Protein 2LOQ (pdb70)

Nearest PDB structures (foldseek):
  2loq-assembly1_A  TM=7.843E-01  e=8.544E-12  Homo sapiens
  2loq-assembly1_A  TM=7.961E-01  e=1.041E-09  Homo sapiens
  2loq-assembly1_A  TM=8.089E-01  e=1.760E-11  Homo sapiens
  2loq-assembly1_A  TM=8.341E-01  e=1.053E-11  Homo sapiens
  2loq-assembly1_A  TM=7.893E-01  e=8.255E-11  Homo sapiens

InterPro domains:
  IPR009311 Interferon alpha-inducible protein IFI6/IFI27-like [PF06140] (16-97)
  IPR009311 Interferon alpha-inducible protein IFI6/IFI27-like [PTHR16932] (13-99)
  IPR038213 IFI6/IFI27-like domain superfamily [G3DSA:6.10.110.10] (11-94)

Sequence (104 aa):
MGKESGWDSGRAAVAAVVGGVVAVGTVLVALSAMGFTSVGIAASSIAAKMMSTAAIANGGGVAAGSLVAILQSVGAAGLSVTSKVIGGFAGTALGAWLGSPPSSMGKESGWDSGRAAVAAVVGGVVAVGTVLVALSAMGFTSVGIAASSIAAKMMSTAAIANGGGVAAGSLVAILQSVGAAGLSVTSKVIGGFAGTALGAWLGSPPSSMGKESGWDSGRAAVAAVVGGVVAVGTVLVALSAMGFTSVGIAASSIAAKMMSTAAIANGGGVAAGSLVAILQSVGAAGLSVTSKVIGGFAGTALGAWLGSPPSSMGKESGWDSGRAAVAAVVGGVVAVGTVLVALSAMGFTSVGIAASSIAAKMMSTAAIANGGGVAAGSLVAILQSVGAAGLSVTSKVIGGFAGTALGAWLGSPPSSMGKESGWDSGRAAVAAVVGGVVAVGTVLVALSAMGFTSVGIAASSIAAKMMSTAAIANGGGVAAGSLVAILQSVGAAGLSVTSKVIGGFAGTALGAWLGSPPSSMGKESGWDSGRAAVAAVVGGVVAVGTVLVALSAMGFTSVGIAASSIAAKMMSTAAIANGGGVAAGSLVAILQSVGAAGLSVTSKVIGGFAGTALGAWLGSPPSSMGKESGWDSGRAAVAAVVGGVVAVGTVLVALSAMGFTSVGIAASSIAAKMMSTAAIANGGGVAAGSLVAILQSVGAAGLSVTSKVIGGFAGTALGAWLGSPPSSMGKESGWDSGRAAVAAVVGGVVAVGTVLVALSAMGFTSVGIAASSIAAKMMSTAAIANGGGVAAGSLVAILQSVGAAGLSVTSKVIGGFAGTALGAWLGSPPSSMGKESGWDSGRAAVAAVVGGVVAVGTVLVALSAMGFTSVGIAASSIAAKMMSTAAIANGGGVAAGSLVAILQSVGAAGLSVTSKVIGGFAGTALGAWLGSPPSSMGKESGWDSGRAAVAAVVGGVVAVGTVLVALSAMGFTSVGIAASSIAAKMMSTAAIANGGGVAAGSLVAILQSVGAAGLSVTSKVIGGFAGTALGAWLGSPPSSMGKESGWDSGRAAVAAVVGGVVAVGTVLVALSAMGFTSVGIAASSIAAKMMSTAAIANGGGVAAGSLVAILQSVGAAGLSVTSKVIGGFAGTALGAWLGSPPSSMGKESGWDSGRAAVAAVVGGVVAVGTVLVALSAMGFTSVGIAASSIAAKMMSTAAIANGGGVAAGSLVAILQSVGAAGLSVTSKVIGGFAGTALGAWLGSPPSSMGKESGWDSGRAAVAAVVGGVVAVGTVLVALSAMGFTSVGIAASSIAAKMMSTAAIANGGGVAAGSLVAILQSVGAAGLSVTSKVIGGFAGTALGAWLGSPPSSMGKESGWDSGRAAVAAVVGGVVAVGTVLVALSAMGFTSVGIAASSIAAKMMSTAAIANGGGVAAGSLVAILQSVGAAGLSVTSKVIGGFAGTALGAWLGSPPSSMGKESGWDSGRAAVAAVVGGVVAVGTVLVALSAMGFTSVGIAASSIAAKMMSTAAIANGGGVAAGSLVAILQSVGAAGLSVTSKVIGGFAGTALGAWLGSPPSSMGKESGWDSGRAAVAAVVGGVVAVGTVLVALSAMGFTSVGIAASSIAAKMMSTAAIANGGGVAAGSLVAILQSVGAAGLSVTSKVIGGFAGTALGAWLGSPPSSMGKESGWDSGRAAVAAVVGGVVAVGTVLVALSAMGFTSVGIAASSIAAKMMSTAAIANGGGVAAGSLVAILQSVGAAGLSVTSKVIGGFAGTALGAWLGSPPSSMGKESGWDSGRAAVAAVVGGVVAVGTVLVALSAMGFTSVGIAASSIAAKMMSTAAIANGGGVAAGSLVAILQSVGAAGLSVTSKVIGGFAGTALGAWLGSPPSSMGKESGWDSGRAAVAAVVGGVVAVGTVLVALSAMGFTSVGIAASSIAAKMMSTAAIANGGGVAAGSLVAILQSVGAAGLSVTSKVIGGFAGTALGAWLGSPPSSMGKESGWDSGRAAVAAVVGGVVAVGTVLVALSAMGFTSVGIAASSIAAKMMSTAAIANGGGVAAGSLVAILQSVGAAGLSVTSKVIGGFAGTALGAWLGSPPSS

CATH classification: 6.10.110.10

GO terms:
  GO:0006915 apoptotic process (P, IMP)
  GO:0005515 protein binding (F, IPI)

Structure (mmCIF, N/CA/C/O backbone):
data_2LOQ
#
_entry.id   2LOQ
#
loop_
_atom_site.group_PDB
_atom_site.id
_atom_site.type_symbol
_atom_site.label_atom_id
_atom_site.label_alt_id
_atom_site.label_comp_id
_atom_site.label_asym_id
_atom_site.label_entity_id
_atom_site.label_seq_id
_atom_site.pdbx_PDB_ins_code
_atom_site.Cartn_x
_atom_site.Cartn_y
_atom_site.Cartn_z
_atom_site.occupancy
_atom_site.B_iso_or_equiv
_atom_site.auth_seq_id
_atom_site.auth_comp_id
_atom_site.auth_asym_id
_atom_site.auth_atom_id
_atom_site.pdbx_PDB_model_num
ATOM 1 N N . MET A 1 10 ? -19.550 -14.422 -3.729 1.00 0.00 1 MET A N 1
ATOM 2 C CA . MET A 1 10 ? -19.045 -13.092 -4.027 1.00 0.00 1 MET A CA 1
ATOM 3 C C . MET A 1 10 ? -17.596 -13.153 -4.515 1.00 0.00 1 MET A C 1
ATOM 4 O O . MET A 1 10 ? -16.717 -13.636 -3.803 1.00 0.00 1 MET A O 1
ATOM 18 N N . GLY A 1 11 ? -17.392 -12.655 -5.726 1.00 0.00 2 GLY A N 1
ATOM 19 C CA . GLY A 1 11 ? -16.065 -12.646 -6.317 1.00 0.00 2 GLY A CA 1
ATOM 20 C C . GLY A 1 11 ? -15.565 -14.071 -6.564 1.00 0.00 2 GLY A C 1
ATOM 21 O O . GLY A 1 11 ? -16.265 -15.039 -6.268 1.00 0.00 2 GLY A O 1
ATOM 25 N N . LYS A 1 12 ? -14.358 -14.156 -7.103 1.00 0.00 3 LYS A N 1
ATOM 26 C CA . LYS A 1 12 ? -13.756 -15.446 -7.393 1.00 0.00 3 LYS A CA 1
ATOM 27 C C . LYS A 1 12 ? -12.282 -15.420 -6.983 1.00 0.00 3 LYS A C 1
ATOM 28 O O . LYS A 1 12 ? -11.408 -15.170 -7.812 1.00 0.00 3 LYS A O 1
ATOM 47 N N . GLU A 1 13 ? -12.051 -15.682 -5.705 1.00 0.00 4 GLU A N 1
ATOM 48 C CA . GLU A 1 13 ? -10.698 -15.692 -5.176 1.00 0.00 4 GLU A CA 1
ATOM 49 C C . GLU A 1 13 ? -9.953 -14.424 -5.599 1.00 0.00 4 GLU A C 1
ATOM 50 O O . GLU A 1 13 ? -9.233 -14.426 -6.596 1.00 0.00 4 GLU A O 1
ATOM 62 N N . SER A 1 14 ? -10.153 -13.372 -4.819 1.00 0.00 5 SER A N 1
ATOM 63 C CA . SER A 1 14 ? -9.509 -12.100 -5.100 1.00 0.00 5 SER A CA 1
ATOM 64 C C . SER A 1 14 ? -8.383 -11.850 -4.095 1.00 0.00 5 SER A C 1
ATOM 65 O O . SER A 1 14 ? -8.639 -11.487 -2.948 1.00 0.00 5 SER A O 1
ATOM 73 N N . GLY A 1 15 ? -7.160 -12.054 -4.562 1.00 0.00 6 GLY A N 1
ATOM 74 C CA . GLY A 1 15 ? -5.994 -11.855 -3.719 1.00 0.00 6 GLY A CA 1
ATOM 75 C C . GLY A 1 15 ? -6.250 -12.366 -2.299 1.00 0.00 6 GLY A C 1
ATOM 76 O O . GLY A 1 15 ? -6.424 -11.576 -1.373 1.00 0.00 6 GLY A O 1
ATOM 80 N N . TRP A 1 16 ? -6.266 -13.685 -2.173 1.00 0.00 7 TRP A N 1
ATOM 81 C CA . TRP A 1 16 ? -6.499 -14.311 -0.883 1.00 0.00 7 TRP A CA 1
ATOM 82 C C . TRP A 1 16 ? -7.899 -13.914 -0.410 1.00 0.00 7 TRP A C 1
ATOM 83 O O . TRP A 1 16 ? -8.099 -12.808 0.090 1.00 0.00 7 TRP A O 1
ATOM 104 N N . ASP A 1 17 ? -8.832 -14.838 -0.585 1.00 0.00 8 ASP A N 1
ATOM 105 C CA . ASP A 1 17 ? -10.207 -14.598 -0.182 1.00 0.00 8 ASP A CA 1
ATOM 106 C C . ASP A 1 17 ? -10.276 -14.491 1.342 1.00 0.00 8 ASP A C 1
ATOM 107 O O . ASP A 1 17 ? -9.938 -15.437 2.051 1.00 0.00 8 ASP A O 1
ATOM 116 N N . SER A 1 18 ? -10.717 -13.329 1.802 1.00 0.00 9 SER A N 1
ATOM 117 C CA . SER A 1 18 ? -10.835 -13.085 3.230 1.00 0.00 9 SER A CA 1
ATOM 118 C C . SER A 1 18 ? -11.728 -11.868 3.481 1.00 0.00 9 SER A C 1
ATOM 119 O O . SER A 1 18 ? -11.836 -10.987 2.630 1.00 0.00 9 SER A O 1
ATOM 127 N N . GLY A 1 19 ? -12.346 -11.859 4.653 1.00 0.00 10 GLY A N 1
ATOM 128 C CA . GLY A 1 19 ? -13.226 -10.765 5.026 1.00 0.00 10 GLY A CA 1
ATOM 129 C C . GLY A 1 19 ? -12.652 -9.978 6.206 1.00 0.00 10 GLY A C 1
ATOM 130 O O . GLY A 1 19 ? -12.032 -8.933 6.016 1.00 0.00 10 GLY A O 1
ATOM 134 N N . ARG A 1 20 ? -12.879 -10.510 7.398 1.00 0.00 11 ARG A N 1
ATOM 135 C CA . ARG A 1 20 ? -12.392 -9.871 8.608 1.00 0.00 11 ARG A CA 1
ATOM 136 C C . ARG A 1 20 ? -10.876 -10.044 8.727 1.00 0.00 11 ARG A C 1
ATOM 137 O O . ARG A 1 20 ? -10.139 -9.061 8.785 1.00 0.00 11 ARG A O 1
ATOM 158 N N . ALA A 1 21 ? -10.457 -11.300 8.759 1.00 0.00 12 ALA A N 1
ATOM 159 C CA . ALA A 1 21 ? -9.043 -11.614 8.870 1.00 0.00 12 ALA A CA 1
ATOM 160 C C . ALA A 1 21 ? -8.240 -10.643 8.003 1.00 0.00 12 ALA A C 1
ATOM 161 O O . ALA A 1 21 ? -7.096 -10.321 8.322 1.00 0.00 12 ALA A O 1
ATOM 168 N N . ALA A 1 22 ? -8.870 -10.203 6.924 1.00 0.00 13 ALA A N 1
ATOM 169 C CA . ALA A 1 22 ? -8.228 -9.274 6.009 1.00 0.00 13 ALA A CA 1
ATOM 170 C C . ALA A 1 22 ? -7.501 -8.194 6.812 1.00 0.00 13 ALA A C 1
ATOM 171 O O . ALA A 1 22 ? -6.287 -8.037 6.690 1.00 0.00 13 ALA A O 1
ATOM 178 N N . VAL A 1 23 ? -8.273 -7.477 7.614 1.00 0.00 14 VAL A N 1
ATOM 179 C CA . VAL A 1 23 ? -7.718 -6.416 8.437 1.00 0.00 14 VAL A CA 1
ATOM 180 C C . VAL A 1 23 ? -6.430 -6.911 9.098 1.00 0.00 14 VAL A C 1
ATOM 181 O O . VAL A 1 23 ? -5.426 -6.200 9.120 1.00 0.00 14 VAL A O 1
ATOM 194 N N . ALA A 1 24 ? -6.499 -8.127 9.621 1.00 0.00 15 ALA A N 1
ATOM 195 C CA . ALA A 1 24 ? -5.351 -8.725 10.281 1.00 0.00 15 ALA A CA 1
ATOM 196 C C . ALA A 1 24 ? -4.156 -8.713 9.325 1.00 0.00 15 ALA A C 1
ATOM 197 O O . ALA A 1 24 ? -3.060 -8.304 9.702 1.00 0.00 15 ALA A O 1
ATOM 204 N N . ALA A 1 25 ? -4.409 -9.168 8.107 1.00 0.00 16 ALA A N 1
ATOM 205 C CA . ALA A 1 25 ? -3.368 -9.215 7.094 1.00 0.00 16 ALA A CA 1
ATOM 206 C C . ALA A 1 25 ? -2.889 -7.793 6.795 1.00 0.00 16 ALA A C 1
ATOM 207 O O . ALA A 1 25 ? -1.759 -7.595 6.350 1.00 0.00 16 ALA A O 1
ATOM 214 N N . VAL A 1 26 ? -3.773 -6.839 7.051 1.00 0.00 17 VAL A N 1
ATOM 215 C CA . VAL A 1 26 ? -3.454 -5.441 6.814 1.00 0.00 17 VAL A CA 1
ATOM 216 C C . VAL A 1 26 ? -2.645 -4.900 7.994 1.00 0.00 17 VAL A C 1
ATOM 217 O O . VAL A 1 26 ? -1.907 -3.926 7.851 1.00 0.00 17 VAL A O 1
ATOM 230 N N . VAL A 1 27 ? -2.809 -5.555 9.134 1.00 0.00 18 VAL A N 1
ATOM 231 C CA . VAL A 1 27 ? -2.103 -5.152 10.338 1.00 0.00 18 VAL A CA 1
ATOM 232 C C . VAL A 1 27 ? -0.615 -5.473 10.182 1.00 0.00 18 VAL A C 1
ATOM 233 O O . VAL A 1 27 ? 0.233 -4.600 10.358 1.00 0.00 18 VAL A O 1
ATOM 246 N N . GLY A 1 28 ? -0.344 -6.728 9.855 1.00 0.00 19 GLY A N 1
ATOM 247 C CA . GLY A 1 28 ? 1.026 -7.175 9.675 1.00 0.00 19 GLY A CA 1
ATOM 248 C C . GLY A 1 28 ? 1.870 -6.096 8.994 1.00 0.00 19 GLY A C 1
ATOM 249 O O . GLY A 1 28 ? 1.874 -5.987 7.769 1.00 0.00 19 GLY A O 1
ATOM 253 N N . GLY A 1 29 ? 2.565 -5.325 9.818 1.00 0.00 20 GLY A N 1
ATOM 254 C CA . GLY A 1 29 ? 3.410 -4.258 9.310 1.00 0.00 20 GLY A CA 1
ATOM 255 C C . GLY A 1 29 ? 2.858 -2.887 9.705 1.00 0.00 20 GLY A C 1
ATOM 256 O O . GLY A 1 29 ? 2.977 -1.924 8.948 1.00 0.00 20 GLY A O 1
ATOM 260 N N . VAL A 1 30 ? 2.267 -2.841 10.890 1.00 0.00 21 VAL A N 1
ATOM 261 C CA . VAL A 1 30 ? 1.697 -1.603 11.394 1.00 0.00 21 VAL A CA 1
ATOM 262 C C . VAL A 1 30 ? 2.691 -0.462 11.174 1.00 0.00 21 VAL A C 1
ATOM 263 O O . VAL A 1 30 ? 2.343 0.567 10.597 1.00 0.00 21 VAL A O 1
ATOM 276 N N . VAL A 1 31 ? 3.910 -0.681 11.646 1.00 0.00 22 VAL A N 1
ATOM 277 C CA . VAL A 1 31 ? 4.957 0.316 11.508 1.00 0.00 22 VAL A CA 1
ATOM 278 C C . VAL A 1 31 ? 5.025 0.779 10.051 1.00 0.00 22 VAL A C 1
ATOM 279 O O . VAL A 1 31 ? 5.025 1.978 9.776 1.00 0.00 22 VAL A O 1
ATOM 292 N N . ALA A 1 32 ? 5.083 -0.196 9.156 1.00 0.00 23 ALA A N 1
ATOM 293 C CA . ALA A 1 32 ? 5.152 0.096 7.734 1.00 0.00 23 ALA A CA 1
ATOM 294 C C . ALA A 1 32 ? 3.973 0.990 7.344 1.00 0.00 23 ALA A C 1
ATOM 295 O O . ALA A 1 32 ? 4.110 1.868 6.493 1.00 0.00 23 ALA A O 1
ATOM 302 N N . VAL A 1 33 ? 2.842 0.737 7.985 1.00 0.00 24 VAL A N 1
ATOM 303 C CA . VAL A 1 33 ? 1.640 1.508 7.715 1.00 0.00 24 VAL A CA 1
ATOM 304 C C . VAL A 1 33 ? 1.826 2.933 8.239 1.00 0.00 24 VAL A C 1
ATOM 305 O O . VAL A 1 33 ? 1.284 3.882 7.674 1.00 0.00 24 VAL A O 1
ATOM 318 N N . GLY A 1 34 ? 2.593 3.039 9.314 1.00 0.00 25 GLY A N 1
ATOM 319 C CA . GLY A 1 34 ? 2.857 4.333 9.921 1.00 0.00 25 GLY A CA 1
ATOM 320 C C . GLY A 1 34 ? 3.722 5.201 9.006 1.00 0.00 25 GLY A C 1
ATOM 321 O O . GLY A 1 34 ? 3.364 6.338 8.702 1.00 0.00 25 GLY A O 1
ATOM 325 N N . THR A 1 35 ? 4.845 4.632 8.592 1.00 0.00 26 THR A N 1
ATOM 326 C CA . THR A 1 35 ? 5.765 5.340 7.717 1.00 0.00 26 THR A CA 1
ATOM 327 C C . THR A 1 35 ? 5.075 5.705 6.401 1.00 0.00 26 THR A C 1
ATOM 328 O O . THR A 1 35 ? 5.261 6.805 5.883 1.00 0.00 26 THR A O 1
ATOM 339 N N . VAL A 1 36 ? 4.293 4.761 5.898 1.00 0.00 27 VAL A N 1
ATOM 340 C CA . VAL A 1 36 ? 3.575 4.969 4.653 1.00 0.00 27 VAL A CA 1
ATOM 341 C C . VAL A 1 36 ? 2.619 6.153 4.812 1.00 0.00 27 VAL A C 1
ATOM 342 O O . VAL A 1 36 ? 2.544 7.017 3.940 1.00 0.00 27 VAL A O 1
ATOM 355 N N . LEU A 1 37 ? 1.911 6.154 5.932 1.00 0.00 28 LEU A N 1
ATOM 356 C CA . LEU A 1 37 ? 0.963 7.218 6.217 1.00 0.00 28 LEU A CA 1
ATOM 357 C C . LEU A 1 37 ? 1.714 8.544 6.345 1.00 0.00 28 LEU A C 1
ATOM 358 O O . LEU A 1 37 ? 1.605 9.409 5.477 1.00 0.00 28 LEU A O 1
ATOM 374 N N . VAL A 1 38 ? 2.460 8.663 7.433 1.00 0.00 29 VAL A N 1
ATOM 375 C CA . VAL A 1 38 ? 3.228 9.870 7.685 1.00 0.00 29 VAL A CA 1
ATOM 376 C C . VAL A 1 38 ? 3.897 10.324 6.387 1.00 0.00 29 VAL A C 1
ATOM 377 O O . VAL A 1 38 ? 4.052 11.521 6.149 1.00 0.00 29 VAL A O 1
ATOM 390 N N . ALA A 1 39 ? 4.277 9.344 5.580 1.00 0.00 30 ALA A N 1
ATOM 391 C CA . ALA A 1 39 ? 4.925 9.628 4.311 1.00 0.00 30 ALA A CA 1
ATOM 392 C C . ALA A 1 39 ? 3.946 10.365 3.396 1.00 0.00 30 ALA A C 1
ATOM 393 O O . ALA A 1 39 ? 4.216 11.485 2.964 1.00 0.00 30 ALA A O 1
ATOM 400 N N . LEU A 1 40 ? 2.828 9.706 3.126 1.00 0.00 31 LEU A N 1
ATOM 401 C CA . LEU A 1 40 ? 1.806 10.285 2.270 1.00 0.00 31 LEU A CA 1
ATOM 402 C C . LEU A 1 40 ? 1.299 11.585 2.896 1.00 0.00 31 LEU A C 1
ATOM 403 O O . LEU A 1 40 ? 1.546 12.670 2.370 1.00 0.00 31 LEU A O 1
ATOM 419 N N . SER A 1 41 ? 0.598 11.434 4.011 1.00 0.00 32 SER A N 1
ATOM 420 C CA . SER A 1 41 ? 0.054 12.583 4.714 1.00 0.00 32 SER A CA 1
ATOM 421 C C . SER A 1 41 ? 1.118 13.676 4.834 1.00 0.00 32 SER A C 1
ATOM 422 O O . SER A 1 41 ? 0.967 14.758 4.270 1.00 0.00 32 SER A O 1
ATOM 430 N N . ALA A 1 42 ? 2.170 13.354 5.572 1.00 0.00 33 ALA A N 1
ATOM 431 C CA . ALA A 1 42 ? 3.259 14.295 5.773 1.00 0.00 33 ALA A CA 1
ATOM 432 C C . ALA A 1 42 ? 4.268 14.152 4.632 1.00 0.00 33 ALA A C 1
ATOM 433 O O . ALA A 1 42 ? 5.391 13.699 4.845 1.00 0.00 33 ALA A O 1
ATOM 440 N N . MET A 1 43 ? 3.831 14.547 3.445 1.00 0.00 34 MET A N 1
ATOM 441 C CA . MET A 1 43 ? 4.682 14.468 2.270 1.00 0.00 34 MET A CA 1
ATOM 442 C C . MET A 1 43 ? 5.832 15.474 2.358 1.00 0.00 34 MET A C 1
ATOM 443 O O . MET A 1 43 ? 6.727 15.474 1.514 1.00 0.00 34 MET A O 1
ATOM 457 N N . GLY A 1 44 ? 5.769 16.307 3.386 1.00 0.00 35 GLY A N 1
ATOM 458 C CA . GLY A 1 44 ? 6.794 17.316 3.594 1.00 0.00 35 GLY A CA 1
ATOM 459 C C . GLY A 1 44 ? 6.936 17.655 5.080 1.00 0.00 35 GLY A C 1
ATOM 460 O O . GLY A 1 44 ? 6.707 16.804 5.938 1.00 0.00 35 GLY A O 1
ATOM 464 N N . PHE A 1 45 ? 7.312 18.899 5.337 1.00 0.00 36 PHE A N 1
ATOM 465 C CA . PHE A 1 45 ? 7.487 19.360 6.704 1.00 0.00 36 PHE A CA 1
ATOM 466 C C . PHE A 1 45 ? 6.235 20.084 7.202 1.00 0.00 36 PHE A C 1
ATOM 467 O O . PHE A 1 45 ? 6.269 20.751 8.236 1.00 0.00 36 PHE A O 1
ATOM 484 N N . THR A 1 46 ? 5.159 19.928 6.445 1.00 0.00 37 THR A N 1
ATOM 485 C CA . THR A 1 46 ? 3.898 20.559 6.797 1.00 0.00 37 THR A CA 1
ATOM 486 C C . THR A 1 46 ? 2.833 19.498 7.083 1.00 0.00 37 THR A C 1
ATOM 487 O O . THR A 1 46 ? 2.556 18.648 6.238 1.00 0.00 37 THR A O 1
ATOM 498 N N . SER A 1 47 ? 2.264 19.584 8.276 1.00 0.00 38 SER A N 1
ATOM 499 C CA . SER A 1 47 ? 1.235 18.642 8.684 1.00 0.00 38 SER A CA 1
ATOM 500 C C . SER A 1 47 ? 0.735 18.988 10.088 1.00 0.00 38 SER A C 1
ATOM 501 O O . SER A 1 47 ? -0.456 18.869 10.373 1.00 0.00 38 SER A O 1
ATOM 509 N N . VAL A 1 48 ? 1.669 19.410 10.927 1.00 0.00 39 VAL A N 1
ATOM 510 C CA . VAL A 1 48 ? 1.338 19.775 12.294 1.00 0.00 39 VAL A CA 1
ATOM 511 C C . VAL A 1 48 ? 0.323 20.920 12.280 1.00 0.00 39 VAL A C 1
ATOM 512 O O . VAL A 1 48 ? -0.884 20.684 12.248 1.00 0.00 39 VAL A O 1
ATOM 525 N N . GLY A 1 49 ? 0.849 22.135 12.304 1.00 0.00 40 GLY A N 1
ATOM 526 C CA . GLY A 1 49 ? 0.004 23.317 12.295 1.00 0.00 40 GLY A CA 1
ATOM 527 C C . GLY A 1 49 ? -1.172 23.143 11.331 1.00 0.00 40 GLY A C 1
ATOM 528 O O . GLY A 1 49 ? -2.321 23.378 11.700 1.00 0.00 40 GLY A O 1
ATOM 532 N N . ILE A 1 50 ? -0.843 22.732 10.115 1.00 0.00 41 ILE A N 1
ATOM 533 C CA . ILE A 1 50 ? -1.858 22.523 9.096 1.00 0.00 41 ILE A CA 1
ATOM 534 C C . ILE A 1 50 ? -2.981 21.658 9.671 1.00 0.00 41 ILE A C 1
ATOM 535 O O . ILE A 1 50 ? -4.156 22.007 9.562 1.00 0.00 41 ILE A O 1
ATOM 551 N N . ALA A 1 51 ? -2.581 20.546 10.271 1.00 0.00 42 ALA A N 1
ATOM 552 C CA . ALA A 1 51 ? -3.539 19.628 10.862 1.00 0.00 42 ALA A CA 1
ATOM 553 C C . ALA A 1 51 ? -4.356 20.366 11.925 1.00 0.00 42 ALA A C 1
ATOM 554 O O . ALA A 1 51 ? -5.539 20.085 12.110 1.00 0.00 42 ALA A O 1
ATOM 561 N N . ALA A 1 52 ? -3.692 21.296 12.596 1.00 0.00 43 ALA A N 1
ATOM 562 C CA . ALA A 1 52 ? -4.342 22.077 13.635 1.00 0.00 43 ALA A CA 1
ATOM 563 C C . ALA A 1 52 ? -5.366 23.017 12.996 1.00 0.00 43 ALA A C 1
ATOM 564 O O . ALA A 1 52 ? -6.366 23.368 13.620 1.00 0.00 43 ALA A O 1
ATOM 571 N N . SER A 1 53 ? -5.081 23.399 11.760 1.00 0.00 44 SER A N 1
ATOM 572 C CA . SER A 1 53 ? -5.964 24.291 11.029 1.00 0.00 44 SER A CA 1
ATOM 573 C C . SER A 1 53 ? -7.236 23.547 10.617 1.00 0.00 44 SER A C 1
ATOM 574 O O . SER A 1 53 ? -8.338 23.930 11.008 1.00 0.00 44 SER A O 1
ATOM 582 N N . SER A 1 54 ? -7.041 22.497 9.833 1.00 0.00 45 SER A N 1
ATOM 583 C CA . SER A 1 54 ? -8.159 21.696 9.364 1.00 0.00 45 SER A CA 1
ATOM 584 C C . SER A 1 54 ? -9.015 21.247 10.549 1.00 0.00 45 SER A C 1
ATOM 585 O O . SER A 1 54 ? -10.243 21.262 10.474 1.00 0.00 45 SER A O 1
ATOM 593 N N . ILE A 1 55 ? -8.334 20.859 11.617 1.00 0.00 46 ILE A N 1
ATOM 594 C CA . ILE A 1 55 ? -9.017 20.407 12.817 1.00 0.00 46 ILE A CA 1
ATOM 595 C C . ILE A 1 55 ? -9.885 21.542 13.363 1.00 0.00 46 ILE A C 1
ATOM 596 O O . ILE A 1 55 ? -11.084 21.366 13.571 1.00 0.00 46 ILE A O 1
ATOM 612 N N . ALA A 1 56 ? -9.245 22.682 13.581 1.00 0.00 47 ALA A N 1
ATOM 613 C CA . ALA A 1 56 ? -9.944 23.846 14.099 1.00 0.00 47 ALA A CA 1
ATOM 614 C C . ALA A 1 56 ? -11.207 24.087 13.270 1.00 0.00 47 ALA A C 1
ATOM 615 O O . ALA A 1 56 ? -12.247 24.459 13.812 1.00 0.00 47 ALA A O 1
ATOM 622 N N . ALA A 1 57 ? -11.075 23.866 11.971 1.00 0.00 48 ALA A N 1
ATOM 623 C CA . ALA A 1 57 ? -12.193 24.054 11.062 1.00 0.00 48 ALA A CA 1
ATOM 624 C C . ALA A 1 57 ? -13.336 23.121 11.466 1.00 0.00 48 ALA A C 1
ATOM 625 O O . ALA A 1 57 ? -14.414 23.580 11.844 1.00 0.00 48 ALA A O 1
ATOM 632 N N . LYS A 1 58 ? -13.063 21.828 11.373 1.00 0.00 49 LYS A N 1
ATOM 633 C CA . LYS A 1 58 ? -14.055 20.826 11.724 1.00 0.00 49 LYS A CA 1
ATOM 634 C C . LYS A 1 58 ? -15.287 21.000 10.834 1.00 0.00 49 LYS A C 1
ATOM 635 O O . LYS A 1 58 ? -16.008 21.990 10.952 1.00 0.00 49 LYS A O 1
ATOM 654 N N . MET A 1 59 ? -15.490 20.023 9.962 1.00 0.00 50 MET A N 1
ATOM 655 C CA . MET A 1 59 ? -16.623 20.056 9.052 1.00 0.00 50 MET A CA 1
ATOM 656 C C . MET A 1 59 ? -16.590 21.314 8.182 1.00 0.00 50 MET A C 1
ATOM 657 O O . MET A 1 59 ? -17.136 22.349 8.560 1.00 0.00 50 MET A O 1
ATOM 671 N N . MET A 1 60 ? -15.944 21.183 7.032 1.00 0.00 51 MET A N 1
ATOM 672 C CA . MET A 1 60 ? -15.833 22.296 6.105 1.00 0.00 51 MET A CA 1
ATOM 673 C C . MET A 1 60 ? -16.326 21.900 4.711 1.00 0.00 51 MET A C 1
ATOM 674 O O . MET A 1 60 ? -17.201 22.556 4.149 1.00 0.00 51 MET A O 1
ATOM 688 N N . SER A 1 61 ? -15.742 20.829 4.194 1.00 0.00 52 SER A N 1
ATOM 689 C CA . SER A 1 61 ? -16.110 20.338 2.878 1.00 0.00 52 SER A CA 1
ATOM 690 C C . SER A 1 61 ? -15.485 18.962 2.638 1.00 0.00 52 SER A C 1
ATOM 691 O O . SER A 1 61 ? -16.196 17.985 2.408 1.00 0.00 52 SER A O 1
ATOM 699 N N . THR A 1 62 ? -14.162 18.929 2.701 1.00 0.00 53 THR A N 1
ATOM 700 C CA . THR A 1 62 ? -13.434 17.689 2.494 1.00 0.00 53 THR A CA 1
ATOM 701 C C . THR A 1 62 ? -14.049 16.895 1.340 1.00 0.00 53 THR A C 1
ATOM 702 O O . THR A 1 62 ? -14.147 15.671 1.407 1.00 0.00 53 THR A O 1
ATOM 713 N N . ALA A 1 63 ? -14.449 17.625 0.309 1.00 0.00 54 ALA A N 1
ATOM 714 C CA . ALA A 1 63 ? -15.052 17.004 -0.858 1.00 0.00 54 ALA A CA 1
ATOM 715 C C . ALA A 1 63 ? -14.380 17.543 -2.122 1.00 0.00 54 ALA A C 1
ATOM 716 O O . ALA A 1 63 ? -13.915 18.681 -2.145 1.00 0.00 54 ALA A O 1
ATOM 723 N N . ALA A 1 64 ? -14.349 16.699 -3.143 1.00 0.00 55 ALA A N 1
ATOM 724 C CA . ALA A 1 64 ? -13.742 17.077 -4.408 1.00 0.00 55 ALA A CA 1
ATOM 725 C C . ALA A 1 64 ? -14.757 16.880 -5.536 1.00 0.00 55 ALA A C 1
ATOM 726 O O . ALA A 1 64 ? -15.541 15.933 -5.511 1.00 0.00 55 ALA A O 1
ATOM 733 N N . ILE A 1 65 ? -14.709 17.790 -6.497 1.00 0.00 56 ILE A N 1
ATOM 734 C CA . ILE A 1 65 ? -15.615 17.729 -7.632 1.00 0.00 56 ILE A CA 1
ATOM 735 C C . ILE A 1 65 ? -15.050 16.766 -8.678 1.00 0.00 56 ILE A C 1
ATOM 736 O O . ILE A 1 65 ? -14.491 17.197 -9.686 1.00 0.00 56 ILE A O 1
ATOM 752 N N . ALA A 1 66 ? -15.215 15.480 -8.403 1.00 0.00 57 ALA A N 1
ATOM 753 C CA . ALA A 1 66 ? -14.729 14.453 -9.309 1.00 0.00 57 ALA A CA 1
ATOM 754 C C . ALA A 1 66 ? -15.349 13.108 -8.926 1.00 0.00 57 ALA A C 1
ATOM 755 O O . ALA A 1 66 ? -16.066 12.502 -9.721 1.00 0.00 57 ALA A O 1
ATOM 762 N N . ASN A 1 67 ? -15.051 12.680 -7.708 1.00 0.00 58 ASN A N 1
ATOM 763 C CA . ASN A 1 67 ? -15.570 11.417 -7.211 1.00 0.00 58 ASN A CA 1
ATOM 764 C C . ASN A 1 67 ? -16.900 11.663 -6.497 1.00 0.00 58 ASN A C 1
ATOM 765 O O . ASN A 1 67 ? -17.907 11.034 -6.819 1.00 0.00 58 ASN A O 1
ATOM 776 N N . GLY A 1 68 ? -16.862 12.580 -5.541 1.00 0.00 59 GLY A N 1
ATOM 777 C CA . GLY A 1 68 ? -18.052 12.917 -4.779 1.00 0.00 59 GLY A CA 1
ATOM 778 C C . GLY A 1 68 ? -17.704 13.212 -3.319 1.00 0.00 59 GLY A C 1
ATOM 779 O O . GLY A 1 68 ? -17.938 14.317 -2.832 1.00 0.00 59 GLY A O 1
ATOM 783 N N . GLY A 1 69 ? -17.149 12.204 -2.661 1.00 0.00 60 GLY A N 1
ATOM 784 C CA . GLY A 1 69 ? -16.766 12.342 -1.267 1.00 0.00 60 GLY A CA 1
ATOM 785 C C . GLY A 1 69 ? -16.479 10.976 -0.639 1.00 0.00 60 GLY A C 1
ATOM 786 O O . GLY A 1 69 ? -17.035 9.964 -1.066 1.00 0.00 60 GLY A O 1
ATOM 790 N N . GLY A 1 70 ? -15.613 10.991 0.363 1.00 0.00 61 GLY A N 1
ATOM 791 C CA . GLY A 1 70 ? -15.247 9.766 1.053 1.00 0.00 61 GLY A CA 1
ATOM 792 C C . GLY A 1 70 ? -14.758 8.705 0.065 1.00 0.00 61 GLY A C 1
ATOM 793 O O . GLY A 1 70 ? -14.874 8.880 -1.147 1.00 0.00 61 GLY A O 1
ATOM 797 N N . VAL A 1 71 ? -14.223 7.627 0.620 1.00 0.00 62 VAL A N 1
ATOM 798 C CA . VAL A 1 71 ? -13.717 6.538 -0.198 1.00 0.00 62 VAL A CA 1
ATOM 799 C C . VAL A 1 71 ? -12.973 7.114 -1.404 1.00 0.00 62 VAL A C 1
ATOM 800 O O . VAL A 1 71 ? -13.547 7.251 -2.484 1.00 0.00 62 VAL A O 1
ATOM 813 N N . ALA A 1 72 ? -11.708 7.436 -1.180 1.00 0.00 63 ALA A N 1
ATOM 814 C CA . ALA A 1 72 ? -10.880 7.995 -2.235 1.00 0.00 63 ALA A CA 1
ATOM 815 C C . ALA A 1 72 ? -11.393 9.390 -2.596 1.00 0.00 63 ALA A C 1
ATOM 816 O O . ALA A 1 72 ? -12.436 9.526 -3.234 1.00 0.00 63 ALA A O 1
ATOM 823 N N . ALA A 1 73 ? -10.637 10.392 -2.171 1.00 0.00 64 ALA A N 1
ATOM 824 C CA . ALA A 1 73 ? -11.002 11.772 -2.441 1.00 0.00 64 ALA A CA 1
ATOM 825 C C . ALA A 1 73 ? -9.766 12.661 -2.289 1.00 0.00 64 ALA A C 1
ATOM 826 O O . ALA A 1 73 ? -9.347 12.961 -1.173 1.00 0.00 64 ALA A O 1
ATOM 833 N N . GLY A 1 74 ? -9.218 13.058 -3.429 1.00 0.00 65 GLY A N 1
ATOM 834 C CA . GLY A 1 74 ? -8.039 13.906 -3.437 1.00 0.00 65 GLY A CA 1
ATOM 835 C C . GLY A 1 74 ? -6.976 13.359 -4.391 1.00 0.00 65 GLY A C 1
ATOM 836 O O . GLY A 1 74 ? -7.071 12.219 -4.843 1.00 0.00 65 GLY A O 1
ATOM 840 N N . SER A 1 75 ? -5.987 14.196 -4.668 1.00 0.00 66 SER A N 1
ATOM 841 C CA . SER A 1 75 ? -4.907 13.810 -5.560 1.00 0.00 66 SER A CA 1
ATOM 842 C C . SER A 1 75 ? -4.273 12.504 -5.079 1.00 0.00 66 SER A C 1
ATOM 843 O O . SER A 1 75 ? -3.768 11.722 -5.883 1.00 0.00 66 SER A O 1
ATOM 851 N N . LEU A 1 76 ? -4.320 12.307 -3.769 1.00 0.00 67 LEU A N 1
ATOM 852 C CA . LEU A 1 76 ? -3.756 11.109 -3.171 1.00 0.00 67 LEU A CA 1
ATOM 853 C C . LEU A 1 76 ? -4.203 9.885 -3.974 1.00 0.00 67 LEU A C 1
ATOM 854 O O . LEU A 1 76 ? -3.491 8.884 -4.034 1.00 0.00 67 LEU A O 1
ATOM 870 N N . VAL A 1 77 ? -5.380 10.006 -4.569 1.00 0.00 68 VAL A N 1
ATOM 871 C CA . VAL A 1 77 ? -5.931 8.922 -5.365 1.00 0.00 68 VAL A CA 1
ATOM 872 C C . VAL A 1 77 ? -4.868 8.426 -6.348 1.00 0.00 68 VAL A C 1
ATOM 873 O O . VAL A 1 77 ? -4.579 7.232 -6.404 1.00 0.00 68 VAL A O 1
ATOM 886 N N . ALA A 1 78 ? -4.316 9.368 -7.098 1.00 0.00 69 ALA A N 1
ATOM 887 C CA . ALA A 1 78 ? -3.292 9.041 -8.076 1.00 0.00 69 ALA A CA 1
ATOM 888 C C . ALA A 1 78 ? -2.157 8.283 -7.385 1.00 0.00 69 ALA A C 1
ATOM 889 O O . ALA A 1 78 ? -1.558 7.384 -7.973 1.00 0.00 69 ALA A O 1
ATOM 896 N N . ILE A 1 79 ? -1.896 8.673 -6.146 1.00 0.00 70 ILE A N 1
ATOM 897 C CA . ILE A 1 79 ? -0.843 8.041 -5.368 1.00 0.00 70 ILE A CA 1
ATOM 898 C C . ILE A 1 79 ? -1.283 6.629 -4.975 1.00 0.00 70 ILE A C 1
ATOM 899 O O . ILE A 1 79 ? -0.452 5.737 -4.819 1.00 0.00 70 ILE A O 1
ATOM 915 N N . LEU A 1 80 ? -2.591 6.471 -4.827 1.00 0.00 71 LEU A N 1
ATOM 916 C CA . LEU A 1 80 ? -3.151 5.183 -4.454 1.00 0.00 71 LEU A CA 1
ATOM 917 C C . LEU A 1 80 ? -2.955 4.195 -5.606 1.00 0.00 71 LEU A C 1
ATOM 918 O O . LEU A 1 80 ? -2.549 3.055 -5.387 1.00 0.00 71 LEU A O 1
ATOM 934 N N . GLN A 1 81 ? -3.252 4.668 -6.807 1.00 0.00 72 GLN A N 1
ATOM 935 C CA . GLN A 1 81 ? -3.114 3.840 -7.993 1.00 0.00 72 GLN A CA 1
ATOM 936 C C . GLN A 1 81 ? -1.646 3.465 -8.209 1.00 0.00 72 GLN A C 1
ATOM 937 O O . GLN A 1 81 ? -1.320 2.290 -8.376 1.00 0.00 72 GLN A O 1
ATOM 951 N N . SER A 1 82 ? -0.800 4.484 -8.200 1.00 0.00 73 SER A N 1
ATOM 952 C CA . SER A 1 82 ? 0.625 4.276 -8.394 1.00 0.00 73 SER A CA 1
ATOM 953 C C . SER A 1 82 ? 1.196 3.457 -7.234 1.00 0.00 73 SER A C 1
ATOM 954 O O . SER A 1 82 ? 1.544 2.290 -7.406 1.00 0.00 73 SER A O 1
ATOM 962 N N . VAL A 1 83 ? 1.275 4.101 -6.079 1.00 0.00 74 VAL A N 1
ATOM 963 C CA . VAL A 1 83 ? 1.799 3.447 -4.892 1.00 0.00 74 VAL A CA 1
ATOM 964 C C . VAL A 1 83 ? 1.157 2.065 -4.752 1.00 0.00 74 VAL A C 1
ATOM 965 O O . VAL A 1 83 ? 1.782 1.135 -4.244 1.00 0.00 74 VAL A O 1
ATOM 978 N N . GLY A 1 84 ? -0.083 1.975 -5.211 1.00 0.00 75 GLY A N 1
ATOM 979 C CA . GLY A 1 84 ? -0.816 0.722 -5.142 1.00 0.00 75 GLY A CA 1
ATOM 980 C C . GLY A 1 84 ? -0.107 -0.373 -5.942 1.00 0.00 75 GLY A C 1
ATOM 981 O O . GLY A 1 84 ? 0.382 -1.346 -5.371 1.00 0.00 75 GLY A O 1
ATOM 985 N N . ALA A 1 85 ? -0.074 -0.177 -7.252 1.00 0.00 76 ALA A N 1
ATOM 986 C CA . ALA A 1 85 ? 0.567 -1.135 -8.136 1.00 0.00 76 ALA A CA 1
ATOM 987 C C . ALA A 1 85 ? 2.065 -1.180 -7.833 1.00 0.00 76 ALA A C 1
ATOM 988 O O . ALA A 1 85 ? 2.586 -2.210 -7.408 1.00 0.00 76 ALA A O 1
ATOM 995 N N . ALA A 1 86 ? 2.717 -0.049 -8.062 1.00 0.00 77 ALA A N 1
ATOM 996 C CA . ALA A 1 86 ? 4.146 0.053 -7.818 1.00 0.00 77 ALA A CA 1
ATOM 997 C C . ALA A 1 86 ? 4.476 -0.586 -6.468 1.00 0.00 77 ALA A C 1
ATOM 998 O O . ALA A 1 86 ? 5.210 -1.571 -6.406 1.00 0.00 77 ALA A O 1
ATOM 1005 N N . GLY A 1 87 ? 3.917 0.001 -5.420 1.00 0.00 78 GLY A N 1
ATOM 1006 C CA . GLY A 1 87 ? 4.143 -0.499 -4.074 1.00 0.00 78 GLY A CA 1
ATOM 1007 C C . GLY A 1 87 ? 4.026 -2.024 -4.029 1.00 0.00 78 GLY A C 1
ATOM 1008 O O . GLY A 1 87 ? 5.023 -2.722 -3.858 1.00 0.00 78 GLY A O 1
ATOM 1012 N N . LEU A 1 88 ? 2.797 -2.496 -4.185 1.00 0.00 79 LEU A N 1
ATOM 1013 C CA . LEU A 1 88 ? 2.536 -3.925 -4.164 1.00 0.00 79 LEU A CA 1
ATOM 1014 C C . LEU A 1 88 ? 3.607 -4.646 -4.986 1.00 0.00 79 LEU A C 1
ATOM 1015 O O . LEU A 1 88 ? 3.996 -5.766 -4.657 1.00 0.00 79 LEU A O 1
ATOM 1031 N N . SER A 1 89 ? 4.053 -3.975 -6.037 1.00 0.00 80 SER A N 1
ATOM 1032 C CA . SER A 1 89 ? 5.071 -4.539 -6.908 1.00 0.00 80 SER A CA 1
ATOM 1033 C C . SER A 1 89 ? 6.368 -4.752 -6.126 1.00 0.00 80 SER A C 1
ATOM 1034 O O . SER A 1 89 ? 6.687 -5.876 -5.740 1.00 0.00 80 SER A O 1
ATOM 1042 N N . VAL A 1 90 ? 7.082 -3.656 -5.915 1.00 0.00 81 VAL A N 1
ATOM 1043 C CA . VAL A 1 90 ? 8.338 -3.709 -5.186 1.00 0.00 81 VAL A CA 1
ATOM 1044 C C . VAL A 1 90 ? 8.159 -4.569 -3.934 1.00 0.00 81 VAL A C 1
ATOM 1045 O O . VAL A 1 90 ? 9.112 -5.187 -3.460 1.00 0.00 81 VAL A O 1
ATOM 1058 N N . THR A 1 91 ? 6.933 -4.583 -3.433 1.00 0.00 82 THR A N 1
ATOM 1059 C CA . THR A 1 91 ? 6.617 -5.358 -2.245 1.00 0.00 82 THR A CA 1
ATOM 1060 C C . THR A 1 91 ? 6.810 -6.851 -2.516 1.00 0.00 82 THR A C 1
ATOM 1061 O O . THR A 1 91 ? 7.864 -7.409 -2.212 1.00 0.00 82 THR A O 1
ATOM 1072 N N . SER A 1 92 ? 5.777 -7.455 -3.084 1.00 0.00 83 SER A N 1
ATOM 1073 C CA . SER A 1 92 ? 5.820 -8.873 -3.399 1.00 0.00 83 SER A CA 1
ATOM 1074 C C . SER A 1 92 ? 7.178 -9.234 -4.005 1.00 0.00 83 SER A C 1
ATOM 1075 O O . SER A 1 92 ? 7.766 -10.256 -3.655 1.00 0.00 83 SER A O 1
ATOM 1083 N N . LYS A 1 93 ? 7.636 -8.374 -4.903 1.00 0.00 84 LYS A N 1
ATOM 1084 C CA . LYS A 1 93 ? 8.914 -8.590 -5.561 1.00 0.00 84 LYS A CA 1
ATOM 1085 C C . LYS A 1 93 ? 9.978 -8.906 -4.508 1.00 0.00 84 LYS A C 1
ATOM 1086 O O . LYS A 1 93 ? 10.623 -9.952 -4.567 1.00 0.00 84 LYS A O 1
ATOM 1105 N N . VAL A 1 94 ? 10.128 -7.983 -3.569 1.00 0.00 85 VAL A N 1
ATOM 1106 C CA . VAL A 1 94 ? 11.103 -8.151 -2.505 1.00 0.00 85 VAL A CA 1
ATOM 1107 C C . VAL A 1 94 ? 10.754 -9.398 -1.691 1.00 0.00 85 VAL A C 1
ATOM 1108 O O . VAL A 1 94 ? 11.632 -10.020 -1.094 1.00 0.00 85 VAL A O 1
ATOM 1121 N N . ILE A 1 95 ? 9.470 -9.727 -1.693 1.00 0.00 86 ILE A N 1
ATOM 1122 C CA . ILE A 1 95 ? 8.994 -10.889 -0.962 1.00 0.00 86 ILE A CA 1
ATOM 1123 C C . ILE A 1 95 ? 9.393 -12.159 -1.716 1.00 0.00 86 ILE A C 1
ATOM 1124 O O . ILE A 1 95 ? 10.320 -12.859 -1.312 1.00 0.00 86 ILE A O 1
ATOM 1140 N N . GLY A 1 96 ? 8.674 -12.417 -2.798 1.00 0.00 87 GLY A N 1
ATOM 1141 C CA . GLY A 1 96 ? 8.941 -13.590 -3.612 1.00 0.00 87 GLY A CA 1
ATOM 1142 C C . GLY A 1 96 ? 9.371 -13.191 -5.025 1.00 0.00 87 GLY A C 1
ATOM 1143 O O . GLY A 1 96 ? 10.479 -12.694 -5.223 1.00 0.00 87 GLY A O 1
ATOM 1147 N N . GLY A 1 97 ? 8.472 -13.423 -5.970 1.00 0.00 88 GLY A N 1
ATOM 1148 C CA . GLY A 1 97 ? 8.745 -13.094 -7.359 1.00 0.00 88 GLY A CA 1
ATOM 1149 C C . GLY A 1 97 ? 7.467 -13.156 -8.198 1.00 0.00 88 GLY A C 1
ATOM 1150 O O . GLY A 1 97 ? 7.177 -12.237 -8.962 1.00 0.00 88 GLY A O 1
ATOM 1154 N N . PHE A 1 98 ? 6.738 -14.249 -8.028 1.00 0.00 89 PHE A N 1
ATOM 1155 C CA . PHE A 1 98 ? 5.498 -14.443 -8.760 1.00 0.00 89 PHE A CA 1
ATOM 1156 C C . PHE A 1 98 ? 4.818 -15.751 -8.349 1.00 0.00 89 PHE A C 1
ATOM 1157 O O . PHE A 1 98 ? 5.036 -16.790 -8.971 1.00 0.00 89 PHE A O 1
ATOM 1174 N N . ALA A 1 99 ? 4.007 -15.656 -7.305 1.00 0.00 90 ALA A N 1
ATOM 1175 C CA . ALA A 1 99 ? 3.293 -16.819 -6.805 1.00 0.00 90 ALA A CA 1
ATOM 1176 C C . ALA A 1 99 ? 4.280 -17.971 -6.606 1.00 0.00 90 ALA A C 1
ATOM 1177 O O . ALA A 1 99 ? 4.309 -18.912 -7.398 1.00 0.00 90 ALA A O 1
ATOM 1184 N N . GLY A 1 100 ? 5.064 -17.860 -5.544 1.00 0.00 91 GLY A N 1
ATOM 1185 C CA . GLY A 1 100 ? 6.050 -18.880 -5.231 1.00 0.00 91 GLY A CA 1
ATOM 1186 C C . GLY A 1 100 ? 7.247 -18.279 -4.492 1.00 0.00 91 GLY A C 1
ATOM 1187 O O . GLY A 1 100 ? 7.556 -17.100 -4.660 1.00 0.00 91 GLY A O 1
ATOM 1191 N N . THR A 1 101 ? 7.888 -19.116 -3.689 1.00 0.00 92 THR A N 1
ATOM 1192 C CA . THR A 1 101 ? 9.044 -18.681 -2.924 1.00 0.00 92 THR A CA 1
ATOM 1193 C C . THR A 1 101 ? 8.790 -17.304 -2.309 1.00 0.00 92 THR A C 1
ATOM 1194 O O . THR A 1 101 ? 9.034 -16.280 -2.947 1.00 0.00 92 THR A O 1
ATOM 1205 N N . ALA A 1 102 ? 8.302 -17.322 -1.077 1.00 0.00 93 ALA A N 1
ATOM 1206 C CA . ALA A 1 102 ? 8.012 -16.086 -0.369 1.00 0.00 93 ALA A CA 1
ATOM 1207 C C . ALA A 1 102 ? 8.080 -16.340 1.138 1.00 0.00 93 ALA A C 1
ATOM 1208 O O . ALA A 1 102 ? 7.983 -17.482 1.584 1.00 0.00 93 ALA A O 1
ATOM 1215 N N . LEU A 1 103 ? 8.248 -15.255 1.881 1.00 0.00 94 LEU A N 1
ATOM 1216 C CA . LEU A 1 103 ? 8.330 -15.346 3.329 1.00 0.00 94 LEU A CA 1
ATOM 1217 C C . LEU A 1 103 ? 9.537 -16.203 3.714 1.00 0.00 94 LEU A C 1
ATOM 1218 O O . LEU A 1 103 ? 9.565 -17.402 3.438 1.00 0.00 94 LEU A O 1
ATOM 1234 N N . GLY A 1 104 ? 10.506 -15.556 4.346 1.00 0.0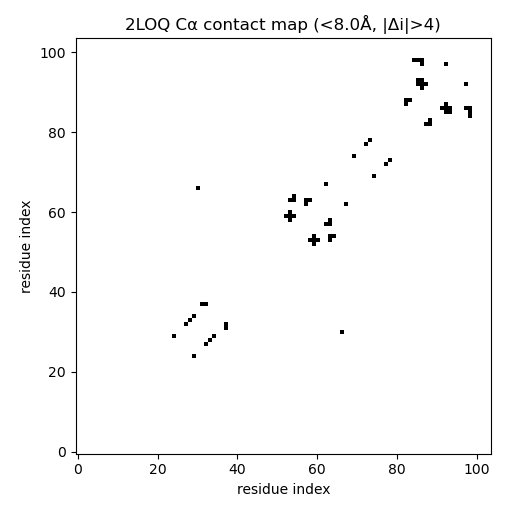0 95 GLY A N 1
ATOM 1235 C CA . GLY A 1 104 ? 11.712 -16.245 4.772 1.00 0.00 95 GLY A CA 1
ATOM 1236 C C . GLY A 1 104 ? 12.783 -15.248 5.220 1.00 0.00 95 GLY A C 1
ATOM 1237 O O . GLY A 1 104 ? 12.642 -14.044 5.012 1.00 0.00 95 GLY A O 1
ATOM 1241 N N . ALA A 1 105 ? 13.830 -15.787 5.826 1.00 0.00 96 ALA A N 1
ATOM 1242 C CA . ALA A 1 105 ? 14.925 -14.960 6.306 1.00 0.00 96 ALA A CA 1
ATOM 1243 C C . ALA A 1 105 ? 15.730 -14.445 5.111 1.00 0.00 96 ALA A C 1
ATOM 1244 O O . ALA A 1 105 ? 16.910 -14.764 4.969 1.00 0.00 96 ALA A O 1
ATOM 1251 N N . TRP A 1 106 ? 15.061 -13.658 4.282 1.00 0.00 97 TRP A N 1
ATOM 1252 C CA . TRP A 1 106 ? 15.700 -13.096 3.104 1.00 0.00 97 TRP A CA 1
ATOM 1253 C C . TRP A 1 106 ? 16.121 -14.253 2.197 1.00 0.00 97 TRP A C 1
ATOM 1254 O O . TRP A 1 106 ? 16.994 -15.042 2.556 1.00 0.00 97 TRP A O 1
ATOM 1275 N N . LEU A 1 107 ? 15.481 -14.319 1.039 1.00 0.00 98 LEU A N 1
ATOM 1276 C CA . LEU A 1 107 ? 15.779 -15.367 0.077 1.00 0.00 98 LEU A CA 1
ATOM 1277 C C . LEU A 1 107 ? 15.412 -14.883 -1.327 1.00 0.00 98 LEU A C 1
ATOM 1278 O O . LEU A 1 107 ? 14.514 -15.434 -1.962 1.00 0.00 98 LEU A O 1
ATOM 1294 N N . GLY A 1 108 ? 16.127 -13.860 -1.771 1.00 0.00 99 GLY A N 1
ATOM 1295 C CA . GLY A 1 108 ? 15.888 -13.296 -3.089 1.00 0.00 99 GLY A CA 1
ATOM 1296 C C . GLY A 1 108 ? 16.265 -14.292 -4.188 1.00 0.00 99 GLY A C 1
ATOM 1297 O O . GLY A 1 108 ? 15.538 -15.253 -4.436 1.00 0.00 99 GLY A O 1
ATOM 1301 N N . SER A 1 109 ? 17.401 -14.028 -4.817 1.00 0.00 100 SER A N 1
ATOM 1302 C CA . SER A 1 109 ? 17.883 -14.889 -5.883 1.00 0.00 100 SER A CA 1
ATOM 1303 C C . SER A 1 109 ? 19.372 -15.181 -5.687 1.00 0.00 100 SER A C 1
ATOM 1304 O O . SER A 1 109 ? 20.220 -14.543 -6.309 1.00 0.00 100 SER A O 1
ATOM 1312 N N . PRO A 1 110 ? 19.651 -16.171 -4.798 1.00 0.00 101 PRO A N 1
ATOM 1313 C CA . PRO A 1 110 ? 21.023 -16.555 -4.512 1.00 0.00 101 PRO A CA 1
ATOM 1314 C C . PRO A 1 110 ? 21.614 -17.374 -5.662 1.00 0.00 101 PRO A C 1
ATOM 1315 O O . PRO A 1 110 ? 20.893 -17.790 -6.567 1.00 0.00 101 PRO A O 1
ATOM 1326 N N . PRO A 1 111 ? 22.955 -17.586 -5.586 1.00 0.00 102 PRO A N 1
ATOM 1327 C CA . PRO A 1 111 ? 23.652 -18.347 -6.609 1.00 0.00 102 PRO A CA 1
ATOM 1328 C C . PRO A 1 111 ? 23.372 -19.845 -6.464 1.00 0.00 102 PRO A C 1
ATOM 1329 O O . PRO A 1 111 ? 24.117 -20.557 -5.795 1.00 0.00 102 PRO A O 1
ATOM 1340 N N . SER A 1 112 ? 22.294 -20.277 -7.103 1.00 0.00 103 SER A N 1
ATOM 1341 C CA . SER A 1 112 ? 21.906 -21.677 -7.054 1.00 0.00 103 SER A CA 1
ATOM 1342 C C . SER A 1 112 ? 21.948 -22.281 -8.459 1.00 0.00 103 SER A C 1
ATOM 1343 O O . SER A 1 112 ? 21.842 -21.562 -9.451 1.00 0.00 103 SER A O 1
ATOM 1351 N N . SER A 1 113 ? 22.103 -23.596 -8.498 1.00 0.00 104 SER A N 1
ATOM 1352 C CA . SER A 1 113 ? 22.160 -24.305 -9.765 1.00 0.00 104 SER A CA 1
ATOM 1353 C C . SER A 1 113 ? 21.259 -25.540 -9.715 1.00 0.00 104 SER A C 1
ATOM 1354 O O . SER A 1 113 ? 21.608 -26.543 -9.094 1.00 0.00 104 SER A O 1
ATOM 1362 N N . MET A 1 10 ? -5.418 -17.773 -4.771 1.00 0.00 1 MET A N 2
ATOM 1363 C CA . MET A 1 10 ? -3.982 -17.946 -4.917 1.00 0.00 1 MET A CA 2
ATOM 1364 C C . MET A 1 10 ? -3.352 -16.736 -5.610 1.00 0.00 1 MET A C 2
ATOM 1365 O O . MET A 1 10 ? -3.248 -16.702 -6.835 1.00 0.00 1 MET A O 2
ATOM 1379 N N . GLY A 1 11 ? -2.949 -15.771 -4.796 1.00 0.00 2 GLY A N 2
ATOM 1380 C CA . GLY A 1 11 ? -2.332 -14.563 -5.315 1.00 0.00 2 GLY A CA 2
ATOM 1381 C C . GLY A 1 11 ? -3.379 -13.474 -5.560 1.00 0.00 2 GLY A C 2
ATOM 1382 O O . GLY A 1 11 ? -4.002 -12.985 -4.619 1.00 0.00 2 GLY A O 2
ATOM 1386 N N . LYS A 1 12 ? -3.540 -13.128 -6.829 1.00 0.00 3 LYS A N 2
ATOM 1387 C CA . LYS A 1 12 ? -4.501 -12.107 -7.209 1.00 0.00 3 LYS A CA 2
ATOM 1388 C C . LYS A 1 12 ? -5.915 -12.685 -7.123 1.00 0.00 3 LYS A C 2
ATOM 1389 O O . LYS A 1 12 ? -6.095 -13.902 -7.160 1.00 0.00 3 LYS A O 2
ATOM 1408 N N . GLU A 1 13 ? -6.882 -11.787 -7.011 1.00 0.00 4 GLU A N 2
ATOM 1409 C CA . GLU A 1 13 ? -8.274 -12.193 -6.920 1.00 0.00 4 GLU A CA 2
ATOM 1410 C C . GLU A 1 13 ? -9.193 -11.012 -7.237 1.00 0.00 4 GLU A C 2
ATOM 1411 O O . GLU A 1 13 ? -8.832 -9.859 -7.003 1.00 0.00 4 GLU A O 2
ATOM 1423 N N . SER A 1 14 ? -10.363 -11.339 -7.765 1.00 0.00 5 SER A N 2
ATOM 1424 C CA . SER A 1 14 ? -11.337 -10.319 -8.117 1.00 0.00 5 SER A CA 2
ATOM 1425 C C . SER A 1 14 ? -12.710 -10.690 -7.552 1.00 0.00 5 SER A C 2
ATOM 1426 O O . SER A 1 14 ? -13.421 -11.512 -8.127 1.00 0.00 5 SER A O 2
ATOM 1434 N N . GLY A 1 15 ? -13.041 -10.065 -6.432 1.00 0.00 6 GLY A N 2
ATOM 1435 C CA . GLY A 1 15 ? -14.316 -10.318 -5.782 1.00 0.00 6 GLY A CA 2
ATOM 1436 C C . GLY A 1 15 ? -14.145 -10.443 -4.267 1.00 0.00 6 GLY A C 2
ATOM 1437 O O . GLY A 1 15 ? -14.670 -9.628 -3.510 1.00 0.00 6 GLY A O 2
ATOM 1441 N N . TRP A 1 16 ? -13.407 -11.469 -3.870 1.00 0.00 7 TRP A N 2
ATOM 1442 C CA . TRP A 1 16 ? -13.160 -11.711 -2.459 1.00 0.00 7 TRP A CA 2
ATOM 1443 C C . TRP A 1 16 ? -11.954 -12.646 -2.344 1.00 0.00 7 TRP A C 2
ATOM 1444 O O . TRP A 1 16 ? -11.584 -13.310 -3.311 1.00 0.00 7 TRP A O 2
ATOM 1465 N N . ASP A 1 17 ? -11.374 -12.668 -1.153 1.00 0.00 8 ASP A N 2
ATOM 1466 C CA . ASP A 1 17 ? -10.218 -13.510 -0.899 1.00 0.00 8 ASP A CA 2
ATOM 1467 C C . ASP A 1 17 ? -10.184 -13.890 0.583 1.00 0.00 8 ASP A C 2
ATOM 1468 O O . ASP A 1 17 ? -10.175 -15.072 0.925 1.00 0.00 8 ASP A O 2
ATOM 1477 N N . SER A 1 18 ? -10.167 -12.866 1.424 1.00 0.00 9 SER A N 2
ATOM 1478 C CA . SER A 1 18 ? -10.135 -13.077 2.861 1.00 0.00 9 SER A CA 2
ATOM 1479 C C . SER A 1 18 ? -11.233 -12.253 3.536 1.00 0.00 9 SER A C 2
ATOM 1480 O O . SER A 1 18 ? -11.594 -11.180 3.053 1.00 0.00 9 SER A O 2
ATOM 1488 N N . GLY A 1 19 ? -11.732 -12.784 4.642 1.00 0.00 10 GLY A N 2
ATOM 1489 C CA . GLY A 1 19 ? -12.782 -12.110 5.388 1.00 0.00 10 GLY A CA 2
ATOM 1490 C C . GLY A 1 19 ? -12.196 -11.291 6.539 1.00 0.00 10 GLY A C 2
ATOM 1491 O O . GLY A 1 19 ? -11.362 -10.413 6.320 1.00 0.00 10 GLY A O 2
ATOM 1495 N N . ARG A 1 20 ? -12.655 -11.606 7.741 1.00 0.00 11 ARG A N 2
ATOM 1496 C CA . ARG A 1 20 ? -12.186 -10.910 8.928 1.00 0.00 11 ARG A CA 2
ATOM 1497 C C . ARG A 1 20 ? -10.659 -10.953 9.001 1.00 0.00 11 ARG A C 2
ATOM 1498 O O . ARG A 1 20 ? -10.013 -9.925 9.196 1.00 0.00 11 ARG A O 2
ATOM 1519 N N . ALA A 1 21 ? -10.125 -12.155 8.840 1.00 0.00 12 ALA A N 2
ATOM 1520 C CA . ALA A 1 21 ? -8.685 -12.347 8.885 1.00 0.00 12 ALA A CA 2
ATOM 1521 C C . ALA A 1 21 ? -8.003 -11.247 8.069 1.00 0.00 12 ALA A C 2
ATOM 1522 O O . ALA A 1 21 ? -6.983 -10.701 8.487 1.00 0.00 12 ALA A O 2
ATOM 1529 N N . ALA A 1 22 ? -8.593 -10.956 6.919 1.00 0.00 13 ALA A N 2
ATOM 1530 C CA . ALA A 1 22 ? -8.055 -9.932 6.040 1.00 0.00 13 ALA A CA 2
ATOM 1531 C C . ALA A 1 22 ? -7.594 -8.738 6.877 1.00 0.00 13 ALA A C 2
ATOM 1532 O O . ALA A 1 22 ? -6.452 -8.296 6.758 1.00 0.00 13 ALA A O 2
ATOM 1539 N N . VAL A 1 23 ? -8.505 -8.250 7.706 1.00 0.00 14 VAL A N 2
ATOM 1540 C CA . VAL A 1 23 ? -8.206 -7.116 8.563 1.00 0.00 14 VAL A CA 2
ATOM 1541 C C . VAL A 1 23 ? -6.841 -7.325 9.222 1.00 0.00 14 VAL A C 2
ATOM 1542 O O . VAL A 1 23 ? -5.979 -6.450 9.164 1.00 0.00 14 VAL A O 2
ATOM 1555 N N . ALA A 1 24 ? -6.686 -8.491 9.832 1.00 0.00 15 ALA A N 2
ATOM 1556 C CA . ALA A 1 24 ? -5.441 -8.827 10.501 1.00 0.00 15 ALA A CA 2
ATOM 1557 C C . ALA A 1 24 ? -4.279 -8.658 9.519 1.00 0.00 15 ALA A C 2
ATOM 1558 O O . ALA A 1 24 ? -3.230 -8.127 9.880 1.00 0.00 15 ALA A O 2
ATOM 1565 N N . ALA A 1 25 ? -4.506 -9.120 8.299 1.00 0.00 16 ALA A N 2
ATOM 1566 C CA . ALA A 1 25 ? -3.491 -9.028 7.263 1.00 0.00 16 ALA A CA 2
ATOM 1567 C C . ALA A 1 25 ? -3.135 -7.557 7.034 1.00 0.00 16 ALA A C 2
ATOM 1568 O O . ALA A 1 25 ? -1.988 -7.232 6.732 1.00 0.00 16 ALA A O 2
ATOM 1575 N N . VAL A 1 26 ? -4.140 -6.708 7.186 1.00 0.00 17 VAL A N 2
ATOM 1576 C CA . VAL A 1 26 ? -3.948 -5.280 6.999 1.00 0.00 17 VAL A CA 2
ATOM 1577 C C . VAL A 1 26 ? -3.344 -4.680 8.271 1.00 0.00 17 VAL A C 2
ATOM 1578 O O . VAL A 1 26 ? -2.767 -3.595 8.236 1.00 0.00 17 VAL A O 2
ATOM 1591 N N . VAL A 1 27 ? -3.497 -5.414 9.363 1.00 0.00 18 VAL A N 2
ATOM 1592 C CA . VAL A 1 27 ? -2.974 -4.969 10.643 1.00 0.00 18 VAL A CA 2
ATOM 1593 C C . VAL A 1 27 ? -1.457 -5.164 10.665 1.00 0.00 18 VAL A C 2
ATOM 1594 O O . VAL A 1 27 ? -0.704 -4.196 10.766 1.00 0.00 18 VAL A O 2
ATOM 1607 N N . GLY A 1 28 ? -1.052 -6.422 10.569 1.00 0.00 19 GLY A N 2
ATOM 1608 C CA . GLY A 1 28 ? 0.362 -6.757 10.577 1.00 0.00 19 GLY A CA 2
ATOM 1609 C C . GLY A 1 28 ? 1.160 -5.784 9.706 1.00 0.00 19 GLY A C 2
ATOM 1610 O O . GLY A 1 28 ? 0.960 -5.723 8.494 1.00 0.00 19 GLY A O 2
ATOM 1614 N N . GLY A 1 29 ? 2.046 -5.047 10.359 1.00 0.00 20 GLY A N 2
ATOM 1615 C CA . GLY A 1 29 ? 2.875 -4.080 9.660 1.00 0.00 20 GLY A CA 2
ATOM 1616 C C . GLY A 1 29 ? 2.537 -2.652 10.094 1.00 0.00 20 GLY A C 2
ATOM 1617 O O . GLY A 1 29 ? 2.666 -1.714 9.309 1.00 0.00 20 GLY A O 2
ATOM 1621 N N . VAL A 1 30 ? 2.109 -2.533 11.342 1.00 0.00 21 VAL A N 2
ATOM 1622 C CA . VAL A 1 30 ? 1.751 -1.235 11.890 1.00 0.00 21 VAL A CA 2
ATOM 1623 C C . VAL A 1 30 ? 2.764 -0.190 11.419 1.00 0.00 21 VAL A C 2
ATOM 1624 O O . VAL A 1 30 ? 2.413 0.735 10.688 1.00 0.00 21 VAL A O 2
ATOM 1637 N N . VAL A 1 31 ? 4.001 -0.373 11.858 1.00 0.00 22 VAL A N 2
ATOM 1638 C CA . VAL A 1 31 ? 5.068 0.543 11.490 1.00 0.00 22 VAL A CA 2
ATOM 1639 C C . VAL A 1 31 ? 5.017 0.800 9.983 1.00 0.00 22 VAL A C 2
ATOM 1640 O O . VAL A 1 31 ? 5.215 1.928 9.535 1.00 0.00 22 VAL A O 2
ATOM 1653 N N . ALA A 1 32 ? 4.751 -0.266 9.242 1.00 0.00 23 ALA A N 2
ATOM 1654 C CA . ALA A 1 32 ? 4.672 -0.170 7.794 1.00 0.00 23 ALA A CA 2
ATOM 1655 C C . ALA A 1 32 ? 3.697 0.946 7.414 1.00 0.00 23 ALA A C 2
ATOM 1656 O O . ALA A 1 32 ? 4.020 1.805 6.594 1.00 0.00 23 ALA A O 2
ATOM 1663 N N . VAL A 1 33 ? 2.524 0.899 8.028 1.00 0.00 24 VAL A N 2
ATOM 1664 C CA . VAL A 1 33 ? 1.500 1.895 7.764 1.00 0.00 24 VAL A CA 2
ATOM 1665 C C . VAL A 1 33 ? 1.927 3.233 8.373 1.00 0.00 24 VAL A C 2
ATOM 1666 O O . VAL A 1 33 ? 1.443 4.287 7.965 1.00 0.00 24 VAL A O 2
ATOM 1679 N N . GLY A 1 34 ? 2.830 3.146 9.338 1.00 0.00 25 GLY A N 2
ATOM 1680 C CA . GLY A 1 34 ? 3.328 4.336 10.007 1.00 0.00 25 GLY A CA 2
ATOM 1681 C C . GLY A 1 34 ? 4.231 5.149 9.077 1.00 0.00 25 GLY A C 2
ATOM 1682 O O . GLY A 1 34 ? 3.933 6.301 8.767 1.00 0.00 25 GLY A O 2
ATOM 1686 N N . THR A 1 35 ? 5.319 4.517 8.660 1.00 0.00 26 THR A N 2
ATOM 1687 C CA . THR A 1 35 ? 6.268 5.168 7.772 1.00 0.00 26 THR A CA 2
ATOM 1688 C C . THR A 1 35 ? 5.591 5.545 6.453 1.00 0.00 26 THR A C 2
ATOM 1689 O O . THR A 1 35 ? 5.785 6.649 5.945 1.00 0.00 26 THR A O 2
ATOM 1700 N N . VAL A 1 36 ? 4.812 4.608 5.935 1.00 0.00 27 VAL A N 2
ATOM 1701 C CA . VAL A 1 36 ? 4.106 4.828 4.684 1.00 0.00 27 VAL A CA 2
ATOM 1702 C C . VAL A 1 36 ? 3.178 6.036 4.833 1.00 0.00 27 VAL A C 2
ATOM 1703 O O . VAL A 1 36 ? 3.125 6.894 3.954 1.00 0.00 27 VAL A O 2
ATOM 1716 N N . LEU A 1 37 ? 2.470 6.064 5.953 1.00 0.00 28 LEU A N 2
ATOM 1717 C CA . LEU A 1 37 ? 1.548 7.152 6.228 1.00 0.00 28 LEU A CA 2
ATOM 1718 C C . LEU A 1 37 ? 2.327 8.465 6.318 1.00 0.00 28 LEU A C 2
ATOM 1719 O O . LEU A 1 37 ? 2.138 9.361 5.497 1.00 0.00 28 LEU A O 2
ATOM 1735 N N . VAL A 1 38 ? 3.188 8.538 7.323 1.00 0.00 29 VAL A N 2
ATOM 1736 C CA . VAL A 1 38 ? 3.997 9.727 7.531 1.00 0.00 29 VAL A CA 2
ATOM 1737 C C . VAL A 1 38 ? 4.485 10.249 6.178 1.00 0.00 29 VAL A C 2
ATOM 1738 O O . VAL A 1 38 ? 4.535 11.458 5.957 1.00 0.00 29 VAL A O 2
ATOM 1751 N N . ALA A 1 39 ? 4.833 9.312 5.308 1.00 0.00 30 ALA A N 2
ATOM 1752 C CA . ALA A 1 39 ? 5.315 9.662 3.983 1.00 0.00 30 ALA A CA 2
ATOM 1753 C C . ALA A 1 39 ? 4.207 10.389 3.218 1.00 0.00 30 ALA A C 2
ATOM 1754 O O . ALA A 1 39 ? 4.417 11.492 2.714 1.00 0.00 30 ALA A O 2
ATOM 1761 N N . LEU A 1 40 ? 3.053 9.742 3.154 1.00 0.00 31 LEU A N 2
ATOM 1762 C CA . LEU A 1 40 ? 1.912 10.312 2.458 1.00 0.00 31 LEU A CA 2
ATOM 1763 C C . LEU A 1 40 ? 1.490 11.606 3.157 1.00 0.00 31 LEU A C 2
ATOM 1764 O O . LEU A 1 40 ? 1.711 12.698 2.635 1.00 0.00 31 LEU A O 2
ATOM 1780 N N . SER A 1 41 ? 0.889 11.441 4.326 1.00 0.00 32 SER A N 2
ATOM 1781 C CA . SER A 1 41 ? 0.434 12.583 5.101 1.00 0.00 32 SER A CA 2
ATOM 1782 C C . SER A 1 41 ? 1.504 13.676 5.101 1.00 0.00 32 SER A C 2
ATOM 1783 O O . SER A 1 41 ? 1.285 14.764 4.569 1.00 0.00 32 SER A O 2
ATOM 1791 N N . ALA A 1 42 ? 2.638 13.350 5.702 1.00 0.00 33 ALA A N 2
ATOM 1792 C CA . ALA A 1 42 ? 3.743 14.291 5.778 1.00 0.00 33 ALA A CA 2
ATOM 1793 C C . ALA A 1 42 ? 4.458 14.340 4.427 1.00 0.00 33 ALA A C 2
ATOM 1794 O O . ALA A 1 42 ? 3.979 13.775 3.445 1.00 0.00 33 ALA A O 2
ATOM 1801 N N . MET A 1 43 ? 5.595 15.022 4.419 1.00 0.00 34 MET A N 2
ATOM 1802 C CA . MET A 1 43 ? 6.381 15.152 3.204 1.00 0.00 34 MET A CA 2
ATOM 1803 C C . MET A 1 43 ? 7.738 15.797 3.496 1.00 0.00 34 MET A C 2
ATOM 1804 O O . MET A 1 43 ? 8.768 15.327 3.016 1.00 0.00 34 MET A O 2
ATOM 1818 N N . GLY A 1 44 ? 7.694 16.862 4.283 1.00 0.00 35 GLY A N 2
ATOM 1819 C CA . GLY A 1 44 ? 8.907 17.576 4.644 1.00 0.00 35 GLY A CA 2
ATOM 1820 C C . GLY A 1 44 ? 8.731 18.320 5.969 1.00 0.00 35 GLY A C 2
ATOM 1821 O O . GLY A 1 44 ? 9.467 18.078 6.924 1.00 0.00 35 GLY A O 2
ATOM 1825 N N . PHE A 1 45 ? 7.751 19.212 5.984 1.00 0.00 36 PHE A N 2
ATOM 1826 C CA . PHE A 1 45 ? 7.469 19.994 7.176 1.00 0.00 36 PHE A CA 2
ATOM 1827 C C . PHE A 1 45 ? 6.128 20.720 7.050 1.00 0.00 36 PHE A C 2
ATOM 1828 O O . PHE A 1 45 ? 6.049 21.927 7.275 1.00 0.00 36 PHE A O 2
ATOM 1845 N N . THR A 1 46 ? 5.108 19.955 6.692 1.00 0.00 37 THR A N 2
ATOM 1846 C CA . THR A 1 46 ? 3.775 20.510 6.534 1.00 0.00 37 THR A CA 2
ATOM 1847 C C . THR A 1 46 ? 2.716 19.462 6.884 1.00 0.00 37 THR A C 2
ATOM 1848 O O . THR A 1 46 ? 2.403 18.595 6.069 1.00 0.00 37 THR A O 2
ATOM 1859 N N . SER A 1 47 ? 2.193 19.577 8.096 1.00 0.00 38 SER A N 2
ATOM 1860 C CA . SER A 1 47 ? 1.176 18.650 8.563 1.00 0.00 38 SER A CA 2
ATOM 1861 C C . SER A 1 47 ? 0.860 18.918 10.035 1.00 0.00 38 SER A C 2
ATOM 1862 O O . SER A 1 47 ? -0.282 18.768 10.467 1.00 0.00 38 SER A O 2
ATOM 1870 N N . VAL A 1 48 ? 1.893 19.311 10.767 1.00 0.00 39 VAL A N 2
ATOM 1871 C CA . VAL A 1 48 ? 1.740 19.602 12.182 1.00 0.00 39 VAL A CA 2
ATOM 1872 C C . VAL A 1 48 ? 0.714 20.723 12.361 1.00 0.00 39 VAL A C 2
ATOM 1873 O O . VAL A 1 48 ? -0.484 20.462 12.460 1.00 0.00 39 VAL A O 2
ATOM 1886 N N . GLY A 1 49 ? 1.222 21.946 12.396 1.00 0.00 40 GLY A N 2
ATOM 1887 C CA . GLY A 1 49 ? 0.365 23.107 12.561 1.00 0.00 40 GLY A CA 2
ATOM 1888 C C . GLY A 1 49 ? -0.917 22.964 11.738 1.00 0.00 40 GLY A C 2
ATOM 1889 O O . GLY A 1 49 ? -2.016 23.164 12.253 1.00 0.00 40 GLY A O 2
ATOM 1893 N N . ILE A 1 50 ? -0.734 22.619 10.472 1.00 0.00 41 ILE A N 2
ATOM 1894 C CA . ILE A 1 50 ? -1.862 22.446 9.572 1.00 0.00 41 ILE A CA 2
ATOM 1895 C C . ILE A 1 50 ? -2.899 21.535 10.231 1.00 0.00 41 ILE A C 2
ATOM 1896 O O . ILE A 1 50 ? -4.080 21.874 10.290 1.00 0.00 41 ILE A O 2
ATOM 1912 N N . ALA A 1 51 ? -2.420 20.396 10.709 1.00 0.00 42 ALA A N 2
ATOM 1913 C CA . ALA A 1 51 ? -3.292 19.433 11.361 1.00 0.00 42 ALA A CA 2
ATOM 1914 C C . ALA A 1 51 ? -3.969 20.096 12.562 1.00 0.00 42 ALA A C 2
ATOM 1915 O O . ALA A 1 51 ? -5.113 19.780 12.887 1.00 0.00 42 ALA A O 2
ATOM 1922 N N . ALA A 1 52 ? -3.235 21.003 13.189 1.00 0.00 43 ALA A N 2
ATOM 1923 C CA . ALA A 1 52 ? -3.750 21.714 14.347 1.00 0.00 43 ALA A CA 2
ATOM 1924 C C . ALA A 1 52 ? -4.865 22.662 13.903 1.00 0.00 43 ALA A C 2
ATOM 1925 O O . ALA A 1 52 ? -5.783 22.950 14.670 1.00 0.00 43 ALA A O 2
ATOM 1932 N N . SER A 1 53 ? -4.749 23.122 12.666 1.00 0.00 44 SER A N 2
ATOM 1933 C CA . SER A 1 53 ? -5.737 24.033 12.111 1.00 0.00 44 SER A CA 2
ATOM 1934 C C . SER A 1 53 ? -7.029 23.276 11.799 1.00 0.00 44 SER A C 2
ATOM 1935 O O . SER A 1 53 ? -8.080 23.575 12.366 1.00 0.00 44 SER A O 2
ATOM 1943 N N . SER A 1 54 ? -6.911 22.311 10.899 1.00 0.00 45 SER A N 2
ATOM 1944 C CA . SER A 1 54 ? -8.057 21.510 10.506 1.00 0.00 45 SER A CA 2
ATOM 1945 C C . SER A 1 54 ? -8.781 20.987 11.748 1.00 0.00 45 SER A C 2
ATOM 1946 O O . SER A 1 54 ? -10.004 21.082 11.844 1.00 0.00 45 SER A O 2
ATOM 1954 N N . ILE A 1 55 ? -7.996 20.447 12.668 1.00 0.00 46 ILE A N 2
ATOM 1955 C CA . ILE A 1 55 ? -8.547 19.909 13.900 1.00 0.00 46 ILE A CA 2
ATOM 1956 C C . ILE A 1 55 ? -9.296 21.016 14.645 1.00 0.00 46 ILE A C 2
ATOM 1957 O O . ILE A 1 55 ? -10.457 20.846 15.012 1.00 0.00 46 ILE A O 2
ATOM 1973 N N . ALA A 1 56 ? -8.600 22.125 14.845 1.00 0.00 47 ALA A N 2
ATOM 1974 C CA . ALA A 1 56 ? -9.185 23.260 15.539 1.00 0.00 47 ALA A CA 2
ATOM 1975 C C . ALA A 1 56 ? -10.564 23.559 14.948 1.00 0.00 47 ALA A C 2
ATOM 1976 O O . ALA A 1 56 ? -11.553 23.630 15.676 1.00 0.00 47 ALA A O 2
ATOM 1983 N N . ALA A 1 57 ? -10.585 23.726 13.634 1.00 0.00 48 ALA A N 2
ATOM 1984 C CA . ALA A 1 57 ? -11.827 24.016 12.937 1.00 0.00 48 ALA A CA 2
ATOM 1985 C C . ALA A 1 57 ? -12.910 23.042 13.407 1.00 0.00 48 ALA A C 2
ATOM 1986 O O . ALA A 1 57 ? -13.863 23.443 14.073 1.00 0.00 48 ALA A O 2
ATOM 1993 N N . LYS A 1 58 ? -12.726 21.782 13.041 1.00 0.00 49 LYS A N 2
ATOM 1994 C CA . LYS A 1 58 ? -13.676 20.748 13.417 1.00 0.00 49 LYS A CA 2
ATOM 1995 C C . LYS A 1 58 ? -15.049 21.085 12.832 1.00 0.00 49 LYS A C 2
ATOM 1996 O O . LYS A 1 58 ? -15.912 21.614 13.530 1.00 0.00 49 LYS A O 2
ATOM 2015 N N . MET A 1 59 ? -15.207 20.766 11.556 1.00 0.00 50 MET A N 2
ATOM 2016 C CA . MET A 1 59 ? -16.460 21.028 10.869 1.00 0.00 50 MET A CA 2
ATOM 2017 C C . MET A 1 59 ? -16.501 20.319 9.513 1.00 0.00 50 MET A C 2
ATOM 2018 O O . MET A 1 59 ? -17.514 19.722 9.151 1.00 0.00 50 MET A O 2
ATOM 2032 N N . MET A 1 60 ? -15.387 20.408 8.801 1.00 0.00 51 MET A N 2
ATOM 2033 C CA . MET A 1 60 ? -15.283 19.782 7.494 1.00 0.00 51 MET A CA 2
ATOM 2034 C C . MET A 1 60 ? -16.465 20.171 6.604 1.00 0.00 51 MET A C 2
ATOM 2035 O O . MET A 1 60 ? -17.442 19.430 6.504 1.00 0.00 51 MET A O 2
ATOM 2049 N N . SER A 1 61 ? -16.338 21.333 5.981 1.00 0.00 52 SER A N 2
ATOM 2050 C CA . SER A 1 61 ? -17.384 21.830 5.102 1.00 0.00 52 SER A CA 2
ATOM 2051 C C . SER A 1 61 ? -17.402 21.024 3.802 1.00 0.00 52 SER A C 2
ATOM 2052 O O . SER A 1 61 ? -16.441 20.322 3.489 1.00 0.00 52 SER A O 2
ATOM 2060 N N . THR A 1 62 ? -18.505 21.151 3.080 1.00 0.00 53 THR A N 2
ATOM 2061 C CA . THR A 1 62 ? -18.661 20.443 1.820 1.00 0.00 53 THR A CA 2
ATOM 2062 C C . THR A 1 62 ? -17.755 21.054 0.750 1.00 0.00 53 THR A C 2
ATOM 2063 O O . THR A 1 62 ? -17.761 22.267 0.544 1.00 0.00 53 THR A O 2
ATOM 2074 N N . ALA A 1 63 ? -16.997 20.186 0.096 1.00 0.00 54 ALA A N 2
ATOM 2075 C CA . ALA A 1 63 ? -16.087 20.625 -0.949 1.00 0.00 54 ALA A CA 2
ATOM 2076 C C . ALA A 1 63 ? -15.888 19.491 -1.956 1.00 0.00 54 ALA A C 2
ATOM 2077 O O . ALA A 1 63 ? -15.912 18.318 -1.588 1.00 0.00 54 ALA A O 2
ATOM 2084 N N . ALA A 1 64 ? -15.697 19.881 -3.208 1.00 0.00 55 ALA A N 2
ATOM 2085 C CA . ALA A 1 64 ? -15.494 18.911 -4.271 1.00 0.00 55 ALA A CA 2
ATOM 2086 C C . ALA A 1 64 ? -14.447 19.446 -5.250 1.00 0.00 55 ALA A C 2
ATOM 2087 O O . ALA A 1 64 ? -14.773 19.793 -6.385 1.00 0.00 55 ALA A O 2
ATOM 2094 N N . ILE A 1 65 ? -13.211 19.496 -4.776 1.00 0.00 56 ILE A N 2
ATOM 2095 C CA . ILE A 1 65 ? -12.115 19.983 -5.596 1.00 0.00 56 ILE A CA 2
ATOM 2096 C C . ILE A 1 65 ? -11.793 18.949 -6.677 1.00 0.00 56 ILE A C 2
ATOM 2097 O O . ILE A 1 65 ? -10.859 18.163 -6.530 1.00 0.00 56 ILE A O 2
ATOM 2113 N N . ALA A 1 66 ? -12.586 18.982 -7.738 1.00 0.00 57 ALA A N 2
ATOM 2114 C CA . ALA A 1 66 ? -12.398 18.058 -8.842 1.00 0.00 57 ALA A CA 2
ATOM 2115 C C . ALA A 1 66 ? -12.630 16.628 -8.350 1.00 0.00 57 ALA A C 2
ATOM 2116 O O . ALA A 1 66 ? -11.679 15.869 -8.165 1.00 0.00 57 ALA A O 2
ATOM 2123 N N . ASN A 1 67 ? -13.899 16.302 -8.152 1.00 0.00 58 ASN A N 2
ATOM 2124 C CA . ASN A 1 67 ? -14.267 14.977 -7.684 1.00 0.00 58 ASN A CA 2
ATOM 2125 C C . ASN A 1 67 ? -13.702 14.761 -6.279 1.00 0.00 58 ASN A C 2
ATOM 2126 O O . ASN A 1 67 ? -12.496 14.877 -6.067 1.00 0.00 58 ASN A O 2
ATOM 2137 N N . GLY A 1 68 ? -14.599 14.449 -5.356 1.00 0.00 59 GLY A N 2
ATOM 2138 C CA . GLY A 1 68 ? -14.205 14.216 -3.977 1.00 0.00 59 GLY A CA 2
ATOM 2139 C C . GLY A 1 68 ? -15.403 13.784 -3.130 1.00 0.00 59 GLY A C 2
ATOM 2140 O O . GLY A 1 68 ? -16.421 14.474 -3.090 1.00 0.00 59 GLY A O 2
ATOM 2144 N N . GLY A 1 69 ? -15.243 12.645 -2.473 1.00 0.00 60 GLY A N 2
ATOM 2145 C CA . GLY A 1 69 ? -16.300 12.113 -1.628 1.00 0.00 60 GLY A CA 2
ATOM 2146 C C . GLY A 1 69 ? -15.870 10.798 -0.976 1.00 0.00 60 GLY A C 2
ATOM 2147 O O . GLY A 1 69 ? -15.622 9.810 -1.666 1.00 0.00 60 GLY A O 2
ATOM 2151 N N . GLY A 1 70 ? -15.795 10.827 0.347 1.00 0.00 61 GLY A N 2
ATOM 2152 C CA . GLY A 1 70 ? -15.400 9.649 1.100 1.00 0.00 61 GLY A CA 2
ATOM 2153 C C . GLY A 1 70 ? -14.002 9.823 1.697 1.00 0.00 61 GLY A C 2
ATOM 2154 O O . GLY A 1 70 ? -13.664 10.897 2.192 1.00 0.00 61 GLY A O 2
ATOM 2158 N N . VAL A 1 71 ? -13.227 8.751 1.631 1.00 0.00 62 VAL A N 2
ATOM 2159 C CA . VAL A 1 71 ? -11.873 8.772 2.159 1.00 0.00 62 VAL A CA 2
ATOM 2160 C C . VAL A 1 71 ? -10.885 8.972 1.008 1.00 0.00 62 VAL A C 2
ATOM 2161 O O . VAL A 1 71 ? -10.173 9.974 0.963 1.00 0.00 62 VAL A O 2
ATOM 2174 N N . ALA A 1 72 ? -10.872 8.001 0.106 1.00 0.00 63 ALA A N 2
ATOM 2175 C CA . ALA A 1 72 ? -9.983 8.058 -1.042 1.00 0.00 63 ALA A CA 2
ATOM 2176 C C . ALA A 1 72 ? -10.710 8.721 -2.213 1.00 0.00 63 ALA A C 2
ATOM 2177 O O . ALA A 1 72 ? -11.599 8.122 -2.816 1.00 0.00 63 ALA A O 2
ATOM 2184 N N . ALA A 1 73 ? -10.305 9.950 -2.500 1.00 0.00 64 ALA A N 2
ATOM 2185 C CA . ALA A 1 73 ? -10.907 10.701 -3.589 1.00 0.00 64 ALA A CA 2
ATOM 2186 C C . ALA A 1 73 ? -10.063 11.945 -3.872 1.00 0.00 64 ALA A C 2
ATOM 2187 O O . ALA A 1 73 ? -9.748 12.707 -2.960 1.00 0.00 64 ALA A O 2
ATOM 2194 N N . GLY A 1 74 ? -9.720 12.111 -5.141 1.00 0.00 65 GLY A N 2
ATOM 2195 C CA . GLY A 1 74 ? -8.918 13.250 -5.556 1.00 0.00 65 GLY A CA 2
ATOM 2196 C C . GLY A 1 74 ? -7.493 12.817 -5.908 1.00 0.00 65 GLY A C 2
ATOM 2197 O O . GLY A 1 74 ? -7.284 11.725 -6.434 1.00 0.00 65 GLY A O 2
ATOM 2201 N N . SER A 1 75 ? -6.550 13.697 -5.604 1.00 0.00 66 SER A N 2
ATOM 2202 C CA . SER A 1 75 ? -5.151 13.420 -5.882 1.00 0.00 66 SER A CA 2
ATOM 2203 C C . SER A 1 75 ? -4.755 12.069 -5.282 1.00 0.00 66 SER A C 2
ATOM 2204 O O . SER A 1 75 ? -3.940 11.347 -5.853 1.00 0.00 66 SER A O 2
ATOM 2212 N N . LEU A 1 76 ? -5.353 11.768 -4.138 1.00 0.00 67 LEU A N 2
ATOM 2213 C CA . LEU A 1 76 ? -5.073 10.517 -3.455 1.00 0.00 67 LEU A CA 2
ATOM 2214 C C . LEU A 1 76 ? -5.240 9.356 -4.437 1.00 0.00 67 LEU A C 2
ATOM 2215 O O . LEU A 1 76 ? -4.483 8.388 -4.395 1.00 0.00 67 LEU A O 2
ATOM 2231 N N . VAL A 1 77 ? -6.238 9.491 -5.299 1.00 0.00 68 VAL A N 2
ATOM 2232 C CA . VAL A 1 77 ? -6.514 8.465 -6.290 1.00 0.00 68 VAL A CA 2
ATOM 2233 C C . VAL A 1 77 ? -5.227 8.135 -7.049 1.00 0.00 68 VAL A C 2
ATOM 2234 O O . VAL A 1 77 ? -4.924 6.966 -7.285 1.00 0.00 68 VAL A O 2
ATOM 2247 N N . ALA A 1 78 ? -4.505 9.185 -7.409 1.00 0.00 69 ALA A N 2
ATOM 2248 C CA . ALA A 1 78 ? -3.257 9.022 -8.136 1.00 0.00 69 ALA A CA 2
ATOM 2249 C C . ALA A 1 78 ? -2.212 8.392 -7.212 1.00 0.00 69 ALA A C 2
ATOM 2250 O O . ALA A 1 78 ? -1.333 7.663 -7.670 1.00 0.00 69 ALA A O 2
ATOM 2257 N N . ILE A 1 79 ? -2.343 8.696 -5.929 1.00 0.00 70 ILE A N 2
ATOM 2258 C CA . ILE A 1 79 ? -1.422 8.168 -4.938 1.00 0.00 70 ILE A CA 2
ATOM 2259 C C . ILE A 1 79 ? -1.600 6.652 -4.837 1.00 0.00 70 ILE A C 2
ATOM 2260 O O . ILE A 1 79 ? -0.669 5.895 -5.106 1.00 0.00 70 ILE A O 2
ATOM 2276 N N . LEU A 1 80 ? -2.803 6.254 -4.450 1.00 0.00 71 LEU A N 2
ATOM 2277 C CA . LEU A 1 80 ? -3.115 4.842 -4.310 1.00 0.00 71 LEU A CA 2
ATOM 2278 C C . LEU A 1 80 ? -2.849 4.132 -5.639 1.00 0.00 71 LEU A C 2
ATOM 2279 O O . LEU A 1 80 ? -2.462 2.964 -5.657 1.00 0.00 71 LEU A O 2
ATOM 2295 N N . GLN A 1 81 ? -3.069 4.866 -6.720 1.00 0.00 72 GLN A N 2
ATOM 2296 C CA . GLN A 1 81 ? -2.858 4.321 -8.050 1.00 0.00 72 GLN A CA 2
ATOM 2297 C C . GLN A 1 81 ? -1.410 3.852 -8.208 1.00 0.00 72 GLN A C 2
ATOM 2298 O O . GLN A 1 81 ? -1.154 2.659 -8.364 1.00 0.00 72 GLN A O 2
ATOM 2312 N N . SER A 1 82 ? -0.501 4.815 -8.163 1.00 0.00 73 SER A N 2
ATOM 2313 C CA . SER A 1 82 ? 0.914 4.515 -8.299 1.00 0.00 73 SER A CA 2
ATOM 2314 C C . SER A 1 82 ? 1.411 3.761 -7.063 1.00 0.00 73 SER A C 2
ATOM 2315 O O . SER A 1 82 ? 1.769 2.587 -7.150 1.00 0.00 73 SER A O 2
ATOM 2323 N N . VAL A 1 83 ? 1.415 4.466 -5.942 1.00 0.00 74 VAL A N 2
ATOM 2324 C CA . VAL A 1 83 ? 1.862 3.878 -4.690 1.00 0.00 74 VAL A CA 2
ATOM 2325 C C . VAL A 1 83 ? 1.359 2.435 -4.601 1.00 0.00 74 VAL A C 2
ATOM 2326 O O . VAL A 1 83 ? 2.094 1.543 -4.181 1.00 0.00 74 VAL A O 2
ATOM 2339 N N . GLY A 1 84 ? 0.110 2.252 -5.004 1.00 0.00 75 GLY A N 2
ATOM 2340 C CA . GLY A 1 84 ? -0.499 0.933 -4.976 1.00 0.00 75 GLY A CA 2
ATOM 2341 C C . GLY A 1 84 ? 0.238 -0.032 -5.907 1.00 0.00 75 GLY A C 2
ATOM 2342 O O . GLY A 1 84 ? 0.694 -1.089 -5.475 1.00 0.00 75 GLY A O 2
ATOM 2346 N N . ALA A 1 85 ? 0.331 0.367 -7.167 1.00 0.00 76 ALA A N 2
ATOM 2347 C CA . ALA A 1 85 ? 1.004 -0.449 -8.162 1.00 0.00 76 ALA A CA 2
ATOM 2348 C C . ALA A 1 85 ? 2.457 -0.670 -7.736 1.00 0.00 76 ALA A C 2
ATOM 2349 O O . ALA A 1 85 ? 2.838 -1.781 -7.370 1.00 0.00 76 ALA A O 2
ATOM 2356 N N . ALA A 1 86 ? 3.228 0.405 -7.798 1.00 0.00 77 ALA A N 2
ATOM 2357 C CA . ALA A 1 86 ? 4.631 0.343 -7.424 1.00 0.00 77 ALA A CA 2
ATOM 2358 C C . ALA A 1 86 ? 4.773 -0.461 -6.130 1.00 0.00 77 ALA A C 2
ATOM 2359 O O . ALA A 1 86 ? 5.449 -1.488 -6.104 1.00 0.00 77 ALA A O 2
ATOM 2366 N N . GLY A 1 87 ? 4.126 0.037 -5.087 1.00 0.00 78 GLY A N 2
ATOM 2367 C CA . GLY A 1 87 ? 4.172 -0.622 -3.793 1.00 0.00 78 GLY A CA 2
ATOM 2368 C C . GLY A 1 87 ? 4.068 -2.141 -3.947 1.00 0.00 78 GLY A C 2
ATOM 2369 O O . GLY A 1 87 ? 5.046 -2.857 -3.741 1.00 0.00 78 GLY A O 2
ATOM 2373 N N . LEU A 1 88 ? 2.874 -2.586 -4.307 1.00 0.00 79 LEU A N 2
ATOM 2374 C CA . LEU A 1 88 ? 2.629 -4.007 -4.491 1.00 0.00 79 LEU A CA 2
ATOM 2375 C C . LEU A 1 88 ? 3.741 -4.603 -5.358 1.00 0.00 79 LEU A C 2
ATOM 2376 O O . LEU A 1 88 ? 4.103 -5.767 -5.195 1.00 0.00 79 LEU A O 2
ATOM 2392 N N . SER A 1 89 ? 4.250 -3.778 -6.261 1.00 0.00 80 SER A N 2
ATOM 2393 C CA . SER A 1 89 ? 5.313 -4.209 -7.153 1.00 0.00 80 SER A CA 2
ATOM 2394 C C . SER A 1 89 ? 6.558 -4.578 -6.345 1.00 0.00 80 SER A C 2
ATOM 2395 O O . SER A 1 89 ? 6.843 -5.757 -6.140 1.00 0.00 80 SER A O 2
ATOM 2403 N N . VAL A 1 90 ? 7.267 -3.547 -5.907 1.00 0.00 81 VAL A N 2
ATOM 2404 C CA . VAL A 1 90 ? 8.475 -3.749 -5.126 1.00 0.00 81 VAL A CA 2
ATOM 2405 C C . VAL A 1 90 ? 8.188 -4.739 -3.996 1.00 0.00 81 VAL A C 2
ATOM 2406 O O . VAL A 1 90 ? 9.090 -5.432 -3.528 1.00 0.00 81 VAL A O 2
ATOM 2419 N N . THR A 1 91 ? 6.927 -4.776 -3.590 1.00 0.00 82 THR A N 2
ATOM 2420 C CA . THR A 1 91 ? 6.509 -5.670 -2.524 1.00 0.00 82 THR A CA 2
A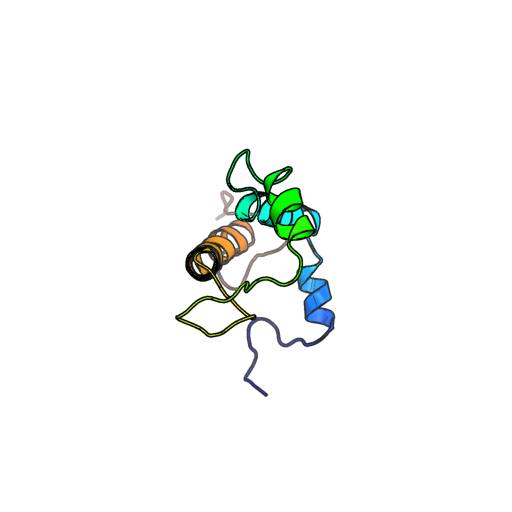TOM 2421 C C . THR A 1 91 ? 6.731 -7.127 -2.933 1.00 0.00 82 THR A C 2
ATOM 2422 O O . THR A 1 91 ? 7.742 -7.729 -2.573 1.00 0.00 82 THR A O 2
ATOM 2433 N N . SER A 1 92 ? 5.771 -7.653 -3.679 1.00 0.00 83 SER A N 2
ATOM 2434 C CA . SER A 1 92 ? 5.849 -9.028 -4.140 1.00 0.00 83 SER A CA 2
ATOM 2435 C C . SER A 1 92 ? 7.268 -9.338 -4.624 1.00 0.00 83 SER A C 2
ATOM 2436 O O . SER A 1 92 ? 7.856 -10.344 -4.230 1.00 0.00 83 SER A O 2
ATOM 2444 N N . LYS A 1 93 ? 7.776 -8.455 -5.471 1.00 0.00 84 LYS A N 2
ATOM 2445 C CA . LYS A 1 93 ? 9.114 -8.621 -6.013 1.00 0.00 84 LYS A CA 2
ATOM 2446 C C . LYS A 1 93 ? 10.098 -8.855 -4.865 1.00 0.00 84 LYS A C 2
ATOM 2447 O O . LYS A 1 93 ? 10.856 -9.823 -4.881 1.00 0.00 84 LYS A O 2
ATOM 2466 N N . VAL A 1 94 ? 10.055 -7.951 -3.897 1.00 0.00 85 VAL A N 2
ATOM 2467 C CA . VAL A 1 94 ? 10.933 -8.047 -2.744 1.00 0.00 85 VAL A CA 2
ATOM 2468 C C . VAL A 1 94 ? 10.735 -9.406 -2.069 1.00 0.00 85 VAL A C 2
ATOM 2469 O O . VAL A 1 94 ? 11.667 -9.952 -1.480 1.00 0.00 85 VAL A O 2
ATOM 2482 N N . ILE A 1 95 ? 9.516 -9.912 -2.176 1.00 0.00 86 ILE A N 2
ATOM 2483 C CA . ILE A 1 95 ? 9.183 -11.196 -1.583 1.00 0.00 86 ILE A CA 2
ATOM 2484 C C . ILE A 1 95 ? 9.701 -12.318 -2.484 1.00 0.00 86 ILE A C 2
ATOM 2485 O O . ILE A 1 95 ? 10.670 -12.995 -2.143 1.00 0.00 86 ILE A O 2
ATOM 2501 N N . GLY A 1 96 ? 9.033 -12.481 -3.616 1.00 0.00 87 GLY A N 2
ATOM 2502 C CA . GLY A 1 96 ? 9.414 -13.509 -4.569 1.00 0.00 87 GLY A CA 2
ATOM 2503 C C . GLY A 1 96 ? 8.188 -14.059 -5.302 1.00 0.00 87 GLY A C 2
ATOM 2504 O O . GLY A 1 96 ? 7.987 -15.271 -5.361 1.00 0.00 87 GLY A O 2
ATOM 2508 N N . GLY A 1 97 ? 7.401 -13.140 -5.842 1.00 0.00 88 GLY A N 2
ATOM 2509 C CA . GLY A 1 97 ? 6.200 -13.517 -6.569 1.00 0.00 88 GLY A CA 2
ATOM 2510 C C . GLY A 1 97 ? 5.432 -14.614 -5.828 1.00 0.00 88 GLY A C 2
ATOM 2511 O O . GLY A 1 97 ? 5.135 -15.662 -6.399 1.00 0.00 88 GLY A O 2
ATOM 2515 N N . PHE A 1 98 ? 5.134 -14.335 -4.568 1.00 0.00 89 PHE A N 2
ATOM 2516 C CA . PHE A 1 98 ? 4.407 -15.284 -3.743 1.00 0.00 89 PHE A CA 2
ATOM 2517 C C . PHE A 1 98 ? 4.858 -16.718 -4.030 1.00 0.00 89 PHE A C 2
ATOM 2518 O O . PHE A 1 98 ? 4.250 -17.414 -4.841 1.00 0.00 89 PHE A O 2
ATOM 2535 N N . ALA A 1 99 ? 5.922 -17.117 -3.347 1.00 0.00 90 ALA A N 2
ATOM 2536 C CA . ALA A 1 99 ? 6.462 -18.455 -3.518 1.00 0.00 90 ALA A CA 2
ATOM 2537 C C . ALA A 1 99 ? 6.414 -19.194 -2.179 1.00 0.00 90 ALA A C 2
ATOM 2538 O O . ALA A 1 99 ? 5.775 -20.239 -2.066 1.00 0.00 90 ALA A O 2
ATOM 2545 N N . GLY A 1 100 ? 7.100 -18.623 -1.200 1.00 0.00 91 GLY A N 2
ATOM 2546 C CA . GLY A 1 100 ? 7.144 -19.215 0.126 1.00 0.00 91 GLY A CA 2
ATOM 2547 C C . GLY A 1 100 ? 8.139 -18.477 1.024 1.00 0.00 91 GLY A C 2
ATOM 2548 O O . GLY A 1 100 ? 7.742 -17.687 1.879 1.00 0.00 91 GLY A O 2
ATOM 2552 N N . THR A 1 101 ? 9.414 -18.759 0.797 1.00 0.00 92 THR A N 2
ATOM 2553 C CA . THR A 1 101 ? 10.469 -18.132 1.574 1.00 0.00 92 THR A CA 2
ATOM 2554 C C . THR A 1 101 ? 10.270 -16.616 1.617 1.00 0.00 92 THR A C 2
ATOM 2555 O O . THR A 1 101 ? 10.406 -15.939 0.600 1.00 0.00 92 THR A O 2
ATOM 2566 N N . ALA A 1 102 ? 9.951 -16.127 2.807 1.00 0.00 93 ALA A N 2
ATOM 2567 C CA . ALA A 1 102 ? 9.731 -14.703 2.996 1.00 0.00 93 ALA A CA 2
ATOM 2568 C C . ALA A 1 102 ? 9.505 -14.420 4.483 1.00 0.00 93 ALA A C 2
ATOM 2569 O O . ALA A 1 102 ? 9.648 -15.312 5.317 1.00 0.00 93 ALA A O 2
ATOM 2576 N N . LEU A 1 103 ? 9.156 -13.174 4.769 1.00 0.00 94 LEU A N 2
ATOM 2577 C CA . LEU A 1 103 ? 8.909 -12.762 6.140 1.00 0.00 94 LEU A CA 2
ATOM 2578 C C . LEU A 1 103 ? 9.954 -13.401 7.056 1.00 0.00 94 LEU A C 2
ATOM 2579 O O . LEU A 1 103 ? 9.608 -14.058 8.036 1.00 0.00 94 LEU A O 2
ATOM 2595 N N . GLY A 1 104 ? 11.214 -13.184 6.705 1.00 0.00 95 GLY A N 2
ATOM 2596 C CA . GLY A 1 104 ? 12.312 -13.730 7.484 1.00 0.00 95 GLY A CA 2
ATOM 2597 C C . GLY A 1 104 ? 13.450 -14.197 6.574 1.00 0.00 95 GLY A C 2
ATOM 2598 O O . GLY A 1 104 ? 13.321 -15.205 5.880 1.00 0.00 95 GLY A O 2
ATOM 2602 N N . ALA A 1 105 ? 14.538 -13.443 6.606 1.00 0.00 96 ALA A N 2
ATOM 2603 C CA . ALA A 1 105 ? 15.698 -13.767 5.793 1.00 0.00 96 ALA A CA 2
ATOM 2604 C C . ALA A 1 105 ? 15.331 -13.636 4.313 1.00 0.00 96 ALA A C 2
ATOM 2605 O O . ALA A 1 105 ? 14.870 -14.596 3.697 1.00 0.00 96 ALA A O 2
ATOM 2612 N N . TRP A 1 106 ? 15.549 -12.440 3.786 1.00 0.00 97 TRP A N 2
ATOM 2613 C CA . TRP A 1 106 ? 15.246 -12.172 2.390 1.00 0.00 97 TRP A CA 2
ATOM 2614 C C . TRP A 1 106 ? 16.414 -12.687 1.546 1.00 0.00 97 TRP A C 2
ATOM 2615 O O . TRP A 1 106 ? 17.574 -12.421 1.857 1.00 0.00 97 TRP A O 2
ATOM 2636 N N . LEU A 1 107 ? 16.066 -13.414 0.494 1.00 0.00 98 LEU A N 2
ATOM 2637 C CA . LEU A 1 107 ? 17.071 -13.969 -0.397 1.00 0.00 98 LEU A CA 2
ATOM 2638 C C . LEU A 1 107 ? 18.032 -12.859 -0.828 1.00 0.00 98 LEU A C 2
ATOM 2639 O O . LEU A 1 107 ? 19.239 -13.080 -0.922 1.00 0.00 98 LEU A O 2
ATOM 2655 N N . GLY A 1 108 ? 17.462 -11.690 -1.079 1.00 0.00 99 GLY A N 2
ATOM 2656 C CA . GLY A 1 108 ? 18.253 -10.546 -1.498 1.00 0.00 99 GLY A CA 2
ATOM 2657 C C . GLY A 1 108 ? 19.047 -10.863 -2.767 1.00 0.00 99 GLY A C 2
ATOM 2658 O O . GLY A 1 108 ? 20.252 -11.100 -2.706 1.00 0.00 99 GLY A O 2
ATOM 2662 N N . SER A 1 109 ? 18.338 -10.857 -3.887 1.00 0.00 100 SER A N 2
ATOM 2663 C CA . SER A 1 109 ? 18.962 -11.140 -5.168 1.00 0.00 100 SER A CA 2
ATOM 2664 C C . SER A 1 109 ? 18.068 -10.643 -6.306 1.00 0.00 100 SER A C 2
ATOM 2665 O O . SER A 1 109 ? 17.185 -11.365 -6.768 1.00 0.00 100 SER A O 2
ATOM 2673 N N . PRO A 1 110 ? 18.335 -9.381 -6.737 1.00 0.00 101 PRO A N 2
ATOM 2674 C CA . PRO A 1 110 ? 17.566 -8.779 -7.812 1.00 0.00 101 PRO A CA 2
ATOM 2675 C C . PRO A 1 110 ? 17.967 -9.364 -9.168 1.00 0.00 101 PRO A C 2
ATOM 2676 O O . PRO A 1 110 ? 19.133 -9.688 -9.388 1.00 0.00 101 PRO A O 2
ATOM 2687 N N . PRO A 1 111 ? 16.952 -9.485 -10.065 1.00 0.00 102 PRO A N 2
ATOM 2688 C CA . PRO A 1 111 ? 17.187 -10.025 -11.393 1.00 0.00 102 PRO A CA 2
ATOM 2689 C C . PRO A 1 111 ? 17.898 -9.003 -12.283 1.00 0.00 102 PRO A C 2
ATOM 2690 O O . PRO A 1 111 ? 17.256 -8.301 -13.062 1.00 0.00 102 PRO A O 2
ATOM 2701 N N . SER A 1 112 ? 19.214 -8.953 -12.137 1.00 0.00 103 SER A N 2
ATOM 2702 C CA . SER A 1 112 ? 20.019 -8.029 -12.917 1.00 0.00 103 SER A CA 2
ATOM 2703 C C . SER A 1 112 ? 21.502 -8.233 -12.604 1.00 0.00 103 SER A C 2
ATOM 2704 O O . SER A 1 112 ? 21.928 -8.063 -11.463 1.00 0.00 103 SER A O 2
ATOM 2712 N N . SER A 1 113 ? 22.248 -8.595 -13.637 1.00 0.00 104 SER A N 2
ATOM 2713 C CA . SER A 1 113 ? 23.675 -8.825 -13.486 1.00 0.00 104 SER A CA 2
ATOM 2714 C C . SER A 1 113 ? 24.425 -8.274 -14.701 1.00 0.00 104 SER A C 2
ATOM 2715 O O . SER A 1 113 ? 24.951 -7.163 -14.659 1.00 0.00 104 SER A O 2
ATOM 2723 N N . MET A 1 10 ? -2.388 -16.089 -6.905 1.00 0.00 1 MET A N 3
ATOM 2724 C CA . MET A 1 10 ? -3.431 -15.150 -7.280 1.00 0.00 1 MET A CA 3
ATOM 2725 C C . MET A 1 10 ? -4.791 -15.846 -7.366 1.00 0.00 1 MET A C 3
ATOM 2726 O O . MET A 1 10 ? -5.008 -16.687 -8.237 1.00 0.00 1 MET A O 3
ATOM 2740 N N . GLY A 1 11 ? -5.671 -15.469 -6.450 1.00 0.00 2 GLY A N 3
ATOM 2741 C CA . GLY A 1 11 ? -7.004 -16.047 -6.412 1.00 0.00 2 GLY A CA 3
ATOM 2742 C C . GLY A 1 11 ? -8.068 -14.960 -6.241 1.00 0.00 2 GLY A C 3
ATOM 2743 O O . GLY A 1 11 ? -7.800 -13.912 -5.657 1.00 0.00 2 GLY A O 3
ATOM 2747 N N . LYS A 1 12 ? -9.251 -15.249 -6.762 1.00 0.00 3 LYS A N 3
ATOM 2748 C CA . LYS A 1 12 ? -10.356 -14.310 -6.674 1.00 0.00 3 LYS A CA 3
ATOM 2749 C C . LYS A 1 12 ? -10.012 -13.048 -7.469 1.00 0.00 3 LYS A C 3
ATOM 2750 O O . LYS A 1 12 ? -9.020 -12.381 -7.181 1.00 0.00 3 LYS A O 3
ATOM 2769 N N . GLU A 1 13 ? -10.851 -12.760 -8.452 1.00 0.00 4 GLU A N 3
ATOM 2770 C CA . GLU A 1 13 ? -10.648 -11.590 -9.290 1.00 0.00 4 GLU A CA 3
ATOM 2771 C C . GLU A 1 13 ? -11.512 -10.428 -8.798 1.00 0.00 4 GLU A C 3
ATOM 2772 O O . GLU A 1 13 ? -10.993 -9.374 -8.433 1.00 0.00 4 GLU A O 3
ATOM 2784 N N . SER A 1 14 ? -12.817 -10.658 -8.803 1.00 0.00 5 SER A N 3
ATOM 2785 C CA . SER A 1 14 ? -13.758 -9.643 -8.361 1.00 0.00 5 SER A CA 3
ATOM 2786 C C . SER A 1 14 ? -13.883 -9.674 -6.836 1.00 0.00 5 SER A C 3
ATOM 2787 O O . SER A 1 14 ? -14.014 -10.742 -6.242 1.00 0.00 5 SER A O 3
ATOM 2795 N N . GLY A 1 15 ? -13.838 -8.488 -6.247 1.00 0.00 6 GLY A N 3
ATOM 2796 C CA . GLY A 1 15 ? -13.944 -8.365 -4.803 1.00 0.00 6 GLY A CA 3
ATOM 2797 C C . GLY A 1 15 ? -12.567 -8.162 -4.167 1.00 0.00 6 GLY A C 3
ATOM 2798 O O . GLY A 1 15 ? -12.275 -7.089 -3.641 1.00 0.00 6 GLY A O 3
ATOM 2802 N N . TRP A 1 16 ? -11.758 -9.208 -4.237 1.00 0.00 7 TRP A N 3
ATOM 2803 C CA . TRP A 1 16 ? -10.419 -9.158 -3.675 1.00 0.00 7 TRP A CA 3
ATOM 2804 C C . TRP A 1 16 ? -10.527 -8.626 -2.245 1.00 0.00 7 TRP A C 3
ATOM 2805 O O . TRP A 1 16 ? -10.348 -7.432 -2.008 1.00 0.00 7 TRP A O 3
ATOM 2826 N N . ASP A 1 17 ? -10.818 -9.538 -1.328 1.00 0.00 8 ASP A N 3
ATOM 2827 C CA . ASP A 1 17 ? -10.952 -9.175 0.072 1.00 0.00 8 ASP A CA 3
ATOM 2828 C C . ASP A 1 17 ? -11.210 -10.436 0.899 1.00 0.00 8 ASP A C 3
ATOM 2829 O O . ASP A 1 17 ? -12.299 -11.006 0.846 1.00 0.00 8 ASP A O 3
ATOM 2838 N N . SER A 1 18 ? -10.189 -10.836 1.644 1.00 0.00 9 SER A N 3
ATOM 2839 C CA . SER A 1 18 ? -10.292 -12.019 2.481 1.00 0.00 9 SER A CA 3
ATOM 2840 C C . SER A 1 18 ? -11.384 -11.822 3.534 1.00 0.00 9 SER A C 3
ATOM 2841 O O . SER A 1 18 ? -11.995 -10.757 3.608 1.00 0.00 9 SER A O 3
ATOM 2849 N N . GLY A 1 19 ? -11.596 -12.866 4.323 1.00 0.00 10 GLY A N 3
ATOM 2850 C CA . GLY A 1 19 ? -12.604 -12.821 5.368 1.00 0.00 10 GLY A CA 3
ATOM 2851 C C . GLY A 1 19 ? -12.070 -12.111 6.615 1.00 0.00 10 GLY A C 3
ATOM 2852 O O . GLY A 1 19 ? -11.777 -10.917 6.576 1.00 0.00 10 GLY A O 3
ATOM 2856 N N . ARG A 1 20 ? -11.959 -12.877 7.690 1.00 0.00 11 ARG A N 3
ATOM 2857 C CA . ARG A 1 20 ? -11.465 -12.337 8.945 1.00 0.00 11 ARG A CA 3
ATOM 2858 C C . ARG A 1 20 ? -9.954 -12.109 8.868 1.00 0.00 11 ARG A C 3
ATOM 2859 O O . ARG A 1 20 ? -9.466 -11.035 9.216 1.00 0.00 11 ARG A O 3
ATOM 2880 N N . ALA A 1 21 ? -9.256 -13.137 8.408 1.00 0.00 12 ALA A N 3
ATOM 2881 C CA . ALA A 1 21 ? -7.810 -13.063 8.280 1.00 0.00 12 ALA A CA 3
ATOM 2882 C C . ALA A 1 21 ? -7.426 -11.713 7.672 1.00 0.00 12 ALA A C 3
ATOM 2883 O O . ALA A 1 21 ? -6.471 -11.077 8.117 1.00 0.00 12 ALA A O 3
ATOM 2890 N N . ALA A 1 22 ? -8.188 -11.315 6.664 1.00 0.00 13 ALA A N 3
ATOM 2891 C CA . ALA A 1 22 ? -7.939 -10.052 5.991 1.00 0.00 13 ALA A CA 3
ATOM 2892 C C . ALA A 1 22 ? -7.577 -8.988 7.029 1.00 0.00 13 ALA A C 3
ATOM 2893 O O . ALA A 1 22 ? -6.540 -8.335 6.918 1.00 0.00 13 ALA A O 3
ATOM 2900 N N . VAL A 1 23 ? -8.452 -8.846 8.014 1.00 0.00 14 VAL A N 3
ATOM 2901 C CA . VAL A 1 23 ? -8.237 -7.872 9.071 1.00 0.00 14 VAL A CA 3
ATOM 2902 C C . VAL A 1 23 ? -6.759 -7.873 9.466 1.00 0.00 14 VAL A C 3
ATOM 2903 O O . VAL A 1 23 ? -6.113 -6.826 9.467 1.00 0.00 14 VAL A O 3
ATOM 2916 N N . ALA A 1 24 ? -6.267 -9.059 9.793 1.00 0.00 15 ALA A N 3
ATOM 2917 C CA . ALA A 1 24 ? -4.878 -9.209 10.190 1.00 0.00 15 ALA A CA 3
ATOM 2918 C C . ALA A 1 24 ? -3.974 -8.676 9.077 1.00 0.00 15 ALA A C 3
ATOM 2919 O O . ALA A 1 24 ? -3.036 -7.925 9.341 1.00 0.00 15 ALA A O 3
ATOM 2926 N N . ALA A 1 25 ? -4.287 -9.084 7.856 1.00 0.00 16 ALA A N 3
ATOM 2927 C CA . ALA A 1 25 ? -3.515 -8.657 6.702 1.00 0.00 16 ALA A CA 3
ATOM 2928 C C . ALA A 1 25 ? -3.475 -7.128 6.658 1.00 0.00 16 ALA A C 3
ATOM 2929 O O . ALA A 1 25 ? -2.545 -6.543 6.106 1.00 0.00 16 ALA A O 3
ATOM 2936 N N . VAL A 1 26 ? -4.497 -6.524 7.248 1.00 0.00 17 VAL A N 3
ATOM 2937 C CA . VAL A 1 26 ? -4.591 -5.075 7.283 1.00 0.00 17 VAL A CA 3
ATOM 2938 C C . VAL A 1 26 ? -3.733 -4.540 8.432 1.00 0.00 17 VAL A C 3
ATOM 2939 O O . VAL A 1 26 ? -3.148 -3.463 8.325 1.00 0.00 17 VAL A O 3
ATOM 2952 N N . VAL A 1 27 ? -3.686 -5.317 9.504 1.00 0.00 18 VAL A N 3
ATOM 2953 C CA . VAL A 1 27 ? -2.910 -4.935 10.672 1.00 0.00 18 VAL A CA 3
ATOM 2954 C C . VAL A 1 27 ? -1.443 -5.310 10.448 1.00 0.00 18 VAL A C 3
ATOM 2955 O O . VAL A 1 27 ? -0.556 -4.786 11.121 1.00 0.00 18 VAL A O 3
ATOM 2968 N N . GLY A 1 28 ? -1.234 -6.213 9.502 1.00 0.00 19 GLY A N 3
ATOM 2969 C CA . GLY A 1 28 ? 0.110 -6.664 9.182 1.00 0.00 19 GLY A CA 3
ATOM 2970 C C . GLY A 1 28 ? 0.924 -5.543 8.534 1.00 0.00 19 GLY A C 3
ATOM 2971 O O . GLY A 1 28 ? 0.786 -5.281 7.340 1.00 0.00 19 GLY A O 3
ATOM 2975 N N . GLY A 1 29 ? 1.756 -4.911 9.349 1.00 0.00 20 GLY A N 3
ATOM 2976 C CA . GLY A 1 29 ? 2.593 -3.824 8.870 1.00 0.00 20 GLY A CA 3
ATOM 2977 C C . GLY A 1 29 ? 2.113 -2.480 9.420 1.00 0.00 20 GLY A C 3
ATOM 2978 O O . GLY A 1 29 ? 2.099 -1.481 8.702 1.00 0.00 20 GLY A O 3
ATOM 2982 N N . VAL A 1 30 ? 1.731 -2.497 10.688 1.00 0.00 21 VAL A N 3
ATOM 2983 C CA . VAL A 1 30 ? 1.251 -1.292 11.342 1.00 0.00 21 VAL A CA 3
ATOM 2984 C C . VAL A 1 30 ? 2.271 -0.169 11.143 1.00 0.00 21 VAL A C 3
ATOM 2985 O O . VAL A 1 30 ? 1.979 0.832 10.490 1.00 0.00 21 VAL A O 3
ATOM 2998 N N . VAL A 1 31 ? 3.447 -0.372 11.718 1.00 0.00 22 VAL A N 3
ATOM 2999 C CA . VAL A 1 31 ? 4.512 0.611 11.612 1.00 0.00 22 VAL A CA 3
ATOM 3000 C C . VAL A 1 31 ? 4.691 1.006 10.145 1.00 0.00 22 VAL A C 3
ATOM 3001 O O . VAL A 1 31 ? 4.806 2.189 9.826 1.00 0.00 22 VAL A O 3
ATOM 3014 N N . ALA A 1 32 ? 4.709 -0.006 9.290 1.00 0.00 23 ALA A N 3
ATOM 3015 C CA . ALA A 1 32 ? 4.872 0.220 7.864 1.00 0.00 23 ALA A CA 3
ATOM 3016 C C . ALA A 1 32 ? 3.819 1.223 7.388 1.00 0.00 23 ALA A C 3
ATOM 3017 O O . ALA A 1 32 ? 4.114 2.102 6.580 1.00 0.00 23 ALA A O 3
ATOM 3024 N N . VAL A 1 33 ? 2.612 1.057 7.909 1.00 0.00 24 VAL A N 3
ATOM 3025 C CA . VAL A 1 33 ? 1.513 1.936 7.547 1.00 0.00 24 VAL A CA 3
ATOM 3026 C C . VAL A 1 33 ? 1.749 3.318 8.159 1.00 0.00 24 VAL A C 3
ATOM 3027 O O . VAL A 1 33 ? 1.304 4.327 7.612 1.00 0.00 24 VAL A O 3
ATOM 3040 N N . GLY A 1 34 ? 2.448 3.321 9.284 1.00 0.00 25 GLY A N 3
ATOM 3041 C CA . GLY A 1 34 ? 2.748 4.563 9.976 1.00 0.00 25 GLY A CA 3
ATOM 3042 C C . GLY A 1 34 ? 3.752 5.403 9.183 1.00 0.00 25 GLY A C 3
ATOM 3043 O O . GLY A 1 34 ? 3.492 6.567 8.882 1.00 0.00 25 GLY A O 3
ATOM 3047 N N . THR A 1 35 ? 4.878 4.780 8.869 1.00 0.00 26 THR A N 3
ATOM 3048 C CA . THR A 1 35 ? 5.922 5.455 8.117 1.00 0.00 26 THR A CA 3
ATOM 3049 C C . THR A 1 35 ? 5.394 5.900 6.752 1.00 0.00 26 THR A C 3
ATOM 3050 O O . THR A 1 35 ? 5.567 7.054 6.361 1.00 0.00 26 THR A O 3
ATOM 3061 N N . VAL A 1 36 ? 4.760 4.962 6.064 1.00 0.00 27 VAL A N 3
ATOM 3062 C CA . VAL A 1 36 ? 4.205 5.243 4.751 1.00 0.00 27 VAL A CA 3
ATOM 3063 C C . VAL A 1 36 ? 3.255 6.439 4.849 1.00 0.00 27 VAL A C 3
ATOM 3064 O O . VAL A 1 36 ? 3.419 7.427 4.135 1.00 0.00 27 VAL A O 3
ATOM 3077 N N . LEU A 1 37 ? 2.282 6.309 5.739 1.00 0.00 28 LEU A N 3
ATOM 3078 C CA . LEU A 1 37 ? 1.306 7.366 5.939 1.00 0.00 28 LEU A CA 3
ATOM 3079 C C . LEU A 1 37 ? 2.035 8.693 6.161 1.00 0.00 28 LEU A C 3
ATOM 3080 O O . LEU A 1 37 ? 1.827 9.652 5.418 1.00 0.00 28 LEU A O 3
ATOM 3096 N N . VAL A 1 38 ? 2.874 8.706 7.186 1.00 0.00 29 VAL A N 3
ATOM 3097 C CA . VAL A 1 38 ? 3.636 9.899 7.515 1.00 0.00 29 VAL A CA 3
ATOM 3098 C C . VAL A 1 38 ? 4.292 10.446 6.246 1.00 0.00 29 VAL A C 3
ATOM 3099 O O . VAL A 1 38 ? 4.445 11.657 6.094 1.00 0.00 29 VAL A O 3
ATOM 3112 N N . ALA A 1 39 ? 4.663 9.527 5.367 1.00 0.00 30 ALA A N 3
ATOM 3113 C CA . ALA A 1 39 ? 5.300 9.901 4.115 1.00 0.00 30 ALA A CA 3
ATOM 3114 C C . ALA A 1 39 ? 4.307 10.691 3.259 1.00 0.00 30 ALA A C 3
ATOM 3115 O O . ALA A 1 39 ? 4.633 11.765 2.757 1.00 0.00 30 ALA A O 3
ATOM 3122 N N . LEU A 1 40 ? 3.117 10.127 3.120 1.00 0.00 31 LEU A N 3
ATOM 3123 C CA . LEU A 1 40 ? 2.074 10.764 2.333 1.00 0.00 31 LEU A CA 3
ATOM 3124 C C . LEU A 1 40 ? 1.661 12.073 3.008 1.00 0.00 31 LEU A C 3
ATOM 3125 O O . LEU A 1 40 ? 1.892 13.154 2.469 1.00 0.00 31 LEU A O 3
ATOM 3141 N N . SER A 1 41 ? 1.056 11.933 4.179 1.00 0.00 32 SER A N 3
ATOM 3142 C CA . SER A 1 41 ? 0.608 13.091 4.933 1.00 0.00 32 SER A CA 3
ATOM 3143 C C . SER A 1 41 ? 1.663 14.197 4.869 1.00 0.00 32 SER A C 3
ATOM 3144 O O . SER A 1 41 ? 1.398 15.283 4.354 1.00 0.00 32 SER A O 3
ATOM 3152 N N . ALA A 1 42 ? 2.836 13.884 5.399 1.00 0.00 33 ALA A N 3
ATOM 3153 C CA . ALA A 1 42 ? 3.932 14.838 5.409 1.00 0.00 33 ALA A CA 3
ATOM 3154 C C . ALA A 1 42 ? 3.968 15.580 4.071 1.00 0.00 33 ALA A C 3
ATOM 3155 O O . ALA A 1 42 ? 3.822 16.801 4.031 1.00 0.00 33 ALA A O 3
ATOM 3162 N N . MET A 1 43 ? 4.163 14.812 3.010 1.00 0.00 34 MET A N 3
ATOM 3163 C CA . MET A 1 43 ? 4.220 15.382 1.674 1.00 0.00 34 MET A CA 3
ATOM 3164 C C . MET A 1 43 ? 5.496 16.203 1.483 1.00 0.00 34 MET A C 3
ATOM 3165 O O . MET A 1 43 ? 6.297 15.914 0.595 1.00 0.00 34 MET A O 3
ATOM 3179 N N . GLY A 1 44 ? 5.646 17.211 2.329 1.00 0.00 35 GLY A N 3
ATOM 3180 C CA . GLY A 1 44 ? 6.812 18.077 2.264 1.00 0.00 35 GLY A CA 3
ATOM 3181 C C . GLY A 1 44 ? 7.447 18.245 3.646 1.00 0.00 35 GLY A C 3
ATOM 3182 O O . GLY A 1 44 ? 8.534 17.730 3.900 1.00 0.00 35 GLY A O 3
ATOM 3186 N N . PHE A 1 45 ? 6.741 18.969 4.502 1.00 0.00 36 PHE A N 3
ATOM 3187 C CA . PHE A 1 45 ? 7.222 19.213 5.851 1.00 0.00 36 PHE A CA 3
ATOM 3188 C C . PHE A 1 45 ? 6.183 19.975 6.675 1.00 0.00 36 PHE A C 3
ATOM 3189 O O . PHE A 1 45 ? 6.525 20.899 7.411 1.00 0.00 36 PHE A O 3
ATOM 3206 N N . THR A 1 46 ? 4.934 19.558 6.524 1.00 0.00 37 THR A N 3
ATOM 3207 C CA . THR A 1 46 ? 3.842 20.190 7.245 1.00 0.00 37 THR A CA 3
ATOM 3208 C C . THR A 1 46 ? 2.733 19.175 7.530 1.00 0.00 37 THR A C 3
ATOM 3209 O O . THR A 1 46 ? 2.572 18.204 6.793 1.00 0.00 37 THR A O 3
ATOM 3220 N N . SER A 1 47 ? 1.998 19.435 8.601 1.00 0.00 38 SER A N 3
ATOM 3221 C CA . SER A 1 47 ? 0.909 18.556 8.993 1.00 0.00 38 SER A CA 3
ATOM 3222 C C . SER A 1 47 ? 0.446 18.897 10.410 1.00 0.00 38 SER A C 3
ATOM 3223 O O . SER A 1 47 ? -0.728 18.733 10.740 1.00 0.00 38 SER A O 3
ATOM 3231 N N . VAL A 1 48 ? 1.393 19.363 11.212 1.00 0.00 39 VAL A N 3
ATOM 3232 C CA . VAL A 1 48 ? 1.096 19.728 12.587 1.00 0.00 39 VAL A CA 3
ATOM 3233 C C . VAL A 1 48 ? 0.043 20.838 12.600 1.00 0.00 39 VAL A C 3
ATOM 3234 O O . VAL A 1 48 ? -1.155 20.562 12.603 1.00 0.00 39 VAL A O 3
ATOM 3247 N N . GLY A 1 49 ? 0.529 22.071 12.607 1.00 0.00 40 GLY A N 3
ATOM 3248 C CA . GLY A 1 49 ? -0.355 23.224 12.620 1.00 0.00 40 GLY A CA 3
ATOM 3249 C C . GLY A 1 49 ? -1.554 23.006 11.694 1.00 0.00 40 GLY A C 3
ATOM 3250 O O . GLY A 1 49 ? -2.696 23.239 12.086 1.00 0.00 40 GLY A O 3
ATOM 3254 N N . ILE A 1 50 ? -1.252 22.561 10.483 1.00 0.00 41 ILE A N 3
ATOM 3255 C CA . ILE A 1 50 ? -2.290 22.309 9.498 1.00 0.00 41 ILE A CA 3
ATOM 3256 C C . ILE A 1 50 ? -3.387 21.449 10.128 1.00 0.00 41 ILE A C 3
ATOM 3257 O O . ILE A 1 50 ? -4.566 21.793 10.063 1.00 0.00 41 ILE A O 3
ATOM 3273 N N . ALA A 1 51 ? -2.959 20.345 10.724 1.00 0.00 42 ALA A N 3
ATOM 3274 C CA . ALA A 1 51 ? -3.890 19.432 11.366 1.00 0.00 42 ALA A CA 3
ATOM 3275 C C . ALA A 1 51 ? -4.646 20.175 12.470 1.00 0.00 42 ALA A C 3
ATOM 3276 O O . ALA A 1 51 ? -5.808 19.874 12.741 1.00 0.00 42 ALA A O 3
ATOM 3283 N N . ALA A 1 52 ? -3.957 21.129 13.076 1.00 0.00 43 ALA A N 3
ATOM 3284 C CA . ALA A 1 52 ? -4.549 21.917 14.145 1.00 0.00 43 ALA A CA 3
ATOM 3285 C C . ALA A 1 52 ? -5.633 22.825 13.562 1.00 0.00 43 ALA A C 3
ATOM 3286 O O . ALA A 1 52 ? -6.596 23.166 14.247 1.00 0.00 43 ALA A O 3
ATOM 3293 N N . SER A 1 53 ? -5.440 23.192 12.304 1.00 0.00 44 SER A N 3
ATOM 3294 C CA . SER A 1 53 ? -6.389 24.054 11.621 1.00 0.00 44 SER A CA 3
ATOM 3295 C C . SER A 1 53 ? -7.625 23.251 11.211 1.00 0.00 44 SER A C 3
ATOM 3296 O O . SER A 1 53 ? -8.746 23.601 11.575 1.00 0.00 44 SER A O 3
ATOM 3304 N N . SER A 1 54 ? -7.378 22.189 10.458 1.00 0.00 45 SER A N 3
ATOM 3305 C CA . SER A 1 54 ? -8.457 21.333 9.994 1.00 0.00 45 SER A CA 3
ATOM 3306 C C . SER A 1 54 ? -9.320 20.891 11.177 1.00 0.00 45 SER A C 3
ATOM 3307 O O . SER A 1 54 ? -10.547 20.884 11.087 1.00 0.00 45 SER A O 3
ATOM 3315 N N . ILE A 1 55 ? -8.645 20.534 12.260 1.00 0.00 46 ILE A N 3
ATOM 3316 C CA . ILE A 1 55 ? -9.335 20.092 13.460 1.00 0.00 46 ILE A CA 3
ATOM 3317 C C . ILE A 1 55 ? -10.130 21.261 14.046 1.00 0.00 46 ILE A C 3
ATOM 3318 O O . ILE A 1 55 ? -11.328 21.139 14.295 1.00 0.00 46 ILE A O 3
ATOM 3334 N N . ALA A 1 56 ? -9.430 22.368 14.249 1.00 0.00 47 ALA A N 3
ATOM 3335 C CA . ALA A 1 56 ? -10.055 23.558 14.801 1.00 0.00 47 ALA A CA 3
ATOM 3336 C C . ALA A 1 56 ? -11.379 23.815 14.078 1.00 0.00 47 ALA A C 3
ATOM 3337 O O . ALA A 1 56 ? -12.381 24.149 14.709 1.00 0.00 47 ALA A O 3
ATOM 3344 N N . ALA A 1 57 ? -11.340 23.651 12.763 1.00 0.00 48 ALA A N 3
ATOM 3345 C CA . ALA A 1 57 ? -12.524 23.861 11.948 1.00 0.00 48 ALA A CA 3
ATOM 3346 C C . ALA A 1 57 ? -13.556 22.777 12.265 1.00 0.00 48 ALA A C 3
ATOM 3347 O O . ALA A 1 57 ? -14.695 23.083 12.615 1.00 0.00 48 ALA A O 3
ATOM 3354 N N . LYS A 1 58 ? -13.121 21.533 12.132 1.00 0.00 49 LYS A N 3
ATOM 3355 C CA . LYS A 1 58 ? -13.993 20.402 12.400 1.00 0.00 49 LYS A CA 3
ATOM 3356 C C . LYS A 1 58 ? -15.047 20.303 11.295 1.00 0.00 49 LYS A C 3
ATOM 3357 O O . LYS A 1 58 ? -14.994 19.400 10.462 1.00 0.00 49 LYS A O 3
ATOM 3376 N N . MET A 1 59 ? -15.979 21.244 11.324 1.00 0.00 50 MET A N 3
ATOM 3377 C CA . MET A 1 59 ? -17.043 21.274 10.335 1.00 0.00 50 MET A CA 3
ATOM 3378 C C . MET A 1 59 ? -16.737 22.288 9.231 1.00 0.00 50 MET A C 3
ATOM 3379 O O . MET A 1 59 ? -15.966 23.224 9.439 1.00 0.00 50 MET A O 3
ATOM 3393 N N . MET A 1 60 ? -17.359 22.069 8.082 1.00 0.00 51 MET A N 3
ATOM 3394 C CA . MET A 1 60 ? -17.163 22.952 6.945 1.00 0.00 51 MET A CA 3
ATOM 3395 C C . MET A 1 60 ? -15.680 23.276 6.751 1.00 0.00 51 MET A C 3
ATOM 3396 O O . MET A 1 60 ? -15.207 24.322 7.193 1.00 0.00 51 MET A O 3
ATOM 3410 N N . SER A 1 61 ? -14.988 22.360 6.091 1.00 0.00 52 SER A N 3
ATOM 3411 C CA . SER A 1 61 ? -13.569 22.535 5.833 1.00 0.00 52 SER A CA 3
ATOM 3412 C C . SER A 1 61 ? -13.120 21.594 4.714 1.00 0.00 52 SER A C 3
ATOM 3413 O O . SER A 1 61 ? -12.756 20.447 4.970 1.00 0.00 52 SER A O 3
ATOM 3421 N N . THR A 1 62 ? -13.161 22.113 3.495 1.00 0.00 53 THR A N 3
ATOM 3422 C CA . THR A 1 62 ? -12.763 21.334 2.336 1.00 0.00 53 THR A CA 3
ATOM 3423 C C . THR A 1 62 ? -12.456 22.255 1.153 1.00 0.00 53 THR A C 3
ATOM 3424 O O . THR A 1 62 ? -12.916 23.395 1.114 1.00 0.00 53 THR A O 3
ATOM 3435 N N . ALA A 1 63 ? -11.680 21.726 0.218 1.00 0.00 54 ALA A N 3
ATOM 3436 C CA . ALA A 1 63 ? -11.307 22.487 -0.962 1.00 0.00 54 ALA A CA 3
ATOM 3437 C C . ALA A 1 63 ? -11.495 21.616 -2.206 1.00 0.00 54 ALA A C 3
ATOM 3438 O O . ALA A 1 63 ? -11.635 20.398 -2.100 1.00 0.00 54 ALA A O 3
ATOM 3445 N N . ALA A 1 64 ? -11.493 22.274 -3.356 1.00 0.00 55 ALA A N 3
ATOM 3446 C CA . ALA A 1 64 ? -11.662 21.574 -4.618 1.00 0.00 55 ALA A CA 3
ATOM 3447 C C . ALA A 1 64 ? -12.865 20.635 -4.519 1.00 0.00 55 ALA A C 3
ATOM 3448 O O . ALA A 1 64 ? -12.704 19.417 -4.460 1.00 0.00 55 ALA A O 3
ATOM 3455 N N . ILE A 1 65 ? -14.046 21.237 -4.504 1.00 0.00 56 ILE A N 3
ATOM 3456 C CA . ILE A 1 65 ? -15.276 20.469 -4.412 1.00 0.00 56 ILE A CA 3
ATOM 3457 C C . ILE A 1 65 ? -15.721 20.058 -5.817 1.00 0.00 56 ILE A C 3
ATOM 3458 O O . ILE A 1 65 ? -16.620 20.671 -6.392 1.00 0.00 56 ILE A O 3
ATOM 3474 N N . ALA A 1 66 ? -15.071 19.024 -6.330 1.00 0.00 57 ALA A N 3
ATOM 3475 C CA . ALA A 1 66 ? -15.389 18.524 -7.657 1.00 0.00 57 ALA A CA 3
ATOM 3476 C C . ALA A 1 66 ? -15.353 16.994 -7.643 1.00 0.00 57 ALA A C 3
ATOM 3477 O O . ALA A 1 66 ? -14.311 16.392 -7.895 1.00 0.00 57 ALA A O 3
ATOM 3484 N N . ASN A 1 67 ? -16.505 16.410 -7.347 1.00 0.00 58 ASN A N 3
ATOM 3485 C CA . ASN A 1 67 ? -16.618 14.962 -7.297 1.00 0.00 58 ASN A CA 3
ATOM 3486 C C . ASN A 1 67 ? -15.724 14.423 -6.178 1.00 0.00 58 ASN A C 3
ATOM 3487 O O . ASN A 1 67 ? -14.555 14.115 -6.407 1.00 0.00 58 ASN A O 3
ATOM 3498 N N . GLY A 1 68 ? -16.308 14.325 -4.993 1.00 0.00 59 GLY A N 3
ATOM 3499 C CA . GLY A 1 68 ? -15.579 13.829 -3.838 1.00 0.00 59 GLY A CA 3
ATOM 3500 C C . GLY A 1 68 ? -16.531 13.210 -2.813 1.00 0.00 59 GLY A C 3
ATOM 3501 O O . GLY A 1 68 ? -17.712 13.553 -2.771 1.00 0.00 59 GLY A O 3
ATOM 3505 N N . GLY A 1 69 ? -15.982 12.310 -2.010 1.00 0.00 60 GLY A N 3
ATOM 3506 C CA . GLY A 1 69 ? -16.768 11.641 -0.988 1.00 0.00 60 GLY A CA 3
ATOM 3507 C C . GLY A 1 69 ? -15.958 10.532 -0.312 1.00 0.00 60 GLY A C 3
ATOM 3508 O O . GLY A 1 69 ? -16.051 9.368 -0.698 1.00 0.00 60 GLY A O 3
ATOM 3512 N N . GLY A 1 70 ? -15.182 10.933 0.684 1.00 0.00 61 GLY A N 3
ATOM 3513 C CA . GLY A 1 70 ? -14.357 9.988 1.417 1.00 0.00 61 GLY A CA 3
ATOM 3514 C C . GLY A 1 70 ? -12.902 10.459 1.473 1.00 0.00 61 GLY A C 3
ATOM 3515 O O . GLY A 1 70 ? -12.634 11.659 1.469 1.00 0.00 61 GLY A O 3
ATOM 3519 N N . VAL A 1 71 ? -12.001 9.489 1.525 1.00 0.00 62 VAL A N 3
ATOM 3520 C CA . VAL A 1 71 ? -10.581 9.789 1.582 1.00 0.00 62 VAL A CA 3
ATOM 3521 C C . VAL A 1 71 ? -9.916 9.340 0.279 1.00 0.00 62 VAL A C 3
ATOM 3522 O O . VAL A 1 71 ? -9.036 10.024 -0.240 1.00 0.00 62 VAL A O 3
ATOM 3535 N N . ALA A 1 72 ? -10.363 8.193 -0.211 1.00 0.00 63 ALA A N 3
ATOM 3536 C CA . ALA A 1 72 ? -9.822 7.645 -1.443 1.00 0.00 63 ALA A CA 3
ATOM 3537 C C . ALA A 1 72 ? -9.733 8.753 -2.494 1.00 0.00 63 ALA A C 3
ATOM 3538 O O . ALA A 1 72 ? -8.649 9.062 -2.986 1.00 0.00 63 ALA A O 3
ATOM 3545 N N . ALA A 1 73 ? -10.888 9.322 -2.807 1.00 0.00 64 ALA A N 3
ATOM 3546 C CA . ALA A 1 73 ? -10.955 10.390 -3.790 1.00 0.00 64 ALA A CA 3
ATOM 3547 C C . ALA A 1 73 ? -9.895 11.445 -3.463 1.00 0.00 64 ALA A C 3
ATOM 3548 O O . ALA A 1 73 ? -9.498 11.594 -2.309 1.00 0.00 64 ALA A O 3
ATOM 3555 N N . GLY A 1 74 ? -9.468 12.150 -4.501 1.00 0.00 65 GLY A N 3
ATOM 3556 C CA . GLY A 1 74 ? -8.463 13.186 -4.338 1.00 0.00 65 GLY A CA 3
ATOM 3557 C C . GLY A 1 74 ? -7.148 12.784 -5.009 1.00 0.00 65 GLY A C 3
ATOM 3558 O O . GLY A 1 74 ? -6.967 11.627 -5.386 1.00 0.00 65 GLY A O 3
ATOM 3562 N N . SER A 1 75 ? -6.264 13.762 -5.138 1.00 0.00 66 SER A N 3
ATOM 3563 C CA . SER A 1 75 ? -4.970 13.525 -5.757 1.00 0.00 66 SER A CA 3
ATOM 3564 C C . SER A 1 75 ? -4.287 12.325 -5.098 1.00 0.00 66 SER A C 3
ATOM 3565 O O . SER A 1 75 ? -3.567 11.577 -5.758 1.00 0.00 66 SER A O 3
ATOM 3573 N N . LEU A 1 76 ? -4.536 12.180 -3.805 1.00 0.00 67 LEU A N 3
ATOM 3574 C CA . LEU A 1 76 ? -3.954 11.083 -3.050 1.00 0.00 67 LEU A CA 3
ATOM 3575 C C . LEU A 1 76 ? -4.214 9.768 -3.786 1.00 0.00 67 LEU A C 3
ATOM 3576 O O . LEU A 1 76 ? -3.325 8.924 -3.889 1.00 0.00 67 LEU A O 3
ATOM 3592 N N . VAL A 1 77 ? -5.437 9.634 -4.278 1.00 0.00 68 VAL A N 3
ATOM 3593 C CA . VAL A 1 77 ? -5.825 8.435 -5.002 1.00 0.00 68 VAL A CA 3
ATOM 3594 C C . VAL A 1 77 ? -4.753 8.102 -6.042 1.00 0.00 68 VAL A C 3
ATOM 3595 O O . VAL A 1 77 ? -4.382 6.941 -6.207 1.00 0.00 68 VAL A O 3
ATOM 3608 N N . ALA A 1 78 ? -4.286 9.143 -6.717 1.00 0.00 69 ALA A N 3
ATOM 3609 C CA . ALA A 1 78 ? -3.264 8.976 -7.736 1.00 0.00 69 ALA A CA 3
ATOM 3610 C C . ALA A 1 78 ? -2.097 8.176 -7.156 1.00 0.00 69 ALA A C 3
ATOM 3611 O O . ALA A 1 78 ? -1.605 7.241 -7.787 1.00 0.00 69 ALA A O 3
ATOM 3618 N N . ILE A 1 79 ? -1.686 8.572 -5.960 1.00 0.00 70 ILE A N 3
ATOM 3619 C CA . ILE A 1 79 ? -0.586 7.903 -5.287 1.00 0.00 70 ILE A CA 3
ATOM 3620 C C . ILE A 1 79 ? -1.061 6.545 -4.767 1.00 0.00 70 ILE A C 3
ATOM 3621 O O . ILE A 1 79 ? -0.269 5.611 -4.646 1.00 0.00 70 ILE A O 3
ATOM 3637 N N . LEU A 1 80 ? -2.351 6.477 -4.474 1.00 0.00 71 LEU A N 3
ATOM 3638 C CA . LEU A 1 80 ? -2.941 5.249 -3.971 1.00 0.00 71 LEU A CA 3
ATOM 3639 C C . LEU A 1 80 ? -2.780 4.144 -5.017 1.00 0.00 71 LEU A C 3
ATOM 3640 O O . LEU A 1 80 ? -2.337 3.042 -4.698 1.00 0.00 71 LEU A O 3
ATOM 3656 N N . GLN A 1 81 ? -3.149 4.478 -6.245 1.00 0.00 72 GLN A N 3
ATOM 3657 C CA . GLN A 1 81 ? -3.050 3.528 -7.340 1.00 0.00 72 GLN A CA 3
ATOM 3658 C C . GLN A 1 81 ? -1.583 3.257 -7.678 1.00 0.00 72 GLN A C 3
ATOM 3659 O O . GLN A 1 81 ? -1.164 2.104 -7.759 1.00 0.00 72 GLN A O 3
ATOM 3673 N N . SER A 1 82 ? -0.842 4.340 -7.865 1.00 0.00 73 SER A N 3
ATOM 3674 C CA . SER A 1 82 ? 0.569 4.233 -8.192 1.00 0.00 73 SER A CA 3
ATOM 3675 C C . SER A 1 82 ? 1.291 3.401 -7.130 1.00 0.00 73 SER A C 3
ATOM 3676 O O . SER A 1 82 ? 1.706 2.274 -7.396 1.00 0.00 73 SER A O 3
ATOM 3684 N N . VAL A 1 83 ? 1.419 3.989 -5.950 1.00 0.00 74 VAL A N 3
ATOM 3685 C CA . VAL A 1 83 ? 2.083 3.316 -4.846 1.00 0.00 74 VAL A CA 3
ATOM 3686 C C . VAL A 1 83 ? 1.387 1.981 -4.576 1.00 0.00 74 VAL A C 3
ATOM 3687 O O . VAL A 1 83 ? 2.016 1.031 -4.113 1.00 0.00 74 VAL A O 3
ATOM 3700 N N . GLY A 1 84 ? 0.097 1.951 -4.876 1.00 0.00 75 GLY A N 3
ATOM 3701 C CA . GLY A 1 84 ? -0.692 0.748 -4.671 1.00 0.00 75 GLY A CA 3
ATOM 3702 C C . GLY A 1 84 ? -0.106 -0.432 -5.449 1.00 0.00 75 GLY A C 3
ATOM 3703 O O . GLY A 1 84 ? 0.435 -1.364 -4.857 1.00 0.00 75 GLY A O 3
ATOM 3707 N N . ALA A 1 85 ? -0.233 -0.352 -6.766 1.00 0.00 76 ALA A N 3
ATOM 3708 C CA . ALA A 1 85 ? 0.278 -1.401 -7.632 1.00 0.00 76 ALA A CA 3
ATOM 3709 C C . ALA A 1 85 ? 1.807 -1.393 -7.588 1.00 0.00 76 ALA A C 3
ATOM 3710 O O . ALA A 1 85 ? 2.425 -2.384 -7.202 1.00 0.00 76 ALA A O 3
ATOM 3717 N N . ALA A 1 86 ? 2.373 -0.265 -7.989 1.00 0.00 77 ALA A N 3
ATOM 3718 C CA . ALA A 1 86 ? 3.818 -0.115 -8.001 1.00 0.00 77 ALA A CA 3
ATOM 3719 C C . ALA A 1 86 ? 4.396 -0.689 -6.706 1.00 0.00 77 ALA A C 3
ATOM 3720 O O . ALA A 1 86 ? 5.250 -1.574 -6.741 1.00 0.00 77 ALA A O 3
ATOM 3727 N N . GLY A 1 87 ? 3.907 -0.163 -5.592 1.00 0.00 78 GLY A N 3
ATOM 3728 C CA . GLY A 1 87 ? 4.365 -0.612 -4.288 1.00 0.00 78 GLY A CA 3
ATOM 3729 C C . GLY A 1 87 ? 4.238 -2.131 -4.156 1.00 0.00 78 GLY A C 3
ATOM 3730 O O . GLY A 1 87 ? 5.241 -2.842 -4.138 1.00 0.00 78 GLY A O 3
ATOM 3734 N N . LEU A 1 88 ? 2.996 -2.584 -4.067 1.00 0.00 79 LEU A N 3
ATOM 3735 C CA . LEU A 1 88 ? 2.725 -4.005 -3.937 1.00 0.00 79 LEU A CA 3
ATOM 3736 C C . LEU A 1 88 ? 3.673 -4.786 -4.849 1.00 0.00 79 LEU A C 3
ATOM 3737 O O . LEU A 1 88 ? 4.087 -5.896 -4.516 1.00 0.00 79 LEU A O 3
ATOM 3753 N N . SER A 1 89 ? 3.989 -4.176 -5.982 1.00 0.00 80 SER A N 3
ATOM 3754 C CA . SER A 1 89 ? 4.881 -4.801 -6.944 1.00 0.00 80 SER A CA 3
ATOM 3755 C C . SER A 1 89 ? 6.275 -4.964 -6.337 1.00 0.00 80 SER A C 3
ATOM 3756 O O . SER A 1 89 ? 6.644 -6.055 -5.904 1.00 0.00 80 SER A O 3
ATOM 3764 N N . VAL A 1 90 ? 7.013 -3.864 -6.324 1.00 0.00 81 VAL A N 3
ATOM 3765 C CA . VAL A 1 90 ? 8.359 -3.871 -5.776 1.00 0.00 81 VAL A CA 3
ATOM 3766 C C . VAL A 1 90 ? 8.366 -4.655 -4.462 1.00 0.00 81 VAL A C 3
ATOM 3767 O O . VAL A 1 90 ? 9.387 -5.223 -4.079 1.00 0.00 81 VAL A O 3
ATOM 3780 N N . THR A 1 91 ? 7.214 -4.659 -3.807 1.00 0.00 82 THR A N 3
ATOM 3781 C CA . THR A 1 91 ? 7.074 -5.363 -2.543 1.00 0.00 82 THR A CA 3
ATOM 3782 C C . THR A 1 91 ? 7.235 -6.870 -2.752 1.00 0.00 82 THR A C 3
ATOM 3783 O O . THR A 1 91 ? 8.319 -7.416 -2.552 1.00 0.00 82 THR A O 3
ATOM 3794 N N . SER A 1 92 ? 6.140 -7.500 -3.151 1.00 0.00 83 SER A N 3
ATOM 3795 C CA . SER A 1 92 ? 6.145 -8.933 -3.389 1.00 0.00 83 SER A CA 3
ATOM 3796 C C . SER A 1 92 ? 7.380 -9.324 -4.205 1.00 0.00 83 SER A C 3
ATOM 3797 O O . SER A 1 92 ? 8.027 -10.329 -3.915 1.00 0.00 83 SER A O 3
ATOM 3805 N N . LYS A 1 93 ? 7.669 -8.508 -5.208 1.00 0.00 84 LYS A N 3
ATOM 3806 C CA . LYS A 1 93 ? 8.814 -8.756 -6.067 1.00 0.00 84 LYS A CA 3
ATOM 3807 C C . LYS A 1 93 ? 10.053 -8.996 -5.202 1.00 0.00 84 LYS A C 3
ATOM 3808 O O . LYS A 1 93 ? 10.698 -10.037 -5.312 1.00 0.00 84 LYS A O 3
ATOM 3827 N N . VAL A 1 94 ? 10.347 -8.015 -4.362 1.00 0.00 85 VAL A N 3
ATOM 3828 C CA . VAL A 1 94 ? 11.497 -8.107 -3.478 1.00 0.00 85 VAL A CA 3
ATOM 3829 C C . VAL A 1 94 ? 11.321 -9.303 -2.541 1.00 0.00 85 VAL A C 3
ATOM 3830 O O . VAL A 1 94 ? 12.301 -9.864 -2.053 1.00 0.00 85 VAL A O 3
ATOM 3843 N N . ILE A 1 95 ? 10.064 -9.659 -2.318 1.00 0.00 86 ILE A N 3
ATOM 3844 C CA . ILE A 1 95 ? 9.747 -10.779 -1.448 1.00 0.00 86 ILE A CA 3
ATOM 3845 C C . ILE A 1 95 ? 10.020 -12.089 -2.190 1.00 0.00 86 ILE A C 3
ATOM 3846 O O . ILE A 1 95 ? 11.022 -12.755 -1.933 1.00 0.00 86 ILE A O 3
ATOM 3862 N N . GLY A 1 96 ? 9.112 -12.420 -3.096 1.00 0.00 87 GLY A N 3
ATOM 3863 C CA . GLY A 1 96 ? 9.242 -13.638 -3.876 1.00 0.00 87 GLY A CA 3
ATOM 3864 C C . GLY A 1 96 ? 7.872 -14.156 -4.319 1.00 0.00 87 GLY A C 3
ATOM 3865 O O . GLY A 1 96 ? 7.456 -15.241 -3.917 1.00 0.00 87 GLY A O 3
ATOM 3869 N N . GLY A 1 97 ? 7.209 -13.354 -5.139 1.00 0.00 88 GLY A N 3
ATOM 3870 C CA . GLY A 1 97 ? 5.895 -13.718 -5.640 1.00 0.00 88 GLY A CA 3
ATOM 3871 C C . GLY A 1 97 ? 5.075 -14.430 -4.562 1.00 0.00 88 GLY A C 3
ATOM 3872 O O . GLY A 1 97 ? 4.604 -13.800 -3.617 1.00 0.00 88 GLY A O 3
ATOM 3876 N N . PHE A 1 98 ? 4.929 -15.735 -4.741 1.00 0.00 89 PHE A N 3
ATOM 3877 C CA . PHE A 1 98 ? 4.174 -16.540 -3.796 1.00 0.00 89 PHE A CA 3
ATOM 3878 C C . PHE A 1 98 ? 4.620 -18.003 -3.843 1.00 0.00 89 PHE A C 3
ATOM 3879 O O . PHE A 1 98 ? 4.063 -18.801 -4.594 1.00 0.00 89 PHE A O 3
ATOM 3896 N N . ALA A 1 99 ? 5.621 -18.310 -3.030 1.00 0.00 90 ALA A N 3
ATOM 3897 C CA . ALA A 1 99 ? 6.148 -19.662 -2.970 1.00 0.00 90 ALA A CA 3
ATOM 3898 C C . ALA A 1 99 ? 6.046 -20.181 -1.534 1.00 0.00 90 ALA A C 3
ATOM 3899 O O . ALA A 1 99 ? 5.627 -19.453 -0.635 1.00 0.00 90 ALA A O 3
ATOM 3906 N N . GLY A 1 100 ? 6.436 -21.435 -1.363 1.00 0.00 91 GLY A N 3
ATOM 3907 C CA . GLY A 1 100 ? 6.394 -22.060 -0.051 1.00 0.00 91 GLY A CA 3
ATOM 3908 C C . GLY A 1 100 ? 7.050 -21.166 1.003 1.00 0.00 91 GLY A C 3
ATOM 3909 O O . GLY A 1 100 ? 6.369 -20.406 1.689 1.00 0.00 91 GLY A O 3
ATOM 3913 N N . THR A 1 101 ? 8.366 -21.288 1.099 1.00 0.00 92 THR A N 3
ATOM 3914 C CA . THR A 1 101 ? 9.122 -20.501 2.058 1.00 0.00 92 THR A CA 3
ATOM 3915 C C . THR A 1 101 ? 8.592 -19.067 2.108 1.00 0.00 92 THR A C 3
ATOM 3916 O O . THR A 1 101 ? 8.322 -18.465 1.070 1.00 0.00 92 THR A O 3
ATOM 3927 N N . ALA A 1 102 ? 8.457 -18.561 3.325 1.00 0.00 93 ALA A N 3
ATOM 3928 C CA . ALA A 1 102 ? 7.963 -17.209 3.523 1.00 0.00 93 ALA A CA 3
ATOM 3929 C C . ALA A 1 102 ? 8.017 -16.865 5.013 1.00 0.00 93 ALA A C 3
ATOM 3930 O O . ALA A 1 102 ? 7.833 -17.735 5.862 1.00 0.00 93 ALA A O 3
ATOM 3937 N N . LEU A 1 103 ? 8.270 -15.593 5.285 1.00 0.00 94 LEU A N 3
ATOM 3938 C CA . LEU A 1 103 ? 8.351 -15.123 6.657 1.00 0.00 94 LEU A CA 3
ATOM 3939 C C . LEU A 1 103 ? 9.252 -16.061 7.462 1.00 0.00 94 LEU A C 3
ATOM 3940 O O . LEU A 1 103 ? 8.791 -16.732 8.384 1.00 0.00 94 LEU A O 3
ATOM 3956 N N . GLY A 1 104 ? 10.522 -16.079 7.083 1.00 0.00 95 GLY A N 3
ATOM 3957 C CA . GLY A 1 104 ? 11.492 -16.924 7.757 1.00 0.00 95 GLY A CA 3
ATOM 3958 C C . GLY A 1 104 ? 12.576 -17.398 6.786 1.00 0.00 95 GLY A C 3
ATOM 3959 O O . GLY A 1 104 ? 12.429 -18.437 6.145 1.00 0.00 95 GLY A O 3
ATOM 3963 N N . ALA A 1 105 ? 13.640 -16.612 6.708 1.00 0.00 96 ALA A N 3
ATOM 3964 C CA . ALA A 1 105 ? 14.748 -16.937 5.826 1.00 0.00 96 ALA A CA 3
ATOM 3965 C C . ALA A 1 105 ? 15.713 -15.751 5.768 1.00 0.00 96 ALA A C 3
ATOM 3966 O O . ALA A 1 105 ? 15.475 -14.722 6.397 1.00 0.00 96 ALA A O 3
ATOM 3973 N N . TRP A 1 106 ? 16.782 -15.936 5.008 1.00 0.00 97 TRP A N 3
ATOM 3974 C CA . TRP A 1 106 ? 17.784 -14.895 4.859 1.00 0.00 97 TRP A CA 3
ATOM 3975 C C . TRP A 1 106 ? 17.852 -14.511 3.380 1.00 0.00 97 TRP A C 3
ATOM 3976 O O . TRP A 1 106 ? 18.888 -14.678 2.738 1.00 0.00 97 TRP A O 3
ATOM 3997 N N . LEU A 1 107 ? 16.734 -14.004 2.881 1.00 0.00 98 LEU A N 3
ATOM 3998 C CA . LEU A 1 107 ? 16.654 -13.596 1.489 1.00 0.00 98 LEU A CA 3
ATOM 3999 C C . LEU A 1 107 ? 16.897 -14.810 0.590 1.00 0.00 98 LEU A C 3
ATOM 4000 O O . LEU A 1 107 ? 17.529 -15.779 1.008 1.00 0.00 98 LEU A O 3
ATOM 4016 N N . GLY A 1 108 ? 16.383 -14.718 -0.627 1.00 0.00 99 GLY A N 3
ATOM 4017 C CA . GLY A 1 108 ? 16.537 -15.797 -1.588 1.00 0.00 99 GLY A CA 3
ATOM 4018 C C . GLY A 1 108 ? 16.684 -15.248 -3.009 1.00 0.00 99 GLY A C 3
ATOM 4019 O O . GLY A 1 108 ? 15.791 -14.567 -3.511 1.00 0.00 99 GLY A O 3
ATOM 4023 N N . SER A 1 109 ? 17.818 -15.566 -3.618 1.00 0.00 100 SER A N 3
ATOM 4024 C CA . SER A 1 109 ? 18.093 -15.114 -4.971 1.00 0.00 100 SER A CA 3
ATOM 4025 C C . SER A 1 109 ? 17.651 -13.659 -5.136 1.00 0.00 100 SER A C 3
ATOM 4026 O O . SER A 1 109 ? 16.603 -13.387 -5.720 1.00 0.00 100 SER A O 3
ATOM 4034 N N . PRO A 1 110 ? 18.494 -12.737 -4.598 1.00 0.00 101 PRO A N 3
ATOM 4035 C CA . PRO A 1 110 ? 18.202 -11.316 -4.681 1.00 0.00 101 PRO A CA 3
ATOM 4036 C C . PRO A 1 110 ? 18.463 -10.783 -6.091 1.00 0.00 101 PRO A C 3
ATOM 4037 O O . PRO A 1 110 ? 19.246 -11.363 -6.842 1.00 0.00 101 PRO A O 3
ATOM 4048 N N . PRO A 1 111 ? 17.775 -9.657 -6.416 1.00 0.00 102 PRO A N 3
ATOM 4049 C CA . PRO A 1 111 ? 17.925 -9.039 -7.723 1.00 0.00 102 PRO A CA 3
ATOM 4050 C C . PRO A 1 111 ? 19.258 -8.296 -7.828 1.00 0.00 102 PRO A C 3
ATOM 4051 O O . PRO A 1 111 ? 19.495 -7.332 -7.102 1.00 0.00 102 PRO A O 3
ATOM 4062 N N . SER A 1 112 ? 20.094 -8.774 -8.739 1.00 0.00 103 SER A N 3
ATOM 4063 C CA . SER A 1 112 ? 21.398 -8.167 -8.949 1.00 0.00 103 SER A CA 3
ATOM 4064 C C . SER A 1 112 ? 22.098 -7.953 -7.605 1.00 0.00 103 SER A C 3
ATOM 4065 O O . SER A 1 112 ? 22.007 -6.876 -7.018 1.00 0.00 103 SER A O 3
ATOM 4073 N N . SER A 1 113 ? 22.781 -8.996 -7.157 1.00 0.00 104 SER A N 3
ATOM 4074 C CA . SER A 1 113 ? 23.496 -8.936 -5.894 1.00 0.00 104 SER A CA 3
ATOM 4075 C C . SER A 1 113 ? 24.811 -8.173 -6.073 1.00 0.00 104 SER A C 3
ATOM 4076 O O . SER A 1 113 ? 25.014 -7.127 -5.458 1.00 0.00 104 SER A O 3
ATOM 4084 N N . MET A 1 10 ? -23.387 -7.481 -7.510 1.00 0.00 1 MET A N 4
ATOM 4085 C CA . MET A 1 10 ? -22.150 -6.941 -6.972 1.00 0.00 1 MET A CA 4
ATOM 4086 C C . MET A 1 10 ? -21.074 -8.025 -6.880 1.00 0.00 1 MET A C 4
ATOM 4087 O O . MET A 1 10 ? -21.387 -9.207 -6.754 1.00 0.00 1 MET A O 4
ATOM 4101 N N . GLY A 1 11 ? -19.827 -7.582 -6.946 1.00 0.00 2 GLY A N 4
ATOM 4102 C CA . GLY A 1 11 ? -18.702 -8.499 -6.872 1.00 0.00 2 GLY A CA 4
ATOM 4103 C C . GLY A 1 11 ? -17.805 -8.368 -8.104 1.00 0.00 2 GLY A C 4
ATOM 4104 O O . GLY A 1 11 ? -17.514 -9.359 -8.773 1.00 0.00 2 GLY A O 4
ATOM 4108 N N . LYS A 1 12 ? -17.392 -7.137 -8.368 1.00 0.00 3 LYS A N 4
ATOM 4109 C CA . LYS A 1 12 ? -16.535 -6.864 -9.509 1.00 0.00 3 LYS A CA 4
ATOM 4110 C C . LYS A 1 12 ? -15.178 -7.538 -9.294 1.00 0.00 3 LYS A C 4
ATOM 4111 O O . LYS A 1 12 ? -14.822 -8.469 -10.016 1.00 0.00 3 LYS A O 4
ATOM 4130 N N . GLU A 1 13 ? -14.457 -7.043 -8.299 1.00 0.00 4 GLU A N 4
ATOM 4131 C CA . GLU A 1 13 ? -13.148 -7.586 -7.981 1.00 0.00 4 GLU A CA 4
ATOM 4132 C C . GLU A 1 13 ? -13.193 -9.115 -7.982 1.00 0.00 4 GLU A C 4
ATOM 4133 O O . GLU A 1 13 ? -12.467 -9.760 -8.737 1.00 0.00 4 GLU A O 4
ATOM 4145 N N . SER A 1 14 ? -14.053 -9.651 -7.129 1.00 0.00 5 SER A N 4
ATOM 4146 C CA . SER A 1 14 ? -14.202 -11.092 -7.022 1.00 0.00 5 SER A CA 4
ATOM 4147 C C . SER A 1 14 ? -12.836 -11.744 -6.795 1.00 0.00 5 SER A C 4
ATOM 4148 O O . SER A 1 14 ? -12.252 -12.308 -7.719 1.00 0.00 5 SER A O 4
ATOM 4156 N N . GLY A 1 15 ? -12.367 -11.646 -5.560 1.00 0.00 6 GLY A N 4
ATOM 4157 C CA . GLY A 1 15 ? -11.081 -12.219 -5.200 1.00 0.00 6 GLY A CA 4
ATOM 4158 C C . GLY A 1 15 ? -11.200 -13.088 -3.946 1.00 0.00 6 GLY A C 4
ATOM 4159 O O . GLY A 1 15 ? -12.096 -13.925 -3.849 1.00 0.00 6 GLY A O 4
ATOM 4163 N N . TRP A 1 16 ? -10.283 -12.859 -3.017 1.00 0.00 7 TRP A N 4
ATOM 4164 C CA . TRP A 1 16 ? -10.274 -13.611 -1.774 1.00 0.00 7 TRP A CA 4
ATOM 4165 C C . TRP A 1 16 ? -9.177 -13.031 -0.879 1.00 0.00 7 TRP A C 4
ATOM 4166 O O . TRP A 1 16 ? -8.009 -13.394 -1.009 1.00 0.00 7 TRP A O 4
ATOM 4187 N N . ASP A 1 17 ? -9.591 -12.139 0.009 1.00 0.00 8 ASP A N 4
ATOM 4188 C CA . ASP A 1 17 ? -8.658 -11.505 0.925 1.00 0.00 8 ASP A CA 4
ATOM 4189 C C . ASP A 1 17 ? -9.433 -10.895 2.094 1.00 0.00 8 ASP A C 4
ATOM 4190 O O . ASP A 1 17 ? -9.660 -9.687 2.130 1.00 0.00 8 ASP A O 4
ATOM 4199 N N . SER A 1 18 ? -9.818 -11.759 3.023 1.00 0.00 9 SER A N 4
ATOM 4200 C CA . SER A 1 18 ? -10.563 -11.319 4.190 1.00 0.00 9 SER A CA 4
ATOM 4201 C C . SER A 1 18 ? -10.768 -12.492 5.152 1.00 0.00 9 SER A C 4
ATOM 4202 O O . SER A 1 18 ? -10.152 -13.545 4.992 1.00 0.00 9 SER A O 4
ATOM 4210 N N . GLY A 1 19 ? -11.635 -12.270 6.128 1.00 0.00 10 GLY A N 4
ATOM 4211 C CA . GLY A 1 19 ? -11.929 -13.295 7.115 1.00 0.00 10 GLY A CA 4
ATOM 4212 C C . GLY A 1 19 ? -10.986 -13.188 8.315 1.00 0.00 10 GLY A C 4
ATOM 4213 O O . GLY A 1 19 ? -10.294 -12.184 8.478 1.00 0.00 10 GLY A O 4
ATOM 4217 N N . ARG A 1 20 ? -10.988 -14.237 9.125 1.00 0.00 11 ARG A N 4
ATOM 4218 C CA . ARG A 1 20 ? -10.141 -14.273 10.305 1.00 0.00 11 ARG A CA 4
ATOM 4219 C C . ARG A 1 20 ? -8.720 -13.826 9.952 1.00 0.00 11 ARG A C 4
ATOM 4220 O O . ARG A 1 20 ? -8.136 -12.996 10.647 1.00 0.00 11 ARG A O 4
ATOM 4241 N N . ALA A 1 21 ? -8.205 -14.397 8.873 1.00 0.00 12 ALA A N 4
ATOM 4242 C CA . ALA A 1 21 ? -6.864 -14.068 8.420 1.00 0.00 12 ALA A CA 4
ATOM 4243 C C . ALA A 1 21 ? -6.658 -12.555 8.509 1.00 0.00 12 ALA A C 4
ATOM 4244 O O . ALA A 1 21 ? -5.583 -12.093 8.891 1.00 0.00 12 ALA A O 4
ATOM 4251 N N . ALA A 1 22 ? -7.704 -11.825 8.151 1.00 0.00 13 ALA A N 4
ATOM 4252 C CA . ALA A 1 22 ? -7.650 -10.373 8.186 1.00 0.00 13 ALA A CA 4
ATOM 4253 C C . ALA A 1 22 ? -6.944 -9.923 9.467 1.00 0.00 13 ALA A C 4
ATOM 4254 O O . ALA A 1 22 ? -5.963 -9.184 9.412 1.00 0.00 13 ALA A O 4
ATOM 4261 N N . VAL A 1 23 ? -7.472 -10.388 10.589 1.00 0.00 14 VAL A N 4
ATOM 4262 C CA . VAL A 1 23 ? -6.905 -10.043 11.882 1.00 0.00 14 VAL A CA 4
ATOM 4263 C C . VAL A 1 23 ? -5.383 -10.189 11.821 1.00 0.00 14 VAL A C 4
ATOM 4264 O O . VAL A 1 23 ? -4.653 -9.288 12.234 1.00 0.00 14 VAL A O 4
ATOM 4277 N N . ALA A 1 24 ? -4.949 -11.329 11.304 1.00 0.00 15 ALA A N 4
ATOM 4278 C CA . ALA A 1 24 ? -3.527 -11.603 11.184 1.00 0.00 15 ALA A CA 4
ATOM 4279 C C . ALA A 1 24 ? -2.856 -10.465 10.412 1.00 0.00 15 ALA A C 4
ATOM 4280 O O . ALA A 1 24 ? -1.794 -9.986 10.806 1.00 0.00 15 ALA A O 4
ATOM 4287 N N . ALA A 1 25 ? -3.503 -10.066 9.328 1.00 0.00 16 ALA A N 4
ATOM 4288 C CA . ALA A 1 25 ? -2.982 -8.993 8.498 1.00 0.00 16 ALA A CA 4
ATOM 4289 C C . ALA A 1 25 ? -2.895 -7.710 9.326 1.00 0.00 16 ALA A C 4
ATOM 4290 O O . ALA A 1 25 ? -2.034 -6.866 9.081 1.00 0.00 16 ALA A O 4
ATOM 4297 N N . VAL A 1 26 ? -3.799 -7.602 10.289 1.00 0.00 17 VAL A N 4
ATOM 4298 C CA . VAL A 1 26 ? -3.835 -6.435 11.154 1.00 0.00 17 VAL A CA 4
ATOM 4299 C C . VAL A 1 26 ? -2.787 -6.592 12.258 1.00 0.00 17 VAL A C 4
ATOM 4300 O O . VAL A 1 26 ? -2.364 -5.608 12.862 1.00 0.00 17 VAL A O 4
ATOM 4313 N N . VAL A 1 27 ? -2.399 -7.838 12.489 1.00 0.00 18 VAL A N 4
ATOM 4314 C CA . VAL A 1 27 ? -1.410 -8.137 13.510 1.00 0.00 18 VAL A CA 4
ATOM 4315 C C . VAL A 1 27 ? -0.028 -7.704 13.016 1.00 0.00 18 VAL A C 4
ATOM 4316 O O . VAL A 1 27 ? 0.892 -7.523 13.813 1.00 0.00 18 VAL A O 4
ATOM 4329 N N . GLY A 1 28 ? 0.076 -7.550 11.704 1.00 0.00 19 GLY A N 4
ATOM 4330 C CA . GLY A 1 28 ? 1.330 -7.141 11.095 1.00 0.00 19 GLY A CA 4
ATOM 4331 C C . GLY A 1 28 ? 1.083 -6.346 9.812 1.00 0.00 19 GLY A C 4
ATOM 4332 O O . GLY A 1 28 ? 0.619 -6.898 8.815 1.00 0.00 19 GLY A O 4
ATOM 4336 N N . GLY A 1 29 ? 1.403 -5.063 9.878 1.00 0.00 20 GLY A N 4
ATOM 4337 C CA . GLY A 1 29 ? 1.222 -4.186 8.733 1.00 0.00 20 GLY A CA 4
ATOM 4338 C C . GLY A 1 29 ? 0.900 -2.759 9.181 1.00 0.00 20 GLY A C 4
ATOM 4339 O O . GLY A 1 29 ? 1.205 -1.799 8.475 1.00 0.00 20 GLY A O 4
ATOM 4343 N N . VAL A 1 30 ? 0.287 -2.665 10.352 1.00 0.00 21 VAL A N 4
ATOM 4344 C CA . VAL A 1 30 ? -0.080 -1.371 10.902 1.00 0.00 21 VAL A CA 4
ATOM 4345 C C . VAL A 1 30 ? 1.102 -0.410 10.766 1.00 0.00 21 VAL A C 4
ATOM 4346 O O . VAL A 1 30 ? 0.959 0.682 10.217 1.00 0.00 21 VAL A O 4
ATOM 4359 N N . VAL A 1 31 ? 2.243 -0.850 11.275 1.00 0.00 22 VAL A N 4
ATOM 4360 C CA . VAL A 1 31 ? 3.450 -0.042 11.217 1.00 0.00 22 VAL A CA 4
ATOM 4361 C C . VAL A 1 31 ? 3.662 0.447 9.783 1.00 0.00 22 VAL A C 4
ATOM 4362 O O . VAL A 1 31 ? 3.911 1.630 9.557 1.00 0.00 22 VAL A O 4
ATOM 4375 N N . ALA A 1 32 ? 3.556 -0.488 8.851 1.00 0.00 23 ALA A N 4
ATOM 4376 C CA . ALA A 1 32 ? 3.734 -0.167 7.445 1.00 0.00 23 ALA A CA 4
ATOM 4377 C C . ALA A 1 32 ? 2.774 0.959 7.058 1.00 0.00 23 ALA A C 4
ATOM 4378 O O . ALA A 1 32 ? 3.123 1.833 6.266 1.00 0.00 23 ALA A O 4
ATOM 4385 N N . VAL A 1 33 ? 1.582 0.902 7.635 1.00 0.00 24 VAL A N 4
ATOM 4386 C CA . VAL A 1 33 ? 0.569 1.906 7.361 1.00 0.00 24 VAL A CA 4
ATOM 4387 C C . VAL A 1 33 ? 0.983 3.231 8.004 1.00 0.00 24 VAL A C 4
ATOM 4388 O O . VAL A 1 33 ? 0.635 4.302 7.508 1.00 0.00 24 VAL A O 4
ATOM 4401 N N . GLY A 1 34 ? 1.719 3.116 9.099 1.00 0.00 25 GLY A N 4
ATOM 4402 C CA . GLY A 1 34 ? 2.184 4.291 9.816 1.00 0.00 25 GLY A CA 4
ATOM 4403 C C . GLY A 1 34 ? 3.195 5.079 8.979 1.00 0.00 25 GLY A C 4
ATOM 4404 O O . GLY A 1 34 ? 2.995 6.263 8.712 1.00 0.00 25 GLY A O 4
ATOM 4408 N N . THR A 1 35 ? 4.257 4.390 8.590 1.00 0.00 26 THR A N 4
ATOM 4409 C CA . THR A 1 35 ? 5.299 5.011 7.789 1.00 0.00 26 THR A CA 4
ATOM 4410 C C . THR A 1 35 ? 4.724 5.516 6.465 1.00 0.00 26 THR A C 4
ATOM 4411 O O . THR A 1 35 ? 4.995 6.645 6.056 1.00 0.00 26 THR A O 4
ATOM 4422 N N . VAL A 1 36 ? 3.941 4.657 5.830 1.00 0.00 27 VAL A N 4
ATOM 4423 C CA . VAL A 1 36 ? 3.325 5.002 4.560 1.00 0.00 27 VAL A CA 4
ATOM 4424 C C . VAL A 1 36 ? 2.595 6.339 4.699 1.00 0.00 27 VAL A C 4
ATOM 4425 O O . VAL A 1 36 ? 2.834 7.265 3.925 1.00 0.00 27 VAL A O 4
ATOM 4438 N N . LEU A 1 37 ? 1.718 6.397 5.690 1.00 0.00 28 LEU A N 4
ATOM 4439 C CA . LEU A 1 37 ? 0.951 7.606 5.941 1.00 0.00 28 LEU A CA 4
ATOM 4440 C C . LEU A 1 37 ? 1.909 8.782 6.135 1.00 0.00 28 LEU A C 4
ATOM 4441 O O . LEU A 1 37 ? 1.706 9.854 5.566 1.00 0.00 28 LEU A O 4
ATOM 4457 N N . VAL A 1 38 ? 2.934 8.543 6.940 1.00 0.00 29 VAL A N 4
ATOM 4458 C CA . VAL A 1 38 ? 3.925 9.569 7.216 1.00 0.00 29 VAL A CA 4
ATOM 4459 C C . VAL A 1 38 ? 4.525 10.060 5.897 1.00 0.00 29 VAL A C 4
ATOM 4460 O O . VAL A 1 38 ? 4.921 11.219 5.785 1.00 0.00 29 VAL A O 4
ATOM 4473 N N . ALA A 1 39 ? 4.573 9.154 4.932 1.00 0.00 30 ALA A N 4
ATOM 4474 C CA . ALA A 1 39 ? 5.118 9.481 3.625 1.00 0.00 30 ALA A CA 4
ATOM 4475 C C . ALA A 1 39 ? 4.158 10.424 2.898 1.00 0.00 30 ALA A C 4
ATOM 4476 O O . ALA A 1 39 ? 4.527 11.544 2.549 1.00 0.00 30 ALA A O 4
ATOM 4483 N N . LEU A 1 40 ? 2.943 9.936 2.691 1.00 0.00 31 LEU A N 4
ATOM 4484 C CA . LEU A 1 40 ? 1.927 10.721 2.011 1.00 0.00 31 LEU A CA 4
ATOM 4485 C C . LEU A 1 40 ? 1.862 12.115 2.638 1.00 0.00 31 LEU A C 4
ATOM 4486 O O . LEU A 1 40 ? 1.721 13.111 1.931 1.00 0.00 31 LEU A O 4
ATOM 4502 N N . SER A 1 41 ? 1.968 12.140 3.958 1.00 0.00 32 SER A N 4
ATOM 4503 C CA . SER A 1 41 ? 1.923 13.396 4.689 1.00 0.00 32 SER A CA 4
ATOM 4504 C C . SER A 1 41 ? 3.152 14.242 4.350 1.00 0.00 32 SER A C 4
ATOM 4505 O O . SER A 1 41 ? 3.022 15.372 3.880 1.00 0.00 32 SER A O 4
ATOM 4513 N N . ALA A 1 42 ? 4.317 13.664 4.603 1.00 0.00 33 ALA A N 4
ATOM 4514 C CA . ALA A 1 42 ? 5.568 14.352 4.331 1.00 0.00 33 ALA A CA 4
ATOM 4515 C C . ALA A 1 42 ? 6.000 14.065 2.892 1.00 0.00 33 ALA A C 4
ATOM 4516 O O . ALA A 1 42 ? 7.167 13.770 2.637 1.00 0.00 33 ALA A O 4
ATOM 4523 N N . MET A 1 43 ? 5.036 14.161 1.988 1.00 0.00 34 MET A N 4
ATOM 4524 C CA . MET A 1 43 ? 5.302 13.915 0.581 1.00 0.00 34 MET A CA 4
ATOM 4525 C C . MET A 1 43 ? 5.451 15.230 -0.187 1.00 0.00 34 MET A C 4
ATOM 4526 O O . MET A 1 43 ? 5.244 15.272 -1.399 1.00 0.00 34 MET A O 4
ATOM 4540 N N . GLY A 1 44 ? 5.808 16.271 0.550 1.00 0.00 35 GLY A N 4
ATOM 4541 C CA . GLY A 1 44 ? 5.987 17.584 -0.046 1.00 0.00 35 GLY A CA 4
ATOM 4542 C C . GLY A 1 44 ? 4.834 18.518 0.328 1.00 0.00 35 GLY A C 4
ATOM 4543 O O . GLY A 1 44 ? 4.248 19.165 -0.539 1.00 0.00 35 GLY A O 4
ATOM 4547 N N . PHE A 1 45 ? 4.542 18.558 1.620 1.00 0.00 36 PHE A N 4
ATOM 4548 C CA . PHE A 1 45 ? 3.469 19.401 2.119 1.00 0.00 36 PHE A CA 4
ATOM 4549 C C . PHE A 1 45 ? 3.511 19.495 3.645 1.00 0.00 36 PHE A C 4
ATOM 4550 O O . PHE A 1 45 ? 3.295 20.566 4.211 1.00 0.00 36 PHE A O 4
ATOM 4567 N N . THR A 1 46 ? 3.790 18.360 4.269 1.00 0.00 37 THR A N 4
ATOM 4568 C CA . THR A 1 46 ? 3.862 18.302 5.719 1.00 0.00 37 THR A CA 4
ATOM 4569 C C . THR A 1 46 ? 2.509 18.661 6.336 1.00 0.00 37 THR A C 4
ATOM 4570 O O . THR A 1 46 ? 1.686 19.316 5.698 1.00 0.00 37 THR A O 4
ATOM 4581 N N . SER A 1 47 ? 2.321 18.217 7.570 1.00 0.00 38 SER A N 4
ATOM 4582 C CA . SER A 1 47 ? 1.082 18.484 8.280 1.00 0.00 38 SER A CA 4
ATOM 4583 C C . SER A 1 47 ? 1.272 19.658 9.242 1.00 0.00 38 SER A C 4
ATOM 4584 O O . SER A 1 47 ? 0.693 20.725 9.047 1.00 0.00 38 SER A O 4
ATOM 4592 N N . VAL A 1 48 ? 2.086 19.422 10.260 1.00 0.00 39 VAL A N 4
ATOM 4593 C CA . VAL A 1 48 ? 2.361 20.447 11.253 1.00 0.00 39 VAL A CA 4
ATOM 4594 C C . VAL A 1 48 ? 1.053 20.852 11.936 1.00 0.00 39 VAL A C 4
ATOM 4595 O O . VAL A 1 48 ? -0.031 20.564 11.430 1.00 0.00 39 VAL A O 4
ATOM 4608 N N . GLY A 1 49 ? 1.198 21.513 13.075 1.00 0.00 40 GLY A N 4
ATOM 4609 C CA . GLY A 1 49 ? 0.041 21.960 13.833 1.00 0.00 40 GLY A CA 4
ATOM 4610 C C . GLY A 1 49 ? -1.066 22.457 12.901 1.00 0.00 40 GLY A C 4
ATOM 4611 O O . GLY A 1 49 ? -2.231 22.098 13.069 1.00 0.00 40 GLY A O 4
ATOM 4615 N N . ILE A 1 50 ? -0.664 23.275 11.940 1.00 0.00 41 ILE A N 4
ATOM 4616 C CA . ILE A 1 50 ? -1.607 23.825 10.982 1.00 0.00 41 ILE A CA 4
ATOM 4617 C C . ILE A 1 50 ? -2.532 22.712 10.486 1.00 0.00 41 ILE A C 4
ATOM 4618 O O . ILE A 1 50 ? -3.752 22.818 10.597 1.00 0.00 41 ILE A O 4
ATOM 4634 N N . ALA A 1 51 ? -1.915 21.668 9.951 1.00 0.00 42 ALA A N 4
ATOM 4635 C CA . ALA A 1 51 ? -2.668 20.536 9.438 1.00 0.00 42 ALA A CA 4
ATOM 4636 C C . ALA A 1 51 ? -3.502 19.930 10.568 1.00 0.00 42 ALA A C 4
ATOM 4637 O O . ALA A 1 51 ? -4.614 19.456 10.338 1.00 0.00 42 ALA A O 4
ATOM 4644 N N . ALA A 1 52 ? -2.934 19.966 11.765 1.00 0.00 43 ALA A N 4
ATOM 4645 C CA . ALA A 1 52 ? -3.612 19.426 12.931 1.00 0.00 43 ALA A CA 4
ATOM 4646 C C . ALA A 1 52 ? -4.888 20.230 13.192 1.00 0.00 43 ALA A C 4
ATOM 4647 O O . ALA A 1 52 ? -5.865 19.698 13.717 1.00 0.00 43 ALA A O 4
ATOM 4654 N N . SER A 1 53 ? -4.837 21.499 12.813 1.00 0.00 44 SER A N 4
ATOM 4655 C CA . SER A 1 53 ? -5.976 22.381 12.999 1.00 0.00 44 SER A CA 4
ATOM 4656 C C . SER A 1 53 ? -7.049 22.080 11.950 1.00 0.00 44 SER A C 4
ATOM 4657 O O . SER A 1 53 ? -8.209 21.855 12.291 1.00 0.00 44 SER A O 4
ATOM 4665 N N . SER A 1 54 ? -6.623 22.086 10.696 1.00 0.00 45 SER A N 4
ATOM 4666 C CA . SER A 1 54 ? -7.532 21.816 9.595 1.00 0.00 45 SER A CA 4
ATOM 4667 C C . SER A 1 54 ? -8.278 20.503 9.843 1.00 0.00 45 SER A C 4
ATOM 4668 O O . SER A 1 54 ? -9.463 20.390 9.531 1.00 0.00 45 SER A O 4
ATOM 4676 N N . ILE A 1 55 ? -7.555 19.544 10.402 1.00 0.00 46 ILE A N 4
ATOM 4677 C CA . ILE A 1 55 ? -8.134 18.244 10.695 1.00 0.00 46 ILE A CA 4
ATOM 4678 C C . ILE A 1 55 ? -9.131 18.383 11.847 1.00 0.00 46 ILE A C 4
ATOM 4679 O O . ILE A 1 55 ? -10.286 17.979 11.725 1.00 0.00 46 ILE A O 4
ATOM 4695 N N . ALA A 1 56 ? -8.647 18.955 12.940 1.00 0.00 47 ALA A N 4
ATOM 4696 C CA . ALA A 1 56 ? -9.482 19.152 14.113 1.00 0.00 47 ALA A CA 4
ATOM 4697 C C . ALA A 1 56 ? -10.827 19.742 13.684 1.00 0.00 47 ALA A C 4
ATOM 4698 O O . ALA A 1 56 ? -11.881 19.235 14.065 1.00 0.00 47 ALA A O 4
ATOM 4705 N N . ALA A 1 57 ? -10.746 20.804 12.897 1.00 0.00 48 ALA A N 4
ATOM 4706 C CA . ALA A 1 57 ? -11.944 21.469 12.412 1.00 0.00 48 ALA A CA 4
ATOM 4707 C C . ALA A 1 57 ? -12.988 20.416 12.033 1.00 0.00 48 ALA A C 4
ATOM 4708 O O . ALA A 1 57 ? -14.022 20.298 12.688 1.00 0.00 48 ALA A O 4
ATOM 4715 N N . LYS A 1 58 ? -12.681 19.678 10.976 1.00 0.00 49 LYS A N 4
ATOM 4716 C CA . LYS A 1 58 ? -13.580 18.639 10.502 1.00 0.00 49 LYS A CA 4
ATOM 4717 C C . LYS A 1 58 ? -12.961 17.954 9.282 1.00 0.00 49 LYS A C 4
ATOM 4718 O O . LYS A 1 58 ? -11.855 18.296 8.868 1.00 0.00 49 LYS A O 4
ATOM 4737 N N . MET A 1 59 ? -13.703 16.998 8.741 1.00 0.00 50 MET A N 4
ATOM 4738 C CA . MET A 1 59 ? -13.241 16.261 7.577 1.00 0.00 50 MET A CA 4
ATOM 4739 C C . MET A 1 59 ? -14.358 15.387 7.003 1.00 0.00 50 MET A C 4
ATOM 4740 O O . MET A 1 59 ? -14.238 14.163 6.969 1.00 0.00 50 MET A O 4
ATOM 4754 N N . MET A 1 60 ? -15.419 16.049 6.566 1.00 0.00 51 MET A N 4
ATOM 4755 C CA . MET A 1 60 ? -16.557 15.348 5.996 1.00 0.00 51 MET A CA 4
ATOM 4756 C C . MET A 1 60 ? -17.472 16.312 5.239 1.00 0.00 51 MET A C 4
ATOM 4757 O O . MET A 1 60 ? -17.608 17.473 5.621 1.00 0.00 51 MET A O 4
ATOM 4771 N N . SER A 1 61 ? -18.077 15.795 4.179 1.00 0.00 52 SER A N 4
ATOM 4772 C CA . SER A 1 61 ? -18.975 16.595 3.365 1.00 0.00 52 SER A CA 4
ATOM 4773 C C . SER A 1 61 ? -19.460 15.780 2.165 1.00 0.00 52 SER A C 4
ATOM 4774 O O . SER A 1 61 ? -19.027 14.646 1.964 1.00 0.00 52 SER A O 4
ATOM 4782 N N . THR A 1 62 ? -20.352 16.390 1.397 1.00 0.00 53 THR A N 4
ATOM 4783 C CA . THR A 1 62 ? -20.900 15.735 0.222 1.00 0.00 53 THR A CA 4
ATOM 4784 C C . THR A 1 62 ? -19.803 14.969 -0.522 1.00 0.00 53 THR A C 4
ATOM 4785 O O . THR A 1 62 ? -20.043 13.878 -1.036 1.00 0.00 53 THR A O 4
ATOM 4796 N N . ALA A 1 63 ? -18.624 15.572 -0.556 1.00 0.00 54 ALA A N 4
ATOM 4797 C CA . ALA A 1 63 ? -17.490 14.961 -1.228 1.00 0.00 54 ALA A CA 4
ATOM 4798 C C . ALA A 1 63 ? -17.862 14.669 -2.683 1.00 0.00 54 ALA A C 4
ATOM 4799 O O . ALA A 1 63 ? -19.025 14.789 -3.066 1.00 0.00 54 ALA A O 4
ATOM 4806 N N . ALA A 1 64 ? -16.853 14.292 -3.454 1.00 0.00 55 ALA A N 4
ATOM 4807 C CA . ALA A 1 64 ? -17.060 13.982 -4.859 1.00 0.00 55 ALA A CA 4
ATOM 4808 C C . ALA A 1 64 ? -17.470 15.254 -5.603 1.00 0.00 55 ALA A C 4
ATOM 4809 O O . ALA A 1 64 ? -18.500 15.280 -6.275 1.00 0.00 55 ALA A O 4
ATOM 4816 N N . ILE A 1 65 ? -16.643 16.279 -5.457 1.00 0.00 56 ILE A N 4
ATOM 4817 C CA . ILE A 1 65 ? -16.907 17.552 -6.107 1.00 0.00 56 ILE A CA 4
ATOM 4818 C C . ILE A 1 65 ? -16.075 17.648 -7.387 1.00 0.00 56 ILE A C 4
ATOM 4819 O O . ILE A 1 65 ? -15.225 18.528 -7.515 1.00 0.00 56 ILE A O 4
ATOM 4835 N N . ALA A 1 66 ? -16.349 16.731 -8.303 1.00 0.00 57 ALA A N 4
ATOM 4836 C CA . ALA A 1 66 ? -15.636 16.701 -9.569 1.00 0.00 57 ALA A CA 4
ATOM 4837 C C . ALA A 1 66 ? -14.215 16.183 -9.338 1.00 0.00 57 ALA A C 4
ATOM 4838 O O . ALA A 1 66 ? -13.934 15.008 -9.565 1.00 0.00 57 ALA A O 4
ATOM 4845 N N . ASN A 1 67 ? -13.356 17.086 -8.887 1.00 0.00 58 ASN A N 4
ATOM 4846 C CA . ASN A 1 67 ? -11.971 16.735 -8.622 1.00 0.00 58 ASN A CA 4
ATOM 4847 C C . ASN A 1 67 ? -11.534 17.366 -7.299 1.00 0.00 58 ASN A C 4
ATOM 4848 O O . ASN A 1 67 ? -11.744 18.557 -7.075 1.00 0.00 58 ASN A O 4
ATOM 4859 N N . GLY A 1 68 ? -10.934 16.538 -6.456 1.00 0.00 59 GLY A N 4
ATOM 4860 C CA . GLY A 1 68 ? -10.466 17.000 -5.160 1.00 0.00 59 GLY A CA 4
ATOM 4861 C C . GLY A 1 68 ? -11.280 16.371 -4.027 1.00 0.00 59 GLY A C 4
ATOM 4862 O O . GLY A 1 68 ? -10.716 15.777 -3.109 1.00 0.00 59 GLY A O 4
ATOM 4866 N N . GLY A 1 69 ? -12.592 16.524 -4.128 1.00 0.00 60 GLY A N 4
ATOM 4867 C CA . GLY A 1 69 ? -13.489 15.979 -3.123 1.00 0.00 60 GLY A CA 4
ATOM 4868 C C . GLY A 1 69 ? -13.224 14.488 -2.904 1.00 0.00 60 GLY A C 4
ATOM 4869 O O . GLY A 1 69 ? -12.493 13.864 -3.671 1.00 0.00 60 GLY A O 4
ATOM 4873 N N . GLY A 1 70 ? -13.834 13.961 -1.852 1.00 0.00 61 GLY A N 4
ATOM 4874 C CA . GLY A 1 70 ? -13.674 12.555 -1.521 1.00 0.00 61 GLY A CA 4
ATOM 4875 C C . GLY A 1 70 ? -12.245 12.259 -1.060 1.00 0.00 61 GLY A C 4
ATOM 4876 O O . GLY A 1 70 ? -11.391 13.145 -1.067 1.00 0.00 61 GLY A O 4
ATOM 4880 N N . VAL A 1 71 ? -12.029 11.012 -0.671 1.00 0.00 62 VAL A N 4
ATOM 4881 C CA . VAL A 1 71 ? -10.719 10.588 -0.207 1.00 0.00 62 VAL A CA 4
ATOM 4882 C C . VAL A 1 71 ? -9.828 10.288 -1.414 1.00 0.00 62 VAL A C 4
ATOM 4883 O O . VAL A 1 71 ? -8.921 11.057 -1.728 1.00 0.00 62 VAL A O 4
ATOM 4896 N N . ALA A 1 72 ? -10.119 9.167 -2.059 1.00 0.00 63 ALA A N 4
ATOM 4897 C CA . ALA A 1 72 ? -9.355 8.756 -3.225 1.00 0.00 63 ALA A CA 4
ATOM 4898 C C . ALA A 1 72 ? -9.558 9.775 -4.348 1.00 0.00 63 ALA A C 4
ATOM 4899 O O . ALA A 1 72 ? -8.598 10.382 -4.821 1.00 0.00 63 ALA A O 4
ATOM 4906 N N . ALA A 1 73 ? -10.813 9.932 -4.742 1.00 0.00 64 ALA A N 4
ATOM 4907 C CA . ALA A 1 73 ? -11.154 10.867 -5.801 1.00 0.00 64 ALA A CA 4
ATOM 4908 C C . ALA A 1 73 ? -10.362 12.162 -5.605 1.00 0.00 64 ALA A C 4
ATOM 4909 O O . ALA A 1 73 ? -10.523 12.846 -4.596 1.00 0.00 64 ALA A O 4
ATOM 4916 N N . GLY A 1 74 ? -9.525 12.459 -6.588 1.00 0.00 65 GLY A N 4
ATOM 4917 C CA . GLY A 1 74 ? -8.708 13.660 -6.537 1.00 0.00 65 GLY A CA 4
ATOM 4918 C C . GLY A 1 74 ? -7.240 13.337 -6.823 1.00 0.00 65 GLY A C 4
ATOM 4919 O O . GLY A 1 74 ? -6.932 12.306 -7.420 1.00 0.00 65 GLY A O 4
ATOM 4923 N N . SER A 1 75 ? -6.373 14.237 -6.384 1.00 0.00 66 SER A N 4
ATOM 4924 C CA . SER A 1 75 ? -4.944 14.061 -6.586 1.00 0.00 66 SER A CA 4
ATOM 4925 C C . SER A 1 75 ? -4.511 12.682 -6.085 1.00 0.00 66 SER A C 4
ATOM 4926 O O . SER A 1 75 ? -3.620 12.060 -6.661 1.00 0.00 66 SER A O 4
ATOM 4934 N N . LEU A 1 76 ? -5.162 12.244 -5.017 1.00 0.00 67 LEU A N 4
ATOM 4935 C CA . LEU A 1 76 ? -4.856 10.950 -4.432 1.00 0.00 67 LEU A CA 4
ATOM 4936 C C . LEU A 1 76 ? -4.839 9.888 -5.534 1.00 0.00 67 LEU A C 4
ATOM 4937 O O . LEU A 1 76 ? -4.053 8.944 -5.479 1.00 0.00 67 LEU A O 4
ATOM 4953 N N . VAL A 1 77 ? -5.716 10.079 -6.508 1.00 0.00 68 VAL A N 4
ATOM 4954 C CA . VAL A 1 77 ? -5.813 9.149 -7.621 1.00 0.00 68 VAL A CA 4
ATOM 4955 C C . VAL A 1 77 ? -4.414 8.886 -8.182 1.00 0.00 68 VAL A C 4
ATOM 4956 O O . VAL A 1 77 ? -4.028 7.735 -8.381 1.00 0.00 68 VAL A O 4
ATOM 4969 N N . ALA A 1 78 ? -3.693 9.971 -8.421 1.00 0.00 69 ALA A N 4
ATOM 4970 C CA . ALA A 1 78 ? -2.345 9.872 -8.955 1.00 0.00 69 ALA A CA 4
ATOM 4971 C C . ALA A 1 78 ? -1.451 9.154 -7.942 1.00 0.00 69 ALA A C 4
ATOM 4972 O O . ALA A 1 78 ? -0.532 8.430 -8.322 1.00 0.00 69 ALA A O 4
ATOM 4979 N N . ILE A 1 79 ? -1.752 9.380 -6.671 1.00 0.00 70 ILE A N 4
ATOM 4980 C CA . ILE A 1 79 ? -0.987 8.765 -5.600 1.00 0.00 70 ILE A CA 4
ATOM 4981 C C . ILE A 1 79 ? -1.167 7.246 -5.658 1.00 0.00 70 ILE A C 4
ATOM 4982 O O . ILE A 1 79 ? -0.213 6.514 -5.917 1.00 0.00 70 ILE A O 4
ATOM 4998 N N . LEU A 1 80 ? -2.397 6.819 -5.414 1.00 0.00 71 LEU A N 4
ATOM 4999 C CA . LEU A 1 80 ? -2.714 5.401 -5.435 1.00 0.00 71 LEU A CA 4
ATOM 5000 C C . LEU A 1 80 ? -2.161 4.778 -6.719 1.00 0.00 71 LEU A C 4
ATOM 5001 O O . LEU A 1 80 ? -1.724 3.628 -6.716 1.00 0.00 71 LEU A O 4
ATOM 5017 N N . GLN A 1 81 ? -2.199 5.565 -7.784 1.00 0.00 72 GLN A N 4
ATOM 5018 C CA . GLN A 1 81 ? -1.707 5.105 -9.072 1.00 0.00 72 GLN A CA 4
ATOM 5019 C C . GLN A 1 81 ? -0.242 4.681 -8.959 1.00 0.00 72 GLN A C 4
ATOM 5020 O O . GLN A 1 81 ? 0.079 3.501 -9.098 1.00 0.00 72 GLN A O 4
ATOM 5034 N N . SER A 1 82 ? 0.609 5.666 -8.710 1.00 0.00 73 SER A N 4
ATOM 5035 C CA . SER A 1 82 ? 2.033 5.409 -8.578 1.00 0.00 73 SER A CA 4
ATOM 5036 C C . SER A 1 82 ? 2.303 4.600 -7.308 1.00 0.00 73 SER A C 4
ATOM 5037 O O . SER A 1 82 ? 2.696 3.436 -7.380 1.00 0.00 73 SER A O 4
ATOM 5045 N N . VAL A 1 83 ? 2.081 5.247 -6.173 1.00 0.00 74 VAL A N 4
ATOM 5046 C CA . VAL A 1 83 ? 2.296 4.602 -4.889 1.00 0.00 74 VAL A CA 4
ATOM 5047 C C . VAL A 1 83 ? 1.822 3.150 -4.967 1.00 0.00 74 VAL A C 4
ATOM 5048 O O . VAL A 1 83 ? 2.575 2.229 -4.655 1.00 0.00 74 VAL A O 4
ATOM 5061 N N . GLY A 1 84 ? 0.575 2.989 -5.386 1.00 0.00 75 GLY A N 4
ATOM 5062 C CA . GLY A 1 84 ? -0.009 1.664 -5.509 1.00 0.00 75 GLY A CA 4
ATOM 5063 C C . GLY A 1 84 ? 0.750 0.825 -6.539 1.00 0.00 75 GLY A C 4
ATOM 5064 O O . GLY A 1 84 ? 0.973 -0.367 -6.331 1.00 0.00 75 GLY A O 4
ATOM 5068 N N . ALA A 1 85 ? 1.126 1.479 -7.628 1.00 0.00 76 ALA A N 4
ATOM 5069 C CA . ALA A 1 85 ? 1.855 0.808 -8.691 1.00 0.00 76 ALA A CA 4
ATOM 5070 C C . ALA A 1 85 ? 3.183 0.284 -8.140 1.00 0.00 76 ALA A C 4
ATOM 5071 O O . ALA A 1 85 ? 3.318 -0.908 -7.865 1.00 0.00 76 ALA A O 4
ATOM 5078 N N . ALA A 1 86 ? 4.130 1.199 -7.996 1.00 0.00 77 ALA A N 4
ATOM 5079 C CA . ALA A 1 86 ? 5.442 0.844 -7.483 1.00 0.00 77 ALA A CA 4
ATOM 5080 C C . ALA A 1 86 ? 5.279 0.011 -6.210 1.00 0.00 77 ALA A C 4
ATOM 5081 O O . ALA A 1 86 ? 5.730 -1.132 -6.150 1.00 0.00 77 ALA A O 4
ATOM 5088 N N . GLY A 1 87 ? 4.633 0.616 -5.224 1.00 0.00 78 GLY A N 4
ATOM 5089 C CA . GLY A 1 87 ? 4.405 -0.056 -3.956 1.00 0.00 78 GLY A CA 4
ATOM 5090 C C . GLY A 1 87 ? 4.092 -1.538 -4.169 1.00 0.00 78 GLY A C 4
ATOM 5091 O O . GLY A 1 87 ? 4.912 -2.401 -3.859 1.00 0.00 78 GLY A O 4
ATOM 5095 N N . LEU A 1 88 ? 2.903 -1.789 -4.698 1.00 0.00 79 LEU A N 4
ATOM 5096 C CA . LEU A 1 88 ? 2.471 -3.152 -4.956 1.00 0.00 79 LEU A CA 4
ATOM 5097 C C . LEU A 1 88 ? 3.558 -3.886 -5.743 1.00 0.00 79 LEU A C 4
ATOM 5098 O O . LEU A 1 88 ? 3.723 -5.097 -5.600 1.00 0.00 79 LEU A O 4
ATOM 5114 N N . SER A 1 89 ? 4.272 -3.123 -6.557 1.00 0.00 80 SER A N 4
ATOM 5115 C CA . SER A 1 89 ? 5.339 -3.686 -7.367 1.00 0.00 80 SER A CA 4
ATOM 5116 C C . SER A 1 89 ? 6.427 -4.274 -6.465 1.00 0.00 80 SER A C 4
ATOM 5117 O O . SER A 1 89 ? 6.510 -5.490 -6.299 1.00 0.00 80 SER A O 4
ATOM 5125 N N . VAL A 1 90 ? 7.232 -3.383 -5.906 1.00 0.00 81 VAL A N 4
ATOM 5126 C CA . VAL A 1 90 ? 8.311 -3.798 -5.025 1.00 0.00 81 VAL A CA 4
ATOM 5127 C C . VAL A 1 90 ? 7.758 -4.752 -3.964 1.00 0.00 81 VAL A C 4
ATOM 5128 O O . VAL A 1 90 ? 8.487 -5.595 -3.442 1.00 0.00 81 VAL A O 4
ATOM 5141 N N . THR A 1 91 ? 6.476 -4.587 -3.676 1.00 0.00 82 THR A N 4
ATOM 5142 C CA . THR A 1 91 ? 5.817 -5.422 -2.687 1.00 0.00 82 THR A CA 4
ATOM 5143 C C . THR A 1 91 ? 5.856 -6.890 -3.117 1.00 0.00 82 THR A C 4
ATOM 5144 O O . THR A 1 91 ? 6.713 -7.650 -2.669 1.00 0.00 82 THR A O 4
ATOM 5155 N N . SER A 1 92 ? 4.917 -7.245 -3.982 1.00 0.00 83 SER A N 4
ATOM 5156 C CA . SER A 1 92 ? 4.834 -8.608 -4.478 1.00 0.00 83 SER A CA 4
ATOM 5157 C C . SER A 1 92 ? 6.226 -9.112 -4.863 1.00 0.00 83 SER A C 4
ATOM 5158 O O . SER A 1 92 ? 6.621 -10.211 -4.477 1.00 0.00 83 SER A O 4
ATOM 5166 N N . LYS A 1 93 ? 6.933 -8.283 -5.618 1.00 0.00 84 LYS A N 4
ATOM 5167 C CA . LYS A 1 93 ? 8.273 -8.631 -6.059 1.00 0.00 84 LYS A CA 4
ATOM 5168 C C . LYS A 1 93 ? 9.106 -9.064 -4.851 1.00 0.00 84 LYS A C 4
ATOM 5169 O O . LYS A 1 93 ? 9.706 -10.137 -4.859 1.00 0.00 84 LYS A O 4
ATOM 5188 N N . VAL A 1 94 ? 9.115 -8.207 -3.841 1.00 0.00 85 VAL A N 4
ATOM 5189 C CA . VAL A 1 94 ? 9.865 -8.488 -2.628 1.00 0.00 85 VAL A CA 4
ATOM 5190 C C . VAL A 1 94 ? 9.371 -9.802 -2.021 1.00 0.00 85 VAL A C 4
ATOM 5191 O O . VAL A 1 94 ? 10.133 -10.514 -1.369 1.00 0.00 85 VAL A O 4
ATOM 5204 N N . ILE A 1 95 ? 8.098 -10.085 -2.257 1.00 0.00 86 ILE A N 4
ATOM 5205 C CA . ILE A 1 95 ? 7.494 -11.301 -1.742 1.00 0.00 86 ILE A CA 4
ATOM 5206 C C . ILE A 1 95 ? 7.863 -12.474 -2.653 1.00 0.00 86 ILE A C 4
ATOM 5207 O O . ILE A 1 95 ? 8.745 -13.266 -2.324 1.00 0.00 86 ILE A O 4
ATOM 5223 N N . GLY A 1 96 ? 7.168 -12.549 -3.779 1.00 0.00 87 GLY A N 4
ATOM 5224 C CA . GLY A 1 96 ? 7.412 -13.612 -4.739 1.00 0.00 87 GLY A CA 4
ATOM 5225 C C . GLY A 1 96 ? 6.100 -14.260 -5.185 1.00 0.00 87 GLY A C 4
ATOM 5226 O O . GLY A 1 96 ? 5.557 -15.115 -4.488 1.00 0.00 87 GLY A O 4
ATOM 5230 N N . GLY A 1 97 ? 5.628 -13.826 -6.345 1.00 0.00 88 GLY A N 4
ATOM 5231 C CA . GLY A 1 97 ? 4.389 -14.353 -6.892 1.00 0.00 88 GLY A CA 4
ATOM 5232 C C . GLY A 1 97 ? 4.293 -15.865 -6.676 1.00 0.00 88 GLY A C 4
ATOM 5233 O O . GLY A 1 97 ? 4.884 -16.641 -7.424 1.00 0.00 88 GLY A O 4
ATOM 5237 N N . PHE A 1 98 ? 3.544 -16.236 -5.648 1.00 0.00 89 PHE A N 4
ATOM 5238 C CA . PHE A 1 98 ? 3.362 -17.641 -5.324 1.00 0.00 89 PHE A CA 4
ATOM 5239 C C . PHE A 1 98 ? 4.695 -18.391 -5.373 1.00 0.00 89 PHE A C 4
ATOM 5240 O O . PHE A 1 98 ? 5.071 -18.928 -6.414 1.00 0.00 89 PHE A O 4
ATOM 5257 N N . ALA A 1 99 ? 5.372 -18.405 -4.234 1.00 0.00 90 ALA A N 4
ATOM 5258 C CA . ALA A 1 99 ? 6.654 -19.080 -4.134 1.00 0.00 90 ALA A CA 4
ATOM 5259 C C . ALA A 1 99 ? 6.820 -19.645 -2.722 1.00 0.00 90 ALA A C 4
ATOM 5260 O O . ALA A 1 99 ? 7.118 -18.906 -1.785 1.00 0.00 90 ALA A O 4
ATOM 5267 N N . GLY A 1 100 ? 6.619 -20.950 -2.614 1.00 0.00 91 GLY A N 4
ATOM 5268 C CA . GLY A 1 100 ? 6.741 -21.623 -1.331 1.00 0.00 91 GLY A CA 4
ATOM 5269 C C . GLY A 1 100 ? 6.183 -20.755 -0.202 1.00 0.00 91 GLY A C 4
ATOM 5270 O O . GLY A 1 100 ? 4.974 -20.728 0.026 1.00 0.00 91 GLY A O 4
ATOM 5274 N N . THR A 1 101 ? 7.090 -20.067 0.476 1.00 0.00 92 THR A N 4
ATOM 5275 C CA . THR A 1 101 ? 6.703 -19.200 1.577 1.00 0.00 92 THR A CA 4
ATOM 5276 C C . THR A 1 101 ? 6.800 -17.732 1.159 1.00 0.00 92 THR A C 4
ATOM 5277 O O . THR A 1 101 ? 5.791 -17.105 0.841 1.00 0.00 92 THR A O 4
ATOM 5288 N N . ALA A 1 102 ? 8.025 -17.226 1.174 1.00 0.00 93 ALA A N 4
ATOM 5289 C CA . ALA A 1 102 ? 8.267 -15.842 0.801 1.00 0.00 93 ALA A CA 4
ATOM 5290 C C . ALA A 1 102 ? 7.333 -14.932 1.600 1.00 0.00 93 ALA A C 4
ATOM 5291 O O . ALA A 1 102 ? 6.369 -14.394 1.055 1.00 0.00 93 ALA A O 4
ATOM 5298 N N . LEU A 1 103 ? 7.650 -14.787 2.878 1.00 0.00 94 LEU A N 4
ATOM 5299 C CA . LEU A 1 103 ? 6.850 -13.950 3.757 1.00 0.00 94 LEU A CA 4
ATOM 5300 C C . LEU A 1 103 ? 7.476 -13.941 5.153 1.00 0.00 94 LEU A C 4
ATOM 5301 O O . LEU A 1 103 ? 7.631 -12.883 5.761 1.00 0.00 94 LEU A O 4
ATOM 5317 N N . GLY A 1 104 ? 7.819 -15.132 5.621 1.00 0.00 95 GLY A N 4
ATOM 5318 C CA . GLY A 1 104 ? 8.425 -15.275 6.934 1.00 0.00 95 GLY A CA 4
ATOM 5319 C C . GLY A 1 104 ? 9.701 -14.439 7.043 1.00 0.00 95 GLY A C 4
ATOM 5320 O O . GLY A 1 104 ? 9.643 -13.244 7.332 1.00 0.00 95 GLY A O 4
ATOM 5324 N N . ALA A 1 105 ? 10.825 -15.099 6.806 1.00 0.00 96 ALA A N 4
ATOM 5325 C CA . ALA A 1 105 ? 12.114 -14.432 6.873 1.00 0.00 96 ALA A CA 4
ATOM 5326 C C . ALA A 1 105 ? 12.771 -14.459 5.492 1.00 0.00 96 ALA A C 4
ATOM 5327 O O . ALA A 1 105 ? 13.926 -14.859 5.358 1.00 0.00 96 ALA A O 4
ATOM 5334 N N . TRP A 1 106 ? 12.006 -14.029 4.499 1.00 0.00 97 TRP A N 4
ATOM 5335 C CA . TRP A 1 106 ? 12.499 -14.000 3.133 1.00 0.00 97 TRP A CA 4
ATOM 5336 C C . TRP A 1 106 ? 12.904 -15.423 2.745 1.00 0.00 97 TRP A C 4
ATOM 5337 O O . TRP A 1 106 ? 13.984 -15.886 3.110 1.00 0.00 97 TRP A O 4
ATOM 5358 N N . LEU A 1 107 ? 12.016 -16.078 2.012 1.00 0.00 98 LEU A N 4
ATOM 5359 C CA . LEU A 1 107 ? 12.267 -17.440 1.571 1.00 0.00 98 LEU A CA 4
ATOM 5360 C C . LEU A 1 107 ? 12.081 -17.523 0.055 1.00 0.00 98 LEU A C 4
ATOM 5361 O O . LEU A 1 107 ? 11.230 -18.267 -0.430 1.00 0.00 98 LEU A O 4
ATOM 5377 N N . GLY A 1 108 ? 12.892 -16.750 -0.652 1.00 0.00 99 GLY A N 4
ATOM 5378 C CA . GLY A 1 108 ? 12.828 -16.727 -2.103 1.00 0.00 99 GLY A CA 4
ATOM 5379 C C . GLY A 1 108 ? 14.089 -16.098 -2.698 1.00 0.00 99 GLY A C 4
ATOM 5380 O O . GLY A 1 108 ? 14.697 -15.220 -2.088 1.00 0.00 99 GLY A O 4
ATOM 5384 N N . SER A 1 109 ? 14.446 -16.573 -3.883 1.00 0.00 100 SER A N 4
ATOM 5385 C CA . SER A 1 109 ? 15.624 -16.068 -4.567 1.00 0.00 100 SER A CA 4
ATOM 5386 C C . SER A 1 109 ? 15.330 -14.694 -5.171 1.00 0.00 100 SER A C 4
ATOM 5387 O O . SER A 1 109 ? 14.230 -14.451 -5.664 1.00 0.00 100 SER A O 4
ATOM 5395 N N . PRO A 1 110 ? 16.360 -13.807 -5.111 1.00 0.00 101 PRO A N 4
ATOM 5396 C CA . PRO A 1 110 ? 16.223 -12.463 -5.646 1.00 0.00 101 PRO A CA 4
ATOM 5397 C C . PRO A 1 110 ? 16.276 -12.474 -7.175 1.00 0.00 101 PRO A C 4
ATOM 5398 O O . PRO A 1 110 ? 16.864 -13.373 -7.773 1.00 0.00 101 PRO A O 4
ATOM 5409 N N . PRO A 1 111 ? 15.637 -11.437 -7.779 1.00 0.00 102 PRO A N 4
ATOM 5410 C CA . PRO A 1 111 ? 15.605 -11.318 -9.227 1.00 0.00 102 PRO A CA 4
ATOM 5411 C C . PRO A 1 111 ? 16.956 -10.846 -9.768 1.00 0.00 102 PRO A C 4
ATOM 5412 O O . PRO A 1 111 ? 17.060 -9.751 -10.318 1.00 0.00 102 PRO A O 4
ATOM 5423 N N . SER A 1 112 ? 17.958 -11.696 -9.592 1.00 0.00 103 SER A N 4
ATOM 5424 C CA . SER A 1 112 ? 19.298 -11.379 -10.056 1.00 0.00 103 SER A CA 4
ATOM 5425 C C . SER A 1 112 ? 19.827 -10.144 -9.324 1.00 0.00 103 SER A C 4
ATOM 5426 O O . SER A 1 112 ? 19.801 -9.039 -9.865 1.00 0.00 103 SER A O 4
ATOM 5434 N N . SER A 1 113 ? 20.293 -10.372 -8.106 1.00 0.00 104 SER A N 4
ATOM 5435 C CA . SER A 1 113 ? 20.827 -9.291 -7.294 1.00 0.00 104 SER A CA 4
ATOM 5436 C C . SER A 1 113 ? 22.279 -9.010 -7.687 1.00 0.00 104 SER A C 4
ATOM 5437 O O . SER A 1 113 ? 22.564 -8.011 -8.347 1.00 0.00 104 SER A O 4
ATOM 5445 N N . MET A 1 10 ? -0.463 -18.687 0.049 1.00 0.00 1 MET A N 5
ATOM 5446 C CA . MET A 1 10 ? -0.997 -17.368 -0.242 1.00 0.00 1 MET A CA 5
ATOM 5447 C C . MET A 1 10 ? -2.305 -17.467 -1.030 1.00 0.00 1 MET A C 5
ATOM 5448 O O . MET A 1 10 ? -3.323 -16.909 -0.624 1.00 0.00 1 MET A O 5
ATOM 5462 N N . GLY A 1 11 ? -2.234 -18.182 -2.144 1.00 0.00 2 GLY A N 5
ATOM 5463 C CA . GLY A 1 11 ? -3.399 -18.361 -2.993 1.00 0.00 2 GLY A CA 5
ATOM 5464 C C . GLY A 1 11 ? -3.247 -17.586 -4.303 1.00 0.00 2 GLY A C 5
ATOM 5465 O O . GLY A 1 11 ? -2.685 -16.492 -4.320 1.00 0.00 2 GLY A O 5
ATOM 5469 N N . LYS A 1 12 ? -3.758 -18.183 -5.370 1.00 0.00 3 LYS A N 5
ATOM 5470 C CA . LYS A 1 12 ? -3.687 -17.563 -6.682 1.00 0.00 3 LYS A CA 5
ATOM 5471 C C . LYS A 1 12 ? -4.778 -18.149 -7.579 1.00 0.00 3 LYS A C 5
ATOM 5472 O O . LYS A 1 12 ? -4.482 -18.831 -8.559 1.00 0.00 3 LYS A O 5
ATOM 5491 N N . GLU A 1 13 ? -6.019 -17.863 -7.212 1.00 0.00 4 GLU A N 5
ATOM 5492 C CA . GLU A 1 13 ? -7.156 -18.353 -7.971 1.00 0.00 4 GLU A CA 5
ATOM 5493 C C . GLU A 1 13 ? -8.387 -17.484 -7.705 1.00 0.00 4 GLU A C 5
ATOM 5494 O O . GLU A 1 13 ? -8.653 -17.113 -6.563 1.00 0.00 4 GLU A O 5
ATOM 5506 N N . SER A 1 14 ? -9.104 -17.185 -8.778 1.00 0.00 5 SER A N 5
ATOM 5507 C CA . SER A 1 14 ? -10.300 -16.367 -8.674 1.00 0.00 5 SER A CA 5
ATOM 5508 C C . SER A 1 14 ? -9.940 -14.978 -8.142 1.00 0.00 5 SER A C 5
ATOM 5509 O O . SER A 1 14 ? -8.817 -14.754 -7.694 1.00 0.00 5 SER A O 5
ATOM 5517 N N . GLY A 1 15 ? -10.914 -14.083 -8.208 1.00 0.00 6 GLY A N 5
ATOM 5518 C CA . GLY A 1 15 ? -10.714 -12.722 -7.738 1.00 0.00 6 GLY A CA 5
ATOM 5519 C C . GLY A 1 15 ? -10.276 -12.708 -6.272 1.00 0.00 6 GLY A C 5
ATOM 5520 O O . GLY A 1 15 ? -10.892 -13.359 -5.430 1.00 0.00 6 GLY A O 5
ATOM 5524 N N . TRP A 1 16 ? -9.215 -11.958 -6.013 1.00 0.00 7 TRP A N 5
ATOM 5525 C CA . TRP A 1 16 ? -8.687 -11.850 -4.663 1.00 0.00 7 TRP A CA 5
ATOM 5526 C C . TRP A 1 16 ? -9.760 -11.201 -3.787 1.00 0.00 7 TRP A C 5
ATOM 5527 O O . TRP A 1 16 ? -10.357 -10.197 -4.172 1.00 0.00 7 TRP A O 5
ATOM 5548 N N . ASP A 1 17 ? -9.972 -11.801 -2.624 1.00 0.00 8 ASP A N 5
ATOM 5549 C CA . ASP A 1 17 ? -10.963 -11.293 -1.690 1.00 0.00 8 ASP A CA 5
ATOM 5550 C C . ASP A 1 17 ? -10.752 -11.949 -0.324 1.00 0.00 8 ASP A C 5
ATOM 5551 O O . ASP A 1 17 ? -10.537 -13.157 -0.238 1.00 0.00 8 ASP A O 5
ATOM 5560 N N . SER A 1 18 ? -10.822 -11.124 0.710 1.00 0.00 9 SER A N 5
ATOM 5561 C CA . SER A 1 18 ? -10.641 -11.609 2.068 1.00 0.00 9 SER A CA 5
ATOM 5562 C C . SER A 1 18 ? -11.706 -11.004 2.985 1.00 0.00 9 SER A C 5
ATOM 5563 O O . SER A 1 18 ? -12.051 -9.831 2.852 1.00 0.00 9 SER A O 5
ATOM 5571 N N . GLY A 1 19 ? -12.196 -11.831 3.896 1.00 0.00 10 GLY A N 5
ATOM 5572 C CA . GLY A 1 19 ? -13.214 -11.393 4.835 1.00 0.00 10 GLY A CA 5
ATOM 5573 C C . GLY A 1 19 ? -12.589 -10.985 6.171 1.00 0.00 10 GLY A C 5
ATOM 5574 O O . GLY A 1 19 ? -11.797 -10.045 6.229 1.00 0.00 10 GLY A O 5
ATOM 5578 N N . ARG A 1 20 ? -12.968 -11.712 7.212 1.00 0.00 11 ARG A N 5
ATOM 5579 C CA . ARG A 1 20 ? -12.454 -11.438 8.543 1.00 0.00 11 ARG A CA 5
ATOM 5580 C C . ARG A 1 20 ? -10.925 -11.433 8.531 1.00 0.00 11 ARG A C 5
ATOM 5581 O O . ARG A 1 20 ? -10.300 -10.452 8.930 1.00 0.00 11 ARG A O 5
ATOM 5602 N N . ALA A 1 21 ? -10.365 -12.542 8.069 1.00 0.00 12 ALA A N 5
ATOM 5603 C CA . ALA A 1 21 ? -8.920 -12.678 8.000 1.00 0.00 12 ALA A CA 5
ATOM 5604 C C . ALA A 1 21 ? -8.311 -11.361 7.514 1.00 0.00 12 ALA A C 5
ATOM 5605 O O . ALA A 1 21 ? -7.264 -10.939 8.004 1.00 0.00 12 ALA A O 5
ATOM 5612 N N . ALA A 1 22 ? -8.991 -10.749 6.557 1.00 0.00 13 ALA A N 5
ATOM 5613 C CA . ALA A 1 22 ? -8.530 -9.489 5.999 1.00 0.00 13 ALA A CA 5
ATOM 5614 C C . ALA A 1 22 ? -8.048 -8.581 7.132 1.00 0.00 13 ALA A C 5
ATOM 5615 O O . ALA A 1 22 ? -6.896 -8.150 7.139 1.00 0.00 13 ALA A O 5
ATOM 5622 N N . VAL A 1 23 ? -8.954 -8.317 8.063 1.00 0.00 14 VAL A N 5
ATOM 5623 C CA . VAL A 1 23 ? -8.635 -7.468 9.198 1.00 0.00 14 VAL A CA 5
ATOM 5624 C C . VAL A 1 23 ? -7.276 -7.877 9.770 1.00 0.00 14 VAL A C 5
ATOM 5625 O O . VAL A 1 23 ? -6.433 -7.025 10.047 1.00 0.00 14 VAL A O 5
ATOM 5638 N N . ALA A 1 24 ? -7.106 -9.182 9.929 1.00 0.00 15 ALA A N 5
ATOM 5639 C CA . ALA A 1 24 ? -5.864 -9.714 10.463 1.00 0.00 15 ALA A CA 5
ATOM 5640 C C . ALA A 1 24 ? -4.691 -9.199 9.625 1.00 0.00 15 ALA A C 5
ATOM 5641 O O . ALA A 1 24 ? -3.688 -8.741 10.170 1.00 0.00 15 ALA A O 5
ATOM 5648 N N . ALA A 1 25 ? -4.857 -9.293 8.314 1.00 0.00 16 ALA A N 5
ATOM 5649 C CA . ALA A 1 25 ? -3.825 -8.842 7.395 1.00 0.00 16 ALA A CA 5
ATOM 5650 C C . ALA A 1 25 ? -3.616 -7.336 7.569 1.00 0.00 16 ALA A C 5
ATOM 5651 O O . ALA A 1 25 ? -2.530 -6.822 7.304 1.00 0.00 16 ALA A O 5
ATOM 5658 N N . VAL A 1 26 ? -4.672 -6.672 8.013 1.00 0.00 17 VAL A N 5
ATOM 5659 C CA . VAL A 1 26 ? -4.618 -5.235 8.226 1.00 0.00 17 VAL A CA 5
ATOM 5660 C C . VAL A 1 26 ? -3.964 -4.948 9.579 1.00 0.00 17 VAL A C 5
ATOM 5661 O O . VAL A 1 26 ? -3.451 -3.853 9.804 1.00 0.00 17 VAL A O 5
ATOM 5674 N N . VAL A 1 27 ? -4.003 -5.952 10.443 1.00 0.00 18 VAL A N 5
ATOM 5675 C CA . VAL A 1 27 ? -3.420 -5.821 11.768 1.00 0.00 18 VAL A CA 5
ATOM 5676 C C . VAL A 1 27 ? -1.894 -5.844 11.654 1.00 0.00 18 VAL A C 5
ATOM 5677 O O . VAL A 1 27 ? -1.203 -5.132 12.381 1.00 0.00 18 VAL A O 5
ATOM 5690 N N . GLY A 1 28 ? -1.414 -6.671 10.736 1.00 0.00 19 GLY A N 5
ATOM 5691 C CA . GLY A 1 28 ? 0.017 -6.796 10.518 1.00 0.00 19 GLY A CA 5
ATOM 5692 C C . GLY A 1 28 ? 0.519 -5.728 9.544 1.00 0.00 19 GLY A C 5
ATOM 5693 O O . GLY A 1 28 ? 0.045 -5.642 8.413 1.00 0.00 19 GLY A O 5
ATOM 5697 N N . GLY A 1 29 ? 1.472 -4.940 10.021 1.00 0.00 20 GLY A N 5
ATOM 5698 C CA . GLY A 1 29 ? 2.043 -3.880 9.207 1.00 0.00 20 GLY A CA 5
ATOM 5699 C C . GLY A 1 29 ? 1.850 -2.515 9.870 1.00 0.00 20 GLY A C 5
ATOM 5700 O O . GLY A 1 29 ? 1.590 -1.523 9.192 1.00 0.00 20 GLY A O 5
ATOM 5704 N N . VAL A 1 30 ? 1.986 -2.508 11.188 1.00 0.00 21 VAL A N 5
ATOM 5705 C CA . VAL A 1 30 ? 1.830 -1.281 11.951 1.00 0.00 21 VAL A CA 5
ATOM 5706 C C . VAL A 1 30 ? 2.880 -0.267 11.496 1.00 0.00 21 VAL A C 5
ATOM 5707 O O . VAL A 1 30 ? 2.540 0.787 10.960 1.00 0.00 21 VAL A O 5
ATOM 5720 N N . VAL A 1 31 ? 4.136 -0.619 11.727 1.00 0.00 22 VAL A N 5
ATOM 5721 C CA . VAL A 1 31 ? 5.239 0.247 11.347 1.00 0.00 22 VAL A CA 5
ATOM 5722 C C . VAL A 1 31 ? 5.057 0.690 9.894 1.00 0.00 22 VAL A C 5
ATOM 5723 O O . VAL A 1 31 ? 5.211 1.869 9.577 1.00 0.00 22 VAL A O 5
ATOM 5736 N N . ALA A 1 32 ? 4.733 -0.278 9.050 1.00 0.00 23 ALA A N 5
ATOM 5737 C CA . ALA A 1 32 ? 4.528 -0.002 7.638 1.00 0.00 23 ALA A CA 5
ATOM 5738 C C . ALA A 1 32 ? 3.504 1.124 7.486 1.00 0.00 23 ALA A C 5
ATOM 5739 O O . ALA A 1 32 ? 3.669 2.009 6.647 1.00 0.00 23 ALA A O 5
ATOM 5746 N N . VAL A 1 33 ? 2.468 1.054 8.309 1.00 0.00 24 VAL A N 5
ATOM 5747 C CA . VAL A 1 33 ? 1.417 2.057 8.277 1.00 0.00 24 VAL A CA 5
ATOM 5748 C C . VAL A 1 33 ? 1.966 3.382 8.808 1.00 0.00 24 VAL A C 5
ATOM 5749 O O . VAL A 1 33 ? 1.508 4.452 8.409 1.00 0.00 24 VAL A O 5
ATOM 5762 N N . GLY A 1 34 ? 2.939 3.268 9.700 1.00 0.00 25 GLY A N 5
ATOM 5763 C CA . GLY A 1 34 ? 3.554 4.444 10.290 1.00 0.00 25 GLY A CA 5
ATOM 5764 C C . GLY A 1 34 ? 4.389 5.203 9.257 1.00 0.00 25 GLY A C 5
ATOM 5765 O O . GLY A 1 34 ? 4.131 6.375 8.985 1.00 0.00 25 GLY A O 5
ATOM 5769 N N . THR A 1 35 ? 5.373 4.505 8.709 1.00 0.00 26 THR A N 5
ATOM 5770 C CA . THR A 1 35 ? 6.247 5.098 7.711 1.00 0.00 26 THR A CA 5
ATOM 5771 C C . THR A 1 35 ? 5.429 5.610 6.524 1.00 0.00 26 THR A C 5
ATOM 5772 O O . THR A 1 35 ? 5.704 6.687 5.995 1.00 0.00 26 THR A O 5
ATOM 5783 N N . VAL A 1 36 ? 4.442 4.815 6.139 1.00 0.00 27 VAL A N 5
ATOM 5784 C CA . VAL A 1 36 ? 3.583 5.175 5.023 1.00 0.00 27 VAL A CA 5
ATOM 5785 C C . VAL A 1 36 ? 2.922 6.525 5.308 1.00 0.00 27 VAL A C 5
ATOM 5786 O O . VAL A 1 36 ? 3.057 7.464 4.526 1.00 0.00 27 VAL A O 5
ATOM 5799 N N . LEU A 1 37 ? 2.222 6.579 6.432 1.00 0.00 28 LEU A N 5
ATOM 5800 C CA . LEU A 1 37 ? 1.540 7.799 6.831 1.00 0.00 28 LEU A CA 5
ATOM 5801 C C . LEU A 1 37 ? 2.528 8.967 6.791 1.00 0.00 28 LEU A C 5
ATOM 5802 O O . LEU A 1 37 ? 2.192 10.052 6.319 1.00 0.00 28 LEU A O 5
ATOM 5818 N N . VAL A 1 38 ? 3.726 8.704 7.292 1.00 0.00 29 VAL A N 5
ATOM 5819 C CA . VAL A 1 38 ? 4.764 9.720 7.319 1.00 0.00 29 VAL A CA 5
ATOM 5820 C C . VAL A 1 38 ? 5.044 10.197 5.892 1.00 0.00 29 VAL A C 5
ATOM 5821 O O . VAL A 1 38 ? 5.280 11.382 5.665 1.00 0.00 29 VAL A O 5
ATOM 5834 N N . ALA A 1 39 ? 5.007 9.248 4.968 1.00 0.00 30 ALA A N 5
ATOM 5835 C CA . ALA A 1 39 ? 5.254 9.555 3.570 1.00 0.00 30 ALA A CA 5
ATOM 5836 C C . ALA A 1 39 ? 4.091 10.385 3.022 1.00 0.00 30 ALA A C 5
ATOM 5837 O O . ALA A 1 39 ? 4.295 11.283 2.206 1.00 0.00 30 ALA A O 5
ATOM 5844 N N . LEU A 1 40 ? 2.897 10.056 3.493 1.00 0.00 31 LEU A N 5
ATOM 5845 C CA . LEU A 1 40 ? 1.702 10.761 3.061 1.00 0.00 31 LEU A CA 5
ATOM 5846 C C . LEU A 1 40 ? 1.713 12.178 3.638 1.00 0.00 31 LEU A C 5
ATOM 5847 O O . LEU A 1 40 ? 1.184 13.105 3.027 1.00 0.00 31 LEU A O 5
ATOM 5863 N N . SER A 1 41 ? 2.323 12.301 4.808 1.00 0.00 32 SER A N 5
ATOM 5864 C CA . SER A 1 41 ? 2.410 13.589 5.474 1.00 0.00 32 SER A CA 5
ATOM 5865 C C . SER A 1 41 ? 3.453 14.468 4.780 1.00 0.00 32 SER A C 5
ATOM 5866 O O . SER A 1 41 ? 3.122 15.525 4.246 1.00 0.00 32 SER A O 5
ATOM 5874 N N . ALA A 1 42 ? 4.691 13.997 4.811 1.00 0.00 33 ALA A N 5
ATOM 5875 C CA . ALA A 1 42 ? 5.784 14.727 4.192 1.00 0.00 33 ALA A CA 5
ATOM 5876 C C . ALA A 1 42 ? 5.342 15.228 2.816 1.00 0.00 33 ALA A C 5
ATOM 5877 O O . ALA A 1 42 ? 5.849 16.237 2.326 1.00 0.00 33 ALA A O 5
ATOM 5884 N N . MET A 1 43 ? 4.401 14.502 2.231 1.00 0.00 34 MET A N 5
ATOM 5885 C CA . MET A 1 43 ? 3.885 14.860 0.921 1.00 0.00 34 MET A CA 5
ATOM 5886 C C . MET A 1 43 ? 3.611 16.363 0.832 1.00 0.00 34 MET A C 5
ATOM 5887 O O . MET A 1 43 ? 3.972 17.006 -0.153 1.00 0.00 34 MET A O 5
ATOM 5901 N N . GLY A 1 44 ? 2.975 16.879 1.874 1.00 0.00 35 GLY A N 5
ATOM 5902 C CA . GLY A 1 44 ? 2.648 18.293 1.926 1.00 0.00 35 GLY A CA 5
ATOM 5903 C C . GLY A 1 44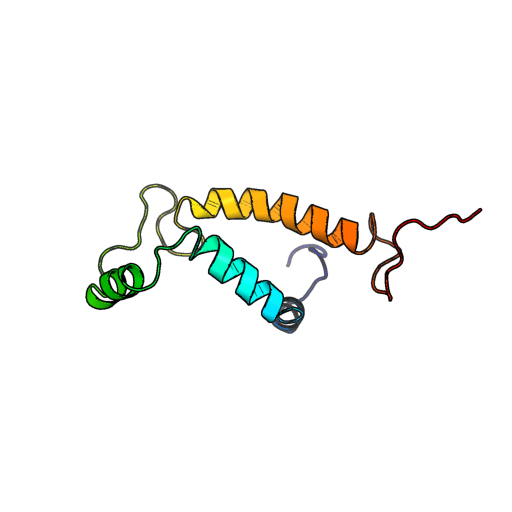 ? 3.106 18.913 3.248 1.00 0.00 35 GLY A C 5
ATOM 5904 O O . GLY A 1 44 ? 2.862 20.092 3.502 1.00 0.00 35 GLY A O 5
ATOM 5908 N N . PHE A 1 45 ? 3.762 18.092 4.054 1.00 0.00 36 PHE A N 5
ATOM 5909 C CA . PHE A 1 45 ? 4.256 18.545 5.343 1.00 0.00 36 PHE A CA 5
ATOM 5910 C C . PHE A 1 45 ? 3.158 19.267 6.128 1.00 0.00 36 PHE A C 5
ATOM 5911 O O . PHE A 1 45 ? 2.035 19.405 5.647 1.00 0.00 36 PHE A O 5
ATOM 5928 N N . THR A 1 46 ? 3.523 19.709 7.323 1.00 0.00 37 THR A N 5
ATOM 5929 C CA . THR A 1 46 ? 2.583 20.413 8.178 1.00 0.00 37 THR A CA 5
ATOM 5930 C C . THR A 1 46 ? 1.199 19.768 8.095 1.00 0.00 37 THR A C 5
ATOM 5931 O O . THR A 1 46 ? 0.375 20.161 7.270 1.00 0.00 37 THR A O 5
ATOM 5942 N N . SER A 1 47 ? 0.984 18.788 8.961 1.00 0.00 38 SER A N 5
ATOM 5943 C CA . SER A 1 47 ? -0.287 18.085 8.995 1.00 0.00 38 SER A CA 5
ATOM 5944 C C . SER A 1 47 ? -0.924 18.224 10.379 1.00 0.00 38 SER A C 5
ATOM 5945 O O . SER A 1 47 ? -2.140 18.368 10.495 1.00 0.00 38 SER A O 5
ATOM 5953 N N . VAL A 1 48 ? -0.074 18.175 11.395 1.00 0.00 39 VAL A N 5
ATOM 5954 C CA . VAL A 1 48 ? -0.540 18.294 12.766 1.00 0.00 39 VAL A CA 5
ATOM 5955 C C . VAL A 1 48 ? -1.609 19.386 12.845 1.00 0.00 39 VAL A C 5
ATOM 5956 O O . VAL A 1 48 ? -2.801 19.089 12.907 1.00 0.00 39 VAL A O 5
ATOM 5969 N N . GLY A 1 49 ? -1.143 20.626 12.839 1.00 0.00 40 GLY A N 5
ATOM 5970 C CA . GLY A 1 49 ? -2.045 21.764 12.909 1.00 0.00 40 GLY A CA 5
ATOM 5971 C C . GLY A 1 49 ? -3.339 21.486 12.142 1.00 0.00 40 GLY A C 5
ATOM 5972 O O . GLY A 1 49 ? -4.416 21.433 12.733 1.00 0.00 40 GLY A O 5
ATOM 5976 N N . ILE A 1 50 ? -3.190 21.315 10.836 1.00 0.00 41 ILE A N 5
ATOM 5977 C CA . ILE A 1 50 ? -4.334 21.044 9.982 1.00 0.00 41 ILE A CA 5
ATOM 5978 C C . ILE A 1 50 ? -5.276 20.071 10.692 1.00 0.00 41 ILE A C 5
ATOM 5979 O O . ILE A 1 50 ? -6.476 20.323 10.790 1.00 0.00 41 ILE A O 5
ATOM 5995 N N . ALA A 1 51 ? -4.697 18.978 11.169 1.00 0.00 42 ALA A N 5
ATOM 5996 C CA . ALA A 1 51 ? -5.470 17.966 11.867 1.00 0.00 42 ALA A CA 5
ATOM 5997 C C . ALA A 1 51 ? -6.279 18.628 12.984 1.00 0.00 42 ALA A C 5
ATOM 5998 O O . ALA A 1 51 ? -7.485 18.411 13.095 1.00 0.00 42 ALA A O 5
ATOM 6005 N N . ALA A 1 52 ? -5.584 19.423 13.784 1.00 0.00 43 ALA A N 5
ATOM 6006 C CA . ALA A 1 52 ? -6.222 20.118 14.889 1.00 0.00 43 ALA A CA 5
ATOM 6007 C C . ALA A 1 52 ? -7.388 20.952 14.355 1.00 0.00 43 ALA A C 5
ATOM 6008 O O . ALA A 1 52 ? -8.386 21.146 15.048 1.00 0.00 43 ALA A O 5
ATOM 6015 N N . SER A 1 53 ? -7.224 21.422 13.127 1.00 0.00 44 SER A N 5
ATOM 6016 C CA . SER A 1 53 ? -8.251 22.231 12.492 1.00 0.00 44 SER A CA 5
ATOM 6017 C C . SER A 1 53 ? -9.466 21.364 12.154 1.00 0.00 44 SER A C 5
ATOM 6018 O O . SER A 1 53 ? -10.530 21.521 12.751 1.00 0.00 44 SER A O 5
ATOM 6026 N N . SER A 1 54 ? -9.266 20.468 11.199 1.00 0.00 45 SER A N 5
ATOM 6027 C CA . SER A 1 54 ? -10.331 19.576 10.775 1.00 0.00 45 SER A CA 5
ATOM 6028 C C . SER A 1 54 ? -10.988 18.928 11.995 1.00 0.00 45 SER A C 5
ATOM 6029 O O . SER A 1 54 ? -12.194 19.064 12.201 1.00 0.00 45 SER A O 5
ATOM 6037 N N . ILE A 1 55 ? -10.167 18.238 12.773 1.00 0.00 46 ILE A N 5
ATOM 6038 C CA . ILE A 1 55 ? -10.654 17.569 13.968 1.00 0.00 46 ILE A CA 5
ATOM 6039 C C . ILE A 1 55 ? -11.496 18.548 14.788 1.00 0.00 46 ILE A C 5
ATOM 6040 O O . ILE A 1 55 ? -12.647 18.261 15.113 1.00 0.00 46 ILE A O 5
ATOM 6056 N N . ALA A 1 56 ? -10.889 19.684 15.099 1.00 0.00 47 ALA A N 5
ATOM 6057 C CA . ALA A 1 56 ? -11.569 20.707 15.876 1.00 0.00 47 ALA A CA 5
ATOM 6058 C C . ALA A 1 56 ? -12.962 20.946 15.288 1.00 0.00 47 ALA A C 5
ATOM 6059 O O . ALA A 1 56 ? -13.950 20.980 16.019 1.00 0.00 47 ALA A O 5
ATOM 6066 N N . ALA A 1 57 ? -12.995 21.105 13.973 1.00 0.00 48 ALA A N 5
ATOM 6067 C CA . ALA A 1 57 ? -14.250 21.340 13.279 1.00 0.00 48 ALA A CA 5
ATOM 6068 C C . ALA A 1 57 ? -15.200 20.170 13.544 1.00 0.00 48 ALA A C 5
ATOM 6069 O O . ALA A 1 57 ? -16.207 20.328 14.234 1.00 0.00 48 ALA A O 5
ATOM 6076 N N . LYS A 1 58 ? -14.848 19.023 12.983 1.00 0.00 49 LYS A N 5
ATOM 6077 C CA . LYS A 1 58 ? -15.657 17.828 13.150 1.00 0.00 49 LYS A CA 5
ATOM 6078 C C . LYS A 1 58 ? -14.747 16.598 13.158 1.00 0.00 49 LYS A C 5
ATOM 6079 O O . LYS A 1 58 ? -13.877 16.459 12.299 1.00 0.00 49 LYS A O 5
ATOM 6098 N N . MET A 1 59 ? -14.978 15.737 14.138 1.00 0.00 50 MET A N 5
ATOM 6099 C CA . MET A 1 59 ? -14.190 14.523 14.269 1.00 0.00 50 MET A CA 5
ATOM 6100 C C . MET A 1 59 ? -14.651 13.460 13.271 1.00 0.00 50 MET A C 5
ATOM 6101 O O . MET A 1 59 ? -13.848 12.938 12.499 1.00 0.00 50 MET A O 5
ATOM 6115 N N . MET A 1 60 ? -15.943 13.169 13.319 1.00 0.00 51 MET A N 5
ATOM 6116 C CA . MET A 1 60 ? -16.520 12.177 12.428 1.00 0.00 51 MET A CA 5
ATOM 6117 C C . MET A 1 60 ? -17.724 12.749 11.677 1.00 0.00 51 MET A C 5
ATOM 6118 O O . MET A 1 60 ? -18.286 13.766 12.080 1.00 0.00 51 MET A O 5
ATOM 6132 N N . SER A 1 61 ? -18.084 12.071 10.597 1.00 0.00 52 SER A N 5
ATOM 6133 C CA . SER A 1 61 ? -19.211 12.499 9.785 1.00 0.00 52 SER A CA 5
ATOM 6134 C C . SER A 1 61 ? -18.871 13.806 9.066 1.00 0.00 52 SER A C 5
ATOM 6135 O O . SER A 1 61 ? -18.934 14.881 9.661 1.00 0.00 52 SER A O 5
ATOM 6143 N N . THR A 1 62 ? -18.519 13.671 7.796 1.00 0.00 53 THR A N 5
ATOM 6144 C CA . THR A 1 62 ? -18.169 14.828 6.989 1.00 0.00 53 THR A CA 5
ATOM 6145 C C . THR A 1 62 ? -17.948 14.415 5.533 1.00 0.00 53 THR A C 5
ATOM 6146 O O . THR A 1 62 ? -17.446 13.325 5.262 1.00 0.00 53 THR A O 5
ATOM 6157 N N . ALA A 1 63 ? -18.333 15.308 4.633 1.00 0.00 54 ALA A N 5
ATOM 6158 C CA . ALA A 1 63 ? -18.183 15.050 3.211 1.00 0.00 54 ALA A CA 5
ATOM 6159 C C . ALA A 1 63 ? -18.523 16.320 2.428 1.00 0.00 54 ALA A C 5
ATOM 6160 O O . ALA A 1 63 ? -19.661 16.502 1.998 1.00 0.00 54 ALA A O 5
ATOM 6167 N N . ALA A 1 64 ? -17.516 17.165 2.267 1.00 0.00 55 ALA A N 5
ATOM 6168 C CA . ALA A 1 64 ? -17.694 18.413 1.544 1.00 0.00 55 ALA A CA 5
ATOM 6169 C C . ALA A 1 64 ? -16.333 19.087 1.355 1.00 0.00 55 ALA A C 5
ATOM 6170 O O . ALA A 1 64 ? -16.210 20.300 1.516 1.00 0.00 55 ALA A O 5
ATOM 6177 N N . ILE A 1 65 ? -15.346 18.271 1.017 1.00 0.00 56 ILE A N 5
ATOM 6178 C CA . ILE A 1 65 ? -13.999 18.773 0.804 1.00 0.00 56 ILE A CA 5
ATOM 6179 C C . ILE A 1 65 ? -13.743 18.915 -0.697 1.00 0.00 56 ILE A C 5
ATOM 6180 O O . ILE A 1 65 ? -12.876 18.239 -1.250 1.00 0.00 56 ILE A O 5
ATOM 6196 N N . ALA A 1 66 ? -14.513 19.798 -1.315 1.00 0.00 57 ALA A N 5
ATOM 6197 C CA . ALA A 1 66 ? -14.381 20.038 -2.742 1.00 0.00 57 ALA A CA 5
ATOM 6198 C C . ALA A 1 66 ? -14.759 18.767 -3.506 1.00 0.00 57 ALA A C 5
ATOM 6199 O O . ALA A 1 66 ? -14.513 17.658 -3.033 1.00 0.00 57 ALA A O 5
ATOM 6206 N N . ASN A 1 67 ? -15.350 18.970 -4.674 1.00 0.00 58 ASN A N 5
ATOM 6207 C CA . ASN A 1 67 ? -15.765 17.854 -5.507 1.00 0.00 58 ASN A CA 5
ATOM 6208 C C . ASN A 1 67 ? -14.691 17.587 -6.564 1.00 0.00 58 ASN A C 5
ATOM 6209 O O . ASN A 1 67 ? -14.339 18.477 -7.335 1.00 0.00 58 ASN A O 5
ATOM 6220 N N . GLY A 1 68 ? -14.202 16.356 -6.565 1.00 0.00 59 GLY A N 5
ATOM 6221 C CA . GLY A 1 68 ? -13.176 15.959 -7.514 1.00 0.00 59 GLY A CA 5
ATOM 6222 C C . GLY A 1 68 ? -13.551 14.651 -8.213 1.00 0.00 59 GLY A C 5
ATOM 6223 O O . GLY A 1 68 ? -14.666 14.157 -8.056 1.00 0.00 59 GLY A O 5
ATOM 6227 N N . GLY A 1 69 ? -12.598 14.126 -8.969 1.00 0.00 60 GLY A N 5
ATOM 6228 C CA . GLY A 1 69 ? -12.814 12.885 -9.692 1.00 0.00 60 GLY A CA 5
ATOM 6229 C C . GLY A 1 69 ? -12.007 11.742 -9.073 1.00 0.00 60 GLY A C 5
ATOM 6230 O O . GLY A 1 69 ? -10.792 11.849 -8.916 1.00 0.00 60 GLY A O 5
ATOM 6234 N N . GLY A 1 70 ? -12.717 10.674 -8.737 1.00 0.00 61 GLY A N 5
ATOM 6235 C CA . GLY A 1 70 ? -12.082 9.512 -8.138 1.00 0.00 61 GLY A CA 5
ATOM 6236 C C . GLY A 1 70 ? -13.080 8.716 -7.295 1.00 0.00 61 GLY A C 5
ATOM 6237 O O . GLY A 1 70 ? -14.243 8.578 -7.669 1.00 0.00 61 GLY A O 5
ATOM 6241 N N . VAL A 1 71 ? -12.588 8.213 -6.172 1.00 0.00 62 VAL A N 5
ATOM 6242 C CA . VAL A 1 71 ? -13.423 7.434 -5.273 1.00 0.00 62 VAL A CA 5
ATOM 6243 C C . VAL A 1 71 ? -14.002 8.354 -4.196 1.00 0.00 62 VAL A C 5
ATOM 6244 O O . VAL A 1 71 ? -15.132 8.824 -4.318 1.00 0.00 62 VAL A O 5
ATOM 6257 N N . ALA A 1 72 ? -13.201 8.583 -3.166 1.00 0.00 63 ALA A N 5
ATOM 6258 C CA . ALA A 1 72 ? -13.620 9.438 -2.068 1.00 0.00 63 ALA A CA 5
ATOM 6259 C C . ALA A 1 72 ? -12.392 10.123 -1.463 1.00 0.00 63 ALA A C 5
ATOM 6260 O O . ALA A 1 72 ? -12.115 9.969 -0.275 1.00 0.00 63 ALA A O 5
ATOM 6267 N N . ALA A 1 73 ? -11.690 10.863 -2.309 1.00 0.00 64 ALA A N 5
ATOM 6268 C CA . ALA A 1 73 ? -10.499 11.571 -1.873 1.00 0.00 64 ALA A CA 5
ATOM 6269 C C . ALA A 1 73 ? -10.101 12.594 -2.938 1.00 0.00 64 ALA A C 5
ATOM 6270 O O . ALA A 1 73 ? -10.257 13.798 -2.737 1.00 0.00 64 ALA A O 5
ATOM 6277 N N . GLY A 1 74 ? -9.592 12.078 -4.047 1.00 0.00 65 GLY A N 5
ATOM 6278 C CA . GLY A 1 74 ? -9.170 12.932 -5.145 1.00 0.00 65 GLY A CA 5
ATOM 6279 C C . GLY A 1 74 ? -7.758 12.570 -5.609 1.00 0.00 65 GLY A C 5
ATOM 6280 O O . GLY A 1 74 ? -7.530 11.472 -6.115 1.00 0.00 65 GLY A O 5
ATOM 6284 N N . SER A 1 75 ? -6.847 13.513 -5.421 1.00 0.00 66 SER A N 5
ATOM 6285 C CA . SER A 1 75 ? -5.464 13.307 -5.814 1.00 0.00 66 SER A CA 5
ATOM 6286 C C . SER A 1 75 ? -4.945 11.991 -5.232 1.00 0.00 66 SER A C 5
ATOM 6287 O O . SER A 1 75 ? -4.171 11.285 -5.877 1.00 0.00 66 SER A O 5
ATOM 6295 N N . LEU A 1 76 ? -5.391 11.701 -4.018 1.00 0.00 67 LEU A N 5
ATOM 6296 C CA . LEU A 1 76 ? -4.981 10.483 -3.342 1.00 0.00 67 LEU A CA 5
ATOM 6297 C C . LEU A 1 76 ? -5.169 9.293 -4.285 1.00 0.00 67 LEU A C 5
ATOM 6298 O O . LEU A 1 76 ? -4.358 8.368 -4.293 1.00 0.00 67 LEU A O 5
ATOM 6314 N N . VAL A 1 77 ? -6.244 9.355 -5.057 1.00 0.00 68 VAL A N 5
ATOM 6315 C CA . VAL A 1 77 ? -6.549 8.294 -6.002 1.00 0.00 68 VAL A CA 5
ATOM 6316 C C . VAL A 1 77 ? -5.304 7.986 -6.836 1.00 0.00 68 VAL A C 5
ATOM 6317 O O . VAL A 1 77 ? -4.944 6.824 -7.014 1.00 0.00 68 VAL A O 5
ATOM 6330 N N . ALA A 1 78 ? -4.681 9.049 -7.326 1.00 0.00 69 ALA A N 5
ATOM 6331 C CA . ALA A 1 78 ? -3.484 8.907 -8.137 1.00 0.00 69 ALA A CA 5
ATOM 6332 C C . ALA A 1 78 ? -2.405 8.189 -7.324 1.00 0.00 69 ALA A C 5
ATOM 6333 O O . ALA A 1 78 ? -1.644 7.388 -7.866 1.00 0.00 69 ALA A O 5
ATOM 6340 N N . ILE A 1 79 ? -2.372 8.501 -6.037 1.00 0.00 70 ILE A N 5
ATOM 6341 C CA . ILE A 1 79 ? -1.399 7.896 -5.144 1.00 0.00 70 ILE A CA 5
ATOM 6342 C C . ILE A 1 79 ? -1.678 6.396 -5.034 1.00 0.00 70 ILE A C 5
ATOM 6343 O O . ILE A 1 79 ? -0.780 5.578 -5.228 1.00 0.00 70 ILE A O 5
ATOM 6359 N N . LEU A 1 80 ? -2.926 6.080 -4.723 1.00 0.00 71 LEU A N 5
ATOM 6360 C CA . LEU A 1 80 ? -3.334 4.692 -4.584 1.00 0.00 71 LEU A CA 5
ATOM 6361 C C . LEU A 1 80 ? -3.017 3.940 -5.878 1.00 0.00 71 LEU A C 5
ATOM 6362 O O . LEU A 1 80 ? -2.588 2.788 -5.841 1.00 0.00 71 LEU A O 5
ATOM 6378 N N . GLN A 1 81 ? -3.239 4.623 -6.992 1.00 0.00 72 GLN A N 5
ATOM 6379 C CA . GLN A 1 81 ? -2.982 4.033 -8.295 1.00 0.00 72 GLN A CA 5
ATOM 6380 C C . GLN A 1 81 ? -1.513 3.622 -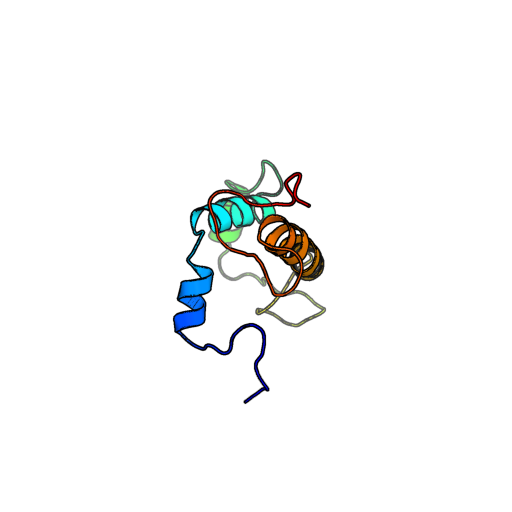8.410 1.00 0.00 72 GLN A C 5
ATOM 6381 O O . GLN A 1 81 ? -1.196 2.433 -8.419 1.00 0.00 72 GLN A O 5
ATOM 6395 N N . SER A 1 82 ? -0.655 4.628 -8.497 1.00 0.00 73 SER A N 5
ATOM 6396 C CA . SER A 1 82 ? 0.773 4.386 -8.612 1.00 0.00 73 SER A CA 5
ATOM 6397 C C . SER A 1 82 ? 1.265 3.575 -7.411 1.00 0.00 73 SER A C 5
ATOM 6398 O O . SER A 1 82 ? 1.624 2.407 -7.552 1.00 0.00 73 SER A O 5
ATOM 6406 N N . VAL A 1 83 ? 1.265 4.226 -6.258 1.00 0.00 74 VAL A N 5
ATOM 6407 C CA . VAL A 1 83 ? 1.707 3.580 -5.033 1.00 0.00 74 VAL A CA 5
ATOM 6408 C C . VAL A 1 83 ? 1.180 2.144 -5.001 1.00 0.00 74 VAL A C 5
ATOM 6409 O O . VAL A 1 83 ? 1.867 1.238 -4.532 1.00 0.00 74 VAL A O 5
ATOM 6422 N N . GLY A 1 84 ? -0.034 1.981 -5.507 1.00 0.00 75 GLY A N 5
ATOM 6423 C CA . GLY A 1 84 ? -0.660 0.670 -5.542 1.00 0.00 75 GLY A CA 5
ATOM 6424 C C . GLY A 1 84 ? 0.180 -0.317 -6.354 1.00 0.00 75 GLY A C 5
ATOM 6425 O O . GLY A 1 84 ? 0.697 -1.292 -5.811 1.00 0.00 75 GLY A O 5
ATOM 6429 N N . ALA A 1 85 ? 0.292 -0.030 -7.643 1.00 0.00 76 ALA A N 5
ATOM 6430 C CA . ALA A 1 85 ? 1.060 -0.881 -8.535 1.00 0.00 76 ALA A CA 5
ATOM 6431 C C . ALA A 1 85 ? 2.523 -0.892 -8.088 1.00 0.00 76 ALA A C 5
ATOM 6432 O O . ALA A 1 85 ? 3.036 -1.924 -7.656 1.00 0.00 76 ALA A O 5
ATOM 6439 N N . ALA A 1 86 ? 3.154 0.267 -8.205 1.00 0.00 77 ALA A N 5
ATOM 6440 C CA . ALA A 1 86 ? 4.548 0.403 -7.818 1.00 0.00 77 ALA A CA 5
ATOM 6441 C C . ALA A 1 86 ? 4.789 -0.368 -6.518 1.00 0.00 77 ALA A C 5
ATOM 6442 O O . ALA A 1 86 ? 5.572 -1.316 -6.491 1.00 0.00 77 ALA A O 5
ATOM 6449 N N . GLY A 1 87 ? 4.102 0.069 -5.473 1.00 0.00 78 GLY A N 5
ATOM 6450 C CA . GLY A 1 87 ? 4.232 -0.567 -4.173 1.00 0.00 78 GLY A CA 5
ATOM 6451 C C . GLY A 1 87 ? 4.223 -2.092 -4.306 1.00 0.00 78 GLY A C 5
ATOM 6452 O O . GLY A 1 87 ? 5.252 -2.740 -4.120 1.00 0.00 78 GLY A O 5
ATOM 6456 N N . LEU A 1 88 ? 3.051 -2.619 -4.626 1.00 0.00 79 LEU A N 5
ATOM 6457 C CA . LEU A 1 88 ? 2.895 -4.055 -4.786 1.00 0.00 79 LEU A CA 5
ATOM 6458 C C . LEU A 1 88 ? 4.075 -4.606 -5.588 1.00 0.00 79 LEU A C 5
ATOM 6459 O O . LEU A 1 88 ? 4.487 -5.748 -5.389 1.00 0.00 79 LEU A O 5
ATOM 6475 N N . SER A 1 89 ? 4.587 -3.768 -6.478 1.00 0.00 80 SER A N 5
ATOM 6476 C CA . SER A 1 89 ? 5.712 -4.157 -7.311 1.00 0.00 80 SER A CA 5
ATOM 6477 C C . SER A 1 89 ? 6.940 -4.429 -6.439 1.00 0.00 80 SER A C 5
ATOM 6478 O O . SER A 1 89 ? 7.315 -5.582 -6.232 1.00 0.00 80 SER A O 5
ATOM 6486 N N . VAL A 1 90 ? 7.531 -3.349 -5.951 1.00 0.00 81 VAL A N 5
ATOM 6487 C CA . VAL A 1 90 ? 8.708 -3.457 -5.106 1.00 0.00 81 VAL A CA 5
ATOM 6488 C C . VAL A 1 90 ? 8.448 -4.488 -4.006 1.00 0.00 81 VAL A C 5
ATOM 6489 O O . VAL A 1 90 ? 9.381 -5.112 -3.502 1.00 0.00 81 VAL A O 5
ATOM 6502 N N . THR A 1 91 ? 7.176 -4.635 -3.666 1.00 0.00 82 THR A N 5
ATOM 6503 C CA . THR A 1 91 ? 6.782 -5.580 -2.635 1.00 0.00 82 THR A CA 5
ATOM 6504 C C . THR A 1 91 ? 7.100 -7.011 -3.073 1.00 0.00 82 THR A C 5
ATOM 6505 O O . THR A 1 91 ? 8.134 -7.563 -2.699 1.00 0.00 82 THR A O 5
ATOM 6516 N N . SER A 1 92 ? 6.193 -7.571 -3.859 1.00 0.00 83 SER A N 5
ATOM 6517 C CA . SER A 1 92 ? 6.364 -8.927 -4.351 1.00 0.00 83 SER A CA 5
ATOM 6518 C C . SER A 1 92 ? 7.783 -9.112 -4.894 1.00 0.00 83 SER A C 5
ATOM 6519 O O . SER A 1 92 ? 8.416 -10.137 -4.649 1.00 0.00 83 SER A O 5
ATOM 6527 N N . LYS A 1 93 ? 8.240 -8.103 -5.621 1.00 0.00 84 LYS A N 5
ATOM 6528 C CA . LYS A 1 93 ? 9.572 -8.141 -6.200 1.00 0.00 84 LYS A CA 5
ATOM 6529 C C . LYS A 1 93 ? 10.584 -8.519 -5.116 1.00 0.00 84 LYS A C 5
ATOM 6530 O O . LYS A 1 93 ? 11.321 -9.492 -5.263 1.00 0.00 84 LYS A O 5
ATOM 6549 N N . VAL A 1 94 ? 10.586 -7.730 -4.052 1.00 0.00 85 VAL A N 5
ATOM 6550 C CA . VAL A 1 94 ? 11.495 -7.970 -2.944 1.00 0.00 85 VAL A CA 5
ATOM 6551 C C . VAL A 1 94 ? 11.184 -9.332 -2.321 1.00 0.00 85 VAL A C 5
ATOM 6552 O O . VAL A 1 94 ? 12.055 -9.957 -1.718 1.00 0.00 85 VAL A O 5
ATOM 6565 N N . ILE A 1 95 ? 9.938 -9.753 -2.487 1.00 0.00 86 ILE A N 5
ATOM 6566 C CA . ILE A 1 95 ? 9.501 -11.029 -1.948 1.00 0.00 86 ILE A CA 5
ATOM 6567 C C . ILE A 1 95 ? 10.060 -12.161 -2.812 1.00 0.00 86 ILE A C 5
ATOM 6568 O O . ILE A 1 95 ? 10.968 -12.877 -2.393 1.00 0.00 86 ILE A O 5
ATOM 6584 N N . GLY A 1 96 ? 9.494 -12.288 -4.004 1.00 0.00 87 GLY A N 5
ATOM 6585 C CA . GLY A 1 96 ? 9.924 -13.320 -4.931 1.00 0.00 87 GLY A CA 5
ATOM 6586 C C . GLY A 1 96 ? 9.039 -14.563 -4.816 1.00 0.00 87 GLY A C 5
ATOM 6587 O O . GLY A 1 96 ? 9.510 -15.632 -4.431 1.00 0.00 87 GLY A O 5
ATOM 6591 N N . GLY A 1 97 ? 7.772 -14.381 -5.159 1.00 0.00 88 GLY A N 5
ATOM 6592 C CA . GLY A 1 97 ? 6.817 -15.475 -5.100 1.00 0.00 88 GLY A CA 5
ATOM 6593 C C . GLY A 1 97 ? 7.071 -16.359 -3.878 1.00 0.00 88 GLY A C 5
ATOM 6594 O O . GLY A 1 97 ? 7.535 -17.490 -4.011 1.00 0.00 88 GLY A O 5
ATOM 6598 N N . PHE A 1 98 ? 6.755 -15.810 -2.714 1.00 0.00 89 PHE A N 5
ATOM 6599 C CA . PHE A 1 98 ? 6.943 -16.535 -1.469 1.00 0.00 89 PHE A CA 5
ATOM 6600 C C . PHE A 1 98 ? 5.804 -16.246 -0.489 1.00 0.00 89 PHE A C 5
ATOM 6601 O O . PHE A 1 98 ? 5.303 -15.124 -0.426 1.00 0.00 89 PHE A O 5
ATOM 6618 N N . ALA A 1 99 ? 5.426 -17.279 0.251 1.00 0.00 90 ALA A N 5
ATOM 6619 C CA . ALA A 1 99 ? 4.355 -17.150 1.224 1.00 0.00 90 ALA A CA 5
ATOM 6620 C C . ALA A 1 99 ? 4.289 -18.421 2.074 1.00 0.00 90 ALA A C 5
ATOM 6621 O O . ALA A 1 99 ? 3.620 -19.385 1.704 1.00 0.00 90 ALA A O 5
ATOM 6628 N N . GLY A 1 100 ? 4.993 -18.382 3.196 1.00 0.00 91 GLY A N 5
ATOM 6629 C CA . GLY A 1 100 ? 5.022 -19.518 4.101 1.00 0.00 91 GLY A CA 5
ATOM 6630 C C . GLY A 1 100 ? 6.243 -19.455 5.021 1.00 0.00 91 GLY A C 5
ATOM 6631 O O . GLY A 1 100 ? 6.217 -18.779 6.047 1.00 0.00 91 GLY A O 5
ATOM 6635 N N . THR A 1 101 ? 7.285 -20.169 4.619 1.00 0.00 92 THR A N 5
ATOM 6636 C CA . THR A 1 101 ? 8.513 -20.203 5.394 1.00 0.00 92 THR A CA 5
ATOM 6637 C C . THR A 1 101 ? 9.433 -19.050 4.986 1.00 0.00 92 THR A C 5
ATOM 6638 O O . THR A 1 101 ? 10.457 -19.268 4.340 1.00 0.00 92 THR A O 5
ATOM 6649 N N . ALA A 1 102 ? 9.034 -17.850 5.379 1.00 0.00 93 ALA A N 5
ATOM 6650 C CA . ALA A 1 102 ? 9.810 -16.663 5.063 1.00 0.00 93 ALA A CA 5
ATOM 6651 C C . ALA A 1 102 ? 9.043 -15.420 5.519 1.00 0.00 93 ALA A C 5
ATOM 6652 O O . ALA A 1 102 ? 7.869 -15.256 5.191 1.00 0.00 93 ALA A O 5
ATOM 6659 N N . LEU A 1 103 ? 9.737 -14.577 6.269 1.00 0.00 94 LEU A N 5
ATOM 6660 C CA . LEU A 1 103 ? 9.136 -13.355 6.774 1.00 0.00 94 LEU A CA 5
ATOM 6661 C C . LEU A 1 103 ? 10.206 -12.516 7.475 1.00 0.00 94 LEU A C 5
ATOM 6662 O O . LEU A 1 103 ? 10.485 -12.720 8.656 1.00 0.00 94 LEU A O 5
ATOM 6678 N N . GLY A 1 104 ? 10.777 -11.591 6.718 1.00 0.00 95 GLY A N 5
ATOM 6679 C CA . GLY A 1 104 ? 11.811 -10.721 7.251 1.00 0.00 95 GLY A CA 5
ATOM 6680 C C . GLY A 1 104 ? 12.936 -10.517 6.234 1.00 0.00 95 GLY A C 5
ATOM 6681 O O . GLY A 1 104 ? 12.806 -9.712 5.313 1.00 0.00 95 GLY A O 5
ATOM 6685 N N . ALA A 1 105 ? 14.014 -11.261 6.435 1.00 0.00 96 ALA A N 5
ATOM 6686 C CA . ALA A 1 105 ? 15.160 -11.172 5.546 1.00 0.00 96 ALA A CA 5
ATOM 6687 C C . ALA A 1 105 ? 16.088 -12.362 5.798 1.00 0.00 96 ALA A C 5
ATOM 6688 O O . ALA A 1 105 ? 17.203 -12.191 6.290 1.00 0.00 96 ALA A O 5
ATOM 6695 N N . TRP A 1 106 ? 15.594 -13.541 5.449 1.00 0.00 97 TRP A N 5
ATOM 6696 C CA . TRP A 1 106 ? 16.366 -14.759 5.631 1.00 0.00 97 TRP A CA 5
ATOM 6697 C C . TRP A 1 106 ? 16.962 -15.147 4.276 1.00 0.00 97 TRP A C 5
ATOM 6698 O O . TRP A 1 106 ? 17.971 -15.848 4.217 1.00 0.00 97 TRP A O 5
ATOM 6719 N N . LEU A 1 107 ? 16.313 -14.675 3.222 1.00 0.00 98 LEU A N 5
ATOM 6720 C CA . LEU A 1 107 ? 16.767 -14.964 1.872 1.00 0.00 98 LEU A CA 5
ATOM 6721 C C . LEU A 1 107 ? 16.392 -13.801 0.953 1.00 0.00 98 LEU A C 5
ATOM 6722 O O . LEU A 1 107 ? 15.483 -13.030 1.259 1.00 0.00 98 LEU A O 5
ATOM 6738 N N . GLY A 1 108 ? 17.112 -13.709 -0.156 1.00 0.00 99 GLY A N 5
ATOM 6739 C CA . GLY A 1 108 ? 16.866 -12.652 -1.122 1.00 0.00 99 GLY A CA 5
ATOM 6740 C C . GLY A 1 108 ? 17.802 -12.781 -2.326 1.00 0.00 99 GLY A C 5
ATOM 6741 O O . GLY A 1 108 ? 18.932 -12.296 -2.293 1.00 0.00 99 GLY A O 5
ATOM 6745 N N . SER A 1 109 ? 17.297 -13.437 -3.360 1.00 0.00 100 SER A N 5
ATOM 6746 C CA . SER A 1 109 ? 18.074 -13.636 -4.572 1.00 0.00 100 SER A CA 5
ATOM 6747 C C . SER A 1 109 ? 17.227 -13.292 -5.799 1.00 0.00 100 SER A C 5
ATOM 6748 O O . SER A 1 109 ? 16.468 -14.128 -6.288 1.00 0.00 100 SER A O 5
ATOM 6756 N N . PRO A 1 110 ? 17.390 -12.028 -6.273 1.00 0.00 101 PRO A N 5
ATOM 6757 C CA . PRO A 1 110 ? 16.649 -11.563 -7.434 1.00 0.00 101 PRO A CA 5
ATOM 6758 C C . PRO A 1 110 ? 17.220 -12.158 -8.723 1.00 0.00 101 PRO A C 5
ATOM 6759 O O . PRO A 1 110 ? 18.324 -12.700 -8.724 1.00 0.00 101 PRO A O 5
ATOM 6770 N N . PRO A 1 111 ? 16.422 -12.031 -9.816 1.00 0.00 102 PRO A N 5
ATOM 6771 C CA . PRO A 1 111 ? 16.837 -12.550 -11.109 1.00 0.00 102 PRO A CA 5
ATOM 6772 C C . PRO A 1 111 ? 17.904 -11.655 -11.742 1.00 0.00 102 PRO A C 5
ATOM 6773 O O . PRO A 1 111 ? 18.916 -12.146 -12.239 1.00 0.00 102 PRO A O 5
ATOM 6784 N N . SER A 1 112 ? 17.641 -10.357 -11.703 1.00 0.00 103 SER A N 5
ATOM 6785 C CA . SER A 1 112 ? 18.567 -9.388 -12.266 1.00 0.00 103 SER A CA 5
ATOM 6786 C C . SER A 1 112 ? 19.468 -8.824 -11.166 1.00 0.00 103 SER A C 5
ATOM 6787 O O . SER A 1 112 ? 19.120 -8.875 -9.987 1.00 0.00 103 SER A O 5
ATOM 6795 N N . SER A 1 113 ? 20.608 -8.298 -11.590 1.00 0.00 104 SER A N 5
ATOM 6796 C CA . SER A 1 113 ? 21.561 -7.725 -10.656 1.00 0.00 104 SER A CA 5
ATOM 6797 C C . SER A 1 113 ? 21.796 -8.688 -9.491 1.00 0.00 104 SER A C 5
ATOM 6798 O O . SER A 1 113 ? 22.620 -9.597 -9.589 1.00 0.00 104 SER A O 5
ATOM 6806 N N . MET A 1 10 ? -3.203 -15.147 -10.774 1.00 0.00 1 MET A N 6
ATOM 6807 C CA . MET A 1 10 ? -4.371 -15.289 -11.627 1.00 0.00 1 MET A CA 6
ATOM 6808 C C . MET A 1 10 ? -5.329 -14.110 -11.445 1.00 0.00 1 MET A C 6
ATOM 6809 O O . MET A 1 10 ? -5.641 -13.405 -12.404 1.00 0.00 1 MET A O 6
ATOM 6823 N N . GLY A 1 11 ? -5.770 -13.933 -10.209 1.00 0.00 2 GLY A N 6
ATOM 6824 C CA . GLY A 1 11 ? -6.687 -12.852 -9.889 1.00 0.00 2 GLY A CA 6
ATOM 6825 C C . GLY A 1 11 ? -5.929 -11.618 -9.393 1.00 0.00 2 GLY A C 6
ATOM 6826 O O . GLY A 1 11 ? -4.949 -11.741 -8.659 1.00 0.00 2 GLY A O 6
ATOM 6830 N N . LYS A 1 12 ? -6.411 -10.458 -9.814 1.00 0.00 3 LYS A N 6
ATOM 6831 C CA . LYS A 1 12 ? -5.791 -9.204 -9.423 1.00 0.00 3 LYS A CA 6
ATOM 6832 C C . LYS A 1 12 ? -6.726 -8.452 -8.474 1.00 0.00 3 LYS A C 6
ATOM 6833 O O . LYS A 1 12 ? -6.272 -7.808 -7.529 1.00 0.00 3 LYS A O 6
ATOM 6852 N N . GLU A 1 13 ? -8.016 -8.558 -8.759 1.00 0.00 4 GLU A N 6
ATOM 6853 C CA . GLU A 1 13 ? -9.020 -7.896 -7.943 1.00 0.00 4 GLU A CA 6
ATOM 6854 C C . GLU A 1 13 ? -10.399 -8.507 -8.199 1.00 0.00 4 GLU A C 6
ATOM 6855 O O . GLU A 1 13 ? -11.199 -7.950 -8.949 1.00 0.00 4 GLU A O 6
ATOM 6867 N N . SER A 1 14 ? -10.635 -9.644 -7.561 1.00 0.00 5 SER A N 6
ATOM 6868 C CA . SER A 1 14 ? -11.904 -10.336 -7.709 1.00 0.00 5 SER A CA 6
ATOM 6869 C C . SER A 1 14 ? -11.979 -11.508 -6.729 1.00 0.00 5 SER A C 6
ATOM 6870 O O . SER A 1 14 ? -11.248 -12.487 -6.869 1.00 0.00 5 SER A O 6
ATOM 6878 N N . GLY A 1 15 ? -12.869 -11.369 -5.757 1.00 0.00 6 GLY A N 6
ATOM 6879 C CA . GLY A 1 15 ? -13.048 -12.404 -4.753 1.00 0.00 6 GLY A CA 6
ATOM 6880 C C . GLY A 1 15 ? -11.954 -12.330 -3.687 1.00 0.00 6 GLY A C 6
ATOM 6881 O O . GLY A 1 15 ? -12.030 -11.513 -2.770 1.00 0.00 6 GLY A O 6
ATOM 6885 N N . TRP A 1 16 ? -10.961 -13.193 -3.843 1.00 0.00 7 TRP A N 6
ATOM 6886 C CA . TRP A 1 16 ? -9.852 -13.235 -2.905 1.00 0.00 7 TRP A CA 6
ATOM 6887 C C . TRP A 1 16 ? -10.426 -13.457 -1.504 1.00 0.00 7 TRP A C 6
ATOM 6888 O O . TRP A 1 16 ? -10.564 -12.511 -0.729 1.00 0.00 7 TRP A O 6
ATOM 6909 N N . ASP A 1 17 ? -10.744 -14.711 -1.221 1.00 0.00 8 ASP A N 6
ATOM 6910 C CA . ASP A 1 17 ? -11.300 -15.069 0.073 1.00 0.00 8 ASP A CA 6
ATOM 6911 C C . ASP A 1 17 ? -10.395 -14.525 1.180 1.00 0.00 8 ASP A C 6
ATOM 6912 O O . ASP A 1 17 ? -9.189 -14.770 1.176 1.00 0.00 8 ASP A O 6
ATOM 6921 N N . SER A 1 18 ? -11.011 -13.799 2.100 1.00 0.00 9 SER A N 6
ATOM 6922 C CA . SER A 1 18 ? -10.275 -13.218 3.211 1.00 0.00 9 SER A CA 6
ATOM 6923 C C . SER A 1 18 ? -11.238 -12.857 4.344 1.00 0.00 9 SER A C 6
ATOM 6924 O O . SER A 1 18 ? -11.110 -13.364 5.458 1.00 0.00 9 SER A O 6
ATOM 6932 N N . GLY A 1 19 ? -12.180 -11.984 4.021 1.00 0.00 10 GLY A N 6
ATOM 6933 C CA . GLY A 1 19 ? -13.164 -11.549 4.998 1.00 0.00 10 GLY A CA 6
ATOM 6934 C C . GLY A 1 19 ? -12.512 -10.707 6.096 1.00 0.00 10 GLY A C 6
ATOM 6935 O O . GLY A 1 19 ? -11.472 -10.087 5.873 1.00 0.00 10 GLY A O 6
ATOM 6939 N N . ARG A 1 20 ? -13.148 -10.711 7.258 1.00 0.00 11 ARG A N 6
ATOM 6940 C CA . ARG A 1 20 ? -12.642 -9.955 8.391 1.00 0.00 11 ARG A CA 6
ATOM 6941 C C . ARG A 1 20 ? -11.122 -10.100 8.490 1.00 0.00 11 ARG A C 6
ATOM 6942 O O . ARG A 1 20 ? -10.419 -9.128 8.762 1.00 0.00 11 ARG A O 6
ATOM 6963 N N . ALA A 1 21 ? -10.660 -11.321 8.264 1.00 0.00 12 ALA A N 6
ATOM 6964 C CA . ALA A 1 21 ? -9.236 -11.605 8.324 1.00 0.00 12 ALA A CA 6
ATOM 6965 C C . ALA A 1 21 ? -8.464 -10.464 7.658 1.00 0.00 12 ALA A C 6
ATOM 6966 O O . ALA A 1 21 ? -7.370 -10.112 8.096 1.00 0.00 12 ALA A O 6
ATOM 6973 N N . ALA A 1 22 ? -9.065 -9.917 6.612 1.00 0.00 13 ALA A N 6
ATOM 6974 C CA . ALA A 1 22 ? -8.448 -8.823 5.881 1.00 0.00 13 ALA A CA 6
ATOM 6975 C C . ALA A 1 22 ? -7.833 -7.836 6.875 1.00 0.00 13 ALA A C 6
ATOM 6976 O O . ALA A 1 22 ? -6.634 -7.563 6.824 1.00 0.00 13 ALA A O 6
ATOM 6983 N N . VAL A 1 23 ? -8.681 -7.326 7.756 1.00 0.00 14 VAL A N 6
ATOM 6984 C CA . VAL A 1 23 ? -8.236 -6.374 8.760 1.00 0.00 14 VAL A CA 6
ATOM 6985 C C . VAL A 1 23 ? -6.934 -6.875 9.389 1.00 0.00 14 VAL A C 6
ATOM 6986 O O . VAL A 1 23 ? -5.975 -6.117 9.526 1.00 0.00 14 VAL A O 6
ATOM 6999 N N . ALA A 1 24 ? -6.942 -8.148 9.754 1.00 0.00 15 ALA A N 6
ATOM 7000 C CA . ALA A 1 24 ? -5.773 -8.759 10.365 1.00 0.00 15 ALA A CA 6
ATOM 7001 C C . ALA A 1 24 ? -4.557 -8.537 9.463 1.00 0.00 15 ALA A C 6
ATOM 7002 O O . ALA A 1 24 ? -3.489 -8.156 9.939 1.00 0.00 15 ALA A O 6
ATOM 7009 N N . ALA A 1 25 ? -4.760 -8.785 8.178 1.00 0.00 16 ALA A N 6
ATOM 7010 C CA . ALA A 1 25 ? -3.694 -8.618 7.206 1.00 0.00 16 ALA A CA 6
ATOM 7011 C C . ALA A 1 25 ? -3.255 -7.152 7.184 1.00 0.00 16 ALA A C 6
ATOM 7012 O O . ALA A 1 25 ? -2.099 -6.851 6.894 1.00 0.00 16 ALA A O 6
ATOM 7019 N N . VAL A 1 26 ? -4.203 -6.280 7.494 1.00 0.00 17 VAL A N 6
ATOM 7020 C CA . VAL A 1 26 ? -3.929 -4.853 7.514 1.00 0.00 17 VAL A CA 6
ATOM 7021 C C . VAL A 1 26 ? -3.238 -4.488 8.829 1.00 0.00 17 VAL A C 6
ATOM 7022 O O . VAL A 1 26 ? -2.575 -3.456 8.921 1.00 0.00 17 VAL A O 6
ATOM 7035 N N . VAL A 1 27 ? -3.416 -5.356 9.815 1.00 0.00 18 VAL A N 6
ATOM 7036 C CA . VAL A 1 27 ? -2.818 -5.139 11.121 1.00 0.00 18 VAL A CA 6
ATOM 7037 C C . VAL A 1 27 ? -1.328 -5.481 11.058 1.00 0.00 18 VAL A C 6
ATOM 7038 O O . VAL A 1 27 ? -0.485 -4.666 11.428 1.00 0.00 18 VAL A O 6
ATOM 7051 N N . GLY A 1 28 ? -1.050 -6.688 10.587 1.00 0.00 19 GLY A N 6
ATOM 7052 C CA . GLY A 1 28 ? 0.323 -7.148 10.471 1.00 0.00 19 GLY A CA 6
ATOM 7053 C C . GLY A 1 28 ? 1.162 -6.168 9.648 1.00 0.00 19 GLY A C 6
ATOM 7054 O O . GLY A 1 28 ? 1.130 -6.199 8.419 1.00 0.00 19 GLY A O 6
ATOM 7058 N N . GLY A 1 29 ? 1.892 -5.322 10.359 1.00 0.00 20 GLY A N 6
ATOM 7059 C CA . GLY A 1 29 ? 2.738 -4.335 9.709 1.00 0.00 20 GLY A CA 6
ATOM 7060 C C . GLY A 1 29 ? 2.281 -2.914 10.047 1.00 0.00 20 GLY A C 6
ATOM 7061 O O . GLY A 1 29 ? 2.398 -2.008 9.223 1.00 0.00 20 GLY A O 6
ATOM 7065 N N . VAL A 1 30 ? 1.771 -2.763 11.260 1.00 0.00 21 VAL A N 6
ATOM 7066 C CA . VAL A 1 30 ? 1.296 -1.468 11.717 1.00 0.00 21 VAL A CA 6
ATOM 7067 C C . VAL A 1 30 ? 2.365 -0.410 11.436 1.00 0.00 21 VAL A C 6
ATOM 7068 O O . VAL A 1 30 ? 2.084 0.609 10.806 1.00 0.00 21 VAL A O 6
ATOM 7081 N N . VAL A 1 31 ? 3.567 -0.687 11.917 1.00 0.00 22 VAL A N 6
ATOM 7082 C CA . VAL A 1 31 ? 4.679 0.228 11.726 1.00 0.00 22 VAL A CA 6
ATOM 7083 C C . VAL A 1 31 ? 4.772 0.610 10.247 1.00 0.00 22 VAL A C 6
ATOM 7084 O O . VAL A 1 31 ? 4.874 1.789 9.912 1.00 0.00 22 VAL A O 6
ATOM 7097 N N . ALA A 1 32 ? 4.732 -0.410 9.402 1.00 0.00 23 ALA A N 6
ATOM 7098 C CA . ALA A 1 32 ? 4.810 -0.196 7.967 1.00 0.00 23 ALA A CA 6
ATOM 7099 C C . ALA A 1 32 ? 3.714 0.783 7.542 1.00 0.00 23 ALA A C 6
ATOM 7100 O O . ALA A 1 32 ? 3.928 1.617 6.663 1.00 0.00 23 ALA A O 6
ATOM 7107 N N . VAL A 1 33 ? 2.563 0.650 8.185 1.00 0.00 24 VAL A N 6
ATOM 7108 C CA . VAL A 1 33 ? 1.433 1.513 7.884 1.00 0.00 24 VAL A CA 6
ATOM 7109 C C . VAL A 1 33 ? 1.732 2.928 8.381 1.00 0.00 24 VAL A C 6
ATOM 7110 O O . VAL A 1 33 ? 1.254 3.905 7.807 1.00 0.00 24 VAL A O 6
ATOM 7123 N N . GLY A 1 34 ? 2.520 2.994 9.444 1.00 0.00 25 GLY A N 6
ATOM 7124 C CA . GLY A 1 34 ? 2.888 4.274 10.025 1.00 0.00 25 GLY A CA 6
ATOM 7125 C C . GLY A 1 34 ? 3.814 5.055 9.090 1.00 0.00 25 GLY A C 6
ATOM 7126 O O . GLY A 1 34 ? 3.519 6.191 8.724 1.00 0.00 25 GLY A O 6
ATOM 7130 N N . THR A 1 35 ? 4.916 4.413 8.730 1.00 0.00 26 THR A N 6
ATOM 7131 C CA . THR A 1 35 ? 5.888 5.032 7.845 1.00 0.00 26 THR A CA 6
ATOM 7132 C C . THR A 1 35 ? 5.234 5.407 6.514 1.00 0.00 26 THR A C 6
ATOM 7133 O O . THR A 1 35 ? 5.437 6.509 6.006 1.00 0.00 26 THR A O 6
ATOM 7144 N N . VAL A 1 36 ? 4.462 4.468 5.986 1.00 0.00 27 VAL A N 6
ATOM 7145 C CA . VAL A 1 36 ? 3.777 4.686 4.723 1.00 0.00 27 VAL A CA 6
ATOM 7146 C C . VAL A 1 36 ? 2.922 5.950 4.823 1.00 0.00 27 VAL A C 6
ATOM 7147 O O . VAL A 1 36 ? 3.033 6.847 3.989 1.00 0.00 27 VAL A O 6
ATOM 7160 N N . LEU A 1 37 ? 2.086 5.981 5.851 1.00 0.00 28 LEU A N 6
ATOM 7161 C CA . LEU A 1 37 ? 1.212 7.121 6.071 1.00 0.00 28 LEU A CA 6
ATOM 7162 C C . LEU A 1 37 ? 2.056 8.393 6.176 1.00 0.00 28 LEU A C 6
ATOM 7163 O O . LEU A 1 37 ? 1.957 9.279 5.329 1.00 0.00 28 LEU A O 6
ATOM 7179 N N . VAL A 1 38 ? 2.868 8.441 7.222 1.00 0.00 29 VAL A N 6
ATOM 7180 C CA . VAL A 1 38 ? 3.728 9.590 7.449 1.00 0.00 29 VAL A CA 6
ATOM 7181 C C . VAL A 1 38 ? 4.305 10.061 6.112 1.00 0.00 29 VAL A C 6
ATOM 7182 O O . VAL A 1 38 ? 4.497 11.258 5.902 1.00 0.00 29 VAL A O 6
ATOM 7195 N N . ALA A 1 39 ? 4.566 9.095 5.243 1.00 0.00 30 ALA A N 6
ATOM 7196 C CA . ALA A 1 39 ? 5.117 9.397 3.933 1.00 0.00 30 ALA A CA 6
ATOM 7197 C C . ALA A 1 39 ? 4.078 10.162 3.111 1.00 0.00 30 ALA A C 6
ATOM 7198 O O . ALA A 1 39 ? 4.237 11.356 2.859 1.00 0.00 30 ALA A O 6
ATOM 7205 N N . LEU A 1 40 ? 3.037 9.444 2.716 1.00 0.00 31 LEU A N 6
ATOM 7206 C CA . LEU A 1 40 ? 1.972 10.041 1.927 1.00 0.00 31 LEU A CA 6
ATOM 7207 C C . LEU A 1 40 ? 1.604 11.402 2.523 1.00 0.00 31 LEU A C 6
ATOM 7208 O O . LEU A 1 40 ? 1.685 12.423 1.843 1.00 0.00 31 LEU A O 6
ATOM 7224 N N . SER A 1 41 ? 1.206 11.370 3.787 1.00 0.00 32 SER A N 6
ATOM 7225 C CA . SER A 1 41 ? 0.825 12.588 4.481 1.00 0.00 32 SER A CA 6
ATOM 7226 C C . SER A 1 41 ? 1.947 13.623 4.377 1.00 0.00 32 SER A C 6
ATOM 7227 O O . SER A 1 41 ? 1.855 14.568 3.594 1.00 0.00 32 SER A O 6
ATOM 7235 N N . ALA A 1 42 ? 2.981 13.410 5.178 1.00 0.00 33 ALA A N 6
ATOM 7236 C CA . ALA A 1 42 ? 4.120 14.313 5.185 1.00 0.00 33 ALA A CA 6
ATOM 7237 C C . ALA A 1 42 ? 5.004 14.023 3.971 1.00 0.00 33 ALA A C 6
ATOM 7238 O O . ALA A 1 42 ? 6.193 13.743 4.116 1.00 0.00 33 ALA A O 6
ATOM 7245 N N . MET A 1 43 ? 4.388 14.100 2.800 1.00 0.00 34 MET A N 6
ATOM 7246 C CA . MET A 1 43 ? 5.104 13.849 1.560 1.00 0.00 34 MET A CA 6
ATOM 7247 C C . MET A 1 43 ? 6.446 14.584 1.543 1.00 0.00 34 MET A C 6
ATOM 7248 O O . MET A 1 43 ? 7.436 14.064 1.032 1.00 0.00 34 MET A O 6
ATOM 7262 N N . GLY A 1 44 ? 6.435 15.782 2.109 1.00 0.00 35 GLY A N 6
ATOM 7263 C CA . GLY A 1 44 ? 7.638 16.594 2.165 1.00 0.00 35 GLY A CA 6
ATOM 7264 C C . GLY A 1 44 ? 7.292 18.080 2.288 1.00 0.00 35 GLY A C 6
ATOM 7265 O O . GLY A 1 44 ? 7.810 18.906 1.538 1.00 0.00 35 GLY A O 6
ATOM 7269 N N . PHE A 1 45 ? 6.419 18.374 3.240 1.00 0.00 36 PHE A N 6
ATOM 7270 C CA . PHE A 1 45 ? 5.998 19.746 3.471 1.00 0.00 36 PHE A CA 6
ATOM 7271 C C . PHE A 1 45 ? 5.234 19.870 4.791 1.00 0.00 36 PHE A C 6
ATOM 7272 O O . PHE A 1 45 ? 4.009 19.974 4.796 1.00 0.00 36 PHE A O 6
ATOM 7289 N N . THR A 1 46 ? 5.991 19.854 5.879 1.00 0.00 37 THR A N 6
ATOM 7290 C CA . THR A 1 46 ? 5.400 19.964 7.202 1.00 0.00 37 THR A CA 6
ATOM 7291 C C . THR A 1 46 ? 4.175 19.055 7.317 1.00 0.00 37 THR A C 6
ATOM 7292 O O . THR A 1 46 ? 3.974 18.170 6.486 1.00 0.00 37 THR A O 6
ATOM 7303 N N . SER A 1 47 ? 3.388 19.304 8.353 1.00 0.00 38 SER A N 6
ATOM 7304 C CA . SER A 1 47 ? 2.188 18.519 8.587 1.00 0.00 38 SER A CA 6
ATOM 7305 C C . SER A 1 47 ? 1.484 19.004 9.855 1.00 0.00 38 SER A C 6
ATOM 7306 O O . SER A 1 47 ? 0.259 19.119 9.885 1.00 0.00 38 SER A O 6
ATOM 7314 N N . VAL A 1 48 ? 2.288 19.276 10.873 1.00 0.00 39 VAL A N 6
ATOM 7315 C CA . VAL A 1 48 ? 1.757 19.746 12.141 1.00 0.00 39 VAL A CA 6
ATOM 7316 C C . VAL A 1 48 ? 0.963 21.033 11.911 1.00 0.00 39 VAL A C 6
ATOM 7317 O O . VAL A 1 48 ? -0.237 20.987 11.643 1.00 0.00 39 VAL A O 6
ATOM 7330 N N . GLY A 1 49 ? 1.664 22.152 12.023 1.00 0.00 40 GLY A N 6
ATOM 7331 C CA . GLY A 1 49 ? 1.039 23.449 11.830 1.00 0.00 40 GLY A CA 6
ATOM 7332 C C . GLY A 1 49 ? -0.057 23.377 10.765 1.00 0.00 40 GLY A C 6
ATOM 7333 O O . GLY A 1 49 ? -1.222 23.652 11.049 1.00 0.00 40 GLY A O 6
ATOM 7337 N N . ILE A 1 50 ? 0.355 23.006 9.562 1.00 0.00 41 ILE A N 6
ATOM 7338 C CA . ILE A 1 50 ? -0.578 22.894 8.453 1.00 0.00 41 ILE A CA 6
ATOM 7339 C C . ILE A 1 50 ? -1.843 22.175 8.927 1.00 0.00 41 ILE A C 6
ATOM 7340 O O . ILE A 1 50 ? -2.950 22.682 8.756 1.00 0.00 41 ILE A O 6
ATOM 7356 N N . ALA A 1 51 ? -1.635 21.004 9.512 1.00 0.00 42 ALA A N 6
ATOM 7357 C CA . ALA A 1 51 ? -2.745 20.210 10.011 1.00 0.00 42 ALA A CA 6
ATOM 7358 C C . ALA A 1 51 ? -3.559 21.046 11.001 1.00 0.00 42 ALA A C 6
ATOM 7359 O O . ALA A 1 51 ? -4.788 20.988 11.004 1.00 0.00 42 ALA A O 6
ATOM 7366 N N . ALA A 1 52 ? -2.842 21.803 11.818 1.00 0.00 43 ALA A N 6
ATOM 7367 C CA . ALA A 1 52 ? -3.483 22.649 12.811 1.00 0.00 43 ALA A CA 6
ATOM 7368 C C . ALA A 1 52 ? -4.346 23.694 12.102 1.00 0.00 43 ALA A C 6
ATOM 7369 O O . ALA A 1 52 ? -5.360 24.136 12.641 1.00 0.00 43 ALA A O 6
ATOM 7376 N N . SER A 1 53 ? -3.913 24.060 10.905 1.00 0.00 44 SER A N 6
ATOM 7377 C CA . SER A 1 53 ? -4.634 25.045 10.117 1.00 0.00 44 SER A CA 6
ATOM 7378 C C . SER A 1 53 ? -5.941 24.445 9.597 1.00 0.00 44 SER A C 6
ATOM 7379 O O . SER A 1 53 ? -7.024 24.929 9.924 1.00 0.00 44 SER A O 6
ATOM 7387 N N . SER A 1 54 ? -5.798 23.400 8.795 1.00 0.00 45 SER A N 6
ATOM 7388 C CA . SER A 1 54 ? -6.954 22.728 8.227 1.00 0.00 45 SER A CA 6
ATOM 7389 C C . SER A 1 54 ? -7.977 22.427 9.325 1.00 0.00 45 SER A C 6
ATOM 7390 O O . SER A 1 54 ? -9.135 22.828 9.225 1.00 0.00 45 SER A O 6
ATOM 7398 N N . ILE A 1 55 ? -7.511 21.724 10.346 1.00 0.00 46 ILE A N 6
ATOM 7399 C CA . ILE A 1 55 ? -8.370 21.365 11.462 1.00 0.00 46 ILE A CA 6
ATOM 7400 C C . ILE A 1 55 ? -9.045 22.626 12.006 1.00 0.00 46 ILE A C 6
ATOM 7401 O O . ILE A 1 55 ? -10.268 22.679 12.122 1.00 0.00 46 ILE A O 6
ATOM 7417 N N . ALA A 1 56 ? -8.217 23.610 12.327 1.00 0.00 47 ALA A N 6
ATOM 7418 C CA . ALA A 1 56 ? -8.719 24.866 12.857 1.00 0.00 47 ALA A CA 6
ATOM 7419 C C . ALA A 1 56 ? -9.834 25.388 11.949 1.00 0.00 47 ALA A C 6
ATOM 7420 O O . ALA A 1 56 ? -10.799 25.985 12.426 1.00 0.00 47 ALA A O 6
ATOM 7427 N N . ALA A 1 57 ? -9.666 25.145 10.658 1.00 0.00 48 ALA A N 6
ATOM 7428 C CA . ALA A 1 57 ? -10.646 25.584 9.679 1.00 0.00 48 ALA A CA 6
ATOM 7429 C C . ALA A 1 57 ? -11.900 24.715 9.796 1.00 0.00 48 ALA A C 6
ATOM 7430 O O . ALA A 1 57 ? -12.986 25.220 10.079 1.00 0.00 48 ALA A O 6
ATOM 7437 N N . LYS A 1 58 ? -11.709 23.423 9.572 1.00 0.00 49 LYS A N 6
ATOM 7438 C CA . LYS A 1 58 ? -12.811 22.479 9.648 1.00 0.00 49 LYS A CA 6
ATOM 7439 C C . LYS A 1 58 ? -13.473 22.585 11.023 1.00 0.00 49 LYS A C 6
ATOM 7440 O O . LYS A 1 58 ? -12.819 22.930 12.006 1.00 0.00 49 LYS A O 6
ATOM 7459 N N . MET A 1 59 ? -14.762 22.280 11.049 1.00 0.00 50 MET A N 6
ATOM 7460 C CA . MET A 1 59 ? -15.520 22.336 12.288 1.00 0.00 50 MET A CA 6
ATOM 7461 C C . MET A 1 59 ? -16.523 21.184 12.370 1.00 0.00 50 MET A C 6
ATOM 7462 O O . MET A 1 59 ? -17.646 21.298 11.881 1.00 0.00 50 MET A O 6
ATOM 7476 N N . MET A 1 60 ? -16.082 20.101 12.992 1.00 0.00 51 MET A N 6
ATOM 7477 C CA . MET A 1 60 ? -16.927 18.929 13.144 1.00 0.00 51 MET A CA 6
ATOM 7478 C C . MET A 1 60 ? -17.752 18.680 11.880 1.00 0.00 51 MET A C 6
ATOM 7479 O O . MET A 1 60 ? -18.900 19.113 11.788 1.00 0.00 51 MET A O 6
ATOM 7493 N N . SER A 1 61 ? -17.135 17.982 10.937 1.00 0.00 52 SER A N 6
ATOM 7494 C CA . SER A 1 61 ? -17.798 17.670 9.683 1.00 0.00 52 SER A CA 6
ATOM 7495 C C . SER A 1 61 ? -16.950 16.688 8.873 1.00 0.00 52 SER A C 6
ATOM 7496 O O . SER A 1 61 ? -15.739 16.597 9.071 1.00 0.00 52 SER A O 6
ATOM 7504 N N . THR A 1 62 ? -17.618 15.978 7.976 1.00 0.00 53 THR A N 6
ATOM 7505 C CA . THR A 1 62 ? -16.941 15.006 7.135 1.00 0.00 53 THR A CA 6
ATOM 7506 C C . THR A 1 62 ? -17.636 14.899 5.777 1.00 0.00 53 THR A C 6
ATOM 7507 O O . THR A 1 62 ? -18.356 13.935 5.517 1.00 0.00 53 THR A O 6
ATOM 7518 N N . ALA A 1 63 ? -17.397 15.902 4.945 1.00 0.00 54 ALA A N 6
ATOM 7519 C CA . ALA A 1 63 ? -17.992 15.934 3.620 1.00 0.00 54 ALA A CA 6
ATOM 7520 C C . ALA A 1 63 ? -17.475 17.158 2.862 1.00 0.00 54 ALA A C 6
ATOM 7521 O O . ALA A 1 63 ? -18.248 18.051 2.517 1.00 0.00 54 ALA A O 6
ATOM 7528 N N . ALA A 1 64 ? -16.171 17.161 2.626 1.00 0.00 55 ALA A N 6
ATOM 7529 C CA . ALA A 1 64 ? -15.542 18.262 1.916 1.00 0.00 55 ALA A CA 6
ATOM 7530 C C . ALA A 1 64 ? -14.052 17.963 1.737 1.00 0.00 55 ALA A C 6
ATOM 7531 O O . ALA A 1 64 ? -13.305 17.912 2.713 1.00 0.00 55 ALA A O 6
ATOM 7538 N N . ILE A 1 65 ? -13.666 17.772 0.485 1.00 0.00 56 ILE A N 6
ATOM 7539 C CA . ILE A 1 65 ? -12.278 17.480 0.166 1.00 0.00 56 ILE A CA 6
ATOM 7540 C C . ILE A 1 65 ? -11.802 18.428 -0.936 1.00 0.00 56 ILE A C 6
ATOM 7541 O O . ILE A 1 65 ? -10.921 19.256 -0.710 1.00 0.00 56 ILE A O 6
ATOM 7557 N N . ALA A 1 66 ? -12.405 18.275 -2.106 1.00 0.00 57 ALA A N 6
ATOM 7558 C CA . ALA A 1 66 ? -12.053 19.107 -3.244 1.00 0.00 57 ALA A CA 6
ATOM 7559 C C . ALA A 1 66 ? -12.997 18.798 -4.408 1.00 0.00 57 ALA A C 6
ATOM 7560 O O . ALA A 1 66 ? -12.625 18.089 -5.341 1.00 0.00 57 ALA A O 6
ATOM 7567 N N . ASN A 1 67 ? -14.200 19.345 -4.314 1.00 0.00 58 ASN A N 6
ATOM 7568 C CA . ASN A 1 67 ? -15.199 19.136 -5.348 1.00 0.00 58 ASN A CA 6
ATOM 7569 C C . ASN A 1 67 ? -15.292 17.643 -5.667 1.00 0.00 58 ASN A C 6
ATOM 7570 O O . ASN A 1 67 ? -14.513 17.126 -6.467 1.00 0.00 58 ASN A O 6
ATOM 7581 N N . GLY A 1 68 ? -16.251 16.991 -5.026 1.00 0.00 59 GLY A N 6
ATOM 7582 C CA . GLY A 1 68 ? -16.456 15.568 -5.232 1.00 0.00 59 GLY A CA 6
ATOM 7583 C C . GLY A 1 68 ? -16.228 14.788 -3.935 1.00 0.00 59 GLY A C 6
ATOM 7584 O O . GLY A 1 68 ? -16.735 15.168 -2.881 1.00 0.00 59 GLY A O 6
ATOM 7588 N N . GLY A 1 69 ? -15.466 13.711 -4.056 1.00 0.00 60 GLY A N 6
ATOM 7589 C CA . GLY A 1 69 ? -15.165 12.875 -2.906 1.00 0.00 60 GLY A CA 6
ATOM 7590 C C . GLY A 1 69 ? -15.028 11.407 -3.317 1.00 0.00 60 GLY A C 6
ATOM 7591 O O . GLY A 1 69 ? -15.913 10.598 -3.046 1.00 0.00 60 GLY A O 6
ATOM 7595 N N . GLY A 1 70 ? -13.911 11.109 -3.964 1.00 0.00 61 GLY A N 6
ATOM 7596 C CA . GLY A 1 70 ? -13.646 9.754 -4.415 1.00 0.00 61 GLY A CA 6
ATOM 7597 C C . GLY A 1 70 ? -13.739 8.762 -3.254 1.00 0.00 61 GLY A C 6
ATOM 7598 O O . GLY A 1 70 ? -14.831 8.469 -2.770 1.00 0.00 61 GLY A O 6
ATOM 7602 N N . VAL A 1 71 ? -12.580 8.272 -2.842 1.00 0.00 62 VAL A N 6
ATOM 7603 C CA . VAL A 1 71 ? -12.517 7.319 -1.747 1.00 0.00 62 VAL A CA 6
ATOM 7604 C C . VAL A 1 71 ? -11.582 7.856 -0.661 1.00 0.00 62 VAL A C 6
ATOM 7605 O O . VAL A 1 71 ? -11.972 7.966 0.500 1.00 0.00 62 VAL A O 6
ATOM 7618 N N . ALA A 1 72 ? -10.366 8.178 -1.078 1.00 0.00 63 ALA A N 6
ATOM 7619 C CA . ALA A 1 72 ? -9.373 8.702 -0.156 1.00 0.00 63 ALA A CA 6
ATOM 7620 C C . ALA A 1 72 ? -9.601 10.203 0.034 1.00 0.00 63 ALA A C 6
ATOM 7621 O O . ALA A 1 72 ? -9.890 10.655 1.141 1.00 0.00 63 ALA A O 6
ATOM 7628 N N . ALA A 1 73 ? -9.463 10.933 -1.062 1.00 0.00 64 ALA A N 6
ATOM 7629 C CA . ALA A 1 73 ? -9.650 12.374 -1.030 1.00 0.00 64 ALA A CA 6
ATOM 7630 C C . ALA A 1 73 ? -9.713 12.908 -2.462 1.00 0.00 64 ALA A C 6
ATOM 7631 O O . ALA A 1 73 ? -10.768 13.344 -2.920 1.00 0.00 64 ALA A O 6
ATOM 7638 N N . GLY A 1 74 ? -8.570 12.856 -3.130 1.00 0.00 65 GLY A N 6
ATOM 7639 C CA . GLY A 1 74 ? -8.482 13.329 -4.501 1.00 0.00 65 GLY A CA 6
ATOM 7640 C C . GLY A 1 74 ? -7.170 12.886 -5.151 1.00 0.00 65 GLY A C 6
ATOM 7641 O O . GLY A 1 74 ? -7.030 11.731 -5.552 1.00 0.00 65 GLY A O 6
ATOM 7645 N N . SER A 1 75 ? -6.241 13.827 -5.235 1.00 0.00 66 SER A N 6
ATOM 7646 C CA . SER A 1 75 ? -4.945 13.549 -5.829 1.00 0.00 66 SER A CA 6
ATOM 7647 C C . SER A 1 75 ? -4.337 12.296 -5.195 1.00 0.00 66 SER A C 6
ATOM 7648 O O . SER A 1 75 ? -3.782 11.449 -5.893 1.00 0.00 66 SER A O 6
ATOM 7656 N N . LEU A 1 76 ? -4.462 12.218 -3.878 1.00 0.00 67 LEU A N 6
ATOM 7657 C CA . LEU A 1 76 ? -3.931 11.084 -3.142 1.00 0.00 67 LEU A CA 6
ATOM 7658 C C . LEU A 1 76 ? -4.374 9.787 -3.823 1.00 0.00 67 LEU A C 6
ATOM 7659 O O . LEU A 1 76 ? -3.613 8.823 -3.885 1.00 0.00 67 LEU A O 6
ATOM 7675 N N . VAL A 1 77 ? -5.604 9.805 -4.316 1.00 0.00 68 VAL A N 6
ATOM 7676 C CA . VAL A 1 77 ? -6.157 8.643 -4.990 1.00 0.00 68 VAL A CA 6
ATOM 7677 C C . VAL A 1 77 ? -5.170 8.158 -6.053 1.00 0.00 68 VAL A C 6
ATOM 7678 O O . VAL A 1 77 ? -4.869 6.967 -6.128 1.00 0.00 68 VAL A O 6
ATOM 7691 N N . ALA A 1 78 ? -4.694 9.104 -6.849 1.00 0.00 69 ALA A N 6
ATOM 7692 C CA . ALA A 1 78 ? -3.747 8.787 -7.904 1.00 0.00 69 ALA A CA 6
ATOM 7693 C C . ALA A 1 78 ? -2.510 8.125 -7.293 1.00 0.00 69 ALA A C 6
ATOM 7694 O O . ALA A 1 78 ? -1.914 7.236 -7.899 1.00 0.00 69 ALA A O 6
ATOM 7701 N N . ILE A 1 79 ? -2.162 8.583 -6.099 1.00 0.00 70 ILE A N 6
ATOM 7702 C CA . ILE A 1 79 ? -1.008 8.045 -5.399 1.00 0.00 70 ILE A CA 6
ATOM 7703 C C . ILE A 1 79 ? -1.325 6.630 -4.913 1.00 0.00 70 ILE A C 6
ATOM 7704 O O . ILE A 1 79 ? -0.440 5.778 -4.853 1.00 0.00 70 ILE A O 6
ATOM 7720 N N . LEU A 1 80 ? -2.591 6.423 -4.578 1.00 0.00 71 LEU A N 6
ATOM 7721 C CA . LEU A 1 80 ? -3.035 5.126 -4.099 1.00 0.00 71 LEU A CA 6
ATOM 7722 C C . LEU A 1 80 ? -2.932 4.105 -5.234 1.00 0.00 71 LEU A C 6
ATOM 7723 O O . LEU A 1 80 ? -2.493 2.976 -5.020 1.00 0.00 71 LEU A O 6
ATOM 7739 N N . GLN A 1 81 ? -3.343 4.539 -6.417 1.00 0.00 72 GLN A N 6
ATOM 7740 C CA . GLN A 1 81 ? -3.302 3.677 -7.586 1.00 0.00 72 GLN A CA 6
ATOM 7741 C C . GLN A 1 81 ? -1.855 3.323 -7.934 1.00 0.00 72 GLN A C 6
ATOM 7742 O O . GLN A 1 81 ? -1.505 2.147 -8.031 1.00 0.00 72 GLN A O 6
ATOM 7756 N N . SER A 1 82 ? -1.052 4.361 -8.112 1.00 0.00 73 SER A N 6
ATOM 7757 C CA . SER A 1 82 ? 0.350 4.175 -8.447 1.00 0.00 73 SER A CA 6
ATOM 7758 C C . SER A 1 82 ? 1.066 3.441 -7.312 1.00 0.00 73 SER A C 6
ATOM 7759 O O . SER A 1 82 ? 1.449 2.282 -7.461 1.00 0.00 73 SER A O 6
ATOM 7767 N N . VAL A 1 83 ? 1.226 4.147 -6.202 1.00 0.00 74 VAL A N 6
ATOM 7768 C CA . VAL A 1 83 ? 1.889 3.578 -5.042 1.00 0.00 74 VAL A CA 6
ATOM 7769 C C . VAL A 1 83 ? 1.302 2.195 -4.751 1.00 0.00 74 VAL A C 6
ATOM 7770 O O . VAL A 1 83 ? 2.001 1.312 -4.257 1.00 0.00 74 VAL A O 6
ATOM 7783 N N . GLY A 1 84 ? 0.025 2.051 -5.071 1.00 0.00 75 GLY A N 6
ATOM 7784 C CA . GLY A 1 84 ? -0.664 0.791 -4.850 1.00 0.00 75 GLY A CA 6
ATOM 7785 C C . GLY A 1 84 ? -0.003 -0.341 -5.639 1.00 0.00 75 GLY A C 6
ATOM 7786 O O . GLY A 1 84 ? 0.575 -1.255 -5.054 1.00 0.00 75 GLY A O 6
ATOM 7790 N N . ALA A 1 85 ? -0.111 -0.242 -6.956 1.00 0.00 76 ALA A N 6
ATOM 7791 C CA . ALA A 1 85 ? 0.469 -1.246 -7.832 1.00 0.00 76 ALA A CA 6
ATOM 7792 C C . ALA A 1 85 ? 1.992 -1.227 -7.684 1.00 0.00 76 ALA A C 6
ATOM 7793 O O . ALA A 1 85 ? 2.589 -2.210 -7.248 1.00 0.00 76 ALA A O 6
ATOM 7800 N N . ALA A 1 86 ? 2.576 -0.098 -8.055 1.00 0.00 77 ALA A N 6
ATOM 7801 C CA . ALA A 1 86 ? 4.018 0.062 -7.969 1.00 0.00 77 ALA A CA 6
ATOM 7802 C C . ALA A 1 86 ? 4.514 -0.526 -6.647 1.00 0.00 77 ALA A C 6
ATOM 7803 O O . ALA A 1 86 ? 5.399 -1.381 -6.637 1.00 0.00 77 ALA A O 6
ATOM 7810 N N . GLY A 1 87 ? 3.923 -0.045 -5.563 1.00 0.00 78 GLY A N 6
ATOM 7811 C CA . GLY A 1 87 ? 4.294 -0.512 -4.238 1.00 0.00 78 GLY A CA 6
ATOM 7812 C C . GLY A 1 87 ? 4.287 -2.041 -4.174 1.00 0.00 78 GLY A C 6
ATOM 7813 O O . GLY A 1 87 ? 5.342 -2.667 -4.087 1.00 0.00 78 GLY A O 6
ATOM 7817 N N . LEU A 1 88 ? 3.085 -2.598 -4.221 1.00 0.00 79 LEU A N 6
ATOM 7818 C CA . LEU A 1 88 ? 2.927 -4.042 -4.170 1.00 0.00 79 LEU A CA 6
ATOM 7819 C C . LEU A 1 88 ? 3.954 -4.696 -5.096 1.00 0.00 79 LEU A C 6
ATOM 7820 O O . LEU A 1 88 ? 4.409 -5.809 -4.836 1.00 0.00 79 LEU A O 6
ATOM 7836 N N . SER A 1 89 ? 4.289 -3.977 -6.158 1.00 0.00 80 SER A N 6
ATOM 7837 C CA . SER A 1 89 ? 5.253 -4.475 -7.124 1.00 0.00 80 SER A CA 6
ATOM 7838 C C . SER A 1 89 ? 6.617 -4.658 -6.455 1.00 0.00 80 SER A C 6
ATOM 7839 O O . SER A 1 89 ? 7.012 -5.779 -6.140 1.00 0.00 80 SER A O 6
ATOM 7847 N N . VAL A 1 90 ? 7.299 -3.539 -6.259 1.00 0.00 81 VAL A N 6
ATOM 7848 C CA . VAL A 1 90 ? 8.611 -3.562 -5.634 1.00 0.00 81 VAL A CA 6
ATOM 7849 C C . VAL A 1 90 ? 8.557 -4.435 -4.379 1.00 0.00 81 VAL A C 6
ATOM 7850 O O . VAL A 1 90 ? 9.566 -5.013 -3.976 1.00 0.00 81 VAL A O 6
ATOM 7863 N N . THR A 1 91 ? 7.370 -4.504 -3.795 1.00 0.00 82 THR A N 6
ATOM 7864 C CA . THR A 1 91 ? 7.172 -5.297 -2.593 1.00 0.00 82 THR A CA 6
ATOM 7865 C C . THR A 1 91 ? 7.430 -6.777 -2.883 1.00 0.00 82 THR A C 6
ATOM 7866 O O . THR A 1 91 ? 8.516 -7.286 -2.608 1.00 0.00 82 THR A O 6
ATOM 7877 N N . SER A 1 92 ? 6.414 -7.425 -3.433 1.00 0.00 83 SER A N 6
ATOM 7878 C CA . SER A 1 92 ? 6.518 -8.837 -3.763 1.00 0.00 83 SER A CA 6
ATOM 7879 C C . SER A 1 92 ? 7.813 -9.101 -4.533 1.00 0.00 83 SER A C 6
ATOM 7880 O O . SER A 1 92 ? 8.529 -10.057 -4.240 1.00 0.00 83 SER A O 6
ATOM 7888 N N . LYS A 1 93 ? 8.075 -8.235 -5.501 1.00 0.00 84 LYS A N 6
ATOM 7889 C CA . LYS A 1 93 ? 9.272 -8.363 -6.315 1.00 0.00 84 LYS A CA 6
ATOM 7890 C C . LYS A 1 93 ? 10.494 -8.489 -5.402 1.00 0.00 84 LYS A C 6
ATOM 7891 O O . LYS A 1 93 ? 11.338 -9.360 -5.606 1.00 0.00 84 LYS A O 6
ATOM 7910 N N . VAL A 1 94 ? 10.548 -7.607 -4.415 1.00 0.00 85 VAL A N 6
ATOM 7911 C CA . VAL A 1 94 ? 11.652 -7.609 -3.470 1.00 0.00 85 VAL A CA 6
ATOM 7912 C C . VAL A 1 94 ? 11.608 -8.895 -2.644 1.00 0.00 85 VAL A C 6
ATOM 7913 O O . VAL A 1 94 ? 12.644 -9.385 -2.196 1.00 0.00 85 VAL A O 6
ATOM 7926 N N . ILE A 1 95 ? 10.399 -9.406 -2.466 1.00 0.00 86 ILE A N 6
ATOM 7927 C CA . ILE A 1 95 ? 10.206 -10.626 -1.701 1.00 0.00 86 ILE A CA 6
ATOM 7928 C C . ILE A 1 95 ? 10.705 -11.820 -2.519 1.00 0.00 86 ILE A C 6
ATOM 7929 O O . ILE A 1 95 ? 11.730 -12.416 -2.192 1.00 0.00 86 ILE A O 6
ATOM 7945 N N . GLY A 1 96 ? 9.957 -12.132 -3.567 1.00 0.00 87 GLY A N 6
ATOM 7946 C CA . GLY A 1 96 ? 10.310 -13.243 -4.434 1.00 0.00 87 GLY A CA 6
ATOM 7947 C C . GLY A 1 96 ? 9.261 -13.438 -5.530 1.00 0.00 87 GLY A C 6
ATOM 7948 O O . GLY A 1 96 ? 9.599 -13.522 -6.710 1.00 0.00 87 GLY A O 6
ATOM 7952 N N . GLY A 1 97 ? 8.009 -13.505 -5.102 1.00 0.00 88 GLY A N 6
ATOM 7953 C CA . GLY A 1 97 ? 6.909 -13.689 -6.033 1.00 0.00 88 GLY A CA 6
ATOM 7954 C C . GLY A 1 97 ? 6.450 -15.149 -6.059 1.00 0.00 88 GLY A C 6
ATOM 7955 O O . GLY A 1 97 ? 6.079 -15.667 -7.111 1.00 0.00 88 GLY A O 6
ATOM 7959 N N . PHE A 1 98 ? 6.492 -15.770 -4.889 1.00 0.00 89 PHE A N 6
ATOM 7960 C CA . PHE A 1 98 ? 6.086 -17.159 -4.765 1.00 0.00 89 PHE A CA 6
ATOM 7961 C C . PHE A 1 98 ? 5.041 -17.328 -3.660 1.00 0.00 89 PHE A C 6
ATOM 7962 O O . PHE A 1 98 ? 3.982 -17.912 -3.887 1.00 0.00 89 PHE A O 6
ATOM 7979 N N . ALA A 1 99 ? 5.375 -16.807 -2.489 1.00 0.00 90 ALA A N 6
ATOM 7980 C CA . ALA A 1 99 ? 4.479 -16.893 -1.349 1.00 0.00 90 ALA A CA 6
ATOM 7981 C C . ALA A 1 99 ? 4.359 -18.353 -0.909 1.00 0.00 90 ALA A C 6
ATOM 7982 O O . ALA A 1 99 ? 3.273 -18.931 -0.951 1.00 0.00 90 ALA A O 6
ATOM 7989 N N . GLY A 1 100 ? 5.489 -18.909 -0.497 1.00 0.00 91 GLY A N 6
ATOM 7990 C CA . GLY A 1 100 ? 5.523 -20.291 -0.050 1.00 0.00 91 GLY A CA 6
ATOM 7991 C C . GLY A 1 100 ? 5.870 -20.378 1.438 1.00 0.00 91 GLY A C 6
ATOM 7992 O O . GLY A 1 100 ? 5.039 -20.782 2.250 1.00 0.00 91 GLY A O 6
ATOM 7996 N N . THR A 1 101 ? 7.098 -19.991 1.750 1.00 0.00 92 THR A N 6
ATOM 7997 C CA . THR A 1 101 ? 7.564 -20.020 3.126 1.00 0.00 92 THR A CA 6
ATOM 7998 C C . THR A 1 101 ? 6.711 -19.098 3.998 1.00 0.00 92 THR A C 6
ATOM 7999 O O . THR A 1 101 ? 5.671 -18.609 3.558 1.00 0.00 92 THR A O 6
ATOM 8010 N N . ALA A 1 102 ? 7.181 -18.887 5.219 1.00 0.00 93 ALA A N 6
ATOM 8011 C CA . ALA A 1 102 ? 6.474 -18.032 6.156 1.00 0.00 93 ALA A CA 6
ATOM 8012 C C . ALA A 1 102 ? 7.488 -17.295 7.033 1.00 0.00 93 ALA A C 6
ATOM 8013 O O . ALA A 1 102 ? 8.057 -17.877 7.955 1.00 0.00 93 ALA A O 6
ATOM 8020 N N . LEU A 1 103 ? 7.684 -16.024 6.714 1.00 0.00 94 LEU A N 6
ATOM 8021 C CA . LEU A 1 103 ? 8.620 -15.200 7.460 1.00 0.00 94 LEU A CA 6
ATOM 8022 C C . LEU A 1 103 ? 10.048 -15.663 7.165 1.00 0.00 94 LEU A C 6
ATOM 8023 O O . LEU A 1 103 ? 10.448 -16.753 7.571 1.00 0.00 94 LEU A O 6
ATOM 8039 N N . GLY A 1 104 ? 10.778 -14.812 6.459 1.00 0.00 95 GLY A N 6
ATOM 8040 C CA . GLY A 1 104 ? 12.153 -15.120 6.104 1.00 0.00 95 GLY A CA 6
ATOM 8041 C C . GLY A 1 104 ? 12.962 -13.840 5.881 1.00 0.00 95 GLY A C 6
ATOM 8042 O O . GLY A 1 104 ? 12.921 -13.256 4.799 1.00 0.00 95 GLY A O 6
ATOM 8046 N N . ALA A 1 105 ? 13.678 -13.442 6.922 1.00 0.00 96 ALA A N 6
ATOM 8047 C CA . ALA A 1 105 ? 14.495 -12.242 6.854 1.00 0.00 96 ALA A CA 6
ATOM 8048 C C . ALA A 1 105 ? 15.315 -12.262 5.562 1.00 0.00 96 ALA A C 6
ATOM 8049 O O . ALA A 1 105 ? 16.205 -13.095 5.400 1.00 0.00 96 ALA A O 6
ATOM 8056 N N . TRP A 1 106 ? 14.985 -11.334 4.675 1.00 0.00 97 TRP A N 6
ATOM 8057 C CA . TRP A 1 106 ? 15.679 -11.235 3.403 1.00 0.00 97 TRP A CA 6
ATOM 8058 C C . TRP A 1 106 ? 15.353 -12.487 2.587 1.00 0.00 97 TRP A C 6
ATOM 8059 O O . TRP A 1 106 ? 16.248 -13.255 2.237 1.00 0.00 97 TRP A O 6
ATOM 8080 N N . LEU A 1 107 ? 14.069 -12.654 2.307 1.00 0.00 98 LEU A N 6
ATOM 8081 C CA . LEU A 1 107 ? 13.614 -13.801 1.539 1.00 0.00 98 LEU A CA 6
ATOM 8082 C C . LEU A 1 107 ? 14.261 -13.769 0.153 1.00 0.00 98 LEU A C 6
ATOM 8083 O O . LEU A 1 107 ? 14.715 -12.720 -0.301 1.00 0.00 98 LEU A O 6
ATOM 8099 N N . GLY A 1 108 ? 14.282 -14.932 -0.482 1.00 0.00 99 GLY A N 6
ATOM 8100 C CA . GLY A 1 108 ? 14.866 -15.051 -1.807 1.00 0.00 99 GLY A CA 6
ATOM 8101 C C . GLY A 1 108 ? 14.412 -16.342 -2.492 1.00 0.00 99 GLY A C 6
ATOM 8102 O O . GLY A 1 108 ? 13.280 -16.433 -2.965 1.00 0.00 99 GLY A O 6
ATOM 8106 N N . SER A 1 109 ? 15.318 -17.308 -2.524 1.00 0.00 100 SER A N 6
ATOM 8107 C CA . SER A 1 109 ? 15.026 -18.589 -3.144 1.00 0.00 100 SER A CA 6
ATOM 8108 C C . SER A 1 109 ? 15.278 -19.722 -2.147 1.00 0.00 100 SER A C 6
ATOM 8109 O O . SER A 1 109 ? 16.382 -19.856 -1.621 1.00 0.00 100 SER A O 6
ATOM 8117 N N . PRO A 1 110 ? 14.210 -20.530 -1.912 1.00 0.00 101 PRO A N 6
ATOM 8118 C CA . PRO A 1 110 ? 14.305 -21.647 -0.988 1.00 0.00 101 PRO A CA 6
ATOM 8119 C C . PRO A 1 110 ? 15.089 -22.806 -1.608 1.00 0.00 101 PRO A C 6
ATOM 8120 O O . PRO A 1 110 ? 15.127 -22.951 -2.828 1.00 0.00 101 PRO A O 6
ATOM 8131 N N . PRO A 1 111 ? 15.710 -23.622 -0.715 1.00 0.00 102 PRO A N 6
ATOM 8132 C CA . PRO A 1 111 ? 16.490 -24.764 -1.161 1.00 0.00 102 PRO A CA 6
ATOM 8133 C C . PRO A 1 111 ? 15.579 -25.903 -1.623 1.00 0.00 102 PRO A C 6
ATOM 8134 O O . PRO A 1 111 ? 14.518 -26.128 -1.043 1.00 0.00 102 PRO A O 6
ATOM 8145 N N . SER A 1 112 ? 16.027 -26.593 -2.662 1.00 0.00 103 SER A N 6
ATOM 8146 C CA . SER A 1 112 ? 15.266 -27.703 -3.208 1.00 0.00 103 SER A CA 6
ATOM 8147 C C . SER A 1 112 ? 15.852 -29.030 -2.719 1.00 0.00 103 SER A C 6
ATOM 8148 O O . SER A 1 112 ? 15.160 -29.819 -2.077 1.00 0.00 103 SER A O 6
ATOM 8156 N N . SER A 1 113 ? 17.121 -29.234 -3.040 1.00 0.00 104 SER A N 6
ATOM 8157 C CA . SER A 1 113 ? 17.807 -30.451 -2.642 1.00 0.00 104 SER A CA 6
ATOM 8158 C C . SER A 1 113 ? 16.980 -31.674 -3.044 1.00 0.00 104 SER A C 6
ATOM 8159 O O . SER A 1 113 ? 17.460 -32.804 -2.970 1.00 0.00 104 SER A O 6
ATOM 8167 N N . MET A 1 10 ? -2.122 -19.910 -3.895 1.00 0.00 1 MET A N 7
ATOM 8168 C CA . MET A 1 10 ? -1.749 -18.609 -4.423 1.00 0.00 1 MET A CA 7
ATOM 8169 C C . MET A 1 10 ? -2.853 -18.043 -5.318 1.00 0.00 1 MET A C 7
ATOM 8170 O O . MET A 1 10 ? -3.585 -18.796 -5.958 1.00 0.00 1 MET A O 7
ATOM 8184 N N . GLY A 1 11 ? -2.939 -16.721 -5.335 1.00 0.00 2 GLY A N 7
ATOM 8185 C CA . GLY A 1 11 ? -3.941 -16.046 -6.141 1.00 0.00 2 GLY A CA 7
ATOM 8186 C C . GLY A 1 11 ? -4.010 -16.645 -7.547 1.00 0.00 2 GLY A C 7
ATOM 8187 O O . GLY A 1 11 ? -3.150 -16.373 -8.384 1.00 0.00 2 GLY A O 7
ATOM 8191 N N . LYS A 1 12 ? -5.039 -17.450 -7.763 1.00 0.00 3 LYS A N 7
ATOM 8192 C CA . LYS A 1 12 ? -5.231 -18.091 -9.053 1.00 0.00 3 LYS A CA 7
ATOM 8193 C C . LYS A 1 12 ? -5.237 -17.025 -10.151 1.00 0.00 3 LYS A C 7
ATOM 8194 O O . LYS A 1 12 ? -4.376 -17.028 -11.029 1.00 0.00 3 LYS A O 7
ATOM 8213 N N . GLU A 1 13 ? -6.217 -16.138 -10.064 1.00 0.00 4 GLU A N 7
ATOM 8214 C CA . GLU A 1 13 ? -6.347 -15.068 -11.039 1.00 0.00 4 GLU A CA 7
ATOM 8215 C C . GLU A 1 13 ? -6.979 -13.834 -10.392 1.00 0.00 4 GLU A C 7
ATOM 8216 O O . GLU A 1 13 ? -6.491 -12.718 -10.568 1.00 0.00 4 GLU A O 7
ATOM 8228 N N . SER A 1 14 ? -8.055 -14.076 -9.658 1.00 0.00 5 SER A N 7
ATOM 8229 C CA . SER A 1 14 ? -8.759 -12.998 -8.984 1.00 0.00 5 SER A CA 7
ATOM 8230 C C . SER A 1 14 ? -9.534 -13.548 -7.785 1.00 0.00 5 SER A C 7
ATOM 8231 O O . SER A 1 14 ? -10.706 -13.900 -7.908 1.00 0.00 5 SER A O 7
ATOM 8239 N N . GLY A 1 15 ? -8.848 -13.605 -6.653 1.00 0.00 6 GLY A N 7
ATOM 8240 C CA . GLY A 1 15 ? -9.458 -14.106 -5.433 1.00 0.00 6 GLY A CA 7
ATOM 8241 C C . GLY A 1 15 ? -8.649 -13.686 -4.204 1.00 0.00 6 GLY A C 7
ATOM 8242 O O . GLY A 1 15 ? -7.420 -13.710 -4.227 1.00 0.00 6 GLY A O 7
ATOM 8246 N N . TRP A 1 16 ? -9.373 -13.311 -3.159 1.00 0.00 7 TRP A N 7
ATOM 8247 C CA . TRP A 1 16 ? -8.739 -12.887 -1.923 1.00 0.00 7 TRP A CA 7
ATOM 8248 C C . TRP A 1 16 ? -9.290 -13.751 -0.788 1.00 0.00 7 TRP A C 7
ATOM 8249 O O . TRP A 1 16 ? -8.527 -14.357 -0.037 1.00 0.00 7 TRP A O 7
ATOM 8270 N N . ASP A 1 17 ? -10.612 -13.781 -0.697 1.00 0.00 8 ASP A N 7
ATOM 8271 C CA . ASP A 1 17 ? -11.274 -14.561 0.334 1.00 0.00 8 ASP A CA 7
ATOM 8272 C C . ASP A 1 17 ? -10.686 -14.198 1.699 1.00 0.00 8 ASP A C 7
ATOM 8273 O O . ASP A 1 17 ? -9.693 -14.786 2.127 1.00 0.00 8 ASP A O 7
ATOM 8282 N N . SER A 1 18 ? -11.323 -13.232 2.344 1.00 0.00 9 SER A N 7
ATOM 8283 C CA . SER A 1 18 ? -10.875 -12.784 3.652 1.00 0.00 9 SER A CA 7
ATOM 8284 C C . SER A 1 18 ? -11.779 -11.658 4.157 1.00 0.00 9 SER A C 7
ATOM 8285 O O . SER A 1 18 ? -11.660 -10.517 3.715 1.00 0.00 9 SER A O 7
ATOM 8293 N N . GLY A 1 19 ? -12.662 -12.019 5.076 1.00 0.00 10 GLY A N 7
ATOM 8294 C CA . GLY A 1 19 ? -13.586 -11.054 5.647 1.00 0.00 10 GLY A CA 7
ATOM 8295 C C . GLY A 1 19 ? -12.954 -10.326 6.835 1.00 0.00 10 GLY A C 7
ATOM 8296 O O . GLY A 1 19 ? -12.471 -9.203 6.694 1.00 0.00 10 GLY A O 7
ATOM 8300 N N . ARG A 1 20 ? -12.978 -10.995 7.978 1.00 0.00 11 ARG A N 7
ATOM 8301 C CA . ARG A 1 20 ? -12.413 -10.425 9.190 1.00 0.00 11 ARG A CA 7
ATOM 8302 C C . ARG A 1 20 ? -10.889 -10.566 9.182 1.00 0.00 11 ARG A C 7
ATOM 8303 O O . ARG A 1 20 ? -10.171 -9.582 9.352 1.00 0.00 11 ARG A O 7
ATOM 8324 N N . ALA A 1 21 ? -10.441 -11.797 8.983 1.00 0.00 12 ALA A N 7
ATOM 8325 C CA . ALA A 1 21 ? -9.016 -12.078 8.951 1.00 0.00 12 ALA A CA 7
ATOM 8326 C C . ALA A 1 21 ? -8.301 -10.978 8.165 1.00 0.00 12 ALA A C 7
ATOM 8327 O O . ALA A 1 21 ? -7.214 -10.544 8.546 1.00 0.00 12 ALA A O 7
ATOM 8334 N N . ALA A 1 22 ? -8.939 -10.558 7.083 1.00 0.00 13 ALA A N 7
ATOM 8335 C CA . ALA A 1 22 ? -8.377 -9.516 6.240 1.00 0.00 13 ALA A CA 7
ATOM 8336 C C . ALA A 1 22 ? -7.783 -8.417 7.122 1.00 0.00 13 ALA A C 7
ATOM 8337 O O . ALA A 1 22 ? -6.601 -8.095 7.008 1.00 0.00 13 ALA A O 7
ATOM 8344 N N . VAL A 1 23 ? -8.629 -7.871 7.983 1.00 0.00 14 VAL A N 7
ATOM 8345 C CA . VAL A 1 23 ? -8.203 -6.814 8.885 1.00 0.00 14 VAL A CA 7
ATOM 8346 C C . VAL A 1 23 ? -6.863 -7.198 9.515 1.00 0.00 14 VAL A C 7
ATOM 8347 O O . VAL A 1 23 ? -5.933 -6.394 9.544 1.00 0.00 14 VAL A O 7
ATOM 8360 N N . ALA A 1 24 ? -6.806 -8.428 10.005 1.00 0.00 15 ALA A N 7
ATOM 8361 C CA . ALA A 1 24 ? -5.596 -8.928 10.634 1.00 0.00 15 ALA A CA 7
ATOM 8362 C C . ALA A 1 24 ? -4.417 -8.751 9.674 1.00 0.00 15 ALA A C 7
ATOM 8363 O O . ALA A 1 24 ? -3.348 -8.295 10.076 1.00 0.00 15 ALA A O 7
ATOM 8370 N N . ALA A 1 25 ? -4.653 -9.121 8.424 1.00 0.00 16 ALA A N 7
ATOM 8371 C CA . ALA A 1 25 ? -3.625 -9.009 7.404 1.00 0.00 16 ALA A CA 7
ATOM 8372 C C . ALA A 1 25 ? -3.237 -7.539 7.236 1.00 0.00 16 ALA A C 7
ATOM 8373 O O . ALA A 1 25 ? -2.098 -7.229 6.890 1.00 0.00 16 ALA A O 7
ATOM 8380 N N . VAL A 1 26 ? -4.207 -6.672 7.488 1.00 0.00 17 VAL A N 7
ATOM 8381 C CA . VAL A 1 26 ? -3.981 -5.241 7.369 1.00 0.00 17 VAL A CA 7
ATOM 8382 C C . VAL A 1 26 ? -3.278 -4.734 8.630 1.00 0.00 17 VAL A C 7
ATOM 8383 O O . VAL A 1 26 ? -2.657 -3.672 8.614 1.00 0.00 17 VAL A O 7
ATOM 8396 N N . VAL A 1 27 ? -3.400 -5.516 9.692 1.00 0.00 18 VAL A N 7
ATOM 8397 C CA . VAL A 1 27 ? -2.784 -5.159 10.959 1.00 0.00 18 VAL A CA 7
ATOM 8398 C C . VAL A 1 27 ? -1.275 -5.400 10.873 1.00 0.00 18 VAL A C 7
ATOM 8399 O O . VAL A 1 27 ? -0.484 -4.479 11.068 1.00 0.00 18 VAL A O 7
ATOM 8412 N N . GLY A 1 28 ? -0.922 -6.644 10.582 1.00 0.00 19 GLY A N 7
ATOM 8413 C CA . GLY A 1 28 ? 0.477 -7.017 10.468 1.00 0.00 19 GLY A CA 7
ATOM 8414 C C . GLY A 1 28 ? 1.234 -6.041 9.566 1.00 0.00 19 GLY A C 7
ATOM 8415 O O . GLY A 1 28 ? 1.004 -6.000 8.358 1.00 0.00 19 GLY A O 7
ATOM 8419 N N . GLY A 1 29 ? 2.121 -5.278 10.187 1.00 0.00 20 GLY A N 7
ATOM 8420 C CA . GLY A 1 29 ? 2.913 -4.304 9.454 1.00 0.00 20 GLY A CA 7
ATOM 8421 C C . GLY A 1 29 ? 2.515 -2.876 9.834 1.00 0.00 20 GLY A C 7
ATOM 8422 O O . GLY A 1 29 ? 2.709 -1.945 9.054 1.00 0.00 20 GLY A O 7
ATOM 8426 N N . VAL A 1 30 ? 1.966 -2.748 11.033 1.00 0.00 21 VAL A N 7
ATOM 8427 C CA . VAL A 1 30 ? 1.539 -1.450 11.526 1.00 0.00 21 VAL A CA 7
ATOM 8428 C C . VAL A 1 30 ? 2.645 -0.424 11.271 1.00 0.00 21 VAL A C 7
ATOM 8429 O O . VAL A 1 30 ? 2.391 0.642 10.711 1.00 0.00 21 VAL A O 7
ATOM 8442 N N . VAL A 1 31 ? 3.848 -0.781 11.695 1.00 0.00 22 VAL A N 7
ATOM 8443 C CA . VAL A 1 31 ? 4.994 0.096 11.519 1.00 0.00 22 VAL A CA 7
ATOM 8444 C C . VAL A 1 31 ? 5.065 0.550 10.060 1.00 0.00 22 VAL A C 7
ATOM 8445 O O . VAL A 1 31 ? 5.184 1.742 9.782 1.00 0.00 22 VAL A O 7
ATOM 8458 N N . ALA A 1 32 ? 4.988 -0.425 9.166 1.00 0.00 23 ALA A N 7
ATOM 8459 C CA . ALA A 1 32 ? 5.042 -0.141 7.742 1.00 0.00 23 ALA A CA 7
ATOM 8460 C C . ALA A 1 32 ? 3.935 0.852 7.382 1.00 0.00 23 ALA A C 7
ATOM 8461 O O . ALA A 1 32 ? 4.114 1.694 6.503 1.00 0.00 23 ALA A O 7
ATOM 8468 N N . VAL A 1 33 ? 2.817 0.722 8.080 1.00 0.00 24 VAL A N 7
ATOM 8469 C CA . VAL A 1 33 ? 1.681 1.597 7.845 1.00 0.00 24 VAL A CA 7
ATOM 8470 C C . VAL A 1 33 ? 2.008 2.999 8.366 1.00 0.00 24 VAL A C 7
ATOM 8471 O O . VAL A 1 33 ? 1.508 3.992 7.840 1.00 0.00 24 VAL A O 7
ATOM 8484 N N . GLY A 1 34 ? 2.844 3.034 9.393 1.00 0.00 25 GLY A N 7
ATOM 8485 C CA . GLY A 1 34 ? 3.243 4.297 9.990 1.00 0.00 25 GLY A CA 7
ATOM 8486 C C . GLY A 1 34 ? 4.148 5.089 9.045 1.00 0.00 25 GLY A C 7
ATOM 8487 O O . GLY A 1 34 ? 3.857 6.239 8.719 1.00 0.00 25 GLY A O 7
ATOM 8491 N N . THR A 1 35 ? 5.227 4.442 8.630 1.00 0.00 26 THR A N 7
ATOM 8492 C CA . THR A 1 35 ? 6.177 5.072 7.729 1.00 0.00 26 THR A CA 7
ATOM 8493 C C . THR A 1 35 ? 5.491 5.460 6.418 1.00 0.00 26 THR A C 7
ATOM 8494 O O . THR A 1 35 ? 5.654 6.580 5.935 1.00 0.00 26 THR A O 7
ATOM 8505 N N . VAL A 1 36 ? 4.737 4.514 5.878 1.00 0.00 27 VAL A N 7
ATOM 8506 C CA . VAL A 1 36 ? 4.025 4.743 4.633 1.00 0.00 27 VAL A CA 7
ATOM 8507 C C . VAL A 1 36 ? 3.141 5.983 4.776 1.00 0.00 27 VAL A C 7
ATOM 8508 O O . VAL A 1 36 ? 3.288 6.944 4.022 1.00 0.00 27 VAL A O 7
ATOM 8521 N N . LEU A 1 37 ? 2.244 5.922 5.749 1.00 0.00 28 LEU A N 7
ATOM 8522 C CA . LEU A 1 37 ? 1.336 7.029 6.000 1.00 0.00 28 LEU A CA 7
ATOM 8523 C C . LEU A 1 37 ? 2.139 8.328 6.101 1.00 0.00 28 LEU A C 7
ATOM 8524 O O . LEU A 1 37 ? 1.958 9.238 5.294 1.00 0.00 28 LEU A O 7
ATOM 8540 N N . VAL A 1 38 ? 3.009 8.372 7.100 1.00 0.00 29 VAL A N 7
ATOM 8541 C CA . VAL A 1 38 ? 3.840 9.544 7.317 1.00 0.00 29 VAL A CA 7
ATOM 8542 C C . VAL A 1 38 ? 4.360 10.052 5.970 1.00 0.00 29 VAL A C 7
ATOM 8543 O O . VAL A 1 38 ? 4.477 11.258 5.761 1.00 0.00 29 VAL A O 7
ATOM 8556 N N . ALA A 1 39 ? 4.657 9.106 5.092 1.00 0.00 30 ALA A N 7
ATOM 8557 C CA . ALA A 1 39 ? 5.162 9.442 3.771 1.00 0.00 30 ALA A CA 7
ATOM 8558 C C . ALA A 1 39 ? 4.095 10.230 3.008 1.00 0.00 30 ALA A C 7
ATOM 8559 O O . ALA A 1 39 ? 4.350 11.343 2.550 1.00 0.00 30 ALA A O 7
ATOM 8566 N N . LEU A 1 40 ? 2.923 9.622 2.895 1.00 0.00 31 LEU A N 7
ATOM 8567 C CA . LEU A 1 40 ? 1.817 10.253 2.196 1.00 0.00 31 LEU A CA 7
ATOM 8568 C C . LEU A 1 40 ? 1.441 11.551 2.912 1.00 0.00 31 LEU A C 7
ATOM 8569 O O . LEU A 1 40 ? 1.670 12.641 2.390 1.00 0.00 31 LEU A O 7
ATOM 8585 N N . SER A 1 41 ? 0.869 11.392 4.096 1.00 0.00 32 SER A N 7
ATOM 8586 C CA . SER A 1 41 ? 0.458 12.538 4.889 1.00 0.00 32 SER A CA 7
ATOM 8587 C C . SER A 1 41 ? 1.546 13.614 4.856 1.00 0.00 32 SER A C 7
ATOM 8588 O O . SER A 1 41 ? 1.339 14.693 4.303 1.00 0.00 32 SER A O 7
ATOM 8596 N N . ALA A 1 42 ? 2.680 13.283 5.456 1.00 0.00 33 ALA A N 7
ATOM 8597 C CA . ALA A 1 42 ? 3.800 14.207 5.502 1.00 0.00 33 ALA A CA 7
ATOM 8598 C C . ALA A 1 42 ? 4.469 14.260 4.127 1.00 0.00 33 ALA A C 7
ATOM 8599 O O . ALA A 1 42 ? 3.944 13.716 3.157 1.00 0.00 33 ALA A O 7
ATOM 8606 N N . MET A 1 43 ? 5.617 14.920 4.088 1.00 0.00 34 MET A N 7
ATOM 8607 C CA . MET A 1 43 ? 6.363 15.051 2.849 1.00 0.00 34 MET A CA 7
ATOM 8608 C C . MET A 1 43 ? 7.678 15.799 3.077 1.00 0.00 34 MET A C 7
ATOM 8609 O O . MET A 1 43 ? 8.710 15.431 2.517 1.00 0.00 34 MET A O 7
ATOM 8623 N N . GLY A 1 44 ? 7.599 16.834 3.899 1.00 0.00 35 GLY A N 7
ATOM 8624 C CA . GLY A 1 44 ? 8.770 17.636 4.208 1.00 0.00 35 GLY A CA 7
ATOM 8625 C C . GLY A 1 44 ? 8.783 18.043 5.684 1.00 0.00 35 GLY A C 7
ATOM 8626 O O . GLY A 1 44 ? 9.591 17.539 6.463 1.00 0.00 35 GLY A O 7
ATOM 8630 N N . PHE A 1 45 ? 7.878 18.950 6.022 1.00 0.00 36 PHE A N 7
ATOM 8631 C CA . PHE A 1 45 ? 7.775 19.429 7.390 1.00 0.00 36 PHE A CA 7
ATOM 8632 C C . PHE A 1 45 ? 6.436 20.130 7.625 1.00 0.00 36 PHE A C 7
ATOM 8633 O O . PHE A 1 45 ? 6.375 21.145 8.317 1.00 0.00 36 PHE A O 7
ATOM 8650 N N . THR A 1 46 ? 5.394 19.559 7.037 1.00 0.00 37 THR A N 7
ATOM 8651 C CA . THR A 1 46 ? 4.059 20.116 7.175 1.00 0.00 37 THR A CA 7
ATOM 8652 C C . THR A 1 46 ? 3.051 19.011 7.493 1.00 0.00 37 THR A C 7
ATOM 8653 O O . THR A 1 46 ? 2.935 18.038 6.750 1.00 0.00 37 THR A O 7
ATOM 8664 N N . SER A 1 47 ? 2.346 19.198 8.600 1.00 0.00 38 SER A N 7
ATOM 8665 C CA . SER A 1 47 ? 1.351 18.229 9.026 1.00 0.00 38 SER A CA 7
ATOM 8666 C C . SER A 1 47 ? 0.933 18.510 10.471 1.00 0.00 38 SER A C 7
ATOM 8667 O O . SER A 1 47 ? -0.211 18.260 10.849 1.00 0.00 38 SER A O 7
ATOM 8675 N N . VAL A 1 48 ? 1.882 19.025 11.239 1.00 0.00 39 VAL A N 7
ATOM 8676 C CA . VAL A 1 48 ? 1.626 19.342 12.633 1.00 0.00 39 VAL A CA 7
ATOM 8677 C C . VAL A 1 48 ? 0.619 20.492 12.714 1.00 0.00 39 VAL A C 7
ATOM 8678 O O . VAL A 1 48 ? -0.585 20.261 12.818 1.00 0.00 39 VAL A O 7
ATOM 8691 N N . GLY A 1 49 ? 1.149 21.705 12.663 1.00 0.00 40 GLY A N 7
ATOM 8692 C CA . GLY A 1 49 ? 0.312 22.891 12.729 1.00 0.00 40 GLY A CA 7
ATOM 8693 C C . GLY A 1 49 ? -0.975 22.699 11.924 1.00 0.00 40 GLY A C 7
ATOM 8694 O O . GLY A 1 49 ? -2.070 22.928 12.434 1.00 0.00 40 GLY A O 7
ATOM 8698 N N . ILE A 1 50 ? -0.799 22.281 10.679 1.00 0.00 41 ILE A N 7
ATOM 8699 C CA . ILE A 1 50 ? -1.933 22.056 9.798 1.00 0.00 41 ILE A CA 7
ATOM 8700 C C . ILE A 1 50 ? -2.958 21.172 10.510 1.00 0.00 41 ILE A C 7
ATOM 8701 O O . ILE A 1 50 ? -4.142 21.503 10.557 1.00 0.00 41 ILE A O 7
ATOM 8717 N N . ALA A 1 51 ? -2.467 20.065 11.046 1.00 0.00 42 ALA A N 7
ATOM 8718 C CA . ALA A 1 51 ? -3.326 19.131 11.754 1.00 0.00 42 ALA A CA 7
ATOM 8719 C C . ALA A 1 51 ? -4.029 19.859 12.901 1.00 0.00 42 ALA A C 7
ATOM 8720 O O . ALA A 1 51 ? -5.170 19.543 13.235 1.00 0.00 42 ALA A O 7
ATOM 8727 N N . ALA A 1 52 ? -3.320 20.821 13.472 1.00 0.00 43 ALA A N 7
ATOM 8728 C CA . ALA A 1 52 ? -3.861 21.597 14.574 1.00 0.00 43 ALA A CA 7
ATOM 8729 C C . ALA A 1 52 ? -4.979 22.504 14.053 1.00 0.00 43 ALA A C 7
ATOM 8730 O O . ALA A 1 52 ? -5.926 22.805 14.778 1.00 0.00 43 ALA A O 7
ATOM 8737 N N . SER A 1 53 ? -4.831 22.912 12.802 1.00 0.00 44 SER A N 7
ATOM 8738 C CA . SER A 1 53 ? -5.816 23.777 12.176 1.00 0.00 44 SER A CA 7
ATOM 8739 C C . SER A 1 53 ? -7.078 22.979 11.842 1.00 0.00 44 SER A C 7
ATOM 8740 O O . SER A 1 53 ? -8.192 23.468 12.022 1.00 0.00 44 SER A O 7
ATOM 8748 N N . SER A 1 54 ? -6.861 21.763 11.363 1.00 0.00 45 SER A N 7
ATOM 8749 C CA . SER A 1 54 ? -7.966 20.892 11.002 1.00 0.00 45 SER A CA 7
ATOM 8750 C C . SER A 1 54 ? -8.805 20.571 12.241 1.00 0.00 45 SER A C 7
ATOM 8751 O O . SER A 1 54 ? -10.009 20.820 12.263 1.00 0.00 45 SER A O 7
ATOM 8759 N N . ILE A 1 55 ? -8.134 20.022 13.244 1.00 0.00 46 ILE A N 7
ATOM 8760 C CA . ILE A 1 55 ? -8.802 19.663 14.483 1.00 0.00 46 ILE A CA 7
ATOM 8761 C C . ILE A 1 55 ? -9.464 20.908 15.079 1.00 0.00 46 ILE A C 7
ATOM 8762 O O . ILE A 1 55 ? -10.614 20.856 15.513 1.00 0.00 46 ILE A O 7
ATOM 8778 N N . ALA A 1 56 ? -8.709 21.997 15.081 1.00 0.00 47 ALA A N 7
ATOM 8779 C CA . ALA A 1 56 ? -9.208 23.252 15.616 1.00 0.00 47 ALA A CA 7
ATOM 8780 C C . ALA A 1 56 ? -10.443 23.684 14.824 1.00 0.00 47 ALA A C 7
ATOM 8781 O O . ALA A 1 56 ? -11.339 24.330 15.367 1.00 0.00 47 ALA A O 7
ATOM 8788 N N . ALA A 1 57 ? -10.452 23.311 13.553 1.00 0.00 48 ALA A N 7
ATOM 8789 C CA . ALA A 1 57 ? -11.563 23.652 12.680 1.00 0.00 48 ALA A CA 7
ATOM 8790 C C . ALA A 1 57 ? -12.803 22.867 13.110 1.00 0.00 48 ALA A C 7
ATOM 8791 O O . ALA A 1 57 ? -13.790 23.453 13.554 1.00 0.00 48 ALA A O 7
ATOM 8798 N N . LYS A 1 58 ? -12.713 21.554 12.965 1.00 0.00 49 LYS A N 7
ATOM 8799 C CA . LYS A 1 58 ? -13.816 20.682 13.333 1.00 0.00 49 LYS A CA 7
ATOM 8800 C C . LYS A 1 58 ? -15.064 21.086 12.545 1.00 0.00 49 LYS A C 7
ATOM 8801 O O . LYS A 1 58 ? -16.016 21.618 13.114 1.00 0.00 49 LYS A O 7
ATOM 8820 N N . MET A 1 59 ? -15.019 20.819 11.249 1.00 0.00 50 MET A N 7
ATOM 8821 C CA . MET A 1 59 ? -16.134 21.148 10.377 1.00 0.00 50 MET A CA 7
ATOM 8822 C C . MET A 1 59 ? -15.826 20.773 8.926 1.00 0.00 50 MET A C 7
ATOM 8823 O O . MET A 1 59 ? -16.506 19.932 8.341 1.00 0.00 50 MET A O 7
ATOM 8837 N N . MET A 1 60 ? -14.799 21.415 8.388 1.00 0.00 51 MET A N 7
ATOM 8838 C CA . MET A 1 60 ? -14.392 21.159 7.017 1.00 0.00 51 MET A CA 7
ATOM 8839 C C . MET A 1 60 ? -15.534 21.455 6.042 1.00 0.00 51 MET A C 7
ATOM 8840 O O . MET A 1 60 ? -16.223 20.541 5.592 1.00 0.00 51 MET A O 7
ATOM 8854 N N . SER A 1 61 ? -15.698 22.736 5.745 1.00 0.00 52 SER A N 7
ATOM 8855 C CA . SER A 1 61 ? -16.744 23.164 4.831 1.00 0.00 52 SER A CA 7
ATOM 8856 C C . SER A 1 61 ? -16.202 23.213 3.401 1.00 0.00 52 SER A C 7
ATOM 8857 O O . SER A 1 61 ? -15.532 24.172 3.021 1.00 0.00 52 SER A O 7
ATOM 8865 N N . THR A 1 62 ? -16.513 22.168 2.649 1.00 0.00 53 THR A N 7
ATOM 8866 C CA . THR A 1 62 ? -16.065 22.080 1.269 1.00 0.00 53 THR A CA 7
ATOM 8867 C C . THR A 1 62 ? -17.098 21.336 0.420 1.00 0.00 53 THR A C 7
ATOM 8868 O O . THR A 1 62 ? -17.626 20.307 0.839 1.00 0.00 53 THR A O 7
ATOM 8879 N N . ALA A 1 63 ? -17.354 21.884 -0.759 1.00 0.00 54 ALA A N 7
ATOM 8880 C CA . ALA A 1 63 ? -18.314 21.285 -1.670 1.00 0.00 54 ALA A CA 7
ATOM 8881 C C . ALA A 1 63 ? -17.636 20.154 -2.446 1.00 0.00 54 ALA A C 7
ATOM 8882 O O . ALA A 1 63 ? -18.048 18.999 -2.353 1.00 0.00 54 ALA A O 7
ATOM 8889 N N . ALA A 1 64 ? -16.608 20.526 -3.195 1.00 0.00 55 ALA A N 7
ATOM 8890 C CA . ALA A 1 64 ? -15.869 19.557 -3.986 1.00 0.00 55 ALA A CA 7
ATOM 8891 C C . ALA A 1 64 ? -16.703 19.160 -5.207 1.00 0.00 55 ALA A C 7
ATOM 8892 O O . ALA A 1 64 ? -17.806 19.668 -5.401 1.00 0.00 55 ALA A O 7
ATOM 8899 N N . ILE A 1 65 ? -16.143 18.256 -5.997 1.00 0.00 56 ILE A N 7
ATOM 8900 C CA . ILE A 1 65 ? -16.820 17.785 -7.193 1.00 0.00 56 ILE A CA 7
ATOM 8901 C C . ILE A 1 65 ? -17.085 16.284 -7.066 1.00 0.00 56 ILE A C 7
ATOM 8902 O O . ILE A 1 65 ? -18.157 15.805 -7.435 1.00 0.00 56 ILE A O 7
ATOM 8918 N N . ALA A 1 66 ? -16.091 15.582 -6.543 1.00 0.00 57 ALA A N 7
ATOM 8919 C CA . ALA A 1 66 ? -16.203 14.145 -6.363 1.00 0.00 57 ALA A CA 7
ATOM 8920 C C . ALA A 1 66 ? -15.187 13.686 -5.315 1.00 0.00 57 ALA A C 7
ATOM 8921 O O . ALA A 1 66 ? -14.448 12.728 -5.539 1.00 0.00 57 ALA A O 7
ATOM 8928 N N . ASN A 1 67 ? -15.182 14.391 -4.193 1.00 0.00 58 ASN A N 7
ATOM 8929 C CA . ASN A 1 67 ? -14.269 14.067 -3.110 1.00 0.00 58 ASN A CA 7
ATOM 8930 C C . ASN A 1 67 ? -14.331 15.169 -2.050 1.00 0.00 58 ASN A C 7
ATOM 8931 O O . ASN A 1 67 ? -13.616 16.166 -2.143 1.00 0.00 58 ASN A O 7
ATOM 8942 N N . GLY A 1 68 ? -15.193 14.953 -1.067 1.00 0.00 59 GLY A N 7
ATOM 8943 C CA . GLY A 1 68 ? -15.357 15.915 0.009 1.00 0.00 59 GLY A CA 7
ATOM 8944 C C . GLY A 1 68 ? -14.228 15.790 1.034 1.00 0.00 59 GLY A C 7
ATOM 8945 O O . GLY A 1 68 ? -13.224 16.495 0.946 1.00 0.00 59 GLY A O 7
ATOM 8949 N N . GLY A 1 69 ? -14.431 14.888 1.983 1.00 0.00 60 GLY A N 7
ATOM 8950 C CA . GLY A 1 69 ? -13.443 14.662 3.024 1.00 0.00 60 GLY A CA 7
ATOM 8951 C C . GLY A 1 69 ? -13.067 13.181 3.111 1.00 0.00 60 GLY A C 7
ATOM 8952 O O . GLY A 1 69 ? -12.441 12.641 2.200 1.00 0.00 60 GLY A O 7
ATOM 8956 N N . GLY A 1 70 ? -13.466 12.566 4.215 1.00 0.00 61 GLY A N 7
ATOM 8957 C CA . GLY A 1 70 ? -13.179 11.159 4.432 1.00 0.00 61 GLY A CA 7
ATOM 8958 C C . GLY A 1 70 ? -13.901 10.287 3.403 1.00 0.00 61 GLY A C 7
ATOM 8959 O O . GLY A 1 70 ? -15.009 10.609 2.978 1.00 0.00 61 GLY A O 7
ATOM 8963 N N . VAL A 1 71 ? -13.242 9.198 3.031 1.00 0.00 62 VAL A N 7
ATOM 8964 C CA . VAL A 1 71 ? -13.807 8.277 2.059 1.00 0.00 62 VAL A CA 7
ATOM 8965 C C . VAL A 1 71 ? -13.941 8.986 0.710 1.00 0.00 62 VAL A C 7
ATOM 8966 O O . VAL A 1 71 ? -14.509 10.074 0.630 1.00 0.00 62 VAL A O 7
ATOM 8979 N N . ALA A 1 72 ? -13.409 8.340 -0.317 1.00 0.00 63 ALA A N 7
ATOM 8980 C CA . ALA A 1 72 ? -13.462 8.894 -1.659 1.00 0.00 63 ALA A CA 7
ATOM 8981 C C . ALA A 1 72 ? -12.697 10.219 -1.690 1.00 0.00 63 ALA A C 7
ATOM 8982 O O . ALA A 1 72 ? -13.258 11.271 -1.390 1.00 0.00 63 ALA A O 7
ATOM 8989 N N . ALA A 1 73 ? -11.427 10.123 -2.056 1.00 0.00 64 ALA A N 7
ATOM 8990 C CA . ALA A 1 73 ? -10.578 11.300 -2.129 1.00 0.00 64 ALA A CA 7
ATOM 8991 C C . ALA A 1 73 ? -10.414 11.714 -3.593 1.00 0.00 64 ALA A C 7
ATOM 8992 O O . ALA A 1 73 ? -11.210 11.323 -4.446 1.00 0.00 64 ALA A O 7
ATOM 8999 N N . GLY A 1 74 ? -9.375 12.499 -3.840 1.00 0.00 65 GLY A N 7
ATOM 9000 C CA . GLY A 1 74 ? -9.096 12.970 -5.186 1.00 0.00 65 GLY A CA 7
ATOM 9001 C C . GLY A 1 74 ? -7.653 12.658 -5.588 1.00 0.00 65 GLY A C 7
ATOM 9002 O O . GLY A 1 74 ? -7.353 11.548 -6.024 1.00 0.00 65 GLY A O 7
ATOM 9006 N N . SER A 1 75 ? -6.798 13.657 -5.426 1.00 0.00 66 SER A N 7
ATOM 9007 C CA . SER A 1 75 ? -5.394 13.503 -5.766 1.00 0.00 66 SER A CA 7
ATOM 9008 C C . SER A 1 75 ? -4.853 12.199 -5.176 1.00 0.00 66 SER A C 7
ATOM 9009 O O . SER A 1 75 ? -4.192 11.427 -5.870 1.00 0.00 66 SER A O 7
ATOM 9017 N N . LEU A 1 76 ? -5.152 11.995 -3.902 1.00 0.00 67 LEU A N 7
ATOM 9018 C CA . LEU A 1 76 ? -4.703 10.798 -3.211 1.00 0.00 67 LEU A CA 7
ATOM 9019 C C . LEU A 1 76 ? -4.908 9.583 -4.118 1.00 0.00 67 LEU A C 7
ATOM 9020 O O . LEU A 1 76 ? -4.031 8.728 -4.224 1.00 0.00 67 LEU A O 7
ATOM 9036 N N . VAL A 1 77 ? -6.073 9.546 -4.750 1.00 0.00 68 VAL A N 7
ATOM 9037 C CA . VAL A 1 77 ? -6.404 8.450 -5.645 1.00 0.00 68 VAL A CA 7
ATOM 9038 C C . VAL A 1 77 ? -5.201 8.147 -6.540 1.00 0.00 68 VAL A C 7
ATOM 9039 O O . VAL A 1 77 ? -4.749 7.005 -6.612 1.00 0.00 68 VAL A O 7
ATOM 9052 N N . ALA A 1 78 ? -4.716 9.189 -7.199 1.00 0.00 69 ALA A N 7
ATOM 9053 C CA . ALA A 1 78 ? -3.574 9.048 -8.086 1.00 0.00 69 ALA A CA 7
ATOM 9054 C C . ALA A 1 78 ? -2.431 8.362 -7.334 1.00 0.00 69 ALA A C 7
ATOM 9055 O O . ALA A 1 78 ? -1.778 7.469 -7.871 1.00 0.00 69 ALA A O 7
ATOM 9062 N N . ILE A 1 79 ? -2.225 8.806 -6.103 1.00 0.00 70 ILE A N 7
ATOM 9063 C CA . ILE A 1 79 ? -1.172 8.247 -5.272 1.00 0.00 70 ILE A CA 7
ATOM 9064 C C . ILE A 1 79 ? -1.432 6.753 -5.065 1.00 0.00 70 ILE A C 7
ATOM 9065 O O . ILE A 1 79 ? -0.543 5.930 -5.278 1.00 0.00 70 ILE A O 7
ATOM 9081 N N . LEU A 1 80 ? -2.653 6.449 -4.653 1.00 0.00 71 LEU A N 7
ATOM 9082 C CA . LEU A 1 80 ? -3.041 5.069 -4.415 1.00 0.00 71 LEU A CA 7
ATOM 9083 C C . LEU A 1 80 ? -2.814 4.253 -5.689 1.00 0.00 71 LEU A C 7
ATOM 9084 O O . LEU A 1 80 ? -2.435 3.084 -5.622 1.00 0.00 71 LEU A O 7
ATOM 9100 N N . GLN A 1 81 ? -3.054 4.901 -6.819 1.00 0.00 72 GLN A N 7
ATOM 9101 C CA . GLN A 1 81 ? -2.880 4.250 -8.106 1.00 0.00 72 GLN A CA 7
ATOM 9102 C C . GLN A 1 81 ? -1.428 3.800 -8.282 1.00 0.00 72 GLN A C 7
ATOM 9103 O O . GLN A 1 81 ? -1.156 2.608 -8.419 1.00 0.00 72 GLN A O 7
ATOM 9117 N N . SER A 1 82 ? -0.534 4.778 -8.272 1.00 0.00 73 SER A N 7
ATOM 9118 C CA . SER A 1 82 ? 0.883 4.497 -8.429 1.00 0.00 73 SER A CA 7
ATOM 9119 C C . SER A 1 82 ? 1.397 3.712 -7.221 1.00 0.00 73 SER A C 7
ATOM 9120 O O . SER A 1 82 ? 1.700 2.525 -7.330 1.00 0.00 73 SER A O 7
ATOM 9128 N N . VAL A 1 83 ? 1.481 4.407 -6.096 1.00 0.00 74 VAL A N 7
ATOM 9129 C CA . VAL A 1 83 ? 1.954 3.789 -4.868 1.00 0.00 74 VAL A CA 7
ATOM 9130 C C . VAL A 1 83 ? 1.382 2.374 -4.761 1.00 0.00 74 VAL A C 7
ATOM 9131 O O . VAL A 1 83 ? 2.073 1.453 -4.328 1.00 0.00 74 VAL A O 7
ATOM 9144 N N . GLY A 1 84 ? 0.127 2.245 -5.164 1.00 0.00 75 GLY A N 7
ATOM 9145 C CA . GLY A 1 84 ? -0.546 0.958 -5.119 1.00 0.00 75 GLY A CA 7
ATOM 9146 C C . GLY A 1 84 ? 0.175 -0.068 -5.996 1.00 0.00 75 GLY A C 7
ATOM 9147 O O . GLY A 1 84 ? 0.590 -1.120 -5.513 1.00 0.00 75 GLY A O 7
ATOM 9151 N N . ALA A 1 85 ? 0.302 0.275 -7.269 1.00 0.00 76 ALA A N 7
ATOM 9152 C CA . ALA A 1 85 ? 0.966 -0.603 -8.218 1.00 0.00 76 ALA A CA 7
ATOM 9153 C C . ALA A 1 85 ? 2.458 -0.670 -7.887 1.00 0.00 76 ALA A C 7
ATOM 9154 O O . ALA A 1 85 ? 2.947 -1.695 -7.413 1.00 0.00 76 ALA A O 7
ATOM 9161 N N . ALA A 1 86 ? 3.140 0.435 -8.149 1.00 0.00 77 ALA A N 7
ATOM 9162 C CA . ALA A 1 86 ? 4.567 0.514 -7.884 1.00 0.00 77 ALA A CA 7
ATOM 9163 C C . ALA A 1 86 ? 4.874 -0.180 -6.556 1.00 0.00 77 ALA A C 7
ATOM 9164 O O . ALA A 1 86 ? 5.801 -0.985 -6.473 1.00 0.00 77 ALA A O 7
ATOM 9171 N N . GLY A 1 87 ? 4.079 0.156 -5.551 1.00 0.00 78 GLY A N 7
ATOM 9172 C CA . GLY A 1 87 ? 4.255 -0.426 -4.231 1.00 0.00 78 GLY A CA 7
ATOM 9173 C C . GLY A 1 87 ? 4.163 -1.952 -4.288 1.00 0.00 78 GLY A C 7
ATOM 9174 O O . GLY A 1 87 ? 5.158 -2.645 -4.083 1.00 0.00 78 GLY A O 7
ATOM 9178 N N . LEU A 1 88 ? 2.959 -2.430 -4.567 1.00 0.00 79 LEU A N 7
ATOM 9179 C CA . LEU A 1 88 ? 2.724 -3.861 -4.653 1.00 0.00 79 LEU A CA 7
ATOM 9180 C C . LEU A 1 88 ? 3.879 -4.519 -5.409 1.00 0.00 79 LEU A C 7
ATOM 9181 O O . LEU A 1 88 ? 4.249 -5.655 -5.118 1.00 0.00 79 LEU A O 7
ATOM 9197 N N . SER A 1 89 ? 4.417 -3.777 -6.366 1.00 0.00 80 SER A N 7
ATOM 9198 C CA . SER A 1 89 ? 5.523 -4.274 -7.167 1.00 0.00 80 SER A CA 7
ATOM 9199 C C . SER A 1 89 ? 6.740 -4.531 -6.276 1.00 0.00 80 SER A C 7
ATOM 9200 O O . SER A 1 89 ? 7.103 -5.680 -6.032 1.00 0.00 80 SER A O 7
ATOM 9208 N N . VAL A 1 90 ? 7.336 -3.441 -5.814 1.00 0.00 81 VAL A N 7
ATOM 9209 C CA . VAL A 1 90 ? 8.504 -3.535 -4.955 1.00 0.00 81 VAL A CA 7
ATOM 9210 C C . VAL A 1 90 ? 8.210 -4.498 -3.804 1.00 0.00 81 VAL A C 7
ATOM 9211 O O . VAL A 1 90 ? 9.120 -5.132 -3.272 1.00 0.00 81 VAL A O 7
ATOM 9224 N N . THR A 1 91 ? 6.935 -4.579 -3.453 1.00 0.00 82 THR A N 7
ATOM 9225 C CA . THR A 1 91 ? 6.509 -5.454 -2.374 1.00 0.00 82 THR A CA 7
ATOM 9226 C C . THR A 1 91 ? 6.791 -6.915 -2.731 1.00 0.00 82 THR A C 7
ATOM 9227 O O . THR A 1 91 ? 7.803 -7.476 -2.314 1.00 0.00 82 THR A O 7
ATOM 9238 N N . SER A 1 92 ? 5.876 -7.490 -3.498 1.00 0.00 83 SER A N 7
ATOM 9239 C CA . SER A 1 92 ? 6.013 -8.875 -3.915 1.00 0.00 83 SER A CA 7
ATOM 9240 C C . SER A 1 92 ? 7.433 -9.130 -4.426 1.00 0.00 83 SER A C 7
ATOM 9241 O O . SER A 1 92 ? 8.032 -10.159 -4.116 1.00 0.00 83 SER A O 7
ATOM 9249 N N . LYS A 1 93 ? 7.930 -8.176 -5.199 1.00 0.00 84 LYS A N 7
ATOM 9250 C CA . LYS A 1 93 ? 9.268 -8.284 -5.755 1.00 0.00 84 LYS A CA 7
ATOM 9251 C C . LYS A 1 93 ? 10.250 -8.653 -4.641 1.00 0.00 84 LYS A C 7
ATOM 9252 O O . LYS A 1 93 ? 10.997 -9.623 -4.763 1.00 0.00 84 LYS A O 7
ATOM 9271 N N . VAL A 1 94 ? 10.217 -7.860 -3.581 1.00 0.00 85 VAL A N 7
ATOM 9272 C CA . VAL A 1 94 ? 11.095 -8.090 -2.446 1.00 0.00 85 VAL A CA 7
ATOM 9273 C C . VAL A 1 94 ? 10.738 -9.428 -1.794 1.00 0.00 85 VAL A C 7
ATOM 9274 O O . VAL A 1 94 ? 11.595 -10.081 -1.200 1.00 0.00 85 VAL A O 7
ATOM 9287 N N . ILE A 1 95 ? 9.473 -9.796 -1.928 1.00 0.00 86 ILE A N 7
ATOM 9288 C CA . ILE A 1 95 ? 8.992 -11.043 -1.359 1.00 0.00 86 ILE A CA 7
ATOM 9289 C C . ILE A 1 95 ? 9.574 -12.217 -2.150 1.00 0.00 86 ILE A C 7
ATOM 9290 O O . ILE A 1 95 ? 10.390 -12.976 -1.630 1.00 0.00 86 ILE A O 7
ATOM 9306 N N . GLY A 1 96 ? 9.131 -12.328 -3.394 1.00 0.00 87 GLY A N 7
ATOM 9307 C CA . GLY A 1 96 ? 9.598 -13.396 -4.262 1.00 0.00 87 GLY A CA 7
ATOM 9308 C C . GLY A 1 96 ? 8.439 -14.004 -5.055 1.00 0.00 87 GLY A C 7
ATOM 9309 O O . GLY A 1 96 ? 7.683 -14.820 -4.530 1.00 0.00 87 GLY A O 7
ATOM 9313 N N . GLY A 1 97 ? 8.336 -13.583 -6.307 1.00 0.00 88 GLY A N 7
ATOM 9314 C CA . GLY A 1 97 ? 7.283 -14.075 -7.178 1.00 0.00 88 GLY A CA 7
ATOM 9315 C C . GLY A 1 97 ? 5.913 -13.570 -6.721 1.00 0.00 88 GLY A C 7
ATOM 9316 O O . GLY A 1 97 ? 5.410 -12.574 -7.238 1.00 0.00 88 GLY A O 7
ATOM 9320 N N . PHE A 1 98 ? 5.347 -14.281 -5.756 1.00 0.00 89 PHE A N 7
ATOM 9321 C CA . PHE A 1 98 ? 4.045 -13.917 -5.224 1.00 0.00 89 PHE A CA 7
ATOM 9322 C C . PHE A 1 98 ? 3.643 -14.845 -4.076 1.00 0.00 89 PHE A C 7
ATOM 9323 O O . PHE A 1 98 ? 3.220 -14.382 -3.018 1.00 0.00 89 PHE A O 7
ATOM 9340 N N . ALA A 1 99 ? 3.788 -16.138 -4.325 1.00 0.00 90 ALA A N 7
ATOM 9341 C CA . ALA A 1 99 ? 3.445 -17.136 -3.326 1.00 0.00 90 ALA A CA 7
ATOM 9342 C C . ALA A 1 99 ? 4.667 -18.013 -3.047 1.00 0.00 90 ALA A C 7
ATOM 9343 O O . ALA A 1 99 ? 5.059 -18.190 -1.894 1.00 0.00 90 ALA A O 7
ATOM 9350 N N . GLY A 1 100 ? 5.235 -18.540 -4.122 1.00 0.00 91 GLY A N 7
ATOM 9351 C CA . G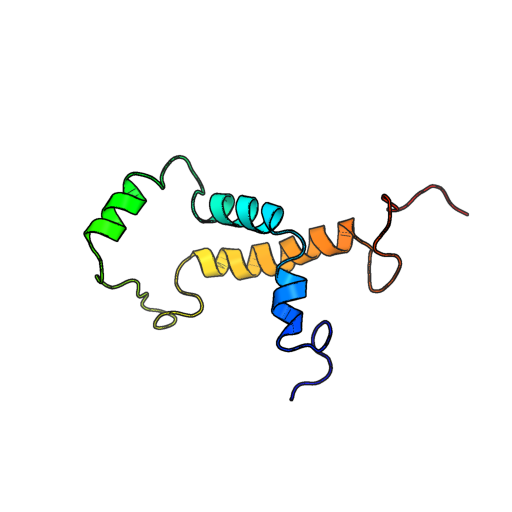LY A 1 100 ? 6.404 -19.395 -4.008 1.00 0.00 91 GLY A CA 7
ATOM 9352 C C . GLY A 1 100 ? 7.403 -18.826 -2.998 1.00 0.00 91 GLY A C 7
ATOM 9353 O O . GLY A 1 100 ? 7.321 -19.119 -1.806 1.00 0.00 91 GLY A O 7
ATOM 9357 N N . THR A 1 101 ? 8.323 -18.023 -3.512 1.00 0.00 92 THR A N 7
ATOM 9358 C CA . THR A 1 101 ? 9.336 -17.410 -2.670 1.00 0.00 92 THR A CA 7
ATOM 9359 C C . THR A 1 101 ? 8.725 -16.283 -1.834 1.00 0.00 92 THR A C 7
ATOM 9360 O O . THR A 1 101 ? 8.672 -15.137 -2.276 1.00 0.00 92 THR A O 7
ATOM 9371 N N . ALA A 1 102 ? 8.280 -16.649 -0.641 1.00 0.00 93 ALA A N 7
ATOM 9372 C CA . ALA A 1 102 ? 7.675 -15.684 0.260 1.00 0.00 93 ALA A CA 7
ATOM 9373 C C . ALA A 1 102 ? 8.280 -15.847 1.656 1.00 0.00 93 ALA A C 7
ATOM 9374 O O . ALA A 1 102 ? 9.058 -16.769 1.895 1.00 0.00 93 ALA A O 7
ATOM 9381 N N . LEU A 1 103 ? 7.900 -14.936 2.540 1.00 0.00 94 LEU A N 7
ATOM 9382 C CA . LEU A 1 103 ? 8.396 -14.967 3.906 1.00 0.00 94 LEU A CA 7
ATOM 9383 C C . LEU A 1 103 ? 8.344 -16.404 4.430 1.00 0.00 94 LEU A C 7
ATOM 9384 O O . LEU A 1 103 ? 7.432 -17.158 4.096 1.00 0.00 94 LEU A O 7
ATOM 9400 N N . GLY A 1 104 ? 9.335 -16.739 5.243 1.00 0.00 95 GLY A N 7
ATOM 9401 C CA . GLY A 1 104 ? 9.415 -18.072 5.816 1.00 0.00 95 GLY A CA 7
ATOM 9402 C C . GLY A 1 104 ? 10.747 -18.279 6.540 1.00 0.00 95 GLY A C 7
ATOM 9403 O O . GLY A 1 104 ? 11.121 -17.482 7.399 1.00 0.00 95 GLY A O 7
ATOM 9407 N N . ALA A 1 105 ? 11.426 -19.354 6.166 1.00 0.00 96 ALA A N 7
ATOM 9408 C CA . ALA A 1 105 ? 12.708 -19.676 6.769 1.00 0.00 96 ALA A CA 7
ATOM 9409 C C . ALA A 1 105 ? 13.664 -20.180 5.685 1.00 0.00 96 ALA A C 7
ATOM 9410 O O . ALA A 1 105 ? 13.859 -21.385 5.537 1.00 0.00 96 ALA A O 7
ATOM 9417 N N . TRP A 1 106 ? 14.233 -19.232 4.956 1.00 0.00 97 TRP A N 7
ATOM 9418 C CA . TRP A 1 106 ? 15.163 -19.565 3.891 1.00 0.00 97 TRP A CA 7
ATOM 9419 C C . TRP A 1 106 ? 16.007 -18.324 3.594 1.00 0.00 97 TRP A C 7
ATOM 9420 O O . TRP A 1 106 ? 17.219 -18.327 3.807 1.00 0.00 97 TRP A O 7
ATOM 9441 N N . LEU A 1 107 ? 15.333 -17.292 3.108 1.00 0.00 98 LEU A N 7
ATOM 9442 C CA . LEU A 1 107 ? 16.006 -16.046 2.780 1.00 0.00 98 LEU A CA 7
ATOM 9443 C C . LEU A 1 107 ? 17.138 -16.328 1.790 1.00 0.00 98 LEU A C 7
ATOM 9444 O O . LEU A 1 107 ? 18.212 -16.781 2.183 1.00 0.00 98 LEU A O 7
ATOM 9460 N N . GLY A 1 108 ? 16.859 -16.048 0.526 1.00 0.00 99 GLY A N 7
ATOM 9461 C CA . GLY A 1 108 ? 17.840 -16.266 -0.523 1.00 0.00 99 GLY A CA 7
ATOM 9462 C C . GLY A 1 108 ? 17.165 -16.371 -1.893 1.00 0.00 99 GLY A C 7
ATOM 9463 O O . GLY A 1 108 ? 15.959 -16.163 -2.011 1.00 0.00 99 GLY A O 7
ATOM 9467 N N . SER A 1 109 ? 17.973 -16.693 -2.892 1.00 0.00 100 SER A N 7
ATOM 9468 C CA . SER A 1 109 ? 17.469 -16.828 -4.248 1.00 0.00 100 SER A CA 7
ATOM 9469 C C . SER A 1 109 ? 17.772 -18.230 -4.782 1.00 0.00 100 SER A C 7
ATOM 9470 O O . SER A 1 109 ? 18.934 -18.614 -4.904 1.00 0.00 100 SER A O 7
ATOM 9478 N N . PRO A 1 110 ? 16.678 -18.975 -5.093 1.00 0.00 101 PRO A N 7
ATOM 9479 C CA . PRO A 1 110 ? 16.815 -20.326 -5.610 1.00 0.00 101 PRO A CA 7
ATOM 9480 C C . PRO A 1 110 ? 17.263 -20.310 -7.073 1.00 0.00 101 PRO A C 7
ATOM 9481 O O . PRO A 1 110 ? 17.022 -19.339 -7.789 1.00 0.00 101 PRO A O 7
ATOM 9492 N N . PRO A 1 111 ? 17.923 -21.425 -7.485 1.00 0.00 102 PRO A N 7
ATOM 9493 C CA . PRO A 1 111 ? 18.407 -21.548 -8.849 1.00 0.00 102 PRO A CA 7
ATOM 9494 C C . PRO A 1 111 ? 17.255 -21.832 -9.816 1.00 0.00 102 PRO A C 7
ATOM 9495 O O . PRO A 1 111 ? 16.871 -22.984 -10.008 1.00 0.00 102 PRO A O 7
ATOM 9506 N N . SER A 1 112 ? 16.736 -20.761 -10.398 1.00 0.00 103 SER A N 7
ATOM 9507 C CA . SER A 1 112 ? 15.636 -20.880 -11.340 1.00 0.00 103 SER A CA 7
ATOM 9508 C C . SER A 1 112 ? 15.605 -19.662 -12.265 1.00 0.00 103 SER A C 7
ATOM 9509 O O . SER A 1 112 ? 15.075 -18.614 -11.899 1.00 0.00 103 SER A O 7
ATOM 9517 N N . SER A 1 113 ? 16.179 -19.840 -13.446 1.00 0.00 104 SER A N 7
ATOM 9518 C CA . SER A 1 113 ? 16.223 -18.769 -14.426 1.00 0.00 104 SER A CA 7
ATOM 9519 C C . SER A 1 113 ? 14.896 -18.698 -15.184 1.00 0.00 104 SER A C 7
ATOM 9520 O O . SER A 1 113 ? 14.381 -17.611 -15.441 1.00 0.00 104 SER A O 7
ATOM 9528 N N . MET A 1 10 ? -3.057 -18.989 -2.667 1.00 0.00 1 MET A N 8
ATOM 9529 C CA . MET A 1 10 ? -3.325 -20.416 -2.606 1.00 0.00 1 MET A CA 8
ATOM 9530 C C . MET A 1 10 ? -4.009 -20.789 -1.289 1.00 0.00 1 MET A C 8
ATOM 9531 O O . MET A 1 10 ? -3.473 -20.532 -0.212 1.00 0.00 1 MET A O 8
ATOM 9545 N N . GLY A 1 11 ? -5.184 -21.388 -1.419 1.00 0.00 2 GLY A N 8
ATOM 9546 C CA . GLY A 1 11 ? -5.947 -21.799 -0.252 1.00 0.00 2 GLY A CA 8
ATOM 9547 C C . GLY A 1 11 ? -7.419 -22.016 -0.609 1.00 0.00 2 GLY A C 8
ATOM 9548 O O . GLY A 1 11 ? -7.868 -23.153 -0.744 1.00 0.00 2 GLY A O 8
ATOM 9552 N N . LYS A 1 12 ? -8.130 -20.906 -0.750 1.00 0.00 3 LYS A N 8
ATOM 9553 C CA . LYS A 1 12 ? -9.542 -20.961 -1.089 1.00 0.00 3 LYS A CA 8
ATOM 9554 C C . LYS A 1 12 ? -9.725 -20.582 -2.560 1.00 0.00 3 LYS A C 8
ATOM 9555 O O . LYS A 1 12 ? -8.835 -19.988 -3.167 1.00 0.00 3 LYS A O 8
ATOM 9574 N N . GLU A 1 13 ? -10.884 -20.942 -3.091 1.00 0.00 4 GLU A N 8
ATOM 9575 C CA . GLU A 1 13 ? -11.195 -20.647 -4.479 1.00 0.00 4 GLU A CA 8
ATOM 9576 C C . GLU A 1 13 ? -11.215 -19.135 -4.709 1.00 0.00 4 GLU A C 8
ATOM 9577 O O . GLU A 1 13 ? -12.099 -18.439 -4.211 1.00 0.00 4 GLU A O 8
ATOM 9589 N N . SER A 1 14 ? -10.231 -18.670 -5.465 1.00 0.00 5 SER A N 8
ATOM 9590 C CA . SER A 1 14 ? -10.125 -17.253 -5.767 1.00 0.00 5 SER A CA 8
ATOM 9591 C C . SER A 1 14 ? -10.161 -16.438 -4.473 1.00 0.00 5 SER A C 8
ATOM 9592 O O . SER A 1 14 ? -11.221 -15.967 -4.061 1.00 0.00 5 SER A O 8
ATOM 9600 N N . GLY A 1 15 ? -8.991 -16.295 -3.868 1.00 0.00 6 GLY A N 8
ATOM 9601 C CA . GLY A 1 15 ? -8.876 -15.545 -2.629 1.00 0.00 6 GLY A CA 8
ATOM 9602 C C . GLY A 1 15 ? -9.308 -14.091 -2.826 1.00 0.00 6 GLY A C 8
ATOM 9603 O O . GLY A 1 15 ? -10.315 -13.657 -2.267 1.00 0.00 6 GLY A O 8
ATOM 9607 N N . TRP A 1 16 ? -8.527 -13.377 -3.623 1.00 0.00 7 TRP A N 8
ATOM 9608 C CA . TRP A 1 16 ? -8.816 -11.981 -3.901 1.00 0.00 7 TRP A CA 8
ATOM 9609 C C . TRP A 1 16 ? -9.182 -11.302 -2.580 1.00 0.00 7 TRP A C 8
ATOM 9610 O O . TRP A 1 16 ? -10.352 -11.019 -2.326 1.00 0.00 7 TRP A O 8
ATOM 9631 N N . ASP A 1 17 ? -8.160 -11.060 -1.773 1.00 0.00 8 ASP A N 8
ATOM 9632 C CA . ASP A 1 17 ? -8.359 -10.419 -0.484 1.00 0.00 8 ASP A CA 8
ATOM 9633 C C . ASP A 1 17 ? -9.149 -11.357 0.431 1.00 0.00 8 ASP A C 8
ATOM 9634 O O . ASP A 1 17 ? -10.362 -11.499 0.281 1.00 0.00 8 ASP A O 8
ATOM 9643 N N . SER A 1 18 ? -8.430 -11.974 1.357 1.00 0.00 9 SER A N 8
ATOM 9644 C CA . SER A 1 18 ? -9.049 -12.895 2.295 1.00 0.00 9 SER A CA 8
ATOM 9645 C C . SER A 1 18 ? -10.331 -12.281 2.862 1.00 0.00 9 SER A C 8
ATOM 9646 O O . SER A 1 18 ? -10.597 -11.097 2.664 1.00 0.00 9 SER A O 8
ATOM 9654 N N . GLY A 1 19 ? -11.092 -13.115 3.555 1.00 0.00 10 GLY A N 8
ATOM 9655 C CA . GLY A 1 19 ? -12.339 -12.670 4.152 1.00 0.00 10 GLY A CA 8
ATOM 9656 C C . GLY A 1 19 ? -12.078 -11.778 5.367 1.00 0.00 10 GLY A C 8
ATOM 9657 O O . GLY A 1 19 ? -11.668 -10.628 5.221 1.00 0.00 10 GLY A O 8
ATOM 9661 N N . ARG A 1 20 ? -12.327 -12.342 6.540 1.00 0.00 11 ARG A N 8
ATOM 9662 C CA . ARG A 1 20 ? -12.124 -11.612 7.780 1.00 0.00 11 ARG A CA 8
ATOM 9663 C C . ARG A 1 20 ? -10.634 -11.550 8.121 1.00 0.00 11 ARG A C 8
ATOM 9664 O O . ARG A 1 20 ? -10.077 -10.467 8.291 1.00 0.00 11 ARG A O 8
ATOM 9685 N N . ALA A 1 21 ? -10.030 -12.726 8.211 1.00 0.00 12 ALA A N 8
ATOM 9686 C CA . ALA A 1 21 ? -8.615 -12.819 8.529 1.00 0.00 12 ALA A CA 8
ATOM 9687 C C . ALA A 1 21 ? -7.852 -11.741 7.758 1.00 0.00 12 ALA A C 8
ATOM 9688 O O . ALA A 1 21 ? -6.911 -11.147 8.281 1.00 0.00 12 ALA A O 8
ATOM 9695 N N . ALA A 1 22 ? -8.286 -11.521 6.525 1.00 0.00 13 ALA A N 8
ATOM 9696 C CA . ALA A 1 22 ? -7.655 -10.525 5.676 1.00 0.00 13 ALA A CA 8
ATOM 9697 C C . ALA A 1 22 ? -7.359 -9.271 6.501 1.00 0.00 13 ALA A C 8
ATOM 9698 O O . ALA A 1 22 ? -6.213 -8.834 6.582 1.00 0.00 13 ALA A O 8
ATOM 9705 N N . VAL A 1 23 ? -8.413 -8.729 7.093 1.00 0.00 14 VAL A N 8
ATOM 9706 C CA . VAL A 1 23 ? -8.281 -7.534 7.909 1.00 0.00 14 VAL A CA 8
ATOM 9707 C C . VAL A 1 23 ? -7.080 -7.691 8.843 1.00 0.00 14 VAL A C 8
ATOM 9708 O O . VAL A 1 23 ? -6.253 -6.786 8.954 1.00 0.00 14 VAL A O 8
ATOM 9721 N N . ALA A 1 24 ? -7.021 -8.844 9.492 1.00 0.00 15 ALA A N 8
ATOM 9722 C CA . ALA A 1 24 ? -5.935 -9.131 10.413 1.00 0.00 15 ALA A CA 8
ATOM 9723 C C . ALA A 1 24 ? -4.598 -8.927 9.698 1.00 0.00 15 ALA A C 8
ATOM 9724 O O . ALA A 1 24 ? -3.685 -8.310 10.244 1.00 0.00 15 ALA A O 8
ATOM 9731 N N . ALA A 1 25 ? -4.525 -9.458 8.486 1.00 0.00 16 ALA A N 8
ATOM 9732 C CA . ALA A 1 25 ? -3.315 -9.343 7.690 1.00 0.00 16 ALA A CA 8
ATOM 9733 C C . ALA A 1 25 ? -3.036 -7.865 7.405 1.00 0.00 16 ALA A C 8
ATOM 9734 O O . ALA A 1 25 ? -1.883 -7.465 7.257 1.00 0.00 16 ALA A O 8
ATOM 9741 N N . VAL A 1 26 ? -4.112 -7.095 7.337 1.00 0.00 17 VAL A N 8
ATOM 9742 C CA . VAL A 1 26 ? -3.998 -5.671 7.073 1.00 0.00 17 VAL A CA 8
ATOM 9743 C C . VAL A 1 26 ? -3.637 -4.944 8.370 1.00 0.00 17 VAL A C 8
ATOM 9744 O O . VAL A 1 26 ? -3.137 -3.820 8.336 1.00 0.00 17 VAL A O 8
ATOM 9757 N N . VAL A 1 27 ? -3.903 -5.614 9.481 1.00 0.00 18 VAL A N 8
ATOM 9758 C CA . VAL A 1 27 ? -3.612 -5.045 10.786 1.00 0.00 18 VAL A CA 8
ATOM 9759 C C . VAL A 1 27 ? -2.108 -5.137 11.054 1.00 0.00 18 VAL A C 8
ATOM 9760 O O . VAL A 1 27 ? -1.465 -4.132 11.353 1.00 0.00 18 VAL A O 8
ATOM 9773 N N . GLY A 1 28 ? -1.591 -6.351 10.936 1.00 0.00 19 GLY A N 8
ATOM 9774 C CA . GLY A 1 28 ? -0.176 -6.587 11.161 1.00 0.00 19 GLY A CA 8
ATOM 9775 C C . GLY A 1 28 ? 0.679 -5.674 10.280 1.00 0.00 19 GLY A C 8
ATOM 9776 O O . GLY A 1 28 ? 0.646 -5.780 9.055 1.00 0.00 19 GLY A O 8
ATOM 9780 N N . GLY A 1 29 ? 1.426 -4.799 10.937 1.00 0.00 20 GLY A N 8
ATOM 9781 C CA . GLY A 1 29 ? 2.288 -3.869 10.229 1.00 0.00 20 GLY A CA 8
ATOM 9782 C C . GLY A 1 29 ? 1.909 -2.421 10.544 1.00 0.00 20 GLY A C 8
ATOM 9783 O O . GLY A 1 29 ? 1.967 -1.556 9.671 1.00 0.00 20 GLY A O 8
ATOM 9787 N N . VAL A 1 30 ? 1.529 -2.201 11.794 1.00 0.00 21 VAL A N 8
ATOM 9788 C CA . VAL A 1 30 ? 1.140 -0.872 12.235 1.00 0.00 21 VAL A CA 8
ATOM 9789 C C . VAL A 1 30 ? 2.249 0.122 11.884 1.00 0.00 21 VAL A C 8
ATOM 9790 O O . VAL A 1 30 ? 2.002 1.121 11.210 1.00 0.00 21 VAL A O 8
ATOM 9803 N N . VAL A 1 31 ? 3.447 -0.187 12.357 1.00 0.00 22 VAL A N 8
ATOM 9804 C CA . VAL A 1 31 ? 4.595 0.667 12.102 1.00 0.00 22 VAL A CA 8
ATOM 9805 C C . VAL A 1 31 ? 4.664 0.988 10.608 1.00 0.00 22 VAL A C 8
ATOM 9806 O O . VAL A 1 31 ? 4.796 2.150 10.225 1.00 0.00 22 VAL A O 8
ATOM 9819 N N . ALA A 1 32 ? 4.573 -0.061 9.805 1.00 0.00 23 ALA A N 8
ATOM 9820 C CA . ALA A 1 32 ? 4.624 0.094 8.361 1.00 0.00 23 ALA A CA 8
ATOM 9821 C C . ALA A 1 32 ? 3.572 1.116 7.925 1.00 0.00 23 ALA A C 8
ATOM 9822 O O . ALA A 1 32 ? 3.815 1.916 7.024 1.00 0.00 23 ALA A O 8
ATOM 9829 N N . VAL A 1 33 ? 2.425 1.055 8.586 1.00 0.00 24 VAL A N 8
ATOM 9830 C CA . VAL A 1 33 ? 1.334 1.965 8.278 1.00 0.00 24 VAL A CA 8
ATOM 9831 C C . VAL A 1 33 ? 1.736 3.387 8.672 1.00 0.00 24 VAL A C 8
ATOM 9832 O O . VAL A 1 33 ? 1.336 4.352 8.022 1.00 0.00 24 VAL A O 8
ATOM 9845 N N . GLY A 1 34 ? 2.522 3.473 9.735 1.00 0.00 25 GLY A N 8
ATOM 9846 C CA . GLY A 1 34 ? 2.982 4.761 10.224 1.00 0.00 25 GLY A CA 8
ATOM 9847 C C . GLY A 1 34 ? 3.980 5.392 9.251 1.00 0.00 25 GLY A C 8
ATOM 9848 O O . GLY A 1 34 ? 3.879 6.576 8.932 1.00 0.00 25 GLY A O 8
ATOM 9852 N N . THR A 1 35 ? 4.922 4.573 8.805 1.00 0.00 26 THR A N 8
ATOM 9853 C CA . THR A 1 35 ? 5.937 5.036 7.875 1.00 0.00 26 THR A CA 8
ATOM 9854 C C . THR A 1 35 ? 5.289 5.531 6.581 1.00 0.00 26 THR A C 8
ATOM 9855 O O . THR A 1 35 ? 5.536 6.656 6.148 1.00 0.00 26 THR A O 8
ATOM 9866 N N . VAL A 1 36 ? 4.471 4.666 5.998 1.00 0.00 27 VAL A N 8
ATOM 9867 C CA . VAL A 1 36 ? 3.785 5.001 4.762 1.00 0.00 27 VAL A CA 8
ATOM 9868 C C . VAL A 1 36 ? 3.013 6.308 4.950 1.00 0.00 27 VAL A C 8
ATOM 9869 O O . VAL A 1 36 ? 3.103 7.211 4.119 1.00 0.00 27 VAL A O 8
ATOM 9882 N N . LEU A 1 37 ? 2.272 6.368 6.046 1.00 0.00 28 LEU A N 8
ATOM 9883 C CA . LEU A 1 37 ? 1.484 7.549 6.354 1.00 0.00 28 LEU A CA 8
ATOM 9884 C C . LEU A 1 37 ? 2.387 8.784 6.308 1.00 0.00 28 LEU A C 8
ATOM 9885 O O . LEU A 1 37 ? 2.022 9.803 5.723 1.00 0.00 28 LEU A O 8
ATOM 9901 N N . VAL A 1 38 ? 3.547 8.653 6.934 1.00 0.00 29 VAL A N 8
ATOM 9902 C CA . VAL A 1 38 ? 4.504 9.746 6.972 1.00 0.00 29 VAL A CA 8
ATOM 9903 C C . VAL A 1 38 ? 4.902 10.120 5.542 1.00 0.00 29 VAL A C 8
ATOM 9904 O O . VAL A 1 38 ? 5.101 11.294 5.236 1.00 0.00 29 VAL A O 8
ATOM 9917 N N . ALA A 1 39 ? 5.007 9.098 4.705 1.00 0.00 30 ALA A N 8
ATOM 9918 C CA . ALA A 1 39 ? 5.377 9.305 3.315 1.00 0.00 30 ALA A CA 8
ATOM 9919 C C . ALA A 1 39 ? 4.253 10.055 2.598 1.00 0.00 30 ALA A C 8
ATOM 9920 O O . ALA A 1 39 ? 4.507 10.828 1.676 1.00 0.00 30 ALA A O 8
ATOM 9927 N N . LEU A 1 40 ? 3.033 9.800 3.049 1.00 0.00 31 LEU A N 8
ATOM 9928 C CA . LEU A 1 40 ? 1.869 10.442 2.462 1.00 0.00 31 LEU A CA 8
ATOM 9929 C C . LEU A 1 40 ? 1.872 11.927 2.829 1.00 0.00 31 LEU A C 8
ATOM 9930 O O . LEU A 1 40 ? 1.720 12.785 1.961 1.00 0.00 31 LEU A O 8
ATOM 9946 N N . SER A 1 41 ? 2.045 12.185 4.117 1.00 0.00 32 SER A N 8
ATOM 9947 C CA . SER A 1 41 ? 2.069 13.552 4.610 1.00 0.00 32 SER A CA 8
ATOM 9948 C C . SER A 1 41 ? 3.242 14.312 3.988 1.00 0.00 32 SER A C 8
ATOM 9949 O O . SER A 1 41 ? 3.048 15.338 3.339 1.00 0.00 32 SER A O 8
ATOM 9957 N N . ALA A 1 42 ? 4.435 13.778 4.208 1.00 0.00 33 ALA A N 8
ATOM 9958 C CA . ALA A 1 42 ? 5.640 14.393 3.678 1.00 0.00 33 ALA A CA 8
ATOM 9959 C C . ALA A 1 42 ? 5.399 14.806 2.224 1.00 0.00 33 ALA A C 8
ATOM 9960 O O . ALA A 1 42 ? 5.715 15.928 1.833 1.00 0.00 33 ALA A O 8
ATOM 9967 N N . MET A 1 43 ? 4.841 13.875 1.463 1.00 0.00 34 MET A N 8
ATOM 9968 C CA . MET A 1 43 ? 4.554 14.128 0.062 1.00 0.00 34 MET A CA 8
ATOM 9969 C C . MET A 1 43 ? 3.175 14.769 -0.109 1.00 0.00 34 MET A C 8
ATOM 9970 O O . MET A 1 43 ? 2.381 14.331 -0.939 1.00 0.00 34 MET A O 8
ATOM 9984 N N . GLY A 1 44 ? 2.933 15.797 0.691 1.00 0.00 35 GLY A N 8
ATOM 9985 C CA . GLY A 1 44 ? 1.664 16.503 0.639 1.00 0.00 35 GLY A CA 8
ATOM 9986 C C . GLY A 1 44 ? 1.856 17.997 0.910 1.00 0.00 35 GLY A C 8
ATOM 9987 O O . GLY A 1 44 ? 1.909 18.799 -0.021 1.00 0.00 35 GLY A O 8
ATOM 9991 N N . PHE A 1 45 ? 1.956 18.325 2.190 1.00 0.00 36 PHE A N 8
ATOM 9992 C CA . PHE A 1 45 ? 2.141 19.708 2.595 1.00 0.00 36 PHE A CA 8
ATOM 9993 C C . PHE A 1 45 ? 2.247 19.824 4.117 1.00 0.00 36 PHE A C 8
ATOM 9994 O O . PHE A 1 45 ? 1.723 20.766 4.710 1.00 0.00 36 PHE A O 8
ATOM 10011 N N . THR A 1 46 ? 2.927 18.852 4.707 1.00 0.00 37 THR A N 8
ATOM 10012 C CA . THR A 1 46 ? 3.109 18.833 6.148 1.00 0.00 37 THR A CA 8
ATOM 10013 C C . THR A 1 46 ? 1.755 18.732 6.855 1.00 0.00 37 THR A C 8
ATOM 10014 O O . THR A 1 46 ? 0.709 18.856 6.220 1.00 0.00 37 THR A O 8
ATOM 10025 N N . SER A 1 47 ? 1.820 18.507 8.159 1.00 0.00 38 SER A N 8
ATOM 10026 C CA . SER A 1 47 ? 0.613 18.388 8.958 1.00 0.00 38 SER A CA 8
ATOM 10027 C C . SER A 1 47 ? 0.780 19.149 10.275 1.00 0.00 38 SER A C 8
ATOM 10028 O O . SER A 1 47 ? 0.490 20.342 10.347 1.00 0.00 38 SER A O 8
ATOM 10036 N N . VAL A 1 48 ? 1.246 18.427 11.284 1.00 0.00 39 VAL A N 8
ATOM 10037 C CA . VAL A 1 48 ? 1.455 19.020 12.594 1.00 0.00 39 VAL A CA 8
ATOM 10038 C C . VAL A 1 48 ? 0.233 19.861 12.969 1.00 0.00 39 VAL A C 8
ATOM 10039 O O . VAL A 1 48 ? -0.872 19.605 12.492 1.00 0.00 39 VAL A O 8
ATOM 10052 N N . GLY A 1 49 ? 0.472 20.848 13.820 1.00 0.00 40 GLY A N 8
ATOM 10053 C CA . GLY A 1 49 ?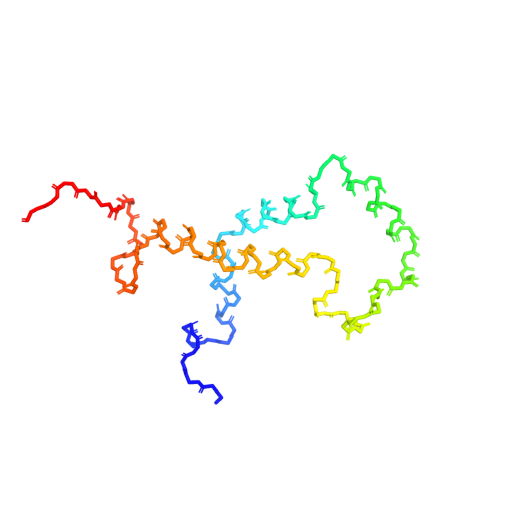 -0.595 21.728 14.265 1.00 0.00 40 GLY A CA 8
ATOM 10054 C C . GLY A 1 49 ? -1.547 22.059 13.114 1.00 0.00 40 GLY A C 8
ATOM 10055 O O . GLY A 1 49 ? -2.762 21.919 13.249 1.00 0.00 40 GLY A O 8
ATOM 10059 N N . ILE A 1 50 ? -0.960 22.493 12.009 1.00 0.00 41 ILE A N 8
ATOM 10060 C CA . ILE A 1 50 ? -1.741 22.846 10.835 1.00 0.00 41 ILE A CA 8
ATOM 10061 C C . ILE A 1 50 ? -2.787 21.759 10.579 1.00 0.00 41 ILE A C 8
ATOM 10062 O O . ILE A 1 50 ? -3.976 22.053 10.457 1.00 0.00 41 ILE A O 8
ATOM 10078 N N . ALA A 1 51 ? -2.308 20.526 10.505 1.00 0.00 42 ALA A N 8
ATOM 10079 C CA . ALA A 1 51 ? -3.187 19.394 10.266 1.00 0.00 42 ALA A CA 8
ATOM 10080 C C . ALA A 1 51 ? -4.242 19.330 11.372 1.00 0.00 42 ALA A C 8
ATOM 10081 O O . ALA A 1 51 ? -5.400 19.006 11.113 1.00 0.00 42 ALA A O 8
ATOM 10088 N N . ALA A 1 52 ? -3.803 19.645 12.583 1.00 0.00 43 ALA A N 8
ATOM 10089 C CA . ALA A 1 52 ? -4.695 19.627 13.730 1.00 0.00 43 ALA A CA 8
ATOM 10090 C C . ALA A 1 52 ? -5.803 20.662 13.525 1.00 0.00 43 ALA A C 8
ATOM 10091 O O . ALA A 1 52 ? -6.913 20.496 14.027 1.00 0.00 43 ALA A O 8
ATOM 10098 N N . SER A 1 53 ? -5.463 21.708 12.786 1.00 0.00 44 SER A N 8
ATOM 10099 C CA . SER A 1 53 ? -6.415 22.770 12.509 1.00 0.00 44 SER A CA 8
ATOM 10100 C C . SER A 1 53 ? -7.437 22.299 11.473 1.00 0.00 44 SER A C 8
ATOM 10101 O O . SER A 1 53 ? -8.641 22.336 11.722 1.00 0.00 44 SER A O 8
ATOM 10109 N N . SER A 1 54 ? -6.920 21.866 10.332 1.00 0.00 45 SER A N 8
ATOM 10110 C CA . SER A 1 54 ? -7.773 21.388 9.257 1.00 0.00 45 SER A CA 8
ATOM 10111 C C . SER A 1 54 ? -8.781 20.373 9.800 1.00 0.00 45 SER A C 8
ATOM 10112 O O . SER A 1 54 ? -9.947 20.382 9.411 1.00 0.00 45 SER A O 8
ATOM 10120 N N . ILE A 1 55 ? -8.293 19.523 10.692 1.00 0.00 46 ILE A N 8
ATOM 10121 C CA . ILE A 1 55 ? -9.137 18.504 11.293 1.00 0.00 46 ILE A CA 8
ATOM 10122 C C . ILE A 1 55 ? -10.166 19.173 12.206 1.00 0.00 46 ILE A C 8
ATOM 10123 O O . ILE A 1 55 ? -11.370 18.994 12.028 1.00 0.00 46 ILE A O 8
ATOM 10139 N N . ALA A 1 56 ? -9.654 19.931 13.166 1.00 0.00 47 ALA A N 8
ATOM 10140 C CA . ALA A 1 56 ? -10.514 20.628 14.107 1.00 0.00 47 ALA A CA 8
ATOM 10141 C C . ALA A 1 56 ? -11.692 21.248 13.353 1.00 0.00 47 ALA A C 8
ATOM 10142 O O . ALA A 1 56 ? -12.849 20.975 13.669 1.00 0.00 47 ALA A O 8
ATOM 10149 N N . ALA A 1 57 ? -11.357 22.071 12.371 1.00 0.00 48 ALA A N 8
ATOM 10150 C CA . ALA A 1 57 ? -12.373 22.732 11.569 1.00 0.00 48 ALA A CA 8
ATOM 10151 C C . ALA A 1 57 ? -13.506 21.747 11.277 1.00 0.00 48 ALA A C 8
ATOM 10152 O O . ALA A 1 57 ? -14.627 21.926 11.751 1.00 0.00 48 ALA A O 8
ATOM 10159 N N . LYS A 1 58 ? -13.176 20.728 10.497 1.00 0.00 49 LYS A N 8
ATOM 10160 C CA . LYS A 1 58 ? -14.152 19.715 10.135 1.00 0.00 49 LYS A CA 8
ATOM 10161 C C . LYS A 1 58 ? -15.316 20.375 9.394 1.00 0.00 49 LYS A C 8
ATOM 10162 O O . LYS A 1 58 ? -16.473 20.216 9.780 1.00 0.00 49 LYS A O 8
ATOM 10181 N N . MET A 1 59 ? -14.969 21.103 8.342 1.00 0.00 50 MET A N 8
ATOM 10182 C CA . MET A 1 59 ? -15.971 21.788 7.543 1.00 0.00 50 MET A CA 8
ATOM 10183 C C . MET A 1 59 ? -15.530 21.891 6.082 1.00 0.00 50 MET A C 8
ATOM 10184 O O . MET A 1 59 ? -14.350 22.096 5.798 1.00 0.00 50 MET A O 8
ATOM 10198 N N . MET A 1 60 ? -16.501 21.744 5.192 1.00 0.00 51 MET A N 8
ATOM 10199 C CA . MET A 1 60 ? -16.228 21.818 3.767 1.00 0.00 51 MET A CA 8
ATOM 10200 C C . MET A 1 60 ? -15.883 23.248 3.348 1.00 0.00 51 MET A C 8
ATOM 10201 O O . MET A 1 60 ? -16.771 24.034 3.020 1.00 0.00 51 MET A O 8
ATOM 10215 N N . SER A 1 61 ? -14.591 23.543 3.373 1.00 0.00 52 SER A N 8
ATOM 10216 C CA . SER A 1 61 ? -14.118 24.865 3.000 1.00 0.00 52 SER A CA 8
ATOM 10217 C C . SER A 1 61 ? -14.105 25.005 1.476 1.00 0.00 52 SER A C 8
ATOM 10218 O O . SER A 1 61 ? -14.770 25.880 0.924 1.00 0.00 52 SER A O 8
ATOM 10226 N N . THR A 1 62 ? -13.340 24.130 0.840 1.00 0.00 53 THR A N 8
ATOM 10227 C CA . THR A 1 62 ? -13.231 24.146 -0.609 1.00 0.00 53 THR A CA 8
ATOM 10228 C C . THR A 1 62 ? -14.574 23.788 -1.248 1.00 0.00 53 THR A C 8
ATOM 10229 O O . THR A 1 62 ? -14.974 22.624 -1.252 1.00 0.00 53 THR A O 8
ATOM 10240 N N . ALA A 1 63 ? -15.234 24.810 -1.774 1.00 0.00 54 ALA A N 8
ATOM 10241 C CA . ALA A 1 63 ? -16.524 24.618 -2.415 1.00 0.00 54 ALA A CA 8
ATOM 10242 C C . ALA A 1 63 ? -16.318 23.948 -3.775 1.00 0.00 54 ALA A C 8
ATOM 10243 O O . ALA A 1 63 ? -16.503 24.578 -4.815 1.00 0.00 54 ALA A O 8
ATOM 10250 N N . ALA A 1 64 ? -15.937 22.680 -3.723 1.00 0.00 55 ALA A N 8
ATOM 10251 C CA . ALA A 1 64 ? -15.704 21.918 -4.938 1.00 0.00 55 ALA A CA 8
ATOM 10252 C C . ALA A 1 64 ? -16.338 20.533 -4.796 1.00 0.00 55 ALA A C 8
ATOM 10253 O O . ALA A 1 64 ? -15.644 19.552 -4.533 1.00 0.00 55 ALA A O 8
ATOM 10260 N N . ILE A 1 65 ? -17.650 20.496 -4.977 1.00 0.00 56 ILE A N 8
ATOM 10261 C CA . ILE A 1 65 ? -18.386 19.247 -4.872 1.00 0.00 56 ILE A CA 8
ATOM 10262 C C . ILE A 1 65 ? -18.571 18.651 -6.268 1.00 0.00 56 ILE A C 8
ATOM 10263 O O . ILE A 1 65 ? -19.614 18.836 -6.893 1.00 0.00 56 ILE A O 8
ATOM 10279 N N . ALA A 1 66 ? -17.542 17.946 -6.717 1.00 0.00 57 ALA A N 8
ATOM 10280 C CA . ALA A 1 66 ? -17.578 17.321 -8.028 1.00 0.00 57 ALA A CA 8
ATOM 10281 C C . ALA A 1 66 ? -16.602 16.143 -8.054 1.00 0.00 57 ALA A C 8
ATOM 10282 O O . ALA A 1 66 ? -15.391 16.334 -7.955 1.00 0.00 57 ALA A O 8
ATOM 10289 N N . ASN A 1 67 ? -17.166 14.952 -8.188 1.00 0.00 58 ASN A N 8
ATOM 10290 C CA . ASN A 1 67 ? -16.360 13.743 -8.228 1.00 0.00 58 ASN A CA 8
ATOM 10291 C C . ASN A 1 67 ? -15.718 13.517 -6.857 1.00 0.00 58 ASN A C 8
ATOM 10292 O O . ASN A 1 67 ? -14.613 13.991 -6.600 1.00 0.00 58 ASN A O 8
ATOM 10303 N N . GLY A 1 68 ? -16.440 12.794 -6.014 1.00 0.00 59 GLY A N 8
ATOM 10304 C CA . GLY A 1 68 ? -15.955 12.499 -4.676 1.00 0.00 59 GLY A CA 8
ATOM 10305 C C . GLY A 1 68 ? -17.118 12.312 -3.700 1.00 0.00 59 GLY A C 8
ATOM 10306 O O . GLY A 1 68 ? -17.979 13.182 -3.581 1.00 0.00 59 GLY A O 8
ATOM 10310 N N . GLY A 1 69 ? -17.105 11.171 -3.026 1.00 0.00 60 GLY A N 8
ATOM 10311 C CA . GLY A 1 69 ? -18.148 10.859 -2.064 1.00 0.00 60 GLY A CA 8
ATOM 10312 C C . GLY A 1 69 ? -17.704 9.743 -1.117 1.00 0.00 60 GLY A C 8
ATOM 10313 O O . GLY A 1 69 ? -18.076 8.585 -1.298 1.00 0.00 60 GLY A O 8
ATOM 10317 N N . GLY A 1 70 ? -16.913 10.130 -0.126 1.00 0.00 61 GLY A N 8
ATOM 10318 C CA . GLY A 1 70 ? -16.414 9.177 0.850 1.00 0.00 61 GLY A CA 8
ATOM 10319 C C . GLY A 1 70 ? -14.975 8.768 0.530 1.00 0.00 61 GLY A C 8
ATOM 10320 O O . GLY A 1 70 ? -14.172 9.593 0.098 1.00 0.00 61 GLY A O 8
ATOM 10324 N N . VAL A 1 71 ? -14.692 7.493 0.755 1.00 0.00 62 VAL A N 8
ATOM 10325 C CA . VAL A 1 71 ? -13.364 6.964 0.496 1.00 0.00 62 VAL A CA 8
ATOM 10326 C C . VAL A 1 71 ? -13.021 7.159 -0.982 1.00 0.00 62 VAL A C 8
ATOM 10327 O O . VAL A 1 71 ? -13.864 7.591 -1.767 1.00 0.00 62 VAL A O 8
ATOM 10340 N N . ALA A 1 72 ? -11.781 6.833 -1.317 1.00 0.00 63 ALA A N 8
ATOM 10341 C CA . ALA A 1 72 ? -11.316 6.967 -2.687 1.00 0.00 63 ALA A CA 8
ATOM 10342 C C . ALA A 1 72 ? -11.863 8.267 -3.281 1.00 0.00 63 ALA A C 8
ATOM 10343 O O . ALA A 1 72 ? -12.880 8.258 -3.973 1.00 0.00 63 ALA A O 8
ATOM 10350 N N . ALA A 1 73 ? -11.163 9.354 -2.990 1.00 0.00 64 ALA A N 8
ATOM 10351 C CA . ALA A 1 73 ? -11.566 10.658 -3.487 1.00 0.00 64 ALA A CA 8
ATOM 10352 C C . ALA A 1 73 ? -10.506 11.694 -3.106 1.00 0.00 64 ALA A C 8
ATOM 10353 O O . ALA A 1 73 ? -10.393 12.072 -1.941 1.00 0.00 64 ALA A O 8
ATOM 10360 N N . GLY A 1 74 ? -9.756 12.123 -4.111 1.00 0.00 65 GLY A N 8
ATOM 10361 C CA . GLY A 1 74 ? -8.709 13.108 -3.895 1.00 0.00 65 GLY A CA 8
ATOM 10362 C C . GLY A 1 74 ? -7.445 12.744 -4.677 1.00 0.00 65 GLY A C 8
ATOM 10363 O O . GLY A 1 74 ? -7.282 11.602 -5.104 1.00 0.00 65 GLY A O 8
ATOM 10367 N N . SER A 1 75 ? -6.583 13.737 -4.841 1.00 0.00 66 SER A N 8
ATOM 10368 C CA . SER A 1 75 ? -5.339 13.536 -5.564 1.00 0.00 66 SER A CA 8
ATOM 10369 C C . SER A 1 75 ? -4.627 12.285 -5.043 1.00 0.00 66 SER A C 8
ATOM 10370 O O . SER A 1 75 ? -3.889 11.634 -5.781 1.00 0.00 66 SER A O 8
ATOM 10378 N N . LEU A 1 76 ? -4.874 11.987 -3.776 1.00 0.00 67 LEU A N 8
ATOM 10379 C CA . LEU A 1 76 ? -4.266 10.827 -3.148 1.00 0.00 67 LEU A CA 8
ATOM 10380 C C . LEU A 1 76 ? -4.469 9.603 -4.043 1.00 0.00 67 LEU A C 8
ATOM 10381 O O . LEU A 1 76 ? -3.559 8.792 -4.209 1.00 0.00 67 LEU A O 8
ATOM 10397 N N . VAL A 1 77 ? -5.669 9.507 -4.597 1.00 0.00 68 VAL A N 8
ATOM 10398 C CA . VAL A 1 77 ? -6.003 8.396 -5.471 1.00 0.00 68 VAL A CA 8
ATOM 10399 C C . VAL A 1 77 ? -4.829 8.121 -6.412 1.00 0.00 68 VAL A C 8
ATOM 10400 O O . VAL A 1 77 ? -4.524 6.968 -6.711 1.00 0.00 68 VAL A O 8
ATOM 10413 N N . ALA A 1 78 ? -4.200 9.201 -6.853 1.00 0.00 69 ALA A N 8
ATOM 10414 C CA . ALA A 1 78 ? -3.066 9.092 -7.754 1.00 0.00 69 ALA A CA 8
ATOM 10415 C C . ALA A 1 78 ? -2.022 8.156 -7.141 1.00 0.00 69 ALA A C 8
ATOM 10416 O O . ALA A 1 78 ? -1.610 7.182 -7.769 1.00 0.00 69 ALA A O 8
ATOM 10423 N N . ILE A 1 79 ? -1.623 8.485 -5.921 1.00 0.00 70 ILE A N 8
ATOM 10424 C CA . ILE A 1 79 ? -0.635 7.687 -5.216 1.00 0.00 70 ILE A CA 8
ATOM 10425 C C . ILE A 1 79 ? -1.257 6.345 -4.821 1.00 0.00 70 ILE A C 8
ATOM 10426 O O . ILE A 1 79 ? -0.548 5.354 -4.653 1.00 0.00 70 ILE A O 8
ATOM 10442 N N . LEU A 1 80 ? -2.575 6.358 -4.684 1.00 0.00 71 LEU A N 8
ATOM 10443 C CA . LEU A 1 80 ? -3.300 5.155 -4.312 1.00 0.00 71 LEU A CA 8
ATOM 10444 C C . LEU A 1 80 ? -2.965 4.037 -5.301 1.00 0.00 71 LEU A C 8
ATOM 10445 O O . LEU A 1 80 ? -2.449 2.991 -4.910 1.00 0.00 71 LEU A O 8
ATOM 10461 N N . GLN A 1 81 ? -3.273 4.295 -6.564 1.00 0.00 72 GLN A N 8
ATOM 10462 C CA . GLN A 1 81 ? -3.011 3.323 -7.612 1.00 0.00 72 GLN A CA 8
ATOM 10463 C C . GLN A 1 81 ? -1.509 3.229 -7.885 1.00 0.00 72 GLN A C 8
ATOM 10464 O O . GLN A 1 81 ? -0.962 2.133 -7.998 1.00 0.00 72 GLN A O 8
ATOM 10478 N N . SER A 1 82 ? -0.884 4.394 -7.984 1.00 0.00 73 SER A N 8
ATOM 10479 C CA . SER A 1 82 ? 0.545 4.457 -8.243 1.00 0.00 73 SER A CA 8
ATOM 10480 C C . SER A 1 82 ? 1.298 3.588 -7.233 1.00 0.00 73 SER A C 8
ATOM 10481 O O . SER A 1 82 ? 1.819 2.531 -7.585 1.00 0.00 73 SER A O 8
ATOM 10489 N N . VAL A 1 83 ? 1.331 4.067 -5.998 1.00 0.00 74 VAL A N 8
ATOM 10490 C CA . VAL A 1 83 ? 2.012 3.347 -4.935 1.00 0.00 74 VAL A CA 8
ATOM 10491 C C . VAL A 1 83 ? 1.327 1.996 -4.719 1.00 0.00 74 VAL A C 8
ATOM 10492 O O . VAL A 1 83 ? 1.967 1.031 -4.305 1.00 0.00 74 VAL A O 8
ATOM 10505 N N . GLY A 1 84 ? 0.035 1.971 -5.011 1.00 0.00 75 GLY A N 8
ATOM 10506 C CA . GLY A 1 84 ? -0.744 0.754 -4.854 1.00 0.00 75 GLY A CA 8
ATOM 10507 C C . GLY A 1 84 ? -0.133 -0.395 -5.659 1.00 0.00 75 GLY A C 8
ATOM 10508 O O . GLY A 1 84 ? 0.433 -1.326 -5.088 1.00 0.00 75 GLY A O 8
ATOM 10512 N N . ALA A 1 85 ? -0.269 -0.292 -6.973 1.00 0.00 76 ALA A N 8
ATOM 10513 C CA . ALA A 1 85 ? 0.262 -1.311 -7.863 1.00 0.00 76 ALA A CA 8
ATOM 10514 C C . ALA A 1 85 ? 1.791 -1.272 -7.821 1.00 0.00 76 ALA A C 8
ATOM 10515 O O . ALA A 1 85 ? 2.432 -2.266 -7.483 1.00 0.00 76 ALA A O 8
ATOM 10522 N N . ALA A 1 86 ? 2.331 -0.113 -8.169 1.00 0.00 77 ALA A N 8
ATOM 10523 C CA . ALA A 1 86 ? 3.772 0.068 -8.176 1.00 0.00 77 ALA A CA 8
ATOM 10524 C C . ALA A 1 86 ? 4.361 -0.509 -6.887 1.00 0.00 77 ALA A C 8
ATOM 10525 O O . ALA A 1 86 ? 5.134 -1.465 -6.928 1.00 0.00 77 ALA A O 8
ATOM 10532 N N . GLY A 1 87 ? 3.972 0.096 -5.774 1.00 0.00 78 GLY A N 8
ATOM 10533 C CA . GLY A 1 87 ? 4.452 -0.347 -4.476 1.00 0.00 78 GLY A CA 8
ATOM 10534 C C . GLY A 1 87 ? 4.327 -1.865 -4.333 1.00 0.00 78 GLY A C 8
ATOM 10535 O O . GLY A 1 87 ? 5.332 -2.572 -4.287 1.00 0.00 78 GLY A O 8
ATOM 10539 N N . LEU A 1 88 ? 3.084 -2.320 -4.268 1.00 0.00 79 LEU A N 8
ATOM 10540 C CA . LEU A 1 88 ? 2.815 -3.742 -4.131 1.00 0.00 79 LEU A CA 8
ATOM 10541 C C . LEU A 1 88 ? 3.765 -4.526 -5.039 1.00 0.00 79 LEU A C 8
ATOM 10542 O O . LEU A 1 88 ? 4.177 -5.635 -4.702 1.00 0.00 79 LEU A O 8
ATOM 10558 N N . SER A 1 89 ? 4.084 -3.920 -6.173 1.00 0.00 80 SER A N 8
ATOM 10559 C CA . SER A 1 89 ? 4.977 -4.547 -7.132 1.00 0.00 80 SER A CA 8
ATOM 10560 C C . SER A 1 89 ? 6.373 -4.699 -6.525 1.00 0.00 80 SER A C 8
ATOM 10561 O O . SER A 1 89 ? 6.771 -5.799 -6.143 1.00 0.00 80 SER A O 8
ATOM 10569 N N . VAL A 1 90 ? 7.078 -3.580 -6.454 1.00 0.00 81 VAL A N 8
ATOM 10570 C CA . VAL A 1 90 ? 8.421 -3.575 -5.900 1.00 0.00 81 VAL A CA 8
ATOM 10571 C C . VAL A 1 90 ? 8.442 -4.409 -4.617 1.00 0.00 81 VAL A C 8
ATOM 10572 O O . VAL A 1 90 ? 9.475 -4.968 -4.253 1.00 0.00 81 VAL A O 8
ATOM 10585 N N . THR A 1 91 ? 7.289 -4.466 -3.968 1.00 0.00 82 THR A N 8
ATOM 10586 C CA . THR A 1 91 ? 7.161 -5.222 -2.733 1.00 0.00 82 THR A CA 8
ATOM 10587 C C . THR A 1 91 ? 7.324 -6.719 -3.006 1.00 0.00 82 THR A C 8
ATOM 10588 O O . THR A 1 91 ? 8.408 -7.272 -2.830 1.00 0.00 82 THR A O 8
ATOM 10599 N N . SER A 1 92 ? 6.229 -7.332 -3.432 1.00 0.00 83 SER A N 8
ATOM 10600 C CA . SER A 1 92 ? 6.236 -8.754 -3.731 1.00 0.00 83 SER A CA 8
ATOM 10601 C C . SER A 1 92 ? 7.460 -9.104 -4.579 1.00 0.00 83 SER A C 8
ATOM 10602 O O . SER A 1 92 ? 8.161 -10.074 -4.294 1.00 0.00 83 SER A O 8
ATOM 10610 N N . LYS A 1 93 ? 7.680 -8.296 -5.606 1.00 0.00 84 LYS A N 8
ATOM 10611 C CA . LYS A 1 93 ? 8.807 -8.509 -6.498 1.00 0.00 84 LYS A CA 8
ATOM 10612 C C . LYS A 1 93 ? 10.085 -8.659 -5.671 1.00 0.00 84 LYS A C 8
ATOM 10613 O O . LYS A 1 93 ? 10.842 -9.610 -5.858 1.00 0.00 84 LYS A O 8
ATOM 10632 N N . VAL A 1 94 ? 10.286 -7.705 -4.773 1.00 0.00 85 VAL A N 8
ATOM 10633 C CA . VAL A 1 94 ? 11.460 -7.719 -3.917 1.00 0.00 85 VAL A CA 8
ATOM 10634 C C . VAL A 1 94 ? 11.458 -8.999 -3.078 1.00 0.00 85 VAL A C 8
ATOM 10635 O O . VAL A 1 94 ? 12.518 -9.523 -2.737 1.00 0.00 85 VAL A O 8
ATOM 10648 N N . ILE A 1 95 ? 10.257 -9.465 -2.769 1.00 0.00 86 ILE A N 8
ATOM 10649 C CA . ILE A 1 95 ? 10.104 -10.673 -1.977 1.00 0.00 86 ILE A CA 8
ATOM 10650 C C . ILE A 1 95 ? 10.465 -11.888 -2.833 1.00 0.00 86 ILE A C 8
ATOM 10651 O O . ILE A 1 95 ? 11.454 -12.568 -2.566 1.00 0.00 86 ILE A O 8
ATOM 10667 N N . GLY A 1 96 ? 9.643 -12.124 -3.845 1.00 0.00 87 GLY A N 8
ATOM 10668 C CA . GLY A 1 96 ? 9.863 -13.246 -4.742 1.00 0.00 87 GLY A CA 8
ATOM 10669 C C . GLY A 1 96 ? 8.556 -13.990 -5.021 1.00 0.00 87 GLY A C 8
ATOM 10670 O O . GLY A 1 96 ? 8.343 -15.090 -4.515 1.00 0.00 87 GLY A O 8
ATOM 10674 N N . GLY A 1 97 ? 7.714 -13.359 -5.827 1.00 0.00 88 GLY A N 8
ATOM 10675 C CA . GLY A 1 97 ? 6.433 -13.947 -6.180 1.00 0.00 88 GLY A CA 8
ATOM 10676 C C . GLY A 1 97 ? 5.804 -14.653 -4.977 1.00 0.00 88 GLY A C 8
ATOM 10677 O O . GLY A 1 97 ? 6.008 -14.243 -3.836 1.00 0.00 88 GLY A O 8
ATOM 10681 N N . PHE A 1 98 ? 5.052 -15.703 -5.275 1.00 0.00 89 PHE A N 8
ATOM 10682 C CA . PHE A 1 98 ? 4.392 -16.470 -4.232 1.00 0.00 89 PHE A CA 8
ATOM 10683 C C . PHE A 1 98 ? 4.851 -17.930 -4.252 1.00 0.00 89 PHE A C 8
ATOM 10684 O O . PHE A 1 98 ? 4.160 -18.794 -4.789 1.00 0.00 89 PHE A O 8
ATOM 10701 N N . ALA A 1 99 ? 6.014 -18.159 -3.660 1.00 0.00 90 ALA A N 8
ATOM 10702 C CA . ALA A 1 99 ? 6.572 -19.499 -3.603 1.00 0.00 90 ALA A CA 8
ATOM 10703 C C . ALA A 1 99 ? 7.257 -19.704 -2.250 1.00 0.00 90 ALA A C 8
ATOM 10704 O O . ALA A 1 99 ? 7.642 -18.739 -1.592 1.00 0.00 90 ALA A O 8
ATOM 10711 N N . GLY A 1 100 ? 7.386 -20.968 -1.874 1.00 0.00 91 GLY A N 8
ATOM 10712 C CA . GLY A 1 100 ? 8.017 -21.312 -0.611 1.00 0.00 91 GLY A CA 8
ATOM 10713 C C . GLY A 1 100 ? 9.215 -20.403 -0.331 1.00 0.00 91 GLY A C 8
ATOM 10714 O O . GLY A 1 100 ? 9.191 -19.609 0.608 1.00 0.00 91 GLY A O 8
ATOM 10718 N N . THR A 1 101 ? 10.236 -20.550 -1.163 1.00 0.00 92 THR A N 8
ATOM 10719 C CA . THR A 1 101 ? 11.441 -19.752 -1.017 1.00 0.00 92 THR A CA 8
ATOM 10720 C C . THR A 1 101 ? 11.083 -18.296 -0.714 1.00 0.00 92 THR A C 8
ATOM 10721 O O . THR A 1 101 ? 9.968 -17.857 -0.989 1.00 0.00 92 THR A O 8
ATOM 10732 N N . ALA A 1 102 ? 12.051 -17.587 -0.150 1.00 0.00 93 ALA A N 8
ATOM 10733 C CA . ALA A 1 102 ? 11.852 -16.189 0.193 1.00 0.00 93 ALA A CA 8
ATOM 10734 C C . ALA A 1 102 ? 10.728 -16.077 1.225 1.00 0.00 93 ALA A C 8
ATOM 10735 O O . ALA A 1 102 ? 9.874 -16.958 1.316 1.00 0.00 93 ALA A O 8
ATOM 10742 N N . LEU A 1 103 ? 10.765 -14.987 1.977 1.00 0.00 94 LEU A N 8
ATOM 10743 C CA . LEU A 1 103 ? 9.760 -14.748 2.999 1.00 0.00 94 LEU A CA 8
ATOM 10744 C C . LEU A 1 103 ? 9.949 -15.752 4.138 1.00 0.00 94 LEU A C 8
ATOM 10745 O O . LEU A 1 103 ? 9.597 -16.923 4.003 1.00 0.00 94 LEU A O 8
ATOM 10761 N N . GLY A 1 104 ? 10.505 -15.257 5.234 1.00 0.00 95 GLY A N 8
ATOM 10762 C CA . GLY A 1 104 ? 10.746 -16.095 6.396 1.00 0.00 95 GLY A CA 8
ATOM 10763 C C . GLY A 1 104 ? 12.230 -16.107 6.766 1.00 0.00 95 GLY A C 8
ATOM 10764 O O . GLY A 1 104 ? 13.062 -16.584 5.995 1.00 0.00 95 GLY A O 8
ATOM 10768 N N . ALA A 1 105 ? 12.518 -15.578 7.945 1.00 0.00 96 ALA A N 8
ATOM 10769 C CA . ALA A 1 105 ? 13.887 -15.522 8.427 1.00 0.00 96 ALA A CA 8
ATOM 10770 C C . ALA A 1 105 ? 14.635 -14.405 7.695 1.00 0.00 96 ALA A C 8
ATOM 10771 O O . ALA A 1 105 ? 14.978 -13.387 8.294 1.00 0.00 96 ALA A O 8
ATOM 10778 N N . TRP A 1 106 ? 14.866 -14.634 6.411 1.00 0.00 97 TRP A N 8
ATOM 10779 C CA . TRP A 1 106 ? 15.567 -13.661 5.591 1.00 0.00 97 TRP A CA 8
ATOM 10780 C C . TRP A 1 106 ? 15.391 -14.062 4.125 1.00 0.00 97 TRP A C 8
ATOM 10781 O O . TRP A 1 106 ? 15.076 -15.213 3.827 1.00 0.00 97 TRP A O 8
ATOM 10802 N N . LEU A 1 107 ? 15.603 -13.091 3.249 1.00 0.00 98 LEU A N 8
ATOM 10803 C CA . LEU A 1 107 ? 15.472 -13.329 1.822 1.00 0.00 98 LEU A CA 8
ATOM 10804 C C . LEU A 1 107 ? 16.344 -14.522 1.426 1.00 0.00 98 LEU A C 8
ATOM 10805 O O . LEU A 1 107 ? 17.564 -14.399 1.329 1.00 0.00 98 LEU A O 8
ATOM 10821 N N . GLY A 1 108 ? 15.684 -15.650 1.209 1.00 0.00 99 GLY A N 8
ATOM 10822 C CA . GLY A 1 108 ? 16.384 -16.865 0.825 1.00 0.00 99 GLY A CA 8
ATOM 10823 C C . GLY A 1 108 ? 16.647 -16.894 -0.682 1.00 0.00 99 GLY A C 8
ATOM 10824 O O . GLY A 1 108 ? 15.759 -16.588 -1.476 1.00 0.00 99 GLY A O 8
ATOM 10828 N N . SER A 1 109 ? 17.870 -17.265 -1.030 1.00 0.00 100 SER A N 8
ATOM 10829 C CA . SER A 1 109 ? 18.261 -17.338 -2.427 1.00 0.00 100 SER A CA 8
ATOM 10830 C C . SER A 1 109 ? 19.784 -17.424 -2.541 1.00 0.00 100 SER A C 8
ATOM 10831 O O . SER A 1 109 ? 20.312 -18.331 -3.182 1.00 0.00 100 SER A O 8
ATOM 10839 N N . PRO A 1 110 ? 20.466 -16.442 -1.891 1.00 0.00 101 PRO A N 8
ATOM 10840 C CA . PRO A 1 110 ? 21.918 -16.399 -1.913 1.00 0.00 101 PRO A CA 8
ATOM 10841 C C . PRO A 1 110 ? 22.512 -17.467 -0.994 1.00 0.00 101 PRO A C 8
ATOM 10842 O O . PRO A 1 110 ? 22.357 -17.399 0.225 1.00 0.00 101 PRO A O 8
ATOM 10853 N N . PRO A 1 111 ? 23.198 -18.455 -1.629 1.00 0.00 102 PRO A N 8
ATOM 10854 C CA . PRO A 1 111 ? 23.817 -19.537 -0.881 1.00 0.00 102 PRO A CA 8
ATOM 10855 C C . PRO A 1 111 ? 25.088 -19.060 -0.177 1.00 0.00 102 PRO A C 8
ATOM 10856 O O . PRO A 1 111 ? 25.289 -19.337 1.004 1.00 0.00 102 PRO A O 8
ATOM 10867 N N . SER A 1 112 ? 25.914 -18.351 -0.933 1.00 0.00 103 SER A N 8
ATOM 10868 C CA . SER A 1 112 ? 27.161 -17.832 -0.396 1.00 0.00 103 SER A CA 8
ATOM 10869 C C . SER A 1 112 ? 27.897 -17.026 -1.468 1.00 0.00 103 SER A C 8
ATOM 10870 O O . SER A 1 112 ? 28.178 -17.538 -2.551 1.00 0.00 103 SER A O 8
ATOM 10878 N N . SER A 1 113 ? 28.189 -15.779 -1.129 1.00 0.00 104 SER A N 8
ATOM 10879 C CA . SER A 1 113 ? 28.888 -14.898 -2.049 1.00 0.00 104 SER A CA 8
ATOM 10880 C C . SER A 1 113 ? 30.195 -14.413 -1.419 1.00 0.00 104 SER A C 8
ATOM 10881 O O . SER A 1 113 ? 30.691 -15.016 -0.468 1.00 0.00 104 SER A O 8
ATOM 10889 N N . MET A 1 10 ? -1.701 -18.045 -7.208 1.00 0.00 1 MET A N 9
ATOM 10890 C CA . MET A 1 10 ? -2.040 -19.260 -6.487 1.00 0.00 1 MET A CA 9
ATOM 10891 C C . MET A 1 10 ? -2.994 -20.134 -7.303 1.00 0.00 1 MET A C 9
ATOM 10892 O O . MET A 1 10 ? -2.707 -21.303 -7.557 1.00 0.00 1 MET A O 9
ATOM 10906 N N . GLY A 1 11 ? -4.110 -19.534 -7.690 1.00 0.00 2 GLY A N 9
ATOM 10907 C CA . GLY A 1 11 ? -5.108 -20.244 -8.472 1.00 0.00 2 GLY A CA 9
ATOM 10908 C C . GLY A 1 11 ? -6.371 -19.397 -8.648 1.00 0.00 2 GLY A C 9
ATOM 10909 O O . GLY A 1 11 ? -6.427 -18.533 -9.522 1.00 0.00 2 GLY A O 9
ATOM 10913 N N . LYS A 1 12 ? -7.353 -19.674 -7.802 1.00 0.00 3 LYS A N 9
ATOM 10914 C CA . LYS A 1 12 ? -8.610 -18.948 -7.853 1.00 0.00 3 LYS A CA 9
ATOM 10915 C C . LYS A 1 12 ? -8.488 -17.665 -7.028 1.00 0.00 3 LYS A C 9
ATOM 10916 O O . LYS A 1 12 ? -9.177 -17.502 -6.022 1.00 0.00 3 LYS A O 9
ATOM 10935 N N . GLU A 1 13 ? -7.606 -16.788 -7.485 1.00 0.00 4 GLU A N 9
ATOM 10936 C CA . GLU A 1 13 ? -7.385 -15.525 -6.802 1.00 0.00 4 GLU A CA 9
ATOM 10937 C C . GLU A 1 13 ? -8.191 -14.411 -7.471 1.00 0.00 4 GLU A C 9
ATOM 10938 O O . GLU A 1 13 ? -7.717 -13.775 -8.411 1.00 0.00 4 GLU A O 9
ATOM 10950 N N . SER A 1 14 ? -9.397 -14.208 -6.961 1.00 0.00 5 SER A N 9
ATOM 10951 C CA . SER A 1 14 ? -10.275 -13.182 -7.498 1.00 0.00 5 SER A CA 9
ATOM 10952 C C . SER A 1 14 ? -10.361 -12.005 -6.524 1.00 0.00 5 SER A C 9
ATOM 10953 O O . SER A 1 14 ? -11.322 -11.892 -5.765 1.00 0.00 5 SER A O 9
ATOM 10961 N N . GLY A 1 15 ? -9.342 -11.160 -6.576 1.00 0.00 6 GLY A N 9
ATOM 10962 C CA . GLY A 1 15 ? -9.291 -9.996 -5.708 1.00 0.00 6 GLY A CA 9
ATOM 10963 C C . GLY A 1 15 ? -8.628 -10.337 -4.372 1.00 0.00 6 GLY A C 9
ATOM 10964 O O . GLY A 1 15 ? -7.513 -9.897 -4.098 1.00 0.00 6 GLY A O 9
ATOM 10968 N N . TRP A 1 16 ? -9.343 -11.119 -3.576 1.00 0.00 7 TRP A N 9
ATOM 10969 C CA . TRP A 1 16 ? -8.838 -11.524 -2.275 1.00 0.00 7 TRP A CA 9
ATOM 10970 C C . TRP A 1 16 ? -9.826 -12.527 -1.676 1.00 0.00 7 TRP A C 9
ATOM 10971 O O . TRP A 1 16 ? -11.026 -12.450 -1.933 1.00 0.00 7 TRP A O 9
ATOM 10992 N N . ASP A 1 17 ? -9.285 -13.444 -0.888 1.00 0.00 8 ASP A N 9
ATOM 10993 C CA . ASP A 1 17 ? -10.104 -14.461 -0.250 1.00 0.00 8 ASP A CA 9
ATOM 10994 C C . ASP A 1 17 ? -9.820 -14.469 1.253 1.00 0.00 8 ASP A C 9
ATOM 10995 O O . ASP A 1 17 ? -8.964 -15.217 1.723 1.00 0.00 8 ASP A O 9
ATOM 11004 N N . SER A 1 18 ? -10.554 -13.628 1.966 1.00 0.00 9 SER A N 9
ATOM 11005 C CA . SER A 1 18 ? -10.392 -13.529 3.407 1.00 0.00 9 SER A CA 9
ATOM 11006 C C . SER A 1 18 ? -11.476 -12.624 3.995 1.00 0.00 9 SER A C 9
ATOM 11007 O O . SER A 1 18 ? -11.666 -11.498 3.536 1.00 0.00 9 SER A O 9
ATOM 11015 N N . GLY A 1 19 ? -12.159 -13.149 5.002 1.00 0.00 10 GLY A N 9
ATOM 11016 C CA . GLY A 1 19 ? -13.219 -12.402 5.657 1.00 0.00 10 GLY A CA 9
ATOM 11017 C C . GLY A 1 19 ? -12.660 -11.532 6.784 1.00 0.00 10 GLY A C 9
ATOM 11018 O O . GLY A 1 19 ? -12.123 -10.454 6.533 1.00 0.00 10 GLY A O 9
ATOM 11022 N N . ARG A 1 20 ? -12.807 -12.031 8.003 1.00 0.00 11 ARG A N 9
ATOM 11023 C CA . ARG A 1 20 ? -12.324 -11.312 9.169 1.00 0.00 11 ARG A CA 9
ATOM 11024 C C . ARG A 1 20 ? -10.796 -11.371 9.234 1.00 0.00 11 ARG A C 9
ATOM 11025 O O . ARG A 1 20 ? -10.134 -10.336 9.289 1.00 0.00 11 ARG A O 9
ATOM 11046 N N . ALA A 1 21 ? -10.282 -12.592 9.225 1.00 0.00 12 ALA A N 9
ATOM 11047 C CA . ALA A 1 21 ? -8.845 -12.798 9.282 1.00 0.00 12 ALA A CA 9
ATOM 11048 C C . ALA A 1 21 ? -8.148 -11.753 8.409 1.00 0.00 12 ALA A C 9
ATOM 11049 O O . ALA A 1 21 ? -7.050 -11.303 8.730 1.00 0.00 12 ALA A O 9
ATOM 11056 N N . ALA A 1 22 ? -8.816 -11.397 7.321 1.00 0.00 13 ALA A N 9
ATOM 11057 C CA . ALA A 1 22 ? -8.275 -10.413 6.399 1.00 0.00 13 ALA A CA 9
ATOM 11058 C C . ALA A 1 22 ? -7.677 -9.251 7.194 1.00 0.00 13 ALA A C 9
ATOM 11059 O O . ALA A 1 22 ? -6.487 -8.962 7.078 1.00 0.00 13 ALA A O 9
ATOM 11066 N N . VAL A 1 23 ? -8.530 -8.615 7.984 1.00 0.00 14 VAL A N 9
ATOM 11067 C CA . VAL A 1 23 ? -8.101 -7.490 8.797 1.00 0.00 14 VAL A CA 9
ATOM 11068 C C . VAL A 1 23 ? -6.776 -7.836 9.480 1.00 0.00 14 VAL A C 9
ATOM 11069 O O . VAL A 1 23 ? -5.855 -7.021 9.506 1.00 0.00 14 VAL A O 9
ATOM 11082 N N . ALA A 1 24 ? -6.721 -9.047 10.015 1.00 0.00 15 ALA A N 9
ATOM 11083 C CA . ALA A 1 24 ? -5.524 -9.511 10.696 1.00 0.00 15 ALA A CA 9
ATOM 11084 C C . ALA A 1 24 ? -4.323 -9.372 9.758 1.00 0.00 15 ALA A C 9
ATOM 11085 O O . ALA A 1 24 ? -3.284 -8.843 10.150 1.00 0.00 15 ALA A O 9
ATOM 11092 N N . ALA A 1 25 ? -4.506 -9.855 8.538 1.00 0.00 16 ALA A N 9
ATOM 11093 C CA . ALA A 1 25 ? -3.451 -9.791 7.542 1.00 0.00 16 ALA A CA 9
ATOM 11094 C C . ALA A 1 25 ? -3.141 -8.326 7.226 1.00 0.00 16 ALA A C 9
ATOM 11095 O O . ALA A 1 25 ? -2.038 -8.001 6.792 1.00 0.00 16 ALA A O 9
ATOM 11102 N N . VAL A 1 26 ? -4.136 -7.481 7.458 1.00 0.00 17 VAL A N 9
ATOM 11103 C CA . VAL A 1 26 ? -3.983 -6.059 7.203 1.00 0.00 17 VAL A CA 9
ATOM 11104 C C . VAL A 1 26 ? -3.259 -5.409 8.384 1.00 0.00 17 VAL A C 9
ATOM 11105 O O . VAL A 1 26 ? -2.659 -4.345 8.239 1.00 0.00 17 VAL A O 9
ATOM 11118 N N . VAL A 1 27 ? -3.338 -6.076 9.526 1.00 0.00 18 VAL A N 9
ATOM 11119 C CA . VAL A 1 27 ? -2.697 -5.577 10.730 1.00 0.00 18 VAL A CA 9
ATOM 11120 C C . VAL A 1 27 ? -1.179 -5.676 10.574 1.00 0.00 18 VAL A C 9
ATOM 11121 O O . VAL A 1 27 ? -0.472 -4.678 10.699 1.00 0.00 18 VAL A O 9
ATOM 11134 N N . GLY A 1 28 ? -0.722 -6.890 10.303 1.00 0.00 19 GLY A N 9
ATOM 11135 C CA . GLY A 1 28 ? 0.700 -7.133 10.128 1.00 0.00 19 GLY A CA 9
ATOM 11136 C C . GLY A 1 28 ? 1.339 -6.046 9.263 1.00 0.00 19 GLY A C 9
ATOM 11137 O O . GLY A 1 28 ? 1.190 -6.051 8.042 1.00 0.00 19 GLY A O 9
ATOM 11141 N N . GLY A 1 29 ? 2.039 -5.139 9.930 1.00 0.00 20 GLY A N 9
ATOM 11142 C CA . GLY A 1 29 ? 2.702 -4.047 9.237 1.00 0.00 20 GLY A CA 9
ATOM 11143 C C . GLY A 1 29 ? 2.141 -2.695 9.681 1.00 0.00 20 GLY A C 9
ATOM 11144 O O . GLY A 1 29 ? 1.961 -1.794 8.863 1.00 0.00 20 GLY A O 9
ATOM 11148 N N . VAL A 1 30 ? 1.880 -2.595 10.976 1.00 0.00 21 VAL A N 9
ATOM 11149 C CA . VAL A 1 30 ? 1.343 -1.368 11.539 1.00 0.00 21 VAL A CA 9
ATOM 11150 C C . VAL A 1 30 ? 2.337 -0.228 11.307 1.00 0.00 21 VAL A C 9
ATOM 11151 O O . VAL A 1 30 ? 2.037 0.726 10.590 1.00 0.00 21 VAL A O 9
ATOM 11164 N N . VAL A 1 31 ? 3.500 -0.364 11.926 1.00 0.00 22 VAL A N 9
ATOM 11165 C CA . VAL A 1 31 ? 4.540 0.642 11.796 1.00 0.00 22 VAL A CA 9
ATOM 11166 C C . VAL A 1 31 ? 4.720 0.994 10.318 1.00 0.00 22 VAL A C 9
ATOM 11167 O O . VAL A 1 31 ? 4.773 2.169 9.958 1.00 0.00 22 VAL A O 9
ATOM 11180 N N . ALA A 1 32 ? 4.811 -0.045 9.502 1.00 0.00 23 ALA A N 9
ATOM 11181 C CA . ALA A 1 32 ? 4.985 0.139 8.071 1.00 0.00 23 ALA A CA 9
ATOM 11182 C C . ALA A 1 32 ? 3.898 1.081 7.547 1.00 0.00 23 ALA A C 9
ATOM 11183 O O . ALA A 1 32 ? 4.176 1.967 6.740 1.00 0.00 23 ALA A O 9
ATOM 11190 N N . VAL A 1 33 ? 2.684 0.857 8.027 1.00 0.00 24 VAL A N 9
ATOM 11191 C CA . VAL A 1 33 ? 1.555 1.674 7.617 1.00 0.00 24 VAL A CA 9
ATOM 11192 C C . VAL A 1 33 ? 1.761 3.106 8.113 1.00 0.00 24 VAL A C 9
ATOM 11193 O O . VAL A 1 33 ? 1.331 4.060 7.465 1.00 0.00 24 VAL A O 9
ATOM 11206 N N . GLY A 1 34 ? 2.418 3.213 9.259 1.00 0.00 25 GLY A N 9
ATOM 11207 C CA . GLY A 1 34 ? 2.686 4.513 9.850 1.00 0.00 25 GLY A CA 9
ATOM 11208 C C . GLY A 1 34 ? 3.698 5.298 9.012 1.00 0.00 25 GLY A C 9
ATOM 11209 O O . GLY A 1 34 ? 3.494 6.478 8.731 1.00 0.00 25 GLY A O 9
ATOM 11213 N N . THR A 1 35 ? 4.766 4.611 8.636 1.00 0.00 26 THR A N 9
ATOM 11214 C CA . THR A 1 35 ? 5.810 5.229 7.836 1.00 0.00 26 THR A CA 9
ATOM 11215 C C . THR A 1 35 ? 5.242 5.714 6.501 1.00 0.00 26 THR A C 9
ATOM 11216 O O . THR A 1 35 ? 5.390 6.883 6.148 1.00 0.00 26 THR A O 9
ATOM 11227 N N . VAL A 1 36 ? 4.603 4.792 5.796 1.00 0.00 27 VAL A N 9
ATOM 11228 C CA . VAL A 1 36 ? 4.012 5.111 4.508 1.00 0.00 27 VAL A CA 9
ATOM 11229 C C . VAL A 1 36 ? 3.091 6.324 4.660 1.00 0.00 27 VAL A C 9
ATOM 11230 O O . VAL A 1 36 ? 3.180 7.276 3.887 1.00 0.00 27 VAL A O 9
ATOM 11243 N N . LEU A 1 37 ? 2.228 6.249 5.663 1.00 0.00 28 LEU A N 9
ATOM 11244 C CA . LEU A 1 37 ? 1.292 7.328 5.927 1.00 0.00 28 LEU A CA 9
ATOM 11245 C C . LEU A 1 37 ? 2.057 8.650 6.016 1.00 0.00 28 LEU A C 9
ATOM 11246 O O . LEU A 1 37 ? 1.729 9.609 5.319 1.00 0.00 28 LEU A O 9
ATOM 11262 N N . VAL A 1 38 ? 3.061 8.659 6.880 1.00 0.00 29 VAL A N 9
ATOM 11263 C CA . VAL A 1 38 ? 3.875 9.847 7.070 1.00 0.00 29 VAL A CA 9
ATOM 11264 C C . VAL A 1 38 ? 4.293 10.397 5.704 1.00 0.00 29 VAL A C 9
ATOM 11265 O O . VAL A 1 38 ? 4.161 11.592 5.446 1.00 0.00 29 VAL A O 9
ATOM 11278 N N . ALA A 1 39 ? 4.789 9.498 4.867 1.00 0.00 30 ALA A N 9
ATOM 11279 C CA . ALA A 1 39 ? 5.227 9.878 3.534 1.00 0.00 30 ALA A CA 9
ATOM 11280 C C . ALA A 1 39 ? 4.024 10.371 2.728 1.00 0.00 30 ALA A C 9
ATOM 11281 O O . ALA A 1 39 ? 4.168 11.214 1.844 1.00 0.00 30 ALA A O 9
ATOM 11288 N N . LEU A 1 40 ? 2.864 9.823 3.061 1.00 0.00 31 LEU A N 9
ATOM 11289 C CA . LEU A 1 40 ? 1.637 10.196 2.378 1.00 0.00 31 LEU A CA 9
ATOM 11290 C C . LEU A 1 40 ? 1.345 11.676 2.636 1.00 0.00 31 LEU A C 9
ATOM 11291 O O . LEU A 1 40 ? 1.345 12.483 1.708 1.00 0.00 31 LEU A O 9
ATOM 11307 N N . SER A 1 41 ? 1.102 11.986 3.901 1.00 0.00 32 SER A N 9
ATOM 11308 C CA . SER A 1 41 ? 0.809 13.355 4.293 1.00 0.00 32 SER A CA 9
ATOM 11309 C C . SER A 1 41 ? 1.993 14.261 3.953 1.00 0.00 32 SER A C 9
ATOM 11310 O O . SER A 1 41 ? 1.886 15.131 3.089 1.00 0.00 32 SER A O 9
ATOM 11318 N N . ALA A 1 42 ? 3.095 14.028 4.650 1.00 0.00 33 ALA A N 9
ATOM 11319 C CA . ALA A 1 42 ? 4.299 14.813 4.433 1.00 0.00 33 ALA A CA 9
ATOM 11320 C C . ALA A 1 42 ? 4.774 14.622 2.991 1.00 0.00 33 ALA A C 9
ATOM 11321 O O . ALA A 1 42 ? 4.018 14.153 2.141 1.00 0.00 33 ALA A O 9
ATOM 11328 N N . MET A 1 43 ? 6.023 14.996 2.759 1.00 0.00 34 MET A N 9
ATOM 11329 C CA . MET A 1 43 ? 6.608 14.872 1.434 1.00 0.00 34 MET A CA 9
ATOM 11330 C C . MET A 1 43 ? 6.020 15.909 0.476 1.00 0.00 34 MET A C 9
ATOM 11331 O O . MET A 1 43 ? 6.009 15.704 -0.737 1.00 0.00 34 MET A O 9
ATOM 11345 N N . GLY A 1 44 ? 5.544 17.001 1.056 1.00 0.00 35 GLY A N 9
ATOM 11346 C CA . GLY A 1 44 ? 4.955 18.071 0.268 1.00 0.00 35 GLY A CA 9
ATOM 11347 C C . GLY A 1 44 ? 4.040 18.946 1.128 1.00 0.00 35 GLY A C 9
ATOM 11348 O O . GLY A 1 44 ? 3.932 20.149 0.900 1.00 0.00 35 GLY A O 9
ATOM 11352 N N . PHE A 1 45 ? 3.405 18.306 2.100 1.00 0.00 36 PHE A N 9
ATOM 11353 C CA . PHE A 1 45 ? 2.503 19.010 2.995 1.00 0.00 36 PHE A CA 9
ATOM 11354 C C . PHE A 1 45 ? 2.390 18.288 4.339 1.00 0.00 36 PHE A C 9
ATOM 11355 O O . PHE A 1 45 ? 1.600 17.357 4.483 1.00 0.00 36 PHE A O 9
ATOM 11372 N N . THR A 1 46 ? 3.192 18.745 5.289 1.00 0.00 37 THR A N 9
ATOM 11373 C CA . THR A 1 46 ? 3.192 18.155 6.617 1.00 0.00 37 THR A CA 9
ATOM 11374 C C . THR A 1 46 ? 1.819 18.317 7.273 1.00 0.00 37 THR A C 9
ATOM 11375 O O . THR A 1 46 ? 0.875 18.784 6.637 1.00 0.00 37 THR A O 9
ATOM 11386 N N . SER A 1 47 ? 1.752 17.923 8.536 1.00 0.00 38 SER A N 9
ATOM 11387 C CA . SER A 1 47 ? 0.511 18.018 9.285 1.00 0.00 38 SER A CA 9
ATOM 11388 C C . SER A 1 47 ? 0.693 18.954 10.482 1.00 0.00 38 SER A C 9
ATOM 11389 O O . SER A 1 47 ? 0.526 20.166 10.358 1.00 0.00 38 SER A O 9
ATOM 11397 N N . VAL A 1 48 ? 1.032 18.355 11.614 1.00 0.00 39 VAL A N 9
ATOM 11398 C CA . VAL A 1 48 ? 1.238 19.119 12.832 1.00 0.00 39 VAL A CA 9
ATOM 11399 C C . VAL A 1 48 ? 0.056 20.069 13.040 1.00 0.00 39 VAL A C 9
ATOM 11400 O O . VAL A 1 48 ? -1.049 19.802 12.571 1.00 0.00 39 VAL A O 9
ATOM 11413 N N . GLY A 1 49 ? 0.330 21.158 13.743 1.00 0.00 40 GLY A N 9
ATOM 11414 C CA . GLY A 1 49 ? -0.697 22.148 14.018 1.00 0.00 40 GLY A CA 9
ATOM 11415 C C . GLY A 1 49 ? -1.610 22.343 12.806 1.00 0.00 40 GLY A C 9
ATOM 11416 O O . GLY A 1 49 ? -2.832 22.289 12.930 1.00 0.00 40 GLY A O 9
ATOM 11420 N N . ILE A 1 50 ? -0.980 22.567 11.662 1.00 0.00 41 ILE A N 9
ATOM 11421 C CA . ILE A 1 50 ? -1.721 22.771 10.428 1.00 0.00 41 ILE A CA 9
ATOM 11422 C C . ILE A 1 50 ? -2.806 21.699 10.307 1.00 0.00 41 ILE A C 9
ATOM 11423 O O . ILE A 1 50 ? -3.979 22.017 10.117 1.00 0.00 41 ILE A O 9
ATOM 11439 N N . ALA A 1 51 ? -2.376 20.451 10.422 1.00 0.00 42 ALA A N 9
ATOM 11440 C CA . ALA A 1 51 ? -3.297 19.331 10.328 1.00 0.00 42 ALA A CA 9
ATOM 11441 C C . ALA A 1 51 ? -4.376 19.471 11.403 1.00 0.00 42 ALA A C 9
ATOM 11442 O O . ALA A 1 51 ? -5.534 19.128 11.174 1.00 0.00 42 ALA A O 9
ATOM 11449 N N . ALA A 1 52 ? -3.956 19.976 12.555 1.00 0.00 43 ALA A N 9
ATOM 11450 C CA . ALA A 1 52 ? -4.872 20.165 13.667 1.00 0.00 43 ALA A CA 9
ATOM 11451 C C . ALA A 1 52 ? -5.909 21.226 13.292 1.00 0.00 43 ALA A C 9
ATOM 11452 O O . ALA A 1 52 ? -7.039 21.194 13.778 1.00 0.00 43 ALA A O 9
ATOM 11459 N N . SER A 1 53 ? -5.488 22.141 12.432 1.00 0.00 44 SER A N 9
ATOM 11460 C CA . SER A 1 53 ? -6.367 23.210 11.987 1.00 0.00 44 SER A CA 9
ATOM 11461 C C . SER A 1 53 ? -7.396 22.663 10.996 1.00 0.00 44 SER A C 9
ATOM 11462 O O . SER A 1 53 ? -8.594 22.663 11.276 1.00 0.00 44 SER A O 9
ATOM 11470 N N . SER A 1 54 ? -6.892 22.209 9.858 1.00 0.00 45 SER A N 9
ATOM 11471 C CA . SER A 1 54 ? -7.753 21.660 8.824 1.00 0.00 45 SER A CA 9
ATOM 11472 C C . SER A 1 54 ? -8.774 20.705 9.446 1.00 0.00 45 SER A C 9
ATOM 11473 O O . SER A 1 54 ? -9.954 20.741 9.101 1.00 0.00 45 SER A O 9
ATOM 11481 N N . ILE A 1 55 ? -8.282 19.872 10.352 1.00 0.00 46 ILE A N 9
ATOM 11482 C CA . ILE A 1 55 ? -9.136 18.909 11.024 1.00 0.00 46 ILE A CA 9
ATOM 11483 C C . ILE A 1 55 ? -10.077 19.647 11.979 1.00 0.00 46 ILE A C 9
ATOM 11484 O O . ILE A 1 55 ? -11.291 19.454 11.932 1.00 0.00 46 ILE A O 9
ATOM 11500 N N . ALA A 1 56 ? -9.481 20.478 12.821 1.00 0.00 47 ALA A N 9
ATOM 11501 C CA . ALA A 1 56 ? -10.251 21.246 13.785 1.00 0.00 47 ALA A CA 9
ATOM 11502 C C . ALA A 1 56 ? -11.530 21.757 13.118 1.00 0.00 47 ALA A C 9
ATOM 11503 O O . ALA A 1 56 ? -12.634 21.444 13.562 1.00 0.00 47 ALA A O 9
ATOM 11510 N N . ALA A 1 57 ? -11.339 22.536 12.063 1.00 0.00 48 ALA A N 9
ATOM 11511 C CA . ALA A 1 57 ? -12.464 23.093 11.331 1.00 0.00 48 ALA A CA 9
ATOM 11512 C C . ALA A 1 57 ? -13.390 21.960 10.886 1.00 0.00 48 ALA A C 9
ATOM 11513 O O . ALA A 1 57 ? -14.584 21.978 11.179 1.00 0.00 48 ALA A O 9
ATOM 11520 N N . LYS A 1 58 ? -12.803 21.000 10.186 1.00 0.00 49 LYS A N 9
ATOM 11521 C CA . LYS A 1 58 ? -13.561 19.860 9.698 1.00 0.00 49 LYS A CA 9
ATOM 11522 C C . LYS A 1 58 ? -14.598 20.340 8.681 1.00 0.00 49 LYS A C 9
ATOM 11523 O O . LYS A 1 58 ? -15.796 20.327 8.958 1.00 0.00 49 LYS A O 9
ATOM 11542 N N . MET A 1 59 ? -14.099 20.753 7.525 1.00 0.00 50 MET A N 9
ATOM 11543 C CA . MET A 1 59 ? -14.967 21.236 6.465 1.00 0.00 50 MET A CA 9
ATOM 11544 C C . MET A 1 59 ? -16.254 20.412 6.392 1.00 0.00 50 MET A C 9
ATOM 11545 O O . MET A 1 59 ? -16.271 19.244 6.779 1.00 0.00 50 MET A O 9
ATOM 11559 N N . MET A 1 60 ? -17.302 21.052 5.893 1.00 0.00 51 MET A N 9
ATOM 11560 C CA . MET A 1 60 ? -18.590 20.393 5.764 1.00 0.00 51 MET A CA 9
ATOM 11561 C C . MET A 1 60 ? -18.455 19.066 5.013 1.00 0.00 51 MET A C 9
ATOM 11562 O O . MET A 1 60 ? -17.524 18.885 4.229 1.00 0.00 51 MET A O 9
ATOM 11576 N N . SER A 1 61 ? -19.397 18.174 5.279 1.00 0.00 52 SER A N 9
ATOM 11577 C CA . SER A 1 61 ? -19.394 16.869 4.639 1.00 0.00 52 SER A CA 9
ATOM 11578 C C . SER A 1 61 ? -19.459 17.033 3.119 1.00 0.00 52 SER A C 9
ATOM 11579 O O . SER A 1 61 ? -20.268 17.805 2.608 1.00 0.00 52 SER A O 9
ATOM 11587 N N . THR A 1 62 ? -18.596 16.293 2.439 1.00 0.00 53 THR A N 9
ATOM 11588 C CA . THR A 1 62 ? -18.545 16.346 0.988 1.00 0.00 53 THR A CA 9
ATOM 11589 C C . THR A 1 62 ? -18.676 17.791 0.502 1.00 0.00 53 THR A C 9
ATOM 11590 O O . THR A 1 62 ? -19.575 18.110 -0.274 1.00 0.00 53 THR A O 9
ATOM 11601 N N . ALA A 1 63 ? -17.765 18.627 0.979 1.00 0.00 54 ALA A N 9
ATOM 11602 C CA . ALA A 1 63 ? -17.767 20.030 0.603 1.00 0.00 54 ALA A CA 9
ATOM 11603 C C . ALA A 1 63 ? -17.384 20.159 -0.873 1.00 0.00 54 ALA A C 9
ATOM 11604 O O . ALA A 1 63 ? -16.575 19.382 -1.378 1.00 0.00 54 ALA A O 9
ATOM 11611 N N . ALA A 1 64 ? -17.982 21.147 -1.523 1.00 0.00 55 ALA A N 9
ATOM 11612 C CA . ALA A 1 64 ? -17.713 21.387 -2.930 1.00 0.00 55 ALA A CA 9
ATOM 11613 C C . ALA A 1 64 ? -18.266 20.225 -3.757 1.00 0.00 55 ALA A C 9
ATOM 11614 O O . ALA A 1 64 ? -18.604 19.175 -3.210 1.00 0.00 55 ALA A O 9
ATOM 11621 N N . ILE A 1 65 ? -18.341 20.450 -5.060 1.00 0.00 56 ILE A N 9
ATOM 11622 C CA . ILE A 1 65 ? -18.847 19.434 -5.967 1.00 0.00 56 ILE A CA 9
ATOM 11623 C C . ILE A 1 65 ? -17.825 19.195 -7.080 1.00 0.00 56 ILE A C 9
ATOM 11624 O O . ILE A 1 65 ? -18.175 19.189 -8.259 1.00 0.00 56 ILE A O 9
ATOM 11640 N N . ALA A 1 66 ? -16.581 19.005 -6.666 1.00 0.00 57 ALA A N 9
ATOM 11641 C CA . ALA A 1 66 ? -15.505 18.766 -7.613 1.00 0.00 57 ALA A CA 9
ATOM 11642 C C . ALA A 1 66 ? -14.561 17.702 -7.049 1.00 0.00 57 ALA A C 9
ATOM 11643 O O . ALA A 1 66 ? -14.432 16.619 -7.617 1.00 0.00 57 ALA A O 9
ATOM 11650 N N . ASN A 1 67 ? -13.926 18.049 -5.939 1.00 0.00 58 ASN A N 9
ATOM 11651 C CA . ASN A 1 67 ? -12.998 17.137 -5.292 1.00 0.00 58 ASN A CA 9
ATOM 11652 C C . ASN A 1 67 ? -13.757 16.279 -4.278 1.00 0.00 58 ASN A C 9
ATOM 11653 O O . ASN A 1 67 ? -14.551 16.795 -3.493 1.00 0.00 58 ASN A O 9
ATOM 11664 N N . GLY A 1 68 ? -13.485 14.983 -4.326 1.00 0.00 59 GLY A N 9
ATOM 11665 C CA . GLY A 1 68 ? -14.132 14.048 -3.421 1.00 0.00 59 GLY A CA 9
ATOM 11666 C C . GLY A 1 68 ? -13.520 14.127 -2.022 1.00 0.00 59 GLY A C 9
ATOM 11667 O O . GLY A 1 68 ? -12.466 14.733 -1.834 1.00 0.00 59 GLY A O 9
ATOM 11671 N N . GLY A 1 69 ? -14.206 13.505 -1.074 1.00 0.00 60 GLY A N 9
ATOM 11672 C CA . GLY A 1 69 ? -13.743 13.497 0.303 1.00 0.00 60 GLY A CA 9
ATOM 11673 C C . GLY A 1 69 ? -13.723 12.075 0.867 1.00 0.00 60 GLY A C 9
ATOM 11674 O O . GLY A 1 69 ? -12.678 11.590 1.299 1.00 0.00 60 GLY A O 9
ATOM 11678 N N . GLY A 1 70 ? -14.889 11.447 0.844 1.00 0.00 61 GLY A N 9
ATOM 11679 C CA . GLY A 1 70 ? -15.019 10.090 1.347 1.00 0.00 61 GLY A CA 9
ATOM 11680 C C . GLY A 1 70 ? -14.321 9.093 0.420 1.00 0.00 61 GLY A C 9
ATOM 11681 O O . GLY A 1 70 ? -14.252 9.307 -0.789 1.00 0.00 61 GLY A O 9
ATOM 11685 N N . VAL A 1 71 ? -13.822 8.024 1.022 1.00 0.00 62 VAL A N 9
ATOM 11686 C CA . VAL A 1 71 ? -13.132 6.992 0.266 1.00 0.00 62 VAL A CA 9
ATOM 11687 C C . VAL A 1 71 ? -12.064 7.642 -0.617 1.00 0.00 62 VAL A C 9
ATOM 11688 O O . VAL A 1 71 ? -11.926 8.864 -0.633 1.00 0.00 62 VAL A O 9
ATOM 11701 N N . ALA A 1 72 ? -11.337 6.795 -1.331 1.00 0.00 63 ALA A N 9
ATOM 11702 C CA . ALA A 1 72 ? -10.287 7.271 -2.215 1.00 0.00 63 ALA A CA 9
ATOM 11703 C C . ALA A 1 72 ? -10.796 8.480 -3.001 1.00 0.00 63 ALA A C 9
ATOM 11704 O O . ALA A 1 72 ? -11.861 8.422 -3.615 1.00 0.00 63 ALA A O 9
ATOM 11711 N N . ALA A 1 73 ? -10.013 9.547 -2.957 1.00 0.00 64 ALA A N 9
ATOM 11712 C CA . ALA A 1 73 ? -10.371 10.769 -3.658 1.00 0.00 64 ALA A CA 9
ATOM 11713 C C . ALA A 1 73 ? -9.233 11.782 -3.524 1.00 0.00 64 ALA A C 9
ATOM 11714 O O . ALA A 1 73 ? -8.398 11.668 -2.627 1.00 0.00 64 ALA A O 9
ATOM 11721 N N . GLY A 1 74 ? -9.235 12.750 -4.428 1.00 0.00 65 GLY A N 9
ATOM 11722 C CA . GLY A 1 74 ? -8.213 13.783 -4.422 1.00 0.00 65 GLY A CA 9
ATOM 11723 C C . GLY A 1 74 ? -6.943 13.301 -5.126 1.00 0.00 65 GLY A C 9
ATOM 11724 O O . GLY A 1 74 ? -6.843 12.135 -5.505 1.00 0.00 65 GLY A O 9
ATOM 11728 N N . SER A 1 75 ? -6.005 14.224 -5.281 1.00 0.00 66 SER A N 9
ATOM 11729 C CA . SER A 1 75 ? -4.746 13.908 -5.934 1.00 0.00 66 SER A CA 9
ATOM 11730 C C . SER A 1 75 ? -4.130 12.656 -5.305 1.00 0.00 66 SER A C 9
ATOM 11731 O O . SER A 1 75 ? -3.398 11.921 -5.967 1.00 0.00 66 SER A O 9
ATOM 11739 N N . LEU A 1 76 ? -4.449 12.453 -4.035 1.00 0.00 67 LEU A N 9
ATOM 11740 C CA . LEU A 1 76 ? -3.936 11.302 -3.311 1.00 0.00 67 LEU A CA 9
ATOM 11741 C C . LEU A 1 76 ? -4.221 10.031 -4.113 1.00 0.00 67 LEU A C 9
ATOM 11742 O O . LEU A 1 76 ? -3.389 9.126 -4.165 1.00 0.00 67 LEU A O 9
ATOM 11758 N N . VAL A 1 77 ? -5.399 10.003 -4.718 1.00 0.00 68 VAL A N 9
ATOM 11759 C CA . VAL A 1 77 ? -5.804 8.857 -5.514 1.00 0.00 68 VAL A CA 9
ATOM 11760 C C . VAL A 1 77 ? -4.678 8.492 -6.484 1.00 0.00 68 VAL A C 9
ATOM 11761 O O . VAL A 1 77 ? -4.431 7.315 -6.739 1.00 0.00 68 VAL A O 9
ATOM 11774 N N . ALA A 1 78 ? -4.025 9.524 -6.998 1.00 0.00 69 ALA A N 9
ATOM 11775 C CA . ALA A 1 78 ? -2.931 9.327 -7.934 1.00 0.00 69 ALA A CA 9
ATOM 11776 C C . ALA A 1 78 ? -1.867 8.438 -7.287 1.00 0.00 69 ALA A C 9
ATOM 11777 O O . ALA A 1 78 ? -1.374 7.499 -7.912 1.00 0.00 69 ALA A O 9
ATOM 11784 N N . ILE A 1 79 ? -1.544 8.764 -6.045 1.00 0.00 70 ILE A N 9
ATOM 11785 C CA . ILE A 1 79 ? -0.548 8.007 -5.307 1.00 0.00 70 ILE A CA 9
ATOM 11786 C C . ILE A 1 79 ? -1.149 6.669 -4.871 1.00 0.00 70 ILE A C 9
ATOM 11787 O O . ILE A 1 79 ? -0.426 5.693 -4.675 1.00 0.00 70 ILE A O 9
ATOM 11803 N N . LEU A 1 80 ? -2.467 6.666 -4.733 1.00 0.00 71 LEU A N 9
ATOM 11804 C CA . LEU A 1 80 ? -3.174 5.464 -4.324 1.00 0.00 71 LEU A CA 9
ATOM 11805 C C . LEU A 1 80 ? -2.898 4.348 -5.333 1.00 0.00 71 LEU A C 9
ATOM 11806 O O . LEU A 1 80 ? -2.460 3.262 -4.958 1.00 0.00 71 LEU A O 9
ATOM 11822 N N . GLN A 1 81 ? -3.167 4.654 -6.594 1.00 0.00 72 GLN A N 9
ATOM 11823 C CA . GLN A 1 81 ? -2.953 3.689 -7.660 1.00 0.00 72 GLN A CA 9
ATOM 11824 C C . GLN A 1 81 ? -1.455 3.474 -7.888 1.00 0.00 72 GLN A C 9
ATOM 11825 O O . GLN A 1 81 ? -0.989 2.337 -7.939 1.00 0.00 72 GLN A O 9
ATOM 11839 N N . SER A 1 82 ? -0.744 4.584 -8.021 1.00 0.00 73 SER A N 9
ATOM 11840 C CA . SER A 1 82 ? 0.691 4.531 -8.243 1.00 0.00 73 SER A CA 9
ATOM 11841 C C . SER A 1 82 ? 1.358 3.689 -7.154 1.00 0.00 73 SER A C 9
ATOM 11842 O O . SER A 1 82 ? 1.820 2.579 -7.418 1.00 0.00 73 SER A O 9
ATOM 11850 N N . VAL A 1 83 ? 1.388 4.247 -5.953 1.00 0.00 74 VAL A N 9
ATOM 11851 C CA . VAL A 1 83 ? 1.991 3.561 -4.823 1.00 0.00 74 VAL A CA 9
ATOM 11852 C C . VAL A 1 83 ? 1.285 2.220 -4.610 1.00 0.00 74 VAL A C 9
ATOM 11853 O O . VAL A 1 83 ? 1.899 1.258 -4.153 1.00 0.00 74 VAL A O 9
ATOM 11866 N N . GLY A 1 84 ? 0.005 2.201 -4.953 1.00 0.00 75 GLY A N 9
ATOM 11867 C CA . GLY A 1 84 ? -0.790 0.994 -4.805 1.00 0.00 75 GLY A CA 9
ATOM 11868 C C . GLY A 1 84 ? -0.165 -0.172 -5.572 1.00 0.00 75 GLY A C 9
ATOM 11869 O O . GLY A 1 84 ? 0.382 -1.095 -4.970 1.00 0.00 75 GLY A O 9
ATOM 11873 N N . ALA A 1 85 ? -0.268 -0.094 -6.891 1.00 0.00 76 ALA A N 9
ATOM 11874 C CA . ALA A 1 85 ? 0.280 -1.132 -7.747 1.00 0.00 76 ALA A CA 9
ATOM 11875 C C . ALA A 1 85 ? 1.807 -1.118 -7.644 1.00 0.00 76 ALA A C 9
ATOM 11876 O O . ALA A 1 85 ? 2.414 -2.106 -7.234 1.00 0.00 76 ALA A O 9
ATOM 11883 N N . ALA A 1 86 ? 2.384 0.013 -8.023 1.00 0.00 77 ALA A N 9
ATOM 11884 C CA . ALA A 1 86 ? 3.828 0.168 -7.979 1.00 0.00 77 ALA A CA 9
ATOM 11885 C C . ALA A 1 86 ? 4.360 -0.421 -6.671 1.00 0.00 77 ALA A C 9
ATOM 11886 O O . ALA A 1 86 ? 5.181 -1.336 -6.686 1.00 0.00 77 ALA A O 9
ATOM 11893 N N . GLY A 1 87 ? 3.869 0.128 -5.569 1.00 0.00 78 GLY A N 9
ATOM 11894 C CA . GLY A 1 87 ? 4.284 -0.332 -4.255 1.00 0.00 78 GLY A CA 9
ATOM 11895 C C . GLY A 1 87 ? 4.166 -1.853 -4.143 1.00 0.00 78 GLY A C 9
ATOM 11896 O O . GLY A 1 87 ? 5.175 -2.556 -4.106 1.00 0.00 78 GLY A O 9
ATOM 11900 N N . LEU A 1 88 ? 2.926 -2.317 -4.094 1.00 0.00 79 LEU A N 9
ATOM 11901 C CA . LEU A 1 88 ? 2.663 -3.742 -3.988 1.00 0.00 79 LEU A CA 9
ATOM 11902 C C . LEU A 1 88 ? 3.637 -4.504 -4.888 1.00 0.00 79 LEU A C 9
ATOM 11903 O O . LEU A 1 88 ? 4.032 -5.625 -4.572 1.00 0.00 79 LEU A O 9
ATOM 11919 N N . SER A 1 89 ? 3.996 -3.865 -5.992 1.00 0.00 80 SER A N 9
ATOM 11920 C CA . SER A 1 89 ? 4.917 -4.469 -6.940 1.00 0.00 80 SER A CA 9
ATOM 11921 C C . SER A 1 89 ? 6.284 -4.674 -6.285 1.00 0.00 80 SER A C 9
ATOM 11922 O O . SER A 1 89 ? 6.670 -5.802 -5.984 1.00 0.00 80 SER A O 9
ATOM 11930 N N . VAL A 1 90 ? 6.979 -3.564 -6.082 1.00 0.00 81 VAL A N 9
ATOM 11931 C CA . VAL A 1 90 ? 8.296 -3.607 -5.468 1.00 0.00 81 VAL A CA 9
ATOM 11932 C C . VAL A 1 90 ? 8.234 -4.462 -4.200 1.00 0.00 81 VAL A C 9
ATOM 11933 O O . VAL A 1 90 ? 9.230 -5.067 -3.807 1.00 0.00 81 VAL A O 9
ATOM 11946 N N . THR A 1 91 ? 7.055 -4.483 -3.596 1.00 0.00 82 THR A N 9
ATOM 11947 C CA . THR A 1 91 ? 6.851 -5.253 -2.381 1.00 0.00 82 THR A CA 9
ATOM 11948 C C . THR A 1 91 ? 7.035 -6.747 -2.659 1.00 0.00 82 THR A C 9
ATOM 11949 O O . THR A 1 91 ? 8.107 -7.299 -2.415 1.00 0.00 82 THR A O 9
ATOM 11960 N N . SER A 1 92 ? 5.974 -7.357 -3.165 1.00 0.00 83 SER A N 9
ATOM 11961 C CA . SER A 1 92 ? 6.005 -8.776 -3.479 1.00 0.00 83 SER A CA 9
ATOM 11962 C C . SER A 1 92 ? 7.305 -9.122 -4.208 1.00 0.00 83 SER A C 9
ATOM 11963 O O . SER A 1 92 ? 7.930 -10.142 -3.919 1.00 0.00 83 SER A O 9
ATOM 11971 N N . LYS A 1 93 ? 7.674 -8.254 -5.138 1.00 0.00 84 LYS A N 9
ATOM 11972 C CA . LYS A 1 93 ? 8.889 -8.455 -5.910 1.00 0.00 84 LYS A CA 9
ATOM 11973 C C . LYS A 1 93 ? 10.048 -8.757 -4.959 1.00 0.00 84 LYS A C 9
ATOM 11974 O O . LYS A 1 93 ? 10.717 -9.781 -5.095 1.00 0.00 84 LYS A O 9
ATOM 11993 N N . VAL A 1 94 ? 10.252 -7.848 -4.017 1.00 0.00 85 VAL A N 9
ATOM 11994 C CA . VAL A 1 94 ? 11.319 -8.005 -3.043 1.00 0.00 85 VAL A CA 9
ATOM 11995 C C . VAL A 1 94 ? 11.082 -9.282 -2.235 1.00 0.00 85 VAL A C 9
ATOM 11996 O O . VAL A 1 94 ? 12.030 -9.902 -1.755 1.00 0.00 85 VAL A O 9
ATOM 12009 N N . ILE A 1 95 ? 9.812 -9.637 -2.108 1.00 0.00 86 ILE A N 9
ATOM 12010 C CA . ILE A 1 95 ? 9.439 -10.829 -1.365 1.00 0.00 86 ILE A CA 9
ATOM 12011 C C . ILE A 1 95 ? 9.788 -12.069 -2.191 1.00 0.00 86 ILE A C 9
ATOM 12012 O O . ILE A 1 95 ? 10.757 -12.766 -1.891 1.00 0.00 86 ILE A O 9
ATOM 12028 N N . GLY A 1 96 ? 8.980 -12.306 -3.214 1.00 0.00 87 GLY A N 9
ATOM 12029 C CA . GLY A 1 96 ? 9.192 -13.450 -4.085 1.00 0.00 87 GLY A CA 9
ATOM 12030 C C . GLY A 1 96 ? 7.876 -13.907 -4.719 1.00 0.00 87 GLY A C 9
ATOM 12031 O O . GLY A 1 96 ? 7.398 -15.005 -4.441 1.00 0.00 87 GLY A O 9
ATOM 12035 N N . GLY A 1 97 ? 7.329 -13.040 -5.559 1.00 0.00 88 GLY A N 9
ATOM 12036 C CA . GLY A 1 97 ? 6.079 -13.341 -6.235 1.00 0.00 88 GLY A CA 9
ATOM 12037 C C . GLY A 1 97 ? 5.095 -14.029 -5.287 1.00 0.00 88 GLY A C 9
ATOM 12038 O O . GLY A 1 97 ? 4.411 -13.367 -4.508 1.00 0.00 88 GLY A O 9
ATOM 12042 N N . PHE A 1 98 ? 5.055 -15.350 -5.384 1.00 0.00 89 PHE A N 9
ATOM 12043 C CA . PHE A 1 98 ? 4.166 -16.136 -4.545 1.00 0.00 89 PHE A CA 9
ATOM 12044 C C . PHE A 1 98 ? 4.375 -17.634 -4.777 1.00 0.00 89 PHE A C 9
ATOM 12045 O O . PHE A 1 98 ? 3.830 -18.202 -5.722 1.00 0.00 89 PHE A O 9
ATOM 12062 N N . ALA A 1 99 ? 5.166 -18.231 -3.897 1.00 0.00 90 ALA A N 9
ATOM 12063 C CA . ALA A 1 99 ? 5.454 -19.652 -3.994 1.00 0.00 90 ALA A CA 9
ATOM 12064 C C . ALA A 1 99 ? 6.110 -20.124 -2.695 1.00 0.00 90 ALA A C 9
ATOM 12065 O O . ALA A 1 99 ? 5.445 -20.696 -1.832 1.00 0.00 90 ALA A O 9
ATOM 12072 N N . GLY A 1 100 ? 7.406 -19.868 -2.596 1.00 0.00 91 GLY A N 9
ATOM 12073 C CA . GLY A 1 100 ? 8.159 -20.260 -1.417 1.00 0.00 91 GLY A CA 9
ATOM 12074 C C . GLY A 1 100 ? 9.303 -19.281 -1.146 1.00 0.00 91 GLY A C 9
ATOM 12075 O O . GLY A 1 100 ? 9.496 -18.324 -1.894 1.00 0.00 91 GLY A O 9
ATOM 12079 N N . THR A 1 101 ? 10.033 -19.555 -0.075 1.00 0.00 92 THR A N 9
ATOM 12080 C CA . THR A 1 101 ? 11.153 -18.711 0.303 1.00 0.00 92 THR A CA 9
ATOM 12081 C C . THR A 1 101 ? 10.812 -17.237 0.075 1.00 0.00 92 THR A C 9
ATOM 12082 O O . THR A 1 101 ? 11.499 -16.546 -0.675 1.00 0.00 92 THR A O 9
ATOM 12093 N N . ALA A 1 102 ? 9.749 -16.800 0.735 1.00 0.00 93 ALA A N 9
ATOM 12094 C CA . ALA A 1 102 ? 9.308 -15.421 0.613 1.00 0.00 93 ALA A CA 9
ATOM 12095 C C . ALA A 1 102 ? 8.462 -15.051 1.833 1.00 0.00 93 ALA A C 9
ATOM 12096 O O . ALA A 1 102 ? 7.234 -15.059 1.767 1.00 0.00 93 ALA A O 9
ATOM 12103 N N . LEU A 1 103 ? 9.153 -14.735 2.918 1.00 0.00 94 LEU A N 9
ATOM 12104 C CA . LEU A 1 103 ? 8.481 -14.363 4.152 1.00 0.00 94 LEU A CA 9
ATOM 12105 C C . LEU A 1 103 ? 9.524 -13.948 5.191 1.00 0.00 94 LEU A C 9
ATOM 12106 O O . LEU A 1 103 ? 9.600 -12.779 5.567 1.00 0.00 94 LEU A O 9
ATOM 12122 N N . GLY A 1 104 ? 10.303 -14.928 5.625 1.00 0.00 95 GLY A N 9
ATOM 12123 C CA . GLY A 1 104 ? 11.338 -14.679 6.613 1.00 0.00 95 GLY A CA 9
ATOM 12124 C C . GLY A 1 104 ? 12.729 -14.922 6.024 1.00 0.00 95 GLY A C 9
ATOM 12125 O O . GLY A 1 104 ? 12.877 -15.066 4.811 1.00 0.00 95 GLY A O 9
ATOM 12129 N N . ALA A 1 105 ? 13.714 -14.961 6.909 1.00 0.00 96 ALA A N 9
ATOM 12130 C CA . ALA A 1 105 ? 15.088 -15.184 6.492 1.00 0.00 96 ALA A CA 9
ATOM 12131 C C . ALA A 1 105 ? 15.532 -14.038 5.581 1.00 0.00 96 ALA A C 9
ATOM 12132 O O . ALA A 1 105 ? 14.840 -13.698 4.622 1.00 0.00 96 ALA A O 9
ATOM 12139 N N . TRP A 1 106 ? 16.684 -13.474 5.912 1.00 0.00 97 TRP A N 9
ATOM 12140 C CA . TRP A 1 106 ? 17.229 -12.373 5.136 1.00 0.00 97 TRP A CA 9
ATOM 12141 C C . TRP A 1 106 ? 17.308 -12.819 3.674 1.00 0.00 97 TRP A C 9
ATOM 12142 O O . TRP A 1 106 ? 18.120 -13.675 3.326 1.00 0.00 97 TRP A O 9
ATOM 12163 N N . LEU A 1 107 ? 16.454 -12.219 2.858 1.00 0.00 98 LEU A N 9
ATOM 12164 C CA . LEU A 1 107 ? 16.418 -12.543 1.442 1.00 0.00 98 LEU A CA 9
ATOM 12165 C C . LEU A 1 107 ? 17.830 -12.442 0.864 1.00 0.00 98 LEU A C 9
ATOM 12166 O O . LEU A 1 107 ? 18.596 -11.554 1.238 1.00 0.00 98 LEU A O 9
ATOM 12182 N N . GLY A 1 108 ? 18.133 -13.363 -0.039 1.00 0.00 99 GLY A N 9
ATOM 12183 C CA . GLY A 1 108 ? 19.440 -13.388 -0.673 1.00 0.00 99 GLY A CA 9
ATOM 12184 C C . GLY A 1 108 ? 19.438 -14.304 -1.899 1.00 0.00 99 GLY A C 9
ATOM 12185 O O . GLY A 1 108 ? 18.698 -15.286 -1.942 1.00 0.00 99 GLY A O 9
ATOM 12189 N N . SER A 1 109 ? 20.273 -13.950 -2.864 1.00 0.00 100 SER A N 9
ATOM 12190 C CA . SER A 1 109 ? 20.376 -14.728 -4.087 1.00 0.00 100 SER A CA 9
ATOM 12191 C C . SER A 1 109 ? 21.612 -14.297 -4.879 1.00 0.00 100 SER A C 9
ATOM 12192 O O . SER A 1 109 ? 21.512 -13.494 -5.805 1.00 0.00 100 SER A O 9
ATOM 12200 N N . PRO A 1 110 ? 22.781 -14.864 -4.475 1.00 0.00 101 PRO A N 9
ATOM 12201 C CA . PRO A 1 110 ? 24.035 -14.547 -5.136 1.00 0.00 101 PRO A CA 9
ATOM 12202 C C . PRO A 1 110 ? 24.128 -15.240 -6.497 1.00 0.00 101 PRO A C 9
ATOM 12203 O O . PRO A 1 110 ? 23.448 -16.237 -6.737 1.00 0.00 101 PRO A O 9
ATOM 12214 N N . PRO A 1 111 ? 24.999 -14.672 -7.373 1.00 0.00 102 PRO A N 9
ATOM 12215 C CA . PRO A 1 111 ? 25.190 -15.225 -8.703 1.00 0.00 102 PRO A CA 9
ATOM 12216 C C . PRO A 1 111 ? 26.026 -16.505 -8.650 1.00 0.00 102 PRO A C 9
ATOM 12217 O O . PRO A 1 111 ? 27.196 -16.471 -8.271 1.00 0.00 102 PRO A O 9
ATOM 12228 N N . SER A 1 112 ? 25.394 -17.603 -9.035 1.00 0.00 103 SER A N 9
ATOM 12229 C CA . SER A 1 112 ? 26.065 -18.892 -9.036 1.00 0.00 103 SER A CA 9
ATOM 12230 C C . SER A 1 112 ? 26.322 -19.348 -10.473 1.00 0.00 103 SER A C 9
ATOM 12231 O O . SER A 1 112 ? 27.466 -19.582 -10.860 1.00 0.00 103 SER A O 9
ATOM 12239 N N . SER A 1 113 ? 25.237 -19.461 -11.227 1.00 0.00 104 SER A N 9
ATOM 12240 C CA . SER A 1 113 ? 25.330 -19.884 -12.613 1.00 0.00 104 SER A CA 9
ATOM 12241 C C . SER A 1 113 ? 25.725 -18.700 -13.497 1.00 0.00 104 SER A C 9
ATOM 12242 O O . SER A 1 113 ? 26.909 -18.466 -13.737 1.00 0.00 104 SER A O 9
ATOM 12250 N N . MET A 1 10 ? -0.834 -13.294 -8.896 1.00 0.00 1 MET A N 10
ATOM 12251 C CA . MET A 1 10 ? -2.170 -13.865 -8.887 1.00 0.00 1 MET A CA 10
ATOM 12252 C C . MET A 1 10 ? -2.256 -15.043 -7.914 1.00 0.00 1 MET A C 10
ATOM 12253 O O . MET A 1 10 ? -1.435 -15.957 -7.966 1.00 0.00 1 MET A O 10
ATOM 12267 N N . GLY A 1 11 ? -3.258 -14.982 -7.049 1.00 0.00 2 GLY A N 10
ATOM 12268 C CA . GLY A 1 11 ? -3.463 -16.033 -6.066 1.00 0.00 2 GLY A CA 10
ATOM 12269 C C . GLY A 1 11 ? -4.837 -15.906 -5.407 1.00 0.00 2 GLY A C 10
ATOM 12270 O O . GLY A 1 11 ? -5.112 -14.925 -4.718 1.00 0.00 2 GLY A O 10
ATOM 12274 N N . LYS A 1 12 ? -5.665 -16.914 -5.641 1.00 0.00 3 LYS A N 10
ATOM 12275 C CA . LYS A 1 12 ? -7.005 -16.928 -5.078 1.00 0.00 3 LYS A CA 10
ATOM 12276 C C . LYS A 1 12 ? -7.793 -15.733 -5.618 1.00 0.00 3 LYS A C 10
ATOM 12277 O O . LYS A 1 12 ? -7.206 -14.757 -6.083 1.00 0.00 3 LYS A O 10
ATOM 12296 N N . GLU A 1 13 ? -9.110 -15.848 -5.537 1.00 0.00 4 GLU A N 10
ATOM 12297 C CA . GLU A 1 13 ? -9.984 -14.789 -6.012 1.00 0.00 4 GLU A CA 10
ATOM 12298 C C . GLU A 1 13 ? -9.651 -13.471 -5.309 1.00 0.00 4 GLU A C 10
ATOM 12299 O O . GLU A 1 13 ? -9.017 -13.468 -4.255 1.00 0.00 4 GLU A O 10
ATOM 12311 N N . SER A 1 14 ? -10.093 -12.382 -5.922 1.00 0.00 5 SER A N 10
ATOM 12312 C CA . SER A 1 14 ? -9.849 -11.061 -5.369 1.00 0.00 5 SER A CA 10
ATOM 12313 C C . SER A 1 14 ? -10.186 -11.048 -3.876 1.00 0.00 5 SER A C 10
ATOM 12314 O O . SER A 1 14 ? -9.433 -10.502 -3.071 1.00 0.00 5 SER A O 10
ATOM 12322 N N . GLY A 1 15 ? -11.317 -11.657 -3.552 1.00 0.00 6 GLY A N 10
ATOM 12323 C CA . GLY A 1 15 ? -11.763 -11.722 -2.171 1.00 0.00 6 GLY A CA 10
ATOM 12324 C C . GLY A 1 15 ? -11.548 -10.384 -1.462 1.00 0.00 6 GLY A C 10
ATOM 12325 O O . GLY A 1 15 ? -10.731 -10.285 -0.548 1.00 0.00 6 GLY A O 10
ATOM 12329 N N . TRP A 1 16 ? -12.296 -9.386 -1.909 1.00 0.00 7 TRP A N 10
ATOM 12330 C CA . TRP A 1 16 ? -12.198 -8.058 -1.329 1.00 0.00 7 TRP A CA 10
ATOM 12331 C C . TRP A 1 16 ? -12.624 -8.150 0.138 1.00 0.00 7 TRP A C 10
ATOM 12332 O O . TRP A 1 16 ? -11.951 -7.617 1.018 1.00 0.00 7 TRP A O 10
ATOM 12353 N N . ASP A 1 17 ? -13.740 -8.830 0.355 1.00 0.00 8 ASP A N 10
ATOM 12354 C CA . ASP A 1 17 ? -14.265 -8.999 1.699 1.00 0.00 8 ASP A CA 10
ATOM 12355 C C . ASP A 1 17 ? -13.398 -10.007 2.457 1.00 0.00 8 ASP A C 10
ATOM 12356 O O . ASP A 1 17 ? -12.702 -10.816 1.845 1.00 0.00 8 ASP A O 10
ATOM 12365 N N . SER A 1 18 ? -13.468 -9.925 3.778 1.00 0.00 9 SER A N 10
ATOM 12366 C CA . SER A 1 18 ? -12.699 -10.819 4.625 1.00 0.00 9 SER A CA 10
ATOM 12367 C C . SER A 1 18 ? -12.995 -10.529 6.098 1.00 0.00 9 SER A C 10
ATOM 12368 O O . SER A 1 18 ? -12.739 -9.427 6.581 1.00 0.00 9 SER A O 10
ATOM 12376 N N . GLY A 1 19 ? -13.531 -11.537 6.770 1.00 0.00 10 GLY A N 10
ATOM 12377 C CA . GLY A 1 19 ? -13.865 -11.403 8.178 1.00 0.00 10 GLY A CA 10
ATOM 12378 C C . GLY A 1 19 ? -12.654 -11.712 9.061 1.00 0.00 10 GLY A C 10
ATOM 12379 O O . GLY A 1 19 ? -12.203 -10.857 9.822 1.00 0.00 10 GLY A O 10
ATOM 12383 N N . ARG A 1 20 ? -12.161 -12.934 8.929 1.00 0.00 11 ARG A N 10
ATOM 12384 C CA . ARG A 1 20 ? -11.011 -13.366 9.704 1.00 0.00 11 ARG A CA 10
ATOM 12385 C C . ARG A 1 20 ? -9.725 -12.786 9.113 1.00 0.00 11 ARG A C 10
ATOM 12386 O O . ARG A 1 20 ? -8.932 -12.171 9.825 1.00 0.00 11 ARG A O 10
ATOM 12407 N N . ALA A 1 21 ? -9.556 -13.003 7.817 1.00 0.00 12 ALA A N 10
ATOM 12408 C CA . ALA A 1 21 ? -8.380 -12.510 7.122 1.00 0.00 12 ALA A CA 10
ATOM 12409 C C . ALA A 1 21 ? -8.052 -11.101 7.620 1.00 0.00 12 ALA A C 10
ATOM 12410 O O . ALA A 1 21 ? -6.883 -10.730 7.718 1.00 0.00 12 ALA A O 10
ATOM 12417 N N . ALA A 1 22 ? -9.104 -10.355 7.920 1.00 0.00 13 ALA A N 10
ATOM 12418 C CA . ALA A 1 22 ? -8.943 -8.994 8.405 1.00 0.00 13 ALA A CA 10
ATOM 12419 C C . ALA A 1 22 ? -7.795 -8.951 9.416 1.00 0.00 13 ALA A C 10
ATOM 12420 O O . ALA A 1 22 ? -6.826 -8.217 9.228 1.00 0.00 13 ALA A O 10
ATOM 12427 N N . VAL A 1 23 ? -7.942 -9.746 10.465 1.00 0.00 14 VAL A N 10
ATOM 12428 C CA . VAL A 1 23 ? -6.930 -9.807 11.506 1.00 0.00 14 VAL A CA 10
ATOM 12429 C C . VAL A 1 23 ? -5.543 -9.840 10.861 1.00 0.00 14 VAL A C 10
ATOM 12430 O O . VAL A 1 23 ? -4.651 -9.093 11.259 1.00 0.00 14 VAL A O 10
ATOM 12443 N N . ALA A 1 24 ? -5.405 -10.715 9.875 1.00 0.00 15 ALA A N 10
ATOM 12444 C CA . ALA A 1 24 ? -4.142 -10.855 9.170 1.00 0.00 15 ALA A CA 10
ATOM 12445 C C . ALA A 1 24 ? -3.716 -9.493 8.619 1.00 0.00 15 ALA A C 10
ATOM 12446 O O . ALA A 1 24 ? -2.571 -9.079 8.792 1.00 0.00 15 ALA A O 10
ATOM 12453 N N . ALA A 1 25 ? -4.662 -8.832 7.967 1.00 0.00 16 ALA A N 10
ATOM 12454 C CA . ALA A 1 25 ? -4.399 -7.525 7.389 1.00 0.00 16 ALA A CA 10
ATOM 12455 C C . ALA A 1 25 ? -3.944 -6.567 8.491 1.00 0.00 16 ALA A C 10
ATOM 12456 O O . ALA A 1 25 ? -3.211 -5.615 8.228 1.00 0.00 16 ALA A O 10
ATOM 12463 N N . VAL A 1 26 ? -4.397 -6.853 9.703 1.00 0.00 17 VAL A N 10
ATOM 12464 C CA . VAL A 1 26 ? -4.045 -6.028 10.847 1.00 0.00 17 VAL A CA 10
ATOM 12465 C C . VAL A 1 26 ? -2.644 -6.407 11.332 1.00 0.00 17 VAL A C 10
ATOM 12466 O O . VAL A 1 26 ? -1.928 -5.574 11.884 1.00 0.00 17 VAL A O 10
ATOM 12479 N N . VAL A 1 27 ? -2.296 -7.666 11.109 1.00 0.00 18 VAL A N 10
ATOM 12480 C CA . VAL A 1 27 ? -0.994 -8.166 11.517 1.00 0.00 18 VAL A CA 10
ATOM 12481 C C . VAL A 1 27 ? 0.051 -7.765 10.474 1.00 0.00 18 VAL A C 10
ATOM 12482 O O . VAL A 1 27 ? 1.248 -7.771 10.756 1.00 0.00 18 VAL A O 10
ATOM 12495 N N . GLY A 1 28 ? -0.440 -7.425 9.291 1.00 0.00 19 GLY A N 10
ATOM 12496 C CA . GLY A 1 28 ? 0.436 -7.021 8.205 1.00 0.00 19 GLY A CA 10
ATOM 12497 C C . GLY A 1 28 ? 1.619 -6.204 8.730 1.00 0.00 19 GLY A C 10
ATOM 12498 O O . GLY A 1 28 ? 2.770 -6.618 8.599 1.00 0.00 19 GLY A O 10
ATOM 12502 N N . GLY A 1 29 ? 1.294 -5.059 9.312 1.00 0.00 20 GLY A N 10
ATOM 12503 C CA . GLY A 1 29 ? 2.315 -4.181 9.857 1.00 0.00 20 GLY A CA 10
ATOM 12504 C C . GLY A 1 29 ? 1.756 -2.779 10.107 1.00 0.00 20 GLY A C 10
ATOM 12505 O O . GLY A 1 29 ? 1.741 -1.943 9.205 1.00 0.00 20 GLY A O 10
ATOM 12509 N N . VAL A 1 30 ? 1.310 -2.565 11.336 1.00 0.00 21 VAL A N 10
ATOM 12510 C CA . VAL A 1 30 ? 0.751 -1.279 11.716 1.00 0.00 21 VAL A CA 10
ATOM 12511 C C . VAL A 1 30 ? 1.788 -0.182 11.463 1.00 0.00 21 VAL A C 10
ATOM 12512 O O . VAL A 1 30 ? 1.540 0.748 10.697 1.00 0.00 21 VAL A O 10
ATOM 12525 N N . VAL A 1 31 ? 2.929 -0.328 12.122 1.00 0.00 22 VAL A N 10
ATOM 12526 C CA . VAL A 1 31 ? 4.004 0.639 11.978 1.00 0.00 22 VAL A CA 10
ATOM 12527 C C . VAL A 1 31 ? 4.258 0.896 10.491 1.00 0.00 22 VAL A C 10
ATOM 12528 O O . VAL A 1 31 ? 4.370 2.045 10.066 1.00 0.00 22 VAL A O 10
ATOM 12541 N N . ALA A 1 32 ? 4.341 -0.193 9.740 1.00 0.00 23 ALA A N 10
ATOM 12542 C CA . ALA A 1 32 ? 4.578 -0.099 8.310 1.00 0.00 23 ALA A CA 10
ATOM 12543 C C . ALA A 1 32 ? 3.533 0.825 7.683 1.00 0.00 23 ALA A C 10
ATOM 12544 O O . ALA A 1 32 ? 3.855 1.631 6.811 1.00 0.00 23 ALA A O 10
ATOM 12551 N N . VAL A 1 33 ? 2.302 0.677 8.151 1.00 0.00 24 VAL A N 10
ATOM 12552 C CA . VAL A 1 33 ? 1.208 1.489 7.647 1.00 0.00 24 VAL A CA 10
ATOM 12553 C C . VAL A 1 33 ? 1.408 2.940 8.088 1.00 0.00 24 VAL A C 10
ATOM 12554 O O . VAL A 1 33 ? 0.990 3.867 7.397 1.00 0.00 24 VAL A O 10
ATOM 12567 N N . GLY A 1 34 ? 2.049 3.092 9.238 1.00 0.00 25 GLY A N 10
ATOM 12568 C CA . GLY A 1 34 ? 2.311 4.414 9.781 1.00 0.00 25 GLY A CA 10
ATOM 12569 C C . GLY A 1 34 ? 3.327 5.168 8.921 1.00 0.00 25 GLY A C 10
ATOM 12570 O O . GLY A 1 34 ? 3.092 6.312 8.536 1.00 0.00 25 GLY A O 10
ATOM 12574 N N . THR A 1 35 ? 4.435 4.496 8.644 1.00 0.00 26 THR A N 10
ATOM 12575 C CA . THR A 1 35 ? 5.488 5.088 7.837 1.00 0.00 26 THR A CA 10
ATOM 12576 C C . THR A 1 35 ? 4.967 5.411 6.435 1.00 0.00 26 THR A C 10
ATOM 12577 O O . THR A 1 35 ? 5.214 6.497 5.913 1.00 0.00 26 THR A O 10
ATOM 12588 N N . VAL A 1 36 ? 4.257 4.448 5.866 1.00 0.00 27 VAL A N 10
ATOM 12589 C CA . VAL A 1 36 ? 3.700 4.617 4.535 1.00 0.00 27 VAL A CA 10
ATOM 12590 C C . VAL A 1 36 ? 2.841 5.882 4.503 1.00 0.00 27 VAL A C 10
ATOM 12591 O O . VAL A 1 36 ? 3.069 6.771 3.684 1.00 0.00 27 VAL A O 10
ATOM 12604 N N . LEU A 1 37 ? 1.871 5.924 5.404 1.00 0.00 28 LEU A N 10
ATOM 12605 C CA . LEU A 1 37 ? 0.976 7.066 5.489 1.00 0.00 28 LEU A CA 10
ATOM 12606 C C . LEU A 1 37 ? 1.800 8.339 5.696 1.00 0.00 28 LEU A C 10
ATOM 12607 O O . LEU A 1 37 ? 1.565 9.349 5.035 1.00 0.00 28 LEU A O 10
ATOM 12623 N N . VAL A 1 38 ? 2.748 8.248 6.617 1.00 0.00 29 VAL A N 10
ATOM 12624 C CA . VAL A 1 38 ? 3.608 9.380 6.920 1.00 0.00 29 VAL A CA 10
ATOM 12625 C C . VAL A 1 38 ? 4.287 9.857 5.635 1.00 0.00 29 VAL A C 10
ATOM 12626 O O . VAL A 1 38 ? 4.555 11.047 5.475 1.00 0.00 29 VAL A O 10
ATOM 12639 N N . ALA A 1 39 ? 4.547 8.904 4.752 1.00 0.00 30 ALA A N 10
ATOM 12640 C CA . ALA A 1 39 ? 5.190 9.212 3.486 1.00 0.00 30 ALA A CA 10
ATOM 12641 C C . ALA A 1 39 ? 4.217 9.996 2.602 1.00 0.00 30 ALA A C 10
ATOM 12642 O O . ALA A 1 39 ? 4.564 11.052 2.077 1.00 0.00 30 ALA A O 10
ATOM 12649 N N . LEU A 1 40 ? 3.019 9.448 2.465 1.00 0.00 31 LEU A N 10
ATOM 12650 C CA . LEU A 1 40 ? 1.994 10.083 1.654 1.00 0.00 31 LEU A CA 10
ATOM 12651 C C . LEU A 1 40 ? 1.778 11.516 2.144 1.00 0.00 31 LEU A C 10
ATOM 12652 O O . LEU A 1 40 ? 1.881 12.463 1.366 1.00 0.00 31 LEU A O 10
ATOM 12668 N N . SER A 1 41 ? 1.481 11.630 3.430 1.00 0.00 32 SER A N 10
ATOM 12669 C CA . SER A 1 41 ? 1.249 12.931 4.032 1.00 0.00 32 SER A CA 10
ATOM 12670 C C . SER A 1 41 ? 2.491 13.811 3.872 1.00 0.00 32 SER A C 10
ATOM 12671 O O . SER A 1 41 ? 2.384 14.980 3.504 1.00 0.00 32 SER A O 10
ATOM 12679 N N . ALA A 1 42 ? 3.640 13.215 4.154 1.00 0.00 33 ALA A N 10
ATOM 12680 C CA . ALA A 1 42 ? 4.900 13.929 4.046 1.00 0.00 33 ALA A CA 10
ATOM 12681 C C . ALA A 1 42 ? 5.035 14.506 2.635 1.00 0.00 33 ALA A C 10
ATOM 12682 O O . ALA A 1 42 ? 4.073 14.510 1.868 1.00 0.00 33 ALA A O 10
ATOM 12689 N N . MET A 1 43 ? 6.236 14.979 2.335 1.00 0.00 34 MET A N 10
ATOM 12690 C CA . MET A 1 43 ? 6.508 15.557 1.031 1.00 0.00 34 MET A CA 10
ATOM 12691 C C . MET A 1 43 ? 5.824 16.917 0.879 1.00 0.00 34 MET A C 10
ATOM 12692 O O . MET A 1 43 ? 6.483 17.921 0.614 1.00 0.00 34 MET A O 10
ATOM 12706 N N . GLY A 1 44 ? 4.511 16.906 1.055 1.00 0.00 35 GLY A N 10
ATOM 12707 C CA . GLY A 1 44 ? 3.730 18.126 0.941 1.00 0.00 35 GLY A CA 10
ATOM 12708 C C . GLY A 1 44 ? 2.832 18.318 2.164 1.00 0.00 35 GLY A C 10
ATOM 12709 O O . GLY A 1 44 ? 1.611 18.201 2.066 1.00 0.00 35 GLY A O 10
ATOM 12713 N N . PHE A 1 45 ? 3.470 18.609 3.288 1.00 0.00 36 PHE A N 10
ATOM 12714 C CA . PHE A 1 45 ? 2.744 18.818 4.529 1.00 0.00 36 PHE A CA 10
ATOM 12715 C C . PHE A 1 45 ? 1.999 17.549 4.949 1.00 0.00 36 PHE A C 10
ATOM 12716 O O . PHE A 1 45 ? 1.196 17.015 4.186 1.00 0.00 36 PHE A O 10
ATOM 12733 N N . THR A 1 46 ? 2.293 17.103 6.162 1.00 0.00 37 THR A N 10
ATOM 12734 C CA . THR A 1 46 ? 1.662 15.907 6.692 1.00 0.00 37 THR A CA 10
ATOM 12735 C C . THR A 1 46 ? 0.224 16.208 7.119 1.00 0.00 37 THR A C 10
ATOM 12736 O O . THR A 1 46 ? -0.724 15.825 6.434 1.00 0.00 37 THR A O 10
ATOM 12747 N N . SER A 1 47 ? 0.106 16.890 8.249 1.00 0.00 38 SER A N 10
ATOM 12748 C CA . SER A 1 47 ? -1.201 17.247 8.775 1.00 0.00 38 SER A CA 10
ATOM 12749 C C . SER A 1 47 ? -1.086 18.487 9.664 1.00 0.00 38 SER A C 10
ATOM 12750 O O . SER A 1 47 ? -1.762 19.488 9.429 1.00 0.00 38 SER A O 10
ATOM 12758 N N . VAL A 1 48 ? -0.227 18.380 10.666 1.00 0.00 39 VAL A N 10
ATOM 12759 C CA . VAL A 1 48 ? -0.015 19.480 11.591 1.00 0.00 39 VAL A CA 10
ATOM 12760 C C . VAL A 1 48 ? -1.359 19.907 12.185 1.00 0.00 39 VAL A C 10
ATOM 12761 O O . VAL A 1 48 ? -2.414 19.533 11.675 1.00 0.00 39 VAL A O 10
ATOM 12774 N N . GLY A 1 49 ? -1.277 20.684 13.255 1.00 0.00 40 GLY A N 10
ATOM 12775 C CA . GLY A 1 49 ? -2.474 21.165 13.924 1.00 0.00 40 GLY A CA 10
ATOM 12776 C C . GLY A 1 49 ? -3.549 21.558 12.909 1.00 0.00 40 GLY A C 10
ATOM 12777 O O . GLY A 1 49 ? -4.724 21.240 13.089 1.00 0.00 40 GLY A O 10
ATOM 12781 N N . ILE A 1 50 ? -3.109 22.244 11.864 1.00 0.00 41 ILE A N 10
ATOM 12782 C CA . ILE A 1 50 ? -4.019 22.683 10.820 1.00 0.00 41 ILE A CA 10
ATOM 12783 C C . ILE A 1 50 ? -4.922 21.517 10.413 1.00 0.00 41 ILE A C 10
ATOM 12784 O O . ILE A 1 50 ? -6.146 21.627 10.470 1.00 0.00 41 ILE A O 10
ATOM 12800 N N . ALA A 1 51 ? -4.284 20.428 10.012 1.00 0.00 42 ALA A N 10
ATOM 12801 C CA . ALA A 1 51 ? -5.015 19.243 9.595 1.00 0.00 42 ALA A CA 10
ATOM 12802 C C . ALA A 1 51 ? -5.831 18.711 10.775 1.00 0.00 42 ALA A C 10
ATOM 12803 O O . ALA A 1 51 ? -6.889 18.114 10.584 1.00 0.00 42 ALA A O 10
ATOM 12810 N N . ALA A 1 52 ? -5.308 18.948 11.969 1.00 0.00 43 ALA A N 10
ATOM 12811 C CA . ALA A 1 52 ? -5.975 18.501 13.180 1.00 0.00 43 ALA A CA 10
ATOM 12812 C C . ALA A 1 52 ? -7.285 19.272 13.350 1.00 0.00 43 ALA A C 10
ATOM 12813 O O . ALA A 1 52 ? -8.236 18.764 13.943 1.00 0.00 43 ALA A O 10
ATOM 12820 N N . SER A 1 53 ? -7.294 20.486 12.820 1.00 0.00 44 SER A N 10
ATOM 12821 C CA . SER A 1 53 ? -8.472 21.332 12.905 1.00 0.00 44 SER A CA 10
ATOM 12822 C C . SER A 1 53 ? -9.490 20.920 11.840 1.00 0.00 44 SER A C 10
ATOM 12823 O O . SER A 1 53 ? -10.669 20.737 12.141 1.00 0.00 44 SER A O 10
ATOM 12831 N N . SER A 1 54 ? -8.999 20.787 10.617 1.00 0.00 45 SER A N 10
ATOM 12832 C CA . SER A 1 54 ? -9.851 20.400 9.506 1.00 0.00 45 SER A CA 10
ATOM 12833 C C . SER A 1 54 ? -10.568 19.088 9.828 1.00 0.00 45 SER A C 10
ATOM 12834 O O . SER A 1 54 ? -11.767 18.955 9.587 1.00 0.00 45 SER A O 10
ATOM 12842 N N . ILE A 1 55 ? -9.804 18.150 10.370 1.00 0.00 46 ILE A N 10
ATOM 12843 C CA . ILE A 1 55 ? -10.352 16.853 10.728 1.00 0.00 46 ILE A CA 10
ATOM 12844 C C . ILE A 1 55 ? -11.273 17.010 11.940 1.00 0.00 46 ILE A C 10
ATOM 12845 O O . ILE A 1 55 ? -12.397 16.512 11.938 1.00 0.00 46 ILE A O 10
ATOM 12861 N N . ALA A 1 56 ? -10.761 17.704 12.946 1.00 0.00 47 ALA A N 10
ATOM 12862 C CA . ALA A 1 56 ? -11.523 17.932 14.161 1.00 0.00 47 ALA A CA 10
ATOM 12863 C C . ALA A 1 56 ? -12.916 18.448 13.795 1.00 0.00 47 ALA A C 10
ATOM 12864 O O . ALA A 1 56 ? -13.907 18.066 14.416 1.00 0.00 47 ALA A O 10
ATOM 12871 N N . ALA A 1 57 ? -12.948 19.309 12.788 1.00 0.00 48 ALA A N 10
ATOM 12872 C CA . ALA A 1 57 ? -14.203 19.881 12.332 1.00 0.00 48 ALA A CA 10
ATOM 12873 C C . ALA A 1 57 ? -15.111 18.762 11.816 1.00 0.00 48 ALA A C 10
ATOM 12874 O O . ALA A 1 57 ? -16.213 18.567 12.327 1.00 0.00 48 ALA A O 10
ATOM 12881 N N . LYS A 1 58 ? -14.614 18.057 10.810 1.00 0.00 49 LYS A N 10
ATOM 12882 C CA . LYS A 1 58 ? -15.367 16.964 10.220 1.00 0.00 49 LYS A CA 10
ATOM 12883 C C . LYS A 1 58 ? -16.838 17.367 10.102 1.00 0.00 49 LYS A C 10
ATOM 12884 O O . LYS A 1 58 ? -17.729 16.570 10.391 1.00 0.00 49 LYS A O 10
ATOM 12903 N N . MET A 1 59 ? -17.046 18.605 9.676 1.00 0.00 50 MET A N 10
ATOM 12904 C CA . MET A 1 59 ? -18.394 19.124 9.516 1.00 0.00 50 MET A CA 10
ATOM 12905 C C . MET A 1 59 ? -18.894 18.920 8.085 1.00 0.00 50 MET A C 10
ATOM 12906 O O . MET A 1 59 ? -18.255 19.361 7.131 1.00 0.00 50 MET A O 10
ATOM 12920 N N . MET A 1 60 ? -20.033 18.251 7.980 1.00 0.00 51 MET A N 10
ATOM 12921 C CA . MET A 1 60 ? -20.626 17.983 6.681 1.00 0.00 51 MET A CA 10
ATOM 12922 C C . MET A 1 60 ? -20.791 19.274 5.876 1.00 0.00 51 MET A C 10
ATOM 12923 O O . MET A 1 60 ? -21.444 20.213 6.330 1.00 0.00 51 MET A O 10
ATOM 12937 N N . SER A 1 61 ? -20.188 19.280 4.696 1.00 0.00 52 SER A N 10
ATOM 12938 C CA . SER A 1 61 ? -20.260 20.440 3.825 1.00 0.00 52 SER A CA 10
ATOM 12939 C C . SER A 1 61 ? -19.719 20.087 2.438 1.00 0.00 52 SER A C 10
ATOM 12940 O O . SER A 1 61 ? -20.400 20.285 1.433 1.00 0.00 52 SER A O 10
ATOM 12948 N N . THR A 1 62 ? -18.499 19.570 2.428 1.00 0.00 53 THR A N 10
ATOM 12949 C CA . THR A 1 62 ? -17.859 19.188 1.181 1.00 0.00 53 THR A CA 10
ATOM 12950 C C . THR A 1 62 ? -17.517 17.696 1.192 1.00 0.00 53 THR A C 10
ATOM 12951 O O . THR A 1 62 ? -16.561 17.280 1.844 1.00 0.00 53 THR A O 10
ATOM 12962 N N . ALA A 1 63 ? -18.318 16.933 0.462 1.00 0.00 54 ALA A N 10
ATOM 12963 C CA . ALA A 1 63 ? -18.112 15.497 0.380 1.00 0.00 54 ALA A CA 10
ATOM 12964 C C . ALA A 1 63 ? -16.801 15.215 -0.357 1.00 0.00 54 ALA A C 10
ATOM 12965 O O . ALA A 1 63 ? -15.903 14.577 0.190 1.00 0.00 54 ALA A O 10
ATOM 12972 N N . ALA A 1 64 ? -16.733 15.705 -1.586 1.00 0.00 55 ALA A N 10
ATOM 12973 C CA . ALA A 1 64 ? -15.547 15.514 -2.403 1.00 0.00 55 ALA A CA 10
ATOM 12974 C C . ALA A 1 64 ? -15.257 16.799 -3.182 1.00 0.00 55 ALA A C 10
ATOM 12975 O O . ALA A 1 64 ? -16.174 17.549 -3.512 1.00 0.00 55 ALA A O 10
ATOM 12982 N N . ILE A 1 65 ? -13.978 17.013 -3.452 1.00 0.00 56 ILE A N 10
ATOM 12983 C CA . ILE A 1 65 ? -13.556 18.194 -4.185 1.00 0.00 56 ILE A CA 10
ATOM 12984 C C . ILE A 1 65 ? -14.383 18.317 -5.466 1.00 0.00 56 ILE A C 10
ATOM 12985 O O . ILE A 1 65 ? -15.222 17.464 -5.751 1.00 0.00 56 ILE A O 10
ATOM 13001 N N . ALA A 1 66 ? -14.117 19.384 -6.205 1.00 0.00 57 ALA A N 10
ATOM 13002 C CA . ALA A 1 66 ? -14.827 19.629 -7.449 1.00 0.00 57 ALA A CA 10
ATOM 13003 C C . ALA A 1 66 ? -14.239 18.744 -8.549 1.00 0.00 57 ALA A C 10
ATOM 13004 O O . ALA A 1 66 ? -13.396 19.191 -9.325 1.00 0.00 57 ALA A O 10
ATOM 13011 N N . ASN A 1 67 ? -14.707 17.505 -8.581 1.00 0.00 58 ASN A N 10
ATOM 13012 C CA . ASN A 1 67 ? -14.238 16.553 -9.574 1.00 0.00 58 ASN A CA 10
ATOM 13013 C C . ASN A 1 67 ? -15.004 15.238 -9.415 1.00 0.00 58 ASN A C 10
ATOM 13014 O O . ASN A 1 67 ? -14.603 14.371 -8.641 1.00 0.00 58 ASN A O 10
ATOM 13025 N N . GLY A 1 68 ? -16.094 15.132 -10.162 1.00 0.00 59 GLY A N 10
ATOM 13026 C CA . GLY A 1 68 ? -16.920 13.938 -10.114 1.00 0.00 59 GLY A CA 10
ATOM 13027 C C . GLY A 1 68 ? -17.596 13.793 -8.749 1.00 0.00 59 GLY A C 10
ATOM 13028 O O . GLY A 1 68 ? -18.369 14.658 -8.340 1.00 0.00 59 GLY A O 10
ATOM 13032 N N . GLY A 1 69 ? -17.281 12.693 -8.082 1.00 0.00 60 GLY A N 10
ATOM 13033 C CA . GLY A 1 69 ? -17.849 12.424 -6.771 1.00 0.00 60 GLY A CA 10
ATOM 13034 C C . GLY A 1 69 ? -17.374 11.072 -6.235 1.00 0.00 60 GLY A C 10
ATOM 13035 O O . GLY A 1 69 ? -18.187 10.216 -5.890 1.00 0.00 60 GLY A O 10
ATOM 13039 N N . GLY A 1 70 ? -16.058 10.921 -6.183 1.00 0.00 61 GLY A N 10
ATOM 13040 C CA . GLY A 1 70 ? -15.465 9.688 -5.694 1.00 0.00 61 GLY A CA 10
ATOM 13041 C C . GLY A 1 70 ? -14.781 9.905 -4.343 1.00 0.00 61 GLY A C 10
ATOM 13042 O O . GLY A 1 70 ? -14.452 11.035 -3.985 1.00 0.00 61 GLY A O 10
ATOM 13046 N N . VAL A 1 71 ? -14.588 8.806 -3.630 1.00 0.00 62 VAL A N 10
ATOM 13047 C CA . VAL A 1 71 ? -13.949 8.862 -2.326 1.00 0.00 62 VAL A CA 10
ATOM 13048 C C . VAL A 1 71 ? -12.780 9.848 -2.378 1.00 0.00 62 VAL A C 10
ATOM 13049 O O . VAL A 1 71 ? -12.920 11.002 -1.976 1.00 0.00 62 VAL A O 10
ATOM 13062 N N . ALA A 1 72 ? -11.655 9.358 -2.876 1.00 0.00 63 ALA A N 10
ATOM 13063 C CA . ALA A 1 72 ? -10.463 10.182 -2.986 1.00 0.00 63 ALA A CA 10
ATOM 13064 C C . ALA A 1 72 ? -10.732 11.333 -3.957 1.00 0.00 63 ALA A C 10
ATOM 13065 O O . ALA A 1 72 ? -10.784 12.493 -3.552 1.00 0.00 63 ALA A O 10
ATOM 13072 N N . ALA A 1 73 ? -10.895 10.972 -5.222 1.00 0.00 64 ALA A N 10
ATOM 13073 C CA . ALA A 1 73 ? -11.156 11.960 -6.254 1.00 0.00 64 ALA A CA 10
ATOM 13074 C C . ALA A 1 73 ? -10.243 13.169 -6.041 1.00 0.00 64 ALA A C 10
ATOM 13075 O O . ALA A 1 73 ? -10.613 14.117 -5.351 1.00 0.00 64 ALA A O 10
ATOM 13082 N N . GLY A 1 74 ? -9.066 13.095 -6.646 1.00 0.00 65 GLY A N 10
ATOM 13083 C CA . GLY A 1 74 ? -8.097 14.171 -6.531 1.00 0.00 65 GLY A CA 10
ATOM 13084 C C . GLY A 1 74 ? -6.675 13.656 -6.765 1.00 0.00 65 GLY A C 10
ATOM 13085 O O . GLY A 1 74 ? -6.487 12.526 -7.212 1.00 0.00 65 GLY A O 10
ATOM 13089 N N . SER A 1 75 ? -5.712 14.510 -6.452 1.00 0.00 66 SER A N 10
ATOM 13090 C CA . SER A 1 75 ? -4.313 14.155 -6.623 1.00 0.00 66 SER A CA 10
ATOM 13091 C C . SER A 1 75 ? -4.022 12.825 -5.925 1.00 0.00 66 SER A C 10
ATOM 13092 O O . SER A 1 75 ? -3.209 12.035 -6.402 1.00 0.00 66 SER A O 10
ATOM 13100 N N . LEU A 1 76 ? -4.702 12.619 -4.806 1.00 0.00 67 LEU A N 10
ATOM 13101 C CA . LEU A 1 76 ? -4.526 11.398 -4.038 1.00 0.00 67 LEU A CA 10
ATOM 13102 C C . LEU A 1 76 ? -4.721 10.190 -4.957 1.00 0.00 67 LEU A C 10
ATOM 13103 O O . LEU A 1 76 ? -4.024 9.185 -4.823 1.00 0.00 67 LEU A O 10
ATOM 13119 N N . VAL A 1 77 ? -5.671 10.328 -5.869 1.00 0.00 68 VAL A N 10
ATOM 13120 C CA . VAL A 1 77 ? -5.966 9.261 -6.810 1.00 0.00 68 VAL A CA 10
ATOM 13121 C C . VAL A 1 77 ? -4.674 8.829 -7.506 1.00 0.00 68 VAL A C 10
ATOM 13122 O O . VAL A 1 77 ? -4.436 7.637 -7.696 1.00 0.00 68 VAL A O 10
ATOM 13135 N N . ALA A 1 78 ? -3.875 9.822 -7.868 1.00 0.00 69 ALA A N 10
ATOM 13136 C CA . ALA A 1 78 ? -2.613 9.559 -8.540 1.00 0.00 69 ALA A CA 10
ATOM 13137 C C . ALA A 1 78 ? -1.648 8.889 -7.560 1.00 0.00 69 ALA A C 10
ATOM 13138 O O . ALA A 1 78 ? -0.803 8.091 -7.963 1.00 0.00 69 ALA A O 10
ATOM 13145 N N . ILE A 1 79 ? -1.807 9.238 -6.291 1.00 0.00 70 ILE A N 10
ATOM 13146 C CA . ILE A 1 79 ? -0.960 8.680 -5.251 1.00 0.00 70 ILE A CA 10
ATOM 13147 C C . ILE A 1 79 ? -1.254 7.185 -5.106 1.00 0.00 70 ILE A C 10
ATOM 13148 O O . ILE A 1 79 ? -0.354 6.357 -5.231 1.00 0.00 70 ILE A O 10
ATOM 13164 N N . LEU A 1 80 ? -2.519 6.886 -4.845 1.00 0.00 71 LEU A N 10
ATOM 13165 C CA . LEU A 1 80 ? -2.943 5.506 -4.683 1.00 0.00 71 LEU A CA 10
ATOM 13166 C C . LEU A 1 80 ? -2.630 4.727 -5.961 1.00 0.00 71 LEU A C 10
ATOM 13167 O O . LEU A 1 80 ? -2.322 3.537 -5.908 1.00 0.00 71 LEU A O 10
ATOM 13183 N N . GLN A 1 81 ? -2.719 5.429 -7.081 1.00 0.00 72 GLN A N 10
ATOM 13184 C CA . GLN A 1 81 ? -2.449 4.818 -8.371 1.00 0.00 72 GLN A CA 10
ATOM 13185 C C . GLN A 1 81 ? -1.015 4.286 -8.417 1.00 0.00 72 GLN A C 10
ATOM 13186 O O . GLN A 1 81 ? -0.796 3.100 -8.661 1.00 0.00 72 GLN A O 10
ATOM 13200 N N . SER A 1 82 ? -0.075 5.189 -8.178 1.00 0.00 73 SER A N 10
ATOM 13201 C CA . SER A 1 82 ? 1.332 4.825 -8.189 1.00 0.00 73 SER A CA 10
ATOM 13202 C C . SER A 1 82 ? 1.667 3.993 -6.949 1.00 0.00 73 SER A C 10
ATOM 13203 O O . SER A 1 82 ? 1.923 2.795 -7.052 1.00 0.00 73 SER A O 10
ATOM 13211 N N . VAL A 1 83 ? 1.655 4.663 -5.806 1.00 0.00 74 VAL A N 10
ATOM 13212 C CA . VAL A 1 83 ? 1.954 4.000 -4.548 1.00 0.00 74 VAL A CA 10
ATOM 13213 C C . VAL A 1 83 ? 1.306 2.614 -4.539 1.00 0.00 74 VAL A C 10
ATOM 13214 O O . VAL A 1 83 ? 1.897 1.652 -4.052 1.00 0.00 74 VAL A O 10
ATOM 13227 N N . GLY A 1 84 ? 0.101 2.556 -5.085 1.00 0.00 75 GLY A N 10
ATOM 13228 C CA . GLY A 1 84 ? -0.634 1.304 -5.147 1.00 0.00 75 GLY A CA 10
ATOM 13229 C C . GLY A 1 84 ? 0.095 0.284 -6.024 1.00 0.00 75 GLY A C 10
ATOM 13230 O O . GLY A 1 84 ? 0.504 -0.773 -5.544 1.00 0.00 75 GLY A O 10
ATOM 13234 N N . ALA A 1 85 ? 0.235 0.635 -7.293 1.00 0.00 76 ALA A N 10
ATOM 13235 C CA . ALA A 1 85 ? 0.907 -0.236 -8.242 1.00 0.00 76 ALA A CA 10
ATOM 13236 C C . ALA A 1 85 ? 2.339 -0.492 -7.766 1.00 0.00 76 ALA A C 10
ATOM 13237 O O . ALA A 1 85 ? 2.667 -1.599 -7.343 1.00 0.00 76 ALA A O 10
ATOM 13244 N N . ALA A 1 86 ? 3.152 0.550 -7.853 1.00 0.00 77 ALA A N 10
ATOM 13245 C CA . ALA A 1 86 ? 4.541 0.452 -7.437 1.00 0.00 77 ALA A CA 10
ATOM 13246 C C . ALA A 1 86 ? 4.620 -0.313 -6.114 1.00 0.00 77 ALA A C 10
ATOM 13247 O O . ALA A 1 86 ? 5.308 -1.328 -6.020 1.00 0.00 77 ALA A O 10
ATOM 13254 N N . GLY A 1 87 ? 3.906 0.204 -5.125 1.00 0.00 78 GLY A N 10
ATOM 13255 C CA . GLY A 1 87 ? 3.886 -0.417 -3.812 1.00 0.00 78 GLY A CA 10
ATOM 13256 C C . GLY A 1 87 ? 3.799 -1.941 -3.927 1.00 0.00 78 GLY A C 10
ATOM 13257 O O . GLY A 1 87 ? 4.764 -2.645 -3.636 1.00 0.00 78 GLY A O 10
ATOM 13261 N N . LEU A 1 88 ? 2.632 -2.403 -4.353 1.00 0.00 79 LEU A N 10
ATOM 13262 C CA . LEU A 1 88 ? 2.406 -3.830 -4.510 1.00 0.00 79 LEU A CA 10
ATOM 13263 C C . LEU A 1 88 ? 3.545 -4.435 -5.333 1.00 0.00 79 LEU A C 10
ATOM 13264 O O . LEU A 1 88 ? 3.928 -5.584 -5.119 1.00 0.00 79 LEU A O 10
ATOM 13280 N N . SER A 1 89 ? 4.055 -3.634 -6.257 1.00 0.00 80 SER A N 10
ATOM 13281 C CA . SER A 1 89 ? 5.142 -4.076 -7.113 1.00 0.00 80 SER A CA 10
ATOM 13282 C C . SER A 1 89 ? 6.378 -4.394 -6.268 1.00 0.00 80 SER A C 10
ATOM 13283 O O . SER A 1 89 ? 6.646 -5.556 -5.966 1.00 0.00 80 SER A O 10
ATOM 13291 N N . VAL A 1 90 ? 7.097 -3.340 -5.910 1.00 0.00 81 VAL A N 10
ATOM 13292 C CA . VAL A 1 90 ? 8.297 -3.492 -5.105 1.00 0.00 81 VAL A CA 10
ATOM 13293 C C . VAL A 1 90 ? 8.010 -4.445 -3.943 1.00 0.00 81 VAL A C 10
ATOM 13294 O O . VAL A 1 90 ? 8.913 -5.119 -3.451 1.00 0.00 81 VAL A O 10
ATOM 13307 N N . THR A 1 91 ? 6.749 -4.470 -3.538 1.00 0.00 82 THR A N 10
ATOM 13308 C CA . THR A 1 91 ? 6.331 -5.328 -2.443 1.00 0.00 82 THR A CA 10
ATOM 13309 C C . THR A 1 91 ? 6.567 -6.798 -2.798 1.00 0.00 82 THR A C 10
ATOM 13310 O O . THR A 1 91 ? 7.583 -7.377 -2.417 1.00 0.00 82 THR A O 10
ATOM 13321 N N . SER A 1 92 ? 5.611 -7.359 -3.524 1.00 0.00 83 SER A N 10
ATOM 13322 C CA . SER A 1 92 ? 5.701 -8.750 -3.935 1.00 0.00 83 SER A CA 10
ATOM 13323 C C . SER A 1 92 ? 7.110 -9.053 -4.449 1.00 0.00 83 SER A C 10
ATOM 13324 O O . SER A 1 92 ? 7.745 -10.008 -4.005 1.00 0.00 83 SER A O 10
ATOM 13332 N N . LYS A 1 93 ? 7.558 -8.221 -5.378 1.00 0.00 84 LYS A N 10
ATOM 13333 C CA . LYS A 1 93 ? 8.880 -8.388 -5.958 1.00 0.00 84 LYS A CA 10
ATOM 13334 C C . LYS A 1 93 ? 9.897 -8.616 -4.839 1.00 0.00 84 LYS A C 10
ATOM 13335 O O . LYS A 1 93 ? 10.555 -9.655 -4.795 1.00 0.00 84 LYS A O 10
ATOM 13354 N N . VAL A 1 94 ? 9.995 -7.629 -3.960 1.00 0.00 85 VAL A N 10
ATOM 13355 C CA . VAL A 1 94 ? 10.921 -7.709 -2.844 1.00 0.00 85 VAL A CA 10
ATOM 13356 C C . VAL A 1 94 ? 10.767 -9.067 -2.156 1.00 0.00 85 VAL A C 10
ATOM 13357 O O . VAL A 1 94 ? 11.749 -9.648 -1.696 1.00 0.00 85 VAL A O 10
ATOM 13370 N N . ILE A 1 95 ? 9.528 -9.532 -2.106 1.00 0.00 86 ILE A N 10
ATOM 13371 C CA . ILE A 1 95 ? 9.233 -10.810 -1.482 1.00 0.00 86 ILE A CA 10
ATOM 13372 C C . ILE A 1 95 ? 9.717 -11.941 -2.392 1.00 0.00 86 ILE A C 10
ATOM 13373 O O . ILE A 1 95 ? 10.668 -12.646 -2.059 1.00 0.00 86 ILE A O 10
ATOM 13389 N N . GLY A 1 96 ? 9.039 -12.080 -3.521 1.00 0.00 87 GLY A N 10
ATOM 13390 C CA . GLY A 1 96 ? 9.387 -13.113 -4.482 1.00 0.00 87 GLY A CA 10
ATOM 13391 C C . GLY A 1 96 ? 8.257 -13.329 -5.489 1.00 0.00 87 GLY A C 10
ATOM 13392 O O . GLY A 1 96 ? 7.085 -13.356 -5.116 1.00 0.00 87 GLY A O 10
ATOM 13396 N N . GLY A 1 97 ? 8.648 -13.478 -6.747 1.00 0.00 88 GLY A N 10
ATOM 13397 C CA . GLY A 1 97 ? 7.681 -13.691 -7.811 1.00 0.00 88 GLY A CA 10
ATOM 13398 C C . GLY A 1 97 ? 6.539 -14.593 -7.341 1.00 0.00 88 GLY A C 10
ATOM 13399 O O . GLY A 1 97 ? 6.770 -15.591 -6.661 1.00 0.00 88 GLY A O 10
ATOM 13403 N N . PHE A 1 98 ? 5.329 -14.209 -7.723 1.00 0.00 89 PHE A N 10
ATOM 13404 C CA . PHE A 1 98 ? 4.150 -14.971 -7.350 1.00 0.00 89 PHE A CA 10
ATOM 13405 C C . PHE A 1 98 ? 4.435 -16.474 -7.381 1.00 0.00 89 PHE A C 10
ATOM 13406 O O . PHE A 1 98 ? 4.374 -17.099 -8.439 1.00 0.00 89 PHE A O 10
ATOM 13423 N N . ALA A 1 99 ? 4.741 -17.011 -6.209 1.00 0.00 90 ALA A N 10
ATOM 13424 C CA . ALA A 1 99 ? 5.036 -18.428 -6.090 1.00 0.00 90 ALA A CA 10
ATOM 13425 C C . ALA A 1 99 ? 5.028 -18.823 -4.612 1.00 0.00 90 ALA A C 10
ATOM 13426 O O . ALA A 1 99 ? 5.999 -19.390 -4.112 1.00 0.00 90 ALA A O 10
ATOM 13433 N N . GLY A 1 100 ? 3.923 -18.509 -3.953 1.00 0.00 91 GLY A N 10
ATOM 13434 C CA . GLY A 1 100 ? 3.776 -18.824 -2.542 1.00 0.00 91 GLY A CA 10
ATOM 13435 C C . GLY A 1 100 ? 4.565 -17.840 -1.676 1.00 0.00 91 GLY A C 10
ATOM 13436 O O . GLY A 1 100 ? 3.979 -17.037 -0.951 1.00 0.00 91 GLY A O 10
ATOM 13440 N N . THR A 1 101 ? 5.883 -17.934 -1.780 1.00 0.00 92 THR A N 10
ATOM 13441 C CA . THR A 1 101 ? 6.758 -17.062 -1.015 1.00 0.00 92 THR A CA 10
ATOM 13442 C C . THR A 1 101 ? 6.177 -16.811 0.378 1.00 0.00 92 THR A C 10
ATOM 13443 O O . THR A 1 101 ? 5.414 -15.867 0.575 1.00 0.00 92 THR A O 10
ATOM 13454 N N . ALA A 1 102 ? 6.559 -17.674 1.307 1.00 0.00 93 ALA A N 10
ATOM 13455 C CA . ALA A 1 102 ? 6.086 -17.558 2.676 1.00 0.00 93 ALA A CA 10
ATOM 13456 C C . ALA A 1 102 ? 6.953 -16.546 3.427 1.00 0.00 93 ALA A C 10
ATOM 13457 O O . ALA A 1 102 ? 8.067 -16.864 3.840 1.00 0.00 93 ALA A O 10
ATOM 13464 N N . LEU A 1 103 ? 6.408 -15.348 3.582 1.00 0.00 94 LEU A N 10
ATOM 13465 C CA . LEU A 1 103 ? 7.119 -14.288 4.277 1.00 0.00 94 LEU A CA 10
ATOM 13466 C C . LEU A 1 103 ? 7.784 -14.860 5.529 1.00 0.00 94 LEU A C 10
ATOM 13467 O O . LEU A 1 103 ? 7.438 -15.953 5.976 1.00 0.00 94 LEU A O 10
ATOM 13483 N N . GLY A 1 104 ? 8.727 -14.097 6.062 1.00 0.00 95 GLY A N 10
ATOM 13484 C CA . GLY A 1 104 ? 9.444 -14.515 7.254 1.00 0.00 95 GLY A CA 10
ATOM 13485 C C . GLY A 1 104 ? 10.860 -13.935 7.274 1.00 0.00 95 GLY A C 10
ATOM 13486 O O . GLY A 1 104 ? 11.060 -12.765 6.951 1.00 0.00 95 GLY A O 10
ATOM 13490 N N . ALA A 1 105 ? 11.806 -14.780 7.657 1.00 0.00 96 ALA A N 10
ATOM 13491 C CA . ALA A 1 105 ? 13.197 -14.367 7.724 1.00 0.00 96 ALA A CA 10
ATOM 13492 C C . ALA A 1 105 ? 13.850 -14.568 6.355 1.00 0.00 96 ALA A C 10
ATOM 13493 O O . ALA A 1 105 ? 14.781 -15.360 6.218 1.00 0.00 96 ALA A O 10
ATOM 13500 N N . TRP A 1 106 ? 13.337 -13.837 5.376 1.00 0.00 97 TRP A N 10
ATOM 13501 C CA . TRP A 1 106 ? 13.859 -13.926 4.023 1.00 0.00 97 TRP A CA 10
ATOM 13502 C C . TRP A 1 106 ? 13.608 -15.345 3.511 1.00 0.00 97 TRP A C 10
ATOM 13503 O O . TRP A 1 106 ? 13.803 -16.316 4.241 1.00 0.00 97 TRP A O 10
ATOM 13524 N N . LEU A 1 107 ? 13.177 -15.422 2.261 1.00 0.00 98 LEU A N 10
ATOM 13525 C CA . LEU A 1 107 ? 12.897 -16.706 1.642 1.00 0.00 98 LEU A CA 10
ATOM 13526 C C . LEU A 1 107 ? 12.535 -16.492 0.172 1.00 0.00 98 LEU A C 10
ATOM 13527 O O . LEU A 1 107 ? 11.423 -16.808 -0.250 1.00 0.00 98 LEU A O 10
ATOM 13543 N N . GLY A 1 108 ? 13.494 -15.956 -0.569 1.00 0.00 99 GLY A N 10
ATOM 13544 C CA . GLY A 1 108 ? 13.290 -15.695 -1.984 1.00 0.00 99 GLY A CA 10
ATOM 13545 C C . GLY A 1 108 ? 14.624 -15.469 -2.698 1.00 0.00 99 GLY A C 10
ATOM 13546 O O . GLY A 1 108 ? 15.281 -14.451 -2.486 1.00 0.00 99 GLY A O 10
ATOM 13550 N N . SER A 1 109 ? 14.985 -16.435 -3.529 1.00 0.00 100 SER A N 10
ATOM 13551 C CA . SER A 1 109 ? 16.228 -16.354 -4.276 1.00 0.00 100 SER A CA 10
ATOM 13552 C C . SER A 1 109 ? 16.177 -15.177 -5.252 1.00 0.00 100 SER A C 10
ATOM 13553 O O . SER A 1 109 ? 15.097 -14.727 -5.631 1.00 0.00 100 SER A O 10
ATOM 13561 N N . PRO A 1 110 ? 17.390 -14.700 -5.641 1.00 0.00 101 PRO A N 10
ATOM 13562 C CA . PRO A 1 110 ? 17.494 -13.584 -6.565 1.00 0.00 101 PRO A CA 10
ATOM 13563 C C . PRO A 1 110 ? 17.170 -14.024 -7.994 1.00 0.00 101 PRO A C 10
ATOM 13564 O O . PRO A 1 110 ? 17.420 -15.169 -8.367 1.00 0.00 101 PRO A O 10
ATOM 13575 N N . PRO A 1 111 ? 16.604 -13.066 -8.776 1.00 0.00 102 PRO A N 10
ATOM 13576 C CA . PRO A 1 111 ? 16.243 -13.343 -10.156 1.00 0.00 102 PRO A CA 10
ATOM 13577 C C . PRO A 1 111 ? 17.485 -13.387 -11.049 1.00 0.00 102 PRO A C 10
ATOM 13578 O O . PRO A 1 111 ? 17.768 -14.407 -11.675 1.00 0.00 102 PRO A O 10
ATOM 13589 N N . SER A 1 112 ? 18.193 -12.267 -11.079 1.00 0.00 103 SER A N 10
ATOM 13590 C CA . SER A 1 112 ? 19.398 -12.164 -11.885 1.00 0.00 103 SER A CA 10
ATOM 13591 C C . SER A 1 112 ? 19.045 -12.277 -13.370 1.00 0.00 103 SER A C 10
ATOM 13592 O O . SER A 1 112 ? 19.569 -13.141 -14.071 1.00 0.00 103 SER A O 10
ATOM 13600 N N . SER A 1 113 ? 18.161 -11.391 -13.804 1.00 0.00 104 SER A N 10
ATOM 13601 C CA . SER A 1 113 ? 17.733 -11.381 -15.193 1.00 0.00 104 SER A CA 10
ATOM 13602 C C . SER A 1 113 ? 18.378 -10.206 -15.930 1.00 0.00 104 SER A C 10
ATOM 13603 O O . SER A 1 113 ? 19.351 -9.626 -15.450 1.00 0.00 104 SER A O 10
ATOM 13611 N N . MET A 1 10 ? -6.716 -19.826 -2.648 1.00 0.00 1 MET A N 11
ATOM 13612 C CA . MET A 1 10 ? -6.958 -18.671 -3.496 1.00 0.00 1 MET A CA 11
ATOM 13613 C C . MET A 1 10 ? -8.416 -18.626 -3.957 1.00 0.00 1 MET A C 11
ATOM 13614 O O . MET A 1 10 ? -8.808 -19.359 -4.864 1.00 0.00 1 MET A O 11
ATOM 13628 N N . GLY A 1 11 ? -9.181 -17.758 -3.310 1.00 0.00 2 GLY A N 11
ATOM 13629 C CA . GLY A 1 11 ? -10.587 -17.607 -3.642 1.00 0.00 2 GLY A CA 11
ATOM 13630 C C . GLY A 1 11 ? -11.476 -18.168 -2.531 1.00 0.00 2 GLY A C 11
ATOM 13631 O O . GLY A 1 11 ? -11.968 -19.291 -2.632 1.00 0.00 2 GLY A O 11
ATOM 13635 N N . LYS A 1 12 ? -11.656 -17.360 -1.496 1.00 0.00 3 LYS A N 11
ATOM 13636 C CA . LYS A 1 12 ? -12.477 -17.762 -0.366 1.00 0.00 3 LYS A CA 11
ATOM 13637 C C . LYS A 1 12 ? -13.954 -17.623 -0.741 1.00 0.00 3 LYS A C 11
ATOM 13638 O O . LYS A 1 12 ? -14.682 -18.613 -0.786 1.00 0.00 3 LYS A O 11
ATOM 13657 N N . GLU A 1 13 ? -14.352 -16.386 -0.999 1.00 0.00 4 GLU A N 11
ATOM 13658 C CA . GLU A 1 13 ? -15.729 -16.105 -1.368 1.00 0.00 4 GLU A CA 11
ATOM 13659 C C . GLU A 1 13 ? -15.876 -16.079 -2.890 1.00 0.00 4 GLU A C 11
ATOM 13660 O O . GLU A 1 13 ? -16.646 -16.854 -3.457 1.00 0.00 4 GLU A O 11
ATOM 13672 N N . SER A 1 14 ? -15.126 -15.180 -3.510 1.00 0.00 5 SER A N 11
ATOM 13673 C CA . SER A 1 14 ? -15.163 -15.043 -4.956 1.00 0.00 5 SER A CA 11
ATOM 13674 C C . SER A 1 14 ? -13.777 -14.664 -5.482 1.00 0.00 5 SER A C 11
ATOM 13675 O O . SER A 1 14 ? -13.201 -15.383 -6.297 1.00 0.00 5 SER A O 11
ATOM 13683 N N . GLY A 1 15 ? -13.282 -13.537 -4.993 1.00 0.00 6 GLY A N 11
ATOM 13684 C CA . GLY A 1 15 ? -11.974 -13.054 -5.403 1.00 0.00 6 GLY A CA 11
ATOM 13685 C C . GLY A 1 15 ? -11.808 -11.570 -5.070 1.00 0.00 6 GLY A C 11
ATOM 13686 O O . GLY A 1 15 ? -12.785 -10.882 -4.780 1.00 0.00 6 GLY A O 11
ATOM 13690 N N . TRP A 1 16 ? -10.563 -11.121 -5.123 1.00 0.00 7 TRP A N 11
ATOM 13691 C CA . TRP A 1 16 ? -10.256 -9.731 -4.830 1.00 0.00 7 TRP A CA 11
ATOM 13692 C C . TRP A 1 16 ? -10.553 -9.482 -3.350 1.00 0.00 7 TRP A C 11
ATOM 13693 O O . TRP A 1 16 ? -11.689 -9.644 -2.906 1.00 0.00 7 TRP A O 11
ATOM 13714 N N . ASP A 1 17 ? -9.513 -9.094 -2.627 1.00 0.00 8 ASP A N 11
ATOM 13715 C CA . ASP A 1 17 ? -9.649 -8.822 -1.207 1.00 0.00 8 ASP A CA 11
ATOM 13716 C C . ASP A 1 17 ? -10.180 -10.071 -0.501 1.00 0.00 8 ASP A C 11
ATOM 13717 O O . ASP A 1 17 ? -10.653 -11.002 -1.151 1.00 0.00 8 ASP A O 11
ATOM 13726 N N . SER A 1 18 ? -10.083 -10.051 0.820 1.00 0.00 9 SER A N 11
ATOM 13727 C CA . SER A 1 18 ? -10.548 -11.171 1.622 1.00 0.00 9 SER A CA 11
ATOM 13728 C C . SER A 1 18 ? -11.569 -10.688 2.654 1.00 0.00 9 SER A C 11
ATOM 13729 O O . SER A 1 18 ? -11.869 -9.497 2.725 1.00 0.00 9 SER A O 11
ATOM 13737 N N . GLY A 1 19 ? -12.074 -11.637 3.428 1.00 0.00 10 GLY A N 11
ATOM 13738 C CA . GLY A 1 19 ? -13.055 -11.323 4.453 1.00 0.00 10 GLY A CA 11
ATOM 13739 C C . GLY A 1 19 ? -12.442 -10.449 5.549 1.00 0.00 10 GLY A C 11
ATOM 13740 O O . GLY A 1 19 ? -11.593 -9.604 5.271 1.00 0.00 10 GLY A O 11
ATOM 13744 N N . ARG A 1 20 ? -12.897 -10.682 6.771 1.00 0.00 11 ARG A N 11
ATOM 13745 C CA . ARG A 1 20 ? -12.405 -9.926 7.910 1.00 0.00 11 ARG A CA 11
ATOM 13746 C C . ARG A 1 20 ? -10.901 -10.149 8.085 1.00 0.00 11 ARG A C 11
ATOM 13747 O O . ARG A 1 20 ? -10.142 -9.194 8.241 1.00 0.00 11 ARG A O 11
ATOM 13768 N N . ALA A 1 21 ? -10.516 -11.416 8.053 1.00 0.00 12 ALA A N 11
ATOM 13769 C CA . ALA A 1 21 ? -9.116 -11.777 8.206 1.00 0.00 12 ALA A CA 11
ATOM 13770 C C . ALA A 1 21 ? -8.251 -10.789 7.422 1.00 0.00 12 ALA A C 11
ATOM 13771 O O . ALA A 1 21 ? -7.171 -10.410 7.873 1.00 0.00 12 ALA A O 11
ATOM 13778 N N . ALA A 1 22 ? -8.757 -10.401 6.261 1.00 0.00 13 ALA A N 11
ATOM 13779 C CA . ALA A 1 22 ? -8.044 -9.464 5.409 1.00 0.00 13 ALA A CA 11
ATOM 13780 C C . ALA A 1 22 ? -7.458 -8.343 6.270 1.00 0.00 13 ALA A C 11
ATOM 13781 O O . ALA A 1 22 ? -6.248 -8.124 6.271 1.00 0.00 13 ALA A O 11
ATOM 13788 N N . VAL A 1 23 ? -8.345 -7.662 6.981 1.00 0.00 14 VAL A N 11
ATOM 13789 C CA . VAL A 1 23 ? -7.932 -6.568 7.844 1.00 0.00 14 VAL A CA 11
ATOM 13790 C C . VAL A 1 23 ? -6.708 -7.000 8.656 1.00 0.00 14 VAL A C 11
ATOM 13791 O O . VAL A 1 23 ? -5.735 -6.255 8.761 1.00 0.00 14 VAL A O 11
ATOM 13804 N N . ALA A 1 24 ? -6.798 -8.200 9.209 1.00 0.00 15 ALA A N 11
ATOM 13805 C CA . ALA A 1 24 ? -5.711 -8.739 10.008 1.00 0.00 15 ALA A CA 11
ATOM 13806 C C . ALA A 1 24 ? -4.417 -8.700 9.192 1.00 0.00 15 ALA A C 11
ATOM 13807 O O . ALA A 1 24 ? -3.378 -8.269 9.691 1.00 0.00 15 ALA A O 11
ATOM 13814 N N . ALA A 1 25 ? -4.522 -9.156 7.953 1.00 0.00 16 ALA A N 11
ATOM 13815 C CA . ALA A 1 25 ? -3.372 -9.178 7.064 1.00 0.00 16 ALA A CA 11
ATOM 13816 C C . ALA A 1 25 ? -2.901 -7.744 6.810 1.00 0.00 16 ALA A C 11
ATOM 13817 O O . ALA A 1 25 ? -1.726 -7.514 6.532 1.00 0.00 16 ALA A O 11
ATOM 13824 N N . VAL A 1 26 ? -3.843 -6.819 6.916 1.00 0.00 17 VAL A N 11
ATOM 13825 C CA . VAL A 1 26 ? -3.539 -5.414 6.701 1.00 0.00 17 VAL A CA 11
ATOM 13826 C C . VAL A 1 26 ? -2.926 -4.829 7.975 1.00 0.00 17 VAL A C 11
ATOM 13827 O O . VAL A 1 26 ? -2.254 -3.800 7.929 1.00 0.00 17 VAL A O 11
ATOM 13840 N N . VAL A 1 27 ? -3.178 -5.512 9.082 1.00 0.00 18 VAL A N 11
ATOM 13841 C CA . VAL A 1 27 ? -2.659 -5.073 10.367 1.00 0.00 18 VAL A CA 11
ATOM 13842 C C . VAL A 1 27 ? -1.174 -5.431 10.461 1.00 0.00 18 VAL A C 11
ATOM 13843 O O . VAL A 1 27 ? -0.418 -4.773 11.173 1.00 0.00 18 VAL A O 11
ATOM 13856 N N . GLY A 1 28 ? -0.802 -6.473 9.733 1.00 0.00 19 GLY A N 11
ATOM 13857 C CA . GLY A 1 28 ? 0.578 -6.926 9.725 1.00 0.00 19 GLY A CA 11
ATOM 13858 C C . GLY A 1 28 ? 1.490 -5.897 9.054 1.00 0.00 19 GLY A C 11
ATOM 13859 O O . GLY A 1 28 ? 1.490 -5.767 7.831 1.00 0.00 19 GLY A O 11
ATOM 13863 N N . GLY A 1 29 ? 2.244 -5.192 9.884 1.00 0.00 20 GLY A N 11
ATOM 13864 C CA . GLY A 1 29 ? 3.159 -4.178 9.386 1.00 0.00 20 GLY A CA 11
ATOM 13865 C C . GLY A 1 29 ? 2.674 -2.775 9.754 1.00 0.00 20 GLY A C 11
ATOM 13866 O O . GLY A 1 29 ? 2.801 -1.843 8.961 1.00 0.00 20 GLY A O 11
ATOM 13870 N N . VAL A 1 30 ? 2.128 -2.668 10.956 1.00 0.00 21 VAL A N 11
ATOM 13871 C CA . VAL A 1 30 ? 1.624 -1.393 11.439 1.00 0.00 21 VAL A CA 11
ATOM 13872 C C . VAL A 1 30 ? 2.672 -0.307 11.187 1.00 0.00 21 VAL A C 11
ATOM 13873 O O . VAL A 1 30 ? 2.373 0.719 10.579 1.00 0.00 21 VAL A O 11
ATOM 13886 N N . VAL A 1 31 ? 3.878 -0.570 11.668 1.00 0.00 22 VAL A N 11
ATOM 13887 C CA . VAL A 1 31 ? 4.972 0.372 11.503 1.00 0.00 22 VAL A CA 11
ATOM 13888 C C . VAL A 1 31 ? 5.042 0.814 10.040 1.00 0.00 22 VAL A C 11
ATOM 13889 O O . VAL A 1 31 ? 5.097 2.008 9.750 1.00 0.00 22 VAL A O 11
ATOM 13902 N N . ALA A 1 32 ? 5.037 -0.173 9.156 1.00 0.00 23 ALA A N 11
ATOM 13903 C CA . ALA A 1 32 ? 5.100 0.099 7.730 1.00 0.00 23 ALA A CA 11
ATOM 13904 C C . ALA A 1 32 ? 3.976 1.065 7.349 1.00 0.00 23 ALA A C 11
ATOM 13905 O O . ALA A 1 32 ? 4.171 1.954 6.523 1.00 0.00 23 ALA A O 11
ATOM 13912 N N . VAL A 1 33 ? 2.825 0.857 7.971 1.00 0.00 24 VAL A N 11
ATOM 13913 C CA . VAL A 1 33 ? 1.670 1.698 7.708 1.00 0.00 24 VAL A CA 11
ATOM 13914 C C . VAL A 1 33 ? 1.935 3.105 8.248 1.00 0.00 24 VAL A C 11
ATOM 13915 O O . VAL A 1 33 ? 1.442 4.088 7.698 1.00 0.00 24 VAL A O 11
ATOM 13928 N N . GLY A 1 34 ? 2.714 3.156 9.318 1.00 0.00 25 GLY A N 11
ATOM 13929 C CA . GLY A 1 34 ? 3.051 4.426 9.939 1.00 0.00 25 GLY A CA 11
ATOM 13930 C C . GLY A 1 34 ? 3.980 5.245 9.041 1.00 0.00 25 GLY A C 11
ATOM 13931 O O . GLY A 1 34 ? 3.676 6.389 8.706 1.00 0.00 25 GLY A O 11
ATOM 13935 N N . THR A 1 35 ? 5.095 4.628 8.676 1.00 0.00 26 THR A N 11
ATOM 13936 C CA . THR A 1 35 ? 6.070 5.286 7.823 1.00 0.00 26 THR A CA 11
ATOM 13937 C C . THR A 1 35 ? 5.413 5.750 6.522 1.00 0.00 26 THR A C 11
ATOM 13938 O O . THR A 1 35 ? 5.607 6.888 6.096 1.00 0.00 26 THR A O 11
ATOM 13949 N N . VAL A 1 36 ? 4.649 4.846 5.926 1.00 0.00 27 VAL A N 11
ATOM 13950 C CA . VAL A 1 36 ? 3.963 5.149 4.682 1.00 0.00 27 VAL A CA 11
ATOM 13951 C C . VAL A 1 36 ? 3.090 6.390 4.875 1.00 0.00 27 VAL A C 11
ATOM 13952 O O . VAL A 1 36 ? 3.220 7.365 4.137 1.00 0.00 27 VAL A O 11
ATOM 13965 N N . LEU A 1 37 ? 2.220 6.314 5.872 1.00 0.00 28 LEU A N 11
ATOM 13966 C CA . LEU A 1 37 ? 1.326 7.419 6.171 1.00 0.00 28 LEU A CA 11
ATOM 13967 C C . LEU A 1 37 ? 2.130 8.721 6.220 1.00 0.00 28 LEU A C 11
ATOM 13968 O O . LEU A 1 37 ? 1.947 9.599 5.378 1.00 0.00 28 LEU A O 11
ATOM 13984 N N . VAL A 1 38 ? 3.003 8.803 7.213 1.00 0.00 29 VAL A N 11
ATOM 13985 C CA . VAL A 1 38 ? 3.835 9.982 7.382 1.00 0.00 29 VAL A CA 11
ATOM 13986 C C . VAL A 1 38 ? 4.316 10.462 6.012 1.00 0.00 29 VAL A C 11
ATOM 13987 O O . VAL A 1 38 ? 4.339 11.662 5.743 1.00 0.00 29 VAL A O 11
ATOM 14000 N N . ALA A 1 39 ? 4.690 9.500 5.181 1.00 0.00 30 ALA A N 11
ATOM 14001 C CA . ALA A 1 39 ? 5.170 9.810 3.845 1.00 0.00 30 ALA A CA 11
ATOM 14002 C C . ALA A 1 39 ? 4.102 10.610 3.097 1.00 0.00 30 ALA A C 11
ATOM 14003 O O . ALA A 1 39 ? 4.391 11.668 2.540 1.00 0.00 30 ALA A O 11
ATOM 14010 N N . LEU A 1 40 ? 2.891 10.074 3.108 1.00 0.00 31 LEU A N 11
ATOM 14011 C CA . LEU A 1 40 ? 1.778 10.725 2.438 1.00 0.00 31 LEU A CA 11
ATOM 14012 C C . LEU A 1 40 ? 1.396 11.992 3.206 1.00 0.00 31 LEU A C 11
ATOM 14013 O O . LEU A 1 40 ? 1.671 13.103 2.754 1.00 0.00 31 LEU A O 11
ATOM 14029 N N . SER A 1 41 ? 0.768 11.783 4.354 1.00 0.00 32 SER A N 11
ATOM 14030 C CA . SER A 1 41 ? 0.346 12.895 5.189 1.00 0.00 32 SER A CA 11
ATOM 14031 C C . SER A 1 41 ? 1.407 13.997 5.170 1.00 0.00 32 SER A C 11
ATOM 14032 O O . SER A 1 41 ? 1.170 15.083 4.644 1.00 0.00 32 SER A O 11
ATOM 14040 N N . ALA A 1 42 ? 2.555 13.678 5.749 1.00 0.00 33 ALA A N 11
ATOM 14041 C CA . ALA A 1 42 ? 3.654 14.628 5.806 1.00 0.00 33 ALA A CA 11
ATOM 14042 C C . ALA A 1 42 ? 4.475 14.528 4.518 1.00 0.00 33 ALA A C 11
ATOM 14043 O O . ALA A 1 42 ? 4.105 13.802 3.597 1.00 0.00 33 ALA A O 11
ATOM 14050 N N . MET A 1 43 ? 5.573 15.268 4.496 1.00 0.00 34 MET A N 11
ATOM 14051 C CA . MET A 1 43 ? 6.449 15.272 3.337 1.00 0.00 34 MET A CA 11
ATOM 14052 C C . MET A 1 43 ? 7.732 16.056 3.622 1.00 0.00 34 MET A C 11
ATOM 14053 O O . MET A 1 43 ? 8.822 15.630 3.241 1.00 0.00 34 MET A O 11
ATOM 14067 N N . GLY A 1 44 ? 7.560 17.187 4.290 1.00 0.00 35 GLY A N 11
ATOM 14068 C CA . GLY A 1 44 ? 8.691 18.034 4.630 1.00 0.00 35 GLY A CA 11
ATOM 14069 C C . GLY A 1 44 ? 8.547 18.598 6.046 1.00 0.00 35 GLY A C 11
ATOM 14070 O O . GLY A 1 44 ? 9.412 18.382 6.894 1.00 0.00 35 GLY A O 11
ATOM 14074 N N . PHE A 1 45 ? 7.449 19.308 6.257 1.00 0.00 36 PHE A N 11
ATOM 14075 C CA . PHE A 1 45 ? 7.181 19.904 7.555 1.00 0.00 36 PHE A CA 11
ATOM 14076 C C . PHE A 1 45 ? 5.837 20.635 7.555 1.00 0.00 36 PHE A C 11
ATOM 14077 O O . PHE A 1 45 ? 5.711 21.709 8.141 1.00 0.00 36 PHE A O 11
ATOM 14094 N N . THR A 1 46 ? 4.866 20.023 6.893 1.00 0.00 37 THR A N 11
ATOM 14095 C CA . THR A 1 46 ? 3.536 20.602 6.810 1.00 0.00 37 THR A CA 11
ATOM 14096 C C . THR A 1 46 ? 2.472 19.531 7.055 1.00 0.00 37 THR A C 11
ATOM 14097 O O . THR A 1 46 ? 2.210 18.700 6.187 1.00 0.00 37 THR A O 11
ATOM 14108 N N . SER A 1 47 ? 1.887 19.585 8.243 1.00 0.00 38 SER A N 11
ATOM 14109 C CA . SER A 1 47 ? 0.857 18.630 8.614 1.00 0.00 38 SER A CA 11
ATOM 14110 C C . SER A 1 47 ? 0.418 18.869 10.060 1.00 0.00 38 SER A C 11
ATOM 14111 O O . SER A 1 47 ? -0.764 18.751 10.381 1.00 0.00 38 SER A O 11
ATOM 14119 N N . VAL A 1 48 ? 1.393 19.202 10.894 1.00 0.00 39 VAL A N 11
ATOM 14120 C CA . VAL A 1 48 ? 1.121 19.459 12.298 1.00 0.00 39 VAL A CA 11
ATOM 14121 C C . VAL A 1 48 ? 0.147 20.632 12.418 1.00 0.00 39 VAL A C 11
ATOM 14122 O O . VAL A 1 48 ? -1.059 20.463 12.242 1.00 0.00 39 VAL A O 11
ATOM 14135 N N . GLY A 1 49 ? 0.706 21.796 12.717 1.00 0.00 40 GLY A N 11
ATOM 14136 C CA . GLY A 1 49 ? -0.099 22.997 12.863 1.00 0.00 40 GLY A CA 11
ATOM 14137 C C . GLY A 1 49 ? -1.257 23.006 11.863 1.00 0.00 40 GLY A C 11
ATOM 14138 O O . GLY A 1 49 ? -2.418 23.115 12.253 1.00 0.00 40 GLY A O 11
ATOM 14142 N N . ILE A 1 50 ? -0.900 22.890 10.592 1.00 0.00 41 ILE A N 11
ATOM 14143 C CA . ILE A 1 50 ? -1.895 22.883 9.533 1.00 0.00 41 ILE A CA 11
ATOM 14144 C C . ILE A 1 50 ? -3.094 22.039 9.970 1.00 0.00 41 ILE A C 11
ATOM 14145 O O . ILE A 1 50 ? -4.228 22.514 9.963 1.00 0.00 41 ILE A O 11
ATOM 14161 N N . ALA A 1 51 ? -2.801 20.801 10.341 1.00 0.00 42 ALA A N 11
ATOM 14162 C CA . ALA A 1 51 ? -3.841 19.886 10.781 1.00 0.00 42 ALA A CA 11
ATOM 14163 C C . ALA A 1 51 ? -4.629 20.528 11.925 1.00 0.00 42 ALA A C 11
ATOM 14164 O O . ALA A 1 51 ? -5.858 20.474 11.944 1.00 0.00 42 ALA A O 11
ATOM 14171 N N . ALA A 1 52 ? -3.889 21.121 12.850 1.00 0.00 43 ALA A N 11
ATOM 14172 C CA . ALA A 1 52 ? -4.504 21.772 13.995 1.00 0.00 43 ALA A CA 11
ATOM 14173 C C . ALA A 1 52 ? -5.498 22.826 13.503 1.00 0.00 43 ALA A C 11
ATOM 14174 O O . ALA A 1 52 ? -6.514 23.075 14.149 1.00 0.00 43 ALA A O 11
ATOM 14181 N N . SER A 1 53 ? -5.169 23.418 12.364 1.00 0.00 44 SER A N 11
ATOM 14182 C CA . SER A 1 53 ? -6.020 24.439 11.778 1.00 0.00 44 SER A CA 11
ATOM 14183 C C . SER A 1 53 ? -7.297 23.802 11.224 1.00 0.00 44 SER A C 11
ATOM 14184 O O . SER A 1 53 ? -8.399 24.280 11.489 1.00 0.00 44 SER A O 11
ATOM 14192 N N . SER A 1 54 ? -7.105 22.733 10.465 1.00 0.00 45 SER A N 11
ATOM 14193 C CA . SER A 1 54 ? -8.227 22.026 9.872 1.00 0.00 45 SER A CA 11
ATOM 14194 C C . SER A 1 54 ? -9.165 21.518 10.969 1.00 0.00 45 SER A C 11
ATOM 14195 O O . SER A 1 54 ? -10.343 21.872 10.997 1.00 0.00 45 SER A O 11
ATOM 14203 N N . ILE A 1 55 ? -8.607 20.696 11.846 1.00 0.00 46 ILE A N 11
ATOM 14204 C CA . ILE A 1 55 ? -9.379 20.135 12.942 1.00 0.00 46 ILE A CA 11
ATOM 14205 C C . ILE A 1 55 ? -10.088 21.266 13.691 1.00 0.00 46 ILE A C 11
ATOM 14206 O O . ILE A 1 55 ? -11.301 21.217 13.890 1.00 0.00 46 ILE A O 11
ATOM 14222 N N . ALA A 1 56 ? -9.301 22.256 14.085 1.00 0.00 47 ALA A N 11
ATOM 14223 C CA . ALA A 1 56 ? -9.839 23.397 14.807 1.00 0.00 47 ALA A CA 11
ATOM 14224 C C . ALA A 1 56 ? -11.055 23.943 14.056 1.00 0.00 47 ALA A C 11
ATOM 14225 O O . ALA A 1 56 ? -12.118 24.134 14.645 1.00 0.00 47 ALA A O 11
ATOM 14232 N N . ALA A 1 57 ? -10.858 24.180 12.768 1.00 0.00 48 ALA A N 11
ATOM 14233 C CA . ALA A 1 57 ? -11.925 24.700 11.931 1.00 0.00 48 ALA A CA 11
ATOM 14234 C C . ALA A 1 57 ? -13.170 23.826 12.095 1.00 0.00 48 ALA A C 11
ATOM 14235 O O . ALA A 1 57 ? -14.230 24.314 12.482 1.00 0.00 48 ALA A O 11
ATOM 14242 N N . LYS A 1 58 ? -12.999 22.547 11.792 1.00 0.00 49 LYS A N 11
ATOM 14243 C CA . LYS A 1 58 ? -14.095 21.599 11.902 1.00 0.00 49 LYS A CA 11
ATOM 14244 C C . LYS A 1 58 ? -15.259 22.069 11.027 1.00 0.00 49 LYS A C 11
ATOM 14245 O O . LYS A 1 58 ? -16.006 22.967 11.411 1.00 0.00 49 LYS A O 11
ATOM 14264 N N . MET A 1 59 ? -15.376 21.441 9.866 1.00 0.00 50 MET A N 11
ATOM 14265 C CA . MET A 1 59 ? -16.437 21.783 8.934 1.00 0.00 50 MET A CA 11
ATOM 14266 C C . MET A 1 59 ? -16.591 23.301 8.811 1.00 0.00 50 MET A C 11
ATOM 14267 O O . MET A 1 59 ? -17.398 23.905 9.515 1.00 0.00 50 MET A O 11
ATOM 14281 N N . MET A 1 60 ? -15.803 23.873 7.913 1.00 0.00 51 MET A N 11
ATOM 14282 C CA . MET A 1 60 ? -15.841 25.308 7.689 1.00 0.00 51 MET A CA 11
ATOM 14283 C C . MET A 1 60 ? -15.501 25.646 6.236 1.00 0.00 51 MET A C 11
ATOM 14284 O O . MET A 1 60 ? -14.331 25.804 5.890 1.00 0.00 51 MET A O 11
ATOM 14298 N N . SER A 1 61 ? -16.544 25.746 5.426 1.00 0.00 52 SER A N 11
ATOM 14299 C CA . SER A 1 61 ? -16.371 26.062 4.018 1.00 0.00 52 SER A CA 11
ATOM 14300 C C . SER A 1 61 ? -15.419 25.055 3.369 1.00 0.00 52 SER A C 11
ATOM 14301 O O . SER A 1 61 ? -14.228 25.324 3.227 1.00 0.00 52 SER A O 11
ATOM 14309 N N . THR A 1 62 ? -15.982 23.917 2.992 1.00 0.00 53 THR A N 11
ATOM 14310 C CA . THR A 1 62 ? -15.199 22.868 2.361 1.00 0.00 53 THR A CA 11
ATOM 14311 C C . THR A 1 62 ? -16.079 22.033 1.428 1.00 0.00 53 THR A C 11
ATOM 14312 O O . THR A 1 62 ? -17.277 21.885 1.666 1.00 0.00 53 THR A O 11
ATOM 14323 N N . ALA A 1 63 ? -15.450 21.509 0.386 1.00 0.00 54 ALA A N 11
ATOM 14324 C CA . ALA A 1 63 ? -16.161 20.693 -0.583 1.00 0.00 54 ALA A CA 11
ATOM 14325 C C . ALA A 1 63 ? -15.166 20.140 -1.606 1.00 0.00 54 ALA A C 11
ATOM 14326 O O . ALA A 1 63 ? -14.119 20.740 -1.845 1.00 0.00 54 ALA A O 11
ATOM 14333 N N . ALA A 1 64 ? -15.528 19.003 -2.182 1.00 0.00 55 ALA A N 11
ATOM 14334 C CA . ALA A 1 64 ? -14.680 18.363 -3.173 1.00 0.00 55 ALA A CA 11
ATOM 14335 C C . ALA A 1 64 ? -14.223 19.405 -4.196 1.00 0.00 55 ALA A C 11
ATOM 14336 O O . ALA A 1 64 ? -14.950 20.353 -4.489 1.00 0.00 55 ALA A O 11
ATOM 14343 N N . ILE A 1 65 ? -13.020 19.195 -4.711 1.00 0.00 56 ILE A N 11
ATOM 14344 C CA . ILE A 1 65 ? -12.458 20.104 -5.694 1.00 0.00 56 ILE A CA 11
ATOM 14345 C C . ILE A 1 65 ? -13.535 20.472 -6.717 1.00 0.00 56 ILE A C 11
ATOM 14346 O O . ILE A 1 65 ? -13.632 21.625 -7.135 1.00 0.00 56 ILE A O 11
ATOM 14362 N N . ALA A 1 66 ? -14.317 19.470 -7.091 1.00 0.00 57 ALA A N 11
ATOM 14363 C CA . ALA A 1 66 ? -15.383 19.673 -8.058 1.00 0.00 57 ALA A CA 11
ATOM 14364 C C . ALA A 1 66 ? -16.158 18.367 -8.237 1.00 0.00 57 ALA A C 11
ATOM 14365 O O . ALA A 1 66 ? -17.351 18.303 -7.944 1.00 0.00 57 ALA A O 11
ATOM 14372 N N . ASN A 1 67 ? -15.449 17.356 -8.719 1.00 0.00 58 ASN A N 11
ATOM 14373 C CA . ASN A 1 67 ? -16.056 16.055 -8.942 1.00 0.00 58 ASN A CA 11
ATOM 14374 C C . ASN A 1 67 ? -15.817 15.170 -7.717 1.00 0.00 58 ASN A C 11
ATOM 14375 O O . ASN A 1 67 ? -14.802 14.480 -7.634 1.00 0.00 58 ASN A O 11
ATOM 14386 N N . GLY A 1 68 ? -16.770 15.217 -6.797 1.00 0.00 59 GLY A N 11
ATOM 14387 C CA . GLY A 1 68 ? -16.675 14.427 -5.581 1.00 0.00 59 GLY A CA 11
ATOM 14388 C C . GLY A 1 68 ? -16.554 12.937 -5.903 1.00 0.00 59 GLY A C 11
ATOM 14389 O O . GLY A 1 68 ? -16.175 12.566 -7.013 1.00 0.00 59 GLY A O 11
ATOM 14393 N N . GLY A 1 69 ? -16.883 12.121 -4.912 1.00 0.00 60 GLY A N 11
ATOM 14394 C CA . GLY A 1 69 ? -16.816 10.679 -5.076 1.00 0.00 60 GLY A CA 11
ATOM 14395 C C . GLY A 1 69 ? -15.420 10.153 -4.736 1.00 0.00 60 GLY A C 11
ATOM 14396 O O . GLY A 1 69 ? -15.284 9.139 -4.053 1.00 0.00 60 GLY A O 11
ATOM 14400 N N . GLY A 1 70 ? -14.418 10.866 -5.229 1.00 0.00 61 GLY A N 11
ATOM 14401 C CA . GLY A 1 70 ? -13.037 10.484 -4.986 1.00 0.00 61 GLY A CA 11
ATOM 14402 C C . GLY A 1 70 ? -12.845 10.012 -3.544 1.00 0.00 61 GLY A C 11
ATOM 14403 O O . GLY A 1 70 ? -13.371 10.619 -2.613 1.00 0.00 61 GLY A O 11
ATOM 14407 N N . VAL A 1 71 ? -12.088 8.933 -3.404 1.00 0.00 62 VAL A N 11
ATOM 14408 C CA . VAL A 1 71 ? -11.820 8.372 -2.091 1.00 0.00 62 VAL A CA 11
ATOM 14409 C C . VAL A 1 71 ? -10.630 9.102 -1.463 1.00 0.00 62 VAL A C 11
ATOM 14410 O O . VAL A 1 71 ? -9.798 9.664 -2.173 1.00 0.00 62 VAL A O 11
ATOM 14423 N N . ALA A 1 72 ? -10.589 9.069 -0.139 1.00 0.00 63 ALA A N 11
ATOM 14424 C CA . ALA A 1 72 ? -9.515 9.721 0.592 1.00 0.00 63 ALA A CA 11
ATOM 14425 C C . ALA A 1 72 ? -9.688 11.238 0.498 1.00 0.00 63 ALA A C 11
ATOM 14426 O O . ALA A 1 72 ? -9.940 11.901 1.503 1.00 0.00 63 ALA A O 11
ATOM 14433 N N . ALA A 1 73 ? -9.545 11.744 -0.719 1.00 0.00 64 ALA A N 11
ATOM 14434 C CA . ALA A 1 73 ? -9.681 13.170 -0.957 1.00 0.00 64 ALA A CA 11
ATOM 14435 C C . ALA A 1 73 ? -9.758 13.427 -2.463 1.00 0.00 64 ALA A C 11
ATOM 14436 O O . ALA A 1 73 ? -10.828 13.719 -2.994 1.00 0.00 64 ALA A O 11
ATOM 14443 N N . GLY A 1 74 ? -8.608 13.307 -3.110 1.00 0.00 65 GLY A N 11
ATOM 14444 C CA . GLY A 1 74 ? -8.530 13.522 -4.545 1.00 0.00 65 GLY A CA 11
ATOM 14445 C C . GLY A 1 74 ? -7.218 12.976 -5.112 1.00 0.00 65 GLY A C 11
ATOM 14446 O O . GLY A 1 74 ? -7.081 11.772 -5.320 1.00 0.00 65 GLY A O 11
ATOM 14450 N N . SER A 1 75 ? -6.287 13.889 -5.345 1.00 0.00 66 SER A N 11
ATOM 14451 C CA . SER A 1 75 ? -4.990 13.514 -5.884 1.00 0.00 66 SER A CA 11
ATOM 14452 C C . SER A 1 75 ? -4.461 12.275 -5.159 1.00 0.00 66 SER A C 11
ATOM 14453 O O . SER A 1 75 ? -3.701 11.495 -5.730 1.00 0.00 66 SER A O 11
ATOM 14461 N N . LEU A 1 76 ? -4.884 12.133 -3.911 1.00 0.00 67 LEU A N 11
ATOM 14462 C CA . LEU A 1 76 ? -4.462 11.002 -3.102 1.00 0.00 67 LEU A CA 11
ATOM 14463 C C . LEU A 1 76 ? -4.642 9.711 -3.904 1.00 0.00 67 LEU A C 11
ATOM 14464 O O . LEU A 1 76 ? -3.718 8.906 -4.007 1.00 0.00 67 LEU A O 11
ATOM 14480 N N . VAL A 1 77 ? -5.838 9.555 -4.453 1.00 0.00 68 VAL A N 11
ATOM 14481 C CA . VAL A 1 77 ? -6.151 8.377 -5.243 1.00 0.00 68 VAL A CA 11
ATOM 14482 C C . VAL A 1 77 ? -5.005 8.103 -6.219 1.00 0.00 68 VAL A C 11
ATOM 14483 O O . VAL A 1 77 ? -4.611 6.954 -6.413 1.00 0.00 68 VAL A O 11
ATOM 14496 N N . ALA A 1 78 ? -4.503 9.179 -6.808 1.00 0.00 69 ALA A N 11
ATOM 14497 C CA . ALA A 1 78 ? -3.411 9.069 -7.760 1.00 0.00 69 ALA A CA 11
ATOM 14498 C C . ALA A 1 78 ? -2.267 8.274 -7.128 1.00 0.00 69 ALA A C 11
ATOM 14499 O O . ALA A 1 78 ? -1.744 7.342 -7.737 1.00 0.00 69 ALA A O 11
ATOM 14506 N N . ILE A 1 79 ? -1.913 8.671 -5.915 1.00 0.00 70 ILE A N 11
ATOM 14507 C CA . ILE A 1 79 ? -0.840 8.007 -5.193 1.00 0.00 70 ILE A CA 11
ATOM 14508 C C . ILE A 1 79 ? -1.303 6.610 -4.773 1.00 0.00 70 ILE A C 11
ATOM 14509 O O . ILE A 1 79 ? -0.493 5.691 -4.662 1.00 0.00 70 ILE A O 11
ATOM 14525 N N . LEU A 1 80 ? -2.604 6.495 -4.549 1.00 0.00 71 LEU A N 11
ATOM 14526 C CA . LEU A 1 80 ? -3.184 5.227 -4.143 1.00 0.00 71 LEU A CA 11
ATOM 14527 C C . LEU A 1 80 ? -2.945 4.187 -5.240 1.00 0.00 71 LEU A C 11
ATOM 14528 O O . LEU A 1 80 ? -2.532 3.064 -4.956 1.00 0.00 71 LEU A O 11
ATOM 14544 N N . GLN A 1 81 ? -3.215 4.599 -6.470 1.00 0.00 72 GLN A N 11
ATOM 14545 C CA . GLN A 1 81 ? -3.034 3.717 -7.611 1.00 0.00 72 GLN A CA 11
ATOM 14546 C C . GLN A 1 81 ? -1.548 3.426 -7.826 1.00 0.00 72 GLN A C 11
ATOM 14547 O O . GLN A 1 81 ? -1.148 2.267 -7.933 1.00 0.00 72 GLN A O 11
ATOM 14561 N N . SER A 1 82 ? -0.769 4.497 -7.884 1.00 0.00 73 SER A N 11
ATOM 14562 C CA . SER A 1 82 ? 0.664 4.370 -8.084 1.00 0.00 73 SER A CA 11
ATOM 14563 C C . SER A 1 82 ? 1.271 3.495 -6.986 1.00 0.00 73 SER A C 11
ATOM 14564 O O . SER A 1 82 ? 1.678 2.363 -7.243 1.00 0.00 73 SER A O 11
ATOM 14572 N N . VAL A 1 83 ? 1.313 4.053 -5.785 1.00 0.00 74 VAL A N 11
ATOM 14573 C CA . VAL A 1 83 ? 1.864 3.337 -4.647 1.00 0.00 74 VAL A CA 11
ATOM 14574 C C . VAL A 1 83 ? 1.160 1.985 -4.511 1.00 0.00 74 VAL A C 11
ATOM 14575 O O . VAL A 1 83 ? 1.753 1.018 -4.034 1.00 0.00 74 VAL A O 11
ATOM 14588 N N . GLY A 1 84 ? -0.094 1.961 -4.938 1.00 0.00 75 GLY A N 11
ATOM 14589 C CA . GLY A 1 84 ? -0.884 0.744 -4.869 1.00 0.00 75 GLY A CA 11
ATOM 14590 C C . GLY A 1 84 ? -0.207 -0.393 -5.637 1.00 0.00 75 GLY A C 11
ATOM 14591 O O . GLY A 1 84 ? 0.286 -1.346 -5.034 1.00 0.00 75 GLY A O 11
ATOM 14595 N N . ALA A 1 85 ? -0.205 -0.256 -6.955 1.00 0.00 76 ALA A N 11
ATOM 14596 C CA . ALA A 1 85 ? 0.403 -1.261 -7.810 1.00 0.00 76 ALA A CA 11
ATOM 14597 C C . ALA A 1 85 ? 1.918 -1.261 -7.592 1.00 0.00 76 ALA A C 11
ATOM 14598 O O . ALA A 1 85 ? 2.485 -2.260 -7.155 1.00 0.00 76 ALA A O 11
ATOM 14605 N N . ALA A 1 86 ? 2.528 -0.128 -7.907 1.00 0.00 77 ALA A N 11
ATOM 14606 C CA . ALA A 1 86 ? 3.966 0.016 -7.751 1.00 0.00 77 ALA A CA 11
ATOM 14607 C C . ALA A 1 86 ? 4.397 -0.623 -6.429 1.00 0.00 77 ALA A C 11
ATOM 14608 O O . ALA A 1 86 ? 5.287 -1.473 -6.408 1.00 0.00 77 ALA A O 11
ATOM 14615 N N . GLY A 1 87 ? 3.747 -0.190 -5.359 1.00 0.00 78 GLY A N 11
ATOM 14616 C CA . GLY A 1 87 ? 4.053 -0.709 -4.037 1.00 0.00 78 GLY A CA 11
ATOM 14617 C C . GLY A 1 87 ? 3.963 -2.236 -4.013 1.00 0.00 78 GLY A C 11
ATOM 14618 O O . GLY A 1 87 ? 4.982 -2.920 -3.921 1.00 0.00 78 GLY A O 11
ATOM 14622 N N . LEU A 1 88 ? 2.735 -2.727 -4.099 1.00 0.00 79 LEU A N 11
ATOM 14623 C CA . LEU A 1 88 ? 2.500 -4.160 -4.088 1.00 0.00 79 LEU A CA 11
ATOM 14624 C C . LEU A 1 88 ? 3.562 -4.854 -4.944 1.00 0.00 79 LEU A C 11
ATOM 14625 O O . LEU A 1 88 ? 3.967 -5.977 -4.648 1.00 0.00 79 LEU A O 11
ATOM 14641 N N . SER A 1 89 ? 3.982 -4.156 -5.989 1.00 0.00 80 SER A N 11
ATOM 14642 C CA . SER A 1 89 ? 4.989 -4.690 -6.890 1.00 0.00 80 SER A CA 11
ATOM 14643 C C . SER A 1 89 ? 6.315 -4.867 -6.147 1.00 0.00 80 SER A C 11
ATOM 14644 O O . SER A 1 89 ? 6.648 -5.972 -5.719 1.00 0.00 80 SER A O 11
ATOM 14652 N N . VAL A 1 90 ? 7.036 -3.763 -6.016 1.00 0.00 81 VAL A N 11
ATOM 14653 C CA . VAL A 1 90 ? 8.317 -3.783 -5.332 1.00 0.00 81 VAL A CA 11
ATOM 14654 C C . VAL A 1 90 ? 8.204 -4.640 -4.069 1.00 0.00 81 VAL A C 11
ATOM 14655 O O . VAL A 1 90 ? 9.188 -5.225 -3.621 1.00 0.00 81 VAL A O 11
ATOM 14668 N N . THR A 1 91 ? 6.994 -4.686 -3.531 1.00 0.00 82 THR A N 11
ATOM 14669 C CA . THR A 1 91 ? 6.739 -5.461 -2.329 1.00 0.00 82 THR A CA 11
ATOM 14670 C C . THR A 1 91 ? 6.982 -6.949 -2.592 1.00 0.00 82 THR A C 11
ATOM 14671 O O . THR A 1 91 ? 8.050 -7.472 -2.276 1.00 0.00 82 THR A O 11
ATOM 14682 N N . SER A 1 92 ? 5.975 -7.588 -3.168 1.00 0.00 83 SER A N 11
ATOM 14683 C CA . SER A 1 92 ? 6.066 -9.005 -3.477 1.00 0.00 83 SER A CA 11
ATOM 14684 C C . SER A 1 92 ? 7.417 -9.313 -4.125 1.00 0.00 83 SER A C 11
ATOM 14685 O O . SER A 1 92 ? 8.056 -10.310 -3.792 1.00 0.00 83 SER A O 11
ATOM 14693 N N . LYS A 1 93 ? 7.812 -8.439 -5.039 1.00 0.00 84 LYS A N 11
ATOM 14694 C CA . LYS A 1 93 ? 9.076 -8.605 -5.737 1.00 0.00 84 LYS A CA 11
ATOM 14695 C C . LYS A 1 93 ? 10.187 -8.861 -4.717 1.00 0.00 84 LYS A C 11
ATOM 14696 O O . LYS A 1 93 ? 10.925 -9.839 -4.830 1.00 0.00 84 LYS A O 11
ATOM 14715 N N . VAL A 1 94 ? 10.271 -7.966 -3.744 1.00 0.00 85 VAL A N 11
ATOM 14716 C CA . VAL A 1 94 ? 11.280 -8.082 -2.704 1.00 0.00 85 VAL A CA 11
ATOM 14717 C C . VAL A 1 94 ? 11.021 -9.350 -1.888 1.00 0.00 85 VAL A C 11
ATOM 14718 O O . VAL A 1 94 ? 11.949 -9.937 -1.334 1.00 0.00 85 VAL A O 11
ATOM 14731 N N . ILE A 1 95 ? 9.754 -9.737 -1.841 1.00 0.00 86 ILE A N 11
ATOM 14732 C CA . ILE A 1 95 ? 9.361 -10.924 -1.102 1.00 0.00 86 ILE A CA 11
ATOM 14733 C C . ILE A 1 95 ? 9.848 -12.168 -1.848 1.00 0.00 86 ILE A C 11
ATOM 14734 O O . ILE A 1 95 ? 10.620 -12.958 -1.307 1.00 0.00 86 ILE A O 11
ATOM 14750 N N . GLY A 1 96 ? 9.377 -12.303 -3.079 1.00 0.00 87 GLY A N 11
ATOM 14751 C CA . GLY A 1 96 ? 9.755 -13.438 -3.904 1.00 0.00 87 GLY A CA 11
ATOM 14752 C C . GLY A 1 96 ? 8.552 -14.344 -4.175 1.00 0.00 87 GLY A C 11
ATOM 14753 O O . GLY A 1 96 ? 8.451 -15.432 -3.611 1.00 0.00 87 GLY A O 11
ATOM 14757 N N . GLY A 1 97 ? 7.670 -13.861 -5.038 1.00 0.00 88 GLY A N 11
ATOM 14758 C CA . GLY A 1 97 ? 6.478 -14.614 -5.390 1.00 0.00 88 GLY A CA 11
ATOM 14759 C C . GLY A 1 97 ? 5.914 -15.348 -4.172 1.00 0.00 88 GLY A C 11
ATOM 14760 O O . GLY A 1 97 ? 6.108 -16.554 -4.025 1.00 0.00 88 GLY A O 11
ATOM 14764 N N . PHE A 1 98 ? 5.227 -14.590 -3.330 1.00 0.00 89 PHE A N 11
ATOM 14765 C CA . PHE A 1 98 ? 4.633 -15.154 -2.130 1.00 0.00 89 PHE A CA 11
ATOM 14766 C C . PHE A 1 98 ? 4.078 -16.554 -2.398 1.00 0.00 89 PHE A C 11
ATOM 14767 O O . PHE A 1 98 ? 2.962 -16.699 -2.894 1.00 0.00 89 PHE A O 11
ATOM 14784 N N . ALA A 1 99 ? 4.883 -17.550 -2.058 1.00 0.00 90 ALA A N 11
ATOM 14785 C CA . ALA A 1 99 ? 4.487 -18.934 -2.256 1.00 0.00 90 ALA A CA 11
ATOM 14786 C C . ALA A 1 99 ? 5.242 -19.823 -1.266 1.00 0.00 90 ALA A C 11
ATOM 14787 O O . ALA A 1 99 ? 6.295 -20.368 -1.594 1.00 0.00 90 ALA A O 11
ATOM 14794 N N . GLY A 1 100 ? 4.675 -19.942 -0.075 1.00 0.00 91 GLY A N 11
ATOM 14795 C CA . GLY A 1 100 ? 5.281 -20.756 0.965 1.00 0.00 91 GLY A CA 11
ATOM 14796 C C . GLY A 1 100 ? 6.479 -20.040 1.592 1.00 0.00 91 GLY A C 11
ATOM 14797 O O . GLY A 1 100 ? 6.333 -19.337 2.591 1.00 0.00 91 GLY A O 11
ATOM 14801 N N . THR A 1 101 ? 7.637 -20.243 0.980 1.00 0.00 92 THR A N 11
ATOM 14802 C CA . THR A 1 101 ? 8.859 -19.626 1.467 1.00 0.00 92 THR A CA 11
ATOM 14803 C C . THR A 1 101 ? 9.043 -18.243 0.840 1.00 0.00 92 THR A C 11
ATOM 14804 O O . THR A 1 101 ? 9.263 -18.127 -0.364 1.00 0.00 92 THR A O 11
ATOM 14815 N N . ALA A 1 102 ? 8.947 -17.228 1.686 1.00 0.00 93 ALA A N 11
ATOM 14816 C CA . ALA A 1 102 ? 9.101 -15.856 1.231 1.00 0.00 93 ALA A CA 11
ATOM 14817 C C . ALA A 1 102 ? 9.400 -14.956 2.431 1.00 0.00 93 ALA A C 11
ATOM 14818 O O . ALA A 1 102 ? 10.551 -14.590 2.665 1.00 0.00 93 ALA A O 11
ATOM 14825 N N . LEU A 1 103 ? 8.345 -14.623 3.159 1.00 0.00 94 LEU A N 11
ATOM 14826 C CA . LEU A 1 103 ? 8.481 -13.772 4.329 1.00 0.00 94 LEU A CA 11
ATOM 14827 C C . LEU A 1 103 ? 9.470 -14.410 5.306 1.00 0.00 94 LEU A C 11
ATOM 14828 O O . LEU A 1 103 ? 9.393 -15.606 5.580 1.00 0.00 94 LEU A O 11
ATOM 14844 N N . GLY A 1 104 ? 10.377 -13.582 5.805 1.00 0.00 95 GLY A N 11
ATOM 14845 C CA . GLY A 1 104 ? 11.380 -14.050 6.745 1.00 0.00 95 GLY A CA 11
ATOM 14846 C C . GLY A 1 104 ? 12.787 -13.920 6.157 1.00 0.00 95 GLY A C 11
ATOM 14847 O O . GLY A 1 104 ? 12.972 -14.050 4.948 1.00 0.00 95 GLY A O 11
ATOM 14851 N N . ALA A 1 105 ? 13.742 -13.666 7.039 1.00 0.00 96 ALA A N 11
ATOM 14852 C CA . ALA A 1 105 ? 15.126 -13.517 6.622 1.00 0.00 96 ALA A CA 11
ATOM 14853 C C . ALA A 1 105 ? 15.179 -12.703 5.328 1.00 0.00 96 ALA A C 11
ATOM 14854 O O . ALA A 1 105 ? 15.594 -13.211 4.287 1.00 0.00 96 ALA A O 11
ATOM 14861 N N . TRP A 1 106 ? 14.753 -11.453 5.434 1.00 0.00 97 TRP A N 11
ATOM 14862 C CA . TRP A 1 106 ? 14.747 -10.564 4.285 1.00 0.00 97 TRP A CA 11
ATOM 14863 C C . TRP A 1 106 ? 16.095 -10.699 3.575 1.00 0.00 97 TRP A C 11
ATOM 14864 O O . TRP A 1 106 ? 17.092 -11.070 4.194 1.00 0.00 97 TRP A O 11
ATOM 14885 N N . LEU A 1 107 ? 16.083 -10.391 2.287 1.00 0.00 98 LEU A N 11
ATOM 14886 C CA . LEU A 1 107 ? 17.293 -10.474 1.486 1.00 0.00 98 LEU A CA 11
ATOM 14887 C C . LEU A 1 107 ? 17.678 -11.943 1.303 1.00 0.00 98 LEU A C 11
ATOM 14888 O O . LEU A 1 107 ? 17.695 -12.709 2.265 1.00 0.00 98 LEU A O 11
ATOM 14904 N N . GLY A 1 108 ? 17.979 -12.293 0.061 1.00 0.00 99 GLY A N 11
ATOM 14905 C CA . GLY A 1 108 ? 18.364 -13.656 -0.261 1.00 0.00 99 GLY A CA 11
ATOM 14906 C C . GLY A 1 108 ? 17.633 -14.152 -1.511 1.00 0.00 99 GLY A C 11
ATOM 14907 O O . GLY A 1 108 ? 16.407 -14.258 -1.516 1.00 0.00 99 GLY A O 11
ATOM 14911 N N . SER A 1 109 ? 18.416 -14.442 -2.539 1.00 0.00 100 SER A N 11
ATOM 14912 C CA . SER A 1 109 ? 17.858 -14.924 -3.792 1.00 0.00 100 SER A CA 11
ATOM 14913 C C . SER A 1 109 ? 16.882 -16.071 -3.523 1.00 0.00 100 SER A C 11
ATOM 14914 O O . SER A 1 109 ? 17.131 -16.914 -2.663 1.00 0.00 100 SER A O 11
ATOM 14922 N N . PRO A 1 110 ? 15.763 -16.066 -4.296 1.00 0.00 101 PRO A N 11
ATOM 14923 C CA . PRO A 1 110 ? 14.749 -17.096 -4.150 1.00 0.00 101 PRO A CA 11
ATOM 14924 C C . PRO A 1 110 ? 15.213 -18.415 -4.770 1.00 0.00 101 PRO A C 11
ATOM 14925 O O . PRO A 1 110 ? 16.032 -18.419 -5.688 1.00 0.00 101 PRO A O 11
ATOM 14936 N N . PRO A 1 111 ? 14.656 -19.532 -4.231 1.00 0.00 102 PRO A N 11
ATOM 14937 C CA . PRO A 1 111 ? 15.005 -20.855 -4.721 1.00 0.00 102 PRO A CA 11
ATOM 14938 C C . PRO A 1 111 ? 14.338 -21.132 -6.070 1.00 0.00 102 PRO A C 11
ATOM 14939 O O . PRO A 1 111 ? 13.534 -22.055 -6.192 1.00 0.00 102 PRO A O 11
ATOM 14950 N N . SER A 1 112 ? 14.698 -20.317 -7.051 1.00 0.00 103 SER A N 11
ATOM 14951 C CA . SER A 1 112 ? 14.145 -20.462 -8.386 1.00 0.00 103 SER A CA 11
ATOM 14952 C C . SER A 1 112 ? 15.271 -20.685 -9.398 1.00 0.00 103 SER A C 11
ATOM 14953 O O . SER A 1 112 ? 15.363 -21.751 -10.005 1.00 0.00 103 SER A O 11
ATOM 14961 N N . SER A 1 113 ? 16.100 -19.663 -9.547 1.00 0.00 104 SER A N 11
ATOM 14962 C CA . SER A 1 113 ? 17.216 -19.734 -10.475 1.00 0.00 104 SER A CA 11
ATOM 14963 C C . SER A 1 113 ? 18.178 -18.570 -10.226 1.00 0.00 104 SER A C 11
ATOM 14964 O O . SER A 1 113 ? 18.426 -18.199 -9.080 1.00 0.00 104 SER A O 11
ATOM 14972 N N . MET A 1 10 ? 2.268 -17.442 -5.080 1.00 0.00 1 MET A N 12
ATOM 14973 C CA . MET A 1 10 ? 0.859 -17.603 -5.394 1.00 0.00 1 MET A CA 12
ATOM 14974 C C . MET A 1 10 ? 0.460 -19.080 -5.388 1.00 0.00 1 MET A C 12
ATOM 14975 O O . MET A 1 10 ? 1.287 -19.950 -5.657 1.00 0.00 1 MET A O 12
ATOM 14989 N N . GLY A 1 11 ? -0.806 -19.317 -5.080 1.00 0.00 2 GLY A N 12
ATOM 14990 C CA . GLY A 1 11 ? -1.324 -20.674 -5.036 1.00 0.00 2 GLY A CA 12
ATOM 14991 C C . GLY A 1 11 ? -2.849 -20.675 -4.908 1.00 0.00 2 GLY A C 12
ATOM 14992 O O . GLY A 1 11 ? -3.536 -19.950 -5.626 1.00 0.00 2 GLY A O 12
ATOM 14996 N N . LYS A 1 12 ? -3.333 -21.498 -3.990 1.00 0.00 3 LYS A N 12
ATOM 14997 C CA . LYS A 1 12 ? -4.764 -21.603 -3.759 1.00 0.00 3 LYS A CA 12
ATOM 14998 C C . LYS A 1 12 ? -5.049 -21.426 -2.266 1.00 0.00 3 LYS A C 12
ATOM 14999 O O . LYS A 1 12 ? -4.715 -22.293 -1.460 1.00 0.00 3 LYS A O 12
ATOM 15018 N N . GLU A 1 13 ? -5.664 -20.298 -1.943 1.00 0.00 4 GLU A N 12
ATOM 15019 C CA . GLU A 1 13 ? -5.998 -19.997 -0.562 1.00 0.00 4 GLU A CA 12
ATOM 15020 C C . GLU A 1 13 ? -7.497 -19.720 -0.426 1.00 0.00 4 GLU A C 12
ATOM 15021 O O . GLU A 1 13 ? -8.191 -20.399 0.329 1.00 0.00 4 GLU A O 12
ATOM 15033 N N . SER A 1 14 ? -7.952 -18.722 -1.170 1.00 0.00 5 SER A N 12
ATOM 15034 C CA . SER A 1 14 ? -9.355 -18.348 -1.143 1.00 0.00 5 SER A CA 12
ATOM 15035 C C . SER A 1 14 ? -9.808 -17.911 -2.537 1.00 0.00 5 SER A C 12
ATOM 15036 O O . SER A 1 14 ? -10.754 -18.470 -3.090 1.00 0.00 5 SER A O 12
ATOM 15044 N N . GLY A 1 15 ? -9.111 -16.916 -3.066 1.00 0.00 6 GLY A N 12
ATOM 15045 C CA . GLY A 1 15 ? -9.429 -16.398 -4.386 1.00 0.00 6 GLY A CA 12
ATOM 15046 C C . GLY A 1 15 ? -9.125 -14.901 -4.475 1.00 0.00 6 GLY A C 12
ATOM 15047 O O . GLY A 1 15 ? -7.972 -14.490 -4.356 1.00 0.00 6 GLY A O 12
ATOM 15051 N N . TRP A 1 16 ? -10.180 -14.127 -4.685 1.00 0.00 7 TRP A N 12
ATOM 15052 C CA . TRP A 1 16 ? -10.040 -12.685 -4.792 1.00 0.00 7 TRP A CA 12
ATOM 15053 C C . TRP A 1 16 ? -9.120 -12.214 -3.664 1.00 0.00 7 TRP A C 12
ATOM 15054 O O . TRP A 1 16 ? -7.994 -11.788 -3.915 1.00 0.00 7 TRP A O 12
ATOM 15075 N N . ASP A 1 17 ? -9.634 -12.307 -2.447 1.00 0.00 8 ASP A N 12
ATOM 15076 C CA . ASP A 1 17 ? -8.872 -11.896 -1.280 1.00 0.00 8 ASP A CA 12
ATOM 15077 C C . ASP A 1 17 ? -9.669 -12.223 -0.015 1.00 0.00 8 ASP A C 12
ATOM 15078 O O . ASP A 1 17 ? -10.895 -12.131 -0.008 1.00 0.00 8 ASP A O 12
ATOM 15087 N N . SER A 1 18 ? -8.939 -12.600 1.025 1.00 0.00 9 SER A N 12
ATOM 15088 C CA . SER A 1 18 ? -9.561 -12.942 2.292 1.00 0.00 9 SER A CA 12
ATOM 15089 C C . SER A 1 18 ? -10.689 -11.956 2.604 1.00 0.00 9 SER A C 12
ATOM 15090 O O . SER A 1 18 ? -10.644 -10.802 2.181 1.00 0.00 9 SER A O 12
ATOM 15098 N N . GLY A 1 19 ? -11.674 -12.447 3.341 1.00 0.00 10 GLY A N 12
ATOM 15099 C CA . GLY A 1 19 ? -12.812 -11.624 3.714 1.00 0.00 10 GLY A CA 12
ATOM 15100 C C . GLY A 1 19 ? -12.435 -10.638 4.823 1.00 0.00 10 GLY A C 12
ATOM 15101 O O . GLY A 1 19 ? -11.551 -9.803 4.641 1.00 0.00 10 GLY A O 12
ATOM 15105 N N . ARG A 1 20 ? -13.126 -10.769 5.946 1.00 0.00 11 ARG A N 12
ATOM 15106 C CA . ARG A 1 20 ? -12.875 -9.900 7.084 1.00 0.00 11 ARG A CA 12
ATOM 15107 C C . ARG A 1 20 ? -11.417 -10.021 7.533 1.00 0.00 11 ARG A C 12
ATOM 15108 O O . ARG A 1 20 ? -10.763 -9.016 7.807 1.00 0.00 11 ARG A O 12
ATOM 15129 N N . ALA A 1 21 ? -10.952 -11.260 7.594 1.00 0.00 12 ALA A N 12
ATOM 15130 C CA . ALA A 1 21 ? -9.583 -11.525 8.006 1.00 0.00 12 ALA A CA 12
ATOM 15131 C C . ALA A 1 21 ? -8.648 -10.521 7.329 1.00 0.00 12 ALA A C 12
ATOM 15132 O O . ALA A 1 21 ? -7.587 -10.200 7.862 1.00 0.00 12 ALA A O 12
ATOM 15139 N N . ALA A 1 22 ? -9.076 -10.053 6.166 1.00 0.00 13 ALA A N 12
ATOM 15140 C CA . ALA A 1 22 ? -8.290 -9.091 5.412 1.00 0.00 13 ALA A CA 12
ATOM 15141 C C . ALA A 1 22 ? -7.724 -8.039 6.368 1.00 0.00 13 ALA A C 12
ATOM 15142 O O . ALA A 1 22 ? -6.512 -7.844 6.434 1.00 0.00 13 ALA A O 12
ATOM 15149 N N . VAL A 1 23 ? -8.630 -7.390 7.084 1.00 0.00 14 VAL A N 12
ATOM 15150 C CA . VAL A 1 23 ? -8.236 -6.362 8.034 1.00 0.00 14 VAL A CA 12
ATOM 15151 C C . VAL A 1 23 ? -7.042 -6.860 8.851 1.00 0.00 14 VAL A C 12
ATOM 15152 O O . VAL A 1 23 ? -6.057 -6.142 9.019 1.00 0.00 14 VAL A O 12
ATOM 15165 N N . ALA A 1 24 ? -7.168 -8.086 9.338 1.00 0.00 15 ALA A N 12
ATOM 15166 C CA . ALA A 1 24 ? -6.112 -8.688 10.133 1.00 0.00 15 ALA A CA 12
ATOM 15167 C C . ALA A 1 24 ? -4.800 -8.645 9.347 1.00 0.00 15 ALA A C 12
ATOM 15168 O O . ALA A 1 24 ? -3.762 -8.261 9.885 1.00 0.00 15 ALA A O 12
ATOM 15175 N N . ALA A 1 25 ? -4.889 -9.044 8.087 1.00 0.00 16 ALA A N 12
ATOM 15176 C CA . ALA A 1 25 ? -3.722 -9.056 7.222 1.00 0.00 16 ALA A CA 12
ATOM 15177 C C . ALA A 1 25 ? -3.201 -7.627 7.056 1.00 0.00 16 ALA A C 12
ATOM 15178 O O . ALA A 1 25 ? -2.018 -7.420 6.791 1.00 0.00 16 ALA A O 12
ATOM 15185 N N . VAL A 1 26 ? -4.110 -6.677 7.218 1.00 0.00 17 VAL A N 12
ATOM 15186 C CA . VAL A 1 26 ? -3.757 -5.273 7.089 1.00 0.00 17 VAL A CA 12
ATOM 15187 C C . VAL A 1 26 ? -3.142 -4.784 8.402 1.00 0.00 17 VAL A C 12
ATOM 15188 O O . VAL A 1 26 ? -2.400 -3.803 8.417 1.00 0.00 17 VAL A O 12
ATOM 15201 N N . VAL A 1 27 ? -3.475 -5.490 9.473 1.00 0.00 18 VAL A N 12
ATOM 15202 C CA . VAL A 1 27 ? -2.964 -5.139 10.788 1.00 0.00 18 VAL A CA 12
ATOM 15203 C C . VAL A 1 27 ? -1.468 -5.453 10.850 1.00 0.00 18 VAL A C 12
ATOM 15204 O O . VAL A 1 27 ? -0.707 -4.737 11.498 1.00 0.00 18 VAL A O 12
ATOM 15217 N N . GLY A 1 28 ? -1.092 -6.524 10.167 1.00 0.00 19 GLY A N 12
ATOM 15218 C CA . GLY A 1 28 ? 0.299 -6.942 10.136 1.00 0.00 19 GLY A CA 12
ATOM 15219 C C . GLY A 1 28 ? 1.160 -5.927 9.381 1.00 0.00 19 GLY A C 12
ATOM 15220 O O . GLY A 1 28 ? 1.408 -6.085 8.186 1.00 0.00 19 GLY A O 12
ATOM 15224 N N . GLY A 1 29 ? 1.591 -4.907 10.108 1.00 0.00 20 GLY A N 12
ATOM 15225 C CA . GLY A 1 29 ? 2.418 -3.866 9.521 1.00 0.00 20 GLY A CA 12
ATOM 15226 C C . GLY A 1 29 ? 1.985 -2.482 10.009 1.00 0.00 20 GLY A C 12
ATOM 15227 O O . GLY A 1 29 ? 1.798 -1.568 9.207 1.00 0.00 20 GLY A O 12
ATOM 15231 N N . VAL A 1 30 ? 1.840 -2.371 11.321 1.00 0.00 21 VAL A N 12
ATOM 15232 C CA . VAL A 1 30 ? 1.433 -1.114 11.925 1.00 0.00 21 VAL A CA 12
ATOM 15233 C C . VAL A 1 30 ? 2.475 -0.039 11.606 1.00 0.00 21 VAL A C 12
ATOM 15234 O O . VAL A 1 30 ? 2.168 0.950 10.942 1.00 0.00 21 VAL A O 12
ATOM 15247 N N . VAL A 1 31 ? 3.684 -0.269 12.094 1.00 0.00 22 VAL A N 12
ATOM 15248 C CA . VAL A 1 31 ? 4.773 0.667 11.870 1.00 0.00 22 VAL A CA 12
ATOM 15249 C C . VAL A 1 31 ? 4.777 1.094 10.400 1.00 0.00 22 VAL A C 12
ATOM 15250 O O . VAL A 1 31 ? 4.815 2.285 10.097 1.00 0.00 22 VAL A O 12
ATOM 15263 N N . ALA A 1 32 ? 4.738 0.098 9.528 1.00 0.00 23 ALA A N 12
ATOM 15264 C CA . ALA A 1 32 ? 4.737 0.355 8.098 1.00 0.00 23 ALA A CA 12
ATOM 15265 C C . ALA A 1 32 ? 3.633 1.362 7.766 1.00 0.00 23 ALA A C 12
ATOM 15266 O O . ALA A 1 32 ? 3.857 2.307 7.010 1.00 0.00 23 ALA A O 12
ATOM 15273 N N . VAL A 1 33 ? 2.466 1.126 8.347 1.00 0.00 24 VAL A N 12
ATOM 15274 C CA . VAL A 1 33 ? 1.328 2.000 8.123 1.00 0.00 24 VAL A CA 12
ATOM 15275 C C . VAL A 1 33 ? 1.678 3.415 8.587 1.00 0.00 24 VAL A C 12
ATOM 15276 O O . VAL A 1 33 ? 1.235 4.395 7.990 1.00 0.00 24 VAL A O 12
ATOM 15289 N N . GLY A 1 34 ? 2.469 3.477 9.648 1.00 0.00 25 GLY A N 12
ATOM 15290 C CA . GLY A 1 34 ? 2.883 4.756 10.199 1.00 0.00 25 GLY A CA 12
ATOM 15291 C C . GLY A 1 34 ? 3.852 5.472 9.255 1.00 0.00 25 GLY A C 12
ATOM 15292 O O . GLY A 1 34 ? 3.575 6.580 8.799 1.00 0.00 25 GLY A O 12
ATOM 15296 N N . THR A 1 35 ? 4.968 4.809 8.991 1.00 0.00 26 THR A N 12
ATOM 15297 C CA . THR A 1 35 ? 5.979 5.368 8.110 1.00 0.00 26 THR A CA 12
ATOM 15298 C C . THR A 1 35 ? 5.328 5.955 6.855 1.00 0.00 26 THR A C 12
ATOM 15299 O O . THR A 1 35 ? 5.568 7.111 6.510 1.00 0.00 26 THR A O 12
ATOM 15310 N N . VAL A 1 36 ? 4.518 5.131 6.208 1.00 0.00 27 VAL A N 12
ATOM 15311 C CA . VAL A 1 36 ? 3.830 5.554 4.999 1.00 0.00 27 VAL A CA 12
ATOM 15312 C C . VAL A 1 36 ? 2.971 6.781 5.310 1.00 0.00 27 VAL A C 12
ATOM 15313 O O . VAL A 1 36 ? 3.036 7.785 4.601 1.00 0.00 27 VAL A O 12
ATOM 15326 N N . LEU A 1 37 ? 2.185 6.661 6.370 1.00 0.00 28 LEU A N 12
ATOM 15327 C CA . LEU A 1 37 ? 1.313 7.747 6.782 1.00 0.00 28 LEU A CA 12
ATOM 15328 C C . LEU A 1 37 ? 2.121 9.045 6.851 1.00 0.00 28 LEU A C 12
ATOM 15329 O O . LEU A 1 37 ? 1.863 9.981 6.095 1.00 0.00 28 LEU A O 12
ATOM 15345 N N . VAL A 1 38 ? 3.081 9.060 7.764 1.00 0.00 29 VAL A N 12
ATOM 15346 C CA . VAL A 1 38 ? 3.928 10.227 7.941 1.00 0.00 29 VAL A CA 12
ATOM 15347 C C . VAL A 1 38 ? 4.533 10.622 6.592 1.00 0.00 29 VAL A C 12
ATOM 15348 O O . VAL A 1 38 ? 4.835 11.791 6.362 1.00 0.00 29 VAL A O 12
ATOM 15361 N N . ALA A 1 39 ? 4.693 9.623 5.737 1.00 0.00 30 ALA A N 12
ATOM 15362 C CA . ALA A 1 39 ? 5.258 9.851 4.417 1.00 0.00 30 ALA A CA 12
ATOM 15363 C C . ALA A 1 39 ? 4.383 10.851 3.659 1.00 0.00 30 ALA A C 12
ATOM 15364 O O . ALA A 1 39 ? 4.803 11.978 3.402 1.00 0.00 30 ALA A O 12
ATOM 15371 N N . LEU A 1 40 ? 3.182 10.402 3.322 1.00 0.00 31 LEU A N 12
ATOM 15372 C CA . LEU A 1 40 ? 2.245 11.244 2.599 1.00 0.00 31 LEU A CA 12
ATOM 15373 C C . LEU A 1 40 ? 1.905 12.470 3.449 1.00 0.00 31 LEU A C 12
ATOM 15374 O O . LEU A 1 40 ? 2.087 13.604 3.010 1.00 0.00 31 LEU A O 12
ATOM 15390 N N . SER A 1 41 ? 1.417 12.200 4.651 1.00 0.00 32 SER A N 12
ATOM 15391 C CA . SER A 1 41 ? 1.050 13.266 5.567 1.00 0.00 32 SER A CA 12
ATOM 15392 C C . SER A 1 41 ? 2.170 14.307 5.634 1.00 0.00 32 SER A C 12
ATOM 15393 O O . SER A 1 41 ? 2.049 15.391 5.066 1.00 0.00 32 SER A O 12
ATOM 15401 N N . ALA A 1 42 ? 3.235 13.940 6.332 1.00 0.00 33 ALA A N 12
ATOM 15402 C CA . ALA A 1 42 ? 4.375 14.828 6.480 1.00 0.00 33 ALA A CA 12
ATOM 15403 C C . ALA A 1 42 ? 5.269 14.714 5.244 1.00 0.00 33 ALA A C 12
ATOM 15404 O O . ALA A 1 42 ? 6.461 14.433 5.359 1.00 0.00 33 ALA A O 12
ATOM 15411 N N . MET A 1 43 ? 4.659 14.937 4.089 1.00 0.00 34 MET A N 12
ATOM 15412 C CA . MET A 1 43 ? 5.385 14.863 2.833 1.00 0.00 34 MET A CA 12
ATOM 15413 C C . MET A 1 43 ? 6.496 15.913 2.779 1.00 0.00 34 MET A C 12
ATOM 15414 O O . MET A 1 43 ? 7.568 15.660 2.232 1.00 0.00 34 MET A O 12
ATOM 15428 N N . GLY A 1 44 ? 6.202 17.070 3.354 1.00 0.00 35 GLY A N 12
ATOM 15429 C CA . GLY A 1 44 ? 7.163 18.160 3.378 1.00 0.00 35 GLY A CA 12
ATOM 15430 C C . GLY A 1 44 ? 7.055 18.957 4.679 1.00 0.00 35 GLY A C 12
ATOM 15431 O O . GLY A 1 44 ? 6.790 20.158 4.655 1.00 0.00 35 GLY A O 12
ATOM 15435 N N . PHE A 1 45 ? 7.265 18.258 5.784 1.00 0.00 36 PHE A N 12
ATOM 15436 C CA . PHE A 1 45 ? 7.195 18.886 7.093 1.00 0.00 36 PHE A CA 12
ATOM 15437 C C . PHE A 1 45 ? 5.973 19.802 7.196 1.00 0.00 36 PHE A C 12
ATOM 15438 O O . PHE A 1 45 ? 6.094 20.961 7.588 1.00 0.00 36 PHE A O 12
ATOM 15455 N N . THR A 1 46 ? 4.825 19.246 6.837 1.00 0.00 37 THR A N 12
ATOM 15456 C CA . THR A 1 46 ? 3.583 19.999 6.885 1.00 0.00 37 THR A CA 12
ATOM 15457 C C . THR A 1 46 ? 2.402 19.062 7.150 1.00 0.00 37 THR A C 12
ATOM 15458 O O . THR A 1 46 ? 2.190 18.102 6.412 1.00 0.00 37 THR A O 12
ATOM 15469 N N . SER A 1 47 ? 1.665 19.376 8.205 1.00 0.00 38 SER A N 12
ATOM 15470 C CA . SER A 1 47 ? 0.512 18.575 8.577 1.00 0.00 38 SER A CA 12
ATOM 15471 C C . SER A 1 47 ? 0.150 18.825 10.042 1.00 0.00 38 SER A C 12
ATOM 15472 O O . SER A 1 47 ? -1.005 18.672 10.436 1.00 0.00 38 SER A O 12
ATOM 15480 N N . VAL A 1 48 ? 1.160 19.206 10.811 1.00 0.00 39 VAL A N 12
ATOM 15481 C CA . VAL A 1 48 ? 0.964 19.479 12.224 1.00 0.00 39 VAL A CA 12
ATOM 15482 C C . VAL A 1 48 ? -0.078 20.588 12.385 1.00 0.00 39 VAL A C 12
ATOM 15483 O O . VAL A 1 48 ? -1.278 20.319 12.403 1.00 0.00 39 VAL A O 12
ATOM 15496 N N . GLY A 1 49 ? 0.418 21.811 12.497 1.00 0.00 40 GLY A N 12
ATOM 15497 C CA . GLY A 1 49 ? -0.455 22.962 12.656 1.00 0.00 40 GLY A CA 12
ATOM 15498 C C . GLY A 1 49 ? -1.696 22.834 11.770 1.00 0.00 40 GLY A C 12
ATOM 15499 O O . GLY A 1 49 ? -2.820 22.996 12.242 1.00 0.00 40 GLY A O 12
ATOM 15503 N N . ILE A 1 50 ? -1.450 22.545 10.500 1.00 0.00 41 ILE A N 12
ATOM 15504 C CA . ILE A 1 50 ? -2.534 22.394 9.544 1.00 0.00 41 ILE A CA 12
ATOM 15505 C C . ILE A 1 50 ? -3.601 21.468 10.130 1.00 0.00 41 ILE A C 12
ATOM 15506 O O . ILE A 1 50 ? -4.780 21.815 10.159 1.00 0.00 41 ILE A O 12
ATOM 15522 N N . ALA A 1 51 ? -3.147 20.309 10.584 1.00 0.00 42 ALA A N 12
ATOM 15523 C CA . ALA A 1 51 ? -4.049 19.330 11.168 1.00 0.00 42 ALA A CA 12
ATOM 15524 C C . ALA A 1 51 ? -4.790 19.965 12.346 1.00 0.00 42 ALA A C 12
ATOM 15525 O O . ALA A 1 51 ? -5.961 19.668 12.580 1.00 0.00 42 ALA A O 12
ATOM 15532 N N . ALA A 1 52 ? -4.079 20.828 13.056 1.00 0.00 43 ALA A N 12
ATOM 15533 C CA . ALA A 1 52 ? -4.655 21.508 14.203 1.00 0.00 43 ALA A CA 12
ATOM 15534 C C . ALA A 1 52 ? -5.762 22.451 13.729 1.00 0.00 43 ALA A C 12
ATOM 15535 O O . ALA A 1 52 ? -6.731 22.689 14.449 1.00 0.00 43 ALA A O 12
ATOM 15542 N N . SER A 1 53 ? -5.582 22.963 12.520 1.00 0.00 44 SER A N 12
ATOM 15543 C CA . SER A 1 53 ? -6.554 23.875 11.941 1.00 0.00 44 SER A CA 12
ATOM 15544 C C . SER A 1 53 ? -7.801 23.104 11.506 1.00 0.00 44 SER A C 12
ATOM 15545 O O . SER A 1 53 ? -8.923 23.560 11.719 1.00 0.00 44 SER A O 12
ATOM 15553 N N . SER A 1 54 ? -7.562 21.948 10.904 1.00 0.00 45 SER A N 12
ATOM 15554 C CA . SER A 1 54 ? -8.653 21.108 10.437 1.00 0.00 45 SER A CA 12
ATOM 15555 C C . SER A 1 54 ? -9.522 20.674 11.619 1.00 0.00 45 SER A C 12
ATOM 15556 O O . SER A 1 54 ? -10.736 20.872 11.606 1.00 0.00 45 SER A O 12
ATOM 15564 N N . ILE A 1 55 ? -8.867 20.091 12.611 1.00 0.00 46 ILE A N 12
ATOM 15565 C CA . ILE A 1 55 ? -9.565 19.627 13.798 1.00 0.00 46 ILE A CA 12
ATOM 15566 C C . ILE A 1 55 ? -10.154 20.828 14.540 1.00 0.00 46 ILE A C 12
ATOM 15567 O O . ILE A 1 55 ? -11.223 20.728 15.140 1.00 0.00 46 ILE A O 12
ATOM 15583 N N . ALA A 1 56 ? -9.431 21.936 14.475 1.00 0.00 47 ALA A N 12
ATOM 15584 C CA . ALA A 1 56 ? -9.869 23.156 15.133 1.00 0.00 47 ALA A CA 12
ATOM 15585 C C . ALA A 1 56 ? -11.219 23.586 14.554 1.00 0.00 47 ALA A C 12
ATOM 15586 O O . ALA A 1 56 ? -12.136 23.928 15.298 1.00 0.00 47 ALA A O 12
ATOM 15593 N N . ALA A 1 57 ? -11.297 23.554 13.232 1.00 0.00 48 ALA A N 12
ATOM 15594 C CA . ALA A 1 57 ? -12.519 23.936 12.545 1.00 0.00 48 ALA A CA 12
ATOM 15595 C C . ALA A 1 57 ? -13.598 22.886 12.812 1.00 0.00 48 ALA A C 12
ATOM 15596 O O . ALA A 1 57 ? -14.653 23.199 13.362 1.00 0.00 48 ALA A O 12
ATOM 15603 N N . LYS A 1 58 ? -13.298 21.660 12.408 1.00 0.00 49 LYS A N 12
ATOM 15604 C CA . LYS A 1 58 ? -14.230 20.561 12.596 1.00 0.00 49 LYS A CA 12
ATOM 15605 C C . LYS A 1 58 ? -15.360 20.675 11.570 1.00 0.00 49 LYS A C 12
ATOM 15606 O O . LYS A 1 58 ? -15.377 19.948 10.578 1.00 0.00 49 LYS A O 12
ATOM 15625 N N . MET A 1 59 ? -16.276 21.592 11.845 1.00 0.00 50 MET A N 12
ATOM 15626 C CA . MET A 1 59 ? -17.406 21.810 10.959 1.00 0.00 50 MET A CA 12
ATOM 15627 C C . MET A 1 59 ? -16.968 22.522 9.677 1.00 0.00 50 MET A C 12
ATOM 15628 O O . MET A 1 59 ? -17.432 23.623 9.385 1.00 0.00 50 MET A O 12
ATOM 15642 N N . MET A 1 60 ? -16.081 21.863 8.946 1.00 0.00 51 MET A N 12
ATOM 15643 C CA . MET A 1 60 ? -15.575 22.419 7.703 1.00 0.00 51 MET A CA 12
ATOM 15644 C C . MET A 1 60 ? -16.437 21.982 6.517 1.00 0.00 51 MET A C 12
ATOM 15645 O O . MET A 1 60 ? -17.261 21.078 6.643 1.00 0.00 51 MET A O 12
ATOM 15659 N N . SER A 1 61 ? -16.218 22.646 5.391 1.00 0.00 52 SER A N 12
ATOM 15660 C CA . SER A 1 61 ? -16.965 22.337 4.183 1.00 0.00 52 SER A CA 12
ATOM 15661 C C . SER A 1 61 ? -17.156 20.825 4.057 1.00 0.00 52 SER A C 12
ATOM 15662 O O . SER A 1 61 ? -16.231 20.055 4.315 1.00 0.00 52 SER A O 12
ATOM 15670 N N . THR A 1 62 ? -18.361 20.443 3.662 1.00 0.00 53 THR A N 12
ATOM 15671 C CA . THR A 1 62 ? -18.685 19.036 3.499 1.00 0.00 53 THR A CA 12
ATOM 15672 C C . THR A 1 62 ? -17.688 18.365 2.553 1.00 0.00 53 THR A C 12
ATOM 15673 O O . THR A 1 62 ? -17.690 18.632 1.352 1.00 0.00 53 THR A O 12
ATOM 15684 N N . ALA A 1 63 ? -16.859 17.508 3.129 1.00 0.00 54 ALA A N 12
ATOM 15685 C CA . ALA A 1 63 ? -15.858 16.796 2.352 1.00 0.00 54 ALA A CA 12
ATOM 15686 C C . ALA A 1 63 ? -15.109 17.790 1.462 1.00 0.00 54 ALA A C 12
ATOM 15687 O O . ALA A 1 63 ? -15.513 18.041 0.328 1.00 0.00 54 ALA A O 12
ATOM 15694 N N . ALA A 1 64 ? -14.030 18.330 2.010 1.00 0.00 55 ALA A N 12
ATOM 15695 C CA . ALA A 1 64 ? -13.220 19.290 1.281 1.00 0.00 55 ALA A CA 12
ATOM 15696 C C . ALA A 1 64 ? -12.447 18.565 0.178 1.00 0.00 55 ALA A C 12
ATOM 15697 O O . ALA A 1 64 ? -11.217 18.576 0.167 1.00 0.00 55 ALA A O 12
ATOM 15704 N N . ILE A 1 65 ? -13.199 17.953 -0.725 1.00 0.00 56 ILE A N 12
ATOM 15705 C CA . ILE A 1 65 ? -12.600 17.224 -1.830 1.00 0.00 56 ILE A CA 12
ATOM 15706 C C . ILE A 1 65 ? -13.187 17.732 -3.148 1.00 0.00 56 ILE A C 12
ATOM 15707 O O . ILE A 1 65 ? -12.464 18.259 -3.992 1.00 0.00 56 ILE A O 12
ATOM 15723 N N . ALA A 1 66 ? -14.493 17.555 -3.284 1.00 0.00 57 ALA A N 12
ATOM 15724 C CA . ALA A 1 66 ? -15.186 17.988 -4.486 1.00 0.00 57 ALA A CA 12
ATOM 15725 C C . ALA A 1 66 ? -14.691 17.167 -5.678 1.00 0.00 57 ALA A C 12
ATOM 15726 O O . ALA A 1 66 ? -14.162 17.721 -6.641 1.00 0.00 57 ALA A O 12
ATOM 15733 N N . ASN A 1 67 ? -14.881 15.860 -5.576 1.00 0.00 58 ASN A N 12
ATOM 15734 C CA . ASN A 1 67 ? -14.461 14.958 -6.634 1.00 0.00 58 ASN A CA 12
ATOM 15735 C C . ASN A 1 67 ? -14.733 13.514 -6.205 1.00 0.00 58 ASN A C 12
ATOM 15736 O O . ASN A 1 67 ? -14.443 13.135 -5.072 1.00 0.00 58 ASN A O 12
ATOM 15747 N N . GLY A 1 68 ? -15.287 12.749 -7.134 1.00 0.00 59 GLY A N 12
ATOM 15748 C CA . GLY A 1 68 ? -15.601 11.356 -6.867 1.00 0.00 59 GLY A CA 12
ATOM 15749 C C . GLY A 1 68 ? -16.537 11.226 -5.664 1.00 0.00 59 GLY A C 12
ATOM 15750 O O . GLY A 1 68 ? -17.757 11.271 -5.815 1.00 0.00 59 GLY A O 12
ATOM 15754 N N . GLY A 1 69 ? -15.931 11.068 -4.497 1.00 0.00 60 GLY A N 12
ATOM 15755 C CA . GLY A 1 69 ? -16.695 10.931 -3.268 1.00 0.00 60 GLY A CA 12
ATOM 15756 C C . GLY A 1 69 ? -16.160 9.780 -2.414 1.00 0.00 60 GLY A C 12
ATOM 15757 O O . GLY A 1 69 ? -16.636 8.651 -2.519 1.00 0.00 60 GLY A O 12
ATOM 15761 N N . GLY A 1 70 ? -15.176 10.106 -1.589 1.00 0.00 61 GLY A N 12
ATOM 15762 C CA . GLY A 1 70 ? -14.571 9.113 -0.717 1.00 0.00 61 GLY A CA 12
ATOM 15763 C C . GLY A 1 70 ? -13.058 9.322 -0.616 1.00 0.00 61 GLY A C 12
ATOM 15764 O O . GLY A 1 70 ? -12.533 10.323 -1.099 1.00 0.00 61 GLY A O 12
ATOM 15768 N N . VAL A 1 71 ? -12.401 8.359 0.014 1.00 0.00 62 VAL A N 12
ATOM 15769 C CA . VAL A 1 71 ? -10.960 8.424 0.184 1.00 0.00 62 VAL A CA 12
ATOM 15770 C C . VAL A 1 71 ? -10.288 8.431 -1.191 1.00 0.00 62 VAL A C 12
ATOM 15771 O O . VAL A 1 71 ? -9.637 9.406 -1.562 1.00 0.00 62 VAL A O 12
ATOM 15784 N N . ALA A 1 72 ? -10.470 7.332 -1.908 1.00 0.00 63 ALA A N 12
ATOM 15785 C CA . ALA A 1 72 ? -9.889 7.199 -3.234 1.00 0.00 63 ALA A CA 12
ATOM 15786 C C . ALA A 1 72 ? -10.689 8.048 -4.223 1.00 0.00 63 ALA A C 12
ATOM 15787 O O . ALA A 1 72 ? -11.604 7.550 -4.877 1.00 0.00 63 ALA A O 12
ATOM 15794 N N . ALA A 1 73 ? -10.315 9.317 -4.302 1.00 0.00 64 ALA A N 12
ATOM 15795 C CA . ALA A 1 73 ? -10.987 10.241 -5.201 1.00 0.00 64 ALA A CA 12
ATOM 15796 C C . ALA A 1 73 ? -10.060 11.421 -5.498 1.00 0.00 64 ALA A C 12
ATOM 15797 O O . ALA A 1 73 ? -9.916 11.828 -6.650 1.00 0.00 64 ALA A O 12
ATOM 15804 N N . GLY A 1 74 ? -9.455 11.938 -4.439 1.00 0.00 65 GLY A N 12
ATOM 15805 C CA . GLY A 1 74 ? -8.546 13.064 -4.571 1.00 0.00 65 GLY A CA 12
ATOM 15806 C C . GLY A 1 74 ? -7.192 12.613 -5.123 1.00 0.00 65 GLY A C 12
ATOM 15807 O O . GLY A 1 74 ? -6.992 11.431 -5.399 1.00 0.00 65 GLY A O 12
ATOM 15811 N N . SER A 1 75 ? -6.297 13.579 -5.268 1.00 0.00 66 SER A N 12
ATOM 15812 C CA . SER A 1 75 ? -4.967 13.297 -5.782 1.00 0.00 66 SER A CA 12
ATOM 15813 C C . SER A 1 75 ? -4.401 12.045 -5.109 1.00 0.00 66 SER A C 12
ATOM 15814 O O . SER A 1 75 ? -3.605 11.322 -5.705 1.00 0.00 66 SER A O 12
ATOM 15822 N N . LEU A 1 76 ? -4.833 11.829 -3.875 1.00 0.00 67 LEU A N 12
ATOM 15823 C CA . LEU A 1 76 ? -4.379 10.678 -3.114 1.00 0.00 67 LEU A CA 12
ATOM 15824 C C . LEU A 1 76 ? -4.601 9.408 -3.938 1.00 0.00 67 LEU A C 12
ATOM 15825 O O . LEU A 1 76 ? -3.671 8.632 -4.152 1.00 0.00 67 LEU A O 12
ATOM 15841 N N . VAL A 1 77 ? -5.839 9.234 -4.377 1.00 0.00 68 VAL A N 12
ATOM 15842 C CA . VAL A 1 77 ? -6.196 8.072 -5.172 1.00 0.00 68 VAL A CA 12
ATOM 15843 C C . VAL A 1 77 ? -5.102 7.816 -6.211 1.00 0.00 68 VAL A C 12
ATOM 15844 O O . VAL A 1 77 ? -4.822 6.668 -6.553 1.00 0.00 68 VAL A O 12
ATOM 15857 N N . ALA A 1 78 ? -4.514 8.904 -6.685 1.00 0.00 69 ALA A N 12
ATOM 15858 C CA . ALA A 1 78 ? -3.458 8.812 -7.679 1.00 0.00 69 ALA A CA 12
ATOM 15859 C C . ALA A 1 78 ? -2.324 7.943 -7.131 1.00 0.00 69 ALA A C 12
ATOM 15860 O O . ALA A 1 78 ? -1.934 6.958 -7.757 1.00 0.00 69 ALA A O 12
ATOM 15867 N N . ILE A 1 79 ? -1.825 8.339 -5.969 1.00 0.00 70 ILE A N 12
ATOM 15868 C CA . ILE A 1 79 ? -0.743 7.609 -5.331 1.00 0.00 70 ILE A CA 12
ATOM 15869 C C . ILE A 1 79 ? -1.267 6.260 -4.836 1.00 0.00 70 ILE A C 12
ATOM 15870 O O . ILE A 1 79 ? -0.500 5.311 -4.681 1.00 0.00 70 ILE A O 12
ATOM 15886 N N . LEU A 1 80 ? -2.571 6.217 -4.600 1.00 0.00 71 LEU A N 12
ATOM 15887 C CA . LEU A 1 80 ? -3.206 5.000 -4.126 1.00 0.00 71 LEU A CA 12
ATOM 15888 C C . LEU A 1 80 ? -2.932 3.867 -5.117 1.00 0.00 71 LEU A C 12
ATOM 15889 O O . LEU A 1 80 ? -2.295 2.874 -4.769 1.00 0.00 71 LEU A O 12
ATOM 15905 N N . GLN A 1 81 ? -3.427 4.054 -6.331 1.00 0.00 72 GLN A N 12
ATOM 15906 C CA . GLN A 1 81 ? -3.243 3.059 -7.375 1.00 0.00 72 GLN A CA 12
ATOM 15907 C C . GLN A 1 81 ? -1.758 2.909 -7.709 1.00 0.00 72 GLN A C 12
ATOM 15908 O O . GLN A 1 81 ? -1.253 1.792 -7.822 1.00 0.00 72 GLN A O 12
ATOM 15922 N N . SER A 1 82 ? -1.099 4.048 -7.858 1.00 0.00 73 SER A N 12
ATOM 15923 C CA . SER A 1 82 ? 0.319 4.057 -8.177 1.00 0.00 73 SER A CA 12
ATOM 15924 C C . SER A 1 82 ? 1.087 3.198 -7.170 1.00 0.00 73 SER A C 12
ATOM 15925 O O . SER A 1 82 ? 1.548 2.107 -7.503 1.00 0.00 73 SER A O 12
ATOM 15933 N N . VAL A 1 83 ? 1.201 3.722 -5.959 1.00 0.00 74 VAL A N 12
ATOM 15934 C CA . VAL A 1 83 ? 1.905 3.017 -4.901 1.00 0.00 74 VAL A CA 12
ATOM 15935 C C . VAL A 1 83 ? 1.280 1.633 -4.713 1.00 0.00 74 VAL A C 12
ATOM 15936 O O . VAL A 1 83 ? 1.941 0.708 -4.243 1.00 0.00 74 VAL A O 12
ATOM 15949 N N . GLY A 1 84 ? 0.014 1.535 -5.090 1.00 0.00 75 GLY A N 12
ATOM 15950 C CA . GLY A 1 84 ? -0.708 0.280 -4.968 1.00 0.00 75 GLY A CA 12
ATOM 15951 C C . GLY A 1 84 ? -0.024 -0.826 -5.776 1.00 0.00 75 GLY A C 12
ATOM 15952 O O . GLY A 1 84 ? 0.555 -1.748 -5.205 1.00 0.00 75 GLY A O 12
ATOM 15956 N N . ALA A 1 85 ? -0.116 -0.696 -7.091 1.00 0.00 76 ALA A N 12
ATOM 15957 C CA . ALA A 1 85 ? 0.487 -1.673 -7.983 1.00 0.00 76 ALA A CA 12
ATOM 15958 C C . ALA A 1 85 ? 2.009 -1.535 -7.929 1.00 0.00 76 ALA A C 12
ATOM 15959 O O . ALA A 1 85 ? 2.716 -2.514 -7.691 1.00 0.00 76 ALA A O 12
ATOM 15966 N N . ALA A 1 86 ? 2.470 -0.314 -8.153 1.00 0.00 77 ALA A N 12
ATOM 15967 C CA . ALA A 1 86 ? 3.896 -0.036 -8.132 1.00 0.00 77 ALA A CA 12
ATOM 15968 C C . ALA A 1 86 ? 4.509 -0.630 -6.862 1.00 0.00 77 ALA A C 12
ATOM 15969 O O . ALA A 1 86 ? 5.502 -1.352 -6.927 1.00 0.00 77 ALA A O 12
ATOM 15976 N N . GLY A 1 87 ? 3.890 -0.303 -5.737 1.00 0.00 78 GLY A N 12
ATOM 15977 C CA . GLY A 1 87 ? 4.362 -0.795 -4.453 1.00 0.00 78 GLY A CA 12
ATOM 15978 C C . GLY A 1 87 ? 4.287 -2.321 -4.390 1.00 0.00 78 GLY A C 12
ATOM 15979 O O . GLY A 1 87 ? 5.312 -3.000 -4.436 1.00 0.00 78 GLY A O 12
ATOM 15983 N N . LEU A 1 88 ? 3.063 -2.818 -4.285 1.00 0.00 79 LEU A N 12
ATOM 15984 C CA . LEU A 1 88 ? 2.840 -4.252 -4.215 1.00 0.00 79 LEU A CA 12
ATOM 15985 C C . LEU A 1 88 ? 3.803 -4.960 -5.170 1.00 0.00 79 LEU A C 12
ATOM 15986 O O . LEU A 1 88 ? 4.259 -6.068 -4.888 1.00 0.00 79 LEU A O 12
ATOM 16002 N N . SER A 1 89 ? 4.084 -4.293 -6.279 1.00 0.00 80 SER A N 12
ATOM 16003 C CA . SER A 1 89 ? 4.984 -4.845 -7.277 1.00 0.00 80 SER A CA 12
ATOM 16004 C C . SER A 1 89 ? 6.394 -4.974 -6.696 1.00 0.00 80 SER A C 12
ATOM 16005 O O . SER A 1 89 ? 6.811 -6.063 -6.306 1.00 0.00 80 SER A O 12
ATOM 16013 N N . VAL A 1 90 ? 7.088 -3.846 -6.656 1.00 0.00 81 VAL A N 12
ATOM 16014 C CA . VAL A 1 90 ? 8.442 -3.819 -6.129 1.00 0.00 81 VAL A CA 12
ATOM 16015 C C . VAL A 1 90 ? 8.508 -4.671 -4.860 1.00 0.00 81 VAL A C 12
ATOM 16016 O O . VAL A 1 90 ? 9.555 -5.230 -4.537 1.00 0.00 81 VAL A O 12
ATOM 16029 N N . THR A 1 91 ? 7.376 -4.744 -4.175 1.00 0.00 82 THR A N 12
ATOM 16030 C CA . THR A 1 91 ? 7.292 -5.519 -2.949 1.00 0.00 82 THR A CA 12
ATOM 16031 C C . THR A 1 91 ? 7.515 -7.004 -3.240 1.00 0.00 82 THR A C 12
ATOM 16032 O O . THR A 1 91 ? 8.626 -7.510 -3.089 1.00 0.00 82 THR A O 12
ATOM 16043 N N . SER A 1 92 ? 6.441 -7.661 -3.653 1.00 0.00 83 SER A N 12
ATOM 16044 C CA . SER A 1 92 ? 6.505 -9.078 -3.967 1.00 0.00 83 SER A CA 12
ATOM 16045 C C . SER A 1 92 ? 7.766 -9.377 -4.780 1.00 0.00 83 SER A C 12
ATOM 16046 O O . SER A 1 92 ? 8.442 -10.376 -4.539 1.00 0.00 83 SER A O 12
ATOM 16054 N N . LYS A 1 93 ? 8.045 -8.493 -5.727 1.00 0.00 84 LYS A N 12
ATOM 16055 C CA . LYS A 1 93 ? 9.213 -8.650 -6.577 1.00 0.00 84 LYS A CA 12
ATOM 16056 C C . LYS A 1 93 ? 10.440 -8.925 -5.705 1.00 0.00 84 LYS A C 12
ATOM 16057 O O . LYS A 1 93 ? 11.088 -9.960 -5.848 1.00 0.00 84 LYS A O 12
ATOM 16076 N N . VAL A 1 94 ? 10.721 -7.979 -4.821 1.00 0.00 85 VAL A N 12
ATOM 16077 C CA . VAL A 1 94 ? 11.859 -8.105 -3.926 1.00 0.00 85 VAL A CA 12
ATOM 16078 C C . VAL A 1 94 ? 11.695 -9.366 -3.075 1.00 0.00 85 VAL A C 12
ATOM 16079 O O . VAL A 1 94 ? 12.681 -9.945 -2.620 1.00 0.00 85 VAL A O 12
ATOM 16092 N N . ILE A 1 95 ? 10.443 -9.756 -2.887 1.00 0.00 86 ILE A N 12
ATOM 16093 C CA . ILE A 1 95 ? 10.138 -10.938 -2.099 1.00 0.00 86 ILE A CA 12
ATOM 16094 C C . ILE A 1 95 ? 10.428 -12.189 -2.931 1.00 0.00 86 ILE A C 12
ATOM 16095 O O . ILE A 1 95 ? 10.763 -13.239 -2.384 1.00 0.00 86 ILE A O 12
ATOM 16111 N N . GLY A 1 96 ? 10.288 -12.036 -4.240 1.00 0.00 87 GLY A N 12
ATOM 16112 C CA . GLY A 1 96 ? 10.531 -13.140 -5.152 1.00 0.00 87 GLY A CA 12
ATOM 16113 C C . GLY A 1 96 ? 9.530 -14.274 -4.920 1.00 0.00 87 GLY A C 12
ATOM 16114 O O . GLY A 1 96 ? 9.923 -15.407 -4.644 1.00 0.00 87 GLY A O 12
ATOM 16118 N N . GLY A 1 97 ? 8.257 -13.930 -5.040 1.00 0.00 88 GLY A N 12
ATOM 16119 C CA . GLY A 1 97 ? 7.197 -14.905 -4.846 1.00 0.00 88 GLY A CA 12
ATOM 16120 C C . GLY A 1 97 ? 7.543 -15.873 -3.713 1.00 0.00 88 GLY A C 12
ATOM 16121 O O . GLY A 1 97 ? 7.750 -17.062 -3.949 1.00 0.00 88 GLY A O 12
ATOM 16125 N N . PHE A 1 98 ? 7.594 -15.328 -2.506 1.00 0.00 89 PHE A N 12
ATOM 16126 C CA . PHE A 1 98 ? 7.911 -16.129 -1.336 1.00 0.00 89 PHE A CA 12
ATOM 16127 C C . PHE A 1 98 ? 7.045 -15.722 -0.142 1.00 0.00 89 PHE A C 12
ATOM 16128 O O . PHE A 1 98 ? 6.542 -14.601 -0.089 1.00 0.00 89 PHE A O 12
ATOM 16145 N N . ALA A 1 99 ? 6.899 -16.655 0.787 1.00 0.00 90 ALA A N 12
ATOM 16146 C CA . ALA A 1 99 ? 6.102 -16.408 1.977 1.00 0.00 90 ALA A CA 12
ATOM 16147 C C . ALA A 1 99 ? 5.990 -17.700 2.788 1.00 0.00 90 ALA A C 12
ATOM 16148 O O . ALA A 1 99 ? 5.021 -18.444 2.646 1.00 0.00 90 ALA A O 12
ATOM 16155 N N . GLY A 1 100 ? 6.995 -17.928 3.621 1.00 0.00 91 GLY A N 12
ATOM 16156 C CA . GLY A 1 100 ? 7.021 -19.117 4.454 1.00 0.00 91 GLY A CA 12
ATOM 16157 C C . GLY A 1 100 ? 8.388 -19.291 5.119 1.00 0.00 91 GLY A C 12
ATOM 16158 O O . GLY A 1 100 ? 8.690 -18.625 6.109 1.00 0.00 91 GLY A O 12
ATOM 16162 N N . THR A 1 101 ? 9.178 -20.189 4.549 1.00 0.00 92 THR A N 12
ATOM 16163 C CA . THR A 1 101 ? 10.506 -20.458 5.074 1.00 0.00 92 THR A CA 12
ATOM 16164 C C . THR A 1 101 ? 11.225 -19.149 5.405 1.00 0.00 92 THR A C 12
ATOM 16165 O O . THR A 1 101 ? 11.807 -19.010 6.479 1.00 0.00 92 THR A O 12
ATOM 16176 N N . ALA A 1 102 ? 11.160 -18.221 4.461 1.00 0.00 93 ALA A N 12
ATOM 16177 C CA . ALA A 1 102 ? 11.798 -16.927 4.638 1.00 0.00 93 ALA A CA 12
ATOM 16178 C C . ALA A 1 102 ? 10.776 -15.820 4.372 1.00 0.00 93 ALA A C 12
ATOM 16179 O O . ALA A 1 102 ? 9.935 -15.946 3.483 1.00 0.00 93 ALA A O 12
ATOM 16186 N N . LEU A 1 103 ? 10.883 -14.759 5.159 1.00 0.00 94 LEU A N 12
ATOM 16187 C CA . LEU A 1 103 ? 9.979 -13.630 5.020 1.00 0.00 94 LEU A CA 12
ATOM 16188 C C . LEU A 1 103 ? 10.673 -12.362 5.521 1.00 0.00 94 LEU A C 12
ATOM 16189 O O . LEU A 1 103 ? 10.647 -11.330 4.852 1.00 0.00 94 LEU A O 12
ATOM 16205 N N . GLY A 1 104 ? 11.278 -12.481 6.693 1.00 0.00 95 GLY A N 12
ATOM 16206 C CA . GLY A 1 104 ? 11.978 -11.357 7.292 1.00 0.00 95 GLY A CA 12
ATOM 16207 C C . GLY A 1 104 ? 13.456 -11.357 6.895 1.00 0.00 95 GLY A C 12
ATOM 16208 O O . GLY A 1 104 ? 13.794 -11.643 5.748 1.00 0.00 95 GLY A O 12
ATOM 16212 N N . ALA A 1 105 ? 14.296 -11.033 7.867 1.00 0.00 96 ALA A N 12
ATOM 16213 C CA . ALA A 1 105 ? 15.730 -10.993 7.634 1.00 0.00 96 ALA A CA 12
ATOM 16214 C C . ALA A 1 105 ? 16.029 -10.016 6.495 1.00 0.00 96 ALA A C 12
ATOM 16215 O O . ALA A 1 105 ? 15.113 -9.449 5.901 1.00 0.00 96 ALA A O 12
ATOM 16222 N N . TRP A 1 106 ? 17.316 -9.848 6.225 1.00 0.00 97 TRP A N 12
ATOM 16223 C CA . TRP A 1 106 ? 17.748 -8.950 5.168 1.00 0.00 97 TRP A CA 12
ATOM 16224 C C . TRP A 1 106 ? 17.308 -9.548 3.830 1.00 0.00 97 TRP A C 12
ATOM 16225 O O . TRP A 1 106 ? 17.854 -10.558 3.389 1.00 0.00 97 TRP A O 12
ATOM 16246 N N . LEU A 1 107 ? 16.326 -8.898 3.222 1.00 0.00 98 LEU A N 12
ATOM 16247 C CA . LEU A 1 107 ? 15.808 -9.353 1.943 1.00 0.00 98 LEU A CA 12
ATOM 16248 C C . LEU A 1 107 ? 16.935 -9.346 0.909 1.00 0.00 98 LEU A C 12
ATOM 16249 O O . LEU A 1 107 ? 17.614 -8.336 0.733 1.00 0.00 98 LEU A O 12
ATOM 16265 N N . GLY A 1 108 ? 17.099 -10.485 0.251 1.00 0.00 99 GLY A N 12
ATOM 16266 C CA . GLY A 1 108 ? 18.132 -10.622 -0.761 1.00 0.00 99 GLY A CA 12
ATOM 16267 C C . GLY A 1 108 ? 17.793 -11.747 -1.741 1.00 0.00 99 GLY A C 12
ATOM 16268 O O . GLY A 1 108 ? 16.902 -11.601 -2.576 1.00 0.00 99 GLY A O 12
ATOM 16272 N N . SER A 1 109 ? 18.523 -12.845 -1.607 1.00 0.00 100 SER A N 12
ATOM 16273 C CA . SER A 1 109 ? 18.311 -13.995 -2.470 1.00 0.00 100 SER A CA 12
ATOM 16274 C C . SER A 1 109 ? 18.275 -15.276 -1.635 1.00 0.00 100 SER A C 12
ATOM 16275 O O . SER A 1 109 ? 19.318 -15.858 -1.338 1.00 0.00 100 SER A O 12
ATOM 16283 N N . PRO A 1 110 ? 17.032 -15.690 -1.270 1.00 0.00 101 PRO A N 12
ATOM 16284 C CA . PRO A 1 110 ? 16.846 -16.892 -0.476 1.00 0.00 101 PRO A CA 12
ATOM 16285 C C . PRO A 1 110 ? 17.053 -18.148 -1.325 1.00 0.00 101 PRO A C 12
ATOM 16286 O O . PRO A 1 110 ? 16.883 -18.114 -2.542 1.00 0.00 101 PRO A O 12
ATOM 16297 N N . PRO A 1 111 ? 17.427 -19.256 -0.630 1.00 0.00 102 PRO A N 12
ATOM 16298 C CA . PRO A 1 111 ? 17.658 -20.521 -1.307 1.00 0.00 102 PRO A CA 12
ATOM 16299 C C . PRO A 1 111 ? 16.336 -21.177 -1.711 1.00 0.00 102 PRO A C 12
ATOM 16300 O O . PRO A 1 111 ? 15.321 -21.001 -1.038 1.00 0.00 102 PRO A O 12
ATOM 16311 N N . SER A 1 112 ? 16.391 -21.920 -2.806 1.00 0.00 103 SER A N 12
ATOM 16312 C CA . SER A 1 112 ? 15.210 -22.603 -3.307 1.00 0.00 103 SER A CA 12
ATOM 16313 C C . SER A 1 112 ? 15.315 -24.103 -3.024 1.00 0.00 103 SER A C 12
ATOM 16314 O O . SER A 1 112 ? 16.315 -24.734 -3.362 1.00 0.00 103 SER A O 12
ATOM 16322 N N . SER A 1 113 ? 14.267 -24.631 -2.408 1.00 0.00 104 SER A N 12
ATOM 16323 C CA . SER A 1 113 ? 14.228 -26.045 -2.076 1.00 0.00 104 SER A CA 12
ATOM 16324 C C . SER A 1 113 ? 15.475 -26.429 -1.277 1.00 0.00 104 SER A C 12
ATOM 16325 O O . SER A 1 113 ? 15.470 -27.422 -0.551 1.00 0.00 104 SER A O 12
ATOM 16333 N N . MET A 1 10 ? -2.918 -18.195 4.742 1.00 0.00 1 MET A N 13
ATOM 16334 C CA . MET A 1 10 ? -4.248 -18.348 4.177 1.00 0.00 1 MET A CA 13
ATOM 16335 C C . MET A 1 10 ? -4.248 -19.378 3.046 1.00 0.00 1 MET A C 13
ATOM 16336 O O . MET A 1 10 ? -5.011 -20.342 3.080 1.00 0.00 1 MET A O 13
ATOM 16350 N N . GLY A 1 11 ? -3.384 -19.138 2.071 1.00 0.00 2 GLY A N 13
ATOM 16351 C CA . GLY A 1 11 ? -3.275 -20.033 0.931 1.00 0.00 2 GLY A CA 13
ATOM 16352 C C . GLY A 1 11 ? -4.561 -20.025 0.103 1.00 0.00 2 GLY A C 13
ATOM 16353 O O . GLY A 1 11 ? -5.400 -20.914 0.244 1.00 0.00 2 GLY A O 13
ATOM 16357 N N . LYS A 1 12 ? -4.676 -19.012 -0.744 1.00 0.00 3 LYS A N 13
ATOM 16358 C CA . LYS A 1 12 ? -5.846 -18.877 -1.595 1.00 0.00 3 LYS A CA 13
ATOM 16359 C C . LYS A 1 12 ? -5.515 -17.951 -2.766 1.00 0.00 3 LYS A C 13
ATOM 16360 O O . LYS A 1 12 ? -4.851 -16.931 -2.588 1.00 0.00 3 LYS A O 13
ATOM 16379 N N . GLU A 1 13 ? -5.992 -18.340 -3.940 1.00 0.00 4 GLU A N 13
ATOM 16380 C CA . GLU A 1 13 ? -5.755 -17.557 -5.141 1.00 0.00 4 GLU A CA 13
ATOM 16381 C C . GLU A 1 13 ? -7.020 -17.506 -5.999 1.00 0.00 4 GLU A C 13
ATOM 16382 O O . GLU A 1 13 ? -7.073 -18.109 -7.070 1.00 0.00 4 GLU A O 13
ATOM 16394 N N . SER A 1 14 ? -8.009 -16.780 -5.497 1.00 0.00 5 SER A N 13
ATOM 16395 C CA . SER A 1 14 ? -9.270 -16.642 -6.205 1.00 0.00 5 SER A CA 13
ATOM 16396 C C . SER A 1 14 ? -9.812 -15.222 -6.036 1.00 0.00 5 SER A C 13
ATOM 16397 O O . SER A 1 14 ? -10.166 -14.816 -4.930 1.00 0.00 5 SER A O 13
ATOM 16405 N N . GLY A 1 15 ? -9.861 -14.505 -7.149 1.00 0.00 6 GLY A N 13
ATOM 16406 C CA . GLY A 1 15 ? -10.354 -13.138 -7.138 1.00 0.00 6 GLY A CA 13
ATOM 16407 C C . GLY A 1 15 ? -9.834 -12.377 -5.917 1.00 0.00 6 GLY A C 13
ATOM 16408 O O . GLY A 1 15 ? -8.709 -12.603 -5.473 1.00 0.00 6 GLY A O 13
ATOM 16412 N N . TRP A 1 16 ? -10.678 -11.492 -5.407 1.00 0.00 7 TRP A N 13
ATOM 16413 C CA . TRP A 1 16 ? -10.318 -10.697 -4.246 1.00 0.00 7 TRP A CA 13
ATOM 16414 C C . TRP A 1 16 ? -11.272 -11.064 -3.107 1.00 0.00 7 TRP A C 13
ATOM 16415 O O . TRP A 1 16 ? -12.369 -10.517 -3.011 1.00 0.00 7 TRP A O 13
ATOM 16436 N N . ASP A 1 17 ? -10.818 -11.989 -2.273 1.00 0.00 8 ASP A N 13
ATOM 16437 C CA . ASP A 1 17 ? -11.617 -12.436 -1.145 1.00 0.00 8 ASP A CA 13
ATOM 16438 C C . ASP A 1 17 ? -10.689 -12.839 0.003 1.00 0.00 8 ASP A C 13
ATOM 16439 O O . ASP A 1 17 ? -9.550 -13.242 -0.227 1.00 0.00 8 ASP A O 13
ATOM 16448 N N . SER A 1 18 ? -11.212 -12.716 1.215 1.00 0.00 9 SER A N 13
ATOM 16449 C CA . SER A 1 18 ? -10.445 -13.062 2.399 1.00 0.00 9 SER A CA 13
ATOM 16450 C C . SER A 1 18 ? -11.372 -13.165 3.611 1.00 0.00 9 SER A C 13
ATOM 16451 O O . SER A 1 18 ? -11.439 -14.208 4.260 1.00 0.00 9 SER A O 13
ATOM 16459 N N . GLY A 1 19 ? -12.065 -12.068 3.881 1.00 0.00 10 GLY A N 13
ATOM 16460 C CA . GLY A 1 19 ? -12.986 -12.022 5.004 1.00 0.00 10 GLY A CA 13
ATOM 16461 C C . GLY A 1 19 ? -12.468 -11.087 6.099 1.00 0.00 10 GLY A C 13
ATOM 16462 O O . GLY A 1 19 ? -11.923 -10.024 5.807 1.00 0.00 10 GLY A O 13
ATOM 16466 N N . ARG A 1 20 ? -12.657 -11.517 7.338 1.00 0.00 11 ARG A N 13
ATOM 16467 C CA . ARG A 1 20 ? -12.216 -10.732 8.478 1.00 0.00 11 ARG A CA 13
ATOM 16468 C C . ARG A 1 20 ? -10.688 -10.729 8.562 1.00 0.00 11 ARG A C 13
ATOM 16469 O O . ARG A 1 20 ? -10.074 -9.675 8.720 1.00 0.00 11 ARG A O 13
ATOM 16490 N N . ALA A 1 21 ? -10.119 -11.920 8.451 1.00 0.00 12 ALA A N 13
ATOM 16491 C CA . ALA A 1 21 ? -8.675 -12.068 8.511 1.00 0.00 12 ALA A CA 13
ATOM 16492 C C . ALA A 1 21 ? -8.017 -10.933 7.724 1.00 0.00 12 ALA A C 13
ATOM 16493 O O . ALA A 1 21 ? -6.952 -10.446 8.102 1.00 0.00 12 ALA A O 13
ATOM 16500 N N . ALA A 1 22 ? -8.678 -10.544 6.643 1.00 0.00 13 ALA A N 13
ATOM 16501 C CA . ALA A 1 22 ? -8.171 -9.476 5.800 1.00 0.00 13 ALA A CA 13
ATOM 16502 C C . ALA A 1 22 ? -7.639 -8.344 6.681 1.00 0.00 13 ALA A C 13
ATOM 16503 O O . ALA A 1 22 ? -6.469 -7.975 6.586 1.00 0.00 13 ALA A O 13
ATOM 16510 N N . VAL A 1 23 ? -8.524 -7.824 7.520 1.00 0.00 14 VAL A N 13
ATOM 16511 C CA . VAL A 1 23 ? -8.158 -6.742 8.418 1.00 0.00 14 VAL A CA 13
ATOM 16512 C C . VAL A 1 23 ? -6.791 -7.039 9.037 1.00 0.00 14 VAL A C 13
ATOM 16513 O O . VAL A 1 23 ? -5.917 -6.174 9.065 1.00 0.00 14 VAL A O 13
ATOM 16526 N N . ALA A 1 24 ? -6.648 -8.266 9.517 1.00 0.00 15 ALA A N 13
ATOM 16527 C CA . ALA A 1 24 ? -5.402 -8.687 10.134 1.00 0.00 15 ALA A CA 13
ATOM 16528 C C . ALA A 1 24 ? -4.249 -8.454 9.156 1.00 0.00 15 ALA A C 13
ATOM 16529 O O . ALA A 1 24 ? -3.222 -7.887 9.525 1.00 0.00 15 ALA A O 13
ATOM 16536 N N . ALA A 1 25 ? -4.458 -8.903 7.927 1.00 0.00 16 ALA A N 13
ATOM 16537 C CA . ALA A 1 25 ? -3.449 -8.750 6.893 1.00 0.00 16 ALA A CA 13
ATOM 16538 C C . ALA A 1 25 ? -3.149 -7.263 6.695 1.00 0.00 16 ALA A C 13
ATOM 16539 O O . ALA A 1 25 ? -2.051 -6.897 6.278 1.00 0.00 16 ALA A O 13
ATOM 16546 N N . VAL A 1 26 ? -4.145 -6.445 7.003 1.00 0.00 17 VAL A N 13
ATOM 16547 C CA . VAL A 1 26 ? -4.002 -5.006 6.864 1.00 0.00 17 VAL A CA 13
ATOM 16548 C C . VAL A 1 26 ? -3.243 -4.454 8.073 1.00 0.00 17 VAL A C 13
ATOM 16549 O O . VAL A 1 26 ? -2.575 -3.426 7.974 1.00 0.00 17 VAL A O 13
ATOM 16562 N N . VAL A 1 27 ? -3.372 -5.162 9.185 1.00 0.00 18 VAL A N 13
ATOM 16563 C CA . VAL A 1 27 ? -2.708 -4.755 10.412 1.00 0.00 18 VAL A CA 13
ATOM 16564 C C . VAL A 1 27 ? -1.250 -5.219 10.374 1.00 0.00 18 VAL A C 13
ATOM 16565 O O . VAL A 1 27 ? -0.365 -4.537 10.889 1.00 0.00 18 VAL A O 13
ATOM 16578 N N . GLY A 1 28 ? -1.046 -6.375 9.760 1.00 0.00 19 GLY A N 13
ATOM 16579 C CA . GLY A 1 28 ? 0.290 -6.938 9.649 1.00 0.00 19 GLY A CA 13
ATOM 16580 C C . GLY A 1 28 ? 1.257 -5.933 9.020 1.00 0.00 19 GLY A C 13
ATOM 16581 O O . GLY A 1 28 ? 1.353 -5.840 7.797 1.00 0.00 19 GLY A O 13
ATOM 16585 N N . GLY A 1 29 ? 1.950 -5.207 9.885 1.00 0.00 20 GLY A N 13
ATOM 16586 C CA . GLY A 1 29 ? 2.907 -4.213 9.429 1.00 0.00 20 GLY A CA 13
ATOM 16587 C C . GLY A 1 29 ? 2.475 -2.805 9.846 1.00 0.00 20 GLY A C 13
ATOM 16588 O O . GLY A 1 29 ? 2.622 -1.854 9.079 1.00 0.00 20 GLY A O 13
ATOM 16592 N N . VAL A 1 30 ? 1.952 -2.716 11.059 1.00 0.00 21 VAL A N 13
ATOM 16593 C CA . VAL A 1 30 ? 1.498 -1.441 11.587 1.00 0.00 21 VAL A CA 13
ATOM 16594 C C . VAL A 1 30 ? 2.561 -0.374 11.317 1.00 0.00 21 VAL A C 13
ATOM 16595 O O . VAL A 1 30 ? 2.273 0.655 10.708 1.00 0.00 21 VAL A O 13
ATOM 16608 N N . VAL A 1 31 ? 3.769 -0.657 11.783 1.00 0.00 22 VAL A N 13
ATOM 16609 C CA . VAL A 1 31 ? 4.877 0.265 11.599 1.00 0.00 22 VAL A CA 13
ATOM 16610 C C . VAL A 1 31 ? 4.951 0.680 10.129 1.00 0.00 22 VAL A C 13
ATOM 16611 O O . VAL A 1 31 ? 5.091 1.862 9.820 1.00 0.00 22 VAL A O 13
ATOM 16624 N N . ALA A 1 32 ? 4.852 -0.316 9.260 1.00 0.00 23 ALA A N 13
ATOM 16625 C CA . ALA A 1 32 ? 4.906 -0.069 7.829 1.00 0.00 23 ALA A CA 13
ATOM 16626 C C . ALA A 1 32 ? 3.841 0.964 7.454 1.00 0.00 23 ALA A C 13
ATOM 16627 O O . ALA A 1 32 ? 4.084 1.837 6.623 1.00 0.00 23 ALA A O 13
ATOM 16634 N N . VAL A 1 33 ? 2.684 0.829 8.085 1.00 0.00 24 VAL A N 13
ATOM 16635 C CA . VAL A 1 33 ? 1.581 1.739 7.827 1.00 0.00 24 VAL A CA 13
ATOM 16636 C C . VAL A 1 33 ? 1.910 3.112 8.416 1.00 0.00 24 VAL A C 13
ATOM 16637 O O . VAL A 1 33 ? 1.427 4.133 7.928 1.00 0.00 24 VAL A O 13
ATOM 16650 N N . GLY A 1 34 ? 2.731 3.094 9.456 1.00 0.00 25 GLY A N 13
ATOM 16651 C CA . GLY A 1 34 ? 3.131 4.325 10.116 1.00 0.00 25 GLY A CA 13
ATOM 16652 C C . GLY A 1 34 ? 3.998 5.184 9.194 1.00 0.00 25 GLY A C 13
ATOM 16653 O O . GLY A 1 34 ? 3.672 6.340 8.928 1.00 0.00 25 GLY A O 13
ATOM 16657 N N . THR A 1 35 ? 5.086 4.587 8.731 1.00 0.00 26 THR A N 13
ATOM 16658 C CA . THR A 1 35 ? 6.003 5.283 7.844 1.00 0.00 26 THR A CA 13
ATOM 16659 C C . THR A 1 35 ? 5.298 5.665 6.541 1.00 0.00 26 THR A C 13
ATOM 16660 O O . THR A 1 35 ? 5.445 6.786 6.057 1.00 0.00 26 THR A O 13
ATOM 16671 N N . VAL A 1 36 ? 4.548 4.710 6.010 1.00 0.00 27 VAL A N 13
ATOM 16672 C CA . VAL A 1 36 ? 3.820 4.932 4.772 1.00 0.00 27 VAL A CA 13
ATOM 16673 C C . VAL A 1 36 ? 2.964 6.193 4.909 1.00 0.00 27 VAL A C 13
ATOM 16674 O O . VAL A 1 36 ? 3.106 7.132 4.127 1.00 0.00 27 VAL A O 13
ATOM 16687 N N . LEU A 1 37 ? 2.093 6.172 5.907 1.00 0.00 28 LEU A N 13
ATOM 16688 C CA . LEU A 1 37 ? 1.213 7.302 6.156 1.00 0.00 28 LEU A CA 13
ATOM 16689 C C . LEU A 1 37 ? 2.055 8.560 6.373 1.00 0.00 28 LEU A C 13
ATOM 16690 O O . LEU A 1 37 ? 1.805 9.593 5.754 1.00 0.00 28 LEU A O 13
ATOM 16706 N N . VAL A 1 38 ? 3.036 8.433 7.254 1.00 0.00 29 VAL A N 13
ATOM 16707 C CA . VAL A 1 38 ? 3.917 9.547 7.560 1.00 0.00 29 VAL A CA 13
ATOM 16708 C C . VAL A 1 38 ? 4.242 10.304 6.271 1.00 0.00 29 VAL A C 13
ATOM 16709 O O . VAL A 1 38 ? 4.103 11.525 6.211 1.00 0.00 29 VAL A O 13
ATOM 16722 N N . ALA A 1 39 ? 4.669 9.548 5.270 1.00 0.00 30 ALA A N 13
ATOM 16723 C CA . ALA A 1 39 ? 5.015 10.132 3.986 1.00 0.00 30 ALA A CA 13
ATOM 16724 C C . ALA A 1 39 ? 3.741 10.616 3.291 1.00 0.00 30 ALA A C 13
ATOM 16725 O O . ALA A 1 39 ? 3.687 11.743 2.800 1.00 0.00 30 ALA A O 13
ATOM 16732 N N . LEU A 1 40 ? 2.747 9.740 3.271 1.00 0.00 31 LEU A N 13
ATOM 16733 C CA . LEU A 1 40 ? 1.476 10.064 2.644 1.00 0.00 31 LEU A CA 13
ATOM 16734 C C . LEU A 1 40 ? 1.096 11.506 2.987 1.00 0.00 31 LEU A C 13
ATOM 16735 O O . LEU A 1 40 ? 1.053 12.366 2.108 1.00 0.00 31 LEU A O 13
ATOM 16751 N N . SER A 1 41 ? 0.831 11.726 4.266 1.00 0.00 32 SER A N 13
ATOM 16752 C CA . SER A 1 41 ? 0.456 13.049 4.736 1.00 0.00 32 SER A CA 13
ATOM 16753 C C . SER A 1 41 ? 1.667 13.983 4.692 1.00 0.00 32 SER A C 13
ATOM 16754 O O . SER A 1 41 ? 1.687 14.942 3.923 1.00 0.00 32 SER A O 13
ATOM 16762 N N . ALA A 1 42 ? 2.647 13.669 5.526 1.00 0.00 33 ALA A N 13
ATOM 16763 C CA . ALA A 1 42 ? 3.859 14.468 5.592 1.00 0.00 33 ALA A CA 13
ATOM 16764 C C . ALA A 1 42 ? 4.885 13.912 4.603 1.00 0.00 33 ALA A C 13
ATOM 16765 O O . ALA A 1 42 ? 5.730 13.098 4.971 1.00 0.00 33 ALA A O 13
ATOM 16772 N N . MET A 1 43 ? 4.777 14.374 3.366 1.00 0.00 34 MET A N 13
ATOM 16773 C CA . MET A 1 43 ? 5.686 13.934 2.320 1.00 0.00 34 MET A CA 13
ATOM 16774 C C . MET A 1 43 ? 7.142 14.064 2.769 1.00 0.00 34 MET A C 13
ATOM 16775 O O . MET A 1 43 ? 8.000 13.297 2.335 1.00 0.00 34 MET A O 13
ATOM 16789 N N . GLY A 1 44 ? 7.377 15.041 3.633 1.00 0.00 35 GLY A N 13
ATOM 16790 C CA . GLY A 1 44 ? 8.715 15.282 4.146 1.00 0.00 35 GLY A CA 13
ATOM 16791 C C . GLY A 1 44 ? 8.849 16.709 4.680 1.00 0.00 35 GLY A C 13
ATOM 16792 O O . GLY A 1 44 ? 9.848 17.380 4.426 1.00 0.00 35 GLY A O 13
ATOM 16796 N N . PHE A 1 45 ? 7.828 17.131 5.412 1.00 0.00 36 PHE A N 13
ATOM 16797 C CA . PHE A 1 45 ? 7.819 18.466 5.985 1.00 0.00 36 PHE A CA 13
ATOM 16798 C C . PHE A 1 45 ? 6.866 18.544 7.179 1.00 0.00 36 PHE A C 13
ATOM 16799 O O . PHE A 1 45 ? 5.946 17.737 7.297 1.00 0.00 36 PHE A O 13
ATOM 16816 N N . THR A 1 46 ? 7.120 19.523 8.035 1.00 0.00 37 THR A N 13
ATOM 16817 C CA . THR A 1 46 ? 6.296 19.717 9.216 1.00 0.00 37 THR A CA 13
ATOM 16818 C C . THR A 1 46 ? 4.813 19.632 8.851 1.00 0.00 37 THR A C 13
ATOM 16819 O O . THR A 1 46 ? 4.355 20.313 7.935 1.00 0.00 37 THR A O 13
ATOM 16830 N N . SER A 1 47 ? 4.103 18.789 9.587 1.00 0.00 38 SER A N 13
ATOM 16831 C CA . SER A 1 47 ? 2.681 18.606 9.352 1.00 0.00 38 SER A CA 13
ATOM 16832 C C . SER A 1 47 ? 1.885 19.068 10.574 1.00 0.00 38 SER A C 13
ATOM 16833 O O . SER A 1 47 ? 0.659 19.151 10.526 1.00 0.00 38 SER A O 13
ATOM 16841 N N . VAL A 1 48 ? 2.615 19.358 11.641 1.00 0.00 39 VAL A N 13
ATOM 16842 C CA . VAL A 1 48 ? 1.993 19.810 12.874 1.00 0.00 39 VAL A CA 13
ATOM 16843 C C . VAL A 1 48 ? 1.203 21.091 12.601 1.00 0.00 39 VAL A C 13
ATOM 16844 O O . VAL A 1 48 ? 0.025 21.036 12.248 1.00 0.00 39 VAL A O 13
ATOM 16857 N N . GLY A 1 49 ? 1.882 22.216 12.774 1.00 0.00 40 GLY A N 13
ATOM 16858 C CA . GLY A 1 49 ? 1.258 23.509 12.551 1.00 0.00 40 GLY A CA 13
ATOM 16859 C C . GLY A 1 49 ? 0.326 23.466 11.338 1.00 0.00 40 GLY A C 13
ATOM 16860 O O . GLY A 1 49 ? -0.819 23.909 11.415 1.00 0.00 40 GLY A O 13
ATOM 16864 N N . ILE A 1 50 ? 0.852 22.929 10.247 1.00 0.00 41 ILE A N 13
ATOM 16865 C CA . ILE A 1 50 ? 0.082 22.823 9.020 1.00 0.00 41 ILE A CA 13
ATOM 16866 C C . ILE A 1 50 ? -1.290 22.221 9.334 1.00 0.00 41 ILE A C 13
ATOM 16867 O O . ILE A 1 50 ? -2.319 22.796 8.984 1.00 0.00 41 ILE A O 13
ATOM 16883 N N . ALA A 1 51 ? -1.259 21.071 9.990 1.00 0.00 42 ALA A N 13
ATOM 16884 C CA . ALA A 1 51 ? -2.487 20.385 10.356 1.00 0.00 42 ALA A CA 13
ATOM 16885 C C . ALA A 1 51 ? -3.342 21.307 11.227 1.00 0.00 42 ALA A C 13
ATOM 16886 O O . ALA A 1 51 ? -4.570 21.261 11.168 1.00 0.00 42 ALA A O 13
ATOM 16893 N N . ALA A 1 52 ? -2.659 22.124 12.016 1.00 0.00 43 ALA A N 13
ATOM 16894 C CA . ALA A 1 52 ? -3.340 23.056 12.898 1.00 0.00 43 ALA A CA 13
ATOM 16895 C C . ALA A 1 52 ? -4.042 24.126 12.059 1.00 0.00 43 ALA A C 13
ATOM 16896 O O . ALA A 1 52 ? -5.078 24.653 12.460 1.00 0.00 43 ALA A O 13
ATOM 16903 N N . SER A 1 53 ? -3.449 24.414 10.909 1.00 0.00 44 SER A N 13
ATOM 16904 C CA . SER A 1 53 ? -4.004 25.411 10.011 1.00 0.00 44 SER A CA 13
ATOM 16905 C C . SER A 1 53 ? -5.269 24.868 9.343 1.00 0.00 44 SER A C 13
ATOM 16906 O O . SER A 1 53 ? -6.339 25.465 9.453 1.00 0.00 44 SER A O 13
ATOM 16914 N N . SER A 1 54 ? -5.105 23.741 8.666 1.00 0.00 45 SER A N 13
ATOM 16915 C CA . SER A 1 54 ? -6.220 23.110 7.980 1.00 0.00 45 SER A CA 13
ATOM 16916 C C . SER A 1 54 ? -7.332 22.786 8.979 1.00 0.00 45 SER A C 13
ATOM 16917 O O . SER A 1 54 ? -8.498 23.093 8.737 1.00 0.00 45 SER A O 13
ATOM 16925 N N . ILE A 1 55 ? -6.932 22.169 10.082 1.00 0.00 46 ILE A N 13
ATOM 16926 C CA . ILE A 1 55 ? -7.881 21.800 11.119 1.00 0.00 46 ILE A CA 13
ATOM 16927 C C . ILE A 1 55 ? -8.666 23.040 11.550 1.00 0.00 46 ILE A C 13
ATOM 16928 O O . ILE A 1 55 ? -9.893 23.063 11.464 1.00 0.00 46 ILE A O 13
ATOM 16944 N N . ALA A 1 56 ? -7.927 24.041 12.005 1.00 0.00 47 ALA A N 13
ATOM 16945 C CA . ALA A 1 56 ? -8.540 25.281 12.450 1.00 0.00 47 ALA A CA 13
ATOM 16946 C C . ALA A 1 56 ? -9.561 25.743 11.409 1.00 0.00 47 ALA A C 13
ATOM 16947 O O . ALA A 1 56 ? -10.712 26.020 11.744 1.00 0.00 47 ALA A O 13
ATOM 16954 N N . ALA A 1 57 ? -9.104 25.811 10.168 1.00 0.00 48 ALA A N 13
ATOM 16955 C CA . ALA A 1 57 ? -9.964 26.234 9.076 1.00 0.00 48 ALA A CA 13
ATOM 16956 C C . ALA A 1 57 ? -11.322 25.541 9.204 1.00 0.00 48 ALA A C 13
ATOM 16957 O O . ALA A 1 57 ? -12.325 26.184 9.509 1.00 0.00 48 ALA A O 13
ATOM 16964 N N . LYS A 1 58 ? -11.310 24.238 8.963 1.00 0.00 49 LYS A N 13
ATOM 16965 C CA . LYS A 1 58 ? -12.529 23.451 9.048 1.00 0.00 49 LYS A CA 13
ATOM 16966 C C . LYS A 1 58 ? -12.170 21.963 9.048 1.00 0.00 49 LYS A C 13
ATOM 16967 O O . LYS A 1 58 ? -12.347 21.278 10.055 1.00 0.00 49 LYS A O 13
ATOM 16986 N N . MET A 1 59 ? -11.673 21.507 7.908 1.00 0.00 50 MET A N 13
ATOM 16987 C CA . MET A 1 59 ? -11.288 20.113 7.764 1.00 0.00 50 MET A CA 13
ATOM 16988 C C . MET A 1 59 ? -12.518 19.221 7.578 1.00 0.00 50 MET A C 13
ATOM 16989 O O . MET A 1 59 ? -12.602 18.467 6.610 1.00 0.00 50 MET A O 13
ATOM 17003 N N . MET A 1 60 ? -13.441 19.337 8.522 1.00 0.00 51 MET A N 13
ATOM 17004 C CA . MET A 1 60 ? -14.662 18.551 8.474 1.00 0.00 51 MET A CA 13
ATOM 17005 C C . MET A 1 60 ? -15.570 19.016 7.334 1.00 0.00 51 MET A C 13
ATOM 17006 O O . MET A 1 60 ? -15.894 18.239 6.437 1.00 0.00 51 MET A O 13
ATOM 17020 N N . SER A 1 61 ? -15.955 20.282 7.406 1.00 0.00 52 SER A N 13
ATOM 17021 C CA . SER A 1 61 ? -16.819 20.860 6.391 1.00 0.00 52 SER A CA 13
ATOM 17022 C C . SER A 1 61 ? -16.240 20.598 4.999 1.00 0.00 52 SER A C 13
ATOM 17023 O O . SER A 1 61 ? -15.159 21.084 4.671 1.00 0.00 52 SER A O 13
ATOM 17031 N N . THR A 1 62 ? -16.985 19.830 4.218 1.00 0.00 53 THR A N 13
ATOM 17032 C CA . THR A 1 62 ? -16.559 19.497 2.869 1.00 0.00 53 THR A CA 13
ATOM 17033 C C . THR A 1 62 ? -15.960 20.725 2.181 1.00 0.00 53 THR A C 13
ATOM 17034 O O . THR A 1 62 ? -16.691 21.574 1.673 1.00 0.00 53 THR A O 13
ATOM 17045 N N . ALA A 1 63 ? -14.637 20.780 2.187 1.00 0.00 54 ALA A N 13
ATOM 17046 C CA . ALA A 1 63 ? -13.931 21.890 1.569 1.00 0.00 54 ALA A CA 13
ATOM 17047 C C . ALA A 1 63 ? -14.357 22.008 0.105 1.00 0.00 54 ALA A C 13
ATOM 17048 O O . ALA A 1 63 ? -14.853 21.046 -0.481 1.00 0.00 54 ALA A O 13
ATOM 17055 N N . ALA A 1 64 ? -14.149 23.195 -0.446 1.00 0.00 55 ALA A N 13
ATOM 17056 C CA . ALA A 1 64 ? -14.505 23.451 -1.831 1.00 0.00 55 ALA A CA 13
ATOM 17057 C C . ALA A 1 64 ? -13.419 22.881 -2.746 1.00 0.00 55 ALA A C 13
ATOM 17058 O O . ALA A 1 64 ? -12.397 23.525 -2.978 1.00 0.00 55 ALA A O 13
ATOM 17065 N N . ILE A 1 65 ? -13.678 21.680 -3.240 1.00 0.00 56 ILE A N 13
ATOM 17066 C CA . ILE A 1 65 ? -12.735 21.016 -4.125 1.00 0.00 56 ILE A CA 13
ATOM 17067 C C . ILE A 1 65 ? -13.421 20.712 -5.458 1.00 0.00 56 ILE A C 13
ATOM 17068 O O . ILE A 1 65 ? -12.860 20.970 -6.522 1.00 0.00 56 ILE A O 13
ATOM 17084 N N . ALA A 1 66 ? -14.624 20.167 -5.357 1.00 0.00 57 ALA A N 13
ATOM 17085 C CA . ALA A 1 66 ? -15.393 19.825 -6.542 1.00 0.00 57 ALA A CA 13
ATOM 17086 C C . ALA A 1 66 ? -14.892 18.492 -7.102 1.00 0.00 57 ALA A C 13
ATOM 17087 O O . ALA A 1 66 ? -13.750 18.391 -7.547 1.00 0.00 57 ALA A O 13
ATOM 17094 N N . ASN A 1 67 ? -15.772 17.502 -7.061 1.00 0.00 58 ASN A N 13
ATOM 17095 C CA . ASN A 1 67 ? -15.434 16.179 -7.558 1.00 0.00 58 ASN A CA 13
ATOM 17096 C C . ASN A 1 67 ? -14.284 15.606 -6.728 1.00 0.00 58 ASN A C 13
ATOM 17097 O O . ASN A 1 67 ? -13.267 16.268 -6.530 1.00 0.00 58 ASN A O 13
AT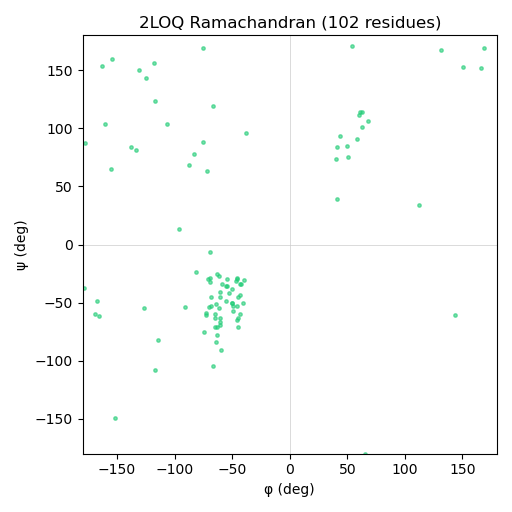OM 17108 N N . GLY A 1 68 ? -14.484 14.380 -6.265 1.00 0.00 59 GLY A N 13
ATOM 17109 C CA . GLY A 1 68 ? -13.476 13.710 -5.461 1.00 0.00 59 GLY A CA 13
ATOM 17110 C C . GLY A 1 68 ? -13.770 13.870 -3.968 1.00 0.00 59 GLY A C 13
ATOM 17111 O O . GLY A 1 68 ? -13.049 14.573 -3.262 1.00 0.00 59 GLY A O 13
ATOM 17115 N N . GLY A 1 69 ? -14.830 13.205 -3.533 1.00 0.00 60 GLY A N 13
ATOM 17116 C CA . GLY A 1 69 ? -15.228 13.264 -2.137 1.00 0.00 60 GLY A CA 13
ATOM 17117 C C . GLY A 1 69 ? -15.132 11.886 -1.480 1.00 0.00 60 GLY A C 13
ATOM 17118 O O . GLY A 1 69 ? -15.728 10.922 -1.960 1.00 0.00 60 GLY A O 13
ATOM 17122 N N . GLY A 1 70 ? -14.377 11.835 -0.392 1.00 0.00 61 GLY A N 13
ATOM 17123 C CA . GLY A 1 70 ? -14.195 10.590 0.335 1.00 0.00 61 GLY A CA 13
ATOM 17124 C C . GLY A 1 70 ? -12.822 10.544 1.007 1.00 0.00 61 GLY A C 13
ATOM 17125 O O . GLY A 1 70 ? -12.054 11.501 0.924 1.00 0.00 61 GLY A O 13
ATOM 17129 N N . VAL A 1 71 ? -12.554 9.421 1.657 1.00 0.00 62 VAL A N 13
ATOM 17130 C CA . VAL A 1 71 ? -11.286 9.237 2.343 1.00 0.00 62 VAL A CA 13
ATOM 17131 C C . VAL A 1 71 ? -10.243 8.723 1.349 1.00 0.00 62 VAL A C 13
ATOM 17132 O O . VAL A 1 71 ? -9.050 8.708 1.647 1.00 0.00 62 VAL A O 13
ATOM 17145 N N . ALA A 1 72 ? -10.731 8.314 0.187 1.00 0.00 63 ALA A N 13
ATOM 17146 C CA . ALA A 1 72 ? -9.856 7.801 -0.854 1.00 0.00 63 ALA A CA 13
ATOM 17147 C C . ALA A 1 72 ? -10.245 8.426 -2.195 1.00 0.00 63 ALA A C 13
ATOM 17148 O O . ALA A 1 72 ? -10.776 7.744 -3.071 1.00 0.00 63 ALA A O 13
ATOM 17155 N N . ALA A 1 73 ? -9.965 9.715 -2.315 1.00 0.00 64 ALA A N 13
ATOM 17156 C CA . ALA A 1 73 ? -10.279 10.439 -3.535 1.00 0.00 64 ALA A CA 13
ATOM 17157 C C . ALA A 1 73 ? -9.355 11.653 -3.655 1.00 0.00 64 ALA A C 13
ATOM 17158 O O . ALA A 1 73 ? -8.779 12.099 -2.664 1.00 0.00 64 ALA A O 13
ATOM 17165 N N . GLY A 1 74 ? -9.242 12.151 -4.877 1.00 0.00 65 GLY A N 13
ATOM 17166 C CA . GLY A 1 74 ? -8.398 13.304 -5.139 1.00 0.00 65 GLY A CA 13
ATOM 17167 C C . GLY A 1 74 ? -6.994 12.870 -5.565 1.00 0.00 65 GLY A C 13
ATOM 17168 O O . GLY A 1 74 ? -6.741 11.683 -5.765 1.00 0.00 65 GLY A O 13
ATOM 17172 N N . SER A 1 75 ? -6.117 13.856 -5.691 1.00 0.00 66 SER A N 13
ATOM 17173 C CA . SER A 1 75 ? -4.745 13.591 -6.089 1.00 0.00 66 SER A CA 13
ATOM 17174 C C . SER A 1 75 ? -4.217 12.356 -5.356 1.00 0.00 66 SER A C 13
ATOM 17175 O O . SER A 1 75 ? -3.374 11.631 -5.882 1.00 0.00 66 SER A O 13
ATOM 17183 N N . LEU A 1 76 ? -4.734 12.154 -4.153 1.00 0.00 67 LEU A N 13
ATOM 17184 C CA . LEU A 1 76 ? -4.326 11.020 -3.343 1.00 0.00 67 LEU A CA 13
ATOM 17185 C C . LEU A 1 76 ? -4.484 9.734 -4.157 1.00 0.00 67 LEU A C 13
ATOM 17186 O O . LEU A 1 76 ? -3.524 8.986 -4.337 1.00 0.00 67 LEU A O 13
ATOM 17202 N N . VAL A 1 77 ? -5.703 9.516 -4.628 1.00 0.00 68 VAL A N 13
ATOM 17203 C CA . VAL A 1 77 ? -6.000 8.333 -5.418 1.00 0.00 68 VAL A CA 13
ATOM 17204 C C . VAL A 1 77 ? -4.858 8.086 -6.406 1.00 0.00 68 VAL A C 13
ATOM 17205 O O . VAL A 1 77 ? -4.570 6.942 -6.754 1.00 0.00 68 VAL A O 13
ATOM 17218 N N . ALA A 1 78 ? -4.239 9.178 -6.831 1.00 0.00 69 ALA A N 13
ATOM 17219 C CA . ALA A 1 78 ? -3.135 9.094 -7.772 1.00 0.00 69 ALA A CA 13
ATOM 17220 C C . ALA A 1 78 ? -2.034 8.211 -7.182 1.00 0.00 69 ALA A C 13
ATOM 17221 O O . ALA A 1 78 ? -1.646 7.211 -7.784 1.00 0.00 69 ALA A O 13
ATOM 17228 N N . ILE A 1 79 ? -1.561 8.613 -6.012 1.00 0.00 70 ILE A N 13
ATOM 17229 C CA . ILE A 1 79 ? -0.511 7.872 -5.334 1.00 0.00 70 ILE A CA 13
ATOM 17230 C C . ILE A 1 79 ? -1.088 6.565 -4.787 1.00 0.00 70 ILE A C 13
ATOM 17231 O O . ILE A 1 79 ? -0.351 5.612 -4.540 1.00 0.00 70 ILE A O 13
ATOM 17247 N N . LEU A 1 80 ? -2.402 6.562 -4.614 1.00 0.00 71 LEU A N 13
ATOM 17248 C CA . LEU A 1 80 ? -3.087 5.387 -4.101 1.00 0.00 71 LEU A CA 13
ATOM 17249 C C . LEU A 1 80 ? -2.893 4.223 -5.074 1.00 0.00 71 LEU A C 13
ATOM 17250 O O . LEU A 1 80 ? -2.327 3.193 -4.711 1.00 0.00 71 LEU A O 13
ATOM 17266 N N . GLN A 1 81 ? -3.373 4.426 -6.292 1.00 0.00 72 GLN A N 13
ATOM 17267 C CA . GLN A 1 81 ? -3.259 3.406 -7.321 1.00 0.00 72 GLN A CA 13
ATOM 17268 C C . GLN A 1 81 ? -1.792 3.194 -7.699 1.00 0.00 72 GLN A C 13
ATOM 17269 O O . GLN A 1 81 ? -1.367 2.067 -7.947 1.00 0.00 72 GLN A O 13
ATOM 17283 N N . SER A 1 82 ? -1.057 4.296 -7.730 1.00 0.00 73 SER A N 13
ATOM 17284 C CA . SER A 1 82 ? 0.354 4.246 -8.074 1.00 0.00 73 SER A CA 13
ATOM 17285 C C . SER A 1 82 ? 1.118 3.430 -7.029 1.00 0.00 73 SER A C 13
ATOM 17286 O O . SER A 1 82 ? 1.523 2.299 -7.294 1.00 0.00 73 SER A O 13
ATOM 17294 N N . VAL A 1 83 ? 1.292 4.036 -5.864 1.00 0.00 74 VAL A N 13
ATOM 17295 C CA . VAL A 1 83 ? 2.000 3.380 -4.778 1.00 0.00 74 VAL A CA 13
ATOM 17296 C C . VAL A 1 83 ? 1.335 2.035 -4.480 1.00 0.00 74 VAL A C 13
ATOM 17297 O O . VAL A 1 83 ? 1.979 1.119 -3.971 1.00 0.00 74 VAL A O 13
ATOM 17310 N N . GLY A 1 84 ? 0.053 1.959 -4.808 1.00 0.00 75 GLY A N 13
ATOM 17311 C CA . GLY A 1 84 ? -0.707 0.742 -4.582 1.00 0.00 75 GLY A CA 13
ATOM 17312 C C . GLY A 1 84 ? -0.092 -0.437 -5.339 1.00 0.00 75 GLY A C 13
ATOM 17313 O O . GLY A 1 84 ? 0.448 -1.358 -4.729 1.00 0.00 75 GLY A O 13
ATOM 17317 N N . ALA A 1 85 ? -0.195 -0.370 -6.659 1.00 0.00 76 ALA A N 13
ATOM 17318 C CA . ALA A 1 85 ? 0.343 -1.420 -7.506 1.00 0.00 76 ALA A CA 13
ATOM 17319 C C . ALA A 1 85 ? 1.872 -1.355 -7.482 1.00 0.00 76 ALA A C 13
ATOM 17320 O O . ALA A 1 85 ? 2.534 -2.344 -7.173 1.00 0.00 76 ALA A O 13
ATOM 17327 N N . ALA A 1 86 ? 2.387 -0.180 -7.813 1.00 0.00 77 ALA A N 13
ATOM 17328 C CA . ALA A 1 86 ? 3.825 0.027 -7.834 1.00 0.00 77 ALA A CA 13
ATOM 17329 C C . ALA A 1 86 ? 4.433 -0.516 -6.539 1.00 0.00 77 ALA A C 13
ATOM 17330 O O . ALA A 1 86 ? 5.443 -1.217 -6.570 1.00 0.00 77 ALA A O 13
ATOM 17337 N N . GLY A 1 87 ? 3.792 -0.172 -5.432 1.00 0.00 78 GLY A N 13
ATOM 17338 C CA . GLY A 1 87 ? 4.256 -0.617 -4.129 1.00 0.00 78 GLY A CA 13
ATOM 17339 C C . GLY A 1 87 ? 4.159 -2.138 -4.002 1.00 0.00 78 GLY A C 13
ATOM 17340 O O . GLY A 1 87 ? 5.174 -2.832 -4.015 1.00 0.00 78 GLY A O 13
ATOM 17344 N N . LEU A 1 88 ? 2.927 -2.612 -3.882 1.00 0.00 79 LEU A N 13
ATOM 17345 C CA . LEU A 1 88 ? 2.684 -4.039 -3.753 1.00 0.00 79 LEU A CA 13
ATOM 17346 C C . LEU A 1 88 ? 3.633 -4.800 -4.680 1.00 0.00 79 LEU A C 13
ATOM 17347 O O . LEU A 1 88 ? 4.072 -5.903 -4.357 1.00 0.00 79 LEU A O 13
ATOM 17363 N N . SER A 1 89 ? 3.922 -4.181 -5.816 1.00 0.00 80 SER A N 13
ATOM 17364 C CA . SER A 1 89 ? 4.812 -4.787 -6.792 1.00 0.00 80 SER A CA 13
ATOM 17365 C C . SER A 1 89 ? 6.222 -4.907 -6.212 1.00 0.00 80 SER A C 13
ATOM 17366 O O . SER A 1 89 ? 6.643 -5.992 -5.813 1.00 0.00 80 SER A O 13
ATOM 17374 N N . VAL A 1 90 ? 6.914 -3.778 -6.183 1.00 0.00 81 VAL A N 13
ATOM 17375 C CA . VAL A 1 90 ? 8.269 -3.743 -5.658 1.00 0.00 81 VAL A CA 13
ATOM 17376 C C . VAL A 1 90 ? 8.328 -4.549 -4.360 1.00 0.00 81 VAL A C 13
ATOM 17377 O O . VAL A 1 90 ? 9.378 -5.084 -4.004 1.00 0.00 81 VAL A O 13
ATOM 17390 N N . THR A 1 91 ? 7.189 -4.611 -3.686 1.00 0.00 82 THR A N 13
ATOM 17391 C CA . THR A 1 91 ? 7.099 -5.344 -2.434 1.00 0.00 82 THR A CA 13
ATOM 17392 C C . THR A 1 91 ? 7.295 -6.841 -2.677 1.00 0.00 82 THR A C 13
ATOM 17393 O O . THR A 1 91 ? 8.395 -7.363 -2.501 1.00 0.00 82 THR A O 13
ATOM 17404 N N . SER A 1 92 ? 6.212 -7.490 -3.078 1.00 0.00 83 SER A N 13
ATOM 17405 C CA . SER A 1 92 ? 6.251 -8.918 -3.347 1.00 0.00 83 SER A CA 13
ATOM 17406 C C . SER A 1 92 ? 7.470 -9.255 -4.207 1.00 0.00 83 SER A C 13
ATOM 17407 O O . SER A 1 92 ? 8.191 -10.210 -3.922 1.00 0.00 83 SER A O 13
ATOM 17415 N N . LYS A 1 93 ? 7.664 -8.452 -5.243 1.00 0.00 84 LYS A N 13
ATOM 17416 C CA . LYS A 1 93 ? 8.783 -8.653 -6.147 1.00 0.00 84 LYS A CA 13
ATOM 17417 C C . LYS A 1 93 ? 10.077 -8.749 -5.337 1.00 0.00 84 LYS A C 13
ATOM 17418 O O . LYS A 1 93 ? 10.878 -9.660 -5.545 1.00 0.00 84 LYS A O 13
ATOM 17437 N N . VAL A 1 94 ? 10.242 -7.798 -4.430 1.00 0.00 85 VAL A N 13
ATOM 17438 C CA . VAL A 1 94 ? 11.425 -7.764 -3.587 1.00 0.00 85 VAL A CA 13
ATOM 17439 C C . VAL A 1 94 ? 11.443 -9.005 -2.692 1.00 0.00 85 VAL A C 13
ATOM 17440 O O . VAL A 1 94 ? 12.510 -9.479 -2.304 1.00 0.00 85 VAL A O 13
ATOM 17453 N N . ILE A 1 95 ? 10.250 -9.496 -2.390 1.00 0.00 86 ILE A N 13
ATOM 17454 C CA . ILE A 1 95 ? 10.116 -10.673 -1.548 1.00 0.00 86 ILE A CA 13
ATOM 17455 C C . ILE A 1 95 ? 10.496 -11.917 -2.353 1.00 0.00 86 ILE A C 13
ATOM 17456 O O . ILE A 1 95 ? 11.443 -12.620 -2.006 1.00 0.00 86 ILE A O 13
ATOM 17472 N N . GLY A 1 96 ? 9.737 -12.150 -3.414 1.00 0.00 87 GLY A N 13
ATOM 17473 C CA . GLY A 1 96 ? 9.982 -13.297 -4.272 1.00 0.00 87 GLY A CA 13
ATOM 17474 C C . GLY A 1 96 ? 8.699 -13.737 -4.979 1.00 0.00 87 GLY A C 13
ATOM 17475 O O . GLY A 1 96 ? 7.820 -14.337 -4.362 1.00 0.00 87 GLY A O 13
ATOM 17479 N N . GLY A 1 97 ? 8.632 -13.422 -6.264 1.00 0.00 88 GLY A N 13
ATOM 17480 C CA . GLY A 1 97 ? 7.471 -13.777 -7.062 1.00 0.00 88 GLY A CA 13
ATOM 17481 C C . GLY A 1 97 ? 7.449 -15.278 -7.361 1.00 0.00 88 GLY A C 13
ATOM 17482 O O . GLY A 1 97 ? 7.437 -15.683 -8.523 1.00 0.00 88 GLY A O 13
ATOM 17486 N N . PHE A 1 98 ? 7.445 -16.062 -6.293 1.00 0.00 89 PHE A N 13
ATOM 17487 C CA . PHE A 1 98 ? 7.426 -17.508 -6.427 1.00 0.00 89 PHE A CA 13
ATOM 17488 C C . PHE A 1 98 ? 7.407 -18.186 -5.055 1.00 0.00 89 PHE A C 13
ATOM 17489 O O . PHE A 1 98 ? 8.147 -19.139 -4.819 1.00 0.00 89 PHE A O 13
ATOM 17506 N N . ALA A 1 99 ? 6.553 -17.665 -4.185 1.00 0.00 90 ALA A N 13
ATOM 17507 C CA . ALA A 1 99 ? 6.428 -18.208 -2.843 1.00 0.00 90 ALA A CA 13
ATOM 17508 C C . ALA A 1 99 ? 7.735 -17.976 -2.081 1.00 0.00 90 ALA A C 13
ATOM 17509 O O . ALA A 1 99 ? 8.703 -17.465 -2.642 1.00 0.00 90 ALA A O 13
ATOM 17516 N N . GLY A 1 100 ? 7.720 -18.364 -0.814 1.00 0.00 91 GLY A N 13
ATOM 17517 C CA . GLY A 1 100 ? 8.891 -18.205 0.031 1.00 0.00 91 GLY A CA 13
ATOM 17518 C C . GLY A 1 100 ? 8.502 -17.680 1.415 1.00 0.00 91 GLY A C 13
ATOM 17519 O O . GLY A 1 100 ? 7.611 -16.841 1.536 1.00 0.00 91 GLY A O 13
ATOM 17523 N N . THR A 1 101 ? 9.189 -18.197 2.423 1.00 0.00 92 THR A N 13
ATOM 17524 C CA . THR A 1 101 ? 8.926 -17.792 3.793 1.00 0.00 92 THR A CA 13
ATOM 17525 C C . THR A 1 101 ? 9.804 -16.598 4.174 1.00 0.00 92 THR A C 13
ATOM 17526 O O . THR A 1 101 ? 10.488 -16.627 5.196 1.00 0.00 92 THR A O 13
ATOM 17537 N N . ALA A 1 102 ? 9.757 -15.577 3.331 1.00 0.00 93 ALA A N 13
ATOM 17538 C CA . ALA A 1 102 ? 10.540 -14.376 3.567 1.00 0.00 93 ALA A CA 13
ATOM 17539 C C . ALA A 1 102 ? 9.838 -13.512 4.617 1.00 0.00 93 ALA A C 13
ATOM 17540 O O . ALA A 1 102 ? 9.480 -12.367 4.346 1.00 0.00 93 ALA A O 13
ATOM 17547 N N . LEU A 1 103 ? 9.662 -14.095 5.794 1.00 0.00 94 LEU A N 13
ATOM 17548 C CA . LEU A 1 103 ? 9.010 -13.393 6.886 1.00 0.00 94 LEU A CA 13
ATOM 17549 C C . LEU A 1 103 ? 10.073 -12.807 7.817 1.00 0.00 94 LEU A C 13
ATOM 17550 O O . LEU A 1 103 ? 10.191 -13.220 8.970 1.00 0.00 94 LEU A O 13
ATOM 17566 N N . GLY A 1 104 ? 10.820 -11.852 7.283 1.00 0.00 95 GLY A N 13
ATOM 17567 C CA . GLY A 1 104 ? 11.869 -11.204 8.051 1.00 0.00 95 GLY A CA 13
ATOM 17568 C C . GLY A 1 104 ? 13.225 -11.347 7.357 1.00 0.00 95 GLY A C 13
ATOM 17569 O O . GLY A 1 104 ? 13.582 -10.531 6.508 1.00 0.00 95 GLY A O 13
ATOM 17573 N N . ALA A 1 105 ? 13.944 -12.391 7.744 1.00 0.00 96 ALA A N 13
ATOM 17574 C CA . ALA A 1 105 ? 15.253 -12.652 7.169 1.00 0.00 96 ALA A CA 13
ATOM 17575 C C . ALA A 1 105 ? 15.202 -12.403 5.661 1.00 0.00 96 ALA A C 13
ATOM 17576 O O . ALA A 1 105 ? 14.321 -12.916 4.973 1.00 0.00 96 ALA A O 13
ATOM 17583 N N . TRP A 1 106 ? 16.158 -11.615 5.190 1.00 0.00 97 TRP A N 13
ATOM 17584 C CA . TRP A 1 106 ? 16.233 -11.292 3.775 1.00 0.00 97 TRP A CA 13
ATOM 17585 C C . TRP A 1 106 ? 16.749 -12.528 3.035 1.00 0.00 97 TRP A C 13
ATOM 17586 O O . TRP A 1 106 ? 17.948 -12.651 2.786 1.00 0.00 97 TRP A O 13
ATOM 17607 N N . LEU A 1 107 ? 15.820 -13.411 2.704 1.00 0.00 98 LEU A N 13
ATOM 17608 C CA . LEU A 1 107 ? 16.166 -14.633 1.997 1.00 0.00 98 LEU A CA 13
ATOM 17609 C C . LEU A 1 107 ? 16.928 -14.278 0.719 1.00 0.00 98 LEU A C 13
ATOM 17610 O O . LEU A 1 107 ? 18.103 -14.616 0.579 1.00 0.00 98 LEU A O 13
ATOM 17626 N N . GLY A 1 108 ? 16.229 -13.603 -0.182 1.00 0.00 99 GLY A N 13
ATOM 17627 C CA . GLY A 1 108 ? 16.826 -13.199 -1.443 1.00 0.00 99 GLY A CA 13
ATOM 17628 C C . GLY A 1 108 ? 17.658 -14.334 -2.044 1.00 0.00 99 GLY A C 13
ATOM 17629 O O . GLY A 1 108 ? 18.887 -14.303 -1.990 1.00 0.00 99 GLY A O 13
ATOM 17633 N N . SER A 1 109 ? 16.956 -15.308 -2.603 1.00 0.00 100 SER A N 13
ATOM 17634 C CA . SER A 1 109 ? 17.614 -16.451 -3.213 1.00 0.00 100 SER A CA 13
ATOM 17635 C C . SER A 1 109 ? 18.398 -17.230 -2.155 1.00 0.00 100 SER A C 13
ATOM 17636 O O . SER A 1 109 ? 19.081 -16.636 -1.321 1.00 0.00 100 SER A O 13
ATOM 17644 N N . PRO A 1 110 ? 18.271 -18.582 -2.225 1.00 0.00 101 PRO A N 13
ATOM 17645 C CA . PRO A 1 110 ? 18.960 -19.448 -1.284 1.00 0.00 101 PRO A CA 13
ATOM 17646 C C . PRO A 1 110 ? 20.452 -19.537 -1.610 1.00 0.00 101 PRO A C 13
ATOM 17647 O O . PRO A 1 110 ? 20.849 -19.384 -2.764 1.00 0.00 101 PRO A O 13
ATOM 17658 N N . PRO A 1 111 ? 21.259 -19.789 -0.545 1.00 0.00 102 PRO A N 13
ATOM 17659 C CA . PRO A 1 111 ? 22.699 -19.900 -0.707 1.00 0.00 102 PRO A CA 13
ATOM 17660 C C . PRO A 1 111 ? 23.077 -21.234 -1.354 1.00 0.00 102 PRO A C 13
ATOM 17661 O O . PRO A 1 111 ? 23.391 -22.199 -0.659 1.00 0.00 102 PRO A O 13
ATOM 17672 N N . SER A 1 112 ? 23.035 -21.246 -2.678 1.00 0.00 103 SER A N 13
ATOM 17673 C CA . SER A 1 112 ? 23.369 -22.445 -3.427 1.00 0.00 103 SER A CA 13
ATOM 17674 C C . SER A 1 112 ? 23.245 -22.177 -4.928 1.00 0.00 103 SER A C 13
ATOM 17675 O O . SER A 1 112 ? 22.142 -22.169 -5.472 1.00 0.00 103 SER A O 13
ATOM 17683 N N . SER A 1 113 ? 24.392 -21.963 -5.556 1.00 0.00 104 SER A N 13
ATOM 17684 C CA . SER A 1 113 ? 24.426 -21.694 -6.983 1.00 0.00 104 SER A CA 13
ATOM 17685 C C . SER A 1 113 ? 25.223 -22.785 -7.702 1.00 0.00 104 SER A C 13
ATOM 17686 O O . SER A 1 113 ? 26.179 -23.327 -7.149 1.00 0.00 104 SER A O 13
ATOM 17694 N N . MET A 1 10 ? -20.228 -3.716 4.449 1.00 0.00 1 MET A N 14
ATOM 17695 C CA . MET A 1 10 ? -21.300 -3.894 3.484 1.00 0.00 1 MET A CA 14
ATOM 17696 C C . MET A 1 10 ? -21.031 -5.100 2.583 1.00 0.00 1 MET A C 14
ATOM 17697 O O . MET A 1 10 ? -19.891 -5.542 2.453 1.00 0.00 1 MET A O 14
ATOM 17711 N N . GLY A 1 11 ? -22.102 -5.600 1.982 1.00 0.00 2 GLY A N 14
ATOM 17712 C CA . GLY A 1 11 ? -21.996 -6.746 1.096 1.00 0.00 2 GLY A CA 14
ATOM 17713 C C . GLY A 1 11 ? -21.044 -6.456 -0.066 1.00 0.00 2 GLY A C 14
ATOM 17714 O O . GLY A 1 11 ? -19.828 -6.577 0.079 1.00 0.00 2 GLY A O 14
ATOM 17718 N N . LYS A 1 12 ? -21.632 -6.078 -1.191 1.00 0.00 3 LYS A N 14
ATOM 17719 C CA . LYS A 1 12 ? -20.851 -5.769 -2.377 1.00 0.00 3 LYS A CA 14
ATOM 17720 C C . LYS A 1 12 ? -20.183 -7.047 -2.889 1.00 0.00 3 LYS A C 14
ATOM 17721 O O . LYS A 1 12 ? -19.046 -7.345 -2.526 1.00 0.00 3 LYS A O 14
ATOM 17740 N N . GLU A 1 13 ? -20.917 -7.767 -3.724 1.00 0.00 4 GLU A N 14
ATOM 17741 C CA . GLU A 1 13 ? -20.410 -9.005 -4.290 1.00 0.00 4 GLU A CA 14
ATOM 17742 C C . GLU A 1 13 ? -19.128 -8.741 -5.081 1.00 0.00 4 GLU A C 14
ATOM 17743 O O . GLU A 1 13 ? -18.077 -9.303 -4.774 1.00 0.00 4 GLU A O 14
ATOM 17755 N N . SER A 1 14 ? -19.255 -7.886 -6.085 1.00 0.00 5 SER A N 14
ATOM 17756 C CA . SER A 1 14 ? -18.120 -7.540 -6.923 1.00 0.00 5 SER A CA 14
ATOM 17757 C C . SER A 1 14 ? -16.861 -7.399 -6.066 1.00 0.00 5 SER A C 14
ATOM 17758 O O . SER A 1 14 ? -16.903 -6.812 -4.986 1.00 0.00 5 SER A O 14
ATOM 17766 N N . GLY A 1 15 ? -15.769 -7.946 -6.580 1.00 0.00 6 GLY A N 14
ATOM 17767 C CA . GLY A 1 15 ? -14.500 -7.888 -5.875 1.00 0.00 6 GLY A CA 14
ATOM 17768 C C . GLY A 1 15 ? -14.328 -9.099 -4.955 1.00 0.00 6 GLY A C 14
ATOM 17769 O O . GLY A 1 15 ? -15.237 -9.446 -4.203 1.00 0.00 6 GLY A O 14
ATOM 17773 N N . TRP A 1 16 ? -13.155 -9.708 -5.045 1.00 0.00 7 TRP A N 14
ATOM 17774 C CA . TRP A 1 16 ? -12.852 -10.873 -4.231 1.00 0.00 7 TRP A CA 14
ATOM 17775 C C . TRP A 1 16 ? -13.267 -10.564 -2.791 1.00 0.00 7 TRP A C 14
ATOM 17776 O O . TRP A 1 16 ? -13.465 -9.403 -2.434 1.00 0.00 7 TRP A O 14
ATOM 17797 N N . ASP A 1 17 ? -13.386 -11.622 -2.003 1.00 0.00 8 ASP A N 14
ATOM 17798 C CA . ASP A 1 17 ? -13.774 -11.478 -0.610 1.00 0.00 8 ASP A CA 14
ATOM 17799 C C . ASP A 1 17 ? -12.632 -11.963 0.286 1.00 0.00 8 ASP A C 14
ATOM 17800 O O . ASP A 1 17 ? -12.304 -13.148 0.292 1.00 0.00 8 ASP A O 14
ATOM 17809 N N . SER A 1 18 ? -12.059 -11.021 1.020 1.00 0.00 9 SER A N 14
ATOM 17810 C CA . SER A 1 18 ? -10.960 -11.338 1.917 1.00 0.00 9 SER A CA 14
ATOM 17811 C C . SER A 1 18 ? -11.489 -12.066 3.155 1.00 0.00 9 SER A C 14
ATOM 17812 O O . SER A 1 18 ? -12.409 -11.587 3.816 1.00 0.00 9 SER A O 14
ATOM 17820 N N . GLY A 1 19 ? -10.885 -13.212 3.431 1.00 0.00 10 GLY A N 14
ATOM 17821 C CA . GLY A 1 19 ? -11.283 -14.011 4.577 1.00 0.00 10 GLY A CA 14
ATOM 17822 C C . GLY A 1 19 ? -11.150 -13.212 5.875 1.00 0.00 10 GLY A C 14
ATOM 17823 O O . GLY A 1 19 ? -10.900 -12.008 5.845 1.00 0.00 10 GLY A O 14
ATOM 17827 N N . ARG A 1 20 ? -11.324 -13.914 6.985 1.00 0.00 11 ARG A N 14
ATOM 17828 C CA . ARG A 1 20 ? -11.227 -13.285 8.292 1.00 0.00 11 ARG A CA 14
ATOM 17829 C C . ARG A 1 20 ? -9.775 -12.908 8.592 1.00 0.00 11 ARG A C 14
ATOM 17830 O O . ARG A 1 20 ? -9.464 -11.735 8.793 1.00 0.00 11 ARG A O 14
ATOM 17851 N N . ALA A 1 21 ? -8.925 -13.924 8.614 1.00 0.00 12 ALA A N 14
ATOM 17852 C CA . ALA A 1 21 ? -7.514 -13.714 8.887 1.00 0.00 12 ALA A CA 14
ATOM 17853 C C . ALA A 1 21 ? -7.038 -12.458 8.153 1.00 0.00 12 ALA A C 14
ATOM 17854 O O . ALA A 1 21 ? -6.138 -11.764 8.622 1.00 0.00 12 ALA A O 14
ATOM 17861 N N . ALA A 1 22 ? -7.665 -12.205 7.013 1.00 0.00 13 ALA A N 14
ATOM 17862 C CA . ALA A 1 22 ? -7.318 -11.046 6.210 1.00 0.00 13 ALA A CA 14
ATOM 17863 C C . ALA A 1 22 ? -7.113 -9.838 7.126 1.00 0.00 13 ALA A C 14
ATOM 17864 O O . ALA A 1 22 ? -6.048 -9.222 7.120 1.00 0.00 13 ALA A O 14
ATOM 17871 N N . VAL A 1 23 ? -8.151 -9.535 7.892 1.00 0.00 14 VAL A N 14
ATOM 17872 C CA . VAL A 1 23 ? -8.099 -8.411 8.813 1.00 0.00 14 VAL A CA 14
ATOM 17873 C C . VAL A 1 23 ? -6.770 -8.440 9.571 1.00 0.00 14 VAL A C 14
ATOM 17874 O O . VAL A 1 23 ? -6.091 -7.421 9.679 1.00 0.00 14 VAL A O 14
ATOM 17887 N N . ALA A 1 24 ? -6.440 -9.619 10.077 1.00 0.00 15 ALA A N 14
ATOM 17888 C CA . ALA A 1 24 ? -5.204 -9.794 10.822 1.00 0.00 15 ALA A CA 14
ATOM 17889 C C . ALA A 1 24 ? -4.028 -9.308 9.972 1.00 0.00 15 ALA A C 14
ATOM 17890 O O . ALA A 1 24 ? -3.160 -8.588 10.463 1.00 0.00 15 ALA A O 14
ATOM 17897 N N . ALA A 1 25 ? -4.038 -9.722 8.714 1.00 0.00 16 ALA A N 14
ATOM 17898 C CA . ALA A 1 25 ? -2.983 -9.337 7.792 1.00 0.00 16 ALA A CA 14
ATOM 17899 C C . ALA A 1 25 ? -2.974 -7.815 7.639 1.00 0.00 16 ALA A C 14
ATOM 17900 O O . ALA A 1 25 ? -1.928 -7.219 7.390 1.00 0.00 16 ALA A O 14
ATOM 17907 N N . VAL A 1 26 ? -4.153 -7.230 7.794 1.00 0.00 17 VAL A N 14
ATOM 17908 C CA . VAL A 1 26 ? -4.294 -5.789 7.677 1.00 0.00 17 VAL A CA 14
ATOM 17909 C C . VAL A 1 26 ? -3.862 -5.130 8.989 1.00 0.00 17 VAL A C 14
ATOM 17910 O O . VAL A 1 26 ? -3.522 -3.948 9.011 1.00 0.00 17 VAL A O 14
ATOM 17923 N N . VAL A 1 27 ? -3.889 -5.923 10.049 1.00 0.00 18 VAL A N 14
ATOM 17924 C CA . VAL A 1 27 ? -3.504 -5.432 11.362 1.00 0.00 18 VAL A CA 14
ATOM 17925 C C . VAL A 1 27 ? -1.978 -5.424 11.471 1.00 0.00 18 VAL A C 14
ATOM 17926 O O . VAL A 1 27 ? -1.380 -4.395 11.781 1.00 0.00 18 VAL A O 14
ATOM 17939 N N . GLY A 1 28 ? -1.392 -6.583 11.211 1.00 0.00 19 GLY A N 14
ATOM 17940 C CA . GLY A 1 28 ? 0.053 -6.722 11.276 1.00 0.00 19 GLY A CA 14
ATOM 17941 C C . GLY A 1 28 ? 0.739 -5.790 10.276 1.00 0.00 19 GLY A C 14
ATOM 17942 O O . GLY A 1 28 ? 1.113 -6.212 9.183 1.00 0.00 19 GLY A O 14
ATOM 17946 N N . GLY A 1 29 ? 0.885 -4.538 10.687 1.00 0.00 20 GLY A N 14
ATOM 17947 C CA . GLY A 1 29 ? 1.520 -3.542 9.841 1.00 0.00 20 GLY A CA 14
ATOM 17948 C C . GLY A 1 29 ? 1.275 -2.130 10.378 1.00 0.00 20 GLY A C 14
ATOM 17949 O O . GLY A 1 29 ? 1.017 -1.206 9.609 1.00 0.00 20 GLY A O 14
ATOM 17953 N N . VAL A 1 30 ? 1.365 -2.009 11.694 1.00 0.00 21 VAL A N 14
ATOM 17954 C CA . VAL A 1 30 ? 1.157 -0.725 12.343 1.00 0.00 21 VAL A CA 14
ATOM 17955 C C . VAL A 1 30 ? 2.259 0.244 11.911 1.00 0.00 21 VAL A C 14
ATOM 17956 O O . VAL A 1 30 ? 2.003 1.189 11.167 1.00 0.00 21 VAL A O 14
ATOM 17969 N N . VAL A 1 31 ? 3.462 -0.023 12.398 1.00 0.00 22 VAL A N 14
ATOM 17970 C CA . VAL A 1 31 ? 4.604 0.814 12.072 1.00 0.00 22 VAL A CA 14
ATOM 17971 C C . VAL A 1 31 ? 4.645 1.047 10.560 1.00 0.00 22 VAL A C 14
ATOM 17972 O O . VAL A 1 31 ? 4.810 2.178 10.107 1.00 0.00 22 VAL A O 14
ATOM 17985 N N . ALA A 1 32 ? 4.493 -0.043 9.822 1.00 0.00 23 ALA A N 14
ATOM 17986 C CA . ALA A 1 32 ? 4.511 0.029 8.370 1.00 0.00 23 ALA A CA 14
ATOM 17987 C C . ALA A 1 32 ? 3.512 1.090 7.904 1.00 0.00 23 ALA A C 14
ATOM 17988 O O . ALA A 1 32 ? 3.809 1.875 7.005 1.00 0.00 23 ALA A O 14
ATOM 17995 N N . VAL A 1 33 ? 2.348 1.079 8.537 1.00 0.00 24 VAL A N 14
ATOM 17996 C CA . VAL A 1 33 ? 1.303 2.031 8.198 1.00 0.00 24 VAL A CA 14
ATOM 17997 C C . VAL A 1 33 ? 1.767 3.442 8.564 1.00 0.00 24 VAL A C 14
ATOM 17998 O O . VAL A 1 33 ? 1.409 4.410 7.895 1.00 0.00 24 VAL A O 14
ATOM 18011 N N . GLY A 1 34 ? 2.556 3.514 9.625 1.00 0.00 25 GLY A N 14
ATOM 18012 C CA . GLY A 1 34 ? 3.073 4.791 10.089 1.00 0.00 25 GLY A CA 14
ATOM 18013 C C . GLY A 1 34 ? 4.097 5.358 9.104 1.00 0.00 25 GLY A C 14
ATOM 18014 O O . GLY A 1 34 ? 4.055 6.542 8.772 1.00 0.00 25 GLY A O 14
ATOM 18018 N N . THR A 1 35 ? 4.993 4.487 8.664 1.00 0.00 26 THR A N 14
ATOM 18019 C CA . THR A 1 35 ? 6.026 4.886 7.723 1.00 0.00 26 THR A CA 14
ATOM 18020 C C . THR A 1 35 ? 5.398 5.390 6.422 1.00 0.00 26 THR A C 14
ATOM 18021 O O . THR A 1 35 ? 5.722 6.479 5.953 1.00 0.00 26 THR A O 14
ATOM 18032 N N . VAL A 1 36 ? 4.509 4.572 5.877 1.00 0.00 27 VAL A N 14
ATOM 18033 C CA . VAL A 1 36 ? 3.832 4.921 4.639 1.00 0.00 27 VAL A CA 14
ATOM 18034 C C . VAL A 1 36 ? 3.030 6.207 4.847 1.00 0.00 27 VAL A C 14
ATOM 18035 O O . VAL A 1 36 ? 2.948 7.044 3.949 1.00 0.00 27 VAL A O 14
ATOM 18048 N N . LEU A 1 37 ? 2.457 6.324 6.036 1.00 0.00 28 LEU A N 14
ATOM 18049 C CA . LEU A 1 37 ? 1.665 7.494 6.373 1.00 0.00 28 LEU A CA 14
ATOM 18050 C C . LEU A 1 37 ? 2.554 8.738 6.327 1.00 0.00 28 LEU A C 14
ATOM 18051 O O . LEU A 1 37 ? 2.372 9.605 5.474 1.00 0.00 28 LEU A O 14
ATOM 18067 N N . VAL A 1 38 ? 3.497 8.787 7.257 1.00 0.00 29 VAL A N 14
ATOM 18068 C CA . VAL A 1 38 ? 4.415 9.911 7.333 1.00 0.00 29 VAL A CA 14
ATOM 18069 C C . VAL A 1 38 ? 5.047 10.141 5.959 1.00 0.00 29 VAL A C 14
ATOM 18070 O O . VAL A 1 38 ? 5.414 11.266 5.621 1.00 0.00 29 VAL A O 14
ATOM 18083 N N . ALA A 1 39 ? 5.155 9.058 5.203 1.00 0.00 30 ALA A N 14
ATOM 18084 C CA . ALA A 1 39 ? 5.737 9.129 3.874 1.00 0.00 30 ALA A CA 14
ATOM 18085 C C . ALA A 1 39 ? 4.827 9.959 2.967 1.00 0.00 30 ALA A C 14
ATOM 18086 O O . ALA A 1 39 ? 5.287 10.882 2.297 1.00 0.00 30 ALA A O 14
ATOM 18093 N N . LEU A 1 40 ? 3.551 9.601 2.975 1.00 0.00 31 LEU A N 14
ATOM 18094 C CA . LEU A 1 40 ? 2.572 10.301 2.161 1.00 0.00 31 LEU A CA 14
ATOM 18095 C C . LEU A 1 40 ? 2.533 11.774 2.573 1.00 0.00 31 LEU A C 14
ATOM 18096 O O . LEU A 1 40 ? 2.359 12.654 1.731 1.00 0.00 31 LEU A O 14
ATOM 18112 N N . SER A 1 41 ? 2.698 11.998 3.868 1.00 0.00 32 SER A N 14
ATOM 18113 C CA . SER A 1 41 ? 2.684 13.349 4.402 1.00 0.00 32 SER A CA 14
ATOM 18114 C C . SER A 1 41 ? 3.948 14.096 3.970 1.00 0.00 32 SER A C 14
ATOM 18115 O O . SER A 1 41 ? 3.895 15.286 3.662 1.00 0.00 32 SER A O 14
ATOM 18123 N N . ALA A 1 42 ? 5.054 13.366 3.959 1.00 0.00 33 ALA A N 14
ATOM 18124 C CA . ALA A 1 42 ? 6.328 13.945 3.569 1.00 0.00 33 ALA A CA 14
ATOM 18125 C C . ALA A 1 42 ? 6.129 14.818 2.329 1.00 0.00 33 ALA A C 14
ATOM 18126 O O . ALA A 1 42 ? 6.623 15.943 2.271 1.00 0.00 33 ALA A O 14
ATOM 18133 N N . MET A 1 43 ? 5.405 14.266 1.366 1.00 0.00 34 MET A N 14
ATOM 18134 C CA . MET A 1 43 ? 5.135 14.980 0.130 1.00 0.00 34 MET A CA 14
ATOM 18135 C C . MET A 1 43 ? 3.984 15.972 0.311 1.00 0.00 34 MET A C 14
ATOM 18136 O O . MET A 1 43 ? 3.037 15.980 -0.475 1.00 0.00 34 MET A O 14
ATOM 18150 N N . GLY A 1 44 ? 4.103 16.785 1.350 1.00 0.00 35 GLY A N 14
ATOM 18151 C CA . GLY A 1 44 ? 3.084 17.779 1.644 1.00 0.00 35 GLY A CA 14
ATOM 18152 C C . GLY A 1 44 ? 3.516 18.681 2.801 1.00 0.00 35 GLY A C 14
ATOM 18153 O O . GLY A 1 44 ? 3.259 19.884 2.784 1.00 0.00 35 GLY A O 14
ATOM 18157 N N . PHE A 1 45 ? 4.165 18.066 3.779 1.00 0.00 36 PHE A N 14
ATOM 18158 C CA . PHE A 1 45 ? 4.635 18.799 4.942 1.00 0.00 36 PHE A CA 14
ATOM 18159 C C . PHE A 1 45 ? 3.461 19.348 5.756 1.00 0.00 36 PHE A C 14
ATOM 18160 O O . PHE A 1 45 ? 2.418 19.685 5.198 1.00 0.00 36 PHE A O 14
ATOM 18177 N N . THR A 1 46 ? 3.670 19.419 7.062 1.00 0.00 37 THR A N 14
ATOM 18178 C CA . THR A 1 46 ? 2.642 19.921 7.958 1.00 0.00 37 THR A CA 14
ATOM 18179 C C . THR A 1 46 ? 1.389 19.048 7.874 1.00 0.00 37 THR A C 14
ATOM 18180 O O . THR A 1 46 ? 1.049 18.545 6.804 1.00 0.00 37 THR A O 14
ATOM 18191 N N . SER A 1 47 ? 0.735 18.895 9.016 1.00 0.00 38 SER A N 14
ATOM 18192 C CA . SER A 1 47 ? -0.474 18.092 9.085 1.00 0.00 38 SER A CA 14
ATOM 18193 C C . SER A 1 47 ? -1.046 18.127 10.504 1.00 0.00 38 SER A C 14
ATOM 18194 O O . SER A 1 47 ? -2.261 18.167 10.686 1.00 0.00 38 SER A O 14
ATOM 18202 N N . VAL A 1 48 ? -0.142 18.109 11.472 1.00 0.00 39 VAL A N 14
ATOM 18203 C CA . VAL A 1 48 ? -0.541 18.139 12.869 1.00 0.00 39 VAL A CA 14
ATOM 18204 C C . VAL A 1 48 ? -1.549 19.269 13.083 1.00 0.00 39 VAL A C 14
ATOM 18205 O O . VAL A 1 48 ? -2.752 19.026 13.163 1.00 0.00 39 VAL A O 14
ATOM 18218 N N . GLY A 1 49 ? -1.021 20.481 13.170 1.00 0.00 40 GLY A N 14
ATOM 18219 C CA . GLY A 1 49 ? -1.860 21.650 13.373 1.00 0.00 40 GLY A CA 14
ATOM 18220 C C . GLY A 1 49 ? -3.205 21.491 12.661 1.00 0.00 40 GLY A C 14
ATOM 18221 O O . GLY A 1 49 ? -4.238 21.326 13.308 1.00 0.00 40 GLY A O 14
ATOM 18225 N N . ILE A 1 50 ? -3.147 21.545 11.338 1.00 0.00 41 ILE A N 14
ATOM 18226 C CA . ILE A 1 50 ? -4.348 21.409 10.531 1.00 0.00 41 ILE A CA 14
ATOM 18227 C C . ILE A 1 50 ? -5.256 20.345 11.151 1.00 0.00 41 ILE A C 14
ATOM 18228 O O . ILE A 1 50 ? -6.449 20.575 11.339 1.00 0.00 41 ILE A O 14
ATOM 18244 N N . ALA A 1 51 ? -4.656 19.203 11.452 1.00 0.00 42 ALA A N 14
ATOM 18245 C CA . ALA A 1 51 ? -5.395 18.102 12.046 1.00 0.00 42 ALA A CA 14
ATOM 18246 C C . ALA A 1 51 ? -6.184 18.616 13.252 1.00 0.00 42 ALA A C 14
ATOM 18247 O O . ALA A 1 51 ? -7.395 18.422 13.335 1.00 0.00 42 ALA A O 14
ATOM 18254 N N . ALA A 1 52 ? -5.464 19.262 14.158 1.00 0.00 43 ALA A N 14
ATOM 18255 C CA . ALA A 1 52 ? -6.081 19.806 15.356 1.00 0.00 43 ALA A CA 14
ATOM 18256 C C . ALA A 1 52 ? -7.229 20.735 14.956 1.00 0.00 43 ALA A C 14
ATOM 18257 O O . ALA A 1 52 ? -8.220 20.849 15.676 1.00 0.00 43 ALA A O 14
ATOM 18264 N N . SER A 1 53 ? -7.057 21.376 13.809 1.00 0.00 44 SER A N 14
ATOM 18265 C CA . SER A 1 53 ? -8.066 22.292 13.305 1.00 0.00 44 SER A CA 14
ATOM 18266 C C . SER A 1 53 ? -9.313 21.514 12.881 1.00 0.00 44 SER A C 14
ATOM 18267 O O . SER A 1 53 ? -10.393 21.716 13.433 1.00 0.00 44 SER A O 14
ATOM 18275 N N . SER A 1 54 ? -9.122 20.642 11.902 1.00 0.00 45 SER A N 14
ATOM 18276 C CA . SER A 1 54 ? -10.218 19.832 11.397 1.00 0.00 45 SER A CA 14
ATOM 18277 C C . SER A 1 54 ? -10.903 19.099 12.552 1.00 0.00 45 SER A C 14
ATOM 18278 O O . SER A 1 54 ? -12.097 19.280 12.786 1.00 0.00 45 SER A O 14
ATOM 18286 N N . ILE A 1 55 ? -10.118 18.286 13.243 1.00 0.00 46 ILE A N 14
ATOM 18287 C CA . ILE A 1 55 ? -10.633 17.524 14.368 1.00 0.00 46 ILE A CA 14
ATOM 18288 C C . ILE A 1 55 ? -11.457 18.447 15.268 1.00 0.00 46 ILE A C 14
ATOM 18289 O O . ILE A 1 55 ? -12.607 18.146 15.585 1.00 0.00 46 ILE A O 14
ATOM 18305 N N . ALA A 1 56 ? -10.837 19.552 15.655 1.00 0.00 47 ALA A N 14
ATOM 18306 C CA . ALA A 1 56 ? -11.498 20.520 16.513 1.00 0.00 47 ALA A CA 14
ATOM 18307 C C . ALA A 1 56 ? -12.881 20.841 15.941 1.00 0.00 47 ALA A C 14
ATOM 18308 O O . ALA A 1 56 ? -13.873 20.834 16.668 1.00 0.00 47 ALA A O 14
ATOM 18315 N N . ALA A 1 57 ? -12.901 21.113 14.645 1.00 0.00 48 ALA A N 14
ATOM 18316 C CA . ALA A 1 57 ? -14.145 21.436 13.968 1.00 0.00 48 ALA A CA 14
ATOM 18317 C C . ALA A 1 57 ? -15.077 20.223 14.016 1.00 0.00 48 ALA A C 14
ATOM 18318 O O . ALA A 1 57 ? -16.198 20.316 14.515 1.00 0.00 48 ALA A O 14
ATOM 18325 N N . LYS A 1 58 ? -14.579 19.113 13.493 1.00 0.00 49 LYS A N 14
ATOM 18326 C CA . LYS A 1 58 ? -15.352 17.883 13.470 1.00 0.00 49 LYS A CA 14
ATOM 18327 C C . LYS A 1 58 ? -16.580 18.074 12.577 1.00 0.00 49 LYS A C 14
ATOM 18328 O O . LYS A 1 58 ? -17.326 19.038 12.740 1.00 0.00 49 LYS A O 14
ATOM 18347 N N . MET A 1 59 ? -16.751 17.139 11.654 1.00 0.00 50 MET A N 14
ATOM 18348 C CA . MET A 1 59 ? -17.876 17.193 10.735 1.00 0.00 50 MET A CA 14
ATOM 18349 C C . MET A 1 59 ? -17.921 15.945 9.851 1.00 0.00 50 MET A C 14
ATOM 18350 O O . MET A 1 59 ? -16.930 15.224 9.737 1.00 0.00 50 MET A O 14
ATOM 18364 N N . MET A 1 60 ? -19.080 15.727 9.248 1.00 0.00 51 MET A N 14
ATOM 18365 C CA . MET A 1 60 ? -19.267 14.579 8.377 1.00 0.00 51 MET A CA 14
ATOM 18366 C C . MET A 1 60 ? -19.799 15.009 7.009 1.00 0.00 51 MET A C 14
ATOM 18367 O O . MET A 1 60 ? -19.198 14.702 5.981 1.00 0.00 51 MET A O 14
ATOM 18381 N N . SER A 1 61 ? -20.921 15.714 7.040 1.00 0.00 52 SER A N 14
ATOM 18382 C CA . SER A 1 61 ? -21.540 16.190 5.815 1.00 0.00 52 SER A CA 14
ATOM 18383 C C . SER A 1 61 ? -20.668 17.271 5.173 1.00 0.00 52 SER A C 14
ATOM 18384 O O . SER A 1 61 ? -20.247 18.213 5.844 1.00 0.00 52 SER A O 14
ATOM 18392 N N . THR A 1 62 ? -20.423 17.101 3.882 1.00 0.00 53 THR A N 14
ATOM 18393 C CA . THR A 1 62 ? -19.609 18.050 3.143 1.00 0.00 53 THR A CA 14
ATOM 18394 C C . THR A 1 62 ? -19.933 19.481 3.577 1.00 0.00 53 THR A C 14
ATOM 18395 O O . THR A 1 62 ? -21.089 19.899 3.539 1.00 0.00 53 THR A O 14
ATOM 18406 N N . ALA A 1 63 ? -18.891 20.193 3.980 1.00 0.00 54 ALA A N 14
ATOM 18407 C CA . ALA A 1 63 ? -19.050 21.569 4.421 1.00 0.00 54 ALA A CA 14
ATOM 18408 C C . ALA A 1 63 ? -19.832 22.351 3.364 1.00 0.00 54 ALA A C 14
ATOM 18409 O O . ALA A 1 63 ? -20.913 22.868 3.643 1.00 0.00 54 ALA A O 14
ATOM 18416 N N . ALA A 1 64 ? -19.255 22.414 2.173 1.00 0.00 55 ALA A N 14
ATOM 18417 C CA . ALA A 1 64 ? -19.885 23.125 1.073 1.00 0.00 55 ALA A CA 14
ATOM 18418 C C . ALA A 1 64 ? -19.283 22.645 -0.250 1.00 0.00 55 ALA A C 14
ATOM 18419 O O . ALA A 1 64 ? -19.995 22.127 -1.108 1.00 0.00 55 ALA A O 14
ATOM 18426 N N . ILE A 1 65 ? -17.977 22.836 -0.372 1.00 0.00 56 ILE A N 14
ATOM 18427 C CA . ILE A 1 65 ? -17.271 22.429 -1.575 1.00 0.00 56 ILE A CA 14
ATOM 18428 C C . ILE A 1 65 ? -15.763 22.513 -1.330 1.00 0.00 56 ILE A C 14
ATOM 18429 O O . ILE A 1 65 ? -15.276 23.492 -0.767 1.00 0.00 56 ILE A O 14
ATOM 18445 N N . ALA A 1 66 ? -15.067 21.472 -1.763 1.00 0.00 57 ALA A N 14
ATOM 18446 C CA . ALA A 1 66 ? -13.625 21.415 -1.597 1.00 0.00 57 ALA A CA 14
ATOM 18447 C C . ALA A 1 66 ? -13.053 20.331 -2.512 1.00 0.00 57 ALA A C 14
ATOM 18448 O O . ALA A 1 66 ? -12.696 19.248 -2.050 1.00 0.00 57 ALA A O 14
ATOM 18455 N N . ASN A 1 67 ? -12.984 20.659 -3.794 1.00 0.00 58 ASN A N 14
ATOM 18456 C CA . ASN A 1 67 ? -12.462 19.726 -4.778 1.00 0.00 58 ASN A CA 14
ATOM 18457 C C . ASN A 1 67 ? -13.260 18.423 -4.714 1.00 0.00 58 ASN A C 14
ATOM 18458 O O . ASN A 1 67 ? -12.935 17.530 -3.934 1.00 0.00 58 ASN A O 14
ATOM 18469 N N . GLY A 1 68 ? -14.290 18.356 -5.545 1.00 0.00 59 GLY A N 14
ATOM 18470 C CA . GLY A 1 68 ? -15.138 17.177 -5.592 1.00 0.00 59 GLY A CA 14
ATOM 18471 C C . GLY A 1 68 ? -15.862 16.969 -4.261 1.00 0.00 59 GLY A C 14
ATOM 18472 O O . GLY A 1 68 ? -16.893 17.591 -4.007 1.00 0.00 59 GLY A O 14
ATOM 18476 N N . GLY A 1 69 ? -15.295 16.091 -3.446 1.00 0.00 60 GLY A N 14
ATOM 18477 C CA . GLY A 1 69 ? -15.874 15.793 -2.147 1.00 0.00 60 GLY A CA 14
ATOM 18478 C C . GLY A 1 69 ? -15.694 14.316 -1.792 1.00 0.00 60 GLY A C 14
ATOM 18479 O O . GLY A 1 69 ? -16.669 13.571 -1.707 1.00 0.00 60 GLY A O 14
ATOM 18483 N N . GLY A 1 70 ? -14.440 13.937 -1.594 1.00 0.00 61 GLY A N 14
ATOM 18484 C CA . GLY A 1 70 ? -14.119 12.562 -1.251 1.00 0.00 61 GLY A CA 14
ATOM 18485 C C . GLY A 1 70 ? -14.828 11.583 -2.188 1.00 0.00 61 GLY A C 14
ATOM 18486 O O . GLY A 1 70 ? -15.372 11.985 -3.215 1.00 0.00 61 GLY A O 14
ATOM 18490 N N . VAL A 1 71 ? -14.799 10.316 -1.801 1.00 0.00 62 VAL A N 14
ATOM 18491 C CA . VAL A 1 71 ? -15.432 9.276 -2.594 1.00 0.00 62 VAL A CA 14
ATOM 18492 C C . VAL A 1 71 ? -14.850 9.295 -4.009 1.00 0.00 62 VAL A C 14
ATOM 18493 O O . VAL A 1 71 ? -15.527 9.693 -4.957 1.00 0.00 62 VAL A O 14
ATOM 18506 N N . ALA A 1 72 ? -13.603 8.860 -4.108 1.00 0.00 63 ALA A N 14
ATOM 18507 C CA . ALA A 1 72 ? -12.923 8.822 -5.392 1.00 0.00 63 ALA A CA 14
ATOM 18508 C C . ALA A 1 72 ? -12.830 10.241 -5.957 1.00 0.00 63 ALA A C 14
ATOM 18509 O O . ALA A 1 72 ? -13.380 11.179 -5.382 1.00 0.00 63 ALA A O 14
ATOM 18516 N N . ALA A 1 73 ? -12.130 10.353 -7.076 1.00 0.00 64 ALA A N 14
ATOM 18517 C CA . ALA A 1 73 ? -11.957 11.641 -7.725 1.00 0.00 64 ALA A CA 14
ATOM 18518 C C . ALA A 1 73 ? -11.197 12.582 -6.788 1.00 0.00 64 ALA A C 14
ATOM 18519 O O . ALA A 1 73 ? -11.740 13.591 -6.341 1.00 0.00 64 ALA A O 14
ATOM 18526 N N . GLY A 1 74 ? -9.952 12.218 -6.519 1.00 0.00 65 GLY A N 14
ATOM 18527 C CA . GLY A 1 74 ? -9.111 13.017 -5.644 1.00 0.00 65 GLY A CA 14
ATOM 18528 C C . GLY A 1 74 ? -7.632 12.681 -5.848 1.00 0.00 65 GLY A C 14
ATOM 18529 O O . GLY A 1 74 ? -7.298 11.604 -6.338 1.00 0.00 65 GLY A O 14
ATOM 18533 N N . SER A 1 75 ? -6.786 13.625 -5.463 1.00 0.00 66 SER A N 14
ATOM 18534 C CA . SER A 1 75 ? -5.350 13.444 -5.598 1.00 0.00 66 SER A CA 14
ATOM 18535 C C . SER A 1 75 ? -4.942 12.076 -5.047 1.00 0.00 66 SER A C 14
ATOM 18536 O O . SER A 1 75 ? -4.123 11.381 -5.646 1.00 0.00 66 SER A O 14
ATOM 18544 N N . LEU A 1 76 ? -5.532 11.731 -3.911 1.00 0.00 67 LEU A N 14
ATOM 18545 C CA . LEU A 1 76 ? -5.239 10.459 -3.273 1.00 0.00 67 LEU A CA 14
ATOM 18546 C C . LEU A 1 76 ? -5.294 9.343 -4.319 1.00 0.00 67 LEU A C 14
ATOM 18547 O O . LEU A 1 76 ? -4.414 8.485 -4.363 1.00 0.00 67 LEU A O 14
ATOM 18563 N N . VAL A 1 77 ? -6.336 9.392 -5.136 1.00 0.00 68 VAL A N 14
ATOM 18564 C CA . VAL A 1 77 ? -6.517 8.397 -6.178 1.00 0.00 68 VAL A CA 14
ATOM 18565 C C . VAL A 1 77 ? -5.201 8.214 -6.937 1.00 0.00 68 VAL A C 14
ATOM 18566 O O . VAL A 1 77 ? -4.766 7.087 -7.170 1.00 0.00 68 VAL A O 14
ATOM 18579 N N . ALA A 1 78 ? -4.604 9.339 -7.301 1.00 0.00 69 ALA A N 14
ATOM 18580 C CA . ALA A 1 78 ? -3.346 9.317 -8.028 1.00 0.00 69 ALA A CA 14
ATOM 18581 C C . ALA A 1 78 ? -2.312 8.524 -7.226 1.00 0.00 69 ALA A C 14
ATOM 18582 O O . ALA A 1 78 ? -1.552 7.739 -7.791 1.00 0.00 69 ALA A O 14
ATOM 18589 N N . ILE A 1 79 ? -2.317 8.757 -5.922 1.00 0.00 70 ILE A N 14
ATOM 18590 C CA . ILE A 1 79 ? -1.388 8.075 -5.036 1.00 0.00 70 ILE A CA 14
ATOM 18591 C C . ILE A 1 79 ? -1.671 6.572 -5.068 1.00 0.00 70 ILE A C 14
ATOM 18592 O O . ILE A 1 79 ? -0.779 5.775 -5.354 1.00 0.00 70 ILE A O 14
ATOM 18608 N N . LEU A 1 80 ? -2.916 6.230 -4.771 1.00 0.00 71 LEU A N 14
ATOM 18609 C CA . LEU A 1 80 ? -3.328 4.836 -4.762 1.00 0.00 71 LEU A CA 14
ATOM 18610 C C . LEU A 1 80 ? -2.896 4.173 -6.072 1.00 0.00 71 LEU A C 14
ATOM 18611 O O . LEU A 1 80 ? -2.430 3.035 -6.071 1.00 0.00 71 LEU A O 14
ATOM 18627 N N . GLN A 1 81 ? -3.066 4.914 -7.157 1.00 0.00 72 GLN A N 14
ATOM 18628 C CA . GLN A 1 81 ? -2.699 4.412 -8.471 1.00 0.00 72 GLN A CA 14
ATOM 18629 C C . GLN A 1 81 ? -1.220 4.021 -8.496 1.00 0.00 72 GLN A C 14
ATOM 18630 O O . GLN A 1 81 ? -0.888 2.842 -8.611 1.00 0.00 72 GLN A O 14
ATOM 18644 N N . SER A 1 82 ? -0.372 5.033 -8.386 1.00 0.00 73 SER A N 14
ATOM 18645 C CA . SER A 1 82 ? 1.064 4.809 -8.395 1.00 0.00 73 SER A CA 14
ATOM 18646 C C . SER A 1 82 ? 1.458 3.891 -7.236 1.00 0.00 73 SER A C 14
ATOM 18647 O O . SER A 1 82 ? 1.799 2.729 -7.449 1.00 0.00 73 SER A O 14
ATOM 18655 N N . VAL A 1 83 ? 1.398 4.448 -6.035 1.00 0.00 74 VAL A N 14
ATOM 18656 C CA . VAL A 1 83 ? 1.744 3.694 -4.842 1.00 0.00 74 VAL A CA 14
ATOM 18657 C C . VAL A 1 83 ? 1.199 2.270 -4.968 1.00 0.00 74 VAL A C 14
ATOM 18658 O O . VAL A 1 83 ? 1.793 1.326 -4.451 1.00 0.00 74 VAL A O 14
ATOM 18671 N N . GLY A 1 84 ? 0.073 2.160 -5.659 1.00 0.00 75 GLY A N 14
ATOM 18672 C CA . GLY A 1 84 ? -0.559 0.867 -5.860 1.00 0.00 75 GLY A CA 14
ATOM 18673 C C . GLY A 1 84 ? 0.316 -0.042 -6.726 1.00 0.00 75 GLY A C 14
ATOM 18674 O O . GLY A 1 84 ? 0.634 -1.163 -6.331 1.00 0.00 75 GLY A O 14
ATOM 18678 N N . ALA A 1 85 ? 0.680 0.475 -7.890 1.00 0.00 76 ALA A N 14
ATOM 18679 C CA . ALA A 1 85 ? 1.512 -0.277 -8.815 1.00 0.00 76 ALA A CA 14
ATOM 18680 C C . ALA A 1 85 ? 2.932 -0.373 -8.254 1.00 0.00 76 ALA A C 14
ATOM 18681 O O . ALA A 1 85 ? 3.421 -1.467 -7.977 1.00 0.00 76 ALA A O 14
ATOM 18688 N N . ALA A 1 86 ? 3.554 0.787 -8.103 1.00 0.00 77 ALA A N 14
ATOM 18689 C CA . ALA A 1 86 ? 4.909 0.847 -7.581 1.00 0.00 77 ALA A CA 14
ATOM 18690 C C . ALA A 1 86 ? 4.998 0.002 -6.309 1.00 0.00 77 ALA A C 14
ATOM 18691 O O . ALA A 1 86 ? 5.914 -0.806 -6.159 1.00 0.00 77 ALA A O 14
ATOM 18698 N N . GLY A 1 87 ? 4.034 0.216 -5.425 1.00 0.00 78 GLY A N 14
ATOM 18699 C CA . GLY A 1 87 ? 3.993 -0.517 -4.171 1.00 0.00 78 GLY A CA 14
ATOM 18700 C C . GLY A 1 87 ? 3.898 -2.024 -4.419 1.00 0.00 78 GLY A C 14
ATOM 18701 O O . GLY A 1 87 ? 4.867 -2.753 -4.214 1.00 0.00 78 GLY A O 14
ATOM 18705 N N . LEU A 1 88 ? 2.721 -2.446 -4.857 1.00 0.00 79 LEU A N 14
ATOM 18706 C CA . LEU A 1 88 ? 2.487 -3.853 -5.136 1.00 0.00 79 LEU A CA 14
ATOM 18707 C C . LEU A 1 88 ? 3.713 -4.440 -5.837 1.00 0.00 79 LEU A C 14
ATOM 18708 O O . LEU A 1 88 ? 4.046 -5.608 -5.639 1.00 0.00 79 LEU A O 14
ATOM 18724 N N . SER A 1 89 ? 4.351 -3.605 -6.643 1.00 0.00 80 SER A N 14
ATOM 18725 C CA . SER A 1 89 ? 5.533 -4.027 -7.375 1.00 0.00 80 SER A CA 14
ATOM 18726 C C . SER A 1 89 ? 6.652 -4.392 -6.397 1.00 0.00 80 SER A C 14
ATOM 18727 O O . SER A 1 89 ? 6.874 -5.568 -6.114 1.00 0.00 80 SER A O 14
ATOM 18735 N N . VAL A 1 90 ? 7.326 -3.361 -5.908 1.00 0.00 81 VAL A N 14
ATOM 18736 C CA . VAL A 1 90 ? 8.416 -3.559 -4.968 1.00 0.00 81 VAL A CA 14
ATOM 18737 C C . VAL A 1 90 ? 8.002 -4.599 -3.925 1.00 0.00 81 VAL A C 14
ATOM 18738 O O . VAL A 1 90 ? 8.850 -5.292 -3.364 1.00 0.00 81 VAL A O 14
ATOM 18751 N N . THR A 1 91 ? 6.699 -4.675 -3.697 1.00 0.00 82 THR A N 14
ATOM 18752 C CA . THR A 1 91 ? 6.163 -5.619 -2.732 1.00 0.00 82 THR A CA 14
ATOM 18753 C C . THR A 1 91 ? 6.452 -7.056 -3.172 1.00 0.00 82 THR A C 14
ATOM 18754 O O . THR A 1 91 ? 7.414 -7.669 -2.711 1.00 0.00 82 THR A O 14
ATOM 18765 N N . SER A 1 92 ? 5.602 -7.551 -4.060 1.00 0.00 83 SER A N 14
ATOM 18766 C CA . SER A 1 92 ? 5.755 -8.903 -4.568 1.00 0.00 83 SER A CA 14
ATOM 18767 C C . SER A 1 92 ? 7.217 -9.162 -4.937 1.00 0.00 83 SER A C 14
ATOM 18768 O O . SER A 1 92 ? 7.786 -10.183 -4.554 1.00 0.00 83 SER A O 14
ATOM 18776 N N . LYS A 1 93 ? 7.783 -8.220 -5.677 1.00 0.00 84 LYS A N 14
ATOM 18777 C CA . LYS A 1 93 ? 9.168 -8.333 -6.101 1.00 0.00 84 LYS A CA 14
ATOM 18778 C C . LYS A 1 93 ? 10.045 -8.647 -4.888 1.00 0.00 84 LYS A C 14
ATOM 18779 O O . LYS A 1 93 ? 10.785 -9.630 -4.890 1.00 0.00 84 LYS A O 14
ATOM 18798 N N . VAL A 1 94 ? 9.934 -7.794 -3.880 1.00 0.00 85 VAL A N 14
ATOM 18799 C CA . VAL A 1 94 ? 10.708 -7.968 -2.663 1.00 0.00 85 VAL A CA 14
ATOM 18800 C C . VAL A 1 94 ? 10.423 -9.352 -2.077 1.00 0.00 85 VAL A C 14
ATOM 18801 O O . VAL A 1 94 ? 11.283 -9.943 -1.425 1.00 0.00 85 VAL A O 14
ATOM 18814 N N . ILE A 1 95 ? 9.213 -9.829 -2.329 1.00 0.00 86 ILE A N 14
ATOM 18815 C CA . ILE A 1 95 ? 8.804 -11.133 -1.835 1.00 0.00 86 ILE A CA 14
ATOM 18816 C C . ILE A 1 95 ? 9.412 -12.223 -2.720 1.00 0.00 86 ILE A C 14
ATOM 18817 O O . ILE A 1 95 ? 10.423 -12.826 -2.363 1.00 0.00 86 ILE A O 14
ATOM 18833 N N . GLY A 1 96 ? 8.769 -12.443 -3.857 1.00 0.00 87 GLY A N 14
ATOM 18834 C CA . GLY A 1 96 ? 9.233 -13.450 -4.796 1.00 0.00 87 GLY A CA 14
ATOM 18835 C C . GLY A 1 96 ? 8.218 -13.660 -5.922 1.00 0.00 87 GLY A C 14
ATOM 18836 O O . GLY A 1 96 ? 8.579 -13.654 -7.097 1.00 0.00 87 GLY A O 14
ATOM 18840 N N . GLY A 1 97 ? 6.968 -13.842 -5.521 1.00 0.00 88 GLY A N 14
ATOM 18841 C CA . GLY A 1 97 ? 5.898 -14.053 -6.482 1.00 0.00 88 GLY A CA 14
ATOM 18842 C C . GLY A 1 97 ? 5.002 -15.218 -6.056 1.00 0.00 88 GLY A C 14
ATOM 18843 O O . GLY A 1 97 ? 4.695 -16.096 -6.861 1.00 0.00 88 GLY A O 14
ATOM 18847 N N . PHE A 1 98 ? 4.607 -15.188 -4.792 1.00 0.00 89 PHE A N 14
ATOM 18848 C CA . PHE A 1 98 ? 3.753 -16.230 -4.249 1.00 0.00 89 PHE A CA 14
ATOM 18849 C C . PHE A 1 98 ? 4.279 -17.619 -4.619 1.00 0.00 89 PHE A C 14
ATOM 18850 O O . PHE A 1 98 ? 3.971 -18.138 -5.691 1.00 0.00 89 PHE A O 14
ATOM 18867 N N . ALA A 1 99 ? 5.063 -18.180 -3.711 1.00 0.00 90 ALA A N 14
ATOM 18868 C CA . ALA A 1 99 ? 5.635 -19.498 -3.928 1.00 0.00 90 ALA A CA 14
ATOM 18869 C C . ALA A 1 99 ? 6.246 -20.006 -2.620 1.00 0.00 90 ALA A C 14
ATOM 18870 O O . ALA A 1 99 ? 7.359 -20.529 -2.613 1.00 0.00 90 ALA A O 14
ATOM 18877 N N . GLY A 1 100 ? 5.491 -19.834 -1.546 1.00 0.00 91 GLY A N 14
ATOM 18878 C CA . GLY A 1 100 ? 5.944 -20.268 -0.235 1.00 0.00 91 GLY A CA 14
ATOM 18879 C C . GLY A 1 100 ? 7.060 -19.362 0.287 1.00 0.00 91 GLY A C 14
ATOM 18880 O O . GLY A 1 100 ? 6.843 -18.568 1.201 1.00 0.00 91 GLY A O 14
ATOM 18884 N N . THR A 1 101 ? 8.231 -19.511 -0.316 1.00 0.00 92 THR A N 14
ATOM 18885 C CA . THR A 1 101 ? 9.382 -18.716 0.077 1.00 0.00 92 THR A CA 14
ATOM 18886 C C . THR A 1 101 ? 8.974 -17.257 0.289 1.00 0.00 92 THR A C 14
ATOM 18887 O O . THR A 1 101 ? 8.107 -16.742 -0.415 1.00 0.00 92 THR A O 14
ATOM 18898 N N . ALA A 1 102 ? 9.620 -16.631 1.263 1.00 0.00 93 ALA A N 14
ATOM 18899 C CA . ALA A 1 102 ? 9.336 -15.241 1.576 1.00 0.00 93 ALA A CA 14
ATOM 18900 C C . ALA A 1 102 ? 7.863 -15.101 1.966 1.00 0.00 93 ALA A C 14
ATOM 18901 O O . ALA A 1 102 ? 6.992 -15.032 1.100 1.00 0.00 93 ALA A O 14
ATOM 18908 N N . LEU A 1 103 ? 7.630 -15.065 3.270 1.00 0.00 94 LEU A N 14
ATOM 18909 C CA . LEU A 1 103 ? 6.277 -14.935 3.785 1.00 0.00 94 LEU A CA 14
ATOM 18910 C C . LEU A 1 103 ? 6.322 -14.267 5.161 1.00 0.00 94 LEU A C 14
ATOM 18911 O O . LEU A 1 103 ? 5.583 -13.318 5.418 1.00 0.00 94 LEU A O 14
ATOM 18927 N N . GLY A 1 104 ? 7.195 -14.790 6.009 1.00 0.00 95 GLY A N 14
ATOM 18928 C CA . GLY A 1 104 ? 7.346 -14.256 7.352 1.00 0.00 95 GLY A CA 14
ATOM 18929 C C . GLY A 1 104 ? 8.666 -13.494 7.494 1.00 0.00 95 GLY A C 14
ATOM 18930 O O . GLY A 1 104 ? 8.705 -12.277 7.325 1.00 0.00 95 GLY A O 14
ATOM 18934 N N . ALA A 1 105 ? 9.714 -14.243 7.804 1.00 0.00 96 ALA A N 14
ATOM 18935 C CA . ALA A 1 105 ? 11.031 -13.654 7.971 1.00 0.00 96 ALA A CA 14
ATOM 18936 C C . ALA A 1 105 ? 11.349 -12.775 6.760 1.00 0.00 96 ALA A C 14
ATOM 18937 O O . ALA A 1 105 ? 10.599 -12.760 5.785 1.00 0.00 96 ALA A O 14
ATOM 18944 N N . TRP A 1 106 ? 12.462 -12.063 6.862 1.00 0.00 97 TRP A N 14
ATOM 18945 C CA . TRP A 1 106 ? 12.888 -11.183 5.787 1.00 0.00 97 TRP A CA 14
ATOM 18946 C C . TRP A 1 106 ? 14.060 -11.851 5.065 1.00 0.00 97 TRP A C 14
ATOM 18947 O O . TRP A 1 106 ? 14.685 -12.765 5.602 1.00 0.00 97 TRP A O 14
ATOM 18968 N N . LEU A 1 107 ? 14.323 -11.369 3.859 1.00 0.00 98 LEU A N 14
ATOM 18969 C CA . LEU A 1 107 ? 15.408 -11.909 3.058 1.00 0.00 98 LEU A CA 14
ATOM 18970 C C . LEU A 1 107 ? 15.130 -13.383 2.756 1.00 0.00 98 LEU A C 14
ATOM 18971 O O . LEU A 1 107 ? 14.585 -14.100 3.593 1.00 0.00 98 LEU A O 14
ATOM 18987 N N . GLY A 1 108 ? 15.517 -13.791 1.556 1.00 0.00 99 GLY A N 14
ATOM 18988 C CA . GLY A 1 108 ? 15.315 -15.166 1.133 1.00 0.00 99 GLY A CA 14
ATOM 18989 C C . GLY A 1 108 ? 14.938 -15.234 -0.349 1.00 0.00 99 GLY A C 14
ATOM 18990 O O . GLY A 1 108 ? 13.810 -14.916 -0.721 1.00 0.00 99 GLY A O 14
ATOM 18994 N N . SER A 1 109 ? 15.905 -15.650 -1.154 1.00 0.00 100 SER A N 14
ATOM 18995 C CA . SER A 1 109 ? 15.689 -15.764 -2.586 1.00 0.00 100 SER A CA 14
ATOM 18996 C C . SER A 1 109 ? 14.942 -17.061 -2.901 1.00 0.00 100 SER A C 14
ATOM 18997 O O . SER A 1 109 ? 15.080 -18.051 -2.185 1.00 0.00 100 SER A O 14
ATOM 19005 N N . PRO A 1 110 ? 14.146 -17.013 -4.003 1.00 0.00 101 PRO A N 14
ATOM 19006 C CA . PRO A 1 110 ? 13.377 -18.173 -4.422 1.00 0.00 101 PRO A CA 14
ATOM 19007 C C . PRO A 1 110 ? 14.279 -19.221 -5.077 1.00 0.00 101 PRO A C 14
ATOM 19008 O O . PRO A 1 110 ? 15.316 -18.885 -5.646 1.00 0.00 101 PRO A O 14
ATOM 19019 N N . PRO A 1 111 ? 13.839 -20.504 -4.971 1.00 0.00 102 PRO A N 14
ATOM 19020 C CA . PRO A 1 111 ? 14.595 -21.604 -5.546 1.00 0.00 102 PRO A CA 14
ATOM 19021 C C . PRO A 1 111 ? 14.440 -21.640 -7.067 1.00 0.00 102 PRO A C 14
ATOM 19022 O O . PRO A 1 111 ? 13.990 -22.639 -7.626 1.00 0.00 102 PRO A O 14
ATOM 19033 N N . SER A 1 112 ? 14.820 -20.537 -7.695 1.00 0.00 103 SER A N 14
ATOM 19034 C CA . SER A 1 112 ? 14.729 -20.429 -9.141 1.00 0.00 103 SER A CA 14
ATOM 19035 C C . SER A 1 112 ? 15.336 -19.104 -9.607 1.00 0.00 103 SER A C 14
ATOM 19036 O O . SER A 1 112 ? 14.835 -18.034 -9.265 1.00 0.00 103 SER A O 14
ATOM 19044 N N . SER A 1 113 ? 16.407 -19.219 -10.379 1.00 0.00 104 SER A N 14
ATOM 19045 C CA . SER A 1 113 ? 17.087 -18.043 -10.895 1.00 0.00 104 SER A CA 14
ATOM 19046 C C . SER A 1 113 ? 16.282 -17.435 -12.045 1.00 0.00 104 SER A C 14
ATOM 19047 O O . SER A 1 113 ? 15.307 -16.721 -11.815 1.00 0.00 104 SER A O 14
ATOM 19055 N N . MET A 1 10 ? -21.047 -17.792 -3.989 1.00 0.00 1 MET A N 15
ATOM 19056 C CA . MET A 1 10 ? -21.077 -18.131 -2.576 1.00 0.00 1 MET A CA 15
ATOM 19057 C C . MET A 1 10 ? -19.845 -17.582 -1.854 1.00 0.00 1 MET A C 15
ATOM 19058 O O . MET A 1 10 ? -19.970 -16.846 -0.877 1.00 0.00 1 MET A O 15
ATOM 19072 N N . GLY A 1 11 ? -18.682 -17.962 -2.363 1.00 0.00 2 GLY A N 15
ATOM 19073 C CA . GLY A 1 11 ? -17.428 -17.517 -1.779 1.00 0.00 2 GLY A CA 15
ATOM 19074 C C . GLY A 1 11 ? -16.235 -18.160 -2.488 1.00 0.00 2 GLY A C 15
ATOM 19075 O O . GLY A 1 11 ? -15.681 -19.148 -2.008 1.00 0.00 2 GLY A O 15
ATOM 19079 N N . LYS A 1 12 ? -15.873 -17.573 -3.620 1.00 0.00 3 LYS A N 15
ATOM 19080 C CA . LYS A 1 12 ? -14.755 -18.076 -4.400 1.00 0.00 3 LYS A CA 15
ATOM 19081 C C . LYS A 1 12 ? -13.902 -16.899 -4.878 1.00 0.00 3 LYS A C 15
ATOM 19082 O O . LYS A 1 12 ? -14.162 -16.328 -5.936 1.00 0.00 3 LYS A O 15
ATOM 19101 N N . GLU A 1 13 ? -12.901 -16.570 -4.074 1.00 0.00 4 GLU A N 15
ATOM 19102 C CA . GLU A 1 13 ? -12.008 -15.472 -4.402 1.00 0.00 4 GLU A CA 15
ATOM 19103 C C . GLU A 1 13 ? -12.746 -14.137 -4.291 1.00 0.00 4 GLU A C 15
ATOM 19104 O O . GLU A 1 13 ? -12.395 -13.296 -3.465 1.00 0.00 4 GLU A O 15
ATOM 19116 N N . SER A 1 14 ? -13.756 -13.983 -5.136 1.00 0.00 5 SER A N 15
ATOM 19117 C CA . SER A 1 14 ? -14.547 -12.764 -5.144 1.00 0.00 5 SER A CA 15
ATOM 19118 C C . SER A 1 14 ? -14.813 -12.305 -3.709 1.00 0.00 5 SER A C 15
ATOM 19119 O O . SER A 1 14 ? -14.978 -13.128 -2.810 1.00 0.00 5 SER A O 15
ATOM 19127 N N . GLY A 1 15 ? -14.846 -10.991 -3.539 1.00 0.00 6 GLY A N 15
ATOM 19128 C CA . GLY A 1 15 ? -15.089 -10.412 -2.229 1.00 0.00 6 GLY A CA 15
ATOM 19129 C C . GLY A 1 15 ? -14.159 -9.225 -1.972 1.00 0.00 6 GLY A C 15
ATOM 19130 O O . GLY A 1 15 ? -13.297 -8.918 -2.795 1.00 0.00 6 GLY A O 15
ATOM 19134 N N . TRP A 1 16 ? -14.365 -8.588 -0.829 1.00 0.00 7 TRP A N 15
ATOM 19135 C CA . TRP A 1 16 ? -13.555 -7.442 -0.454 1.00 0.00 7 TRP A CA 15
ATOM 19136 C C . TRP A 1 16 ? -12.206 -7.960 0.049 1.00 0.00 7 TRP A C 15
ATOM 19137 O O . TRP A 1 16 ? -11.839 -7.731 1.201 1.00 0.00 7 TRP A O 15
ATOM 19158 N N . ASP A 1 17 ? -11.504 -8.648 -0.839 1.00 0.00 8 ASP A N 15
ATOM 19159 C CA . ASP A 1 17 ? -10.203 -9.200 -0.500 1.00 0.00 8 ASP A CA 15
ATOM 19160 C C . ASP A 1 17 ? -10.285 -9.881 0.867 1.00 0.00 8 ASP A C 15
ATOM 19161 O O . ASP A 1 17 ? -10.071 -9.243 1.897 1.00 0.00 8 ASP A O 15
ATOM 19170 N N . SER A 1 18 ? -10.594 -11.169 0.834 1.00 0.00 9 SER A N 15
ATOM 19171 C CA . SER A 1 18 ? -10.706 -11.944 2.058 1.00 0.00 9 SER A CA 15
ATOM 19172 C C . SER A 1 18 ? -11.996 -11.576 2.794 1.00 0.00 9 SER A C 15
ATOM 19173 O O . SER A 1 18 ? -12.899 -12.401 2.921 1.00 0.00 9 SER A O 15
ATOM 19181 N N . GLY A 1 19 ? -12.040 -10.337 3.260 1.00 0.00 10 GLY A N 15
ATOM 19182 C CA . GLY A 1 19 ? -13.205 -9.850 3.980 1.00 0.00 10 GLY A CA 15
ATOM 19183 C C . GLY A 1 19 ? -12.802 -9.239 5.324 1.00 0.00 10 GLY A C 15
ATOM 19184 O O . GLY A 1 19 ? -12.209 -8.162 5.368 1.00 0.00 10 GLY A O 15
ATOM 19188 N N . ARG A 1 20 ? -13.141 -9.952 6.388 1.00 0.00 11 ARG A N 15
ATOM 19189 C CA . ARG A 1 20 ? -12.822 -9.494 7.729 1.00 0.00 11 ARG A CA 15
ATOM 19190 C C . ARG A 1 20 ? -11.342 -9.732 8.034 1.00 0.00 11 ARG A C 15
ATOM 19191 O O . ARG A 1 20 ? -10.604 -8.791 8.321 1.00 0.00 11 ARG A O 15
ATOM 19212 N N . ALA A 1 21 ? -10.953 -10.997 7.962 1.00 0.00 12 ALA A N 15
ATOM 19213 C CA . ALA A 1 21 ? -9.574 -11.371 8.227 1.00 0.00 12 ALA A CA 15
ATOM 19214 C C . ALA A 1 21 ? -8.639 -10.337 7.596 1.00 0.00 12 ALA A C 15
ATOM 19215 O O . ALA A 1 21 ? -7.570 -10.051 8.133 1.00 0.00 12 ALA A O 15
ATOM 19222 N N . ALA A 1 22 ? -9.076 -9.804 6.464 1.00 0.00 13 ALA A N 15
ATOM 19223 C CA . ALA A 1 22 ? -8.291 -8.808 5.754 1.00 0.00 13 ALA A CA 15
ATOM 19224 C C . ALA A 1 22 ? -7.716 -7.808 6.758 1.00 0.00 13 ALA A C 15
ATOM 19225 O O . ALA A 1 22 ? -6.501 -7.641 6.847 1.00 0.00 13 ALA A O 15
ATOM 19232 N N . VAL A 1 23 ? -8.617 -7.168 7.489 1.00 0.00 14 VAL A N 15
ATOM 19233 C CA . VAL A 1 23 ? -8.214 -6.188 8.484 1.00 0.00 14 VAL A CA 15
ATOM 19234 C C . VAL A 1 23 ? -7.035 -6.739 9.288 1.00 0.00 14 VAL A C 15
ATOM 19235 O O . VAL A 1 23 ? -6.051 -6.037 9.514 1.00 0.00 14 VAL A O 15
ATOM 19248 N N . ALA A 1 24 ? -7.174 -7.991 9.699 1.00 0.00 15 ALA A N 15
ATOM 19249 C CA . ALA A 1 24 ? -6.132 -8.644 10.474 1.00 0.00 15 ALA A CA 15
ATOM 19250 C C . ALA A 1 24 ? -4.810 -8.568 9.708 1.00 0.00 15 ALA A C 15
ATOM 19251 O O . ALA A 1 24 ? -3.781 -8.202 10.275 1.00 0.00 15 ALA A O 15
ATOM 19258 N N . ALA A 1 25 ? -4.880 -8.919 8.432 1.00 0.00 16 ALA A N 15
ATOM 19259 C CA . ALA A 1 25 ? -3.701 -8.894 7.584 1.00 0.00 16 ALA A CA 15
ATOM 19260 C C . ALA A 1 25 ? -3.171 -7.462 7.495 1.00 0.00 16 ALA A C 15
ATOM 19261 O O . ALA A 1 25 ? -1.984 -7.249 7.253 1.00 0.00 16 ALA A O 15
ATOM 19268 N N . VAL A 1 26 ? -4.077 -6.516 7.697 1.00 0.00 17 VAL A N 15
ATOM 19269 C CA . VAL A 1 26 ? -3.716 -5.110 7.643 1.00 0.00 17 VAL A CA 15
ATOM 19270 C C . VAL A 1 26 ? -3.092 -4.696 8.977 1.00 0.00 17 VAL A C 15
ATOM 19271 O O . VAL A 1 26 ? -2.318 -3.743 9.036 1.00 0.00 17 VAL A O 15
ATOM 19284 N N . VAL A 1 27 ? -3.453 -5.435 10.017 1.00 0.00 18 VAL A N 15
ATOM 19285 C CA . VAL A 1 27 ? -2.939 -5.157 11.347 1.00 0.00 18 VAL A CA 15
ATOM 19286 C C . VAL A 1 27 ? -1.453 -5.519 11.400 1.00 0.00 18 VAL A C 15
ATOM 19287 O O . VAL A 1 27 ? -0.669 -4.844 12.066 1.00 0.00 18 VAL A O 15
ATOM 19300 N N . GLY A 1 28 ? -1.111 -6.584 10.691 1.00 0.00 19 GLY A N 15
ATOM 19301 C CA . GLY A 1 28 ? 0.267 -7.045 10.649 1.00 0.00 19 GLY A CA 15
ATOM 19302 C C . GLY A 1 28 ? 1.138 -6.094 9.825 1.00 0.00 19 GLY A C 15
ATOM 19303 O O . GLY A 1 28 ? 1.272 -6.263 8.614 1.00 0.00 19 GLY A O 15
ATOM 19307 N N . GLY A 1 29 ? 1.707 -5.116 10.514 1.00 0.00 20 GLY A N 15
ATOM 19308 C CA . GLY A 1 29 ? 2.561 -4.139 9.861 1.00 0.00 20 GLY A CA 15
ATOM 19309 C C . GLY A 1 29 ? 2.186 -2.716 10.279 1.00 0.00 20 GLY A C 15
ATOM 19310 O O . GLY A 1 29 ? 2.118 -1.817 9.443 1.00 0.00 20 GLY A O 15
ATOM 19314 N N . VAL A 1 30 ? 1.953 -2.557 11.574 1.00 0.00 21 VAL A N 15
ATOM 19315 C CA . VAL A 1 30 ? 1.587 -1.258 12.113 1.00 0.00 21 VAL A CA 15
ATOM 19316 C C . VAL A 1 30 ? 2.648 -0.229 11.719 1.00 0.00 21 VAL A C 15
ATOM 19317 O O . VAL A 1 30 ? 2.338 0.770 11.071 1.00 0.00 21 VAL A O 15
ATOM 19330 N N . VAL A 1 31 ? 3.878 -0.508 12.125 1.00 0.00 22 VAL A N 15
ATOM 19331 C CA . VAL A 1 31 ? 4.986 0.381 11.822 1.00 0.00 22 VAL A CA 15
ATOM 19332 C C . VAL A 1 31 ? 4.967 0.723 10.331 1.00 0.00 22 VAL A C 15
ATOM 19333 O O . VAL A 1 31 ? 5.111 1.886 9.955 1.00 0.00 22 VAL A O 15
ATOM 19346 N N . ALA A 1 32 ? 4.787 -0.310 9.521 1.00 0.00 23 ALA A N 15
ATOM 19347 C CA . ALA A 1 32 ? 4.747 -0.133 8.080 1.00 0.00 23 ALA A CA 15
ATOM 19348 C C . ALA A 1 32 ? 3.685 0.910 7.728 1.00 0.00 23 ALA A C 15
ATOM 19349 O O . ALA A 1 32 ? 3.899 1.749 6.854 1.00 0.00 23 ALA A O 15
ATOM 19356 N N . VAL A 1 33 ? 2.562 0.824 8.426 1.00 0.00 24 VAL A N 15
ATOM 19357 C CA . VAL A 1 33 ? 1.466 1.750 8.199 1.00 0.00 24 VAL A CA 15
ATOM 19358 C C . VAL A 1 33 ? 1.866 3.140 8.700 1.00 0.00 24 VAL A C 15
ATOM 19359 O O . VAL A 1 33 ? 1.373 4.149 8.199 1.00 0.00 24 VAL A O 15
ATOM 19372 N N . GLY A 1 34 ? 2.755 3.146 9.682 1.00 0.00 25 GLY A N 15
ATOM 19373 C CA . GLY A 1 34 ? 3.226 4.395 10.256 1.00 0.00 25 GLY A CA 15
ATOM 19374 C C . GLY A 1 34 ? 4.156 5.128 9.287 1.00 0.00 25 GLY A C 15
ATOM 19375 O O . GLY A 1 34 ? 3.927 6.292 8.962 1.00 0.00 25 GLY A O 15
ATOM 19379 N N . THR A 1 35 ? 5.186 4.416 8.853 1.00 0.00 26 THR A N 15
ATOM 19380 C CA . THR A 1 35 ? 6.152 4.984 7.928 1.00 0.00 26 THR A CA 15
ATOM 19381 C C . THR A 1 35 ? 5.456 5.438 6.643 1.00 0.00 26 THR A C 15
ATOM 19382 O O . THR A 1 35 ? 5.637 6.572 6.203 1.00 0.00 26 THR A O 15
ATOM 19393 N N . VAL A 1 36 ? 4.674 4.530 6.078 1.00 0.00 27 VAL A N 15
ATOM 19394 C CA . VAL A 1 36 ? 3.950 4.824 4.853 1.00 0.00 27 VAL A CA 15
ATOM 19395 C C . VAL A 1 36 ? 3.061 6.049 5.072 1.00 0.00 27 VAL A C 15
ATOM 19396 O O . VAL A 1 36 ? 3.208 7.058 4.383 1.00 0.00 27 VAL A O 15
ATOM 19409 N N . LEU A 1 37 ? 2.159 5.922 6.034 1.00 0.00 28 LEU A N 15
ATOM 19410 C CA . LEU A 1 37 ? 1.246 7.007 6.353 1.00 0.00 28 LEU A CA 15
ATOM 19411 C C . LEU A 1 37 ? 2.034 8.314 6.465 1.00 0.00 28 LEU A C 15
ATOM 19412 O O . LEU A 1 37 ? 1.839 9.231 5.669 1.00 0.00 28 LEU A O 15
ATOM 19428 N N . VAL A 1 38 ? 2.908 8.357 7.460 1.00 0.00 29 VAL A N 15
ATOM 19429 C CA . VAL A 1 38 ? 3.726 9.536 7.687 1.00 0.00 29 VAL A CA 15
ATOM 19430 C C . VAL A 1 38 ? 4.271 10.039 6.349 1.00 0.00 29 VAL A C 15
ATOM 19431 O O . VAL A 1 38 ? 4.400 11.244 6.141 1.00 0.00 29 VAL A O 15
ATOM 19444 N N . ALA A 1 39 ? 4.575 9.090 5.475 1.00 0.00 30 ALA A N 15
ATOM 19445 C CA . ALA A 1 39 ? 5.102 9.422 4.163 1.00 0.00 30 ALA A CA 15
ATOM 19446 C C . ALA A 1 39 ? 4.078 10.269 3.406 1.00 0.00 30 ALA A C 15
ATOM 19447 O O . ALA A 1 39 ? 4.400 11.353 2.921 1.00 0.00 30 ALA A O 15
ATOM 19454 N N . LEU A 1 40 ? 2.864 9.744 3.328 1.00 0.00 31 LEU A N 15
ATOM 19455 C CA . LEU A 1 40 ? 1.790 10.439 2.638 1.00 0.00 31 LEU A CA 15
ATOM 19456 C C . LEU A 1 40 ? 1.517 11.771 3.340 1.00 0.00 31 LEU A C 15
ATOM 19457 O O . LEU A 1 40 ? 1.635 12.833 2.731 1.00 0.00 31 LEU A O 15
ATOM 19473 N N . SER A 1 41 ? 1.157 11.671 4.611 1.00 0.00 32 SER A N 15
ATOM 19474 C CA . SER A 1 41 ? 0.866 12.854 5.402 1.00 0.00 32 SER A CA 15
ATOM 19475 C C . SER A 1 41 ? 1.898 13.945 5.110 1.00 0.00 32 SER A C 15
ATOM 19476 O O . SER A 1 41 ? 1.595 14.928 4.436 1.00 0.00 32 SER A O 15
ATOM 19484 N N . ALA A 1 42 ? 3.098 13.734 5.632 1.00 0.00 33 ALA A N 15
ATOM 19485 C CA . ALA A 1 42 ? 4.177 14.687 5.437 1.00 0.00 33 ALA A CA 15
ATOM 19486 C C . ALA A 1 42 ? 4.137 15.208 3.999 1.00 0.00 33 ALA A C 15
ATOM 19487 O O . ALA A 1 42 ? 3.839 16.378 3.767 1.00 0.00 33 ALA A O 15
ATOM 19494 N N . MET A 1 43 ? 4.443 14.313 3.071 1.00 0.00 34 MET A N 15
ATOM 19495 C CA . MET A 1 43 ? 4.447 14.668 1.662 1.00 0.00 34 MET A CA 15
ATOM 19496 C C . MET A 1 43 ? 5.742 15.387 1.280 1.00 0.00 34 MET A C 15
ATOM 19497 O O . MET A 1 43 ? 6.443 14.966 0.361 1.00 0.00 34 MET A O 15
ATOM 19511 N N . GLY A 1 44 ? 6.021 16.460 2.005 1.00 0.00 35 GLY A N 15
ATOM 19512 C CA . GLY A 1 44 ? 7.220 17.242 1.754 1.00 0.00 35 GLY A CA 15
ATOM 19513 C C . GLY A 1 44 ? 7.899 17.640 3.066 1.00 0.00 35 GLY A C 15
ATOM 19514 O O . GLY A 1 44 ? 9.027 17.229 3.335 1.00 0.00 35 GLY A O 15
ATOM 19518 N N . PHE A 1 45 ? 7.185 18.435 3.848 1.00 0.00 36 PHE A N 15
ATOM 19519 C CA . PHE A 1 45 ? 7.705 18.893 5.126 1.00 0.00 36 PHE A CA 15
ATOM 19520 C C . PHE A 1 45 ? 6.654 19.703 5.887 1.00 0.00 36 PHE A C 15
ATOM 19521 O O . PHE A 1 45 ? 6.975 20.715 6.508 1.00 0.00 36 PHE A O 15
ATOM 19538 N N . THR A 1 46 ? 5.419 19.227 5.815 1.00 0.00 37 THR A N 15
ATOM 19539 C CA . THR A 1 46 ? 4.319 19.894 6.489 1.00 0.00 37 THR A CA 15
ATOM 19540 C C . THR A 1 46 ? 3.286 18.871 6.965 1.00 0.00 37 THR A C 15
ATOM 19541 O O . THR A 1 46 ? 3.058 17.860 6.303 1.00 0.00 37 THR A O 15
ATOM 19552 N N . SER A 1 47 ? 2.688 19.169 8.110 1.00 0.00 38 SER A N 15
ATOM 19553 C CA . SER A 1 47 ? 1.685 18.288 8.682 1.00 0.00 38 SER A CA 15
ATOM 19554 C C . SER A 1 47 ? 1.340 18.740 10.102 1.00 0.00 38 SER A C 15
ATOM 19555 O O . SER A 1 47 ? 0.204 18.586 10.548 1.00 0.00 38 SER A O 15
ATOM 19563 N N . VAL A 1 48 ? 2.342 19.288 10.774 1.00 0.00 39 VAL A N 15
ATOM 19564 C CA . VAL A 1 48 ? 2.159 19.764 12.135 1.00 0.00 39 VAL A CA 15
ATOM 19565 C C . VAL A 1 48 ? 1.251 20.995 12.122 1.00 0.00 39 VAL A C 15
ATOM 19566 O O . VAL A 1 48 ? 0.053 20.891 12.384 1.00 0.00 39 VAL A O 15
ATOM 19579 N N . GLY A 1 49 ? 1.856 22.134 11.816 1.00 0.00 40 GLY A N 15
ATOM 19580 C CA . GLY A 1 49 ? 1.117 23.384 11.766 1.00 0.00 40 GLY A CA 15
ATOM 19581 C C . GLY A 1 49 ? -0.275 23.174 11.166 1.00 0.00 40 GLY A C 15
ATOM 19582 O O . GLY A 1 49 ? -1.282 23.492 11.798 1.00 0.00 40 GLY A O 15
ATOM 19586 N N . ILE A 1 50 ? -0.288 22.641 9.953 1.00 0.00 41 ILE A N 15
ATOM 19587 C CA . ILE A 1 50 ? -1.540 22.385 9.261 1.00 0.00 41 ILE A CA 15
ATOM 19588 C C . ILE A 1 50 ? -2.474 21.596 10.181 1.00 0.00 41 ILE A C 15
ATOM 19589 O O . ILE A 1 50 ? -3.642 21.949 10.337 1.00 0.00 41 ILE A O 15
ATOM 19605 N N . ALA A 1 51 ? -1.925 20.541 10.765 1.00 0.00 42 ALA A N 15
ATOM 19606 C CA . ALA A 1 51 ? -2.694 19.699 11.665 1.00 0.00 42 ALA A CA 15
ATOM 19607 C C . ALA A 1 51 ? -3.228 20.548 12.820 1.00 0.00 42 ALA A C 15
ATOM 19608 O O . ALA A 1 51 ? -4.318 20.293 13.331 1.00 0.00 42 ALA A O 15
ATOM 19615 N N . ALA A 1 52 ? -2.435 21.540 13.199 1.00 0.00 43 ALA A N 15
ATOM 19616 C CA . ALA A 1 52 ? -2.814 22.428 14.284 1.00 0.00 43 ALA A CA 15
ATOM 19617 C C . ALA A 1 52 ? -3.959 23.332 13.822 1.00 0.00 43 ALA A C 15
ATOM 19618 O O . ALA A 1 52 ? -4.785 23.756 14.629 1.00 0.00 43 ALA A O 15
ATOM 19625 N N . SER A 1 53 ? -3.971 23.601 12.524 1.00 0.00 44 SER A N 15
ATOM 19626 C CA . SER A 1 53 ? -5.001 24.447 11.945 1.00 0.00 44 SER A CA 15
ATOM 19627 C C . SER A 1 53 ? -6.301 23.655 11.787 1.00 0.00 44 SER A C 15
ATOM 19628 O O . SER A 1 53 ? -7.385 24.183 12.028 1.00 0.00 44 SER A O 15
ATOM 19636 N N . SER A 1 54 ? -6.148 22.403 11.384 1.00 0.00 45 SER A N 15
ATOM 19637 C CA . SER A 1 54 ? -7.297 21.534 11.192 1.00 0.00 45 SER A CA 15
ATOM 19638 C C . SER A 1 54 ? -7.993 21.282 12.531 1.00 0.00 45 SER A C 15
ATOM 19639 O O . SER A 1 54 ? -9.213 21.397 12.631 1.00 0.00 45 SER A O 15
ATOM 19647 N N . ILE A 1 55 ? -7.186 20.943 13.526 1.00 0.00 46 ILE A N 15
ATOM 19648 C CA . ILE A 1 55 ? -7.709 20.674 14.855 1.00 0.00 46 ILE A CA 15
ATOM 19649 C C . ILE A 1 55 ? -8.193 21.983 15.482 1.00 0.00 46 ILE A C 15
ATOM 19650 O O . ILE A 1 55 ? -9.188 21.999 16.204 1.00 0.00 46 ILE A O 15
ATOM 19666 N N . ALA A 1 56 ? -7.465 23.049 15.184 1.00 0.00 47 ALA A N 15
ATOM 19667 C CA . ALA A 1 56 ? -7.806 24.360 15.710 1.00 0.00 47 ALA A CA 15
ATOM 19668 C C . ALA A 1 56 ? -9.170 24.785 15.162 1.00 0.00 47 ALA A C 15
ATOM 19669 O O . ALA A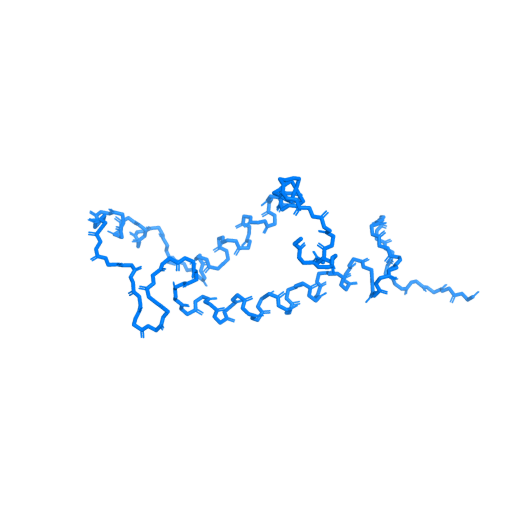 1 56 ? -9.948 25.435 15.858 1.00 0.00 47 ALA A O 15
ATOM 19676 N N . ALA A 1 57 ? -9.418 24.400 13.919 1.00 0.00 48 ALA A N 15
ATOM 19677 C CA . ALA A 1 57 ? -10.674 24.733 13.269 1.00 0.00 48 ALA A CA 15
ATOM 19678 C C . ALA A 1 57 ? -11.771 23.795 13.777 1.00 0.00 48 ALA A C 15
ATOM 19679 O O . ALA A 1 57 ? -12.716 24.235 14.429 1.00 0.00 48 ALA A O 15
ATOM 19686 N N . LYS A 1 58 ? -11.609 22.520 13.458 1.00 0.00 49 LYS A N 15
ATOM 19687 C CA . LYS A 1 58 ? -12.573 21.516 13.874 1.00 0.00 49 LYS A CA 15
ATOM 19688 C C . LYS A 1 58 ? -13.794 21.576 12.955 1.00 0.00 49 LYS A C 15
ATOM 19689 O O . LYS A 1 58 ? -13.889 22.455 12.100 1.00 0.00 49 LYS A O 15
ATOM 19708 N N . MET A 1 59 ? -14.698 20.630 13.161 1.00 0.00 50 MET A N 15
ATOM 19709 C CA . MET A 1 59 ? -15.910 20.564 12.362 1.00 0.00 50 MET A CA 15
ATOM 19710 C C . MET A 1 59 ? -15.585 20.631 10.868 1.00 0.00 50 MET A C 15
ATOM 19711 O O . MET A 1 59 ? -15.680 21.694 10.256 1.00 0.00 50 MET A O 15
ATOM 19725 N N . MET A 1 60 ? -15.208 19.483 10.325 1.00 0.00 51 MET A N 15
ATOM 19726 C CA . MET A 1 60 ? -14.868 19.398 8.915 1.00 0.00 51 MET A CA 15
ATOM 19727 C C . MET A 1 60 ? -14.700 17.941 8.478 1.00 0.00 51 MET A C 15
ATOM 19728 O O . MET A 1 60 ? -13.914 17.200 9.066 1.00 0.00 51 MET A O 15
ATOM 19742 N N . SER A 1 61 ? -15.451 17.575 7.450 1.00 0.00 52 SER A N 15
ATOM 19743 C CA . SER A 1 61 ? -15.395 16.220 6.928 1.00 0.00 52 SER A CA 15
ATOM 19744 C C . SER A 1 61 ? -15.099 16.249 5.427 1.00 0.00 52 SER A C 15
ATOM 19745 O O . SER A 1 61 ? -14.222 15.532 4.950 1.00 0.00 52 SER A O 15
ATOM 19753 N N . THR A 1 62 ? -15.848 17.087 4.725 1.00 0.00 53 THR A N 15
ATOM 19754 C CA . THR A 1 62 ? -15.677 17.219 3.288 1.00 0.00 53 THR A CA 15
ATOM 19755 C C . THR A 1 62 ? -15.592 18.695 2.895 1.00 0.00 53 THR A C 15
ATOM 19756 O O . THR A 1 62 ? -14.585 19.137 2.344 1.00 0.00 53 THR A O 15
ATOM 19767 N N . ALA A 1 63 ? -16.662 19.417 3.194 1.00 0.00 54 ALA A N 15
ATOM 19768 C CA . ALA A 1 63 ? -16.720 20.835 2.879 1.00 0.00 54 ALA A CA 15
ATOM 19769 C C . ALA A 1 63 ? -17.021 21.009 1.389 1.00 0.00 54 ALA A C 15
ATOM 19770 O O . ALA A 1 63 ? -18.057 21.561 1.022 1.00 0.00 54 ALA A O 15
ATOM 19777 N N . ALA A 1 64 ? -16.096 20.529 0.571 1.00 0.00 55 ALA A N 15
ATOM 19778 C CA . ALA A 1 64 ? -16.249 20.626 -0.871 1.00 0.00 55 ALA A CA 15
ATOM 19779 C C . ALA A 1 64 ? -15.143 19.816 -1.552 1.00 0.00 55 ALA A C 15
ATOM 19780 O O . ALA A 1 64 ? -14.090 19.578 -0.962 1.00 0.00 55 ALA A O 15
ATOM 19787 N N . ILE A 1 65 ? -15.421 19.415 -2.784 1.00 0.00 56 ILE A N 15
ATOM 19788 C CA . ILE A 1 65 ? -14.463 18.637 -3.551 1.00 0.00 56 ILE A CA 15
ATOM 19789 C C . ILE A 1 65 ? -14.924 18.562 -5.008 1.00 0.00 56 ILE A C 15
ATOM 19790 O O . ILE A 1 65 ? -15.999 18.038 -5.296 1.00 0.00 56 ILE A O 15
ATOM 19806 N N . ALA A 1 66 ? -14.089 19.094 -5.888 1.00 0.00 57 ALA A N 15
ATOM 19807 C CA . ALA A 1 66 ? -14.397 19.093 -7.308 1.00 0.00 57 ALA A CA 15
ATOM 19808 C C . ALA A 1 66 ? -13.270 18.394 -8.070 1.00 0.00 57 ALA A C 15
ATOM 19809 O O . ALA A 1 66 ? -12.208 18.975 -8.285 1.00 0.00 57 ALA A O 15
ATOM 19816 N N . ASN A 1 67 ? -13.540 17.156 -8.458 1.00 0.00 58 ASN A N 15
ATOM 19817 C CA . ASN A 1 67 ? -12.562 16.371 -9.192 1.00 0.00 58 ASN A CA 15
ATOM 19818 C C . ASN A 1 67 ? -13.089 14.946 -9.372 1.00 0.00 58 ASN A C 15
ATOM 19819 O O . ASN A 1 67 ? -13.131 14.171 -8.417 1.00 0.00 58 ASN A O 15
ATOM 19830 N N . GLY A 1 68 ? -13.478 14.644 -10.602 1.00 0.00 59 GLY A N 15
ATOM 19831 C CA . GLY A 1 68 ? -14.000 13.326 -10.919 1.00 0.00 59 GLY A CA 15
ATOM 19832 C C . GLY A 1 68 ? -14.905 12.811 -9.798 1.00 0.00 59 GLY A C 15
ATOM 19833 O O . GLY A 1 68 ? -16.087 13.148 -9.744 1.00 0.00 59 GLY A O 15
ATOM 19837 N N . GLY A 1 69 ? -14.316 12.001 -8.930 1.00 0.00 60 GLY A N 15
ATOM 19838 C CA . GLY A 1 69 ? -15.054 11.436 -7.813 1.00 0.00 60 GLY A CA 15
ATOM 19839 C C . GLY A 1 69 ? -14.299 10.254 -7.200 1.00 0.00 60 GLY A C 15
ATOM 19840 O O . GLY A 1 69 ? -14.806 9.133 -7.179 1.00 0.00 60 GLY A O 15
ATOM 19844 N N . GLY A 1 70 ? -13.101 10.546 -6.715 1.00 0.00 61 GLY A N 15
ATOM 19845 C CA . GLY A 1 70 ? -12.272 9.522 -6.103 1.00 0.00 61 GLY A CA 15
ATOM 19846 C C . GLY A 1 70 ? -12.660 9.305 -4.639 1.00 0.00 61 GLY A C 15
ATOM 19847 O O . GLY A 1 70 ? -13.671 9.832 -4.176 1.00 0.00 61 GLY A O 15
ATOM 19851 N N . VAL A 1 71 ? -11.836 8.529 -3.950 1.00 0.00 62 VAL A N 15
ATOM 19852 C CA . VAL A 1 71 ? -12.081 8.236 -2.548 1.00 0.00 62 VAL A CA 15
ATOM 19853 C C . VAL A 1 71 ? -12.156 9.547 -1.764 1.00 0.00 62 VAL A C 15
ATOM 19854 O O . VAL A 1 71 ? -12.074 10.628 -2.345 1.00 0.00 62 VAL A O 15
ATOM 19867 N N . ALA A 1 72 ? -12.313 9.409 -0.455 1.00 0.00 63 ALA A N 15
ATOM 19868 C CA . ALA A 1 72 ? -12.400 10.569 0.415 1.00 0.00 63 ALA A CA 15
ATOM 19869 C C . ALA A 1 72 ? -11.018 11.213 0.541 1.00 0.00 63 ALA A C 15
ATOM 19870 O O . ALA A 1 72 ? -10.463 11.292 1.636 1.00 0.00 63 ALA A O 15
ATOM 19877 N N . ALA A 1 73 ? -10.501 11.656 -0.596 1.00 0.00 64 ALA A N 15
ATOM 19878 C CA . ALA A 1 73 ? -9.195 12.290 -0.627 1.00 0.00 64 ALA A CA 15
ATOM 19879 C C . ALA A 1 73 ? -9.054 13.096 -1.920 1.00 0.00 64 ALA A C 15
ATOM 19880 O O . ALA A 1 73 ? -8.996 14.324 -1.887 1.00 0.00 64 ALA A O 15
ATOM 19887 N N . GLY A 1 74 ? -9.003 12.371 -3.028 1.00 0.00 65 GLY A N 15
ATOM 19888 C CA . GLY A 1 74 ? -8.870 13.003 -4.330 1.00 0.00 65 GLY A CA 15
ATOM 19889 C C . GLY A 1 74 ? -7.524 12.660 -4.971 1.00 0.00 65 GLY A C 15
ATOM 19890 O O . GLY A 1 74 ? -7.331 11.547 -5.460 1.00 0.00 65 GLY A O 15
ATOM 19894 N N . SER A 1 75 ? -6.628 13.635 -4.949 1.00 0.00 66 SER A N 15
ATOM 19895 C CA . SER A 1 75 ? -5.305 13.450 -5.523 1.00 0.00 66 SER A CA 15
ATOM 19896 C C . SER A 1 75 ? -4.703 12.132 -5.033 1.00 0.00 66 SER A C 15
ATOM 19897 O O . SER A 1 75 ? -4.155 11.364 -5.822 1.00 0.00 66 SER A O 15
ATOM 19905 N N . LEU A 1 76 ? -4.824 11.910 -3.732 1.00 0.00 67 LEU A N 15
ATOM 19906 C CA . LEU A 1 76 ? -4.298 10.698 -3.127 1.00 0.00 67 LEU A CA 15
ATOM 19907 C C . LEU A 1 76 ? -4.579 9.509 -4.049 1.00 0.00 67 LEU A C 15
ATOM 19908 O O . LEU A 1 76 ? -3.719 8.651 -4.241 1.00 0.00 67 LEU A O 15
ATOM 19924 N N . VAL A 1 77 ? -5.786 9.498 -4.596 1.00 0.00 68 VAL A N 15
ATOM 19925 C CA . VAL A 1 77 ? -6.190 8.429 -5.493 1.00 0.00 68 VAL A CA 15
ATOM 19926 C C . VAL A 1 77 ? -5.036 8.101 -6.442 1.00 0.00 68 VAL A C 15
ATOM 19927 O O . VAL A 1 77 ? -4.573 6.963 -6.492 1.00 0.00 68 VAL A O 15
ATOM 19940 N N . ALA A 1 78 ? -4.605 9.119 -7.172 1.00 0.00 69 ALA A N 15
ATOM 19941 C CA . ALA A 1 78 ? -3.513 8.953 -8.117 1.00 0.00 69 ALA A CA 15
ATOM 19942 C C . ALA A 1 78 ? -2.394 8.144 -7.459 1.00 0.00 69 ALA A C 15
ATOM 19943 O O . ALA A 1 78 ? -1.877 7.198 -8.051 1.00 0.00 69 ALA A O 15
ATOM 19950 N N . ILE A 1 79 ? -2.051 8.547 -6.244 1.00 0.00 70 ILE A N 15
ATOM 19951 C CA . ILE A 1 79 ? -1.002 7.871 -5.500 1.00 0.00 70 ILE A CA 15
ATOM 19952 C C . ILE A 1 79 ? -1.401 6.411 -5.276 1.00 0.00 70 ILE A C 15
ATOM 19953 O O . ILE A 1 79 ? -0.629 5.501 -5.573 1.00 0.00 70 ILE A O 15
ATOM 19969 N N . LEU A 1 80 ? -2.606 6.233 -4.755 1.00 0.00 71 LEU A N 15
ATOM 19970 C CA . LEU A 1 80 ? -3.117 4.899 -4.489 1.00 0.00 71 LEU A CA 15
ATOM 19971 C C . LEU A 1 80 ? -2.929 4.028 -5.732 1.00 0.00 71 LEU A C 15
ATOM 19972 O O . LEU A 1 80 ? -2.534 2.868 -5.628 1.00 0.00 71 LEU A O 15
ATOM 19988 N N . GLN A 1 81 ? -3.221 4.621 -6.881 1.00 0.00 72 GLN A N 15
ATOM 19989 C CA . GLN A 1 81 ? -3.090 3.914 -8.143 1.00 0.00 72 GLN A CA 15
ATOM 19990 C C . GLN A 1 81 ? -1.644 3.457 -8.347 1.00 0.00 72 GLN A C 15
ATOM 19991 O O . GLN A 1 81 ? -1.362 2.260 -8.352 1.00 0.00 72 GLN A O 15
ATOM 20005 N N . SER A 1 82 ? -0.765 4.435 -8.511 1.00 0.00 73 SER A N 15
ATOM 20006 C CA . SER A 1 82 ? 0.644 4.149 -8.715 1.00 0.00 73 SER A CA 15
ATOM 20007 C C . SER A 1 82 ? 1.191 3.344 -7.535 1.00 0.00 73 SER A C 15
ATOM 20008 O O . SER A 1 82 ? 1.437 2.145 -7.657 1.00 0.00 73 SER A O 15
ATOM 20016 N N . VAL A 1 83 ? 1.366 4.036 -6.418 1.00 0.00 74 VAL A N 15
ATOM 20017 C CA . VAL A 1 83 ? 1.879 3.400 -5.217 1.00 0.00 74 VAL A CA 15
ATOM 20018 C C . VAL A 1 83 ? 1.243 2.017 -5.065 1.00 0.00 74 VAL A C 15
ATOM 20019 O O . VAL A 1 83 ? 1.886 1.083 -4.588 1.00 0.00 74 VAL A O 15
ATOM 20032 N N . GLY A 1 84 ? -0.012 1.929 -5.480 1.00 0.00 75 GLY A N 15
ATOM 20033 C CA . GLY A 1 84 ? -0.742 0.676 -5.396 1.00 0.00 75 GLY A CA 15
ATOM 20034 C C . GLY A 1 84 ? -0.042 -0.421 -6.201 1.00 0.00 75 GLY A C 15
ATOM 20035 O O . GLY A 1 84 ? 0.542 -1.339 -5.628 1.00 0.00 75 GLY A O 15
ATOM 20039 N N . ALA A 1 85 ? -0.125 -0.289 -7.517 1.00 0.00 76 ALA A N 15
ATOM 20040 C CA . ALA A 1 85 ? 0.492 -1.258 -8.406 1.00 0.00 76 ALA A CA 15
ATOM 20041 C C . ALA A 1 85 ? 2.001 -1.285 -8.154 1.00 0.00 76 ALA A C 15
ATOM 20042 O O . ALA A 1 85 ? 2.548 -2.310 -7.751 1.00 0.00 76 ALA A O 15
ATOM 20049 N N . ALA A 1 86 ? 2.631 -0.146 -8.403 1.00 0.00 77 ALA A N 15
ATOM 20050 C CA . ALA A 1 86 ? 4.066 -0.027 -8.208 1.00 0.00 77 ALA A CA 15
ATOM 20051 C C . ALA A 1 86 ? 4.449 -0.661 -6.869 1.00 0.00 77 ALA A C 15
ATOM 20052 O O . ALA A 1 86 ? 5.133 -1.683 -6.835 1.00 0.00 77 ALA A O 15
ATOM 20059 N N . GLY A 1 87 ? 3.992 -0.028 -5.799 1.00 0.00 78 GLY A N 15
ATOM 20060 C CA . GLY A 1 87 ? 4.278 -0.518 -4.461 1.00 0.00 78 GLY A CA 15
ATOM 20061 C C . GLY A 1 87 ? 4.227 -2.046 -4.414 1.00 0.00 78 GLY A C 15
ATOM 20062 O O . GLY A 1 87 ? 5.259 -2.701 -4.271 1.00 0.00 78 GLY A O 15
ATOM 20066 N N . LEU A 1 88 ? 3.017 -2.570 -4.537 1.00 0.00 79 LEU A N 15
ATOM 20067 C CA . LEU A 1 88 ? 2.818 -4.010 -4.510 1.00 0.00 79 LEU A CA 15
ATOM 20068 C C . LEU A 1 88 ? 3.856 -4.680 -5.412 1.00 0.00 79 LEU A C 15
ATOM 20069 O O . LEU A 1 88 ? 4.298 -5.794 -5.135 1.00 0.00 79 LEU A O 15
ATOM 20085 N N . SER A 1 89 ? 4.214 -3.974 -6.475 1.00 0.00 80 SER A N 15
ATOM 20086 C CA . SER A 1 89 ? 5.191 -4.487 -7.420 1.00 0.00 80 SER A CA 15
ATOM 20087 C C . SER A 1 89 ? 6.549 -4.646 -6.734 1.00 0.00 80 SER A C 15
ATOM 20088 O O . SER A 1 89 ? 6.982 -5.764 -6.458 1.00 0.00 80 SER A O 15
ATOM 20096 N N . VAL A 1 90 ? 7.184 -3.512 -6.477 1.00 0.00 81 VAL A N 15
ATOM 20097 C CA . VAL A 1 90 ? 8.484 -3.511 -5.829 1.00 0.00 81 VAL A CA 15
ATOM 20098 C C . VAL A 1 90 ? 8.431 -4.408 -4.590 1.00 0.00 81 VAL A C 15
ATOM 20099 O O . VAL A 1 90 ? 9.449 -4.958 -4.174 1.00 0.00 81 VAL A O 15
ATOM 20112 N N . THR A 1 91 ? 7.234 -4.526 -4.035 1.00 0.00 82 THR A N 15
ATOM 20113 C CA . THR A 1 91 ? 7.035 -5.347 -2.852 1.00 0.00 82 THR A CA 15
ATOM 20114 C C . THR A 1 91 ? 7.315 -6.817 -3.170 1.00 0.00 82 THR A C 15
ATOM 20115 O O . THR A 1 91 ? 8.408 -7.315 -2.907 1.00 0.00 82 THR A O 15
ATOM 20126 N N . SER A 1 92 ? 6.308 -7.470 -3.731 1.00 0.00 83 SER A N 15
ATOM 20127 C CA . SER A 1 92 ? 6.432 -8.873 -4.086 1.00 0.00 83 SER A CA 15
ATOM 20128 C C . SER A 1 92 ? 7.815 -9.142 -4.683 1.00 0.00 83 SER A C 15
ATOM 20129 O O . SER A 1 92 ? 8.468 -10.122 -4.330 1.00 0.00 83 SER A O 15
ATOM 20137 N N . LYS A 1 93 ? 8.220 -8.253 -5.578 1.00 0.00 84 LYS A N 15
ATOM 20138 C CA . LYS A 1 93 ? 9.514 -8.381 -6.227 1.00 0.00 84 LYS A CA 15
ATOM 20139 C C . LYS A 1 93 ? 10.593 -8.599 -5.165 1.00 0.00 84 LYS A C 15
ATOM 20140 O O . LYS A 1 93 ? 11.337 -9.577 -5.222 1.00 0.00 84 LYS A O 15
ATOM 20159 N N . VAL A 1 94 ? 10.645 -7.670 -4.221 1.00 0.00 85 VAL A N 15
ATOM 20160 C CA . VAL A 1 94 ? 11.621 -7.748 -3.148 1.00 0.00 85 VAL A CA 15
ATOM 20161 C C . VAL A 1 94 ? 11.429 -9.060 -2.384 1.00 0.00 85 VAL A C 15
ATOM 20162 O O . VAL A 1 94 ? 12.382 -9.603 -1.826 1.00 0.00 85 VAL A O 15
ATOM 20175 N N . ILE A 1 95 ? 10.191 -9.531 -2.383 1.00 0.00 86 ILE A N 15
ATOM 20176 C CA . ILE A 1 95 ? 9.862 -10.769 -1.696 1.00 0.00 86 ILE A CA 15
ATOM 20177 C C . ILE A 1 95 ? 10.396 -11.953 -2.505 1.00 0.00 86 ILE A C 15
ATOM 20178 O O . ILE A 1 95 ? 11.242 -12.706 -2.025 1.00 0.00 86 ILE A O 15
ATOM 20194 N N . GLY A 1 96 ? 9.879 -12.081 -3.718 1.00 0.00 87 GLY A N 15
ATOM 20195 C CA . GLY A 1 96 ? 10.293 -13.161 -4.598 1.00 0.00 87 GLY A CA 15
ATOM 20196 C C . GLY A 1 96 ? 9.307 -13.334 -5.754 1.00 0.00 87 GLY A C 15
ATOM 20197 O O . GLY A 1 96 ? 9.650 -13.087 -6.910 1.00 0.00 87 GLY A O 15
ATOM 20201 N N . GLY A 1 97 ? 8.102 -13.759 -5.404 1.00 0.00 88 GLY A N 15
ATOM 20202 C CA . GLY A 1 97 ? 7.064 -13.969 -6.398 1.00 0.00 88 GLY A CA 15
ATOM 20203 C C . GLY A 1 97 ? 6.688 -15.449 -6.494 1.00 0.00 88 GLY A C 15
ATOM 20204 O O . GLY A 1 97 ? 5.528 -15.812 -6.302 1.00 0.00 88 GLY A O 15
ATOM 20208 N N . PHE A 1 98 ? 7.690 -16.263 -6.792 1.00 0.00 89 PHE A N 15
ATOM 20209 C CA . PHE A 1 98 ? 7.479 -17.695 -6.916 1.00 0.00 89 PHE A CA 15
ATOM 20210 C C . PHE A 1 98 ? 6.704 -18.241 -5.715 1.00 0.00 89 PHE A C 15
ATOM 20211 O O . PHE A 1 98 ? 5.885 -19.148 -5.860 1.00 0.00 89 PHE A O 15
ATOM 20228 N N . ALA A 1 99 ? 6.989 -17.666 -4.556 1.00 0.00 90 ALA A N 15
ATOM 20229 C CA . ALA A 1 99 ? 6.328 -18.083 -3.331 1.00 0.00 90 ALA A CA 15
ATOM 20230 C C . ALA A 1 99 ? 6.652 -19.554 -3.058 1.00 0.00 90 ALA A C 15
ATOM 20231 O O . ALA A 1 99 ? 6.152 -20.441 -3.748 1.00 0.00 90 ALA A O 15
ATOM 20238 N N . GLY A 1 100 ? 7.486 -19.766 -2.051 1.00 0.00 91 GLY A N 15
ATOM 20239 C CA . GLY A 1 100 ? 7.882 -21.114 -1.678 1.00 0.00 91 GLY A CA 15
ATOM 20240 C C . GLY A 1 100 ? 8.892 -21.090 -0.530 1.00 0.00 91 GLY A C 15
ATOM 20241 O O . GLY A 1 100 ? 10.093 -20.953 -0.758 1.00 0.00 91 GLY A O 15
ATOM 20245 N N . THR A 1 101 ? 8.369 -21.227 0.680 1.00 0.00 92 THR A N 15
ATOM 20246 C CA . THR A 1 101 ? 9.211 -21.224 1.864 1.00 0.00 92 THR A CA 15
ATOM 20247 C C . THR A 1 101 ? 9.962 -19.896 1.980 1.00 0.00 92 THR A C 15
ATOM 20248 O O . THR A 1 101 ? 11.164 -19.834 1.725 1.00 0.00 92 THR A O 15
ATOM 20259 N N . ALA A 1 102 ? 9.223 -18.866 2.366 1.00 0.00 93 ALA A N 15
ATOM 20260 C CA . ALA A 1 102 ? 9.804 -17.544 2.519 1.00 0.00 93 ALA A CA 15
ATOM 20261 C C . ALA A 1 102 ? 8.840 -16.656 3.309 1.00 0.00 93 ALA A C 15
ATOM 20262 O O . ALA A 1 102 ? 7.768 -17.104 3.714 1.00 0.00 93 ALA A O 15
ATOM 20269 N N . LEU A 1 103 ? 9.256 -15.413 3.504 1.00 0.00 94 LEU A N 15
ATOM 20270 C CA . LEU A 1 103 ? 8.442 -14.459 4.238 1.00 0.00 94 LEU A CA 15
ATOM 20271 C C . LEU A 1 103 ? 8.218 -14.974 5.661 1.00 0.00 94 LEU A C 15
ATOM 20272 O O . LEU A 1 103 ? 7.158 -15.518 5.968 1.00 0.00 94 LEU A O 15
ATOM 20288 N N . GLY A 1 104 ? 9.233 -14.784 6.492 1.00 0.00 95 GLY A N 15
ATOM 20289 C CA . GLY A 1 104 ? 9.160 -15.223 7.875 1.00 0.00 95 GLY A CA 15
ATOM 20290 C C . GLY A 1 104 ? 10.559 -15.423 8.461 1.00 0.00 95 GLY A C 15
ATOM 20291 O O . GLY A 1 104 ? 11.113 -14.514 9.076 1.00 0.00 95 GLY A O 15
ATOM 20295 N N . ALA A 1 105 ? 11.089 -16.619 8.250 1.00 0.00 96 ALA A N 15
ATOM 20296 C CA . ALA A 1 105 ? 12.412 -16.950 8.751 1.00 0.00 96 ALA A CA 15
ATOM 20297 C C . ALA A 1 105 ? 13.448 -16.679 7.657 1.00 0.00 96 ALA A C 15
ATOM 20298 O O . ALA A 1 105 ? 14.024 -17.611 7.098 1.00 0.00 96 ALA A O 15
ATOM 20305 N N . TRP A 1 106 ? 13.654 -15.399 7.386 1.00 0.00 97 TRP A N 15
ATOM 20306 C CA . TRP A 1 106 ? 14.610 -14.994 6.370 1.00 0.00 97 TRP A CA 15
ATOM 20307 C C . TRP A 1 106 ? 14.117 -15.519 5.020 1.00 0.00 97 TRP A C 15
ATOM 20308 O O . TRP A 1 106 ? 13.318 -16.452 4.967 1.00 0.00 97 TRP A O 15
ATOM 20329 N N . LEU A 1 107 ? 14.613 -14.895 3.961 1.00 0.00 98 LEU A N 15
ATOM 20330 C CA . LEU A 1 107 ? 14.233 -15.288 2.615 1.00 0.00 98 LEU A CA 15
ATOM 20331 C C . LEU A 1 107 ? 15.204 -16.355 2.106 1.00 0.00 98 LEU A C 15
ATOM 20332 O O . LEU A 1 107 ? 16.135 -16.739 2.811 1.00 0.00 98 LEU A O 15
ATOM 20348 N N . GLY A 1 108 ? 14.953 -16.803 0.884 1.00 0.00 99 GLY A N 15
ATOM 20349 C CA . GLY A 1 108 ? 15.793 -17.818 0.272 1.00 0.00 99 GLY A CA 15
ATOM 20350 C C . GLY A 1 108 ? 16.537 -17.256 -0.940 1.00 0.00 99 GLY A C 15
ATOM 20351 O O . GLY A 1 108 ? 16.503 -16.052 -1.191 1.00 0.00 99 GLY A O 15
ATOM 20355 N N . SER A 1 109 ? 17.193 -18.154 -1.661 1.00 0.00 100 SER A N 15
ATOM 20356 C CA . SER A 1 109 ? 17.944 -17.762 -2.842 1.00 0.00 100 SER A CA 15
ATOM 20357 C C . SER A 1 109 ? 19.010 -16.732 -2.466 1.00 0.00 100 SER A C 15
ATOM 20358 O O . SER A 1 109 ? 18.705 -15.553 -2.289 1.00 0.00 100 SER A O 15
ATOM 20366 N N . PRO A 1 110 ? 20.272 -17.227 -2.351 1.00 0.00 101 PRO A N 15
ATOM 20367 C CA . PRO A 1 110 ? 21.386 -16.362 -1.998 1.00 0.00 101 PRO A CA 15
ATOM 20368 C C . PRO A 1 110 ? 21.799 -15.489 -3.185 1.00 0.00 101 PRO A C 15
ATOM 20369 O O . PRO A 1 110 ? 21.290 -15.659 -4.292 1.00 0.00 101 PRO A O 15
ATOM 20380 N N . PRO A 1 111 ? 22.742 -14.550 -2.907 1.00 0.00 102 PRO A N 15
ATOM 20381 C CA . PRO A 1 111 ? 23.229 -13.650 -3.938 1.00 0.00 102 PRO A CA 15
ATOM 20382 C C . PRO A 1 111 ? 24.182 -14.374 -4.891 1.00 0.00 102 PRO A C 15
ATOM 20383 O O . PRO A 1 111 ? 25.346 -13.995 -5.018 1.00 0.00 102 PRO A O 15
ATOM 20394 N N . SER A 1 112 ? 23.653 -15.403 -5.538 1.00 0.00 103 SER A N 15
ATOM 20395 C CA . SER A 1 112 ? 24.442 -16.183 -6.476 1.00 0.00 103 SER A CA 15
ATOM 20396 C C . SER A 1 112 ? 25.628 -16.826 -5.754 1.00 0.00 103 SER A C 15
ATOM 20397 O O . SER A 1 112 ? 26.157 -16.262 -4.798 1.00 0.00 103 SER A O 15
ATOM 20405 N N . SER A 1 113 ? 26.011 -17.998 -6.240 1.00 0.00 104 SER A N 15
ATOM 20406 C CA . SER A 1 113 ? 27.124 -18.724 -5.653 1.00 0.00 104 SER A CA 15
ATOM 20407 C C . SER A 1 113 ? 26.929 -18.847 -4.141 1.00 0.00 104 SER A C 15
ATOM 20408 O O . SER A 1 113 ? 27.899 -18.981 -3.396 1.00 0.00 104 SER A O 15
ATOM 20416 N N . MET A 1 10 ? -15.060 -9.948 -6.409 1.00 0.00 1 MET A N 16
ATOM 20417 C CA . MET A 1 10 ? -15.400 -11.312 -6.775 1.00 0.00 1 MET A CA 16
ATOM 20418 C C . MET A 1 10 ? -16.163 -11.351 -8.101 1.00 0.00 1 MET A C 16
ATOM 20419 O O . MET A 1 10 ? -17.300 -10.888 -8.181 1.00 0.00 1 MET A O 16
ATOM 20433 N N . GLY A 1 11 ? -15.506 -11.907 -9.108 1.00 0.00 2 GLY A N 16
ATOM 20434 C CA . GLY A 1 11 ? -16.107 -12.011 -10.427 1.00 0.00 2 GLY A CA 16
ATOM 20435 C C . GLY A 1 11 ? -15.914 -13.414 -11.008 1.00 0.00 2 GLY A C 16
ATOM 20436 O O . GLY A 1 11 ? -16.886 -14.113 -11.289 1.00 0.00 2 GLY A O 16
ATOM 20440 N N . LYS A 1 12 ? -14.652 -13.783 -11.171 1.00 0.00 3 LYS A N 16
ATOM 20441 C CA . LYS A 1 12 ? -14.318 -15.089 -11.713 1.00 0.00 3 LYS A CA 16
ATOM 20442 C C . LYS A 1 12 ? -12.805 -15.300 -11.628 1.00 0.00 3 LYS A C 16
ATOM 20443 O O . LYS A 1 12 ? -12.108 -15.233 -12.639 1.00 0.00 3 LYS A O 16
ATOM 20462 N N . GLU A 1 13 ? -12.343 -15.552 -10.412 1.00 0.00 4 GLU A N 16
ATOM 20463 C CA . GLU A 1 13 ? -10.926 -15.774 -10.182 1.00 0.00 4 GLU A CA 16
ATOM 20464 C C . GLU A 1 13 ? -10.722 -16.697 -8.979 1.00 0.00 4 GLU A C 16
ATOM 20465 O O . GLU A 1 13 ? -10.068 -17.733 -9.090 1.00 0.00 4 GLU A O 16
ATOM 20477 N N . SER A 1 14 ? -11.294 -16.288 -7.856 1.00 0.00 5 SER A N 16
ATOM 20478 C CA . SER A 1 14 ? -11.183 -17.066 -6.633 1.00 0.00 5 SER A CA 16
ATOM 20479 C C . SER A 1 14 ? -9.731 -17.500 -6.419 1.00 0.00 5 SER A C 16
ATOM 20480 O O . SER A 1 14 ? -9.380 -18.651 -6.674 1.00 0.00 5 SER A O 16
ATOM 20488 N N . GLY A 1 15 ? -8.927 -16.556 -5.952 1.00 0.00 6 GLY A N 16
ATOM 20489 C CA . GLY A 1 15 ? -7.522 -16.826 -5.701 1.00 0.00 6 GLY A CA 16
ATOM 20490 C C . GLY A 1 15 ? -6.980 -15.925 -4.589 1.00 0.00 6 GLY A C 16
ATOM 20491 O O . GLY A 1 15 ? -6.390 -16.409 -3.625 1.00 0.00 6 GLY A O 16
ATOM 20495 N N . TRP A 1 16 ? -7.201 -14.630 -4.762 1.00 0.00 7 TRP A N 16
ATOM 20496 C CA . TRP A 1 16 ? -6.742 -13.656 -3.785 1.00 0.00 7 TRP A CA 16
ATOM 20497 C C . TRP A 1 16 ? -7.198 -14.124 -2.401 1.00 0.00 7 TRP A C 16
ATOM 20498 O O . TRP A 1 16 ? -6.377 -14.315 -1.505 1.00 0.00 7 TRP A O 16
ATOM 20519 N N . ASP A 1 17 ? -8.505 -14.296 -2.270 1.00 0.00 8 ASP A N 16
ATOM 20520 C CA . ASP A 1 17 ? -9.079 -14.737 -1.011 1.00 0.00 8 ASP A CA 16
ATOM 20521 C C . ASP A 1 17 ? -8.673 -13.765 0.099 1.00 0.00 8 ASP A C 16
ATOM 20522 O O . ASP A 1 17 ? -7.759 -12.961 -0.079 1.00 0.00 8 ASP A O 16
ATOM 20531 N N . SER A 1 18 ? -9.373 -13.870 1.219 1.00 0.00 9 SER A N 16
ATOM 20532 C CA . SER A 1 18 ? -9.097 -13.011 2.357 1.00 0.00 9 SER A CA 16
ATOM 20533 C C . SER A 1 18 ? -9.373 -13.763 3.660 1.00 0.00 9 SER A C 16
ATOM 20534 O O . SER A 1 18 ? -8.468 -13.964 4.469 1.00 0.00 9 SER A O 16
ATOM 20542 N N . GLY A 1 19 ? -10.627 -14.158 3.824 1.00 0.00 10 GLY A N 16
ATOM 20543 C CA . GLY A 1 19 ? -11.034 -14.883 5.015 1.00 0.00 10 GLY A CA 16
ATOM 20544 C C . GLY A 1 19 ? -10.836 -14.031 6.271 1.00 0.00 10 GLY A C 16
ATOM 20545 O O . GLY A 1 19 ? -10.840 -12.803 6.199 1.00 0.00 10 GLY A O 16
ATOM 20549 N N . ARG A 1 20 ? -10.667 -14.717 7.392 1.00 0.00 11 ARG A N 16
ATOM 20550 C CA . ARG A 1 20 ? -10.468 -14.038 8.661 1.00 0.00 11 ARG A CA 16
ATOM 20551 C C . ARG A 1 20 ? -9.013 -13.585 8.799 1.00 0.00 11 ARG A C 16
ATOM 20552 O O . ARG A 1 20 ? -8.747 -12.417 9.079 1.00 0.00 11 ARG A O 16
ATOM 20573 N N . ALA A 1 21 ? -8.110 -14.532 8.594 1.00 0.00 12 ALA A N 16
ATOM 20574 C CA . ALA A 1 21 ? -6.689 -14.245 8.692 1.00 0.00 12 ALA A CA 16
ATOM 20575 C C . ALA A 1 21 ? -6.389 -12.927 7.975 1.00 0.00 12 ALA A C 16
ATOM 20576 O O . ALA A 1 21 ? -5.434 -12.232 8.320 1.00 0.00 12 ALA A O 16
ATOM 20583 N N . ALA A 1 22 ? -7.223 -12.622 6.992 1.00 0.00 13 ALA A N 16
ATOM 20584 C CA . ALA A 1 22 ? -7.059 -11.399 6.224 1.00 0.00 13 ALA A CA 16
ATOM 20585 C C . ALA A 1 22 ? -6.714 -10.249 7.172 1.00 0.00 13 ALA A C 16
ATOM 20586 O O . ALA A 1 22 ? -5.696 -9.580 6.998 1.00 0.00 13 ALA A O 16
ATOM 20593 N N . VAL A 1 23 ? -7.580 -10.054 8.155 1.00 0.00 14 VAL A N 16
ATOM 20594 C CA . VAL A 1 23 ? -7.380 -8.997 9.131 1.00 0.00 14 VAL A CA 16
ATOM 20595 C C . VAL A 1 23 ? -5.925 -9.015 9.604 1.00 0.00 14 VAL A C 16
ATOM 20596 O O . VAL A 1 23 ? -5.266 -7.977 9.636 1.00 0.00 14 VAL A O 16
ATOM 20609 N N . ALA A 1 24 ? -5.467 -10.206 9.961 1.00 0.00 15 ALA A N 16
ATOM 20610 C CA . ALA A 1 24 ? -4.102 -10.372 10.431 1.00 0.00 15 ALA A CA 16
ATOM 20611 C C . ALA A 1 24 ? -3.136 -9.794 9.396 1.00 0.00 15 ALA A C 16
ATOM 20612 O O . ALA A 1 24 ? -2.195 -9.084 9.748 1.00 0.00 15 ALA A O 16
ATOM 20619 N N . ALA A 1 25 ? -3.402 -10.118 8.139 1.00 0.00 16 ALA A N 16
ATOM 20620 C CA . ALA A 1 25 ? -2.568 -9.639 7.050 1.00 0.00 16 ALA A CA 16
ATOM 20621 C C . ALA A 1 25 ? -2.617 -8.111 7.010 1.00 0.00 16 ALA A C 16
ATOM 20622 O O . ALA A 1 25 ? -1.649 -7.465 6.611 1.00 0.00 16 ALA A O 16
ATOM 20629 N N . VAL A 1 26 ? -3.755 -7.576 7.428 1.00 0.00 17 VAL A N 16
ATOM 20630 C CA . VAL A 1 26 ? -3.943 -6.135 7.445 1.00 0.00 17 VAL A CA 16
ATOM 20631 C C . VAL A 1 26 ? -3.288 -5.554 8.700 1.00 0.00 17 VAL A C 16
ATOM 20632 O O . VAL A 1 26 ? -2.997 -4.361 8.757 1.00 0.00 17 VAL A O 16
ATOM 20645 N N . VAL A 1 27 ? -3.076 -6.426 9.676 1.00 0.00 18 VAL A N 16
ATOM 20646 C CA . VAL A 1 27 ? -2.462 -6.014 10.926 1.00 0.00 18 VAL A CA 16
ATOM 20647 C C . VAL A 1 27 ? -0.951 -5.875 10.726 1.00 0.00 18 VAL A C 16
ATOM 20648 O O . VAL A 1 27 ? -0.397 -4.789 10.889 1.00 0.00 18 VAL A O 16
ATOM 20661 N N . GLY A 1 28 ? -0.328 -6.990 10.375 1.00 0.00 19 GLY A N 16
ATOM 20662 C CA . GLY A 1 28 ? 1.108 -7.007 10.150 1.00 0.00 19 GLY A CA 16
ATOM 20663 C C . GLY A 1 28 ? 1.517 -5.932 9.141 1.00 0.00 19 GLY A C 16
ATOM 20664 O O . GLY A 1 28 ? 1.110 -5.978 7.981 1.00 0.00 19 GLY A O 16
ATOM 20668 N N . GLY A 1 29 ? 2.317 -4.991 9.619 1.00 0.00 20 GLY A N 16
ATOM 20669 C CA . GLY A 1 29 ? 2.786 -3.906 8.772 1.00 0.00 20 GLY A CA 16
ATOM 20670 C C . GLY A 1 29 ? 2.263 -2.557 9.270 1.00 0.00 20 GLY A C 16
ATOM 20671 O O . GLY A 1 29 ? 2.412 -1.542 8.592 1.00 0.00 20 GLY A O 16
ATOM 20675 N N . VAL A 1 30 ? 1.662 -2.590 10.450 1.00 0.00 21 VAL A N 16
ATOM 20676 C CA . VAL A 1 30 ? 1.117 -1.383 11.046 1.00 0.00 21 VAL A CA 16
ATOM 20677 C C . VAL A 1 30 ? 2.090 -0.224 10.821 1.00 0.00 21 VAL A C 16
ATOM 20678 O O . VAL A 1 30 ? 1.822 0.669 10.019 1.00 0.00 21 VAL A O 16
ATOM 20691 N N . VAL A 1 31 ? 3.199 -0.275 11.544 1.00 0.00 22 VAL A N 16
ATOM 20692 C CA . VAL A 1 31 ? 4.213 0.759 11.434 1.00 0.00 22 VAL A CA 16
ATOM 20693 C C . VAL A 1 31 ? 4.412 1.117 9.959 1.00 0.00 22 VAL A C 16
ATOM 20694 O O . VAL A 1 31 ? 4.568 2.288 9.617 1.00 0.00 22 VAL A O 16
ATOM 20707 N N . ALA A 1 32 ? 4.399 0.087 9.127 1.00 0.00 23 ALA A N 16
ATOM 20708 C CA . ALA A 1 32 ? 4.576 0.278 7.697 1.00 0.00 23 ALA A CA 16
ATOM 20709 C C . ALA A 1 32 ? 3.592 1.340 7.203 1.00 0.00 23 ALA A C 16
ATOM 20710 O O . ALA A 1 32 ? 3.994 2.323 6.582 1.00 0.00 23 ALA A O 16
ATOM 20717 N N . VAL A 1 33 ? 2.321 1.106 7.498 1.00 0.00 24 VAL A N 16
ATOM 20718 C CA . VAL A 1 33 ? 1.277 2.031 7.092 1.00 0.00 24 VAL A CA 16
ATOM 20719 C C . VAL A 1 33 ? 1.492 3.376 7.789 1.00 0.00 24 VAL A C 16
ATOM 20720 O O . VAL A 1 33 ? 1.033 4.410 7.307 1.00 0.00 24 VAL A O 16
ATOM 20733 N N . GLY A 1 34 ? 2.192 3.318 8.913 1.00 0.00 25 GLY A N 16
ATOM 20734 C CA . GLY A 1 34 ? 2.474 4.518 9.681 1.00 0.00 25 GLY A CA 16
ATOM 20735 C C . GLY A 1 34 ? 3.504 5.397 8.968 1.00 0.00 25 GLY A C 16
ATOM 20736 O O . GLY A 1 34 ? 3.288 6.595 8.793 1.00 0.00 25 GLY A O 16
ATOM 20740 N N . THR A 1 35 ? 4.601 4.766 8.575 1.00 0.00 26 THR A N 16
ATOM 20741 C CA . THR A 1 35 ? 5.665 5.475 7.884 1.00 0.00 26 THR A CA 16
ATOM 20742 C C . THR A 1 35 ? 5.152 6.051 6.563 1.00 0.00 26 THR A C 16
ATOM 20743 O O . THR A 1 35 ? 5.320 7.239 6.292 1.00 0.00 26 THR A O 16
ATOM 20754 N N . VAL A 1 36 ? 4.536 5.182 5.775 1.00 0.00 27 VAL A N 16
ATOM 20755 C CA . VAL A 1 36 ? 3.997 5.588 4.488 1.00 0.00 27 VAL A CA 16
ATOM 20756 C C . VAL A 1 36 ? 3.022 6.749 4.693 1.00 0.00 27 VAL A C 16
ATOM 20757 O O . VAL A 1 36 ? 3.117 7.771 4.015 1.00 0.00 27 VAL A O 16
ATOM 20770 N N . LEU A 1 37 ? 2.106 6.553 5.630 1.00 0.00 28 LEU A N 16
ATOM 20771 C CA . LEU A 1 37 ? 1.114 7.571 5.932 1.00 0.00 28 LEU A CA 16
ATOM 20772 C C . LEU A 1 37 ? 1.824 8.875 6.300 1.00 0.00 28 LEU A C 16
ATOM 20773 O O . LEU A 1 37 ? 1.389 9.956 5.904 1.00 0.00 28 LEU A O 16
ATOM 20789 N N . VAL A 1 38 ? 2.905 8.731 7.052 1.00 0.00 29 VAL A N 16
ATOM 20790 C CA . VAL A 1 38 ? 3.679 9.885 7.478 1.00 0.00 29 VAL A CA 16
ATOM 20791 C C . VAL A 1 38 ? 4.224 10.611 6.246 1.00 0.00 29 VAL A C 16
ATOM 20792 O O . VAL A 1 38 ? 4.265 11.840 6.213 1.00 0.00 29 VAL A O 16
ATOM 20805 N N . ALA A 1 39 ? 4.628 9.820 5.264 1.00 0.00 30 ALA A N 16
ATOM 20806 C CA . ALA A 1 39 ? 5.169 10.372 4.033 1.00 0.00 30 ALA A CA 16
ATOM 20807 C C . ALA A 1 39 ? 4.042 11.036 3.239 1.00 0.00 30 ALA A C 16
ATOM 20808 O O . ALA A 1 39 ? 4.274 12.004 2.516 1.00 0.00 30 ALA A O 16
ATOM 20815 N N . LEU A 1 40 ? 2.846 10.489 3.400 1.00 0.00 31 LEU A N 16
ATOM 20816 C CA . LEU A 1 40 ? 1.683 11.016 2.707 1.00 0.00 31 LEU A CA 16
ATOM 20817 C C . LEU A 1 40 ? 1.326 12.385 3.288 1.00 0.00 31 LEU A C 16
ATOM 20818 O O . LEU A 1 40 ? 0.907 13.283 2.559 1.00 0.00 31 LEU A O 16
ATOM 20834 N N . SER A 1 41 ? 1.504 12.502 4.596 1.00 0.00 32 SER A N 16
ATOM 20835 C CA . SER A 1 41 ? 1.206 13.747 5.284 1.00 0.00 32 SER A CA 16
ATOM 20836 C C . SER A 1 41 ? 2.369 14.727 5.120 1.00 0.00 32 SER A C 16
ATOM 20837 O O . SER A 1 41 ? 2.265 15.702 4.377 1.00 0.00 32 SER A O 16
ATOM 20845 N N . ALA A 1 42 ? 3.451 14.435 5.827 1.00 0.00 33 ALA A N 16
ATOM 20846 C CA . ALA A 1 42 ? 4.633 15.279 5.770 1.00 0.00 33 ALA A CA 16
ATOM 20847 C C . ALA A 1 42 ? 5.163 15.309 4.335 1.00 0.00 33 ALA A C 16
ATOM 20848 O O . ALA A 1 42 ? 4.460 14.926 3.401 1.00 0.00 33 ALA A O 16
ATOM 20855 N N . MET A 1 43 ? 6.399 15.768 4.204 1.00 0.00 34 MET A N 16
ATOM 20856 C CA . MET A 1 43 ? 7.032 15.853 2.899 1.00 0.00 34 MET A CA 16
ATOM 20857 C C . MET A 1 43 ? 6.383 16.945 2.046 1.00 0.00 34 MET A C 16
ATOM 20858 O O . MET A 1 43 ? 6.348 16.841 0.820 1.00 0.00 34 MET A O 16
ATOM 20872 N N . GLY A 1 44 ? 5.886 17.967 2.727 1.00 0.00 35 GLY A N 16
ATOM 20873 C CA . GLY A 1 44 ? 5.241 19.076 2.046 1.00 0.00 35 GLY A CA 16
ATOM 20874 C C . GLY A 1 44 ? 4.422 19.919 3.026 1.00 0.00 35 GLY A C 16
ATOM 20875 O O . GLY A 1 44 ? 4.784 21.055 3.327 1.00 0.00 35 GLY A O 16
ATOM 20879 N N . PHE A 1 45 ? 3.333 19.329 3.497 1.00 0.00 36 PHE A N 16
ATOM 20880 C CA . PHE A 1 45 ? 2.459 20.011 4.437 1.00 0.00 36 PHE A CA 16
ATOM 20881 C C . PHE A 1 45 ? 1.845 19.023 5.431 1.00 0.00 36 PHE A C 16
ATOM 20882 O O . PHE A 1 45 ? 0.913 18.295 5.093 1.00 0.00 36 PHE A O 16
ATOM 20899 N N . THR A 1 46 ? 2.393 19.029 6.637 1.00 0.00 37 THR A N 16
ATOM 20900 C CA . THR A 1 46 ? 1.910 18.142 7.683 1.00 0.00 37 THR A CA 16
ATOM 20901 C C . THR A 1 46 ? 0.439 18.429 7.989 1.00 0.00 37 THR A C 16
ATOM 20902 O O . THR A 1 46 ? -0.163 19.315 7.384 1.00 0.00 37 THR A O 16
ATOM 20913 N N . SER A 1 47 ? -0.097 17.663 8.927 1.00 0.00 38 SER A N 16
ATOM 20914 C CA . SER A 1 47 ? -1.487 17.824 9.321 1.00 0.00 38 SER A CA 16
ATOM 20915 C C . SER A 1 47 ? -1.571 18.591 10.642 1.00 0.00 38 SER A C 16
ATOM 20916 O O . SER A 1 47 ? -1.871 19.784 10.654 1.00 0.00 38 SER A O 16
ATOM 20924 N N . VAL A 1 48 ? -1.300 17.874 11.723 1.00 0.00 39 VAL A N 16
ATOM 20925 C CA . VAL A 1 48 ? -1.342 18.472 13.047 1.00 0.00 39 VAL A CA 16
ATOM 20926 C C . VAL A 1 48 ? -2.441 19.535 13.088 1.00 0.00 39 VAL A C 16
ATOM 20927 O O . VAL A 1 48 ? -3.614 19.229 12.878 1.00 0.00 39 VAL A O 16
ATOM 20940 N N . GLY A 1 49 ? -2.023 20.763 13.359 1.00 0.00 40 GLY A N 16
ATOM 20941 C CA . GLY A 1 49 ? -2.958 21.873 13.429 1.00 0.00 40 GLY A CA 16
ATOM 20942 C C . GLY A 1 49 ? -3.980 21.803 12.293 1.00 0.00 40 GLY A C 16
ATOM 20943 O O . GLY A 1 49 ? -5.186 21.789 12.538 1.00 0.00 40 GLY A O 16
ATOM 20947 N N . ILE A 1 50 ? -3.461 21.759 11.075 1.00 0.00 41 ILE A N 16
ATOM 20948 C CA . ILE A 1 50 ? -4.314 21.690 9.900 1.00 0.00 41 ILE A CA 16
ATOM 20949 C C . ILE A 1 50 ? -5.329 20.559 10.078 1.00 0.00 41 ILE A C 16
ATOM 20950 O O . ILE A 1 50 ? -6.511 20.731 9.787 1.00 0.00 41 ILE A O 16
ATOM 20966 N N . ALA A 1 51 ? -4.829 19.428 10.554 1.00 0.00 42 ALA A N 16
ATOM 20967 C CA . ALA A 1 51 ? -5.678 18.269 10.773 1.00 0.00 42 ALA A CA 16
ATOM 20968 C C . ALA A 1 51 ? -6.822 18.651 11.714 1.00 0.00 42 ALA A C 16
ATOM 20969 O O . ALA A 1 51 ? -7.956 18.213 11.528 1.00 0.00 42 ALA A O 16
ATOM 20976 N N . ALA A 1 52 ? -6.485 19.465 12.705 1.00 0.00 43 ALA A N 16
ATOM 20977 C CA . ALA A 1 52 ? -7.470 19.911 13.675 1.00 0.00 43 ALA A CA 16
ATOM 20978 C C . ALA A 1 52 ? -8.439 20.884 13.001 1.00 0.00 43 ALA A C 16
ATOM 20979 O O . ALA A 1 52 ? -9.594 20.998 13.409 1.00 0.00 43 ALA A O 16
ATOM 20986 N N . SER A 1 53 ? -7.933 21.561 11.981 1.00 0.00 44 SER A N 16
ATOM 20987 C CA . SER A 1 53 ? -8.740 22.521 11.246 1.00 0.00 44 SER A CA 16
ATOM 20988 C C . SER A 1 53 ? -9.791 21.790 10.410 1.00 0.00 44 SER A C 16
ATOM 20989 O O . SER A 1 53 ? -10.940 22.222 10.334 1.00 0.00 44 SER A O 16
ATOM 20997 N N . SER A 1 54 ? -9.360 20.694 9.802 1.00 0.00 45 SER A N 16
ATOM 20998 C CA . SER A 1 54 ? -10.250 19.899 8.973 1.00 0.00 45 SER A CA 16
ATOM 20999 C C . SER A 1 54 ? -11.325 19.242 9.841 1.00 0.00 45 SER A C 16
ATOM 21000 O O . SER A 1 54 ? -12.516 19.358 9.555 1.00 0.00 45 SER A O 16
ATOM 21008 N N . ILE A 1 55 ? -10.867 18.566 10.885 1.00 0.00 46 ILE A N 16
ATOM 21009 C CA . ILE A 1 55 ? -11.775 17.891 11.797 1.00 0.00 46 ILE A CA 16
ATOM 21010 C C . ILE A 1 55 ? -12.672 18.927 12.477 1.00 0.00 46 ILE A C 16
ATOM 21011 O O . ILE A 1 55 ? -13.861 18.686 12.681 1.00 0.00 46 ILE A O 16
ATOM 21027 N N . ALA A 1 56 ? -12.068 20.059 12.810 1.00 0.00 47 ALA A N 16
ATOM 21028 C CA . ALA A 1 56 ? -12.797 21.132 13.463 1.00 0.00 47 ALA A CA 16
ATOM 21029 C C . ALA A 1 56 ? -13.923 21.610 12.545 1.00 0.00 47 ALA A C 16
ATOM 21030 O O . ALA A 1 56 ? -15.028 21.891 13.006 1.00 0.00 47 ALA A O 16
ATOM 21037 N N . ALA A 1 57 ? -13.604 21.688 11.261 1.00 0.00 48 ALA A N 16
ATOM 21038 C CA . ALA A 1 57 ? -14.576 22.127 10.274 1.00 0.00 48 ALA A CA 16
ATOM 21039 C C . ALA A 1 57 ? -15.555 20.987 9.986 1.00 0.00 48 ALA A C 16
ATOM 21040 O O . ALA A 1 57 ? -16.730 21.069 10.343 1.00 0.00 48 ALA A O 16
ATOM 21047 N N . LYS A 1 58 ? -15.036 19.951 9.344 1.00 0.00 49 LYS A N 16
ATOM 21048 C CA . LYS A 1 58 ? -15.850 18.797 9.005 1.00 0.00 49 LYS A CA 16
ATOM 21049 C C . LYS A 1 58 ? -17.187 19.271 8.433 1.00 0.00 49 LYS A C 16
ATOM 21050 O O . LYS A 1 58 ? -18.215 19.200 9.106 1.00 0.00 49 LYS A O 16
ATOM 21069 N N . MET A 1 59 ? -17.132 19.745 7.197 1.00 0.00 50 MET A N 16
ATOM 21070 C CA . MET A 1 59 ? -18.326 20.231 6.527 1.00 0.00 50 MET A CA 16
ATOM 21071 C C . MET A 1 59 ? -17.986 20.810 5.152 1.00 0.00 50 MET A C 16
ATOM 21072 O O . MET A 1 59 ? -16.836 21.158 4.888 1.00 0.00 50 MET A O 16
ATOM 21086 N N . MET A 1 60 ? -19.007 20.895 4.313 1.00 0.00 51 MET A N 16
ATOM 21087 C CA . MET A 1 60 ? -18.832 21.426 2.972 1.00 0.00 51 MET A CA 16
ATOM 21088 C C . MET A 1 60 ? -17.742 20.660 2.218 1.00 0.00 51 MET A C 16
ATOM 21089 O O . MET A 1 60 ? -16.557 20.812 2.509 1.00 0.00 51 MET A O 16
ATOM 21103 N N . SER A 1 61 ? -18.183 19.855 1.263 1.00 0.00 52 SER A N 16
ATOM 21104 C CA . SER A 1 61 ? -17.261 19.065 0.464 1.00 0.00 52 SER A CA 16
ATOM 21105 C C . SER A 1 61 ? -17.166 19.643 -0.949 1.00 0.00 52 SER A C 16
ATOM 21106 O O . SER A 1 61 ? -17.940 19.269 -1.829 1.00 0.00 52 SER A O 16
ATOM 21114 N N . THR A 1 62 ? -16.210 20.544 -1.123 1.00 0.00 53 THR A N 16
ATOM 21115 C CA . THR A 1 62 ? -16.004 21.176 -2.415 1.00 0.00 53 THR A CA 16
ATOM 21116 C C . THR A 1 62 ? -16.042 20.132 -3.532 1.00 0.00 53 THR A C 16
ATOM 21117 O O . THR A 1 62 ? -15.691 18.973 -3.316 1.00 0.00 53 THR A O 16
ATOM 21128 N N . ALA A 1 63 ? -16.473 20.580 -4.703 1.00 0.00 54 ALA A N 16
ATOM 21129 C CA . ALA A 1 63 ? -16.562 19.698 -5.854 1.00 0.00 54 ALA A CA 16
ATOM 21130 C C . ALA A 1 63 ? -15.152 19.362 -6.344 1.00 0.00 54 ALA A C 16
ATOM 21131 O O . ALA A 1 63 ? -14.329 20.256 -6.539 1.00 0.00 54 ALA A O 16
ATOM 21138 N N . ALA A 1 64 ? -14.916 18.072 -6.530 1.00 0.00 55 ALA A N 16
ATOM 21139 C CA . ALA A 1 64 ? -13.620 17.607 -6.993 1.00 0.00 55 ALA A CA 16
ATOM 21140 C C . ALA A 1 64 ? -13.668 17.403 -8.509 1.00 0.00 55 ALA A C 16
ATOM 21141 O O . ALA A 1 64 ? -14.694 16.996 -9.052 1.00 0.00 55 ALA A O 16
ATOM 21148 N N . ILE A 1 65 ? -12.545 17.696 -9.149 1.00 0.00 56 ILE A N 16
ATOM 21149 C CA . ILE A 1 65 ? -12.447 17.550 -10.591 1.00 0.00 56 ILE A CA 16
ATOM 21150 C C . ILE A 1 65 ? -12.278 16.070 -10.939 1.00 0.00 56 ILE A C 16
ATOM 21151 O O . ILE A 1 65 ? -11.444 15.381 -10.353 1.00 0.00 56 ILE A O 16
ATOM 21167 N N . ALA A 1 66 ? -13.082 15.624 -11.893 1.00 0.00 57 ALA A N 16
ATOM 21168 C CA . ALA A 1 66 ? -13.033 14.238 -12.326 1.00 0.00 57 ALA A CA 16
ATOM 21169 C C . ALA A 1 66 ? -13.331 13.324 -11.136 1.00 0.00 57 ALA A C 16
ATOM 21170 O O . ALA A 1 66 ? -12.435 13.002 -10.357 1.00 0.00 57 ALA A O 16
ATOM 21177 N N . ASN A 1 67 ? -14.592 12.933 -11.032 1.00 0.00 58 ASN A N 16
ATOM 21178 C CA . ASN A 1 67 ? -15.020 12.063 -9.949 1.00 0.00 58 ASN A CA 16
ATOM 21179 C C . ASN A 1 67 ? -14.818 12.782 -8.614 1.00 0.00 58 ASN A C 16
ATOM 21180 O O . ASN A 1 67 ? -13.687 12.963 -8.167 1.00 0.00 58 ASN A O 16
ATOM 21191 N N . GLY A 1 68 ? -15.933 13.172 -8.014 1.00 0.00 59 GLY A N 16
ATOM 21192 C CA . GLY A 1 68 ? -15.893 13.867 -6.739 1.00 0.00 59 GLY A CA 16
ATOM 21193 C C . GLY A 1 68 ? -16.900 13.267 -5.755 1.00 0.00 59 GLY A C 16
ATOM 21194 O O . GLY A 1 68 ? -17.313 12.118 -5.908 1.00 0.00 59 GLY A O 16
ATOM 21198 N N . GLY A 1 69 ? -17.266 14.070 -4.768 1.00 0.00 60 GLY A N 16
ATOM 21199 C CA . GLY A 1 69 ? -18.217 13.633 -3.760 1.00 0.00 60 GLY A CA 16
ATOM 21200 C C . GLY A 1 69 ? -17.903 12.210 -3.292 1.00 0.00 60 GLY A C 16
ATOM 21201 O O . GLY A 1 69 ? -18.685 11.290 -3.526 1.00 0.00 60 GLY A O 16
ATOM 21205 N N . GLY A 1 70 ? -16.758 12.075 -2.639 1.00 0.00 61 GLY A N 16
ATOM 21206 C CA . GLY A 1 70 ? -16.332 10.780 -2.136 1.00 0.00 61 GLY A CA 16
ATOM 21207 C C . GLY A 1 70 ? -15.303 10.939 -1.015 1.00 0.00 61 GLY A C 16
ATOM 21208 O O . GLY A 1 70 ? -14.953 12.058 -0.643 1.00 0.00 61 GLY A O 16
ATOM 21212 N N . VAL A 1 71 ? -14.847 9.802 -0.509 1.00 0.00 62 VAL A N 16
ATOM 21213 C CA . VAL A 1 71 ? -13.865 9.801 0.562 1.00 0.00 62 VAL A CA 16
ATOM 21214 C C . VAL A 1 71 ? -12.479 10.077 -0.023 1.00 0.00 62 VAL A C 16
ATOM 21215 O O . VAL A 1 71 ? -11.838 11.066 0.330 1.00 0.00 62 VAL A O 16
ATOM 21228 N N . ALA A 1 72 ? -12.056 9.186 -0.907 1.00 0.00 63 ALA A N 16
ATOM 21229 C CA . ALA A 1 72 ? -10.758 9.321 -1.544 1.00 0.00 63 ALA A CA 16
ATOM 21230 C C . ALA A 1 72 ? -10.945 9.847 -2.969 1.00 0.00 63 ALA A C 16
ATOM 21231 O O . ALA A 1 72 ? -11.627 9.223 -3.780 1.00 0.00 63 ALA A O 16
ATOM 21238 N N . ALA A 1 73 ? -10.328 10.991 -3.229 1.00 0.00 64 ALA A N 16
ATOM 21239 C CA . ALA A 1 73 ? -10.419 11.608 -4.542 1.00 0.00 64 ALA A CA 16
ATOM 21240 C C . ALA A 1 73 ? -9.487 12.819 -4.596 1.00 0.00 64 ALA A C 16
ATOM 21241 O O . ALA A 1 73 ? -9.370 13.562 -3.623 1.00 0.00 64 ALA A O 16
ATOM 21248 N N . GLY A 1 74 ? -8.846 12.981 -5.744 1.00 0.00 65 GLY A N 16
ATOM 21249 C CA . GLY A 1 74 ? -7.927 14.090 -5.939 1.00 0.00 65 GLY A CA 16
ATOM 21250 C C . GLY A 1 74 ? -6.522 13.586 -6.274 1.00 0.00 65 GLY A C 16
ATOM 21251 O O . GLY A 1 74 ? -6.325 12.393 -6.504 1.00 0.00 65 GLY A O 16
ATOM 21255 N N . SER A 1 75 ? -5.581 14.519 -6.292 1.00 0.00 66 SER A N 16
ATOM 21256 C CA . SER A 1 75 ? -4.201 14.184 -6.595 1.00 0.00 66 SER A CA 16
ATOM 21257 C C . SER A 1 75 ? -3.791 12.919 -5.839 1.00 0.00 66 SER A C 16
ATOM 21258 O O . SER A 1 75 ? -2.940 12.161 -6.304 1.00 0.00 66 SER A O 16
ATOM 21266 N N . LEU A 1 76 ? -4.414 12.729 -4.685 1.00 0.00 67 LEU A N 16
ATOM 21267 C CA . LEU A 1 76 ? -4.125 11.568 -3.860 1.00 0.00 67 LEU A CA 16
ATOM 21268 C C . LEU A 1 76 ? -4.236 10.302 -4.712 1.00 0.00 67 LEU A C 16
ATOM 21269 O O . LEU A 1 76 ? -3.299 9.508 -4.774 1.00 0.00 67 LEU A O 16
ATOM 21285 N N . VAL A 1 77 ? -5.390 10.153 -5.346 1.00 0.00 68 VAL A N 16
ATOM 21286 C CA . VAL A 1 77 ? -5.636 8.997 -6.190 1.00 0.00 68 VAL A CA 16
ATOM 21287 C C . VAL A 1 77 ? -4.391 8.712 -7.032 1.00 0.00 68 VAL A C 16
ATOM 21288 O O . VAL A 1 77 ? -4.112 7.561 -7.366 1.00 0.00 68 VAL A O 16
ATOM 21301 N N . ALA A 1 78 ? -3.675 9.780 -7.352 1.00 0.00 69 ALA A N 16
ATOM 21302 C CA . ALA A 1 78 ? -2.466 9.659 -8.149 1.00 0.00 69 ALA A CA 16
ATOM 21303 C C . ALA A 1 78 ? -1.490 8.713 -7.447 1.00 0.00 69 ALA A C 16
ATOM 21304 O O . ALA A 1 78 ? -1.062 7.715 -8.025 1.00 0.00 69 ALA A O 16
ATOM 21311 N N . ILE A 1 79 ? -1.165 9.060 -6.210 1.00 0.00 70 ILE A N 16
ATOM 21312 C CA . ILE A 1 79 ? -0.247 8.254 -5.423 1.00 0.00 70 ILE A CA 16
ATOM 21313 C C . ILE A 1 79 ? -0.936 6.948 -5.024 1.00 0.00 70 ILE A C 16
ATOM 21314 O O . ILE A 1 79 ? -0.274 5.934 -4.806 1.00 0.00 70 ILE A O 16
ATOM 21330 N N . LEU A 1 80 ? -2.257 7.014 -4.940 1.00 0.00 71 LEU A N 16
ATOM 21331 C CA . LEU A 1 80 ? -3.042 5.848 -4.572 1.00 0.00 71 LEU A CA 16
ATOM 21332 C C . LEU A 1 80 ? -2.744 4.708 -5.547 1.00 0.00 71 LEU A C 16
ATOM 21333 O O . LEU A 1 80 ? -2.377 3.610 -5.131 1.00 0.00 71 LEU A O 16
ATOM 21349 N N . GLN A 1 81 ? -2.913 5.007 -6.827 1.00 0.00 72 GLN A N 16
ATOM 21350 C CA . GLN A 1 81 ? -2.667 4.021 -7.865 1.00 0.00 72 GLN A CA 16
ATOM 21351 C C . GLN A 1 81 ? -1.169 3.727 -7.973 1.00 0.00 72 GLN A C 16
ATOM 21352 O O . GLN A 1 81 ? -0.756 2.568 -7.939 1.00 0.00 72 GLN A O 16
ATOM 21366 N N . SER A 1 82 ? -0.396 4.795 -8.099 1.00 0.00 73 SER A N 16
ATOM 21367 C CA . SER A 1 82 ? 1.047 4.666 -8.212 1.00 0.00 73 SER A CA 16
ATOM 21368 C C . SER A 1 82 ? 1.580 3.763 -7.098 1.00 0.00 73 SER A C 16
ATOM 21369 O O . SER A 1 82 ? 2.004 2.637 -7.357 1.00 0.00 73 SER A O 16
ATOM 21377 N N . VAL A 1 83 ? 1.541 4.290 -5.883 1.00 0.00 74 VAL A N 16
ATOM 21378 C CA . VAL A 1 83 ? 2.015 3.545 -4.729 1.00 0.00 74 VAL A CA 16
ATOM 21379 C C . VAL A 1 83 ? 1.200 2.257 -4.589 1.00 0.00 74 VAL A C 16
ATOM 21380 O O . VAL A 1 83 ? 1.696 1.258 -4.069 1.00 0.00 74 VAL A O 16
ATOM 21393 N N . GLY A 1 84 ? -0.036 2.323 -5.061 1.00 0.00 75 GLY A N 16
ATOM 21394 C CA . GLY A 1 84 ? -0.924 1.175 -4.994 1.00 0.00 75 GLY A CA 16
ATOM 21395 C C . GLY A 1 84 ? -0.316 -0.031 -5.713 1.00 0.00 75 GLY A C 16
ATOM 21396 O O . GLY A 1 84 ? 0.119 -0.987 -5.072 1.00 0.00 75 GLY A O 16
ATOM 21400 N N . ALA A 1 85 ? -0.305 0.052 -7.035 1.00 0.00 76 ALA A N 16
ATOM 21401 C CA . ALA A 1 85 ? 0.243 -1.020 -7.848 1.00 0.00 76 ALA A CA 16
ATOM 21402 C C . ALA A 1 85 ? 1.749 -1.125 -7.600 1.00 0.00 76 ALA A C 16
ATOM 21403 O O . ALA A 1 85 ? 2.241 -2.170 -7.176 1.00 0.00 76 ALA A O 16
ATOM 21410 N N . ALA A 1 86 ? 2.439 -0.028 -7.874 1.00 0.00 77 ALA A N 16
ATOM 21411 C CA . ALA A 1 86 ? 3.879 0.017 -7.685 1.00 0.00 77 ALA A CA 16
ATOM 21412 C C . ALA A 1 86 ? 4.233 -0.617 -6.338 1.00 0.00 77 ALA A C 16
ATOM 21413 O O . ALA A 1 86 ? 4.973 -1.598 -6.286 1.00 0.00 77 ALA A O 16
ATOM 21420 N N . GLY A 1 87 ? 3.688 -0.031 -5.283 1.00 0.00 78 GLY A N 16
ATOM 21421 C CA . GLY A 1 87 ? 3.937 -0.526 -3.940 1.00 0.00 78 GLY A CA 16
ATOM 21422 C C . GLY A 1 87 ? 3.741 -2.042 -3.870 1.00 0.00 78 GLY A C 16
ATOM 21423 O O . GLY A 1 87 ? 4.704 -2.789 -3.710 1.00 0.00 78 GLY A O 16
ATOM 21427 N N . LEU A 1 88 ? 2.486 -2.451 -3.993 1.00 0.00 79 LEU A N 16
ATOM 21428 C CA . LEU A 1 88 ? 2.152 -3.864 -3.945 1.00 0.00 79 LEU A CA 16
ATOM 21429 C C . LEU A 1 88 ? 3.172 -4.653 -4.768 1.00 0.00 79 LEU A C 16
ATOM 21430 O O . LEU A 1 88 ? 3.497 -5.791 -4.434 1.00 0.00 79 LEU A O 16
ATOM 21446 N N . SER A 1 89 ? 3.648 -4.017 -5.828 1.00 0.00 80 SER A N 16
ATOM 21447 C CA . SER A 1 89 ? 4.625 -4.646 -6.702 1.00 0.00 80 SER A CA 16
ATOM 21448 C C . SER A 1 89 ? 5.919 -4.915 -5.931 1.00 0.00 80 SER A C 16
ATOM 21449 O O . SER A 1 89 ? 6.189 -6.049 -5.541 1.00 0.00 80 SER A O 16
ATOM 21457 N N . VAL A 1 90 ? 6.685 -3.852 -5.736 1.00 0.00 81 VAL A N 16
ATOM 21458 C CA . VAL A 1 90 ? 7.945 -3.959 -5.019 1.00 0.00 81 VAL A CA 16
ATOM 21459 C C . VAL A 1 90 ? 7.736 -4.788 -3.751 1.00 0.00 81 VAL A C 16
ATOM 21460 O O . VAL A 1 90 ? 8.667 -5.428 -3.263 1.00 0.00 81 VAL A O 16
ATOM 21473 N N . THR A 1 91 ? 6.509 -4.751 -3.253 1.00 0.00 82 THR A N 16
ATOM 21474 C CA . THR A 1 91 ? 6.166 -5.492 -2.051 1.00 0.00 82 THR A CA 16
ATOM 21475 C C . THR A 1 91 ? 6.288 -6.997 -2.299 1.00 0.00 82 THR A C 16
ATOM 21476 O O . THR A 1 91 ? 7.305 -7.604 -1.966 1.00 0.00 82 THR A O 16
ATOM 21487 N N . SER A 1 92 ? 5.237 -7.555 -2.881 1.00 0.00 83 SER A N 16
ATOM 21488 C CA . SER A 1 92 ? 5.214 -8.977 -3.177 1.00 0.00 83 SER A CA 16
ATOM 21489 C C . SER A 1 92 ? 6.515 -9.390 -3.868 1.00 0.00 83 SER A C 16
ATOM 21490 O O . SER A 1 92 ? 7.122 -10.396 -3.505 1.00 0.00 83 SER A O 16
ATOM 21498 N N . LYS A 1 93 ? 6.905 -8.591 -4.850 1.00 0.00 84 LYS A N 16
ATOM 21499 C CA . LYS A 1 93 ? 8.124 -8.860 -5.594 1.00 0.00 84 LYS A CA 16
ATOM 21500 C C . LYS A 1 93 ? 9.275 -9.090 -4.614 1.00 0.00 84 LYS A C 16
ATOM 21501 O O . LYS A 1 93 ? 9.983 -10.091 -4.705 1.00 0.00 84 LYS A O 16
ATOM 21520 N N . VAL A 1 94 ? 9.427 -8.145 -3.697 1.00 0.00 85 VAL A N 16
ATOM 21521 C CA . VAL A 1 94 ? 10.480 -8.232 -2.700 1.00 0.00 85 VAL A CA 16
ATOM 21522 C C . VAL A 1 94 ? 10.268 -9.484 -1.847 1.00 0.00 85 VAL A C 16
ATOM 21523 O O . VAL A 1 94 ? 11.227 -10.066 -1.343 1.00 0.00 85 VAL A O 16
ATOM 21536 N N . ILE A 1 95 ? 9.005 -9.862 -1.713 1.00 0.00 86 ILE A N 16
ATOM 21537 C CA . ILE A 1 95 ? 8.654 -11.035 -0.930 1.00 0.00 86 ILE A CA 16
ATOM 21538 C C . ILE A 1 95 ? 9.001 -12.296 -1.725 1.00 0.00 86 ILE A C 16
ATOM 21539 O O . ILE A 1 95 ? 10.021 -12.934 -1.469 1.00 0.00 86 ILE A O 16
ATOM 21555 N N . GLY A 1 96 ? 8.132 -12.617 -2.672 1.00 0.00 87 GLY A N 16
ATOM 21556 C CA . GLY A 1 96 ? 8.334 -13.789 -3.506 1.00 0.00 87 GLY A CA 16
ATOM 21557 C C . GLY A 1 96 ? 7.552 -13.671 -4.816 1.00 0.00 87 GLY A C 16
ATOM 21558 O O . GLY A 1 96 ? 6.581 -14.394 -5.031 1.00 0.00 87 GLY A O 16
ATOM 21562 N N . GLY A 1 97 ? 8.006 -12.755 -5.658 1.00 0.00 88 GLY A N 16
ATOM 21563 C CA . GLY A 1 97 ? 7.362 -12.533 -6.941 1.00 0.00 88 GLY A CA 16
ATOM 21564 C C . GLY A 1 97 ? 5.900 -12.120 -6.757 1.00 0.00 88 GLY A C 16
ATOM 21565 O O . GLY A 1 97 ? 5.579 -10.933 -6.784 1.00 0.00 88 GLY A O 16
ATOM 21569 N N . PHE A 1 98 ? 5.054 -13.123 -6.573 1.00 0.00 89 PHE A N 16
ATOM 21570 C CA . PHE A 1 98 ? 3.634 -12.878 -6.384 1.00 0.00 89 PHE A CA 16
ATOM 21571 C C . PHE A 1 98 ? 3.041 -13.854 -5.365 1.00 0.00 89 PHE A C 16
ATOM 21572 O O . PHE A 1 98 ? 2.338 -13.442 -4.443 1.00 0.00 89 PHE A O 16
ATOM 21589 N N . ALA A 1 99 ? 3.346 -15.127 -5.566 1.00 0.00 90 ALA A N 16
ATOM 21590 C CA . ALA A 1 99 ? 2.852 -16.164 -4.676 1.00 0.00 90 ALA A CA 16
ATOM 21591 C C . ALA A 1 99 ? 3.823 -17.347 -4.690 1.00 0.00 90 ALA A C 16
ATOM 21592 O O . ALA A 1 99 ? 3.520 -18.397 -5.254 1.00 0.00 90 ALA A O 16
ATOM 21599 N N . GLY A 1 100 ? 4.970 -17.137 -4.061 1.00 0.00 91 GLY A N 16
ATOM 21600 C CA . GLY A 1 100 ? 5.987 -18.172 -3.994 1.00 0.00 91 GLY A CA 16
ATOM 21601 C C . GLY A 1 100 ? 6.702 -18.151 -2.641 1.00 0.00 91 GLY A C 16
ATOM 21602 O O . GLY A 1 100 ? 6.091 -17.853 -1.616 1.00 0.00 91 GLY A O 16
ATOM 21606 N N . THR A 1 101 ? 7.988 -18.471 -2.682 1.00 0.00 92 THR A N 16
ATOM 21607 C CA . THR A 1 101 ? 8.792 -18.492 -1.473 1.00 0.00 92 THR A CA 16
ATOM 21608 C C . THR A 1 101 ? 8.584 -17.206 -0.671 1.00 0.00 92 THR A C 16
ATOM 21609 O O . THR A 1 101 ? 8.848 -16.112 -1.166 1.00 0.00 92 THR A O 16
ATOM 21620 N N . ALA A 1 102 ? 8.112 -17.382 0.555 1.00 0.00 93 ALA A N 16
ATOM 21621 C CA . ALA A 1 102 ? 7.864 -16.249 1.431 1.00 0.00 93 ALA A CA 16
ATOM 21622 C C . ALA A 1 102 ? 7.500 -16.759 2.826 1.00 0.00 93 ALA A C 16
ATOM 21623 O O . ALA A 1 102 ? 7.417 -17.966 3.048 1.00 0.00 93 ALA A O 16
ATOM 21630 N N . LEU A 1 103 ? 7.293 -15.814 3.732 1.00 0.00 94 LEU A N 16
ATOM 21631 C CA . LEU A 1 103 ? 6.940 -16.152 5.100 1.00 0.00 94 LEU A CA 16
ATOM 21632 C C . LEU A 1 103 ? 8.038 -17.030 5.703 1.00 0.00 94 LEU A C 16
ATOM 21633 O O . LEU A 1 103 ? 7.768 -18.135 6.171 1.00 0.00 94 LEU A O 16
ATOM 21649 N N . GLY A 1 104 ? 9.254 -16.505 5.673 1.00 0.00 95 GLY A N 16
ATOM 21650 C CA . GLY A 1 104 ? 10.395 -17.226 6.211 1.00 0.00 95 GLY A CA 16
ATOM 21651 C C . GLY A 1 104 ? 11.448 -17.473 5.129 1.00 0.00 95 GLY A C 16
ATOM 21652 O O . GLY A 1 104 ? 11.120 -17.907 4.026 1.00 0.00 95 GLY A O 16
ATOM 21656 N N . ALA A 1 105 ? 12.692 -17.187 5.483 1.00 0.00 96 ALA A N 16
ATOM 21657 C CA . ALA A 1 105 ? 13.796 -17.372 4.556 1.00 0.00 96 ALA A CA 16
ATOM 21658 C C . ALA A 1 105 ? 13.605 -16.448 3.352 1.00 0.00 96 ALA A C 16
ATOM 21659 O O . ALA A 1 105 ? 12.710 -16.662 2.536 1.00 0.00 96 ALA A O 16
ATOM 21666 N N . TRP A 1 106 ? 14.461 -15.439 3.279 1.00 0.00 97 TRP A N 16
ATOM 21667 C CA . TRP A 1 106 ? 14.398 -14.481 2.188 1.00 0.00 97 TRP A CA 16
ATOM 21668 C C . TRP A 1 106 ? 15.375 -14.937 1.102 1.00 0.00 97 TRP A C 16
ATOM 21669 O O . TRP A 1 106 ? 16.576 -14.690 1.200 1.00 0.00 97 TRP A O 16
ATOM 21690 N N . LEU A 1 107 ? 14.823 -15.594 0.093 1.00 0.00 98 LEU A N 16
ATOM 21691 C CA . LEU A 1 107 ? 15.631 -16.086 -1.010 1.00 0.00 98 LEU A CA 16
ATOM 21692 C C . LEU A 1 107 ? 16.074 -14.906 -1.878 1.00 0.00 98 LEU A C 16
ATOM 21693 O O . LEU A 1 107 ? 17.262 -14.595 -1.948 1.00 0.00 98 LEU A O 16
ATOM 21709 N N . GLY A 1 108 ? 15.096 -14.282 -2.517 1.00 0.00 99 GLY A N 16
ATOM 21710 C CA . GLY A 1 108 ? 15.370 -13.144 -3.377 1.00 0.00 99 GLY A CA 16
ATOM 21711 C C . GLY A 1 108 ? 16.400 -13.503 -4.450 1.00 0.00 99 GLY A C 16
ATOM 21712 O O . GLY A 1 108 ? 17.502 -12.957 -4.465 1.00 0.00 99 GLY A O 16
ATOM 21716 N N . SER A 1 109 ? 16.004 -14.419 -5.322 1.00 0.00 100 SER A N 16
ATOM 21717 C CA . SER A 1 109 ? 16.879 -14.858 -6.396 1.00 0.00 100 SER A CA 16
ATOM 21718 C C . SER A 1 109 ? 16.206 -14.621 -7.749 1.00 0.00 100 SER A C 16
ATOM 21719 O O . SER A 1 109 ? 15.673 -15.552 -8.352 1.00 0.00 100 SER A O 16
ATOM 21727 N N . PRO A 1 110 ? 16.252 -13.339 -8.198 1.00 0.00 101 PRO A N 16
ATOM 21728 C CA . PRO A 1 110 ? 15.653 -12.968 -9.469 1.00 0.00 101 PRO A CA 16
ATOM 21729 C C . PRO A 1 110 ? 16.513 -13.447 -10.641 1.00 0.00 101 PRO A C 16
ATOM 21730 O O . PRO A 1 110 ? 17.699 -13.726 -10.472 1.00 0.00 101 PRO A O 16
ATOM 21741 N N . PRO A 1 111 ? 15.865 -13.528 -11.834 1.00 0.00 102 PRO A N 16
ATOM 21742 C CA . PRO A 1 111 ? 16.557 -13.968 -13.033 1.00 0.00 102 PRO A CA 16
ATOM 21743 C C . PRO A 1 111 ? 17.477 -12.869 -13.569 1.00 0.00 102 PRO A C 16
ATOM 21744 O O . PRO A 1 111 ? 17.088 -11.704 -13.632 1.00 0.00 102 PRO A O 16
ATOM 21755 N N . SER A 1 112 ? 18.681 -13.279 -13.942 1.00 0.00 103 SER A N 16
ATOM 21756 C CA . SER A 1 112 ? 19.660 -12.344 -14.470 1.00 0.00 103 SER A CA 16
ATOM 21757 C C . SER A 1 112 ? 19.900 -11.215 -13.466 1.00 0.00 103 SER A C 16
ATOM 21758 O O . SER A 1 112 ? 19.194 -11.109 -12.464 1.00 0.00 103 SER A O 16
ATOM 21766 N N . SER A 1 113 ? 20.899 -10.399 -13.769 1.00 0.00 104 SER A N 16
ATOM 21767 C CA . SER A 1 113 ? 21.241 -9.282 -12.905 1.00 0.00 104 SER A CA 16
ATOM 21768 C C . SER A 1 113 ? 20.596 -7.998 -13.430 1.00 0.00 104 SER A C 16
ATOM 21769 O O . SER A 1 113 ? 19.971 -8.001 -14.490 1.00 0.00 104 SER A O 16
ATOM 21777 N N . MET A 1 10 ? -6.144 -11.637 -6.324 1.00 0.00 1 MET A N 17
ATOM 21778 C CA . MET A 1 10 ? -5.950 -12.895 -7.026 1.00 0.00 1 MET A CA 17
ATOM 21779 C C . MET A 1 10 ? -7.273 -13.647 -7.180 1.00 0.00 1 MET A C 17
ATOM 21780 O O . MET A 1 10 ? -7.769 -14.240 -6.224 1.00 0.00 1 MET A O 17
ATOM 21794 N N . GLY A 1 11 ? -7.808 -13.597 -8.392 1.00 0.00 2 GLY A N 17
ATOM 21795 C CA . GLY A 1 11 ? -9.064 -14.266 -8.683 1.00 0.00 2 GLY A CA 17
ATOM 21796 C C . GLY A 1 11 ? -9.732 -13.662 -9.920 1.00 0.00 2 GLY A C 17
ATOM 21797 O O . GLY A 1 11 ? -9.468 -14.087 -11.043 1.00 0.00 2 GLY A O 17
ATOM 21801 N N . LYS A 1 12 ? -10.586 -12.680 -9.672 1.00 0.00 3 LYS A N 17
ATOM 21802 C CA . LYS A 1 12 ? -11.295 -12.013 -10.751 1.00 0.00 3 LYS A CA 17
ATOM 21803 C C . LYS A 1 12 ? -10.426 -10.880 -11.302 1.00 0.00 3 LYS A C 17
ATOM 21804 O O . LYS A 1 12 ? -9.998 -10.926 -12.454 1.00 0.00 3 LYS A O 17
ATOM 21823 N N . GLU A 1 13 ? -10.192 -9.890 -10.453 1.00 0.00 4 GLU A N 17
ATOM 21824 C CA . GLU A 1 13 ? -9.383 -8.747 -10.840 1.00 0.00 4 GLU A CA 17
ATOM 21825 C C . GLU A 1 13 ? -8.560 -8.251 -9.649 1.00 0.00 4 GLU A C 17
ATOM 21826 O O . GLU A 1 13 ? -7.333 -8.206 -9.713 1.00 0.00 4 GLU A O 17
ATOM 21838 N N . SER A 1 14 ? -9.270 -7.891 -8.590 1.00 0.00 5 SER A N 17
ATOM 21839 C CA . SER A 1 14 ? -8.621 -7.400 -7.386 1.00 0.00 5 SER A CA 17
ATOM 21840 C C . SER A 1 14 ? -8.840 -8.384 -6.235 1.00 0.00 5 SER A C 17
ATOM 21841 O O . SER A 1 14 ? -7.880 -8.882 -5.650 1.00 0.00 5 SER A O 17
ATOM 21849 N N . GLY A 1 15 ? -10.108 -8.634 -5.945 1.00 0.00 6 GLY A N 17
ATOM 21850 C CA . GLY A 1 15 ? -10.465 -9.549 -4.875 1.00 0.00 6 GLY A CA 17
ATOM 21851 C C . GLY A 1 15 ? -11.577 -8.965 -4.001 1.00 0.00 6 GLY A C 17
ATOM 21852 O O . GLY A 1 15 ? -11.310 -8.177 -3.095 1.00 0.00 6 GLY A O 17
ATOM 21856 N N . TRP A 1 16 ? -12.800 -9.373 -4.305 1.00 0.00 7 TRP A N 17
ATOM 21857 C CA . TRP A 1 16 ? -13.954 -8.900 -3.559 1.00 0.00 7 TRP A CA 17
ATOM 21858 C C . TRP A 1 16 ? -14.329 -9.974 -2.537 1.00 0.00 7 TRP A C 17
ATOM 21859 O O . TRP A 1 16 ? -15.365 -10.625 -2.667 1.00 0.00 7 TRP A O 17
ATOM 21880 N N . ASP A 1 17 ? -13.467 -10.127 -1.543 1.00 0.00 8 ASP A N 17
ATOM 21881 C CA . ASP A 1 17 ? -13.694 -11.112 -0.499 1.00 0.00 8 ASP A CA 17
ATOM 21882 C C . ASP A 1 17 ? -12.498 -11.124 0.454 1.00 0.00 8 ASP A C 17
ATOM 21883 O O . ASP A 1 17 ? -11.356 -11.271 0.021 1.00 0.00 8 ASP A O 17
ATOM 21892 N N . SER A 1 18 ? -12.800 -10.968 1.735 1.00 0.00 9 SER A N 17
ATOM 21893 C CA . SER A 1 18 ? -11.764 -10.959 2.753 1.00 0.00 9 SER A CA 17
ATOM 21894 C C . SER A 1 18 ? -12.359 -11.343 4.109 1.00 0.00 9 SER A C 17
ATOM 21895 O O . SER A 1 18 ? -13.082 -10.556 4.719 1.00 0.00 9 SER A O 17
ATOM 21903 N N . GLY A 1 19 ? -12.033 -12.552 4.542 1.00 0.00 10 GLY A N 17
ATOM 21904 C CA . GLY A 1 19 ? -12.527 -13.049 5.815 1.00 0.00 10 GLY A CA 17
ATOM 21905 C C . GLY A 1 19 ? -12.033 -12.179 6.972 1.00 0.00 10 GLY A C 17
ATOM 21906 O O . GLY A 1 19 ? -11.584 -11.054 6.760 1.00 0.00 10 GLY A O 17
ATOM 21910 N N . ARG A 1 20 ? -12.132 -12.734 8.171 1.00 0.00 11 ARG A N 17
ATOM 21911 C CA . ARG A 1 20 ? -11.700 -12.023 9.363 1.00 0.00 11 ARG A CA 17
ATOM 21912 C C . ARG A 1 20 ? -10.174 -11.925 9.398 1.00 0.00 11 ARG A C 17
ATOM 21913 O O . ARG A 1 20 ? -9.619 -10.827 9.425 1.00 0.00 11 ARG A O 17
ATOM 21934 N N . ALA A 1 21 ? -9.537 -13.087 9.398 1.00 0.00 12 ALA A N 17
ATOM 21935 C CA . ALA A 1 21 ? -8.086 -13.145 9.430 1.00 0.00 12 ALA A CA 17
ATOM 21936 C C . ALA A 1 21 ? -7.516 -12.081 8.490 1.00 0.00 12 ALA A C 17
ATOM 21937 O O . ALA A 1 21 ? -6.528 -11.425 8.815 1.00 0.00 12 ALA A O 17
ATOM 21944 N N . ALA A 1 22 ? -8.163 -11.944 7.342 1.00 0.00 13 ALA A N 17
ATOM 21945 C CA . ALA A 1 22 ? -7.734 -10.971 6.352 1.00 0.00 13 ALA A CA 17
ATOM 21946 C C . ALA A 1 22 ? -7.363 -9.664 7.056 1.00 0.00 13 ALA A C 17
ATOM 21947 O O . ALA A 1 22 ? -6.244 -9.173 6.913 1.00 0.00 13 ALA A O 17
ATOM 21954 N N . VAL A 1 23 ? -8.324 -9.136 7.800 1.00 0.00 14 VAL A N 17
ATOM 21955 C CA . VAL A 1 23 ? -8.113 -7.896 8.526 1.00 0.00 14 VAL A CA 17
ATOM 21956 C C . VAL A 1 23 ? -6.760 -7.951 9.238 1.00 0.00 14 VAL A C 17
ATOM 21957 O O . VAL A 1 23 ? -5.974 -7.008 9.159 1.00 0.00 14 VAL A O 17
ATOM 21970 N N . ALA A 1 24 ? -6.530 -9.064 9.919 1.00 0.00 15 ALA A N 17
ATOM 21971 C CA . ALA A 1 24 ? -5.286 -9.254 10.645 1.00 0.00 15 ALA A CA 17
ATOM 21972 C C . ALA A 1 24 ? -4.108 -9.038 9.694 1.00 0.00 15 ALA A C 17
ATOM 21973 O O . ALA A 1 24 ? -3.144 -8.355 10.038 1.00 0.00 15 ALA A O 17
ATOM 21980 N N . ALA A 1 25 ? -4.223 -9.633 8.515 1.00 0.00 16 ALA A N 17
ATOM 21981 C CA . ALA A 1 25 ? -3.179 -9.514 7.512 1.00 0.00 16 ALA A CA 17
ATOM 21982 C C . ALA A 1 25 ? -3.025 -8.044 7.114 1.00 0.00 16 ALA A C 17
ATOM 21983 O O . ALA A 1 25 ? -1.937 -7.609 6.741 1.00 0.00 16 ALA A O 17
ATOM 21990 N N . VAL A 1 26 ? -4.131 -7.321 7.206 1.00 0.00 17 VAL A N 17
ATOM 21991 C CA . VAL A 1 26 ? -4.133 -5.910 6.859 1.00 0.00 17 VAL A CA 17
ATOM 21992 C C . VAL A 1 26 ? -3.581 -5.100 8.034 1.00 0.00 17 VAL A C 17
ATOM 21993 O O . VAL A 1 26 ? -3.141 -3.965 7.858 1.00 0.00 17 VAL A O 17
ATOM 22006 N N . VAL A 1 27 ? -3.622 -5.715 9.207 1.00 0.00 18 VAL A N 17
ATOM 22007 C CA . VAL A 1 27 ? -3.132 -5.066 10.411 1.00 0.00 18 VAL A CA 17
ATOM 22008 C C . VAL A 1 27 ? -1.605 -5.154 10.446 1.00 0.00 18 VAL A C 17
ATOM 22009 O O . VAL A 1 27 ? -0.921 -4.134 10.510 1.00 0.00 18 VAL A O 17
ATOM 22022 N N . GLY A 1 28 ? -1.114 -6.384 10.404 1.00 0.00 19 GLY A N 17
ATOM 22023 C CA . GLY A 1 28 ? 0.320 -6.619 10.431 1.00 0.00 19 GLY A CA 17
ATOM 22024 C C . GLY A 1 28 ? 1.060 -5.591 9.573 1.00 0.00 19 GLY A C 17
ATOM 22025 O O . GLY A 1 28 ? 0.724 -5.394 8.406 1.00 0.00 19 GLY A O 17
ATOM 22029 N N . GLY A 1 29 ? 2.054 -4.964 10.184 1.00 0.00 20 GLY A N 17
ATOM 22030 C CA . GLY A 1 29 ? 2.844 -3.961 9.491 1.00 0.00 20 GLY A CA 17
ATOM 22031 C C . GLY A 1 29 ? 2.384 -2.549 9.859 1.00 0.00 20 GLY A C 17
ATOM 22032 O O . GLY A 1 29 ? 2.561 -1.612 9.082 1.00 0.00 20 GLY A O 17
ATOM 22036 N N . VAL A 1 30 ? 1.803 -2.441 11.045 1.00 0.00 21 VAL A N 17
ATOM 22037 C CA . VAL A 1 30 ? 1.316 -1.159 11.525 1.00 0.00 21 VAL A CA 17
ATOM 22038 C C . VAL A 1 30 ? 2.367 -0.083 11.248 1.00 0.00 21 VAL A C 17
ATOM 22039 O O . VAL A 1 30 ? 2.083 0.909 10.577 1.00 0.00 21 VAL A O 17
ATOM 22052 N N . VAL A 1 31 ? 3.559 -0.314 11.778 1.00 0.00 22 VAL A N 17
ATOM 22053 C CA . VAL A 1 31 ? 4.653 0.624 11.596 1.00 0.00 22 VAL A CA 17
ATOM 22054 C C . VAL A 1 31 ? 4.765 0.989 10.114 1.00 0.00 22 VAL A C 17
ATOM 22055 O O . VAL A 1 31 ? 4.905 2.161 9.769 1.00 0.00 22 VAL A O 17
ATOM 22068 N N . ALA A 1 32 ? 4.700 -0.037 9.278 1.00 0.00 23 ALA A N 17
ATOM 22069 C CA . ALA A 1 32 ? 4.792 0.161 7.842 1.00 0.00 23 ALA A CA 17
ATOM 22070 C C . ALA A 1 32 ? 3.747 1.189 7.405 1.00 0.00 23 ALA A C 17
ATOM 22071 O O . ALA A 1 32 ? 4.033 2.062 6.587 1.00 0.00 23 ALA A O 17
ATOM 22078 N N . VAL A 1 33 ? 2.556 1.052 7.970 1.00 0.00 24 VAL A N 17
ATOM 22079 C CA . VAL A 1 33 ? 1.467 1.958 7.649 1.00 0.00 24 VAL A CA 17
ATOM 22080 C C . VAL A 1 33 ? 1.791 3.351 8.193 1.00 0.00 24 VAL A C 17
ATOM 22081 O O . VAL A 1 33 ? 1.352 4.357 7.636 1.00 0.00 24 VAL A O 17
ATOM 22094 N N . GLY A 1 34 ? 2.556 3.366 9.274 1.00 0.00 25 GLY A N 17
ATOM 22095 C CA . GLY A 1 34 ? 2.944 4.619 9.899 1.00 0.00 25 GLY A CA 17
ATOM 22096 C C . GLY A 1 34 ? 3.914 5.399 9.009 1.00 0.00 25 GLY A C 17
ATOM 22097 O O . GLY A 1 34 ? 3.703 6.581 8.741 1.00 0.00 25 GLY A O 17
ATOM 22101 N N . THR A 1 35 ? 4.957 4.705 8.576 1.00 0.00 26 THR A N 17
ATOM 22102 C CA . THR A 1 35 ? 5.960 5.318 7.721 1.00 0.00 26 THR A CA 17
ATOM 22103 C C . THR A 1 35 ? 5.330 5.779 6.406 1.00 0.00 26 THR A C 17
ATOM 22104 O O . THR A 1 35 ? 5.625 6.870 5.921 1.00 0.00 26 THR A O 17
ATOM 22115 N N . VAL A 1 36 ? 4.474 4.925 5.865 1.00 0.00 27 VAL A N 17
ATOM 22116 C CA . VAL A 1 36 ? 3.800 5.231 4.615 1.00 0.00 27 VAL A CA 17
ATOM 22117 C C . VAL A 1 36 ? 2.964 6.500 4.788 1.00 0.00 27 VAL A C 17
ATOM 22118 O O . VAL A 1 36 ? 2.988 7.385 3.935 1.00 0.00 27 VAL A O 17
ATOM 22131 N N . LEU A 1 37 ? 2.244 6.548 5.900 1.00 0.00 28 LEU A N 17
ATOM 22132 C CA . LEU A 1 37 ? 1.401 7.695 6.196 1.00 0.00 28 LEU A CA 17
ATOM 22133 C C . LEU A 1 37 ? 2.284 8.919 6.448 1.00 0.00 28 LEU A C 17
ATOM 22134 O O . LEU A 1 37 ? 2.318 9.841 5.635 1.00 0.00 28 LEU A O 17
ATOM 22150 N N . VAL A 1 38 ? 2.976 8.888 7.577 1.00 0.00 29 VAL A N 17
ATOM 22151 C CA . VAL A 1 38 ? 3.856 9.984 7.946 1.00 0.00 29 VAL A CA 17
ATOM 22152 C C . VAL A 1 38 ? 4.626 10.452 6.710 1.00 0.00 29 VAL A C 17
ATOM 22153 O O . VAL A 1 38 ? 4.999 11.620 6.612 1.00 0.00 29 VAL A O 17
ATOM 22166 N N . ALA A 1 39 ? 4.840 9.517 5.796 1.00 0.00 30 ALA A N 17
ATOM 22167 C CA . ALA A 1 39 ? 5.559 9.819 4.570 1.00 0.00 30 ALA A CA 17
ATOM 22168 C C . ALA A 1 39 ? 4.693 10.717 3.685 1.00 0.00 30 ALA A C 17
ATOM 22169 O O . ALA A 1 39 ? 5.131 11.786 3.261 1.00 0.00 30 ALA A O 17
ATOM 22176 N N . LEU A 1 40 ? 3.479 10.251 3.431 1.00 0.00 31 LEU A N 17
ATOM 22177 C CA . LEU A 1 40 ? 2.547 10.999 2.604 1.00 0.00 31 LEU A CA 17
ATOM 22178 C C . LEU A 1 40 ? 2.357 12.398 3.195 1.00 0.00 31 LEU A C 17
ATOM 22179 O O . LEU A 1 40 ? 2.218 13.373 2.458 1.00 0.00 31 LEU A O 17
ATOM 22195 N N . SER A 1 41 ? 2.357 12.451 4.519 1.00 0.00 32 SER A N 17
ATOM 22196 C CA . SER A 1 41 ? 2.186 13.714 5.217 1.00 0.00 32 SER A CA 17
ATOM 22197 C C . SER A 1 41 ? 3.474 14.536 5.134 1.00 0.00 32 SER A C 17
ATOM 22198 O O . SER A 1 41 ? 3.428 15.764 5.086 1.00 0.00 32 SER A O 17
ATOM 22206 N N . ALA A 1 42 ? 4.592 13.826 5.119 1.00 0.00 33 ALA A N 17
ATOM 22207 C CA . ALA A 1 42 ? 5.890 14.474 5.042 1.00 0.00 33 ALA A CA 17
ATOM 22208 C C . ALA A 1 42 ? 5.993 15.245 3.725 1.00 0.00 33 ALA A C 17
ATOM 22209 O O . ALA A 1 42 ? 5.024 15.329 2.973 1.00 0.00 33 ALA A O 17
ATOM 22216 N N . MET A 1 43 ? 7.178 15.788 3.485 1.00 0.00 34 MET A N 17
ATOM 22217 C CA . MET A 1 43 ? 7.420 16.549 2.271 1.00 0.00 34 MET A CA 17
ATOM 22218 C C . MET A 1 43 ? 6.572 17.822 2.244 1.00 0.00 34 MET A C 17
ATOM 22219 O O . MET A 1 43 ? 6.038 18.193 1.200 1.00 0.00 34 MET A O 17
ATOM 22233 N N . GLY A 1 44 ? 6.476 18.456 3.403 1.00 0.00 35 GLY A N 17
ATOM 22234 C CA . GLY A 1 44 ? 5.702 19.680 3.524 1.00 0.00 35 GLY A CA 17
ATOM 22235 C C . GLY A 1 44 ? 5.797 20.250 4.941 1.00 0.00 35 GLY A C 17
ATOM 22236 O O . GLY A 1 44 ? 5.915 21.462 5.120 1.00 0.00 35 GLY A O 17
ATOM 22240 N N . PHE A 1 45 ? 5.743 19.351 5.912 1.00 0.00 36 PHE A N 17
ATOM 22241 C CA . PHE A 1 45 ? 5.821 19.749 7.307 1.00 0.00 36 PHE A CA 17
ATOM 22242 C C . PHE A 1 45 ? 4.557 20.496 7.736 1.00 0.00 36 PHE A C 17
ATOM 22243 O O . PHE A 1 45 ? 4.625 21.439 8.522 1.00 0.00 36 PHE A O 17
ATOM 22260 N N . THR A 1 46 ? 3.432 20.046 7.200 1.00 0.00 37 THR A N 17
ATOM 22261 C CA . THR A 1 46 ? 2.154 20.660 7.517 1.00 0.00 37 THR A CA 17
ATOM 22262 C C . THR A 1 46 ? 1.049 19.602 7.558 1.00 0.00 37 THR A C 17
ATOM 22263 O O . THR A 1 46 ? 0.629 19.097 6.518 1.00 0.00 37 THR A O 17
ATOM 22274 N N . SER A 1 47 ? 0.610 19.297 8.771 1.00 0.00 38 SER A N 17
ATOM 22275 C CA . SER A 1 47 ? -0.437 18.309 8.961 1.00 0.00 38 SER A CA 17
ATOM 22276 C C . SER A 1 47 ? -0.979 18.388 10.389 1.00 0.00 38 SER A C 17
ATOM 22277 O O . SER A 1 47 ? -2.188 18.309 10.604 1.00 0.00 38 SER A O 17
ATOM 22285 N N . VAL A 1 48 ? -0.058 18.542 11.330 1.00 0.00 39 VAL A N 17
ATOM 22286 C CA . VAL A 1 48 ? -0.428 18.633 12.732 1.00 0.00 39 VAL A CA 17
ATOM 22287 C C . VAL A 1 48 ? -1.568 19.641 12.890 1.00 0.00 39 VAL A C 17
ATOM 22288 O O . VAL A 1 48 ? -2.735 19.257 12.960 1.00 0.00 39 VAL A O 17
ATOM 22301 N N . GLY A 1 49 ? -1.191 20.910 12.941 1.00 0.00 40 GLY A N 17
ATOM 22302 C CA . GLY A 1 49 ? -2.168 21.975 13.089 1.00 0.00 40 GLY A CA 17
ATOM 22303 C C . GLY A 1 49 ? -3.433 21.676 12.282 1.00 0.00 40 GLY A C 17
ATOM 22304 O O . GLY A 1 49 ? -4.530 21.630 12.835 1.00 0.00 40 GLY A O 17
ATOM 22308 N N . ILE A 1 50 ? -3.237 21.481 10.986 1.00 0.00 41 ILE A N 17
ATOM 22309 C CA . ILE A 1 50 ? -4.348 21.188 10.097 1.00 0.00 41 ILE A CA 17
ATOM 22310 C C . ILE A 1 50 ? -5.280 20.178 10.769 1.00 0.00 41 ILE A C 17
ATOM 22311 O O . ILE A 1 50 ? -6.488 20.397 10.844 1.00 0.00 41 ILE A O 17
ATOM 22327 N N . ALA A 1 51 ? -4.684 19.093 11.241 1.00 0.00 42 ALA A N 17
ATOM 22328 C CA . ALA A 1 51 ? -5.446 18.048 11.904 1.00 0.00 42 ALA A CA 17
ATOM 22329 C C . ALA A 1 51 ? -6.239 18.659 13.061 1.00 0.00 42 ALA A C 17
ATOM 22330 O O . ALA A 1 51 ? -7.423 18.368 13.228 1.00 0.00 42 ALA A O 17
ATOM 22337 N N . ALA A 1 52 ? -5.556 19.494 13.830 1.00 0.00 43 ALA A N 17
ATOM 22338 C CA . ALA A 1 52 ? -6.182 20.148 14.966 1.00 0.00 43 ALA A CA 17
ATOM 22339 C C . ALA A 1 52 ? -7.345 21.012 14.474 1.00 0.00 43 ALA A C 17
ATOM 22340 O O . ALA A 1 52 ? -8.311 21.232 15.203 1.00 0.00 43 ALA A O 17
ATOM 22347 N N . SER A 1 53 ? -7.214 21.479 13.241 1.00 0.00 44 SER A N 17
ATOM 22348 C CA . SER A 1 53 ? -8.241 22.314 12.644 1.00 0.00 44 SER A CA 17
ATOM 22349 C C . SER A 1 53 ? -9.433 21.454 12.218 1.00 0.00 44 SER A C 17
ATOM 22350 O O . SER A 1 53 ? -10.584 21.853 12.389 1.00 0.00 44 SER A O 17
ATOM 22358 N N . SER A 1 54 ? -9.116 20.289 11.672 1.00 0.00 45 SER A N 17
ATOM 22359 C CA . SER A 1 54 ? -10.146 19.369 11.221 1.00 0.00 45 SER A CA 17
ATOM 22360 C C . SER A 1 54 ? -10.951 18.857 12.417 1.00 0.00 45 SER A C 17
ATOM 22361 O O . SER A 1 54 ? -12.180 18.905 12.409 1.00 0.00 45 SER A O 17
ATOM 22369 N N . ILE A 1 55 ? -10.225 18.378 13.417 1.00 0.00 46 ILE A N 17
ATOM 22370 C CA . ILE A 1 55 ? -10.856 17.858 14.617 1.00 0.00 46 ILE A CA 17
ATOM 22371 C C . ILE A 1 55 ? -11.567 18.998 15.350 1.00 0.00 46 ILE A C 17
ATOM 22372 O O . ILE A 1 55 ? -12.643 18.803 15.912 1.00 0.00 46 ILE A O 17
ATOM 22388 N N . ALA A 1 56 ? -10.936 20.162 15.319 1.00 0.00 47 ALA A N 17
ATOM 22389 C CA . ALA A 1 56 ? -11.495 21.333 15.974 1.00 0.00 47 ALA A CA 17
ATOM 22390 C C . ALA A 1 56 ? -12.884 21.618 15.400 1.00 0.00 47 ALA A C 17
ATOM 22391 O O . ALA A 1 56 ? -13.830 21.861 16.148 1.00 0.00 47 ALA A O 17
ATOM 22398 N N . ALA A 1 57 ? -12.964 21.578 14.078 1.00 0.00 48 ALA A N 17
ATOM 22399 C CA . ALA A 1 57 ? -14.222 21.829 13.396 1.00 0.00 48 ALA A CA 17
ATOM 22400 C C . ALA A 1 57 ? -15.150 20.628 13.590 1.00 0.00 48 ALA A C 17
ATOM 22401 O O . ALA A 1 57 ? -16.196 20.743 14.226 1.00 0.00 48 ALA A O 17
ATOM 22408 N N . LYS A 1 58 ? -14.733 19.502 13.028 1.00 0.00 49 LYS A N 17
ATOM 22409 C CA . LYS A 1 58 ? -15.514 18.281 13.130 1.00 0.00 49 LYS A CA 17
ATOM 22410 C C . LYS A 1 58 ? -16.739 18.386 12.220 1.00 0.00 49 LYS A C 17
ATOM 22411 O O . LYS A 1 58 ? -17.862 18.532 12.699 1.00 0.00 49 LYS A O 17
ATOM 22430 N N . MET A 1 59 ? -16.480 18.308 10.923 1.00 0.00 50 MET A N 17
ATOM 22431 C CA . MET A 1 59 ? -17.548 18.392 9.940 1.00 0.00 50 MET A CA 17
ATOM 22432 C C . MET A 1 59 ? -18.128 17.008 9.641 1.00 0.00 50 MET A C 17
ATOM 22433 O O . MET A 1 59 ? -17.471 15.993 9.869 1.00 0.00 50 MET A O 17
ATOM 22447 N N . MET A 1 60 ? -19.352 17.012 9.133 1.00 0.00 51 MET A N 17
ATOM 22448 C CA . MET A 1 60 ? -20.027 15.769 8.800 1.00 0.00 51 MET A CA 17
ATOM 22449 C C . MET A 1 60 ? -19.929 15.477 7.301 1.00 0.00 51 MET A C 17
ATOM 22450 O O . MET A 1 60 ? -19.453 14.415 6.903 1.00 0.00 51 MET A O 17
ATOM 22464 N N . SER A 1 61 ? -20.386 16.438 6.512 1.00 0.00 52 SER A N 17
ATOM 22465 C CA . SER A 1 61 ? -20.355 16.296 5.066 1.00 0.00 52 SER A CA 17
ATOM 22466 C C . SER A 1 61 ? -20.007 17.637 4.417 1.00 0.00 52 SER A C 17
ATOM 22467 O O . SER A 1 61 ? -20.525 18.678 4.818 1.00 0.00 52 SER A O 17
ATOM 22475 N N . THR A 1 62 ? -19.131 17.568 3.424 1.00 0.00 53 THR A N 17
ATOM 22476 C CA . THR A 1 62 ? -18.708 18.764 2.716 1.00 0.00 53 THR A CA 17
ATOM 22477 C C . THR A 1 62 ? -18.203 18.404 1.317 1.00 0.00 53 THR A C 17
ATOM 22478 O O . THR A 1 62 ? -18.744 18.874 0.317 1.00 0.00 53 THR A O 17
ATOM 22489 N N . ALA A 1 63 ? -17.171 17.573 1.291 1.00 0.00 54 ALA A N 17
ATOM 22490 C CA . ALA A 1 63 ? -16.587 17.144 0.032 1.00 0.00 54 ALA A CA 17
ATOM 22491 C C . ALA A 1 63 ? -16.010 18.359 -0.697 1.00 0.00 54 ALA A C 17
ATOM 22492 O O . ALA A 1 63 ? -16.756 19.202 -1.194 1.00 0.00 54 ALA A O 17
ATOM 22499 N N . ALA A 1 64 ? -14.687 18.411 -0.738 1.00 0.00 55 ALA A N 17
ATOM 22500 C CA . ALA A 1 64 ? -14.001 19.509 -1.398 1.00 0.00 55 ALA A CA 17
ATOM 22501 C C . ALA A 1 64 ? -14.112 19.336 -2.914 1.00 0.00 55 ALA A C 17
ATOM 22502 O O . ALA A 1 64 ? -14.628 18.327 -3.392 1.00 0.00 55 ALA A O 17
ATOM 22509 N N . ILE A 1 65 ? -13.619 20.337 -3.630 1.00 0.00 56 ILE A N 17
ATOM 22510 C CA . ILE A 1 65 ? -13.657 20.308 -5.082 1.00 0.00 56 ILE A CA 17
ATOM 22511 C C . ILE A 1 65 ? -15.046 19.863 -5.543 1.00 0.00 56 ILE A C 17
ATOM 22512 O O . ILE A 1 65 ? -15.974 19.781 -4.740 1.00 0.00 56 ILE A O 17
ATOM 22528 N N . ALA A 1 66 ? -15.146 19.588 -6.836 1.00 0.00 57 ALA A N 17
ATOM 22529 C CA . ALA A 1 66 ? -16.406 19.154 -7.413 1.00 0.00 57 ALA A CA 17
ATOM 22530 C C . ALA A 1 66 ? -16.143 18.023 -8.409 1.00 0.00 57 ALA A C 17
ATOM 22531 O O . ALA A 1 66 ? -16.650 16.915 -8.243 1.00 0.00 57 ALA A O 17
ATOM 22538 N N . ASN A 1 67 ? -15.349 18.341 -9.421 1.00 0.00 58 ASN A N 17
ATOM 22539 C CA . ASN A 1 67 ? -15.013 17.365 -10.444 1.00 0.00 58 ASN A CA 17
ATOM 22540 C C . ASN A 1 67 ? -14.755 16.010 -9.783 1.00 0.00 58 ASN A C 17
ATOM 22541 O O . ASN A 1 67 ? -14.312 15.947 -8.638 1.00 0.00 58 ASN A O 17
ATOM 22552 N N . GLY A 1 68 ? -15.044 14.957 -10.535 1.00 0.00 59 GLY A N 17
ATOM 22553 C CA . GLY A 1 68 ? -14.849 13.606 -10.036 1.00 0.00 59 GLY A CA 17
ATOM 22554 C C . GLY A 1 68 ? -16.041 13.156 -9.189 1.00 0.00 59 GLY A C 17
ATOM 22555 O O . GLY A 1 68 ? -16.846 12.337 -9.630 1.00 0.00 59 GLY A O 17
ATOM 22559 N N . GLY A 1 69 ? -16.116 13.712 -7.989 1.00 0.00 60 GLY A N 17
ATOM 22560 C CA . GLY A 1 69 ? -17.197 13.379 -7.077 1.00 0.00 60 GLY A CA 17
ATOM 22561 C C . GLY A 1 69 ? -16.682 12.552 -5.896 1.00 0.00 60 GLY A C 17
ATOM 22562 O O . GLY A 1 69 ? -15.710 11.811 -6.030 1.00 0.00 60 GLY A O 17
ATOM 22566 N N . GLY A 1 70 ? -17.358 12.708 -4.767 1.00 0.00 61 GLY A N 17
ATOM 22567 C CA . GLY A 1 70 ? -16.981 11.985 -3.564 1.00 0.00 61 GLY A CA 17
ATOM 22568 C C . GLY A 1 70 ? -16.573 10.548 -3.893 1.00 0.00 61 GLY A C 17
ATOM 22569 O O . GLY A 1 70 ? -17.330 9.814 -4.527 1.00 0.00 61 GLY A O 17
ATOM 22573 N N . VAL A 1 71 ? -15.378 10.189 -3.447 1.00 0.00 62 VAL A N 17
ATOM 22574 C CA . VAL A 1 71 ? -14.861 8.853 -3.686 1.00 0.00 62 VAL A CA 17
ATOM 22575 C C . VAL A 1 71 ? -13.557 8.668 -2.906 1.00 0.00 62 VAL A C 17
ATOM 22576 O O . VAL A 1 71 ? -12.511 8.399 -3.494 1.00 0.00 62 VAL A O 17
ATOM 22589 N N . ALA A 1 72 ? -13.663 8.821 -1.594 1.00 0.00 63 ALA A N 17
ATOM 22590 C CA . ALA A 1 72 ? -12.506 8.675 -0.728 1.00 0.00 63 ALA A CA 17
ATOM 22591 C C . ALA A 1 72 ? -11.668 9.954 -0.783 1.00 0.00 63 ALA A C 17
ATOM 22592 O O . ALA A 1 72 ? -11.495 10.631 0.230 1.00 0.00 63 ALA A O 17
ATOM 22599 N N . ALA A 1 73 ? -11.170 10.246 -1.975 1.00 0.00 64 ALA A N 17
ATOM 22600 C CA . ALA A 1 73 ? -10.355 11.432 -2.175 1.00 0.00 64 ALA A CA 17
ATOM 22601 C C . ALA A 1 73 ? -10.114 11.633 -3.673 1.00 0.00 64 ALA A C 17
ATOM 22602 O O . ALA A 1 73 ? -10.659 10.901 -4.497 1.00 0.00 64 ALA A O 17
ATOM 22609 N N . GLY A 1 74 ? -9.297 12.630 -3.980 1.00 0.00 65 GLY A N 17
ATOM 22610 C CA . GLY A 1 74 ? -8.977 12.937 -5.363 1.00 0.00 65 GLY A CA 17
ATOM 22611 C C . GLY A 1 74 ? -7.521 12.589 -5.680 1.00 0.00 65 GLY A C 17
ATOM 22612 O O . GLY A 1 74 ? -7.222 11.470 -6.095 1.00 0.00 65 GLY A O 17
ATOM 22616 N N . SER A 1 75 ? -6.653 13.568 -5.471 1.00 0.00 66 SER A N 17
ATOM 22617 C CA . SER A 1 75 ? -5.236 13.380 -5.729 1.00 0.00 66 SER A CA 17
ATOM 22618 C C . SER A 1 75 ? -4.764 12.058 -5.118 1.00 0.00 66 SER A C 17
ATOM 22619 O O . SER A 1 75 ? -4.046 11.295 -5.762 1.00 0.00 66 SER A O 17
ATOM 22627 N N . LEU A 1 76 ? -5.187 11.829 -3.884 1.00 0.00 67 LEU A N 17
ATOM 22628 C CA . LEU A 1 76 ? -4.817 10.613 -3.180 1.00 0.00 67 LEU A CA 17
ATOM 22629 C C . LEU A 1 76 ? -4.983 9.416 -4.117 1.00 0.00 67 LEU A C 17
ATOM 22630 O O . LEU A 1 76 ? -4.098 8.567 -4.208 1.00 0.00 67 LEU A O 17
ATOM 22646 N N . VAL A 1 77 ? -6.124 9.385 -4.790 1.00 0.00 68 VAL A N 17
ATOM 22647 C CA . VAL A 1 77 ? -6.418 8.306 -5.717 1.00 0.00 68 VAL A CA 17
ATOM 22648 C C . VAL A 1 77 ? -5.196 8.051 -6.601 1.00 0.00 68 VAL A C 17
ATOM 22649 O O . VAL A 1 77 ? -4.756 6.912 -6.745 1.00 0.00 68 VAL A O 17
ATOM 22662 N N . ALA A 1 78 ? -4.681 9.132 -7.169 1.00 0.00 69 ALA A N 17
ATOM 22663 C CA . ALA A 1 78 ? -3.518 9.040 -8.035 1.00 0.00 69 ALA A CA 17
ATOM 22664 C C . ALA A 1 78 ? -2.390 8.322 -7.292 1.00 0.00 69 ALA A C 17
ATOM 22665 O O . ALA A 1 78 ? -1.708 7.472 -7.862 1.00 0.00 69 ALA A O 17
ATOM 22672 N N . ILE A 1 79 ? -2.227 8.691 -6.030 1.00 0.00 70 ILE A N 17
ATOM 22673 C CA . ILE A 1 79 ? -1.193 8.094 -5.203 1.00 0.00 70 ILE A CA 17
ATOM 22674 C C . ILE A 1 79 ? -1.476 6.599 -5.040 1.00 0.00 70 ILE A C 17
ATOM 22675 O O . ILE A 1 79 ? -0.568 5.776 -5.147 1.00 0.00 70 ILE A O 17
ATOM 22691 N N . LEU A 1 80 ? -2.740 6.293 -4.785 1.00 0.00 71 LEU A N 17
ATOM 22692 C CA . LEU A 1 80 ? -3.155 4.912 -4.607 1.00 0.00 71 LEU A CA 17
ATOM 22693 C C . LEU A 1 80 ? -2.832 4.120 -5.876 1.00 0.00 71 LEU A C 17
ATOM 22694 O O . LEU A 1 80 ? -2.374 2.981 -5.801 1.00 0.00 71 LEU A O 17
ATOM 22710 N N . GLN A 1 81 ? -3.085 4.754 -7.011 1.00 0.00 72 GLN A N 17
ATOM 22711 C CA . GLN A 1 81 ? -2.827 4.122 -8.294 1.00 0.00 72 GLN A CA 17
ATOM 22712 C C . GLN A 1 81 ? -1.351 3.738 -8.409 1.00 0.00 72 GLN A C 17
ATOM 22713 O O . GLN A 1 81 ? -1.021 2.560 -8.543 1.00 0.00 72 GLN A O 17
ATOM 22727 N N . SER A 1 82 ? -0.501 4.753 -8.354 1.00 0.00 73 SER A N 17
ATOM 22728 C CA . SER A 1 82 ? 0.932 4.536 -8.451 1.00 0.00 73 SER A CA 17
ATOM 22729 C C . SER A 1 82 ? 1.415 3.696 -7.267 1.00 0.00 73 SER A C 17
ATOM 22730 O O . SER A 1 82 ? 1.738 2.520 -7.427 1.00 0.00 73 SER A O 17
ATOM 22738 N N . VAL A 1 83 ? 1.449 4.332 -6.105 1.00 0.00 74 VAL A N 17
ATOM 22739 C CA . VAL A 1 83 ? 1.887 3.658 -4.895 1.00 0.00 74 VAL A CA 17
ATOM 22740 C C . VAL A 1 83 ? 1.290 2.250 -4.856 1.00 0.00 74 VAL A C 17
ATOM 22741 O O . VAL A 1 83 ? 1.878 1.338 -4.276 1.00 0.00 74 VAL A O 17
ATOM 22754 N N . GLY A 1 84 ? 0.130 2.116 -5.482 1.00 0.00 75 GLY A N 17
ATOM 22755 C CA . GLY A 1 84 ? -0.553 0.834 -5.526 1.00 0.00 75 GLY A CA 17
ATOM 22756 C C . GLY A 1 84 ? 0.255 -0.190 -6.325 1.00 0.00 75 GLY A C 17
ATOM 22757 O O . GLY A 1 84 ? 0.770 -1.155 -5.762 1.00 0.00 75 GLY A O 17
ATOM 22761 N N . ALA A 1 85 ? 0.341 0.054 -7.624 1.00 0.00 76 ALA A N 17
ATOM 22762 C CA . ALA A 1 85 ? 1.078 -0.835 -8.505 1.00 0.00 76 ALA A CA 17
ATOM 22763 C C . ALA A 1 85 ? 2.552 -0.848 -8.094 1.00 0.00 76 ALA A C 17
ATOM 22764 O O . ALA A 1 85 ? 3.111 -1.906 -7.809 1.00 0.00 76 ALA A O 17
ATOM 22771 N N . ALA A 1 86 ? 3.139 0.339 -8.075 1.00 0.00 77 ALA A N 17
ATOM 22772 C CA . ALA A 1 86 ? 4.536 0.478 -7.702 1.00 0.00 77 ALA A CA 17
ATOM 22773 C C . ALA A 1 86 ? 4.779 -0.241 -6.374 1.00 0.00 77 ALA A C 17
ATOM 22774 O O . ALA A 1 86 ? 5.747 -0.989 -6.237 1.00 0.00 77 ALA A O 17
ATOM 22781 N N . GLY A 1 87 ? 3.885 0.010 -5.429 1.00 0.00 78 GLY A N 17
ATOM 22782 C CA . GLY A 1 87 ? 3.990 -0.604 -4.117 1.00 0.00 78 GLY A CA 17
ATOM 22783 C C . GLY A 1 87 ? 3.880 -2.127 -4.213 1.00 0.00 78 GLY A C 17
ATOM 22784 O O . GLY A 1 87 ? 4.877 -2.835 -4.081 1.00 0.00 78 GLY A O 17
ATOM 22788 N N . LEU A 1 88 ? 2.659 -2.587 -4.443 1.00 0.00 79 LEU A N 17
ATOM 22789 C CA . LEU A 1 88 ? 2.405 -4.013 -4.559 1.00 0.00 79 LEU A CA 17
ATOM 22790 C C . LEU A 1 88 ? 3.535 -4.664 -5.360 1.00 0.00 79 LEU A C 17
ATOM 22791 O O . LEU A 1 88 ? 3.902 -5.809 -5.103 1.00 0.00 79 LEU A O 17
ATOM 22807 N N . SER A 1 89 ? 4.055 -3.905 -6.313 1.00 0.00 80 SER A N 17
ATOM 22808 C CA . SER A 1 89 ? 5.135 -4.393 -7.153 1.00 0.00 80 SER A CA 17
ATOM 22809 C C . SER A 1 89 ? 6.380 -4.658 -6.303 1.00 0.00 80 SER A C 17
ATOM 22810 O O . SER A 1 89 ? 6.649 -5.799 -5.929 1.00 0.00 80 SER A O 17
ATOM 22818 N N . VAL A 1 90 ? 7.105 -3.586 -6.023 1.00 0.00 81 VAL A N 17
ATOM 22819 C CA . VAL A 1 90 ? 8.315 -3.688 -5.224 1.00 0.00 81 VAL A CA 17
ATOM 22820 C C . VAL A 1 90 ? 8.064 -4.632 -4.046 1.00 0.00 81 VAL A C 17
ATOM 22821 O O . VAL A 1 90 ? 8.990 -5.276 -3.555 1.00 0.00 81 VAL A O 17
ATOM 22834 N N . THR A 1 91 ? 6.808 -4.683 -3.627 1.00 0.00 82 THR A N 17
ATOM 22835 C CA . THR A 1 91 ? 6.425 -5.538 -2.516 1.00 0.00 82 THR A CA 17
ATOM 22836 C C . THR A 1 91 ? 6.654 -7.008 -2.870 1.00 0.00 82 THR A C 17
ATOM 22837 O O . THR A 1 91 ? 7.689 -7.579 -2.529 1.00 0.00 82 THR A O 17
ATOM 22848 N N . SER A 1 92 ? 5.671 -7.580 -3.549 1.00 0.00 83 SER A N 17
ATOM 22849 C CA . SER A 1 92 ? 5.752 -8.974 -3.954 1.00 0.00 83 SER A CA 17
ATOM 22850 C C . SER A 1 92 ? 7.171 -9.300 -4.423 1.00 0.00 83 SER A C 17
ATOM 22851 O O . SER A 1 92 ? 7.714 -10.351 -4.085 1.00 0.00 83 SER A O 17
ATOM 22859 N N . LYS A 1 93 ? 7.731 -8.380 -5.196 1.00 0.00 84 LYS A N 17
ATOM 22860 C CA . LYS A 1 93 ? 9.076 -8.557 -5.715 1.00 0.00 84 LYS A CA 17
ATOM 22861 C C . LYS A 1 93 ? 10.017 -8.930 -4.567 1.00 0.00 84 LYS A C 17
ATOM 22862 O O . LYS A 1 93 ? 10.634 -9.994 -4.587 1.00 0.00 84 LYS A O 17
ATOM 22881 N N . VAL A 1 94 ? 10.096 -8.034 -3.595 1.00 0.00 85 VAL A N 17
ATOM 22882 C CA . VAL A 1 94 ? 10.951 -8.256 -2.441 1.00 0.00 85 VAL A CA 17
ATOM 22883 C C . VAL A 1 94 ? 10.555 -9.568 -1.763 1.00 0.00 85 VAL A C 17
ATOM 22884 O O . VAL A 1 94 ? 11.377 -10.205 -1.106 1.00 0.00 85 VAL A O 17
ATOM 22897 N N . ILE A 1 95 ? 9.294 -9.934 -1.944 1.00 0.00 86 ILE A N 17
ATOM 22898 C CA . ILE A 1 95 ? 8.778 -11.159 -1.358 1.00 0.00 86 ILE A CA 17
ATOM 22899 C C . ILE A 1 95 ? 9.253 -12.355 -2.186 1.00 0.00 86 ILE A C 17
ATOM 22900 O O . ILE A 1 95 ? 10.172 -13.067 -1.784 1.00 0.00 86 ILE A O 17
ATOM 22916 N N . GLY A 1 96 ? 8.605 -12.539 -3.327 1.00 0.00 87 GLY A N 17
ATOM 22917 C CA . GLY A 1 96 ? 8.949 -13.636 -4.215 1.00 0.00 87 GLY A CA 17
ATOM 22918 C C . GLY A 1 96 ? 7.996 -13.694 -5.410 1.00 0.00 87 GLY A C 17
ATOM 22919 O O . GLY A 1 96 ? 6.965 -14.364 -5.354 1.00 0.00 87 GLY A O 17
ATOM 22923 N N . GLY A 1 97 ? 8.373 -12.984 -6.463 1.00 0.00 88 GLY A N 17
ATOM 22924 C CA . GLY A 1 97 ? 7.564 -12.947 -7.669 1.00 0.00 88 GLY A CA 17
ATOM 22925 C C . GLY A 1 97 ? 6.072 -12.927 -7.329 1.00 0.00 88 GLY A C 17
ATOM 22926 O O . GLY A 1 97 ? 5.613 -12.060 -6.587 1.00 0.00 88 GLY A O 17
ATOM 22930 N N . PHE A 1 98 ? 5.358 -13.893 -7.887 1.00 0.00 89 PHE A N 17
ATOM 22931 C CA . PHE A 1 98 ? 3.928 -13.998 -7.652 1.00 0.00 89 PHE A CA 17
ATOM 22932 C C . PHE A 1 98 ? 3.509 -15.457 -7.459 1.00 0.00 89 PHE A C 17
ATOM 22933 O O . PHE A 1 98 ? 2.455 -15.872 -7.938 1.00 0.00 89 PHE A O 17
ATOM 22950 N N . ALA A 1 99 ? 4.357 -16.195 -6.757 1.00 0.00 90 ALA A N 17
ATOM 22951 C CA . ALA A 1 99 ? 4.088 -17.598 -6.496 1.00 0.00 90 ALA A CA 17
ATOM 22952 C C . ALA A 1 99 ? 4.925 -18.059 -5.301 1.00 0.00 90 ALA A C 17
ATOM 22953 O O . ALA A 1 99 ? 6.152 -18.110 -5.380 1.00 0.00 90 ALA A O 17
ATOM 22960 N N . GLY A 1 100 ? 4.229 -18.384 -4.221 1.00 0.00 91 GLY A N 17
ATOM 22961 C CA . GLY A 1 100 ? 4.892 -18.840 -3.012 1.00 0.00 91 GLY A CA 17
ATOM 22962 C C . GLY A 1 100 ? 4.393 -18.068 -1.789 1.00 0.00 91 GLY A C 17
ATOM 22963 O O . GLY A 1 100 ? 3.851 -16.972 -1.921 1.00 0.00 91 GLY A O 17
ATOM 22967 N N . THR A 1 101 ? 4.594 -18.670 -0.626 1.00 0.00 92 THR A N 17
ATOM 22968 C CA . THR A 1 101 ? 4.171 -18.053 0.620 1.00 0.00 92 THR A CA 17
ATOM 22969 C C . THR A 1 101 ? 5.337 -17.994 1.609 1.00 0.00 92 THR A C 17
ATOM 22970 O O . THR A 1 101 ? 5.339 -18.703 2.614 1.00 0.00 92 THR A O 17
ATOM 22981 N N . ALA A 1 102 ? 6.300 -17.142 1.289 1.00 0.00 93 ALA A N 17
ATOM 22982 C CA . ALA A 1 102 ? 7.469 -16.981 2.137 1.00 0.00 93 ALA A CA 17
ATOM 22983 C C . ALA A 1 102 ? 7.018 -16.715 3.574 1.00 0.00 93 ALA A C 17
ATOM 22984 O O . ALA A 1 102 ? 7.284 -17.515 4.470 1.00 0.00 93 ALA A O 17
ATOM 22991 N N . LEU A 1 103 ? 6.343 -15.589 3.750 1.00 0.00 94 LEU A N 17
ATOM 22992 C CA . LEU A 1 103 ? 5.853 -15.207 5.064 1.00 0.00 94 LEU A CA 17
ATOM 22993 C C . LEU A 1 103 ? 6.968 -15.398 6.095 1.00 0.00 94 LEU A C 17
ATOM 22994 O O . LEU A 1 103 ? 6.828 -16.188 7.027 1.00 0.00 94 LEU A O 17
ATOM 23010 N N . GLY A 1 104 ? 8.050 -14.660 5.892 1.00 0.00 95 GLY A N 17
ATOM 23011 C CA . GLY A 1 104 ? 9.188 -14.737 6.792 1.00 0.00 95 GLY A CA 17
ATOM 23012 C C . GLY A 1 104 ? 10.502 -14.788 6.011 1.00 0.00 95 GLY A C 17
ATOM 23013 O O . GLY A 1 104 ? 10.503 -14.701 4.784 1.00 0.00 95 GLY A O 17
ATOM 23017 N N . ALA A 1 105 ? 11.590 -14.929 6.754 1.00 0.00 96 ALA A N 17
ATOM 23018 C CA . ALA A 1 105 ? 12.908 -14.993 6.146 1.00 0.00 96 ALA A CA 17
ATOM 23019 C C . ALA A 1 105 ? 13.152 -13.720 5.332 1.00 0.00 96 ALA A C 17
ATOM 23020 O O . ALA A 1 105 ? 12.207 -13.021 4.968 1.00 0.00 96 ALA A O 17
ATOM 23027 N N . TRP A 1 106 ? 14.424 -13.458 5.069 1.00 0.00 97 TRP A N 17
ATOM 23028 C CA . TRP A 1 106 ? 14.803 -12.282 4.305 1.00 0.00 97 TRP A CA 17
ATOM 23029 C C . TRP A 1 106 ? 15.365 -12.752 2.962 1.00 0.00 97 TRP A C 17
ATOM 23030 O O . TRP A 1 106 ? 16.523 -13.158 2.877 1.00 0.00 97 TRP A O 17
ATOM 23051 N N . LEU A 1 107 ? 14.519 -12.682 1.945 1.00 0.00 98 LEU A N 17
ATOM 23052 C CA . LEU A 1 107 ? 14.916 -13.096 0.610 1.00 0.00 98 LEU A CA 17
ATOM 23053 C C . LEU A 1 107 ? 15.086 -14.616 0.581 1.00 0.00 98 LEU A C 17
ATOM 23054 O O . LEU A 1 107 ? 15.517 -15.215 1.565 1.00 0.00 98 LEU A O 17
ATOM 23070 N N . GLY A 1 108 ? 14.739 -15.196 -0.558 1.00 0.00 99 GLY A N 17
ATOM 23071 C CA . GLY A 1 108 ? 14.847 -16.635 -0.728 1.00 0.00 99 GLY A CA 17
ATOM 23072 C C . GLY A 1 108 ? 16.043 -16.994 -1.612 1.00 0.00 99 GLY A C 17
ATOM 23073 O O . GLY A 1 108 ? 17.138 -17.243 -1.110 1.00 0.00 99 GLY A O 17
ATOM 23077 N N . SER A 1 109 ? 15.793 -17.010 -2.913 1.00 0.00 100 SER A N 17
ATOM 23078 C CA . SER A 1 109 ? 16.836 -17.334 -3.872 1.00 0.00 100 SER A CA 17
ATOM 23079 C C . SER A 1 109 ? 17.556 -16.058 -4.313 1.00 0.00 100 SER A C 17
ATOM 23080 O O . SER A 1 109 ? 17.002 -14.965 -4.220 1.00 0.00 100 SER A O 17
ATOM 23088 N N . PRO A 1 110 ? 18.814 -16.246 -4.796 1.00 0.00 101 PRO A N 17
ATOM 23089 C CA . PRO A 1 110 ? 19.616 -15.124 -5.252 1.00 0.00 101 PRO A CA 17
ATOM 23090 C C . PRO A 1 110 ? 19.131 -14.620 -6.613 1.00 0.00 101 PRO A C 17
ATOM 23091 O O . PRO A 1 110 ? 18.447 -15.341 -7.337 1.00 0.00 101 PRO A O 17
ATOM 23102 N N . PRO A 1 111 ? 19.515 -13.354 -6.927 1.00 0.00 102 PRO A N 17
ATOM 23103 C CA . PRO A 1 111 ? 19.127 -12.746 -8.189 1.00 0.00 102 PRO A CA 17
ATOM 23104 C C . PRO A 1 111 ? 19.945 -13.319 -9.348 1.00 0.00 102 PRO A C 17
ATOM 23105 O O . PRO A 1 111 ? 21.104 -13.691 -9.171 1.00 0.00 102 PRO A O 17
ATOM 23116 N N . SER A 1 112 ? 19.309 -13.372 -10.509 1.00 0.00 103 SER A N 17
ATOM 23117 C CA . SER A 1 112 ? 19.963 -13.894 -11.697 1.00 0.00 103 SER A CA 17
ATOM 23118 C C . SER A 1 112 ? 21.395 -13.363 -11.782 1.00 0.00 103 SER A C 17
ATOM 23119 O O . SER A 1 112 ? 22.347 -14.141 -11.823 1.00 0.00 103 SER A O 17
ATOM 23127 N N . SER A 1 113 ? 21.503 -12.043 -11.805 1.00 0.00 104 SER A N 17
ATOM 23128 C CA . SER A 1 113 ? 22.803 -11.399 -11.883 1.00 0.00 104 SER A CA 17
ATOM 23129 C C . SER A 1 113 ? 23.240 -10.931 -10.494 1.00 0.00 104 SER A C 17
ATOM 23130 O O . SER A 1 113 ? 24.212 -11.443 -9.940 1.00 0.00 104 SER A O 17
ATOM 23138 N N . MET A 1 10 ? -17.557 -8.643 1.475 1.00 0.00 1 MET A N 18
ATOM 23139 C CA . MET A 1 10 ? -18.466 -8.755 0.347 1.00 0.00 1 MET A CA 18
ATOM 23140 C C . MET A 1 10 ? -17.695 -8.874 -0.969 1.00 0.00 1 MET A C 18
ATOM 23141 O O . MET A 1 10 ? -16.508 -8.555 -1.029 1.00 0.00 1 MET A O 18
ATOM 23155 N N . GLY A 1 11 ? -18.400 -9.335 -1.992 1.00 0.00 2 GLY A N 18
ATOM 23156 C CA . GLY A 1 11 ? -17.796 -9.500 -3.303 1.00 0.00 2 GLY A CA 18
ATOM 23157 C C . GLY A 1 11 ? -18.680 -10.360 -4.209 1.00 0.00 2 GLY A C 18
ATOM 23158 O O . GLY A 1 11 ? -19.691 -10.901 -3.764 1.00 0.00 2 GLY A O 18
ATOM 23162 N N . LYS A 1 12 ? -18.267 -10.459 -5.464 1.00 0.00 3 LYS A N 18
ATOM 23163 C CA . LYS A 1 12 ? -19.008 -11.244 -6.436 1.00 0.00 3 LYS A CA 18
ATOM 23164 C C . LYS A 1 12 ? -18.135 -11.474 -7.672 1.00 0.00 3 LYS A C 18
ATOM 23165 O O . LYS A 1 12 ? -17.800 -12.612 -7.996 1.00 0.00 3 LYS A O 18
ATOM 23184 N N . GLU A 1 13 ? -17.792 -10.375 -8.328 1.00 0.00 4 GLU A N 18
ATOM 23185 C CA . GLU A 1 13 ? -16.965 -10.443 -9.520 1.00 0.00 4 GLU A CA 18
ATOM 23186 C C . GLU A 1 13 ? -15.541 -9.980 -9.205 1.00 0.00 4 GLU A C 18
ATOM 23187 O O . GLU A 1 13 ? -14.583 -10.723 -9.413 1.00 0.00 4 GLU A O 18
ATOM 23199 N N . SER A 1 14 ? -15.447 -8.755 -8.710 1.00 0.00 5 SER A N 18
ATOM 23200 C CA . SER A 1 14 ? -14.156 -8.185 -8.364 1.00 0.00 5 SER A CA 18
ATOM 23201 C C . SER A 1 14 ? -14.100 -7.888 -6.864 1.00 0.00 5 SER A C 18
ATOM 23202 O O . SER A 1 14 ? -15.049 -7.346 -6.299 1.00 0.00 5 SER A O 18
ATOM 23210 N N . GLY A 1 15 ? -12.978 -8.256 -6.262 1.00 0.00 6 GLY A N 18
ATOM 23211 C CA . GLY A 1 15 ? -12.786 -8.035 -4.839 1.00 0.00 6 GLY A CA 18
ATOM 23212 C C . GLY A 1 15 ? -12.026 -9.201 -4.202 1.00 0.00 6 GLY A C 18
ATOM 23213 O O . GLY A 1 15 ? -11.215 -9.851 -4.859 1.00 0.00 6 GLY A O 18
ATOM 23217 N N . TRP A 1 16 ? -12.317 -9.429 -2.929 1.00 0.00 7 TRP A N 18
ATOM 23218 C CA . TRP A 1 16 ? -11.672 -10.505 -2.196 1.00 0.00 7 TRP A CA 18
ATOM 23219 C C . TRP A 1 16 ? -12.367 -10.636 -0.840 1.00 0.00 7 TRP A C 18
ATOM 23220 O O . TRP A 1 16 ? -12.330 -9.713 -0.027 1.00 0.00 7 TRP A O 18
ATOM 23241 N N . ASP A 1 17 ? -12.985 -11.791 -0.637 1.00 0.00 8 ASP A N 18
ATOM 23242 C CA . ASP A 1 17 ? -13.688 -12.055 0.607 1.00 0.00 8 ASP A CA 18
ATOM 23243 C C . ASP A 1 17 ? -12.758 -11.759 1.786 1.00 0.00 8 ASP A C 18
ATOM 23244 O O . ASP A 1 17 ? -13.113 -10.998 2.685 1.00 0.00 8 ASP A O 18
ATOM 23253 N N . SER A 1 18 ? -11.587 -12.376 1.744 1.00 0.00 9 SER A N 18
ATOM 23254 C CA . SER A 1 18 ? -10.604 -12.188 2.797 1.00 0.00 9 SER A CA 18
ATOM 23255 C C . SER A 1 18 ? -11.191 -12.615 4.144 1.00 0.00 9 SER A C 18
ATOM 23256 O O . SER A 1 18 ? -12.031 -11.915 4.709 1.00 0.00 9 SER A O 18
ATOM 23264 N N . GLY A 1 19 ? -10.727 -13.761 4.619 1.00 0.00 10 GLY A N 18
ATOM 23265 C CA . GLY A 1 19 ? -11.196 -14.290 5.888 1.00 0.00 10 GLY A CA 18
ATOM 23266 C C . GLY A 1 19 ? -10.959 -13.289 7.021 1.00 0.00 10 GLY A C 18
ATOM 23267 O O . GLY A 1 19 ? -10.479 -12.181 6.784 1.00 0.00 10 GLY A O 18
ATOM 23271 N N . ARG A 1 20 ? -11.306 -13.714 8.226 1.00 0.00 11 ARG A N 18
ATOM 23272 C CA . ARG A 1 20 ? -11.136 -12.869 9.396 1.00 0.00 11 ARG A CA 18
ATOM 23273 C C . ARG A 1 20 ? -9.651 -12.602 9.647 1.00 0.00 11 ARG A C 18
ATOM 23274 O O . ARG A 1 20 ? -9.187 -11.471 9.503 1.00 0.00 11 ARG A O 18
ATOM 23295 N N . ALA A 1 21 ? -8.946 -13.660 10.016 1.00 0.00 12 ALA A N 18
ATOM 23296 C CA . ALA A 1 21 ? -7.522 -13.554 10.288 1.00 0.00 12 ALA A CA 18
ATOM 23297 C C . ALA A 1 21 ? -6.863 -12.697 9.206 1.00 0.00 12 ALA A C 18
ATOM 23298 O O . ALA A 1 21 ? -6.036 -11.838 9.508 1.00 0.00 12 ALA A O 18
ATOM 23305 N N . ALA A 1 22 ? -7.255 -12.959 7.968 1.00 0.00 13 ALA A N 18
ATOM 23306 C CA . ALA A 1 22 ? -6.713 -12.222 6.839 1.00 0.00 13 ALA A CA 18
ATOM 23307 C C . ALA A 1 22 ? -6.608 -10.741 7.206 1.00 0.00 13 ALA A C 18
ATOM 23308 O O . ALA A 1 22 ? -5.541 -10.141 7.084 1.00 0.00 13 ALA A O 18
ATOM 23315 N N . VAL A 1 23 ? -7.731 -10.192 7.648 1.00 0.00 14 VAL A N 18
ATOM 23316 C CA . VAL A 1 23 ? -7.779 -8.792 8.033 1.00 0.00 14 VAL A CA 18
ATOM 23317 C C . VAL A 1 23 ? -6.561 -8.464 8.900 1.00 0.00 14 VAL A C 18
ATOM 23318 O O . VAL A 1 23 ? -5.847 -7.498 8.633 1.00 0.00 14 VAL A O 18
ATOM 23331 N N . ALA A 1 24 ? -6.361 -9.287 9.919 1.00 0.00 15 ALA A N 18
ATOM 23332 C CA . ALA A 1 24 ? -5.242 -9.096 10.826 1.00 0.00 15 ALA A CA 18
ATOM 23333 C C . ALA A 1 24 ? -3.943 -9.032 10.020 1.00 0.00 15 ALA A C 18
ATOM 23334 O O . ALA A 1 24 ? -3.087 -8.188 10.283 1.00 0.00 15 ALA A O 18
ATOM 23341 N N . ALA A 1 25 ? -3.837 -9.934 9.056 1.00 0.00 16 ALA A N 18
ATOM 23342 C CA . ALA A 1 25 ? -2.657 -9.990 8.210 1.00 0.00 16 ALA A CA 18
ATOM 23343 C C . ALA A 1 25 ? -2.491 -8.654 7.484 1.00 0.00 16 ALA A C 18
ATOM 23344 O O . ALA A 1 25 ? -1.370 -8.216 7.229 1.00 0.00 16 ALA A O 18
ATOM 23351 N N . VAL A 1 26 ? -3.624 -8.042 7.170 1.00 0.00 17 VAL A N 18
ATOM 23352 C CA . VAL A 1 26 ? -3.619 -6.765 6.478 1.00 0.00 17 VAL A CA 18
ATOM 23353 C C . VAL A 1 26 ? -3.368 -5.643 7.488 1.00 0.00 17 VAL A C 18
ATOM 23354 O O . VAL A 1 26 ? -2.947 -4.549 7.115 1.00 0.00 17 VAL A O 18
ATOM 23367 N N . VAL A 1 27 ? -3.636 -5.954 8.748 1.00 0.00 18 VAL A N 18
ATOM 23368 C CA . VAL A 1 27 ? -3.444 -4.986 9.815 1.00 0.00 18 VAL A CA 18
ATOM 23369 C C . VAL A 1 27 ? -1.964 -4.946 10.201 1.00 0.00 18 VAL A C 18
ATOM 23370 O O . VAL A 1 27 ? -1.351 -3.880 10.215 1.00 0.00 18 VAL A O 18
ATOM 23383 N N . GLY A 1 28 ? -1.433 -6.121 10.506 1.00 0.00 19 GLY A N 18
ATOM 23384 C CA . GLY A 1 28 ? -0.037 -6.234 10.892 1.00 0.00 19 GLY A CA 18
ATOM 23385 C C . GLY A 1 28 ? 0.849 -5.352 10.009 1.00 0.00 19 GLY A C 18
ATOM 23386 O O . GLY A 1 28 ? 0.694 -5.335 8.789 1.00 0.00 19 GLY A O 18
ATOM 23390 N N . GLY A 1 29 ? 1.757 -4.641 10.661 1.00 0.00 20 GLY A N 18
ATOM 23391 C CA . GLY A 1 29 ? 2.668 -3.759 9.950 1.00 0.00 20 GLY A CA 18
ATOM 23392 C C . GLY A 1 29 ? 2.391 -2.294 10.294 1.00 0.00 20 GLY A C 18
ATOM 23393 O O . GLY A 1 29 ? 2.684 -1.401 9.500 1.00 0.00 20 GLY A O 18
ATOM 23397 N N . VAL A 1 30 ? 1.832 -2.093 11.477 1.00 0.00 21 VAL A N 18
ATOM 23398 C CA . VAL A 1 30 ? 1.512 -0.751 11.935 1.00 0.00 21 VAL A CA 18
ATOM 23399 C C . VAL A 1 30 ? 2.658 0.194 11.569 1.00 0.00 21 VAL A C 18
ATOM 23400 O O . VAL A 1 30 ? 2.430 1.258 10.994 1.00 0.00 21 VAL A O 18
ATOM 23413 N N . VAL A 1 31 ? 3.865 -0.227 11.916 1.00 0.00 22 VAL A N 18
ATOM 23414 C CA . VAL A 1 31 ? 5.047 0.569 11.631 1.00 0.00 22 VAL A CA 18
ATOM 23415 C C . VAL A 1 31 ? 5.016 1.012 10.167 1.00 0.00 22 VAL A C 18
ATOM 23416 O O . VAL A 1 31 ? 5.141 2.200 9.871 1.00 0.00 22 VAL A O 18
ATOM 23429 N N . ALA A 1 32 ? 4.849 0.034 9.289 1.00 0.00 23 ALA A N 18
ATOM 23430 C CA . ALA A 1 32 ? 4.801 0.308 7.863 1.00 0.00 23 ALA A CA 18
ATOM 23431 C C . ALA A 1 32 ? 3.719 1.354 7.586 1.00 0.00 23 ALA A C 18
ATOM 23432 O O . ALA A 1 32 ? 3.884 2.207 6.715 1.00 0.00 23 ALA A O 18
ATOM 23439 N N . VAL A 1 33 ? 2.636 1.254 8.343 1.00 0.00 24 VAL A N 18
ATOM 23440 C CA . VAL A 1 33 ? 1.528 2.181 8.190 1.00 0.00 24 VAL A CA 18
ATOM 23441 C C . VAL A 1 33 ? 1.957 3.567 8.675 1.00 0.00 24 VAL A C 18
ATOM 23442 O O . VAL A 1 33 ? 1.496 4.581 8.154 1.00 0.00 24 VAL A O 18
ATOM 23455 N N . GLY A 1 34 ? 2.833 3.566 9.668 1.00 0.00 25 GLY A N 18
ATOM 23456 C CA . GLY A 1 34 ? 3.330 4.811 10.230 1.00 0.00 25 GLY A CA 18
ATOM 23457 C C . GLY A 1 34 ? 4.237 5.538 9.236 1.00 0.00 25 GLY A C 18
ATOM 23458 O O . GLY A 1 34 ? 4.079 6.736 9.006 1.00 0.00 25 GLY A O 18
ATOM 23462 N N . THR A 1 35 ? 5.169 4.782 8.672 1.00 0.00 26 THR A N 18
ATOM 23463 C CA . THR A 1 35 ? 6.102 5.339 7.708 1.00 0.00 26 THR A CA 18
ATOM 23464 C C . THR A 1 35 ? 5.351 5.882 6.491 1.00 0.00 26 THR A C 18
ATOM 23465 O O . THR A 1 35 ? 5.629 6.986 6.026 1.00 0.00 26 THR A O 18
ATOM 23476 N N . VAL A 1 36 ? 4.413 5.079 6.008 1.00 0.00 27 VAL A N 18
ATOM 23477 C CA . VAL A 1 36 ? 3.619 5.465 4.854 1.00 0.00 27 VAL A CA 18
ATOM 23478 C C . VAL A 1 36 ? 2.845 6.744 5.177 1.00 0.00 27 VAL A C 18
ATOM 23479 O O . VAL A 1 36 ? 2.771 7.654 4.352 1.00 0.00 27 VAL A O 18
ATOM 23492 N N . LEU A 1 37 ? 2.288 6.773 6.378 1.00 0.00 28 LEU A N 18
ATOM 23493 C CA . LEU A 1 37 ? 1.523 7.927 6.820 1.00 0.00 28 LEU A CA 18
ATOM 23494 C C . LEU A 1 37 ? 2.449 9.140 6.921 1.00 0.00 28 LEU A C 18
ATOM 23495 O O . LEU A 1 37 ? 2.359 10.063 6.113 1.00 0.00 28 LEU A O 18
ATOM 23511 N N . VAL A 1 38 ? 3.317 9.100 7.921 1.00 0.00 29 VAL A N 18
ATOM 23512 C CA . VAL A 1 38 ? 4.259 10.185 8.139 1.00 0.00 29 VAL A CA 18
ATOM 23513 C C . VAL A 1 38 ? 4.814 10.650 6.791 1.00 0.00 29 VAL A C 18
ATOM 23514 O O . VAL A 1 38 ? 5.137 11.825 6.620 1.00 0.00 29 VAL A O 18
ATOM 23527 N N . ALA A 1 39 ? 4.908 9.704 5.868 1.00 0.00 30 ALA A N 18
ATOM 23528 C CA . ALA A 1 39 ? 5.419 10.003 4.541 1.00 0.00 30 ALA A CA 18
ATOM 23529 C C . ALA A 1 39 ? 4.476 10.987 3.845 1.00 0.00 30 ALA A C 18
ATOM 23530 O O . ALA A 1 39 ? 4.852 12.127 3.576 1.00 0.00 30 ALA A O 18
ATOM 23537 N N . LEU A 1 40 ? 3.270 10.510 3.575 1.00 0.00 31 LEU A N 18
ATOM 23538 C CA . LEU A 1 40 ? 2.271 11.334 2.916 1.00 0.00 31 LEU A CA 18
ATOM 23539 C C . LEU A 1 40 ? 1.960 12.549 3.792 1.00 0.00 31 LEU A C 18
ATOM 23540 O O . LEU A 1 40 ? 2.243 13.684 3.410 1.00 0.00 31 LEU A O 18
ATOM 23556 N N . SER A 1 41 ? 1.380 12.271 4.950 1.00 0.00 32 SER A N 18
ATOM 23557 C CA . SER A 1 41 ? 1.027 13.327 5.884 1.00 0.00 32 SER A CA 18
ATOM 23558 C C . SER A 1 41 ? 2.203 14.291 6.051 1.00 0.00 32 SER A C 18
ATOM 23559 O O . SER A 1 41 ? 2.099 15.468 5.708 1.00 0.00 32 SER A O 18
ATOM 23567 N N . ALA A 1 42 ? 3.295 13.757 6.579 1.00 0.00 33 ALA A N 18
ATOM 23568 C CA . ALA A 1 42 ? 4.489 14.556 6.797 1.00 0.00 33 ALA A CA 18
ATOM 23569 C C . ALA A 1 42 ? 5.356 14.523 5.536 1.00 0.00 33 ALA A C 18
ATOM 23570 O O . ALA A 1 42 ? 6.483 14.032 5.567 1.00 0.00 33 ALA A O 18
ATOM 23577 N N . MET A 1 43 ? 4.797 15.052 4.458 1.00 0.00 34 MET A N 18
ATOM 23578 C CA . MET A 1 43 ? 5.505 15.090 3.190 1.00 0.00 34 MET A CA 18
ATOM 23579 C C . MET A 1 43 ? 6.720 16.016 3.267 1.00 0.00 34 MET A C 18
ATOM 23580 O O . MET A 1 43 ? 7.802 15.667 2.798 1.00 0.00 34 MET A O 18
ATOM 23594 N N . GLY A 1 44 ? 6.500 17.179 3.862 1.00 0.00 35 GLY A N 18
ATOM 23595 C CA . GLY A 1 44 ? 7.563 18.159 4.007 1.00 0.00 35 GLY A CA 18
ATOM 23596 C C . GLY A 1 44 ? 7.485 18.857 5.366 1.00 0.00 35 GLY A C 18
ATOM 23597 O O . GLY A 1 44 ? 7.645 20.073 5.454 1.00 0.00 35 GLY A O 18
ATOM 23601 N N . PHE A 1 45 ? 7.238 18.056 6.393 1.00 0.00 36 PHE A N 18
ATOM 23602 C CA . PHE A 1 45 ? 7.136 18.582 7.744 1.00 0.00 36 PHE A CA 18
ATOM 23603 C C . PHE A 1 45 ? 5.983 19.581 7.858 1.00 0.00 36 PHE A C 18
ATOM 23604 O O . PHE A 1 45 ? 6.145 20.658 8.431 1.00 0.00 36 PHE A O 18
ATOM 23621 N N . THR A 1 46 ? 4.846 19.190 7.303 1.00 0.00 37 THR A N 18
ATOM 23622 C CA . THR A 1 46 ? 3.666 20.038 7.336 1.00 0.00 37 THR A CA 18
ATOM 23623 C C . THR A 1 46 ? 2.396 19.185 7.341 1.00 0.00 37 THR A C 18
ATOM 23624 O O . THR A 1 46 ? 2.188 18.370 6.444 1.00 0.00 37 THR A O 18
ATOM 23635 N N . SER A 1 47 ? 1.580 19.402 8.362 1.00 0.00 38 SER A N 18
ATOM 23636 C CA . SER A 1 47 ? 0.336 18.664 8.496 1.00 0.00 38 SER A CA 18
ATOM 23637 C C . SER A 1 47 ? -0.193 18.785 9.926 1.00 0.00 38 SER A C 18
ATOM 23638 O O . SER A 1 47 ? -1.401 18.726 10.152 1.00 0.00 38 SER A O 18
ATOM 23646 N N . VAL A 1 48 ? 0.737 18.952 10.855 1.00 0.00 39 VAL A N 18
ATOM 23647 C CA . VAL A 1 48 ? 0.379 19.082 12.257 1.00 0.00 39 VAL A CA 18
ATOM 23648 C C . VAL A 1 48 ? -0.714 20.142 12.404 1.00 0.00 39 VAL A C 18
ATOM 23649 O O . VAL A 1 48 ? -1.890 19.810 12.550 1.00 0.00 39 VAL A O 18
ATOM 23662 N N . GLY A 1 49 ? -0.288 21.395 12.361 1.00 0.00 40 GLY A N 18
ATOM 23663 C CA . GLY A 1 49 ? -1.217 22.506 12.488 1.00 0.00 40 GLY A CA 18
ATOM 23664 C C . GLY A 1 49 ? -2.522 22.217 11.743 1.00 0.00 40 GLY A C 18
ATOM 23665 O O . GLY A 1 49 ? -3.592 22.185 12.348 1.00 0.00 40 GLY A O 18
ATOM 23669 N N . ILE A 1 50 ? -2.390 22.015 10.440 1.00 0.00 41 ILE A N 18
ATOM 23670 C CA . ILE A 1 50 ? -3.545 21.730 9.607 1.00 0.00 41 ILE A CA 18
ATOM 23671 C C . ILE A 1 50 ? -4.445 20.718 10.318 1.00 0.00 41 ILE A C 18
ATOM 23672 O O . ILE A 1 50 ? -5.657 20.911 10.403 1.00 0.00 41 ILE A O 18
ATOM 23688 N N . ALA A 1 51 ? -3.817 19.660 10.811 1.00 0.00 42 ALA A N 18
ATOM 23689 C CA . ALA A 1 51 ? -4.546 18.617 11.512 1.00 0.00 42 ALA A CA 18
ATOM 23690 C C . ALA A 1 51 ? -5.362 19.243 12.644 1.00 0.00 42 ALA A C 18
ATOM 23691 O O . ALA A 1 51 ? -6.543 18.941 12.803 1.00 0.00 42 ALA A O 18
ATOM 23698 N N . ALA A 1 52 ? -4.699 20.105 13.402 1.00 0.00 43 ALA A N 18
ATOM 23699 C CA . ALA A 1 52 ? -5.348 20.777 14.515 1.00 0.00 43 ALA A CA 18
ATOM 23700 C C . ALA A 1 52 ? -6.521 21.606 13.990 1.00 0.00 43 ALA A C 18
ATOM 23701 O O . ALA A 1 52 ? -7.505 21.815 14.698 1.00 0.00 43 ALA A O 18
ATOM 23708 N N . SER A 1 53 ? -6.378 22.057 12.752 1.00 0.00 44 SER A N 18
ATOM 23709 C CA . SER A 1 53 ? -7.414 22.860 12.124 1.00 0.00 44 SER A CA 18
ATOM 23710 C C . SER A 1 53 ? -8.588 21.969 11.713 1.00 0.00 44 SER A C 18
ATOM 23711 O O . SER A 1 53 ? -9.673 22.063 12.284 1.00 0.00 44 SER A O 18
ATOM 23719 N N . SER A 1 54 ? -8.332 21.126 10.724 1.00 0.00 45 SER A N 18
ATOM 23720 C CA . SER A 1 54 ? -9.354 20.220 10.229 1.00 0.00 45 SER A CA 18
ATOM 23721 C C . SER A 1 54 ? -10.081 19.560 11.402 1.00 0.00 45 SER A C 18
ATOM 23722 O O . SER A 1 54 ? -11.283 19.310 11.331 1.00 0.00 45 SER A O 18
ATOM 23730 N N . ILE A 1 55 ? -9.321 19.297 12.455 1.00 0.00 46 ILE A N 18
ATOM 23731 C CA . ILE A 1 55 ? -9.878 18.671 13.642 1.00 0.00 46 ILE A CA 18
ATOM 23732 C C . ILE A 1 55 ? -10.846 19.643 14.320 1.00 0.00 46 ILE A C 18
ATOM 23733 O O . ILE A 1 55 ? -12.018 19.324 14.514 1.00 0.00 46 ILE A O 18
ATOM 23749 N N . ALA A 1 56 ? -10.320 20.810 14.661 1.00 0.00 47 ALA A N 18
ATOM 23750 C CA . ALA A 1 56 ? -11.122 21.831 15.312 1.00 0.00 47 ALA A CA 18
ATOM 23751 C C . ALA A 1 56 ? -12.416 22.039 14.522 1.00 0.00 47 ALA A C 18
ATOM 23752 O O . ALA A 1 56 ? -13.510 21.878 15.061 1.00 0.00 47 ALA A O 18
ATOM 23759 N N . ALA A 1 57 ? -12.248 22.392 13.256 1.00 0.00 48 ALA A N 18
ATOM 23760 C CA . ALA A 1 57 ? -13.388 22.623 12.386 1.00 0.00 48 ALA A CA 18
ATOM 23761 C C . ALA A 1 57 ? -14.446 21.547 12.642 1.00 0.00 48 ALA A C 18
ATOM 23762 O O . ALA A 1 57 ? -15.609 21.861 12.887 1.00 0.00 48 ALA A O 18
ATOM 23769 N N . LYS A 1 58 ? -14.003 20.300 12.576 1.00 0.00 49 LYS A N 18
ATOM 23770 C CA . LYS A 1 58 ? -14.897 19.176 12.797 1.00 0.00 49 LYS A CA 18
ATOM 23771 C C . LYS A 1 58 ? -15.894 19.086 11.640 1.00 0.00 49 LYS A C 18
ATOM 23772 O O . LYS A 1 58 ? -17.099 19.227 11.842 1.00 0.00 49 LYS A O 18
ATOM 23791 N N . MET A 1 59 ? -15.354 18.853 10.453 1.00 0.00 50 MET A N 18
ATOM 23792 C CA . MET A 1 59 ? -16.181 18.743 9.263 1.00 0.00 50 MET A CA 18
ATOM 23793 C C . MET A 1 59 ? -17.484 18.001 9.568 1.00 0.00 50 MET A C 18
ATOM 23794 O O . MET A 1 59 ? -18.557 18.602 9.578 1.00 0.00 50 MET A O 18
ATOM 23808 N N . MET A 1 60 ? -17.347 16.705 9.808 1.00 0.00 51 MET A N 18
ATOM 23809 C CA . MET A 1 60 ? -18.500 15.875 10.112 1.00 0.00 51 MET A CA 18
ATOM 23810 C C . MET A 1 60 ? -19.295 15.555 8.845 1.00 0.00 51 MET A C 18
ATOM 23811 O O . MET A 1 60 ? -20.182 16.313 8.456 1.00 0.00 51 MET A O 18
ATOM 23825 N N . SER A 1 61 ? -18.948 14.431 8.235 1.00 0.00 52 SER A N 18
ATOM 23826 C CA . SER A 1 61 ? -19.617 14.001 7.019 1.00 0.00 52 SER A CA 18
ATOM 23827 C C . SER A 1 61 ? -19.156 14.856 5.837 1.00 0.00 52 SER A C 18
ATOM 23828 O O . SER A 1 61 ? -18.469 14.366 4.943 1.00 0.00 52 SER A O 18
ATOM 23836 N N . THR A 1 62 ? -19.553 16.120 5.872 1.00 0.00 53 THR A N 18
ATOM 23837 C CA . THR A 1 62 ? -19.189 17.048 4.815 1.00 0.00 53 THR A CA 18
ATOM 23838 C C . THR A 1 62 ? -19.187 18.484 5.343 1.00 0.00 53 THR A C 18
ATOM 23839 O O . THR A 1 62 ? -20.029 18.849 6.162 1.00 0.00 53 THR A O 18
ATOM 23850 N N . ALA A 1 63 ? -18.231 19.259 4.852 1.00 0.00 54 ALA A N 18
ATOM 23851 C CA . ALA A 1 63 ? -18.108 20.647 5.265 1.00 0.00 54 ALA A CA 18
ATOM 23852 C C . ALA A 1 63 ? -16.789 21.217 4.737 1.00 0.00 54 ALA A C 18
ATOM 23853 O O . ALA A 1 63 ? -15.882 21.513 5.514 1.00 0.00 54 ALA A O 18
ATOM 23860 N N . ALA A 1 64 ? -16.725 21.353 3.421 1.00 0.00 55 ALA A N 18
ATOM 23861 C CA . ALA A 1 64 ? -15.532 21.881 2.781 1.00 0.00 55 ALA A CA 18
ATOM 23862 C C . ALA A 1 64 ? -15.861 22.265 1.337 1.00 0.00 55 ALA A C 18
ATOM 23863 O O . ALA A 1 64 ? -16.662 21.600 0.681 1.00 0.00 55 ALA A O 18
ATOM 23870 N N . ILE A 1 65 ? -15.227 23.337 0.884 1.00 0.00 56 ILE A N 18
ATOM 23871 C CA . ILE A 1 65 ? -15.443 23.817 -0.470 1.00 0.00 56 ILE A CA 18
ATOM 23872 C C . ILE A 1 65 ? -14.264 23.396 -1.350 1.00 0.00 56 ILE A C 18
ATOM 23873 O O . ILE A 1 65 ? -13.570 24.242 -1.912 1.00 0.00 56 ILE A O 18
ATOM 23889 N N . ALA A 1 66 ? -14.074 22.087 -1.442 1.00 0.00 57 ALA A N 18
ATOM 23890 C CA . ALA A 1 66 ? -12.992 21.543 -2.244 1.00 0.00 57 ALA A CA 18
ATOM 23891 C C . ALA A 1 66 ? -13.129 20.021 -2.312 1.00 0.00 57 ALA A C 18
ATOM 23892 O O . ALA A 1 66 ? -12.225 19.294 -1.903 1.00 0.00 57 ALA A O 18
ATOM 23899 N N . ASN A 1 67 ? -14.267 19.584 -2.831 1.00 0.00 58 ASN A N 18
ATOM 23900 C CA . ASN A 1 67 ? -14.534 18.161 -2.958 1.00 0.00 58 ASN A CA 18
ATOM 23901 C C . ASN A 1 67 ? -15.953 17.959 -3.494 1.00 0.00 58 ASN A C 18
ATOM 23902 O O . ASN A 1 67 ? -16.759 18.888 -3.492 1.00 0.00 58 ASN A O 18
ATOM 23913 N N . GLY A 1 68 ? -16.214 16.739 -3.940 1.00 0.00 59 GLY A N 18
ATOM 23914 C CA . GLY A 1 68 ? -17.522 16.403 -4.477 1.00 0.00 59 GLY A CA 18
ATOM 23915 C C . GLY A 1 68 ? -17.737 14.888 -4.489 1.00 0.00 59 GLY A C 18
ATOM 23916 O O . GLY A 1 68 ? -17.913 14.291 -5.550 1.00 0.00 59 GLY A O 18
ATOM 23920 N N . GLY A 1 69 ? -17.716 14.310 -3.297 1.00 0.00 60 GLY A N 18
ATOM 23921 C CA . GLY A 1 69 ? -17.907 12.877 -3.157 1.00 0.00 60 GLY A CA 18
ATOM 23922 C C . GLY A 1 69 ? -17.297 12.367 -1.849 1.00 0.00 60 GLY A C 18
ATOM 23923 O O . GLY A 1 69 ? -17.972 11.707 -1.061 1.00 0.00 60 GLY A O 18
ATOM 23927 N N . GLY A 1 70 ? -16.028 12.694 -1.659 1.00 0.00 61 GLY A N 18
ATOM 23928 C CA . GLY A 1 70 ? -15.319 12.279 -0.460 1.00 0.00 61 GLY A CA 18
ATOM 23929 C C . GLY A 1 70 ? -14.110 11.409 -0.811 1.00 0.00 61 GLY A C 18
ATOM 23930 O O . GLY A 1 70 ? -13.087 11.917 -1.267 1.00 0.00 61 GLY A O 18
ATOM 23934 N N . VAL A 1 71 ? -14.268 10.113 -0.585 1.00 0.00 62 VAL A N 18
ATOM 23935 C CA . VAL A 1 71 ? -13.202 9.168 -0.872 1.00 0.00 62 VAL A CA 18
ATOM 23936 C C . VAL A 1 71 ? -12.536 9.545 -2.197 1.00 0.00 62 VAL A C 18
ATOM 23937 O O . VAL A 1 71 ? -13.156 10.179 -3.050 1.00 0.00 62 VAL A O 18
ATOM 23950 N N . ALA A 1 72 ? -11.282 9.138 -2.329 1.00 0.00 63 ALA A N 18
ATOM 23951 C CA . ALA A 1 72 ? -10.525 9.424 -3.535 1.00 0.00 63 ALA A CA 18
ATOM 23952 C C . ALA A 1 72 ? -10.033 10.872 -3.492 1.00 0.00 63 ALA A C 18
ATOM 23953 O O . ALA A 1 72 ? -8.842 11.122 -3.314 1.00 0.00 63 ALA A O 18
ATOM 23960 N N . ALA A 1 73 ? -10.976 11.789 -3.658 1.00 0.00 64 ALA A N 18
ATOM 23961 C CA . ALA A 1 73 ? -10.653 13.205 -3.640 1.00 0.00 64 ALA A CA 18
ATOM 23962 C C . ALA A 1 73 ? -10.163 13.630 -5.026 1.00 0.00 64 ALA A C 18
ATOM 23963 O O . ALA A 1 73 ? -10.866 14.337 -5.747 1.00 0.00 64 ALA A O 18
ATOM 23970 N N . GLY A 1 74 ? -8.962 13.181 -5.357 1.00 0.00 65 GLY A N 18
ATOM 23971 C CA . GLY A 1 74 ? -8.370 13.505 -6.644 1.00 0.00 65 GLY A CA 18
ATOM 23972 C C . GLY A 1 74 ? -6.898 13.091 -6.690 1.00 0.00 65 GLY A C 18
ATOM 23973 O O . GLY A 1 74 ? -6.568 12.009 -7.173 1.00 0.00 65 GLY A O 18
ATOM 23977 N N . SER A 1 75 ? -6.051 13.975 -6.182 1.00 0.00 66 SER A N 18
ATOM 23978 C CA . SER A 1 75 ? -4.622 13.715 -6.159 1.00 0.00 66 SER A CA 18
ATOM 23979 C C . SER A 1 75 ? -4.352 12.322 -5.585 1.00 0.00 66 SER A C 18
ATOM 23980 O O . SER A 1 75 ? -3.579 11.552 -6.153 1.00 0.00 66 SER A O 18
ATOM 23988 N N . LEU A 1 76 ? -5.005 12.042 -4.467 1.00 0.00 67 LEU A N 18
ATOM 23989 C CA . LEU A 1 76 ? -4.846 10.755 -3.810 1.00 0.00 67 LEU A CA 18
ATOM 23990 C C . LEU A 1 76 ? -5.020 9.637 -4.839 1.00 0.00 67 LEU A C 18
ATOM 23991 O O . LEU A 1 76 ? -4.280 8.654 -4.824 1.00 0.00 67 LEU A O 18
ATOM 24007 N N . VAL A 1 77 ? -6.002 9.824 -5.709 1.00 0.00 68 VAL A N 18
ATOM 24008 C CA . VAL A 1 77 ? -6.282 8.843 -6.743 1.00 0.00 68 VAL A CA 18
ATOM 24009 C C . VAL A 1 77 ? -4.980 8.477 -7.459 1.00 0.00 68 VAL A C 18
ATOM 24010 O O . VAL A 1 77 ? -4.702 7.300 -7.684 1.00 0.00 68 VAL A O 18
ATOM 24023 N N . ALA A 1 78 ? -4.218 9.506 -7.797 1.00 0.00 69 ALA A N 18
ATOM 24024 C CA . ALA A 1 78 ? -2.952 9.307 -8.482 1.00 0.00 69 ALA A CA 18
ATOM 24025 C C . ALA A 1 78 ? -1.992 8.551 -7.562 1.00 0.00 69 ALA A C 18
ATOM 24026 O O . ALA A 1 78 ? -1.195 7.737 -8.025 1.00 0.00 69 ALA A O 18
ATOM 24033 N N . ILE A 1 79 ? -2.100 8.848 -6.275 1.00 0.00 70 ILE A N 18
ATOM 24034 C CA . ILE A 1 79 ? -1.251 8.207 -5.286 1.00 0.00 70 ILE A CA 18
ATOM 24035 C C . ILE A 1 79 ? -1.538 6.704 -5.271 1.00 0.00 70 ILE A C 18
ATOM 24036 O O . ILE A 1 79 ? -0.644 5.895 -5.517 1.00 0.00 70 ILE A O 18
ATOM 24052 N N . LEU A 1 80 ? -2.788 6.376 -4.980 1.00 0.00 71 LEU A N 18
ATOM 24053 C CA . LEU A 1 80 ? -3.204 4.984 -4.930 1.00 0.00 71 LEU A CA 18
ATOM 24054 C C . LEU A 1 80 ? -2.846 4.302 -6.252 1.00 0.00 71 LEU A C 18
ATOM 24055 O O . LEU A 1 80 ? -2.516 3.117 -6.273 1.00 0.00 71 LEU A O 18
ATOM 24071 N N . GLN A 1 81 ? -2.922 5.079 -7.322 1.00 0.00 72 GLN A N 18
ATOM 24072 C CA . GLN A 1 81 ? -2.611 4.564 -8.644 1.00 0.00 72 GLN A CA 18
ATOM 24073 C C . GLN A 1 81 ? -1.179 4.025 -8.680 1.00 0.00 72 GLN A C 18
ATOM 24074 O O . GLN A 1 81 ? -0.969 2.816 -8.773 1.00 0.00 72 GLN A O 18
ATOM 24088 N N . SER A 1 82 ? -0.231 4.948 -8.605 1.00 0.00 73 SER A N 18
ATOM 24089 C CA . SER A 1 82 ? 1.174 4.580 -8.628 1.00 0.00 73 SER A CA 18
ATOM 24090 C C . SER A 1 82 ? 1.517 3.747 -7.392 1.00 0.00 73 SER A C 18
ATOM 24091 O O . SER A 1 82 ? 1.827 2.562 -7.504 1.00 0.00 73 SER A O 18
ATOM 24099 N N . VAL A 1 83 ? 1.450 4.399 -6.240 1.00 0.00 74 VAL A N 18
ATOM 24100 C CA . VAL A 1 83 ? 1.750 3.733 -4.985 1.00 0.00 74 VAL A CA 18
ATOM 24101 C C . VAL A 1 83 ? 1.156 2.323 -5.005 1.00 0.00 74 VAL A C 18
ATOM 24102 O O . VAL A 1 83 ? 1.774 1.378 -4.518 1.00 0.00 74 VAL A O 18
ATOM 24115 N N . GLY A 1 84 ? -0.036 2.226 -5.575 1.00 0.00 75 GLY A N 18
ATOM 24116 C CA . GLY A 1 84 ? -0.721 0.948 -5.666 1.00 0.00 75 GLY A CA 18
ATOM 24117 C C . GLY A 1 84 ? 0.096 -0.055 -6.484 1.00 0.00 75 GLY A C 18
ATOM 24118 O O . GLY A 1 84 ? 0.554 -1.067 -5.955 1.00 0.00 75 GLY A O 18
ATOM 24122 N N . ALA A 1 85 ? 0.255 0.262 -7.761 1.00 0.00 76 ALA A N 18
ATOM 24123 C CA . ALA A 1 85 ? 1.009 -0.599 -8.657 1.00 0.00 76 ALA A CA 18
ATOM 24124 C C . ALA A 1 85 ? 2.423 -0.789 -8.104 1.00 0.00 76 ALA A C 18
ATOM 24125 O O . ALA A 1 85 ? 2.794 -1.892 -7.707 1.00 0.00 76 ALA A O 18
ATOM 24132 N N . ALA A 1 86 ? 3.173 0.303 -8.097 1.00 0.00 77 ALA A N 18
ATOM 24133 C CA . ALA A 1 86 ? 4.538 0.270 -7.600 1.00 0.00 77 ALA A CA 18
ATOM 24134 C C . ALA A 1 86 ? 4.586 -0.550 -6.310 1.00 0.00 77 ALA A C 18
ATOM 24135 O O . ALA A 1 86 ? 5.179 -1.628 -6.277 1.00 0.00 77 ALA A O 18
ATOM 24142 N N . GLY A 1 87 ? 3.956 -0.009 -5.278 1.00 0.00 78 GLY A N 18
ATOM 24143 C CA . GLY A 1 87 ? 3.920 -0.677 -3.988 1.00 0.00 78 GLY A CA 18
ATOM 24144 C C . GLY A 1 87 ? 3.761 -2.189 -4.159 1.00 0.00 78 GLY A C 18
ATOM 24145 O O . GLY A 1 87 ? 4.703 -2.946 -3.929 1.00 0.00 78 GLY A O 18
ATOM 24149 N N . LEU A 1 88 ? 2.561 -2.584 -4.560 1.00 0.00 79 LEU A N 18
ATOM 24150 C CA . LEU A 1 88 ? 2.266 -3.992 -4.764 1.00 0.00 79 LEU A CA 18
ATOM 24151 C C . LEU A 1 88 ? 3.427 -4.649 -5.514 1.00 0.00 79 LEU A C 18
ATOM 24152 O O . LEU A 1 88 ? 3.727 -5.822 -5.296 1.00 0.00 79 LEU A O 18
ATOM 24168 N N . SER A 1 89 ? 4.049 -3.863 -6.381 1.00 0.00 80 SER A N 18
ATOM 24169 C CA . SER A 1 89 ? 5.171 -4.354 -7.164 1.00 0.00 80 SER A CA 18
ATOM 24170 C C . SER A 1 89 ? 6.331 -4.728 -6.239 1.00 0.00 80 SER A C 18
ATOM 24171 O O . SER A 1 89 ? 6.590 -5.909 -6.010 1.00 0.00 80 SER A O 18
ATOM 24179 N N . VAL A 1 90 ? 6.997 -3.701 -5.733 1.00 0.00 81 VAL A N 18
ATOM 24180 C CA . VAL A 1 90 ? 8.123 -3.908 -4.839 1.00 0.00 81 VAL A CA 18
ATOM 24181 C C . VAL A 1 90 ? 7.729 -4.910 -3.752 1.00 0.00 81 VAL A C 18
ATOM 24182 O O . VAL A 1 90 ? 8.583 -5.603 -3.201 1.00 0.00 81 VAL A O 18
ATOM 24195 N N . THR A 1 91 ? 6.434 -4.955 -3.476 1.00 0.00 82 THR A N 18
ATOM 24196 C CA . THR A 1 91 ? 5.915 -5.861 -2.464 1.00 0.00 82 THR A CA 18
ATOM 24197 C C . THR A 1 91 ? 6.130 -7.315 -2.891 1.00 0.00 82 THR A C 18
ATOM 24198 O O . THR A 1 91 ? 7.095 -7.952 -2.473 1.00 0.00 82 THR A O 18
ATOM 24209 N N . SER A 1 92 ? 5.213 -7.797 -3.717 1.00 0.00 83 SER A N 18
ATOM 24210 C CA . SER A 1 92 ? 5.289 -9.164 -4.204 1.00 0.00 83 SER A CA 18
ATOM 24211 C C . SER A 1 92 ? 6.723 -9.490 -4.625 1.00 0.00 83 SER A C 18
ATOM 24212 O O . SER A 1 92 ? 7.273 -10.516 -4.227 1.00 0.00 83 SER A O 18
ATOM 24220 N N . LYS A 1 93 ? 7.289 -8.598 -5.425 1.00 0.00 84 LYS A N 18
ATOM 24221 C CA . LYS A 1 93 ? 8.649 -8.778 -5.904 1.00 0.00 84 LYS A CA 18
ATOM 24222 C C . LYS A 1 93 ? 9.564 -9.099 -4.721 1.00 0.00 84 LYS A C 18
ATOM 24223 O O . LYS A 1 93 ? 10.245 -10.123 -4.719 1.00 0.00 84 LYS A O 18
ATOM 24242 N N . VAL A 1 94 ? 9.549 -8.205 -3.743 1.00 0.00 85 VAL A N 18
ATOM 24243 C CA . VAL A 1 94 ? 10.369 -8.380 -2.557 1.00 0.00 85 VAL A CA 18
ATOM 24244 C C . VAL A 1 94 ? 10.082 -9.751 -1.942 1.00 0.00 85 VAL A C 18
ATOM 24245 O O . VAL A 1 94 ? 10.967 -10.367 -1.349 1.00 0.00 85 VAL A O 18
ATOM 24258 N N . ILE A 1 95 ? 8.842 -10.189 -2.104 1.00 0.00 86 ILE A N 18
ATOM 24259 C CA . ILE A 1 95 ? 8.428 -11.476 -1.572 1.00 0.00 86 ILE A CA 18
ATOM 24260 C C . ILE A 1 95 ? 8.955 -12.591 -2.477 1.00 0.00 86 ILE A C 18
ATOM 24261 O O . ILE A 1 95 ? 9.915 -13.276 -2.129 1.00 0.00 86 ILE A O 18
ATOM 24277 N N . GLY A 1 96 ? 8.303 -12.738 -3.621 1.00 0.00 87 GLY A N 18
ATOM 24278 C CA . GLY A 1 96 ? 8.694 -13.758 -4.579 1.00 0.00 87 GLY A CA 18
ATOM 24279 C C . GLY A 1 96 ? 7.550 -14.742 -4.831 1.00 0.00 87 GLY A C 18
ATOM 24280 O O . GLY A 1 96 ? 7.696 -15.942 -4.601 1.00 0.00 87 GLY A O 18
ATOM 24284 N N . GLY A 1 97 ? 6.436 -14.198 -5.298 1.00 0.00 88 GLY A N 18
ATOM 24285 C CA . GLY A 1 97 ? 5.267 -15.013 -5.583 1.00 0.00 88 GLY A CA 18
ATOM 24286 C C . GLY A 1 97 ? 4.731 -15.667 -4.308 1.00 0.00 88 GLY A C 18
ATOM 24287 O O . GLY A 1 97 ? 5.287 -16.655 -3.832 1.00 0.00 88 GLY A O 18
ATOM 24291 N N . PHE A 1 98 ? 3.657 -15.089 -3.791 1.00 0.00 89 PHE A N 18
ATOM 24292 C CA . PHE A 1 98 ? 3.039 -15.603 -2.580 1.00 0.00 89 PHE A CA 18
ATOM 24293 C C . PHE A 1 98 ? 2.463 -17.001 -2.810 1.00 0.00 89 PHE A C 18
ATOM 24294 O O . PHE A 1 98 ? 1.301 -17.143 -3.190 1.00 0.00 89 PHE A O 18
ATOM 24311 N N . ALA A 1 99 ? 3.301 -17.999 -2.571 1.00 0.00 90 ALA A N 18
ATOM 24312 C CA . ALA A 1 99 ? 2.890 -19.381 -2.747 1.00 0.00 90 ALA A CA 18
ATOM 24313 C C . ALA A 1 99 ? 3.710 -20.276 -1.815 1.00 0.00 90 ALA A C 18
ATOM 24314 O O . ALA A 1 99 ? 4.860 -19.968 -1.507 1.00 0.00 90 ALA A O 18
ATOM 24321 N N . GLY A 1 100 ? 3.085 -21.365 -1.393 1.00 0.00 91 GLY A N 18
ATOM 24322 C CA . GLY A 1 100 ? 3.742 -22.307 -0.502 1.00 0.00 91 GLY A CA 18
ATOM 24323 C C . GLY A 1 100 ? 4.496 -21.574 0.610 1.00 0.00 91 GLY A C 18
ATOM 24324 O O . GLY A 1 100 ? 3.887 -21.095 1.566 1.00 0.00 91 GLY A O 18
ATOM 24328 N N . THR A 1 101 ? 5.810 -21.511 0.449 1.00 0.00 92 THR A N 18
ATOM 24329 C CA . THR A 1 101 ? 6.653 -20.845 1.427 1.00 0.00 92 THR A CA 18
ATOM 24330 C C . THR A 1 101 ? 6.134 -19.433 1.705 1.00 0.00 92 THR A C 18
ATOM 24331 O O . THR A 1 101 ? 5.664 -18.750 0.796 1.00 0.00 92 THR A O 18
ATOM 24342 N N . ALA A 1 102 ? 6.237 -19.037 2.965 1.00 0.00 93 ALA A N 18
ATOM 24343 C CA . ALA A 1 102 ? 5.784 -17.718 3.374 1.00 0.00 93 ALA A CA 18
ATOM 24344 C C . ALA A 1 102 ? 6.933 -16.719 3.223 1.00 0.00 93 ALA A C 18
ATOM 24345 O O . ALA A 1 102 ? 8.031 -17.089 2.809 1.00 0.00 93 ALA A O 18
ATOM 24352 N N . LEU A 1 103 ? 6.641 -15.474 3.566 1.00 0.00 94 LEU A N 18
ATOM 24353 C CA . LEU A 1 103 ? 7.636 -14.419 3.474 1.00 0.00 94 LEU A CA 18
ATOM 24354 C C . LEU A 1 103 ? 8.743 -14.677 4.498 1.00 0.00 94 LEU A C 18
ATOM 24355 O O . LEU A 1 103 ? 8.529 -15.379 5.485 1.00 0.00 94 LEU A O 18
ATOM 24371 N N . GLY A 1 104 ? 9.902 -14.095 4.228 1.00 0.00 95 GLY A N 18
ATOM 24372 C CA . GLY A 1 104 ? 11.043 -14.253 5.114 1.00 0.00 95 GLY A CA 18
ATOM 24373 C C . GLY A 1 104 ? 12.102 -15.162 4.488 1.00 0.00 95 GLY A C 18
ATOM 24374 O O . GLY A 1 104 ? 12.402 -15.046 3.301 1.00 0.00 95 GLY A O 18
ATOM 24378 N N . ALA A 1 105 ? 12.640 -16.047 5.314 1.00 0.00 96 ALA A N 18
ATOM 24379 C CA . ALA A 1 105 ? 13.659 -16.976 4.856 1.00 0.00 96 ALA A CA 18
ATOM 24380 C C . ALA A 1 105 ? 14.831 -16.190 4.265 1.00 0.00 96 ALA A C 18
ATOM 24381 O O . ALA A 1 105 ? 15.216 -16.411 3.118 1.00 0.00 96 ALA A O 18
ATOM 24388 N N . TRP A 1 106 ? 15.365 -15.288 5.075 1.00 0.00 97 TRP A N 18
ATOM 24389 C CA . TRP A 1 106 ? 16.486 -14.468 4.646 1.00 0.00 97 TRP A CA 18
ATOM 24390 C C . TRP A 1 106 ? 16.193 -13.972 3.229 1.00 0.00 97 TRP A C 18
ATOM 24391 O O . TRP A 1 106 ? 16.946 -14.260 2.299 1.00 0.00 97 TRP A O 18
ATOM 24412 N N . LEU A 1 107 ? 15.099 -13.236 3.107 1.00 0.00 98 LEU A N 18
ATOM 24413 C CA . LEU A 1 107 ? 14.698 -12.698 1.818 1.00 0.00 98 LEU A CA 18
ATOM 24414 C C . LEU A 1 107 ? 14.195 -13.837 0.929 1.00 0.00 98 LEU A C 18
ATOM 24415 O O . LEU A 1 107 ? 13.019 -13.877 0.571 1.00 0.00 98 LEU A O 18
ATOM 24431 N N . GLY A 1 108 ? 15.111 -14.736 0.598 1.00 0.00 99 GLY A N 18
ATOM 24432 C CA . GLY A 1 108 ? 14.775 -15.872 -0.242 1.00 0.00 99 GLY A CA 18
ATOM 24433 C C . GLY A 1 108 ? 15.514 -15.802 -1.580 1.00 0.00 99 GLY A C 18
ATOM 24434 O O . GLY A 1 108 ? 14.922 -15.463 -2.604 1.00 0.00 99 GLY A O 18
ATOM 24438 N N . SER A 1 109 ? 16.797 -16.129 -1.529 1.00 0.00 100 SER A N 18
ATOM 24439 C CA . SER A 1 109 ? 17.623 -16.107 -2.724 1.00 0.00 100 SER A CA 18
ATOM 24440 C C . SER A 1 109 ? 17.641 -14.700 -3.322 1.00 0.00 100 SER A C 18
ATOM 24441 O O . SER A 1 109 ? 16.737 -13.904 -3.073 1.00 0.00 100 SER A O 18
ATOM 24449 N N . PRO A 1 110 ? 18.708 -14.428 -4.121 1.00 0.00 101 PRO A N 18
ATOM 24450 C CA . PRO A 1 110 ? 18.855 -13.130 -4.757 1.00 0.00 101 PRO A CA 18
ATOM 24451 C C . PRO A 1 110 ? 17.891 -12.985 -5.936 1.00 0.00 101 PRO A C 18
ATOM 24452 O O . PRO A 1 110 ? 18.023 -13.683 -6.940 1.00 0.00 101 PRO A O 18
ATOM 24463 N N . PRO A 1 111 ? 16.918 -12.049 -5.771 1.00 0.00 102 PRO A N 18
ATOM 24464 C CA . PRO A 1 111 ? 15.933 -11.803 -6.810 1.00 0.00 102 PRO A CA 18
ATOM 24465 C C . PRO A 1 111 ? 16.543 -11.013 -7.970 1.00 0.00 102 PRO A C 18
ATOM 24466 O O . PRO A 1 111 ? 16.834 -9.826 -7.832 1.00 0.00 102 PRO A O 18
ATOM 24477 N N . SER A 1 112 ? 16.720 -11.705 -9.086 1.00 0.00 103 SER A N 18
ATOM 24478 C CA . SER A 1 112 ? 17.291 -11.083 -10.269 1.00 0.00 103 SER A CA 18
ATOM 24479 C C . SER A 1 112 ? 16.270 -11.093 -11.409 1.00 0.00 103 SER A C 18
ATOM 24480 O O . SER A 1 112 ? 15.479 -12.026 -11.531 1.00 0.00 103 SER A O 18
ATOM 24488 N N . SER A 1 113 ? 16.322 -10.043 -12.215 1.00 0.00 104 SER A N 18
ATOM 24489 C CA . SER A 1 113 ? 15.412 -9.918 -13.341 1.00 0.00 104 SER A CA 18
ATOM 24490 C C . SER A 1 113 ? 13.964 -9.934 -12.848 1.00 0.00 104 SER A C 18
ATOM 24491 O O . SER A 1 113 ? 13.118 -9.211 -13.372 1.00 0.00 104 SER A O 18
ATOM 24499 N N . MET A 1 10 ? -14.486 -19.940 3.938 1.00 0.00 1 MET A N 19
ATOM 24500 C CA . MET A 1 10 ? -13.438 -20.811 4.442 1.00 0.00 1 MET A CA 19
ATOM 24501 C C . MET A 1 10 ? -12.126 -20.583 3.689 1.00 0.00 1 MET A C 19
ATOM 24502 O O . MET A 1 10 ? -11.887 -21.199 2.651 1.00 0.00 1 MET A O 19
ATOM 24516 N N . GLY A 1 11 ? -11.311 -19.696 4.240 1.00 0.00 2 GLY A N 19
ATOM 24517 C CA . GLY A 1 11 ? -10.030 -19.378 3.633 1.00 0.00 2 GLY A CA 19
ATOM 24518 C C . GLY A 1 11 ? -8.961 -19.140 4.701 1.00 0.00 2 GLY A C 19
ATOM 24519 O O . GLY A 1 11 ? -9.283 -18.864 5.856 1.00 0.00 2 GLY A O 19
ATOM 24523 N N . LYS A 1 12 ? -7.711 -19.254 4.278 1.00 0.00 3 LYS A N 19
ATOM 24524 C CA . LYS A 1 12 ? -6.592 -19.054 5.184 1.00 0.00 3 LYS A CA 19
ATOM 24525 C C . LYS A 1 12 ? -5.868 -17.758 4.814 1.00 0.00 3 LYS A C 19
ATOM 24526 O O . LYS A 1 12 ? -5.891 -16.791 5.574 1.00 0.00 3 LYS A O 19
ATOM 24545 N N . GLU A 1 13 ? -5.241 -17.780 3.647 1.00 0.00 4 GLU A N 19
ATOM 24546 C CA . GLU A 1 13 ? -4.511 -16.619 3.167 1.00 0.00 4 GLU A CA 19
ATOM 24547 C C . GLU A 1 13 ? -3.970 -16.877 1.760 1.00 0.00 4 GLU A C 19
ATOM 24548 O O . GLU A 1 13 ? -3.099 -17.725 1.571 1.00 0.00 4 GLU A O 19
ATOM 24560 N N . SER A 1 14 ? -4.508 -16.129 0.807 1.00 0.00 5 SER A N 19
ATOM 24561 C CA . SER A 1 14 ? -4.090 -16.266 -0.578 1.00 0.00 5 SER A CA 19
ATOM 24562 C C . SER A 1 14 ? -4.065 -14.894 -1.255 1.00 0.00 5 SER A C 19
ATOM 24563 O O . SER A 1 14 ? -3.015 -14.439 -1.704 1.00 0.00 5 SER A O 19
ATOM 24571 N N . GLY A 1 15 ? -5.235 -14.274 -1.306 1.00 0.00 6 GLY A N 19
ATOM 24572 C CA . GLY A 1 15 ? -5.360 -12.963 -1.921 1.00 0.00 6 GLY A CA 19
ATOM 24573 C C . GLY A 1 15 ? -6.392 -12.984 -3.050 1.00 0.00 6 GLY A C 19
ATOM 24574 O O . GLY A 1 15 ? -6.036 -12.878 -4.223 1.00 0.00 6 GLY A O 19
ATOM 24578 N N . TRP A 1 16 ? -7.650 -13.121 -2.657 1.00 0.00 7 TRP A N 19
ATOM 24579 C CA . TRP A 1 16 ? -8.736 -13.157 -3.622 1.00 0.00 7 TRP A CA 19
ATOM 24580 C C . TRP A 1 16 ? -9.988 -12.597 -2.945 1.00 0.00 7 TRP A C 19
ATOM 24581 O O . TRP A 1 16 ? -10.495 -11.548 -3.341 1.00 0.00 7 TRP A O 19
ATOM 24602 N N . ASP A 1 17 ? -10.452 -13.321 -1.937 1.00 0.00 8 ASP A N 19
ATOM 24603 C CA . ASP A 1 17 ? -11.635 -12.909 -1.202 1.00 0.00 8 ASP A CA 19
ATOM 24604 C C . ASP A 1 17 ? -11.374 -13.053 0.299 1.00 0.00 8 ASP A C 19
ATOM 24605 O O . ASP A 1 17 ? -11.408 -14.160 0.834 1.00 0.00 8 ASP A O 19
ATOM 24614 N N . SER A 1 18 ? -11.119 -11.919 0.934 1.00 0.00 9 SER A N 19
ATOM 24615 C CA . SER A 1 18 ? -10.853 -11.906 2.363 1.00 0.00 9 SER A CA 19
ATOM 24616 C C . SER A 1 18 ? -11.812 -10.943 3.065 1.00 0.00 9 SER A C 19
ATOM 24617 O O . SER A 1 18 ? -12.041 -9.832 2.589 1.00 0.00 9 SER A O 19
ATOM 24625 N N . GLY A 1 19 ? -12.347 -11.404 4.186 1.00 0.00 10 GLY A N 19
ATOM 24626 C CA . GLY A 1 19 ? -13.276 -10.597 4.959 1.00 0.00 10 GLY A CA 19
ATOM 24627 C C . GLY A 1 19 ? -12.614 -10.065 6.231 1.00 0.00 10 GLY A C 19
ATOM 24628 O O . GLY A 1 19 ? -12.001 -8.998 6.218 1.00 0.00 10 GLY A O 19
ATOM 24632 N N . ARG A 1 20 ? -12.759 -10.833 7.301 1.00 0.00 11 ARG A N 19
ATOM 24633 C CA . ARG A 1 20 ? -12.182 -10.453 8.580 1.00 0.00 11 ARG A CA 19
ATOM 24634 C C . ARG A 1 20 ? -10.657 -10.571 8.531 1.00 0.00 11 ARG A C 19
ATOM 24635 O O . ARG A 1 20 ? -9.948 -9.585 8.726 1.00 0.00 11 ARG A O 19
ATOM 24656 N N . ALA A 1 21 ? -10.198 -11.786 8.268 1.00 0.00 12 ALA A N 19
ATOM 24657 C CA . ALA A 1 21 ? -8.771 -12.046 8.191 1.00 0.00 12 ALA A CA 19
ATOM 24658 C C . ALA A 1 21 ? -8.087 -10.896 7.449 1.00 0.00 12 ALA A C 19
ATOM 24659 O O . ALA A 1 21 ? -6.977 -10.499 7.800 1.00 0.00 12 ALA A O 19
ATOM 24666 N N . ALA A 1 22 ? -8.777 -10.395 6.435 1.00 0.00 13 ALA A N 19
ATOM 24667 C CA . ALA A 1 22 ? -8.250 -9.299 5.640 1.00 0.00 13 ALA A CA 19
ATOM 24668 C C . ALA A 1 22 ? -7.605 -8.267 6.567 1.00 0.00 13 ALA A C 19
ATOM 24669 O O . ALA A 1 22 ? -6.423 -7.956 6.428 1.00 0.00 13 ALA A O 19
ATOM 24676 N N . VAL A 1 23 ? -8.409 -7.764 7.492 1.00 0.00 14 VAL A N 19
ATOM 24677 C CA . VAL A 1 23 ? -7.931 -6.773 8.442 1.00 0.00 14 VAL A CA 19
ATOM 24678 C C . VAL A 1 23 ? -6.573 -7.214 8.991 1.00 0.00 14 VAL A C 19
ATOM 24679 O O . VAL A 1 23 ? -5.636 -6.419 9.050 1.00 0.00 14 VAL A O 19
ATOM 24692 N N . ALA A 1 24 ? -6.509 -8.479 9.379 1.00 0.00 15 ALA A N 19
ATOM 24693 C CA . ALA A 1 24 ? -5.281 -9.034 9.922 1.00 0.00 15 ALA A CA 19
ATOM 24694 C C . ALA A 1 24 ? -4.137 -8.792 8.935 1.00 0.00 15 ALA A C 19
ATOM 24695 O O . ALA A 1 24 ? -3.055 -8.359 9.329 1.00 0.00 15 ALA A O 19
ATOM 24702 N N . ALA A 1 25 ? -4.416 -9.081 7.673 1.00 0.00 16 ALA A N 19
ATOM 24703 C CA . ALA A 1 25 ? -3.423 -8.899 6.627 1.00 0.00 16 ALA A CA 19
ATOM 24704 C C . ALA A 1 25 ? -3.049 -7.418 6.537 1.00 0.00 16 ALA A C 19
ATOM 24705 O O . ALA A 1 25 ? -1.932 -7.079 6.151 1.00 0.00 16 ALA A O 19
ATOM 24712 N N . VAL A 1 26 ? -4.005 -6.576 6.899 1.00 0.00 17 VAL A N 19
ATOM 24713 C CA . VAL A 1 26 ? -3.790 -5.139 6.864 1.00 0.00 17 VAL A CA 19
ATOM 24714 C C . VAL A 1 26 ? -3.021 -4.712 8.116 1.00 0.00 17 VAL A C 19
ATOM 24715 O O . VAL A 1 26 ? -2.393 -3.655 8.132 1.00 0.00 17 VAL A O 19
ATOM 24728 N N . VAL A 1 27 ? -3.095 -5.557 9.134 1.00 0.00 18 VAL A N 19
ATOM 24729 C CA . VAL A 1 27 ? -2.413 -5.280 10.387 1.00 0.00 18 VAL A CA 19
ATOM 24730 C C . VAL A 1 27 ? -0.907 -5.470 10.196 1.00 0.00 18 VAL A C 19
ATOM 24731 O O . VAL A 1 27 ? -0.123 -4.566 10.481 1.00 0.00 18 VAL A O 19
ATOM 24744 N N . GLY A 1 28 ? -0.548 -6.651 9.714 1.00 0.00 19 GLY A N 19
ATOM 24745 C CA . GLY A 1 28 ? 0.850 -6.971 9.482 1.00 0.00 19 GLY A CA 19
ATOM 24746 C C . GLY A 1 28 ? 1.564 -5.821 8.769 1.00 0.00 19 GLY A C 19
ATOM 24747 O O . GLY A 1 28 ? 1.389 -5.626 7.568 1.00 0.00 19 GLY A O 19
ATOM 24751 N N . GLY A 1 29 ? 2.355 -5.089 9.541 1.00 0.00 20 GLY A N 19
ATOM 24752 C CA . GLY A 1 29 ? 3.096 -3.963 8.999 1.00 0.00 20 GLY A CA 19
ATOM 24753 C C . GLY A 1 29 ? 2.558 -2.638 9.543 1.00 0.00 20 GLY A C 19
ATOM 24754 O O . GLY A 1 29 ? 2.410 -1.671 8.798 1.00 0.00 20 GLY A O 19
ATOM 24758 N N . VAL A 1 30 ? 2.279 -2.637 10.838 1.00 0.00 21 VAL A N 19
ATOM 24759 C CA . VAL A 1 30 ? 1.760 -1.447 11.491 1.00 0.00 21 VAL A CA 19
ATOM 24760 C C . VAL A 1 30 ? 2.696 -0.269 11.213 1.00 0.00 21 VAL A C 19
ATOM 24761 O O . VAL A 1 30 ? 2.326 0.669 10.508 1.00 0.00 21 VAL A O 19
ATOM 24774 N N . VAL A 1 31 ? 3.890 -0.356 11.780 1.00 0.00 22 VAL A N 19
ATOM 24775 C CA . VAL A 1 31 ? 4.881 0.691 11.602 1.00 0.00 22 VAL A CA 19
ATOM 24776 C C . VAL A 1 31 ? 4.978 1.049 10.118 1.00 0.00 22 VAL A C 19
ATOM 24777 O O . VAL A 1 31 ? 5.052 2.224 9.762 1.00 0.00 22 VAL A O 19
ATOM 24790 N N . ALA A 1 32 ? 4.975 0.013 9.291 1.00 0.00 23 ALA A N 19
ATOM 24791 C CA . ALA A 1 32 ? 5.062 0.203 7.853 1.00 0.00 23 ALA A CA 19
ATOM 24792 C C . ALA A 1 32 ? 3.989 1.200 7.409 1.00 0.00 23 ALA A C 19
ATOM 24793 O O . ALA A 1 32 ? 4.270 2.118 6.641 1.00 0.00 23 ALA A O 19
ATOM 24800 N N . VAL A 1 33 ? 2.782 0.985 7.912 1.00 0.00 24 VAL A N 19
ATOM 24801 C CA . VAL A 1 33 ? 1.667 1.853 7.577 1.00 0.00 24 VAL A CA 19
ATOM 24802 C C . VAL A 1 33 ? 1.876 3.221 8.229 1.00 0.00 24 VAL A C 19
ATOM 24803 O O . VAL A 1 33 ? 1.376 4.231 7.736 1.00 0.00 24 VAL A O 19
ATOM 24816 N N . GLY A 1 34 ? 2.617 3.210 9.328 1.00 0.00 25 GLY A N 19
ATOM 24817 C CA . GLY A 1 34 ? 2.899 4.438 10.052 1.00 0.00 25 GLY A CA 19
ATOM 24818 C C . GLY A 1 34 ? 3.802 5.363 9.233 1.00 0.00 25 GLY A C 19
ATOM 24819 O O . GLY A 1 34 ? 3.448 6.512 8.975 1.00 0.00 25 GLY A O 19
ATOM 24823 N N . THR A 1 35 ? 4.951 4.826 8.847 1.00 0.00 26 THR A N 19
ATOM 24824 C CA . THR A 1 35 ? 5.907 5.589 8.063 1.00 0.00 26 THR A CA 19
ATOM 24825 C C . THR A 1 35 ? 5.289 6.004 6.726 1.00 0.00 26 THR A C 19
ATOM 24826 O O . THR A 1 35 ? 5.386 7.163 6.327 1.00 0.00 26 THR A O 19
ATOM 24837 N N . VAL A 1 36 ? 4.669 5.034 6.071 1.00 0.00 27 VAL A N 19
ATOM 24838 C CA . VAL A 1 36 ? 4.036 5.283 4.787 1.00 0.00 27 VAL A CA 19
ATOM 24839 C C . VAL A 1 36 ? 3.047 6.443 4.928 1.00 0.00 27 VAL A C 19
ATOM 24840 O O . VAL A 1 36 ? 3.064 7.378 4.129 1.00 0.00 27 VAL A O 19
ATOM 24853 N N . LEU A 1 37 ? 2.209 6.343 5.949 1.00 0.00 28 LEU A N 19
ATOM 24854 C CA . LEU A 1 37 ? 1.215 7.372 6.205 1.00 0.00 28 LEU A CA 19
ATOM 24855 C C . LEU A 1 37 ? 1.920 8.711 6.431 1.00 0.00 28 LEU A C 19
ATOM 24856 O O . LEU A 1 37 ? 1.671 9.677 5.712 1.00 0.00 28 LEU A O 19
ATOM 24872 N N . VAL A 1 38 ? 2.787 8.725 7.434 1.00 0.00 29 VAL A N 19
ATOM 24873 C CA . VAL A 1 38 ? 3.529 9.930 7.764 1.00 0.00 29 VAL A CA 19
ATOM 24874 C C . VAL A 1 38 ? 4.019 10.591 6.474 1.00 0.00 29 VAL A C 19
ATOM 24875 O O . VAL A 1 38 ? 4.045 11.817 6.372 1.00 0.00 29 VAL A O 19
ATOM 24888 N N . ALA A 1 39 ? 4.395 9.751 5.522 1.00 0.00 30 ALA A N 19
ATOM 24889 C CA . ALA A 1 39 ? 4.883 10.239 4.243 1.00 0.00 30 ALA A CA 19
ATOM 24890 C C . ALA A 1 39 ? 3.718 10.838 3.453 1.00 0.00 30 ALA A C 19
ATOM 24891 O O . ALA A 1 39 ? 3.788 11.983 3.010 1.00 0.00 30 ALA A O 19
ATOM 24898 N N . LEU A 1 40 ? 2.674 10.036 3.300 1.00 0.00 31 LEU A N 19
ATOM 24899 C CA . LEU A 1 40 ? 1.496 10.473 2.571 1.00 0.00 31 LEU A CA 19
ATOM 24900 C C . LEU A 1 40 ? 1.082 11.862 3.063 1.00 0.00 31 LEU A C 19
ATOM 24901 O O . LEU A 1 40 ? 1.037 12.813 2.284 1.00 0.00 31 LEU A O 19
ATOM 24917 N N . SER A 1 41 ? 0.792 11.935 4.353 1.00 0.00 32 SER A N 19
ATOM 24918 C CA . SER A 1 41 ? 0.384 13.191 4.959 1.00 0.00 32 SER A CA 19
ATOM 24919 C C . SER A 1 41 ? 1.552 14.179 4.952 1.00 0.00 32 SER A C 19
ATOM 24920 O O . SER A 1 41 ? 1.557 15.134 4.176 1.00 0.00 32 SER A O 19
ATOM 24928 N N . ALA A 1 42 ? 2.514 13.916 5.824 1.00 0.00 33 ALA A N 19
ATOM 24929 C CA . ALA A 1 42 ? 3.685 14.770 5.928 1.00 0.00 33 ALA A CA 19
ATOM 24930 C C . ALA A 1 42 ? 4.779 14.243 4.997 1.00 0.00 33 ALA A C 19
ATOM 24931 O O . ALA A 1 42 ? 5.565 13.380 5.383 1.00 0.00 33 ALA A O 19
ATOM 24938 N N . MET A 1 43 ? 4.794 14.786 3.788 1.00 0.00 34 MET A N 19
ATOM 24939 C CA . MET A 1 43 ? 5.779 14.382 2.799 1.00 0.00 34 MET A CA 19
ATOM 24940 C C . MET A 1 43 ? 7.110 15.102 3.024 1.00 0.00 34 MET A C 19
ATOM 24941 O O . MET A 1 43 ? 7.680 15.666 2.091 1.00 0.00 34 MET A O 19
ATOM 24955 N N . GLY A 1 44 ? 7.566 15.061 4.267 1.00 0.00 35 GLY A N 19
ATOM 24956 C CA . GLY A 1 44 ? 8.819 15.703 4.626 1.00 0.00 35 GLY A CA 19
ATOM 24957 C C . GLY A 1 44 ? 8.584 17.141 5.094 1.00 0.00 35 GLY A C 19
ATOM 24958 O O . GLY A 1 44 ? 9.223 18.069 4.602 1.00 0.00 35 GLY A O 19
ATOM 24962 N N . PHE A 1 45 ? 7.665 17.279 6.038 1.00 0.00 36 PHE A N 19
ATOM 24963 C CA . PHE A 1 45 ? 7.338 18.588 6.577 1.00 0.00 36 PHE A CA 19
ATOM 24964 C C . PHE A 1 45 ? 6.294 18.478 7.690 1.00 0.00 36 PHE A C 19
ATOM 24965 O O . PHE A 1 45 ? 5.948 17.376 8.114 1.00 0.00 36 PHE A O 19
ATOM 24982 N N . THR A 1 46 ? 5.821 19.634 8.131 1.00 0.00 37 THR A N 19
ATOM 24983 C CA . THR A 1 46 ? 4.823 19.681 9.187 1.00 0.00 37 THR A CA 19
ATOM 24984 C C . THR A 1 46 ? 3.543 18.972 8.742 1.00 0.00 37 THR A C 19
ATOM 24985 O O . THR A 1 46 ? 3.592 18.037 7.944 1.00 0.00 37 THR A O 19
ATOM 24996 N N . SER A 1 47 ? 2.427 19.444 9.278 1.00 0.00 38 SER A N 19
ATOM 24997 C CA . SER A 1 47 ? 1.135 18.866 8.946 1.00 0.00 38 SER A CA 19
ATOM 24998 C C . SER A 1 47 ? 0.125 19.171 10.054 1.00 0.00 38 SER A C 19
ATOM 24999 O O . SER A 1 47 ? -1.081 19.187 9.813 1.00 0.00 38 SER A O 19
ATOM 25007 N N . VAL A 1 48 ? 0.655 19.406 11.246 1.00 0.00 39 VAL A N 19
ATOM 25008 C CA . VAL A 1 48 ? -0.184 19.709 12.392 1.00 0.00 39 VAL A CA 19
ATOM 25009 C C . VAL A 1 48 ? -1.074 20.910 12.063 1.00 0.00 39 VAL A C 19
ATOM 25010 O O . VAL A 1 48 ? -2.277 20.758 11.857 1.00 0.00 39 VAL A O 19
ATOM 25023 N N . GLY A 1 49 ? -0.447 22.077 12.025 1.00 0.00 40 GLY A N 19
ATOM 25024 C CA . GLY A 1 49 ? -1.166 23.303 11.725 1.00 0.00 40 GLY A CA 19
ATOM 25025 C C . GLY A 1 49 ? -2.278 23.051 10.705 1.00 0.00 40 GLY A C 19
ATOM 25026 O O . GLY A 1 49 ? -3.460 23.129 11.037 1.00 0.00 40 GLY A O 19
ATOM 25030 N N . ILE A 1 50 ? -1.860 22.754 9.483 1.00 0.00 41 ILE A N 19
ATOM 25031 C CA . ILE A 1 50 ? -2.806 22.490 8.412 1.00 0.00 41 ILE A CA 19
ATOM 25032 C C . ILE A 1 50 ? -3.956 21.637 8.952 1.00 0.00 41 ILE A C 19
ATOM 25033 O O . ILE A 1 50 ? -5.124 21.938 8.709 1.00 0.00 41 ILE A O 19
ATOM 25049 N N . ALA A 1 51 ? -3.585 20.590 9.674 1.00 0.00 42 ALA A N 19
ATOM 25050 C CA . ALA A 1 51 ? -4.571 19.692 10.251 1.00 0.00 42 ALA A CA 19
ATOM 25051 C C . ALA A 1 51 ? -5.614 20.509 11.016 1.00 0.00 42 ALA A C 19
ATOM 25052 O O . ALA A 1 51 ? -6.814 20.355 10.793 1.00 0.00 42 ALA A O 19
ATOM 25059 N N . ALA A 1 52 ? -5.118 21.361 11.901 1.00 0.00 43 ALA A N 19
ATOM 25060 C CA . ALA A 1 52 ? -5.992 22.202 12.700 1.00 0.00 43 ALA A CA 19
ATOM 25061 C C . ALA A 1 52 ? -6.859 23.056 11.773 1.00 0.00 43 ALA A C 19
ATOM 25062 O O . ALA A 1 52 ? -7.995 23.388 12.110 1.00 0.00 43 ALA A O 19
ATOM 25069 N N . SER A 1 53 ? -6.291 23.387 10.623 1.00 0.00 44 SER A N 19
ATOM 25070 C CA . SER A 1 53 ? -6.998 24.195 9.644 1.00 0.00 44 SER A CA 19
ATOM 25071 C C . SER A 1 53 ? -8.122 23.378 9.003 1.00 0.00 44 SER A C 19
ATOM 25072 O O . SER A 1 53 ? -9.213 23.894 8.768 1.00 0.00 44 SER A O 19
ATOM 25080 N N . SER A 1 54 ? -7.816 22.116 8.739 1.00 0.00 45 SER A N 19
ATOM 25081 C CA . SER A 1 54 ? -8.786 21.223 8.130 1.00 0.00 45 SER A CA 19
ATOM 25082 C C . SER A 1 54 ? -9.896 20.896 9.131 1.00 0.00 45 SER A C 19
ATOM 25083 O O . SER A 1 54 ? -11.066 21.186 8.883 1.00 0.00 45 SER A O 19
ATOM 25091 N N . ILE A 1 55 ? -9.491 20.296 10.241 1.00 0.00 46 ILE A N 19
ATOM 25092 C CA . ILE A 1 55 ? -10.437 19.927 11.280 1.00 0.00 46 ILE A CA 19
ATOM 25093 C C . ILE A 1 55 ? -11.282 21.147 11.652 1.00 0.00 46 ILE A C 19
ATOM 25094 O O . ILE A 1 55 ? -12.486 21.029 11.873 1.00 0.00 46 ILE A O 19
ATOM 25110 N N . ALA A 1 56 ? -10.617 22.292 11.709 1.00 0.00 47 ALA A N 19
ATOM 25111 C CA . ALA A 1 56 ? -11.292 23.532 12.050 1.00 0.00 47 ALA A CA 19
ATOM 25112 C C . ALA A 1 56 ? -12.321 23.863 10.968 1.00 0.00 47 ALA A C 19
ATOM 25113 O O . ALA A 1 56 ? -13.499 24.058 11.265 1.00 0.00 47 ALA A O 19
ATOM 25120 N N . ALA A 1 57 ? -11.840 23.915 9.735 1.00 0.00 48 ALA A N 19
ATOM 25121 C CA . ALA A 1 57 ? -12.703 24.218 8.606 1.00 0.00 48 ALA A CA 19
ATOM 25122 C C . ALA A 1 57 ? -13.938 23.316 8.658 1.00 0.00 48 ALA A C 19
ATOM 25123 O O . ALA A 1 57 ? -15.065 23.804 8.721 1.00 0.00 48 ALA A O 19
ATOM 25130 N N . LYS A 1 58 ? -13.683 22.016 8.628 1.00 0.00 49 LYS A N 19
ATOM 25131 C CA . LYS A 1 58 ? -14.760 21.042 8.671 1.00 0.00 49 LYS A CA 19
ATOM 25132 C C . LYS A 1 58 ? -15.539 21.091 7.355 1.00 0.00 49 LYS A C 19
ATOM 25133 O O . LYS A 1 58 ? -15.806 22.170 6.828 1.00 0.00 49 LYS A O 19
ATOM 25152 N N . MET A 1 59 ? -15.882 19.910 6.863 1.00 0.00 50 MET A N 19
ATOM 25153 C CA . MET A 1 59 ? -16.625 19.805 5.618 1.00 0.00 50 MET A CA 19
ATOM 25154 C C . MET A 1 59 ? -17.049 18.359 5.353 1.00 0.00 50 MET A C 19
ATOM 25155 O O . MET A 1 59 ? -16.352 17.622 4.658 1.00 0.00 50 MET A O 19
ATOM 25169 N N . MET A 1 60 ? -18.190 17.996 5.921 1.00 0.00 51 MET A N 19
ATOM 25170 C CA . MET A 1 60 ? -18.714 16.652 5.755 1.00 0.00 51 MET A CA 19
ATOM 25171 C C . MET A 1 60 ? -19.918 16.646 4.811 1.00 0.00 51 MET A C 19
ATOM 25172 O O . MET A 1 60 ? -20.961 17.217 5.125 1.00 0.00 51 MET A O 19
ATOM 25186 N N . SER A 1 61 ? -19.733 15.994 3.672 1.00 0.00 52 SER A N 19
ATOM 25187 C CA . SER A 1 61 ? -20.791 15.907 2.679 1.00 0.00 52 SER A CA 19
ATOM 25188 C C . SER A 1 61 ? -20.414 14.889 1.601 1.00 0.00 52 SER A C 19
ATOM 25189 O O . SER A 1 61 ? -21.128 13.910 1.390 1.00 0.00 52 SER A O 19
ATOM 25197 N N . THR A 1 62 ? -19.292 15.155 0.948 1.00 0.00 53 THR A N 19
ATOM 25198 C CA . THR A 1 62 ? -18.812 14.274 -0.103 1.00 0.00 53 THR A CA 19
ATOM 25199 C C . THR A 1 62 ? -17.391 14.662 -0.516 1.00 0.00 53 THR A C 19
ATOM 25200 O O . THR A 1 62 ? -17.139 14.964 -1.681 1.00 0.00 53 THR A O 19
ATOM 25211 N N . ALA A 1 63 ? -16.498 14.640 0.463 1.00 0.00 54 ALA A N 19
ATOM 25212 C CA . ALA A 1 63 ? -15.108 14.985 0.217 1.00 0.00 54 ALA A CA 19
ATOM 25213 C C . ALA A 1 63 ? -15.031 16.412 -0.331 1.00 0.00 54 ALA A C 19
ATOM 25214 O O . ALA A 1 63 ? -16.053 17.004 -0.675 1.00 0.00 54 ALA A O 19
ATOM 25221 N N . ALA A 1 64 ? -13.810 16.922 -0.396 1.00 0.00 55 ALA A N 19
ATOM 25222 C CA . ALA A 1 64 ? -13.586 18.267 -0.896 1.00 0.00 55 ALA A CA 19
ATOM 25223 C C . ALA A 1 64 ? -12.810 18.195 -2.213 1.00 0.00 55 ALA A C 19
ATOM 25224 O O . ALA A 1 64 ? -11.700 18.715 -2.313 1.00 0.00 55 ALA A O 19
ATOM 25231 N N . ILE A 1 65 ? -13.425 17.544 -3.190 1.00 0.00 56 ILE A N 19
ATOM 25232 C CA . ILE A 1 65 ? -12.805 17.397 -4.496 1.00 0.00 56 ILE A CA 19
ATOM 25233 C C . ILE A 1 65 ? -13.802 17.818 -5.579 1.00 0.00 56 ILE A C 19
ATOM 25234 O O . ILE A 1 65 ? -15.011 17.679 -5.402 1.00 0.00 56 ILE A O 19
ATOM 25250 N N . ALA A 1 66 ? -13.256 18.323 -6.675 1.00 0.00 57 ALA A N 19
ATOM 25251 C CA . ALA A 1 66 ? -14.082 18.765 -7.786 1.00 0.00 57 ALA A CA 19
ATOM 25252 C C . ALA A 1 66 ? -13.964 17.760 -8.935 1.00 0.00 57 ALA A C 19
ATOM 25253 O O . ALA A 1 66 ? -13.003 16.997 -9.000 1.00 0.00 57 ALA A O 19
ATOM 25260 N N . ASN A 1 67 ? -14.957 17.794 -9.812 1.00 0.00 58 ASN A N 19
ATOM 25261 C CA . ASN A 1 67 ? -14.977 16.896 -10.954 1.00 0.00 58 ASN A CA 19
ATOM 25262 C C . ASN A 1 67 ? -15.034 15.450 -10.459 1.00 0.00 58 ASN A C 19
ATOM 25263 O O . ASN A 1 67 ? -16.112 14.866 -10.362 1.00 0.00 58 ASN A O 19
ATOM 25274 N N . GLY A 1 68 ? -13.860 14.913 -10.159 1.00 0.00 59 GLY A N 19
ATOM 25275 C CA . GLY A 1 68 ? -13.764 13.546 -9.677 1.00 0.00 59 GLY A CA 19
ATOM 25276 C C . GLY A 1 68 ? -14.798 13.277 -8.582 1.00 0.00 59 GLY A C 19
ATOM 25277 O O . GLY A 1 68 ? -15.879 12.761 -8.857 1.00 0.00 59 GLY A O 19
ATOM 25281 N N . GLY A 1 69 ? -14.428 13.638 -7.362 1.00 0.00 60 GLY A N 19
ATOM 25282 C CA . GLY A 1 69 ? -15.310 13.442 -6.224 1.00 0.00 60 GLY A CA 19
ATOM 25283 C C . GLY A 1 69 ? -15.233 12.003 -5.712 1.00 0.00 60 GLY A C 19
ATOM 25284 O O . GLY A 1 69 ? -16.200 11.250 -5.816 1.00 0.00 60 GLY A O 19
ATOM 25288 N N . GLY A 1 70 ? -14.072 11.662 -5.171 1.00 0.00 61 GLY A N 19
ATOM 25289 C CA . GLY A 1 70 ? -13.856 10.326 -4.642 1.00 0.00 61 GLY A CA 19
ATOM 25290 C C . GLY A 1 70 ? -14.654 10.110 -3.355 1.00 0.00 61 GLY A C 19
ATOM 25291 O O . GLY A 1 70 ? -15.784 10.579 -3.234 1.00 0.00 61 GLY A O 19
ATOM 25295 N N . VAL A 1 71 ? -14.034 9.398 -2.425 1.00 0.00 62 VAL A N 19
ATOM 25296 C CA . VAL A 1 71 ? -14.672 9.113 -1.151 1.00 0.00 62 VAL A CA 19
ATOM 25297 C C . VAL A 1 71 ? -13.737 9.528 -0.013 1.00 0.00 62 VAL A C 19
ATOM 25298 O O . VAL A 1 71 ? -14.162 10.182 0.938 1.00 0.00 62 VAL A O 19
ATOM 25311 N N . ALA A 1 72 ? -12.480 9.131 -0.149 1.00 0.00 63 ALA A N 19
ATOM 25312 C CA . ALA A 1 72 ? -11.481 9.453 0.856 1.00 0.00 63 ALA A CA 19
ATOM 25313 C C . ALA A 1 72 ? -10.768 10.749 0.463 1.00 0.00 63 ALA A C 19
ATOM 25314 O O . ALA A 1 72 ? -10.745 11.707 1.234 1.00 0.00 63 ALA A O 19
ATOM 25321 N N . ALA A 1 73 ? -10.204 10.736 -0.735 1.00 0.00 64 ALA A N 19
ATOM 25322 C CA . ALA A 1 73 ? -9.492 11.898 -1.240 1.00 0.00 64 ALA A CA 19
ATOM 25323 C C . ALA A 1 73 ? -9.564 11.910 -2.768 1.00 0.00 64 ALA A C 19
ATOM 25324 O O . ALA A 1 73 ? -10.255 11.088 -3.368 1.00 0.00 64 ALA A O 19
ATOM 25331 N N . GLY A 1 74 ? -8.839 12.852 -3.355 1.00 0.00 65 GLY A N 19
ATOM 25332 C CA . GLY A 1 74 ? -8.812 12.982 -4.802 1.00 0.00 65 GLY A CA 19
ATOM 25333 C C . GLY A 1 74 ? -7.452 12.564 -5.364 1.00 0.00 65 GLY A C 19
ATOM 25334 O O . GLY A 1 74 ? -7.244 11.397 -5.694 1.00 0.00 65 GLY A O 19
ATOM 25338 N N . SER A 1 75 ? -6.560 13.540 -5.456 1.00 0.00 66 SER A N 19
ATOM 25339 C CA . SER A 1 75 ? -5.225 13.288 -5.973 1.00 0.00 66 SER A CA 19
ATOM 25340 C C . SER A 1 75 ? -4.628 12.052 -5.298 1.00 0.00 66 SER A C 19
ATOM 25341 O O . SER A 1 75 ? -4.055 11.191 -5.965 1.00 0.00 66 SER A O 19
ATOM 25349 N N . LEU A 1 76 ? -4.781 12.003 -3.983 1.00 0.00 67 LEU A N 19
ATOM 25350 C CA . LEU A 1 76 ? -4.263 10.887 -3.210 1.00 0.00 67 LEU A CA 19
ATOM 25351 C C . LEU A 1 76 ? -4.627 9.576 -3.909 1.00 0.00 67 LEU A C 19
ATOM 25352 O O . LEU A 1 76 ? -3.792 8.682 -4.034 1.00 0.00 67 LEU A O 19
ATOM 25368 N N . VAL A 1 77 ? -5.876 9.502 -4.346 1.00 0.00 68 VAL A N 19
ATOM 25369 C CA . VAL A 1 77 ? -6.361 8.315 -5.029 1.00 0.00 68 VAL A CA 19
ATOM 25370 C C . VAL A 1 77 ? -5.346 7.894 -6.093 1.00 0.00 68 VAL A C 19
ATOM 25371 O O . VAL A 1 77 ? -4.957 6.728 -6.159 1.00 0.00 68 VAL A O 19
ATOM 25384 N N . ALA A 1 78 ? -4.944 8.865 -6.900 1.00 0.00 69 ALA A N 19
ATOM 25385 C CA . ALA A 1 78 ? -3.981 8.609 -7.958 1.00 0.00 69 ALA A CA 19
ATOM 25386 C C . ALA A 1 78 ? -2.687 8.071 -7.344 1.00 0.00 69 ALA A C 19
ATOM 25387 O O . ALA A 1 78 ? -2.057 7.174 -7.903 1.00 0.00 69 ALA A O 19
ATOM 25394 N N . ILE A 1 79 ? -2.329 8.642 -6.204 1.00 0.00 70 ILE A N 19
ATOM 25395 C CA . ILE A 1 79 ? -1.121 8.231 -5.508 1.00 0.00 70 ILE A CA 19
ATOM 25396 C C . ILE A 1 79 ? -1.260 6.771 -5.074 1.00 0.00 70 ILE A C 19
ATOM 25397 O O . ILE A 1 79 ? -0.308 5.998 -5.170 1.00 0.00 70 ILE A O 19
ATOM 25413 N N . LEU A 1 80 ? -2.453 6.437 -4.605 1.00 0.00 71 LEU A N 19
ATOM 25414 C CA . LEU A 1 80 ? -2.728 5.083 -4.155 1.00 0.00 71 LEU A CA 19
ATOM 25415 C C . LEU A 1 80 ? -2.584 4.119 -5.335 1.00 0.00 71 LEU A C 19
ATOM 25416 O O . LEU A 1 80 ? -2.075 3.011 -5.176 1.00 0.00 71 LEU A O 19
ATOM 25432 N N . GLN A 1 81 ? -3.041 4.577 -6.491 1.00 0.00 72 GLN A N 19
ATOM 25433 C CA . GLN A 1 81 ? -2.969 3.769 -7.696 1.00 0.00 72 GLN A CA 19
ATOM 25434 C C . GLN A 1 81 ? -1.512 3.443 -8.031 1.00 0.00 72 GLN A C 19
ATOM 25435 O O . GLN A 1 81 ? -1.115 2.279 -8.021 1.00 0.00 72 GLN A O 19
ATOM 25449 N N . SER A 1 82 ? -0.755 4.492 -8.319 1.00 0.00 73 SER A N 19
ATOM 25450 C CA . SER A 1 82 ? 0.649 4.332 -8.655 1.00 0.00 73 SER A CA 19
ATOM 25451 C C . SER A 1 82 ? 1.383 3.623 -7.515 1.00 0.00 73 SER A C 19
ATOM 25452 O O . SER A 1 82 ? 1.800 2.475 -7.660 1.00 0.00 73 SER A O 19
ATOM 25460 N N . VAL A 1 83 ? 1.519 4.337 -6.407 1.00 0.00 74 VAL A N 19
ATOM 25461 C CA . VAL A 1 83 ? 2.195 3.791 -5.243 1.00 0.00 74 VAL A CA 19
ATOM 25462 C C . VAL A 1 83 ? 1.709 2.360 -5.001 1.00 0.00 74 VAL A C 19
ATOM 25463 O O . VAL A 1 83 ? 2.472 1.408 -5.154 1.00 0.00 74 VAL A O 19
ATOM 25476 N N . GLY A 1 84 ? 0.442 2.255 -4.627 1.00 0.00 75 GLY A N 19
ATOM 25477 C CA . GLY A 1 84 ? -0.154 0.957 -4.362 1.00 0.00 75 GLY A CA 19
ATOM 25478 C C . GLY A 1 84 ? 0.382 -0.100 -5.329 1.00 0.00 75 GLY A C 19
ATOM 25479 O O . GLY A 1 84 ? 0.714 -1.211 -4.918 1.00 0.00 75 GLY A O 19
ATOM 25483 N N . ALA A 1 85 ? 0.450 0.282 -6.596 1.00 0.00 76 ALA A N 19
ATOM 25484 C CA . ALA A 1 85 ? 0.940 -0.619 -7.624 1.00 0.00 76 ALA A CA 19
ATOM 25485 C C . ALA A 1 85 ? 2.414 -0.931 -7.363 1.00 0.00 76 ALA A C 19
ATOM 25486 O O . ALA A 1 85 ? 2.785 -2.090 -7.183 1.00 0.00 76 ALA A O 19
ATOM 25493 N N . ALA A 1 86 ? 3.216 0.124 -7.351 1.00 0.00 77 ALA A N 19
ATOM 25494 C CA . ALA A 1 86 ? 4.642 -0.023 -7.114 1.00 0.00 77 ALA A CA 19
ATOM 25495 C C . ALA A 1 86 ? 4.862 -0.797 -5.813 1.00 0.00 77 ALA A C 19
ATOM 25496 O O . ALA A 1 86 ? 5.314 -1.941 -5.836 1.00 0.00 77 ALA A O 19
ATOM 25503 N N . GLY A 1 87 ? 4.532 -0.143 -4.709 1.00 0.00 78 GLY A N 19
ATOM 25504 C CA . GLY A 1 87 ? 4.688 -0.755 -3.401 1.00 0.00 78 GLY A CA 19
ATOM 25505 C C . GLY A 1 87 ? 4.339 -2.244 -3.448 1.00 0.00 78 GLY A C 19
ATOM 25506 O O . GLY A 1 87 ? 5.191 -3.094 -3.190 1.00 0.00 78 GLY A O 19
ATOM 25510 N N . LEU A 1 88 ? 3.085 -2.515 -3.779 1.00 0.00 79 LEU A N 19
ATOM 25511 C CA . LEU A 1 88 ? 2.613 -3.887 -3.863 1.00 0.00 79 LEU A CA 19
ATOM 25512 C C . LEU A 1 88 ? 3.557 -4.693 -4.758 1.00 0.00 79 LEU A C 19
ATOM 25513 O O . LEU A 1 88 ? 3.858 -5.849 -4.466 1.00 0.00 79 LEU A O 19
ATOM 25529 N N . SER A 1 89 ? 3.998 -4.050 -5.829 1.00 0.00 80 SER A N 19
ATOM 25530 C CA . SER A 1 89 ? 4.901 -4.693 -6.769 1.00 0.00 80 SER A CA 19
ATOM 25531 C C . SER A 1 89 ? 6.230 -5.012 -6.081 1.00 0.00 80 SER A C 19
ATOM 25532 O O . SER A 1 89 ? 6.453 -6.141 -5.647 1.00 0.00 80 SER A O 19
ATOM 25540 N N . VAL A 1 90 ? 7.079 -3.997 -6.003 1.00 0.00 81 VAL A N 19
ATOM 25541 C CA . VAL A 1 90 ? 8.380 -4.156 -5.376 1.00 0.00 81 VAL A CA 19
ATOM 25542 C C . VAL A 1 90 ? 8.237 -5.035 -4.132 1.00 0.00 81 VAL A C 19
ATOM 25543 O O . VAL A 1 90 ? 9.170 -5.747 -3.761 1.00 0.00 81 VAL A O 19
ATOM 25556 N N . THR A 1 91 ? 7.064 -4.958 -3.523 1.00 0.00 82 THR A N 19
ATOM 25557 C CA . THR A 1 91 ? 6.787 -5.738 -2.329 1.00 0.00 82 THR A CA 19
ATOM 25558 C C . THR A 1 91 ? 6.844 -7.234 -2.644 1.00 0.00 82 THR A C 19
ATOM 25559 O O . THR A 1 91 ? 7.857 -7.886 -2.395 1.00 0.00 82 THR A O 19
ATOM 25570 N N . SER A 1 92 ? 5.744 -7.734 -3.187 1.00 0.00 83 SER A N 19
ATOM 25571 C CA . SER A 1 92 ? 5.656 -9.141 -3.539 1.00 0.00 83 SER A CA 19
ATOM 25572 C C . SER A 1 92 ? 6.904 -9.565 -4.316 1.00 0.00 83 SER A C 19
ATOM 25573 O O . SER A 1 92 ? 7.498 -10.602 -4.026 1.00 0.00 83 SER A O 19
ATOM 25581 N N . LYS A 1 93 ? 7.265 -8.741 -5.289 1.00 0.00 84 LYS A N 19
ATOM 25582 C CA . LYS A 1 93 ? 8.431 -9.018 -6.110 1.00 0.00 84 LYS A CA 19
ATOM 25583 C C . LYS A 1 93 ? 9.632 -9.297 -5.204 1.00 0.00 84 LYS A C 19
ATOM 25584 O O . LYS A 1 93 ? 10.322 -10.301 -5.375 1.00 0.00 84 LYS A O 19
ATOM 25603 N N . VAL A 1 94 ? 9.845 -8.391 -4.261 1.00 0.00 85 VAL A N 19
ATOM 25604 C CA . VAL A 1 94 ? 10.951 -8.528 -3.329 1.00 0.00 85 VAL A CA 19
ATOM 25605 C C . VAL A 1 94 ? 10.770 -9.810 -2.514 1.00 0.00 85 VAL A C 19
ATOM 25606 O O . VAL A 1 94 ? 11.747 -10.417 -2.079 1.00 0.00 85 VAL A O 19
ATOM 25619 N N . ILE A 1 95 ? 9.512 -10.184 -2.331 1.00 0.00 86 ILE A N 19
ATOM 25620 C CA . ILE A 1 95 ? 9.190 -11.383 -1.575 1.00 0.00 86 ILE A CA 19
ATOM 25621 C C . ILE A 1 95 ? 9.503 -12.616 -2.426 1.00 0.00 86 ILE A C 19
ATOM 25622 O O . ILE A 1 95 ? 10.370 -13.414 -2.074 1.00 0.00 86 ILE A O 19
ATOM 25638 N N . GLY A 1 96 ? 8.779 -12.733 -3.530 1.00 0.00 87 GLY A N 19
ATOM 25639 C CA . GLY A 1 96 ? 8.968 -13.855 -4.433 1.00 0.00 87 GLY A CA 19
ATOM 25640 C C . GLY A 1 96 ? 7.637 -14.298 -5.044 1.00 0.00 87 GLY A C 19
ATOM 25641 O O . GLY A 1 96 ? 7.279 -15.472 -4.974 1.00 0.00 87 GLY A O 19
ATOM 25645 N N . GLY A 1 97 ? 6.941 -13.334 -5.628 1.00 0.00 88 GLY A N 19
ATOM 25646 C CA . GLY A 1 97 ? 5.657 -13.610 -6.250 1.00 0.00 88 GLY A CA 19
ATOM 25647 C C . GLY A 1 97 ? 4.852 -14.616 -5.424 1.00 0.00 88 GLY A C 19
ATOM 25648 O O . GLY A 1 97 ? 4.487 -15.681 -5.920 1.00 0.00 88 GLY A O 19
ATOM 25652 N N . PHE A 1 98 ? 4.600 -14.243 -4.178 1.00 0.00 89 PHE A N 19
ATOM 25653 C CA . PHE A 1 98 ? 3.846 -15.099 -3.279 1.00 0.00 89 PHE A CA 19
ATOM 25654 C C . PHE A 1 98 ? 4.206 -16.571 -3.492 1.00 0.00 89 PHE A C 19
ATOM 25655 O O . PHE A 1 98 ? 3.525 -17.280 -4.231 1.00 0.00 89 PHE A O 19
ATOM 25672 N N . ALA A 1 99 ? 5.276 -16.986 -2.831 1.00 0.00 90 ALA A N 19
ATOM 25673 C CA . ALA A 1 99 ? 5.735 -18.361 -2.938 1.00 0.00 90 ALA A CA 19
ATOM 25674 C C . ALA A 1 99 ? 6.803 -18.622 -1.874 1.00 0.00 90 ALA A C 19
ATOM 25675 O O . ALA A 1 99 ? 7.215 -17.705 -1.165 1.00 0.00 90 ALA A O 19
ATOM 25682 N N . GLY A 1 100 ? 7.220 -19.877 -1.796 1.00 0.00 91 GLY A N 19
ATOM 25683 C CA . GLY A 1 100 ? 8.232 -20.271 -0.830 1.00 0.00 91 GLY A CA 19
ATOM 25684 C C . GLY A 1 100 ? 7.888 -19.749 0.567 1.00 0.00 91 GLY A C 19
ATOM 25685 O O . GLY A 1 100 ? 6.755 -19.344 0.821 1.00 0.00 91 GLY A O 19
ATOM 25689 N N . THR A 1 101 ? 8.887 -19.777 1.437 1.00 0.00 92 THR A N 19
ATOM 25690 C CA . THR A 1 101 ? 8.705 -19.313 2.801 1.00 0.00 92 THR A CA 19
ATOM 25691 C C . THR A 1 101 ? 8.023 -17.943 2.812 1.00 0.00 92 THR A C 19
ATOM 25692 O O . THR A 1 101 ? 6.942 -17.789 3.377 1.00 0.00 92 THR A O 19
ATOM 25703 N N . ALA A 1 102 ? 8.683 -16.984 2.179 1.00 0.00 93 ALA A N 19
ATOM 25704 C CA . ALA A 1 102 ? 8.153 -15.633 2.109 1.00 0.00 93 ALA A CA 19
ATOM 25705 C C . ALA A 1 102 ? 8.033 -15.063 3.523 1.00 0.00 93 ALA A C 19
ATOM 25706 O O . ALA A 1 102 ? 7.879 -15.811 4.487 1.00 0.00 93 ALA A O 19
ATOM 25713 N N . LEU A 1 103 ? 8.107 -13.742 3.603 1.00 0.00 94 LEU A N 19
ATOM 25714 C CA . LEU A 1 103 ? 8.008 -13.063 4.883 1.00 0.00 94 LEU A CA 19
ATOM 25715 C C . LEU A 1 103 ? 9.101 -13.584 5.818 1.00 0.00 94 LEU A C 19
ATOM 25716 O O . LEU A 1 103 ? 8.808 -14.253 6.809 1.00 0.00 94 LEU A O 19
ATOM 25732 N N . GLY A 1 104 ? 10.337 -13.259 5.471 1.00 0.00 95 GLY A N 19
ATOM 25733 C CA . GLY A 1 104 ? 11.475 -13.687 6.267 1.00 0.00 95 GLY A CA 19
ATOM 25734 C C . GLY A 1 104 ? 12.308 -12.486 6.721 1.00 0.00 95 GLY A C 19
ATOM 25735 O O . GLY A 1 104 ? 11.867 -11.343 6.615 1.00 0.00 95 GLY A O 19
ATOM 25739 N N . ALA A 1 105 ? 13.499 -12.787 7.217 1.00 0.00 96 ALA A N 19
ATOM 25740 C CA . ALA A 1 105 ? 14.399 -11.748 7.688 1.00 0.00 96 ALA A CA 19
ATOM 25741 C C . ALA A 1 105 ? 14.967 -10.989 6.487 1.00 0.00 96 ALA A C 19
ATOM 25742 O O . ALA A 1 105 ? 14.684 -9.806 6.304 1.00 0.00 96 ALA A O 19
ATOM 25749 N N . TRP A 1 106 ? 15.760 -11.701 5.699 1.00 0.00 97 TRP A N 19
ATOM 25750 C CA . TRP A 1 106 ? 16.371 -11.110 4.521 1.00 0.00 97 TRP A CA 19
ATOM 25751 C C . TRP A 1 106 ? 16.819 -12.247 3.600 1.00 0.00 97 TRP A C 19
ATOM 25752 O O . TRP A 1 106 ? 17.930 -12.758 3.735 1.00 0.00 97 TRP A O 19
ATOM 25773 N N . LEU A 1 107 ? 15.932 -12.610 2.686 1.00 0.00 98 LEU A N 19
ATOM 25774 C CA . LEU A 1 107 ? 16.222 -13.677 1.743 1.00 0.00 98 LEU A CA 19
ATOM 25775 C C . LEU A 1 107 ? 15.747 -13.263 0.349 1.00 0.00 98 LEU A C 19
ATOM 25776 O O . LEU A 1 107 ? 14.603 -12.844 0.178 1.00 0.00 98 LEU A O 19
ATOM 25792 N N . GLY A 1 108 ? 16.650 -13.394 -0.612 1.00 0.00 99 GLY A N 19
ATOM 25793 C CA . GLY A 1 108 ? 16.337 -13.039 -1.986 1.00 0.00 99 GLY A CA 19
ATOM 25794 C C . GLY A 1 108 ? 17.612 -12.758 -2.783 1.00 0.00 99 GLY A C 19
ATOM 25795 O O . GLY A 1 108 ? 18.321 -11.791 -2.506 1.00 0.00 99 GLY A O 19
ATOM 25799 N N . SER A 1 109 ? 17.866 -13.620 -3.757 1.00 0.00 100 SER A N 19
ATOM 25800 C CA . SER A 1 109 ? 19.043 -13.476 -4.597 1.00 0.00 100 SER A CA 19
ATOM 25801 C C . SER A 1 109 ? 19.017 -12.120 -5.306 1.00 0.00 100 SER A C 19
ATOM 25802 O O . SER A 1 109 ? 17.950 -11.545 -5.515 1.00 0.00 100 SER A O 19
ATOM 25810 N N . PRO A 1 110 ? 20.237 -11.637 -5.666 1.00 0.00 101 PRO A N 19
ATOM 25811 C CA . PRO A 1 110 ? 20.364 -10.360 -6.348 1.00 0.00 101 PRO A CA 19
ATOM 25812 C C . PRO A 1 110 ? 19.938 -10.476 -7.813 1.00 0.00 101 PRO A C 19
ATOM 25813 O O . PRO A 1 110 ? 20.013 -11.554 -8.401 1.00 0.00 101 PRO A O 19
ATOM 25824 N N . PRO A 1 111 ? 19.490 -9.321 -8.374 1.00 0.00 102 PRO A N 19
ATOM 25825 C CA . PRO A 1 111 ? 19.053 -9.283 -9.759 1.00 0.00 102 PRO A CA 19
ATOM 25826 C C . PRO A 1 111 ? 20.248 -9.323 -10.713 1.00 0.00 102 PRO A C 19
ATOM 25827 O O . PRO A 1 111 ? 21.083 -8.419 -10.706 1.00 0.00 102 PRO A O 19
ATOM 25838 N N . SER A 1 112 ? 20.293 -10.380 -11.511 1.00 0.00 103 SER A N 19
ATOM 25839 C CA . SER A 1 112 ? 21.373 -10.549 -12.469 1.00 0.00 103 SER A CA 19
ATOM 25840 C C . SER A 1 112 ? 21.038 -9.817 -13.770 1.00 0.00 103 SER A C 19
ATOM 25841 O O . SER A 1 112 ? 19.870 -9.567 -14.063 1.00 0.00 103 SER A O 19
ATOM 25849 N N . SER A 1 113 ? 22.084 -9.494 -14.516 1.00 0.00 104 SER A N 19
ATOM 25850 C CA . SER A 1 113 ? 21.916 -8.795 -15.778 1.00 0.00 104 SER A CA 19
ATOM 25851 C C . SER A 1 113 ? 21.005 -7.581 -15.587 1.00 0.00 104 SER A C 19
ATOM 25852 O O . SER A 1 113 ? 20.693 -6.877 -16.547 1.00 0.00 104 SER A O 19
ATOM 25860 N N . MET A 1 10 ? -15.274 -5.181 -2.148 1.00 0.00 1 MET A N 20
ATOM 25861 C CA . MET A 1 10 ? -16.601 -5.265 -2.733 1.00 0.00 1 MET A CA 20
ATOM 25862 C C . MET A 1 10 ? -16.639 -6.294 -3.864 1.00 0.00 1 MET A C 20
ATOM 25863 O O . MET A 1 10 ? -17.451 -7.217 -3.842 1.00 0.00 1 MET A O 20
ATOM 25877 N N . GLY A 1 11 ? -15.748 -6.101 -4.826 1.00 0.00 2 GLY A N 20
ATOM 25878 C CA . GLY A 1 11 ? -15.669 -7.001 -5.964 1.00 0.00 2 GLY A CA 20
ATOM 25879 C C . GLY A 1 11 ? -14.633 -6.512 -6.979 1.00 0.00 2 GLY A C 20
ATOM 25880 O O . GLY A 1 11 ? -13.919 -5.543 -6.725 1.00 0.00 2 GLY A O 20
ATOM 25884 N N . LYS A 1 12 ? -14.583 -7.205 -8.107 1.00 0.00 3 LYS A N 20
ATOM 25885 C CA . LYS A 1 12 ? -13.647 -6.854 -9.161 1.00 0.00 3 LYS A CA 20
ATOM 25886 C C . LYS A 1 12 ? -12.224 -7.179 -8.702 1.00 0.00 3 LYS A C 20
ATOM 25887 O O . LYS A 1 12 ? -11.487 -6.291 -8.276 1.00 0.00 3 LYS A O 20
ATOM 25906 N N . GLU A 1 13 ? -11.881 -8.455 -8.803 1.00 0.00 4 GLU A N 20
ATOM 25907 C CA . GLU A 1 13 ? -10.559 -8.908 -8.404 1.00 0.00 4 GLU A CA 20
ATOM 25908 C C . GLU A 1 13 ? -10.305 -10.325 -8.922 1.00 0.00 4 GLU A C 20
ATOM 25909 O O . GLU A 1 13 ? -9.359 -10.555 -9.673 1.00 0.00 4 GLU A O 20
ATOM 25921 N N . SER A 1 14 ? -11.167 -11.239 -8.500 1.00 0.00 5 SER A N 20
ATOM 25922 C CA . SER A 1 14 ? -11.048 -12.627 -8.912 1.00 0.00 5 SER A CA 20
ATOM 25923 C C . SER A 1 14 ? -9.780 -13.242 -8.317 1.00 0.00 5 SER A C 20
ATOM 25924 O O . SER A 1 14 ? -8.705 -13.153 -8.910 1.00 0.00 5 SER A O 20
ATOM 25932 N N . GLY A 1 15 ? -9.946 -13.853 -7.153 1.00 0.00 6 GLY A N 20
ATOM 25933 C CA . GLY A 1 15 ? -8.828 -14.483 -6.472 1.00 0.00 6 GLY A CA 20
ATOM 25934 C C . GLY A 1 15 ? -8.328 -13.612 -5.318 1.00 0.00 6 GLY A C 20
ATOM 25935 O O . GLY A 1 15 ? -7.159 -13.231 -5.284 1.00 0.00 6 GLY A O 20
ATOM 25939 N N . TRP A 1 16 ? -9.239 -13.322 -4.400 1.00 0.00 7 TRP A N 20
ATOM 25940 C CA . TRP A 1 16 ? -8.905 -12.503 -3.247 1.00 0.00 7 TRP A CA 20
ATOM 25941 C C . TRP A 1 16 ? -9.987 -12.716 -2.187 1.00 0.00 7 TRP A C 20
ATOM 25942 O O . TRP A 1 16 ? -10.951 -11.955 -2.118 1.00 0.00 7 TRP A O 20
ATOM 25963 N N . ASP A 1 17 ? -9.790 -13.753 -1.387 1.00 0.00 8 ASP A N 20
ATOM 25964 C CA . ASP A 1 17 ? -10.737 -14.076 -0.333 1.00 0.00 8 ASP A CA 20
ATOM 25965 C C . ASP A 1 17 ? -10.020 -14.047 1.018 1.00 0.00 8 ASP A C 20
ATOM 25966 O O . ASP A 1 17 ? -8.894 -14.529 1.137 1.00 0.00 8 ASP A O 20
ATOM 25975 N N . SER A 1 18 ? -10.700 -13.477 2.002 1.00 0.00 9 SER A N 20
ATOM 25976 C CA . SER A 1 18 ? -10.142 -13.380 3.339 1.00 0.00 9 SER A CA 20
ATOM 25977 C C . SER A 1 18 ? -11.250 -13.070 4.348 1.00 0.00 9 SER A C 20
ATOM 25978 O O . SER A 1 18 ? -11.425 -13.795 5.326 1.00 0.00 9 SER A O 20
ATOM 25986 N N . GLY A 1 19 ? -11.970 -11.992 4.075 1.00 0.00 10 GLY A N 20
ATOM 25987 C CA . GLY A 1 19 ? -13.056 -11.577 4.946 1.00 0.00 10 GLY A CA 20
ATOM 25988 C C . GLY A 1 19 ? -12.519 -10.892 6.204 1.00 0.00 10 GLY A C 20
ATOM 25989 O O . GLY A 1 19 ? -12.112 -9.732 6.159 1.00 0.00 10 GLY A O 20
ATOM 25993 N N . ARG A 1 20 ? -12.535 -11.639 7.298 1.00 0.00 11 ARG A N 20
ATOM 25994 C CA . ARG A 1 20 ? -12.055 -11.119 8.567 1.00 0.00 11 ARG A CA 20
ATOM 25995 C C . ARG A 1 20 ? -10.525 -11.132 8.601 1.00 0.00 11 ARG A C 20
ATOM 25996 O O . ARG A 1 20 ? -9.897 -10.102 8.840 1.00 0.00 11 ARG A O 20
ATOM 26017 N N . ALA A 1 21 ? -9.970 -12.311 8.360 1.00 0.00 12 ALA A N 20
ATOM 26018 C CA . ALA A 1 21 ? -8.526 -12.472 8.360 1.00 0.00 12 ALA A CA 20
ATOM 26019 C C . ALA A 1 21 ? -7.883 -11.270 7.665 1.00 0.00 12 ALA A C 20
ATOM 26020 O O . ALA A 1 21 ? -6.812 -10.817 8.066 1.00 0.00 12 ALA A O 20
ATOM 26027 N N . ALA A 1 22 ? -8.564 -10.788 6.636 1.00 0.00 13 ALA A N 20
ATOM 26028 C CA . ALA A 1 22 ? -8.072 -9.648 5.882 1.00 0.00 13 ALA A CA 20
ATOM 26029 C C . ALA A 1 22 ? -7.525 -8.598 6.851 1.00 0.00 13 ALA A C 20
ATOM 26030 O O . ALA A 1 22 ? -6.357 -8.221 6.769 1.00 0.00 13 ALA A O 20
ATOM 26037 N N . VAL A 1 23 ? -8.395 -8.156 7.747 1.00 0.00 14 VAL A N 20
ATOM 26038 C CA . VAL A 1 23 ? -8.014 -7.157 8.731 1.00 0.00 14 VAL A CA 20
ATOM 26039 C C . VAL A 1 23 ? -6.658 -7.532 9.333 1.00 0.00 14 VAL A C 20
ATOM 26040 O O . VAL A 1 23 ? -5.773 -6.687 9.452 1.00 0.00 14 VAL A O 20
ATOM 26053 N N . ALA A 1 24 ? -6.539 -8.801 9.697 1.00 0.00 15 ALA A N 20
ATOM 26054 C CA . ALA A 1 24 ? -5.307 -9.298 10.284 1.00 0.00 15 ALA A CA 20
ATOM 26055 C C . ALA A 1 24 ? -4.135 -8.967 9.357 1.00 0.00 15 ALA A C 20
ATOM 26056 O O . ALA A 1 24 ? -3.102 -8.476 9.809 1.00 0.00 15 ALA A O 20
ATOM 26063 N N . ALA A 1 25 ? -4.336 -9.247 8.078 1.00 0.00 16 ALA A N 20
ATOM 26064 C CA . ALA A 1 25 ? -3.310 -8.984 7.084 1.00 0.00 16 ALA A CA 20
ATOM 26065 C C . ALA A 1 25 ? -3.030 -7.481 7.031 1.00 0.00 16 ALA A C 20
ATOM 26066 O O . ALA A 1 25 ? -1.923 -7.064 6.695 1.00 0.00 16 ALA A O 20
ATOM 26073 N N . VAL A 1 26 ? -4.052 -6.709 7.369 1.00 0.00 17 VAL A N 20
ATOM 26074 C CA . VAL A 1 26 ? -3.930 -5.261 7.364 1.00 0.00 17 VAL A CA 20
ATOM 26075 C C . VAL A 1 26 ? -3.239 -4.808 8.652 1.00 0.00 17 VAL A C 20
ATOM 26076 O O . VAL A 1 26 ? -2.683 -3.712 8.710 1.00 0.00 17 VAL A O 20
ATOM 26089 N N . VAL A 1 27 ? -3.295 -5.674 9.653 1.00 0.00 18 VAL A N 20
ATOM 26090 C CA . VAL A 1 27 ? -2.681 -5.376 10.936 1.00 0.00 18 VAL A CA 20
ATOM 26091 C C . VAL A 1 27 ? -1.167 -5.567 10.828 1.00 0.00 18 VAL A C 20
ATOM 26092 O O . VAL A 1 27 ? -0.402 -4.633 11.067 1.00 0.00 18 VAL A O 20
ATOM 26105 N N . GLY A 1 28 ? -0.780 -6.782 10.469 1.00 0.00 19 GLY A N 20
ATOM 26106 C CA . GLY A 1 28 ? 0.629 -7.106 10.327 1.00 0.00 19 GLY A CA 20
ATOM 26107 C C . GLY A 1 28 ? 1.367 -6.017 9.547 1.00 0.00 19 GLY A C 20
ATOM 26108 O O . GLY A 1 28 ? 1.264 -5.947 8.323 1.00 0.00 19 GLY A O 20
ATOM 26112 N N . GLY A 1 29 ? 2.095 -5.193 10.287 1.00 0.00 20 GLY A N 20
ATOM 26113 C CA . GLY A 1 29 ? 2.850 -4.110 9.679 1.00 0.00 20 GLY A CA 20
ATOM 26114 C C . GLY A 1 29 ? 2.285 -2.750 10.092 1.00 0.00 20 GLY A C 20
ATOM 26115 O O . GLY A 1 29 ? 2.074 -1.880 9.248 1.00 0.00 20 GLY A O 20
ATOM 26119 N N . VAL A 1 30 ? 2.057 -2.608 11.389 1.00 0.00 21 VAL A N 20
ATOM 26120 C CA . VAL A 1 30 ? 1.520 -1.368 11.924 1.00 0.00 21 VAL A CA 20
ATOM 26121 C C . VAL A 1 30 ? 2.476 -0.220 11.594 1.00 0.00 21 VAL A C 20
ATOM 26122 O O . VAL A 1 30 ? 2.152 0.649 10.786 1.00 0.00 21 VAL A O 20
ATOM 26135 N N . VAL A 1 31 ? 3.635 -0.254 12.235 1.00 0.00 22 VAL A N 20
ATOM 26136 C CA . VAL A 1 31 ? 4.640 0.773 12.020 1.00 0.00 22 VAL A CA 20
ATOM 26137 C C . VAL A 1 31 ? 4.748 1.069 10.523 1.00 0.00 22 VAL A C 20
ATOM 26138 O O . VAL A 1 31 ? 4.749 2.229 10.115 1.00 0.00 22 VAL A O 20
ATOM 26151 N N . ALA A 1 32 ? 4.836 -0.000 9.746 1.00 0.00 23 ALA A N 20
ATOM 26152 C CA . ALA A 1 32 ? 4.943 0.130 8.303 1.00 0.00 23 ALA A CA 20
ATOM 26153 C C . ALA A 1 32 ? 3.848 1.071 7.797 1.00 0.00 23 ALA A C 20
ATOM 26154 O O . ALA A 1 32 ? 4.125 2.006 7.046 1.00 0.00 23 ALA A O 20
ATOM 26161 N N . VAL A 1 33 ? 2.627 0.792 8.228 1.00 0.00 24 VAL A N 20
ATOM 26162 C CA . VAL A 1 33 ? 1.488 1.601 7.828 1.00 0.00 24 VAL A CA 20
ATOM 26163 C C . VAL A 1 33 ? 1.720 3.049 8.264 1.00 0.00 24 VAL A C 20
ATOM 26164 O O . VAL A 1 33 ? 1.309 3.982 7.575 1.00 0.00 24 VAL A O 20
ATOM 26177 N N . GLY A 1 34 ? 2.377 3.192 9.406 1.00 0.00 25 GLY A N 20
ATOM 26178 C CA . GLY A 1 34 ? 2.668 4.511 9.942 1.00 0.00 25 GLY A CA 20
ATOM 26179 C C . GLY A 1 34 ? 3.691 5.243 9.072 1.00 0.00 25 GLY A C 20
ATOM 26180 O O . GLY A 1 34 ? 3.543 6.433 8.800 1.00 0.00 25 GLY A O 20
ATOM 26184 N N . THR A 1 35 ? 4.708 4.500 8.659 1.00 0.00 26 THR A N 20
ATOM 26185 C CA . THR A 1 35 ? 5.757 5.064 7.826 1.00 0.00 26 THR A CA 20
ATOM 26186 C C . THR A 1 35 ? 5.168 5.604 6.521 1.00 0.00 26 THR A C 20
ATOM 26187 O O . THR A 1 35 ? 5.410 6.753 6.155 1.00 0.00 26 THR A O 20
ATOM 26198 N N . VAL A 1 36 ? 4.406 4.748 5.854 1.00 0.00 27 VAL A N 20
ATOM 26199 C CA . VAL A 1 36 ? 3.781 5.125 4.598 1.00 0.00 27 VAL A CA 20
ATOM 26200 C C . VAL A 1 36 ? 2.900 6.356 4.820 1.00 0.00 27 VAL A C 20
ATOM 26201 O O . VAL A 1 36 ? 2.941 7.303 4.035 1.00 0.00 27 VAL A O 20
ATOM 26214 N N . LEU A 1 37 ? 2.125 6.303 5.893 1.00 0.00 28 LEU A N 20
ATOM 26215 C CA . LEU A 1 37 ? 1.236 7.403 6.228 1.00 0.00 28 LEU A CA 20
ATOM 26216 C C . LEU A 1 37 ? 2.035 8.706 6.266 1.00 0.00 28 LEU A C 20
ATOM 26217 O O . LEU A 1 37 ? 1.867 9.567 5.403 1.00 0.00 28 LEU A O 20
ATOM 26233 N N . VAL A 1 38 ? 2.888 8.811 7.275 1.00 0.00 29 VAL A N 20
ATOM 26234 C CA . VAL A 1 38 ? 3.714 9.996 7.436 1.00 0.00 29 VAL A CA 20
ATOM 26235 C C . VAL A 1 38 ? 4.357 10.350 6.094 1.00 0.00 29 VAL A C 20
ATOM 26236 O O . VAL A 1 38 ? 4.613 11.521 5.815 1.00 0.00 29 VAL A O 20
ATOM 26249 N N . ALA A 1 39 ? 4.600 9.319 5.299 1.00 0.00 30 ALA A N 20
ATOM 26250 C CA . ALA A 1 39 ? 5.209 9.507 3.993 1.00 0.00 30 ALA A CA 20
ATOM 26251 C C . ALA A 1 39 ? 4.339 10.452 3.162 1.00 0.00 30 ALA A C 20
ATOM 26252 O O . ALA A 1 39 ? 4.758 11.563 2.839 1.00 0.00 30 ALA A O 20
ATOM 26259 N N . LEU A 1 40 ? 3.145 9.977 2.839 1.00 0.00 31 LEU A N 20
ATOM 26260 C CA . LEU A 1 40 ? 2.214 10.767 2.052 1.00 0.00 31 LEU A CA 20
ATOM 26261 C C . LEU A 1 40 ? 1.732 11.957 2.883 1.00 0.00 31 LEU A C 20
ATOM 26262 O O . LEU A 1 40 ? 2.036 13.106 2.563 1.00 0.00 31 LEU A O 20
ATOM 26278 N N . SER A 1 41 ? 0.987 11.643 3.933 1.00 0.00 32 SER A N 20
ATOM 26279 C CA . SER A 1 41 ? 0.460 12.673 4.812 1.00 0.00 32 SER A CA 20
ATOM 26280 C C . SER A 1 41 ? 1.511 13.763 5.030 1.00 0.00 32 SER A C 20
ATOM 26281 O O . SER A 1 41 ? 1.277 14.928 4.713 1.00 0.00 32 SER A O 20
ATOM 26289 N N . ALA A 1 42 ? 2.647 13.346 5.570 1.00 0.00 33 ALA A N 20
ATOM 26290 C CA . ALA A 1 42 ? 3.735 14.272 5.834 1.00 0.00 33 ALA A CA 20
ATOM 26291 C C . ALA A 1 42 ? 4.642 14.351 4.604 1.00 0.00 33 ALA A C 20
ATOM 26292 O O . ALA A 1 42 ? 5.864 14.286 4.725 1.00 0.00 33 ALA A O 20
ATOM 26299 N N . MET A 1 43 ? 4.008 14.490 3.449 1.00 0.00 34 MET A N 20
ATOM 26300 C CA . MET A 1 43 ? 4.743 14.578 2.198 1.00 0.00 34 MET A CA 20
ATOM 26301 C C . MET A 1 43 ? 6.020 15.402 2.370 1.00 0.00 34 MET A C 20
ATOM 26302 O O . MET A 1 43 ? 7.057 15.074 1.795 1.00 0.00 34 MET A O 20
ATOM 26316 N N . GLY A 1 44 ? 5.904 16.457 3.163 1.00 0.00 35 GLY A N 20
ATOM 26317 C CA . GLY A 1 44 ? 7.036 17.331 3.417 1.00 0.00 35 GLY A CA 20
ATOM 26318 C C . GLY A 1 44 ? 6.571 18.756 3.724 1.00 0.00 35 GLY A C 20
ATOM 26319 O O . GLY A 1 44 ? 7.077 19.716 3.145 1.00 0.00 35 GLY A O 20
ATOM 26323 N N . PHE A 1 45 ? 5.612 18.849 4.634 1.00 0.00 36 PHE A N 20
ATOM 26324 C CA . PHE A 1 45 ? 5.073 20.140 5.024 1.00 0.00 36 PHE A CA 20
ATOM 26325 C C . PHE A 1 45 ? 4.197 20.014 6.272 1.00 0.00 36 PHE A C 20
ATOM 26326 O O . PHE A 1 45 ? 2.972 20.086 6.185 1.00 0.00 36 PHE A O 20
ATOM 26343 N N . THR A 1 46 ? 4.859 19.828 7.405 1.00 0.00 37 THR A N 20
ATOM 26344 C CA . THR A 1 46 ? 4.156 19.691 8.669 1.00 0.00 37 THR A CA 20
ATOM 26345 C C . THR A 1 46 ? 2.879 18.868 8.483 1.00 0.00 37 THR A C 20
ATOM 26346 O O . THR A 1 46 ? 2.772 18.088 7.538 1.00 0.00 37 THR A O 20
ATOM 26357 N N . SER A 1 47 ? 1.944 19.072 9.399 1.00 0.00 38 SER A N 20
ATOM 26358 C CA . SER A 1 47 ? 0.679 18.359 9.347 1.00 0.00 38 SER A CA 20
ATOM 26359 C C . SER A 1 47 ? -0.079 18.543 10.664 1.00 0.00 38 SER A C 20
ATOM 26360 O O . SER A 1 47 ? -1.309 18.543 10.681 1.00 0.00 38 SER A O 20
ATOM 26368 N N . VAL A 1 48 ? 0.686 18.694 11.734 1.00 0.00 39 VAL A N 20
ATOM 26369 C CA . VAL A 1 48 ? 0.102 18.879 13.052 1.00 0.00 39 VAL A CA 20
ATOM 26370 C C . VAL A 1 48 ? -0.733 20.161 13.060 1.00 0.00 39 VAL A C 20
ATOM 26371 O O . VAL A 1 48 ? -1.952 20.113 12.906 1.00 0.00 39 VAL A O 20
ATOM 26384 N N . GLY A 1 49 ? -0.043 21.277 13.241 1.00 0.00 40 GLY A N 20
ATOM 26385 C CA . GLY A 1 49 ? -0.705 22.570 13.271 1.00 0.00 40 GLY A CA 20
ATOM 26386 C C . GLY A 1 49 ? -1.896 22.598 12.311 1.00 0.00 40 GLY A C 20
ATOM 26387 O O . GLY A 1 49 ? -3.036 22.779 12.736 1.00 0.00 40 GLY A O 20
ATOM 26391 N N . ILE A 1 50 ? -1.591 22.416 11.035 1.00 0.00 41 ILE A N 20
ATOM 26392 C CA . ILE A 1 50 ? -2.622 22.419 10.011 1.00 0.00 41 ILE A CA 20
ATOM 26393 C C . ILE A 1 50 ? -3.788 21.539 10.466 1.00 0.00 41 ILE A C 20
ATOM 26394 O O . ILE A 1 50 ? -4.939 21.973 10.453 1.00 0.00 41 ILE A O 20
ATOM 26410 N N . ALA A 1 51 ? -3.450 20.319 10.858 1.00 0.00 42 ALA A N 20
ATOM 26411 C CA . ALA A 1 51 ? -4.455 19.375 11.316 1.00 0.00 42 ALA A CA 20
ATOM 26412 C C . ALA A 1 51 ? -5.251 20.001 12.463 1.00 0.00 42 ALA A C 20
ATOM 26413 O O . ALA A 1 51 ? -6.465 19.822 12.551 1.00 0.00 42 ALA A O 20
ATOM 26420 N N . ALA A 1 52 ? -4.535 20.722 13.313 1.00 0.00 43 ALA A N 20
ATOM 26421 C CA . ALA A 1 52 ? -5.160 21.375 14.451 1.00 0.00 43 ALA A CA 20
ATOM 26422 C C . ALA A 1 52 ? -6.156 22.422 13.949 1.00 0.00 43 ALA A C 20
ATOM 26423 O O . ALA A 1 52 ? -7.175 22.672 14.591 1.00 0.00 43 ALA A O 20
ATOM 26430 N N . SER A 1 53 ? -5.827 23.006 12.806 1.00 0.00 44 SER A N 20
ATOM 26431 C CA . SER A 1 53 ? -6.680 24.020 12.211 1.00 0.00 44 SER A CA 20
ATOM 26432 C C . SER A 1 53 ? -7.949 23.374 11.650 1.00 0.00 44 SER A C 20
ATOM 26433 O O . SER A 1 53 ? -9.051 23.875 11.864 1.00 0.00 44 SER A O 20
ATOM 26441 N N . SER A 1 54 ? -7.750 22.270 10.944 1.00 0.00 45 SER A N 20
ATOM 26442 C CA . SER A 1 54 ? -8.864 21.550 10.352 1.00 0.00 45 SER A CA 20
ATOM 26443 C C . SER A 1 54 ? -9.765 20.984 11.451 1.00 0.00 45 SER A C 20
ATOM 26444 O O . SER A 1 54 ? -10.944 21.325 11.530 1.00 0.00 45 SER A O 20
ATOM 26452 N N . ILE A 1 55 ? -9.175 20.127 12.273 1.00 0.00 46 ILE A N 20
ATOM 26453 C CA . ILE A 1 55 ? -9.910 19.511 13.364 1.00 0.00 46 ILE A CA 20
ATOM 26454 C C . ILE A 1 55 ? -10.627 20.597 14.169 1.00 0.00 46 ILE A C 20
ATOM 26455 O O . ILE A 1 55 ? -11.819 20.483 14.448 1.00 0.00 46 ILE A O 20
ATOM 26471 N N . ALA A 1 56 ? -9.869 21.625 14.520 1.00 0.00 47 ALA A N 20
ATOM 26472 C CA . ALA A 1 56 ? -10.417 22.731 15.287 1.00 0.00 47 ALA A CA 20
ATOM 26473 C C . ALA A 1 56 ? -11.636 23.298 14.558 1.00 0.00 47 ALA A C 20
ATOM 26474 O O . ALA A 1 56 ? -12.708 23.434 15.145 1.00 0.00 47 ALA A O 20
ATOM 26481 N N . ALA A 1 57 ? -11.432 23.613 13.287 1.00 0.00 48 ALA A N 20
ATOM 26482 C CA . ALA A 1 57 ? -12.501 24.163 12.471 1.00 0.00 48 ALA A CA 20
ATOM 26483 C C . ALA A 1 57 ? -13.751 23.293 12.624 1.00 0.00 48 ALA A C 20
ATOM 26484 O O . ALA A 1 57 ? -14.779 23.759 13.112 1.00 0.00 48 ALA A O 20
ATOM 26491 N N . LYS A 1 58 ? -13.621 22.046 12.196 1.00 0.00 49 LYS A N 20
ATOM 26492 C CA . LYS A 1 58 ? -14.727 21.107 12.279 1.00 0.00 49 LYS A CA 20
ATOM 26493 C C . LYS A 1 58 ? -14.210 19.692 12.015 1.00 0.00 49 LYS A C 20
ATOM 26494 O O . LYS A 1 58 ? -14.118 18.879 12.934 1.00 0.00 49 LYS A O 20
ATOM 26513 N N . MET A 1 59 ? -13.886 19.440 10.755 1.00 0.00 50 MET A N 20
ATOM 26514 C CA . MET A 1 59 ? -13.380 18.137 10.358 1.00 0.00 50 MET A CA 20
ATOM 26515 C C . MET A 1 59 ? -12.971 18.133 8.884 1.00 0.00 50 MET A C 20
ATOM 26516 O O . MET A 1 59 ? -13.324 19.044 8.136 1.00 0.00 50 MET A O 20
ATOM 26530 N N . MET A 1 60 ? -12.233 17.098 8.511 1.00 0.00 51 MET A N 20
ATOM 26531 C CA . MET A 1 60 ? -11.773 16.963 7.139 1.00 0.00 51 MET A CA 20
ATOM 26532 C C . MET A 1 60 ? -12.952 16.926 6.166 1.00 0.00 51 MET A C 20
ATOM 26533 O O . MET A 1 60 ? -13.468 15.855 5.850 1.00 0.00 51 MET A O 20
ATOM 26547 N N . SER A 1 61 ? -13.345 18.109 5.716 1.00 0.00 52 SER A N 20
ATOM 26548 C CA . SER A 1 61 ? -14.454 18.226 4.785 1.00 0.00 52 SER A CA 20
ATOM 26549 C C . SER A 1 61 ? -14.830 19.697 4.601 1.00 0.00 52 SER A C 20
ATOM 26550 O O . SER A 1 61 ? -14.867 20.458 5.566 1.00 0.00 52 SER A O 20
ATOM 26558 N N . THR A 1 62 ? -15.101 20.054 3.354 1.00 0.00 53 THR A N 20
ATOM 26559 C CA . THR A 1 62 ? -15.473 21.421 3.030 1.00 0.00 53 THR A CA 20
ATOM 26560 C C . THR A 1 62 ? -16.980 21.520 2.789 1.00 0.00 53 THR A C 20
ATOM 26561 O O . THR A 1 62 ? -17.584 22.564 3.031 1.00 0.00 53 THR A O 20
ATOM 26572 N N . ALA A 1 63 ? -17.545 20.420 2.315 1.00 0.00 54 ALA A N 20
ATOM 26573 C CA . ALA A 1 63 ? -18.971 20.370 2.038 1.00 0.00 54 ALA A CA 20
ATOM 26574 C C . ALA A 1 63 ? -19.343 21.516 1.095 1.00 0.00 54 ALA A C 20
ATOM 26575 O O . ALA A 1 63 ? -20.117 22.400 1.462 1.00 0.00 54 ALA A O 20
ATOM 26582 N N . ALA A 1 64 ? -18.776 21.465 -0.101 1.00 0.00 55 ALA A N 20
ATOM 26583 C CA . ALA A 1 64 ? -19.039 22.488 -1.099 1.00 0.00 55 ALA A CA 20
ATOM 26584 C C . ALA A 1 64 ? -18.925 21.873 -2.495 1.00 0.00 55 ALA A C 20
ATOM 26585 O O . ALA A 1 64 ? -19.920 21.758 -3.210 1.00 0.00 55 ALA A O 20
ATOM 26592 N N . ILE A 1 65 ? -17.704 21.494 -2.842 1.00 0.00 56 ILE A N 20
ATOM 26593 C CA . ILE A 1 65 ? -17.447 20.895 -4.141 1.00 0.00 56 ILE A CA 20
ATOM 26594 C C . ILE A 1 65 ? -18.160 19.543 -4.223 1.00 0.00 56 ILE A C 20
ATOM 26595 O O . ILE A 1 65 ? -19.025 19.345 -5.074 1.00 0.00 56 ILE A O 20
ATOM 26611 N N . ALA A 1 66 ? -17.769 18.649 -3.327 1.00 0.00 57 ALA A N 20
ATOM 26612 C CA . ALA A 1 66 ? -18.360 17.322 -3.288 1.00 0.00 57 ALA A CA 20
ATOM 26613 C C . ALA A 1 66 ? -18.103 16.614 -4.620 1.00 0.00 57 ALA A C 20
ATOM 26614 O O . ALA A 1 66 ? -18.964 16.605 -5.499 1.00 0.00 57 ALA A O 20
ATOM 26621 N N . ASN A 1 67 ? -16.915 16.038 -4.728 1.00 0.00 58 ASN A N 20
ATOM 26622 C CA . ASN A 1 67 ? -16.533 15.329 -5.938 1.00 0.00 58 ASN A CA 20
ATOM 26623 C C . ASN A 1 67 ? -16.001 13.944 -5.566 1.00 0.00 58 ASN A C 20
ATOM 26624 O O . ASN A 1 67 ? -14.821 13.792 -5.252 1.00 0.00 58 ASN A O 20
ATOM 26635 N N . GLY A 1 68 ? -16.896 12.968 -5.614 1.00 0.00 59 GLY A N 20
ATOM 26636 C CA . GLY A 1 68 ? -16.531 11.601 -5.286 1.00 0.00 59 GLY A CA 20
ATOM 26637 C C . GLY A 1 68 ? -17.269 11.121 -4.034 1.00 0.00 59 GLY A C 20
ATOM 26638 O O . GLY A 1 68 ? -18.191 10.313 -4.125 1.00 0.00 59 GLY A O 20
ATOM 26642 N N . GLY A 1 69 ? -16.834 11.640 -2.895 1.00 0.00 60 GLY A N 20
ATOM 26643 C CA . GLY A 1 69 ? -17.442 11.275 -1.627 1.00 0.00 60 GLY A CA 20
ATOM 26644 C C . GLY A 1 69 ? -16.608 10.216 -0.904 1.00 0.00 60 GLY A C 20
ATOM 26645 O O . GLY A 1 69 ? -16.547 9.066 -1.337 1.00 0.00 60 GLY A O 20
ATOM 26649 N N . GLY A 1 70 ? -15.985 10.641 0.186 1.00 0.00 61 GLY A N 20
ATOM 26650 C CA . GLY A 1 70 ? -15.157 9.744 0.973 1.00 0.00 61 GLY A CA 20
ATOM 26651 C C . GLY A 1 70 ? -13.671 9.997 0.711 1.00 0.00 61 GLY A C 20
ATOM 26652 O O . GLY A 1 70 ? -13.317 10.857 -0.094 1.00 0.00 61 GLY A O 20
ATOM 26656 N N . VAL A 1 71 ? -12.842 9.233 1.406 1.00 0.00 62 VAL A N 20
ATOM 26657 C CA . VAL A 1 71 ? -11.402 9.364 1.258 1.00 0.00 62 VAL A CA 20
ATOM 26658 C C . VAL A 1 71 ? -11.043 9.352 -0.229 1.00 0.00 62 VAL A C 20
ATOM 26659 O O . VAL A 1 71 ? -10.249 10.172 -0.686 1.00 0.00 62 VAL A O 20
ATOM 26672 N N . ALA A 1 72 ? -11.646 8.413 -0.943 1.00 0.00 63 ALA A N 20
ATOM 26673 C CA . ALA A 1 72 ? -11.400 8.283 -2.369 1.00 0.00 63 ALA A CA 20
ATOM 26674 C C . ALA A 1 72 ? -11.609 9.641 -3.043 1.00 0.00 63 ALA A C 20
ATOM 26675 O O . ALA A 1 72 ? -11.984 10.612 -2.389 1.00 0.00 63 ALA A O 20
ATOM 26682 N N . ALA A 1 73 ? -11.357 9.665 -4.344 1.00 0.00 64 ALA A N 20
ATOM 26683 C CA . ALA A 1 73 ? -11.512 10.887 -5.114 1.00 0.00 64 ALA A CA 20
ATOM 26684 C C . ALA A 1 73 ? -10.556 11.951 -4.572 1.00 0.00 64 ALA A C 20
ATOM 26685 O O . ALA A 1 73 ? -10.728 12.433 -3.454 1.00 0.00 64 ALA A O 20
ATOM 26692 N N . GLY A 1 74 ? -9.570 12.287 -5.390 1.00 0.00 65 GLY A N 20
ATOM 26693 C CA . GLY A 1 74 ? -8.586 13.285 -5.007 1.00 0.00 65 GLY A CA 20
ATOM 26694 C C . GLY A 1 74 ? -7.190 12.898 -5.499 1.00 0.00 65 GLY A C 20
ATOM 26695 O O . GLY A 1 74 ? -6.955 11.747 -5.866 1.00 0.00 65 GLY A O 20
ATOM 26699 N N . SER A 1 75 ? -6.301 13.879 -5.490 1.00 0.00 66 SER A N 20
ATOM 26700 C CA . SER A 1 75 ? -4.935 13.655 -5.931 1.00 0.00 66 SER A CA 20
ATOM 26701 C C . SER A 1 75 ? -4.371 12.396 -5.270 1.00 0.00 66 SER A C 20
ATOM 26702 O O . SER A 1 75 ? -3.587 11.669 -5.878 1.00 0.00 66 SER A O 20
ATOM 26710 N N . LEU A 1 76 ? -4.794 12.176 -4.034 1.00 0.00 67 LEU A N 20
ATOM 26711 C CA . LEU A 1 76 ? -4.341 11.017 -3.283 1.00 0.00 67 LEU A CA 20
ATOM 26712 C C . LEU A 1 76 ? -4.507 9.762 -4.143 1.00 0.00 67 LEU A C 20
ATOM 26713 O O . LEU A 1 76 ? -3.590 8.948 -4.242 1.00 0.00 67 LEU A O 20
ATOM 26729 N N . VAL A 1 77 ? -5.683 9.644 -4.742 1.00 0.00 68 VAL A N 20
ATOM 26730 C CA . VAL A 1 77 ? -5.980 8.502 -5.590 1.00 0.00 68 VAL A CA 20
ATOM 26731 C C . VAL A 1 77 ? -4.796 8.244 -6.524 1.00 0.00 68 VAL A C 20
ATOM 26732 O O . VAL A 1 77 ? -4.409 7.097 -6.740 1.00 0.00 68 VAL A O 20
ATOM 26745 N N . ALA A 1 78 ? -4.253 9.331 -7.053 1.00 0.00 69 ALA A N 20
ATOM 26746 C CA . ALA A 1 78 ? -3.121 9.237 -7.959 1.00 0.00 69 ALA A CA 20
ATOM 26747 C C . ALA A 1 78 ? -2.031 8.374 -7.319 1.00 0.00 69 ALA A C 20
ATOM 26748 O O . ALA A 1 78 ? -1.521 7.447 -7.946 1.00 0.00 69 ALA A O 20
ATOM 26755 N N . ILE A 1 79 ? -1.707 8.710 -6.079 1.00 0.00 70 ILE A N 20
ATOM 26756 C CA . ILE A 1 79 ? -0.688 7.978 -5.348 1.00 0.00 70 ILE A CA 20
ATOM 26757 C C . ILE A 1 79 ? -1.234 6.603 -4.958 1.00 0.00 70 ILE A C 20
ATOM 26758 O O . ILE A 1 79 ? -0.473 5.650 -4.800 1.00 0.00 70 ILE A O 20
ATOM 26774 N N . LEU A 1 80 ? -2.550 6.544 -4.814 1.00 0.00 71 LEU A N 20
ATOM 26775 C CA . LEU A 1 80 ? -3.208 5.301 -4.446 1.00 0.00 71 LEU A CA 20
ATOM 26776 C C . LEU A 1 80 ? -2.871 4.225 -5.480 1.00 0.00 71 LEU A C 20
ATOM 26777 O O . LEU A 1 80 ? -2.413 3.140 -5.126 1.00 0.00 71 LEU A O 20
ATOM 26793 N N . GLN A 1 81 ? -3.112 4.563 -6.738 1.00 0.00 72 GLN A N 20
ATOM 26794 C CA . GLN A 1 81 ? -2.840 3.639 -7.826 1.00 0.00 72 GLN A CA 20
ATOM 26795 C C . GLN A 1 81 ? -1.331 3.454 -8.001 1.00 0.00 72 GLN A C 20
ATOM 26796 O O . GLN A 1 81 ? -0.848 2.327 -8.102 1.00 0.00 72 GLN A O 20
ATOM 26810 N N . SER A 1 82 ? -0.629 4.577 -8.031 1.00 0.00 73 SER A N 20
ATOM 26811 C CA . SER A 1 82 ? 0.815 4.553 -8.192 1.00 0.00 73 SER A CA 20
ATOM 26812 C C . SER A 1 82 ? 1.446 3.659 -7.123 1.00 0.00 73 SER A C 20
ATOM 26813 O O . SER A 1 82 ? 1.906 2.558 -7.421 1.00 0.00 73 SER A O 20
ATOM 26821 N N . VAL A 1 83 ? 1.446 4.165 -5.898 1.00 0.00 74 VAL A N 20
ATOM 26822 C CA . VAL A 1 83 ? 2.013 3.426 -4.783 1.00 0.00 74 VAL A CA 20
ATOM 26823 C C . VAL A 1 83 ? 1.293 2.083 -4.649 1.00 0.00 74 VAL A C 20
ATOM 26824 O O . VAL A 1 83 ? 1.873 1.109 -4.171 1.00 0.00 74 VAL A O 20
ATOM 26837 N N . GLY A 1 84 ? 0.040 2.074 -5.079 1.00 0.00 75 GLY A N 20
ATOM 26838 C CA . GLY A 1 84 ? -0.765 0.866 -5.013 1.00 0.00 75 GLY A CA 20
ATOM 26839 C C . GLY A 1 84 ? -0.112 -0.272 -5.800 1.00 0.00 75 GLY A C 20
ATOM 26840 O O . GLY A 1 84 ? 0.406 -1.221 -5.213 1.00 0.00 75 GLY A O 20
ATOM 26844 N N . ALA A 1 85 ? -0.158 -0.140 -7.118 1.00 0.00 76 ALA A N 20
ATOM 26845 C CA . ALA A 1 85 ? 0.423 -1.145 -7.991 1.00 0.00 76 ALA A CA 20
ATOM 26846 C C . ALA A 1 85 ? 1.940 -1.167 -7.799 1.00 0.00 76 ALA A C 20
ATOM 26847 O O . ALA A 1 85 ? 2.510 -2.198 -7.446 1.00 0.00 76 ALA A O 20
ATOM 26854 N N . ALA A 1 86 ? 2.552 -0.016 -8.039 1.00 0.00 77 ALA A N 20
ATOM 26855 C CA . ALA A 1 86 ? 3.992 0.110 -7.896 1.00 0.00 77 ALA A CA 20
ATOM 26856 C C . ALA A 1 86 ? 4.429 -0.539 -6.581 1.00 0.00 77 ALA A C 20
ATOM 26857 O O . ALA A 1 86 ? 5.208 -1.491 -6.583 1.00 0.00 77 ALA A O 20
ATOM 26864 N N . GLY A 1 87 ? 3.908 0.002 -5.489 1.00 0.00 78 GLY A N 20
ATOM 26865 C CA . GLY A 1 87 ? 4.234 -0.513 -4.170 1.00 0.00 78 GLY A CA 20
ATOM 26866 C C . GLY A 1 87 ? 4.130 -2.039 -4.136 1.00 0.00 78 GLY A C 20
ATOM 26867 O O . GLY A 1 87 ? 5.141 -2.731 -4.030 1.00 0.00 78 GLY A O 20
ATOM 26871 N N . LEU A 1 88 ? 2.898 -2.518 -4.227 1.00 0.00 79 LEU A N 20
ATOM 26872 C CA . LEU A 1 88 ? 2.649 -3.950 -4.208 1.00 0.00 79 LEU A CA 20
ATOM 26873 C C . LEU A 1 88 ? 3.666 -4.652 -5.110 1.00 0.00 79 LEU A C 20
ATOM 26874 O O . LEU A 1 88 ? 4.052 -5.790 -4.848 1.00 0.00 79 LEU A O 20
ATOM 26890 N N . SER A 1 89 ? 4.070 -3.945 -6.155 1.00 0.00 80 SER A N 20
ATOM 26891 C CA . SER A 1 89 ? 5.034 -4.486 -7.098 1.00 0.00 80 SER A CA 20
ATOM 26892 C C . SER A 1 89 ? 6.369 -4.737 -6.394 1.00 0.00 80 SER A C 20
ATOM 26893 O O . SER A 1 89 ? 6.715 -5.880 -6.100 1.00 0.00 80 SER A O 20
ATOM 26901 N N . VAL A 1 90 ? 7.084 -3.650 -6.145 1.00 0.00 81 VAL A N 20
ATOM 26902 C CA . VAL A 1 90 ? 8.374 -3.737 -5.482 1.00 0.00 81 VAL A CA 20
ATOM 26903 C C . VAL A 1 90 ? 8.245 -4.622 -4.240 1.00 0.00 81 VAL A C 20
ATOM 26904 O O . VAL A 1 90 ? 9.215 -5.249 -3.817 1.00 0.00 81 VAL A O 20
ATOM 26917 N N . THR A 1 91 ? 7.039 -4.644 -3.691 1.00 0.00 82 THR A N 20
ATOM 26918 C CA . THR A 1 91 ? 6.771 -5.442 -2.507 1.00 0.00 82 THR A CA 20
ATOM 26919 C C . THR A 1 91 ? 6.962 -6.929 -2.810 1.00 0.00 82 THR A C 20
ATOM 26920 O O . THR A 1 91 ? 8.014 -7.496 -2.519 1.00 0.00 82 THR A O 20
ATOM 26931 N N . SER A 1 92 ? 5.928 -7.519 -3.392 1.00 0.00 83 SER A N 20
ATOM 26932 C CA . SER A 1 92 ? 5.969 -8.929 -3.739 1.00 0.00 83 SER A CA 20
ATOM 26933 C C . SER A 1 92 ? 7.270 -9.250 -4.476 1.00 0.00 83 SER A C 20
ATOM 26934 O O . SER A 1 92 ? 7.917 -10.257 -4.193 1.00 0.00 83 SER A O 20
ATOM 26942 N N . LYS A 1 93 ? 7.616 -8.374 -5.408 1.00 0.00 84 LYS A N 20
ATOM 26943 C CA . LYS A 1 93 ? 8.829 -8.550 -6.189 1.00 0.00 84 LYS A CA 20
ATOM 26944 C C . LYS A 1 93 ? 9.998 -8.844 -5.246 1.00 0.00 84 LYS A C 20
ATOM 26945 O O . LYS A 1 93 ? 10.685 -9.853 -5.400 1.00 0.00 84 LYS A O 20
ATOM 26964 N N . VAL A 1 94 ? 10.188 -7.945 -4.292 1.00 0.00 85 VAL A N 20
ATOM 26965 C CA . VAL A 1 94 ? 11.262 -8.095 -3.325 1.00 0.00 85 VAL A CA 20
ATOM 26966 C C . VAL A 1 94 ? 11.045 -9.381 -2.524 1.00 0.00 85 VAL A C 20
ATOM 26967 O O . VAL A 1 94 ? 12.004 -9.996 -2.060 1.00 0.00 85 VAL A O 20
ATOM 26980 N N . ILE A 1 95 ? 9.780 -9.749 -2.388 1.00 0.00 86 ILE A N 20
ATOM 26981 C CA . ILE A 1 95 ? 9.425 -10.951 -1.652 1.00 0.00 86 ILE A CA 20
ATOM 26982 C C . ILE A 1 95 ? 9.791 -12.181 -2.485 1.00 0.00 86 ILE A C 20
ATOM 26983 O O . ILE A 1 95 ? 10.812 -12.821 -2.239 1.00 0.00 86 ILE A O 20
ATOM 26999 N N . GLY A 1 96 ? 8.936 -12.475 -3.454 1.00 0.00 87 GLY A N 20
ATOM 27000 C CA . GLY A 1 96 ? 9.156 -13.617 -4.325 1.00 0.00 87 GLY A CA 20
ATOM 27001 C C . GLY A 1 96 ? 7.830 -14.279 -4.706 1.00 0.00 87 GLY A C 20
ATOM 27002 O O . GLY A 1 96 ? 7.590 -15.436 -4.366 1.00 0.00 87 GLY A O 20
ATOM 27006 N N . GLY A 1 97 ? 7.004 -13.516 -5.407 1.00 0.00 88 GLY A N 20
ATOM 27007 C CA . GLY A 1 97 ? 5.709 -14.015 -5.837 1.00 0.00 88 GLY A CA 20
ATOM 27008 C C . GLY A 1 97 ? 4.979 -14.710 -4.687 1.00 0.00 88 GLY A C 20
ATOM 27009 O O . GLY A 1 97 ? 5.086 -14.291 -3.535 1.00 0.00 88 GLY A O 20
ATOM 27013 N N . PHE A 1 98 ? 4.254 -15.762 -5.038 1.00 0.00 89 PHE A N 20
ATOM 27014 C CA . PHE A 1 98 ? 3.506 -16.520 -4.050 1.00 0.00 89 PHE A CA 20
ATOM 27015 C C . PHE A 1 98 ? 3.868 -18.005 -4.109 1.00 0.00 89 PHE A C 20
ATOM 27016 O O . PHE A 1 98 ? 3.201 -18.784 -4.788 1.00 0.00 89 PHE A O 20
ATOM 27033 N N . ALA A 1 99 ? 4.924 -18.353 -3.388 1.00 0.00 90 ALA A N 20
ATOM 27034 C CA . ALA A 1 99 ? 5.383 -19.731 -3.350 1.00 0.00 90 ALA A CA 20
ATOM 27035 C C . ALA A 1 99 ? 5.883 -20.059 -1.942 1.00 0.00 90 ALA A C 20
ATOM 27036 O O . ALA A 1 99 ? 6.998 -19.692 -1.574 1.00 0.00 90 ALA A O 20
ATOM 27043 N N . GLY A 1 100 ? 5.034 -20.747 -1.192 1.00 0.00 91 GLY A N 20
ATOM 27044 C CA . GLY A 1 100 ? 5.376 -21.128 0.168 1.00 0.00 91 GLY A CA 20
ATOM 27045 C C . GLY A 1 100 ? 6.109 -19.994 0.888 1.00 0.00 91 GLY A C 20
ATOM 27046 O O . GLY A 1 100 ? 5.596 -18.881 0.984 1.00 0.00 91 GLY A O 20
ATOM 27050 N N . THR A 1 101 ? 7.299 -20.316 1.374 1.00 0.00 92 THR A N 20
ATOM 27051 C CA . THR A 1 101 ? 8.108 -19.339 2.082 1.00 0.00 92 THR A CA 20
ATOM 27052 C C . THR A 1 101 ? 8.523 -18.208 1.139 1.00 0.00 92 THR A C 20
ATOM 27053 O O . THR A 1 101 ? 8.265 -18.269 -0.062 1.00 0.00 92 THR A O 20
ATOM 27064 N N . ALA A 1 102 ? 9.160 -17.201 1.719 1.00 0.00 93 ALA A N 20
ATOM 27065 C CA . ALA A 1 102 ? 9.614 -16.058 0.946 1.00 0.00 93 ALA A CA 20
ATOM 27066 C C . ALA A 1 102 ? 10.404 -15.114 1.855 1.00 0.00 93 ALA A C 20
ATOM 27067 O O . ALA A 1 102 ? 11.627 -15.029 1.755 1.00 0.00 93 ALA A O 20
ATOM 27074 N N . LEU A 1 103 ? 9.673 -14.428 2.721 1.00 0.00 94 LEU A N 20
ATOM 27075 C CA . LEU A 1 103 ? 10.290 -13.494 3.647 1.00 0.00 94 LEU A CA 20
ATOM 27076 C C . LEU A 1 103 ? 9.852 -13.831 5.073 1.00 0.00 94 LEU A C 20
ATOM 27077 O O . LEU A 1 103 ? 9.062 -13.103 5.673 1.00 0.00 94 LEU A O 20
ATOM 27093 N N . GLY A 1 104 ? 10.383 -14.936 5.576 1.00 0.00 95 GLY A N 20
ATOM 27094 C CA . GLY A 1 104 ? 10.056 -15.379 6.921 1.00 0.00 95 GLY A CA 20
ATOM 27095 C C . GLY A 1 104 ? 11.205 -15.087 7.889 1.00 0.00 95 GLY A C 20
ATOM 27096 O O . GLY A 1 104 ? 11.245 -14.025 8.508 1.00 0.00 95 GLY A O 20
ATOM 27100 N N . ALA A 1 105 ? 12.112 -16.048 7.988 1.00 0.00 96 ALA A N 20
ATOM 27101 C CA . ALA A 1 105 ? 13.258 -15.907 8.869 1.00 0.00 96 ALA A CA 20
ATOM 27102 C C . ALA A 1 105 ? 14.523 -15.722 8.029 1.00 0.00 96 ALA A C 20
ATOM 27103 O O . ALA A 1 105 ? 15.508 -16.434 8.217 1.00 0.00 96 ALA A O 20
ATOM 27110 N N . TRP A 1 106 ? 14.455 -14.761 7.119 1.00 0.00 97 TRP A N 20
ATOM 27111 C CA . TRP A 1 106 ? 15.582 -14.473 6.248 1.00 0.00 97 TRP A CA 20
ATOM 27112 C C . TRP A 1 106 ? 15.861 -15.721 5.407 1.00 0.00 97 TRP A C 20
ATOM 27113 O O . TRP A 1 106 ? 16.277 -16.750 5.936 1.00 0.00 97 TRP A O 20
ATOM 27134 N N . LEU A 1 107 ? 15.620 -15.588 4.111 1.00 0.00 98 LEU A N 20
ATOM 27135 C CA . LEU A 1 107 ? 15.840 -16.691 3.192 1.00 0.00 98 LEU A CA 20
ATOM 27136 C C . LEU A 1 107 ? 16.629 -16.190 1.980 1.00 0.00 98 LEU A C 20
ATOM 27137 O O . LEU A 1 107 ? 17.801 -16.526 1.816 1.00 0.00 98 LEU A O 20
ATOM 27153 N N . GLY A 1 108 ? 15.955 -15.395 1.163 1.00 0.00 99 GLY A N 20
ATOM 27154 C CA . GLY A 1 108 ? 16.578 -14.845 -0.029 1.00 0.00 99 GLY A CA 20
ATOM 27155 C C . GLY A 1 108 ? 17.150 -15.956 -0.911 1.00 0.00 99 GLY A C 20
ATOM 27156 O O . GLY A 1 108 ? 17.133 -17.126 -0.531 1.00 0.00 99 GLY A O 20
ATOM 27160 N N . SER A 1 109 ? 17.642 -15.551 -2.073 1.00 0.00 100 SER A N 20
ATOM 27161 C CA . SER A 1 109 ? 18.218 -16.498 -3.013 1.00 0.00 100 SER A CA 20
ATOM 27162 C C . SER A 1 109 ? 19.432 -17.186 -2.385 1.00 0.00 100 SER A C 20
ATOM 27163 O O . SER A 1 109 ? 20.422 -16.533 -2.062 1.00 0.00 100 SER A O 20
ATOM 27171 N N . PRO A 1 110 ? 19.311 -18.532 -2.226 1.00 0.00 101 PRO A N 20
ATOM 27172 C CA . PRO A 1 110 ? 20.387 -19.316 -1.642 1.00 0.00 101 PRO A CA 20
ATOM 27173 C C . PRO A 1 110 ? 21.533 -19.501 -2.638 1.00 0.00 101 PRO A C 20
ATOM 27174 O O . PRO A 1 110 ? 21.313 -19.923 -3.772 1.00 0.00 101 PRO A O 20
ATOM 27185 N N . PRO A 1 111 ? 22.764 -19.166 -2.166 1.00 0.00 102 PRO A N 20
ATOM 27186 C CA . PRO A 1 111 ? 23.946 -19.291 -3.003 1.00 0.00 102 PRO A CA 20
ATOM 27187 C C . PRO A 1 111 ? 24.362 -20.756 -3.149 1.00 0.00 102 PRO A C 20
ATOM 27188 O O . PRO A 1 111 ? 24.182 -21.551 -2.227 1.00 0.00 102 PRO A O 20
ATOM 27199 N N . SER A 1 112 ? 24.910 -21.069 -4.314 1.00 0.00 103 SER A N 20
ATOM 27200 C CA . SER A 1 112 ? 25.353 -22.425 -4.593 1.00 0.00 103 SER A CA 20
ATOM 27201 C C . SER A 1 112 ? 26.844 -22.562 -4.280 1.00 0.00 103 SER A C 20
ATOM 27202 O O . SER A 1 112 ? 27.236 -23.390 -3.459 1.00 0.00 103 SER A O 20
ATOM 27210 N N . SER A 1 113 ? 27.635 -21.740 -4.953 1.00 0.00 104 SER A N 20
ATOM 27211 C CA . SER A 1 113 ? 29.075 -21.759 -4.757 1.00 0.00 104 SER A CA 20
ATOM 27212 C C . SER A 1 113 ? 29.654 -20.363 -4.992 1.00 0.00 104 SER A C 20
ATOM 27213 O O . SER A 1 113 ? 28.911 -19.409 -5.220 1.00 0.00 104 SER A O 20
#

Solvent-accessible surface area: 9538 Å² total; per-residue (Å²): 250,73,184,143,89,77,235,105,72,61,223,63,31,97,63,85,102,76,66,36,88,113,56,62,36,75,82,109,88,56,56,83,25,162,45,208,65,42,128,46,108,43,58,70,78,111,84,44,155,201,164,80,129,64,38,189,100,112,52,45,49,147,57,35,28,99,87,51,58,78,106,152,64,64,29,72,52,26,136,43,104,62,59,127,88,74,23,45,180,118,41,106,59,176,62,107,200,119,63,118,76,145,101,168

Organism: Homo sapiens (NCBI:txid9606)

Secondary structure (DSSP, 8-state):
--S--SS--SHHHHHHHHS-HHHHHHHHHHHHTSSS-SHHHHHHHHHH-SS----TTT-SSSS-STHHHHHHHIIIIIHHHHHHHH-SSSSS-SSSS-S--S--

Foldseek 3Di:
DDDDPPDDDVPCVVVVVVVQVVVVVVVCCVVCVVPDDNVVVCCVQVVVPHPDDPDPDDPDPPPDDVVVVVCVVCVCVVVCCVVVQFPPDDPHGPDPDDPDDDDD

Radius of gyration: 18.43 Å; Cα contacts (8 Å, |Δi|>4): 36; chains: 1; bounding box: 43×49×24 Å